Protein 7XJV (pdb70)

Solvent-accessible surface area: 87234 Å² total; per-residue (Å²): 82,66,87,64,16,76,69,33,57,121,24,12,60,7,48,11,58,63,114,132,76,120,31,112,82,30,4,96,64,0,21,64,13,0,36,29,1,40,46,5,30,90,24,44,147,166,121,90,119,98,35,28,69,16,2,81,50,3,1,11,8,3,13,5,113,62,10,81,87,98,74,83,40,0,7,6,34,2,34,46,62,71,44,104,80,39,120,21,11,13,4,14,5,12,62,168,72,22,72,23,22,49,35,117,98,20,124,29,65,88,72,61,3,1,1,52,0,1,24,112,25,8,3,29,81,31,5,58,0,0,0,0,22,5,28,65,130,53,40,67,47,0,4,38,0,0,12,0,0,0,62,35,119,9,75,11,0,0,0,0,3,15,21,58,59,12,47,117,111,4,23,124,35,0,41,108,35,0,59,34,134,93,67,84,118,50,31,19,1,13,0,0,2,0,43,0,84,21,0,3,31,99,100,2,12,146,73,9,79,100,103,10,33,21,0,5,0,0,2,3,0,10,1,16,10,0,0,0,2,30,8,15,0,0,0,2,29,41,3,99,102,0,5,94,19,48,11,11,93,62,20,2,0,0,0,2,22,15,34,33,19,67,108,61,76,7,114,88,70,38,2,128,36,5,65,63,2,4,130,40,14,45,48,17,65,2,134,65,108,62,96,0,66,110,84,15,86,18,14,11,7,0,72,2,0,33,18,0,6,61,106,89,32,31,29,10,0,14,6,2,0,0,0,2,29,0,40,117,1,6,54,0,1,1,0,1,4,13,0,14,22,0,14,2,30,125,20,12,98,19,5,28,0,0,1,0,5,0,0,14,2,4,85,23,159,22,1,0,6,36,30,72,4,0,0,0,3,95,24,38,131,46,148,73,258,93,42,25,65,2,57,7,8,1,7,0,4,1,37,132,117,12,51,10,7,0,0,21,2,2,0,26,36,6,71,68,117,7,63,114,100,1,28,126,103,69,140,117,0,58,104,85,28,158,83,6,72,76,0,82,104,61,4,65,37,60,10,122,8,59,0,0,0,22,8,52,60,100,108,18,16,14,97,49,35,5,14,1,103,99,82,7,30,12,0,33,19,49,101,90,112,29,25,114,32,38,89,13,134,122,114,76,58,98,96,2,47,86,0,8,76,25,9,30,112,125,119,87,25,74,63,9,130,68,39,65,119,19,13,61,6,55,11,59,66,83,39,72,87,35,108,81,29,3,100,64,0,23,63,14,0,32,25,1,35,49,0,27,84,3,36,144,112,165,64,181,74,86,109,60,29,34,48,14,3,64,50,3,1,11,8,3,9,4,110,67,10,87,97,97,73,78,44,0,7,7,34,2,26,45,62,71,45,104,80,40,118,23,11,13,4,18,6,34,108,177,70,22,78,31,82,133,34,104,105,20,126,28,62,87,49,67,4,1,1,54,0,1,23,118,26,9,3,28,80,34,6,59,0,0,0,0,23,5,27,64,131,52,40,81,48,0,4,38,0,0,16,0,0,0,60,32,101,9,75,11,0,0,1,0,2,20,21,59,60,14,46,110,110,4,18,125,31,0,39,115,32,0,58,46,155,96,79,94,116,49,30,20,1,13,0,0,3,0,43,0,85,23,0,2,28,95,157,12,4,181,92,9,78,99,103,8,33,21,0,5,0,0,1,3,0,11,1,16,10,0,0,0,2,30,8,10,0,0,0,2,30,48,3,88,95,0,5,91,11,85,27,11,92,166,23,2,0,0,0,2,21,14,33,33,20,67,109,61,74,7,110,82,72,38,5,118,35,5,67,59,2,4,131,38,13,45,49,15,66,5,135,69,85,71,103,0,101,125,83,17,164,42,86,35,7,0,81,2,0,16,18,0,13,57,88,81,23,32,29,9,0,14,7,2,0,0,0,1,32,0,40,113,1,6,50,0,1,1,0,1,4,13,0,16,21,0,12,1,30,126,23,11,99,18,5,28,0,0,1,0,5,0,0,15,2,4,85,23,160,21,11,1,1,54,28,70,4,0,0,0,3,91,25,38,128,44,147,36,195,162,18,143,38,63,32,28,65,2,55,6,9,1,7,0,4,1,31,153,122,17,48,2,7,0,0,20,3,1,0,26,32,6,73,69,111,4,60,59,8,0,28,68,0,24,38,116,0,35,91,82,28,140,76,14,69,70,0,102,101,62,5,67,36,66,9,123,10,68,0,0,0,12,7,52,51,95,109,15,16,14,95,46,30,7,12,1,38,64,82,6,30,11,0,33,15,36,100,75,93,29,23,120,37,32,104,13,150,130,118,48,56,95,75,0,43,72,0,8,76,34,10,30,114,133,125,158,68,65,16,94,68,38,70,125,25,15,65,7,46,12,62,64,115,124,71,106,32,114,74,33,1,90,56,0,32,76,14,1,34,24,2,39,46,3,20,79,42,50,145,121,206,138,106,111,111,49,31,60,15,3,59,52,2,1,11,9,2,7,1,89,80,11,86,95,98,76,80,39,0,7,7,35,2,30,46,61,77,44,100,74,36,115,24,15,24,4,35,6,34,92,175,72,22,79,30,84,112,31,98,90,17,117,37,67,88,72,66,4,1,0,48,0,2,16,107,27,8,3,27,79,31,5,60,0,0,0,0,22,5,27,64,130,52,41,84,47,0,6,38,0,0,16,0,0,0,61,35,110,9,74,11,0,0,1,0,3,21,19,59,61,14,46,125,101,5,23,126,22,0,41,109,32,0,59,51,153,96,64,88,117,46,30,20,1,12,0,1,3,0,44,0,67,25,0,2,29,92,115,3,1,136,79,7,72,105,105,10,32,20,1,6,0,0,1,3,0,9,1,16,10,0,0,0,2,31,8,17,0,0,0,2,29,41,3,95,97,0,5,96,18,125,24,12,103,174,25,2,0,0,0,2,28,13,31,33,30,73,139,61,66,3,115,88,72,38,9,97,23,5,57,63,2,4,132,39,14,46,49,13,50,7,130,68,109,74,53,0,96,141,78,16,160,42,80,34,5,0,76,6,0,38,28,0,15,67,107,82,30,32,22,10,0,13,7,2,0,0,0,1,30,1,41,118,2,6,50,0,1,1,1,1,4,12,0,16,22,0,13,1,30,125,20,12,97,18,5,26,0,0,1,0,6,0,0,13,1,5,85,23,158,20,11,1,3,33,26,75,3,0,0,0,4,92,26,37,124,43,148,47,173,160,60,95,42,65,29,17,65,2,56,7,8,1,7,0,4,1,37,165,122,11,48,3,7,0,0,20,4,2,0,26,36,6,68,71,115,8,64,117,95,0,29,128,102,57,140,116,0,62,104,85,28,145,80,12,78,57,0,84,98,61,5,64,37,64,8,127,11,65,0,0,0,21,6,51,62,100,107,16,16,22,99,58,36,8,12,1,102,97,85,6,29,13,0,34,19,42,94,91,110,25,28,98,38,27,114,15,152,129,116,47,61,105,79,0,46,73,0,8,77,34,9,30,114,132,121,90,67,75,63,15,50,68,33,56,116,25,15,68,8,68,10,53,66,76,132,121,137,22,131,70,27,3,96,45,0,24,65,14,0,34,30,1,37,50,3,51,120,50,99,114,99,110,52,30,30,60,18,3,76,49,3,1,13,8,3,14,5,110,60,11,89,88,91,74,80,36,0,7,7,35,2,32,46,61,71,45,102,81,39,120,23,11,13,4,18,6,34,100,188,71,21,78,31,81,134,34,104,92,17,117,34,67,88,71,66,4,1,1,58,0,2,18,112,25,9,2,25,88,28,5,60,0,0,0,2,20,5,26,63,131,53,39,71,50,2,4,38,2,2,8,0,1,0,58,33,103,10,73,9,0,2,0,0,2,14,20,59,61,12,46,145,104,5,22,142,30,0,43,112,34,0,58,37,145,99,64,87,112,49,29,20,1,14,0,0,2,0,42,0,66,21,0,2,35,94,147,3,1,151,76,9,79,99,104,9,32,20,1,7,0,0,1,3,0,11,1,16,9,0,0,0,1,28,8,9,0,0,0,2,29,47,2,106,100,0,5,94,20,117,39,11,96,176,23,0,0,0,0,1,23,19,35,34,18,70,106,62,76,7,116,78,67,36,10,97,35,5,54,56,2,3,130,38,14,41,48,22,66,7,122,72,97,72,92,1,99,122,68,19,166,43,87,37,6,0,72,2,0,16,18,0,20,61,105,76,35,34,33,9,0,14,7,1,0,0,0,1,30,0,41,109,2,6,52,0,1,1,0,1,4,13,0,15,20,0,16,1,24,114,31,11,100,18,4,20,0,0,2,0,5,0,0,15,2,6,86,25,158,21,11,1,6,66,29,71,3,0,0,0,3,92,28,38,132,42,144,34,186,103,95,145,30,48,36,33,67,2,58,6,11,1,7,0,3,1,32,182,117,14,56,5,8,0,0,20,4,2,0,27,34,6,85,67,118,6,64,123,95,0,35,128,98,58,140,116,0,57,100,84,25,147,71,12,78,72,0,80,104,60,4,64,35,59,11,116,10,54,0,0,0,19,7,52,62,100,106,15,16,16,94,47,39,9,19,1,102,95,85,8,27,11,0,37,18,24,92,93,102,30,28,107,30,31,116,22,145,140,103,51,77,95,74,0,49,74,0,6,91,26,9,30,108,132,116

InterPro domains:
  IPR022751 Alpha-mannosyltransferase [PF11051] (174-450)
  IPR029044 Nucleotide-diphospho-sugar transferases [SSF53448] (173-412)

Organism: Saccharomyces cerevisiae (strain ATCC 204508 / S288c) (NCBI:txid559292)

GO terms:
  GO:0005794 Golgi apparatus (C, IDA)
  GO:0000033 alpha-1,3-mannosyltransferase activity (F, IGI)
  GO:0006493 protein O-linked glycosylation (P, IGI)
  GO:0000033 alpha-1,3-mannosyltransferase activity (F, IMP)
  GO:0071944 cell periphery (C, HDA)
  GO:0000329 fungal-type vacuole membrane (C, HDA)
  GO:0006493 protein O-linked glycosylation (P, IMP)

Structure (mmCIF, N/CA/C/O backbone):
data_7XJV
#
_entry.id   7XJV
#
_cell.length_a   130.849
_cell.length_b   131.189
_cell.length_c   169.552
_cell.angle_alpha   90.000
_cell.angle_beta   90.000
_cell.angle_gamma   90.000
#
_symmetry.space_group_name_H-M   'P 21 21 21'
#
loop_
_entity.id
_entity.type
_entity.pdbx_description
1 polymer 'Alpha-1,3-mannosyltransferase MNT2'
2 non-polymer 'MANGANESE (II) ION'
3 non-polymer "GUANOSINE-5'-DIPHOSPHATE-ALPHA-D-MANNOSE"
4 non-polymer GLYCEROL
5 non-polymer 'SODIUM ION'
6 water water
#
loop_
_atom_site.group_PDB
_atom_site.id
_atom_site.type_symbol
_atom_site.label_atom_id
_atom_site.label_alt_id
_atom_site.label_comp_id
_atom_site.label_asym_id
_atom_site.label_entity_id
_atom_site.label_seq_id
_atom_site.pdbx_PDB_ins_code
_atom_site.Cartn_x
_atom_site.Cartn_y
_atom_site.Cartn_z
_atom_site.occupancy
_atom_site.B_iso_or_equiv
_atom_site.auth_seq_id
_atom_site.auth_comp_id
_atom_site.auth_asym_id
_atom_site.auth_atom_id
_atom_site.pdbx_PDB_model_num
ATOM 1 N N . CYS A 1 34 ? 24.028 -38.606 62.409 1.000 112.803 4 CYS A N 1
ATOM 2 C CA . CYS A 1 34 ? 24.484 -39.782 61.602 1.000 111.941 4 CYS A CA 1
ATOM 3 C C . CYS A 1 34 ? 25.276 -39.270 60.397 1.000 108.297 4 CYS A C 1
ATOM 4 O O . CYS A 1 34 ? 24.935 -39.643 59.250 1.000 106.344 4 CYS A O 1
ATOM 7 N N . TRP A 1 35 ? 26.289 -38.439 60.672 1.000 110.442 5 TRP A N 1
ATOM 8 C CA . TRP A 1 35 ? 27.210 -37.838 59.668 1.000 110.838 5 TRP A CA 1
ATOM 9 C C . TRP A 1 35 ? 27.794 -38.951 58.804 1.000 113.532 5 TRP A C 1
ATOM 10 O O . TRP A 1 35 ? 28.029 -38.691 57.624 1.000 122.570 5 TRP A O 1
ATOM 21 N N . SER A 1 36 ? 28.002 -40.130 59.401 1.000 110.732 6 SER A N 1
ATOM 22 C CA . SER A 1 36 ? 28.658 -41.315 58.784 1.000 107.817 6 SER A CA 1
ATOM 23 C C . SER A 1 36 ? 28.026 -41.644 57.425 1.000 103.074 6 SER A C 1
ATOM 24 O O . SER A 1 36 ? 28.802 -41.954 56.486 1.000 103.746 6 SER A O 1
ATOM 27 N N . TYR A 1 37 ? 26.694 -41.557 57.315 1.000 94.785 7 TYR A N 1
ATOM 28 C CA . TYR A 1 37 ? 25.948 -41.867 56.064 1.000 90.118 7 TYR A CA 1
ATOM 29 C C . TYR A 1 37 ? 26.497 -40.996 54.933 1.000 85.892 7 TYR A C 1
ATOM 30 O O . TYR A 1 37 ? 26.897 -41.542 53.880 1.000 83.521 7 TYR A O 1
ATOM 39 N N . TYR A 1 38 ? 26.535 -39.679 55.169 1.000 82.378 8 TYR A N 1
ATOM 40 C CA . TYR A 1 38 ? 26.897 -38.625 54.181 1.000 86.057 8 TYR A CA 1
ATOM 41 C C . TYR A 1 38 ? 28.404 -38.691 53.883 1.000 89.234 8 TYR A C 1
ATOM 42 O O . TYR A 1 38 ? 28.807 -38.312 52.775 1.000 91.312 8 TYR A O 1
ATOM 51 N N . GLU A 1 39 ? 29.211 -39.147 54.847 1.000 92.157 9 GLU A N 1
ATOM 52 C CA . GLU A 1 39 ? 30.668 -39.394 54.676 1.000 93.513 9 GLU A CA 1
ATOM 53 C C . GLU A 1 39 ? 30.883 -40.664 53.843 1.000 94.427 9 GLU A C 1
ATOM 54 O O . GLU A 1 39 ? 31.922 -40.753 53.174 1.000 92.630 9 GLU A O 1
ATOM 60 N N . GLY A 1 40 ? 29.929 -41.597 53.886 1.000 93.347 10 GLY A N 1
ATOM 61 C CA . GLY A 1 40 ? 29.920 -42.838 53.084 1.000 94.347 10 GLY A CA 1
ATOM 62 C C . GLY A 1 40 ? 29.570 -42.587 51.625 1.000 94.938 10 GLY A C 1
ATOM 63 O O . GLY A 1 40 ? 30.009 -43.383 50.773 1.000 95.548 10 GLY A O 1
ATOM 64 N N . LEU A 1 41 ? 28.810 -41.523 51.336 1.000 96.367 11 LEU A N 1
ATOM 65 C CA . LEU A 1 41 ? 28.405 -41.127 49.957 1.000 95.210 11 LEU A CA 1
ATOM 66 C C . LEU A 1 41 ? 29.647 -40.674 49.180 1.000 93.681 11 LEU A C 1
ATOM 67 O O . LEU A 1 41 ? 30.660 -40.347 49.821 1.000 94.047 11 LEU A O 1
ATOM 72 N N . THR A 1 42 ? 29.571 -40.669 47.845 1.000 93.892 12 THR A N 1
ATOM 73 C CA . THR A 1 42 ? 30.633 -40.174 46.926 1.000 95.582 12 THR A CA 1
ATOM 74 C C . THR A 1 42 ? 30.927 -38.709 47.244 1.000 94.175 12 THR A C 1
ATOM 75 O O . THR A 1 42 ? 30.001 -37.933 47.456 1.000 95.357 12 THR A O 1
ATOM 79 N N . PRO A 1 43 ? 32.209 -38.276 47.299 1.000 93.060 13 PRO A N 1
ATOM 80 C CA . PRO A 1 43 ? 32.546 -36.899 47.679 1.000 91.720 13 PRO A CA 1
ATOM 81 C C . PRO A 1 43 ? 31.774 -35.793 46.936 1.000 88.364 13 PRO A C 1
ATOM 82 O O . PRO A 1 43 ? 31.483 -34.779 47.554 1.000 87.990 13 PRO A O 1
ATOM 86 N N . GLY A 1 44 ? 31.459 -36.009 45.652 1.000 82.632 14 GLY A N 1
ATOM 87 C CA . GLY A 1 44 ? 30.778 -35.023 44.790 1.000 82.661 14 GLY A CA 1
ATOM 88 C C . GLY A 1 44 ? 29.259 -35.155 44.797 1.000 78.555 14 GLY A C 1
ATOM 89 O O . GLY A 1 44 ? 28.623 -34.499 43.948 1.000 76.425 14 GLY A O 1
ATOM 90 N N . TRP A 1 45 ? 28.686 -35.938 45.720 1.000 74.233 15 TRP A N 1
ATOM 91 C CA . TRP A 1 45 ? 27.229 -36.239 45.776 1.000 72.268 15 TRP A CA 1
ATOM 92 C C . TRP A 1 45 ? 26.436 -34.929 45.833 1.000 70.947 15 TRP A C 1
ATOM 93 O O . TRP A 1 45 ? 26.947 -33.939 46.397 1.000 71.002 15 TRP A O 1
ATOM 104 N N . LEU A 1 46 ? 25.236 -34.935 45.250 1.000 69.738 16 LEU A N 1
ATOM 105 C CA . LEU A 1 46 ? 24.387 -33.730 45.065 1.000 67.833 16 LEU A CA 1
ATOM 106 C C . LEU A 1 46 ? 22.945 -34.172 44.804 1.000 65.467 16 LEU A C 1
ATOM 107 O O . LEU A 1 46 ? 22.762 -35.140 44.041 1.000 68.437 16 LEU A O 1
ATOM 112 N N . ASN A 1 47 ? 21.970 -33.516 45.439 1.000 63.590 17 ASN A N 1
ATOM 113 C CA . ASN A 1 47 ? 20.535 -33.587 45.049 1.000 61.709 17 ASN A CA 1
ATOM 114 C C . ASN A 1 47 ? 20.318 -32.566 43.929 1.000 58.973 17 ASN A C 1
ATOM 115 O O . ASN A 1 47 ? 19.759 -31.486 44.199 1.000 59.891 17 ASN A O 1
ATOM 120 N N . ASP A 1 48 ? 20.789 -32.897 42.725 1.000 60.268 18 ASP A N 1
ATOM 121 C CA . ASP A 1 48 ? 20.817 -31.979 41.556 1.000 64.118 18 ASP A CA 1
ATOM 122 C C . ASP A 1 48 ? 19.477 -32.066 40.818 1.000 61.763 18 ASP A C 1
ATOM 123 O O . ASP A 1 48 ? 18.781 -33.084 40.964 1.000 57.715 18 ASP A O 1
ATOM 128 N N . PHE A 1 49 ? 19.143 -31.017 40.066 1.000 59.076 19 PHE A N 1
ATOM 129 C CA . PHE A 1 49 ? 17.981 -30.969 39.145 1.000 58.437 19 PHE A CA 1
ATOM 130 C C . PHE A 1 49 ? 18.348 -31.773 37.898 1.000 62.190 19 PHE A C 1
ATOM 131 O O . PHE A 1 49 ? 19.329 -31.409 37.226 1.000 64.023 19 PHE A O 1
ATOM 139 N N . TYR A 1 50 ? 17.606 -32.851 37.635 1.000 66.718 20 TYR A N 1
ATOM 140 C CA . TYR A 1 50 ? 17.827 -33.778 36.495 1.000 71.476 20 TYR A CA 1
ATOM 141 C C . TYR A 1 50 ? 17.739 -32.998 35.181 1.000 71.491 20 TYR A C 1
ATOM 142 O O . TYR A 1 50 ? 16.891 -32.106 35.058 1.000 67.910 20 TYR A O 1
ATOM 151 N N . ASP A 1 51 ? 18.616 -33.342 34.239 1.000 78.782 21 ASP A N 1
ATOM 152 C CA . ASP A 1 51 ? 18.662 -32.823 32.847 1.000 82.409 21 ASP A CA 1
ATOM 153 C C . ASP A 1 51 ? 18.672 -34.038 31.917 1.000 81.041 21 ASP A C 1
ATOM 154 O O . ASP A 1 51 ? 19.363 -35.014 32.242 1.000 78.279 21 ASP A O 1
ATOM 159 N N . VAL A 1 52 ? 17.917 -33.991 30.816 1.000 82.819 22 VAL A N 1
ATOM 160 C CA . VAL A 1 52 ? 17.723 -35.134 29.874 1.000 85.088 22 VAL A CA 1
ATOM 161 C C . VAL A 1 52 ? 19.078 -35.583 29.306 1.000 86.510 22 VAL A C 1
ATOM 162 O O . VAL A 1 52 ? 19.224 -36.793 29.052 1.000 82.659 22 VAL A O 1
ATOM 166 N N . ASN A 1 53 ? 20.025 -34.651 29.125 1.000 91.801 23 ASN A N 1
ATOM 167 C CA . ASN A 1 53 ? 21.386 -34.923 28.580 1.000 94.473 23 ASN A CA 1
ATOM 168 C C . ASN A 1 53 ? 22.182 -35.802 29.551 1.000 96.116 23 ASN A C 1
ATOM 169 O O . ASN A 1 53 ? 22.877 -36.715 29.068 1.000 94.004 23 ASN A O 1
ATOM 174 N N . GLN A 1 54 ? 22.090 -35.522 30.856 1.000 100.494 24 GLN A N 1
ATOM 175 C CA . GLN A 1 54 ? 22.749 -36.309 31.937 1.000 99.983 24 GLN A CA 1
ATOM 176 C C . GLN A 1 54 ? 22.526 -37.806 31.691 1.000 96.859 24 GLN A C 1
ATOM 177 O O . GLN A 1 54 ? 21.359 -38.213 31.549 1.000 98.635 24 GLN A O 1
ATOM 183 N N . ILE A 1 55 ? 23.603 -38.595 31.649 1.000 98.619 25 ILE A N 1
ATOM 184 C CA . ILE A 1 55 ? 23.539 -40.081 31.513 1.000 99.748 25 ILE A CA 1
ATOM 185 C C . ILE A 1 55 ? 23.021 -40.656 32.837 1.000 97.503 25 ILE A C 1
ATOM 186 O O . ILE A 1 55 ? 23.631 -40.375 33.889 1.000 94.021 25 ILE A O 1
ATOM 191 N N . THR A 1 56 ? 21.908 -41.395 32.776 1.000 94.559 26 THR A N 1
ATOM 192 C CA . THR A 1 56 ? 21.181 -41.977 33.937 1.000 90.947 26 THR A CA 1
ATOM 193 C C . THR A 1 56 ? 20.837 -43.429 33.618 1.000 86.824 26 THR A C 1
ATOM 194 O O . THR A 1 56 ? 19.737 -43.713 33.152 1.000 82.105 26 THR A O 1
ATOM 198 N N . PRO A 1 57 ? 21.777 -44.383 33.813 1.000 87.751 27 PRO A N 1
ATOM 199 C CA . PRO A 1 57 ? 21.485 -45.804 33.615 1.000 86.881 27 PRO A CA 1
ATOM 200 C C . PRO A 1 57 ? 20.515 -46.386 34.657 1.000 88.252 27 PRO A C 1
ATOM 201 O O . PRO A 1 57 ? 19.788 -47.304 34.318 1.000 85.773 27 PRO A O 1
ATOM 205 N N . ASN A 1 58 ? 20.536 -45.851 35.885 1.000 89.742 28 ASN A N 1
ATOM 206 C CA . ASN A 1 58 ? 19.732 -46.330 37.042 1.000 92.794 28 ASN A CA 1
ATOM 207 C C . ASN A 1 58 ? 18.865 -45.187 37.564 1.000 87.161 28 ASN A C 1
ATOM 208 O O . ASN A 1 58 ? 19.167 -44.599 38.600 1.000 86.688 28 ASN A O 1
ATOM 213 N N . PRO A 1 59 ? 17.748 -44.849 36.878 1.000 80.486 29 PRO A N 1
ATOM 214 C CA . PRO A 1 59 ? 16.856 -43.785 37.340 1.000 78.145 29 PRO A CA 1
ATOM 215 C C . PRO A 1 59 ? 16.175 -44.111 38.681 1.000 73.672 29 PRO A C 1
ATOM 216 O O . PRO A 1 59 ? 16.119 -43.230 39.519 1.000 71.094 29 PRO A O 1
ATOM 220 N N . ALA A 1 60 ? 15.681 -45.343 38.850 1.000 70.766 30 ALA A N 1
ATOM 221 C CA . ALA A 1 60 ? 14.986 -45.810 40.076 1.000 72.430 30 ALA A CA 1
ATOM 222 C C . ALA A 1 60 ? 15.879 -45.583 41.304 1.000 74.710 30 ALA A C 1
ATOM 223 O O . ALA A 1 60 ? 15.378 -45.030 42.303 1.000 76.701 30 ALA A O 1
ATOM 225 N N . LYS A 1 61 ? 17.156 -45.977 41.222 1.000 74.606 31 LYS A N 1
ATOM 226 C CA . LYS A 1 61 ? 18.134 -45.875 42.342 1.000 76.682 31 LYS A CA 1
ATOM 227 C C . LYS A 1 61 ? 18.445 -44.401 42.616 1.000 70.724 31 LYS A C 1
ATOM 228 O O . LYS A 1 61 ? 18.548 -44.043 43.797 1.000 72.178 31 LYS A O 1
ATOM 234 N N . ASP A 1 62 ? 18.578 -43.583 41.569 1.000 65.372 32 ASP A N 1
ATOM 235 C CA . ASP A 1 62 ? 18.860 -42.124 41.668 1.000 65.367 32 ASP A CA 1
ATOM 236 C C . ASP A 1 62 ? 17.739 -41.436 42.457 1.000 63.582 32 ASP A C 1
ATOM 237 O O . ASP A 1 62 ? 18.057 -40.615 43.336 1.000 63.112 32 ASP A O 1
ATOM 242 N N . VAL A 1 63 ? 16.477 -41.755 42.155 1.000 61.010 33 VAL A N 1
ATOM 243 C CA . VAL A 1 63 ? 15.284 -41.188 42.855 1.000 59.903 33 VAL A CA 1
ATOM 244 C C . VAL A 1 63 ? 15.301 -41.654 44.316 1.000 59.733 33 VAL A C 1
ATOM 245 O O . VAL A 1 63 ? 15.084 -40.808 45.198 1.000 62.405 33 VAL A O 1
ATOM 249 N N . ILE A 1 64 ? 15.555 -42.943 44.557 1.000 61.449 34 ILE A N 1
ATOM 250 C CA . ILE A 1 64 ? 15.603 -43.549 45.925 1.000 63.487 34 ILE A CA 1
ATOM 251 C C . ILE A 1 64 ? 16.658 -42.805 46.758 1.000 65.168 34 ILE A C 1
ATOM 252 O O . ILE A 1 64 ? 16.384 -42.533 47.937 1.000 67.717 34 ILE A O 1
ATOM 257 N N . GLU A 1 65 ? 17.806 -42.475 46.165 1.000 66.842 35 GLU A N 1
ATOM 258 C CA . GLU A 1 65 ? 18.898 -41.717 46.836 1.000 72.683 35 GLU A CA 1
ATOM 259 C C . GLU A 1 65 ? 18.381 -40.327 47.233 1.000 71.313 35 GLU A C 1
ATOM 260 O O . GLU A 1 65 ? 18.505 -39.981 48.420 1.000 75.804 35 GLU A O 1
ATOM 266 N N . LEU A 1 66 ? 17.798 -39.577 46.291 1.000 67.625 36 LEU A N 1
ATOM 267 C CA . LEU A 1 66 ? 17.255 -38.208 46.537 1.000 66.329 36 LEU A CA 1
ATOM 268 C C . LEU A 1 66 ? 16.321 -38.247 47.753 1.000 63.399 36 LEU A C 1
ATOM 269 O O . LEU A 1 66 ? 16.483 -37.398 48.647 1.000 62.432 36 LEU A O 1
ATOM 274 N N . VAL A 1 67 ? 15.391 -39.207 47.778 1.000 61.326 37 VAL A N 1
ATOM 275 C CA . VAL A 1 67 ? 14.345 -39.352 48.834 1.000 61.774 37 VAL A CA 1
ATOM 276 C C . VAL A 1 67 ? 15.021 -39.734 50.160 1.000 64.225 37 VAL A C 1
ATOM 277 O O . VAL A 1 67 ? 14.693 -39.112 51.192 1.000 64.926 37 VAL A O 1
ATOM 281 N N . THR A 1 68 ? 15.925 -40.718 50.129 1.000 64.084 38 THR A N 1
ATOM 282 C CA . THR A 1 68 ? 16.611 -41.292 51.320 1.000 63.370 38 THR A CA 1
ATOM 283 C C . THR A 1 68 ? 17.479 -40.217 51.983 1.000 61.385 38 THR A C 1
ATOM 284 O O . THR A 1 68 ? 17.368 -40.063 53.207 1.000 53.578 38 THR A O 1
ATOM 288 N N . ARG A 1 69 ? 18.303 -39.508 51.207 1.000 63.418 39 ARG A N 1
ATOM 289 C CA . ARG A 1 69 ? 19.225 -38.451 51.711 1.000 64.325 39 ARG A CA 1
ATOM 290 C C . ARG A 1 69 ? 18.432 -37.404 52.501 1.000 65.441 39 ARG A C 1
ATOM 291 O O . ARG A 1 69 ? 18.955 -36.937 53.531 1.000 71.647 39 ARG A O 1
ATOM 299 N N . ILE A 1 70 ? 17.226 -37.054 52.033 1.000 63.342 40 ILE A N 1
ATOM 300 C CA . ILE A 1 70 ? 16.322 -36.065 52.695 1.000 62.467 40 ILE A CA 1
ATOM 301 C C . ILE A 1 70 ? 15.699 -36.707 53.944 1.000 64.458 40 ILE A C 1
ATOM 302 O O . ILE A 1 70 ? 15.588 -36.005 54.958 1.000 67.202 40 ILE A O 1
ATOM 307 N N . LYS A 1 71 ? 15.308 -37.985 53.878 1.000 67.170 41 LYS A N 1
ATOM 308 C CA . LYS A 1 71 ? 14.726 -38.743 55.022 1.000 69.497 41 LYS A CA 1
ATOM 309 C C . LYS A 1 71 ? 15.751 -38.821 56.160 1.000 71.405 41 LYS A C 1
ATOM 310 O O . LYS A 1 71 ? 15.389 -38.468 57.303 1.000 68.367 41 LYS A O 1
ATOM 316 N N . ILE A 1 72 ? 16.978 -39.259 55.847 1.000 72.484 42 ILE A N 1
ATOM 317 C CA . ILE A 1 72 ? 18.104 -39.425 56.817 1.000 72.802 42 ILE A CA 1
ATOM 318 C C . ILE A 1 72 ? 18.346 -38.085 57.516 1.000 72.990 42 ILE A C 1
ATOM 319 O O . ILE A 1 72 ? 18.474 -38.098 58.756 1.000 74.258 42 ILE A O 1
ATOM 324 N N . PHE A 1 73 ? 18.376 -36.986 56.750 1.000 71.331 43 PHE A N 1
ATOM 325 C CA . PHE A 1 73 ? 18.673 -35.610 57.231 1.000 72.213 43 PHE A CA 1
ATOM 326 C C . PHE A 1 73 ? 17.707 -35.223 58.354 1.000 72.154 43 PHE A C 1
ATOM 327 O O . PHE A 1 73 ? 18.193 -34.872 59.440 1.000 74.532 43 PHE A O 1
ATOM 335 N N . PHE A 1 74 ? 16.396 -35.308 58.104 1.000 76.535 44 PHE A N 1
ATOM 336 C CA . PHE A 1 74 ? 15.326 -34.846 59.030 1.000 79.894 44 PHE A CA 1
ATOM 337 C C . PHE A 1 74 ? 15.139 -35.853 60.178 1.000 80.242 44 PHE A C 1
ATOM 338 O O . PHE A 1 74 ? 14.470 -35.495 61.175 1.000 79.345 44 PHE A O 1
ATOM 346 N N . ASN A 1 75 ? 15.704 -37.063 60.054 1.000 84.517 45 ASN A N 1
ATOM 347 C CA . ASN A 1 75 ? 15.715 -38.090 61.132 1.000 88.796 45 ASN A CA 1
ATOM 348 C C . ASN A 1 75 ? 16.921 -37.851 62.050 1.000 93.098 45 ASN A C 1
ATOM 349 O O . ASN A 1 75 ? 16.770 -37.998 63.276 1.000 91.302 45 ASN A O 1
ATOM 354 N N . CYS A 1 76 ? 18.076 -37.487 61.485 1.000 100.380 46 CYS A N 1
ATOM 355 C CA . CYS A 1 76 ? 19.336 -37.256 62.251 1.000 104.407 46 CYS A CA 1
ATOM 356 C C . CYS A 1 76 ? 19.284 -35.883 62.941 1.000 105.592 46 CYS A C 1
ATOM 357 O O . CYS A 1 76 ? 20.059 -35.694 63.890 1.000 104.398 46 CYS A O 1
ATOM 360 N N . LEU A 1 77 ? 18.401 -34.970 62.511 1.000 109.688 47 LEU A N 1
ATOM 361 C CA . LEU A 1 77 ? 18.135 -33.672 63.198 1.000 114.449 47 LEU A CA 1
ATOM 362 C C . LEU A 1 77 ? 17.409 -33.913 64.530 1.000 117.735 47 LEU A C 1
ATOM 363 O O . LEU A 1 77 ? 17.561 -33.056 65.423 1.000 110.778 47 LEU A O 1
ATOM 368 N N . GLN A 1 78 ? 16.674 -35.025 64.665 1.000 125.537 48 GLN A N 1
ATOM 369 C CA . GLN A 1 78 ? 16.017 -35.445 65.939 1.000 132.342 48 GLN A CA 1
ATOM 370 C C . GLN A 1 78 ? 17.087 -35.879 66.957 1.000 135.755 48 GLN A C 1
ATOM 371 O O . GLN A 1 78 ? 16.839 -35.718 68.171 1.000 136.039 48 GLN A O 1
ATOM 377 N N . GLN A 1 79 ? 18.219 -36.415 66.481 1.000 138.524 49 GLN A N 1
ATOM 378 C CA . GLN A 1 79 ? 19.373 -36.857 67.319 1.000 135.010 49 GLN A CA 1
ATOM 379 C C . GLN A 1 79 ? 20.244 -35.647 67.677 1.000 133.244 49 GLN A C 1
ATOM 380 O O . GLN A 1 79 ? 20.173 -34.649 66.938 1.000 134.355 49 GLN A O 1
ATOM 386 N N . ASN A 1 84 ? 30.360 -28.389 64.581 1.000 121.973 54 ASN A N 1
ATOM 387 C CA . ASN A 1 84 ? 29.892 -29.164 63.397 1.000 122.250 54 ASN A CA 1
ATOM 388 C C . ASN A 1 84 ? 28.712 -28.448 62.717 1.000 123.843 54 ASN A C 1
ATOM 389 O O . ASN A 1 84 ? 28.041 -29.087 61.884 1.000 123.075 54 ASN A O 1
ATOM 394 N N . ILE A 1 85 ? 28.504 -27.156 62.995 1.000 123.724 55 ILE A N 1
ATOM 395 C CA . ILE A 1 85 ? 27.567 -26.259 62.246 1.000 123.164 55 ILE A CA 1
ATOM 396 C C . ILE A 1 85 ? 27.942 -26.254 60.754 1.000 123.517 55 ILE A C 1
ATOM 397 O O . ILE A 1 85 ? 27.025 -26.341 59.909 1.000 124.239 55 ILE A O 1
ATOM 402 N N . GLN A 1 86 ? 29.237 -26.161 60.443 1.000 122.423 56 GLN A N 1
ATOM 403 C CA . GLN A 1 86 ? 29.761 -26.028 59.055 1.000 119.917 56 GLN A CA 1
ATOM 404 C C . GLN A 1 86 ? 29.562 -27.352 58.304 1.000 109.095 56 GLN A C 1
ATOM 405 O O . GLN A 1 86 ? 29.364 -27.307 57.091 1.000 111.235 56 GLN A O 1
ATOM 411 N N . ARG A 1 87 ? 29.604 -28.487 58.999 1.000 99.006 57 ARG A N 1
ATOM 412 C CA . ARG A 1 87 ? 29.337 -29.836 58.421 1.000 99.011 57 ARG A CA 1
ATOM 413 C C . ARG A 1 87 ? 27.870 -29.912 57.980 1.000 95.388 57 ARG A C 1
ATOM 414 O O . ARG A 1 87 ? 27.628 -30.360 56.851 1.000 99.481 57 ARG A O 1
ATOM 422 N N . LEU A 1 88 ? 26.939 -29.496 58.846 1.000 92.825 58 LEU A N 1
ATOM 423 C CA . LEU A 1 88 ? 25.474 -29.468 58.566 1.000 90.256 58 LEU A CA 1
ATOM 424 C C . LEU A 1 88 ? 25.218 -28.654 57.294 1.000 84.880 58 LEU A C 1
ATOM 425 O O . LEU A 1 88 ? 24.527 -29.157 56.390 1.000 90.647 58 LEU A O 1
ATOM 430 N N . ARG A 1 89 ? 25.773 -27.444 57.233 1.000 82.086 59 ARG A N 1
ATOM 431 C CA . ARG A 1 89 ? 25.610 -26.495 56.100 1.000 84.062 59 ARG A CA 1
ATOM 432 C C . ARG A 1 89 ? 26.141 -27.128 54.802 1.000 84.512 59 ARG A C 1
ATOM 433 O O . ARG A 1 89 ? 25.545 -26.872 53.744 1.000 85.133 59 ARG A O 1
ATOM 441 N N . ASP A 1 90 ? 27.216 -27.919 54.879 1.000 83.539 60 ASP A N 1
ATOM 442 C CA . ASP A 1 90 ? 27.829 -28.617 53.715 1.000 85.146 60 ASP A CA 1
ATOM 443 C C . ASP A 1 90 ? 26.866 -29.687 53.188 1.000 82.138 60 ASP A C 1
ATOM 444 O O . ASP A 1 90 ? 26.844 -29.882 51.963 1.000 84.791 60 ASP A O 1
ATOM 449 N N . ILE A 1 91 ? 26.110 -30.347 54.073 1.000 78.155 61 ILE A N 1
ATOM 450 C CA . ILE A 1 91 ? 25.063 -31.347 53.699 1.000 77.600 61 ILE A CA 1
ATOM 451 C C . ILE A 1 91 ? 23.885 -30.597 53.064 1.000 76.195 61 ILE A C 1
ATOM 452 O O . ILE A 1 91 ? 23.397 -31.052 52.005 1.000 73.554 61 ILE A O 1
ATOM 457 N N . GLU A 1 92 ? 23.460 -29.491 53.688 1.000 74.895 62 GLU A N 1
ATOM 458 C CA . GLU A 1 92 ? 22.348 -28.623 53.214 1.000 75.950 62 GLU A CA 1
ATOM 459 C C . GLU A 1 92 ? 22.644 -28.126 51.791 1.000 76.179 62 GLU A C 1
ATOM 460 O O . GLU A 1 92 ? 21.705 -28.102 50.971 1.000 78.144 62 GLU A O 1
ATOM 466 N N . LYS A 1 93 ? 23.898 -27.753 51.509 1.000 75.866 63 LYS A N 1
ATOM 467 C CA . LYS A 1 93 ? 24.347 -27.207 50.196 1.000 74.705 63 LYS A CA 1
ATOM 468 C C . LYS A 1 93 ? 24.279 -28.293 49.115 1.000 75.705 63 LYS A C 1
ATOM 469 O O . LYS A 1 93 ? 24.179 -27.928 47.928 1.000 77.053 63 LYS A O 1
ATOM 475 N N . LYS A 1 94 ? 24.364 -29.568 49.511 1.000 74.781 64 LYS A N 1
ATOM 476 C CA . LYS A 1 94 ? 24.334 -30.744 48.600 1.000 75.431 64 LYS A CA 1
ATOM 477 C C . LYS A 1 94 ? 22.914 -31.325 48.541 1.000 74.073 64 LYS A C 1
ATOM 478 O O . LYS A 1 94 ? 22.571 -31.926 47.500 1.000 78.646 64 LYS A O 1
ATOM 484 N N . LEU A 1 95 ? 22.116 -31.150 49.603 1.000 69.142 65 LEU A N 1
ATOM 485 C CA . LEU A 1 95 ? 20.699 -31.605 49.665 1.000 66.948 65 LEU A CA 1
ATOM 486 C C . LEU A 1 95 ? 19.792 -30.603 48.941 1.000 67.381 65 LEU A C 1
ATOM 487 O O . LEU A 1 95 ? 18.860 -31.055 48.246 1.000 66.773 65 LEU A O 1
ATOM 492 N N . PHE A 1 96 ? 20.039 -29.300 49.127 1.000 65.663 66 PHE A N 1
ATOM 493 C CA . PHE A 1 96 ? 19.148 -28.192 48.692 1.000 65.027 66 PHE A CA 1
ATOM 494 C C . PHE A 1 96 ? 19.960 -27.134 47.947 1.000 62.638 66 PHE A C 1
ATOM 495 O O . PHE A 1 96 ? 19.960 -25.963 48.323 1.000 60.092 66 PHE A O 1
ATOM 503 N N . PRO A 1 97 ? 20.635 -27.499 46.835 1.000 60.783 67 PRO A N 1
ATOM 504 C CA . PRO A 1 97 ? 21.530 -26.570 46.142 1.000 61.660 67 PRO A CA 1
ATOM 505 C C . PRO A 1 97 ? 20.805 -25.354 45.549 1.000 63.221 67 PRO A C 1
ATOM 506 O O . PRO A 1 97 ? 21.463 -24.376 45.241 1.000 68.452 67 PRO A O 1
ATOM 510 N N . TYR A 1 98 ? 19.480 -25.446 45.406 1.000 62.706 68 TYR A N 1
ATOM 511 C CA . TYR A 1 98 ? 18.608 -24.372 44.862 1.000 63.102 68 TYR A CA 1
ATOM 512 C C . TYR A 1 98 ? 18.530 -23.201 45.850 1.000 64.873 68 TYR A C 1
ATOM 513 O O . TYR A 1 98 ? 18.171 -22.091 45.411 1.000 64.293 68 TYR A O 1
ATOM 522 N N . ILE A 1 99 ? 18.855 -23.434 47.127 1.000 69.061 69 ILE A N 1
ATOM 523 C CA . ILE A 1 99 ? 18.960 -22.366 48.167 1.000 69.589 69 ILE A CA 1
ATOM 524 C C . ILE A 1 99 ? 20.320 -21.672 48.003 1.000 73.445 69 ILE A C 1
ATOM 525 O O . ILE A 1 99 ? 21.337 -22.383 47.842 1.000 69.431 69 ILE A O 1
ATOM 530 N N . ASN A 1 100 ? 20.326 -20.334 48.037 1.000 77.888 70 ASN A N 1
ATOM 531 C CA . ASN A 1 100 ? 21.537 -19.485 47.880 1.000 82.987 70 ASN A CA 1
ATOM 532 C C . ASN A 1 100 ? 22.223 -19.340 49.242 1.000 85.169 70 ASN A C 1
ATOM 533 O O . ASN A 1 100 ? 22.191 -18.228 49.808 1.000 87.224 70 ASN A O 1
ATOM 538 N N . PHE A 1 101 ? 22.823 -20.424 49.743 1.000 85.307 71 PHE A N 1
ATOM 539 C CA . PHE A 1 101 ? 23.509 -20.480 51.062 1.000 88.025 71 PHE A CA 1
ATOM 540 C C . PHE A 1 101 ? 24.710 -19.523 51.069 1.000 91.354 71 PHE A C 1
ATOM 541 O O . PHE A 1 101 ? 25.044 -18.993 52.146 1.000 87.370 71 PHE A O 1
ATOM 549 N N . GLU A 1 102 ? 25.336 -19.312 49.905 1.000 95.919 72 GLU A N 1
ATOM 550 C CA . GLU A 1 102 ? 26.496 -18.396 49.727 1.000 100.493 72 GLU A CA 1
ATOM 551 C C . GLU A 1 102 ? 26.094 -16.984 50.170 1.000 99.892 72 GLU A C 1
ATOM 552 O O . GLU A 1 102 ? 26.863 -16.372 50.931 1.000 103.143 72 GLU A O 1
ATOM 558 N N . LYS A 1 103 ? 24.929 -16.505 49.726 1.000 96.887 73 LYS A N 1
ATOM 559 C CA . LYS A 1 103 ? 24.397 -15.151 50.040 1.000 97.392 73 LYS A CA 1
ATOM 560 C C . LYS A 1 103 ? 23.940 -15.093 51.506 1.000 97.862 73 LYS A C 1
ATOM 561 O O . LYS A 1 103 ? 24.058 -14.009 52.110 1.000 103.070 73 LYS A O 1
ATOM 567 N N . LEU A 1 104 ? 23.415 -16.195 52.053 1.000 98.957 74 LEU A N 1
ATOM 568 C CA . LEU A 1 104 ? 22.999 -16.291 53.483 1.000 97.147 74 LEU A CA 1
ATOM 569 C C . LEU A 1 104 ? 24.229 -16.074 54.373 1.000 98.804 74 LEU A C 1
ATOM 570 O O . LEU A 1 104 ? 24.110 -15.359 55.387 1.000 100.616 74 LEU A O 1
ATOM 575 N N . GLU A 1 105 ? 25.364 -16.664 53.985 1.000 99.229 75 GLU A N 1
ATOM 576 C CA . GLU A 1 105 ? 26.655 -16.618 54.725 1.000 97.765 75 GLU A CA 1
ATOM 577 C C . GLU A 1 105 ? 27.318 -15.246 54.546 1.000 100.550 75 GLU A C 1
ATOM 578 O O . GLU A 1 105 ? 27.900 -14.751 55.526 1.000 102.634 75 GLU A O 1
ATOM 584 N N . THR A 1 106 ? 27.233 -14.665 53.344 1.000 102.502 76 THR A N 1
ATOM 585 C CA . THR A 1 106 ? 27.864 -13.372 52.958 1.000 100.938 76 THR A CA 1
ATOM 586 C C . THR A 1 106 ? 26.790 -12.392 52.474 1.000 103.707 76 THR A C 1
ATOM 587 O O . THR A 1 106 ? 26.273 -12.607 51.363 1.000 112.551 76 THR A O 1
ATOM 591 N N . ASP A 1 107 ? 26.495 -11.350 53.258 1.000 103.288 77 ASP A N 1
ATOM 592 C CA . ASP A 1 107 ? 25.479 -10.310 52.936 1.000 105.094 77 ASP A CA 1
ATOM 593 C C . ASP A 1 107 ? 24.086 -10.916 53.156 1.000 100.970 77 ASP A C 1
ATOM 594 O O . ASP A 1 107 ? 23.278 -10.931 52.209 1.000 95.267 77 ASP A O 1
ATOM 599 N N . GLU A 1 108 ? 23.831 -11.380 54.384 1.000 99.898 78 GLU A N 1
ATOM 600 C CA . GLU A 1 108 ? 22.582 -12.060 54.822 1.000 103.690 78 GLU A CA 1
ATOM 601 C C . GLU A 1 108 ? 21.354 -11.243 54.396 1.000 104.776 78 GLU A C 1
ATOM 602 O O . GLU A 1 108 ? 20.356 -11.861 53.983 1.000 112.108 78 GLU A O 1
ATOM 608 N N . SER A 1 109 ? 21.422 -9.912 54.502 1.000 104.108 79 SER A N 1
ATOM 609 C CA . SER A 1 109 ? 20.310 -8.971 54.189 1.000 106.215 79 SER A CA 1
ATOM 610 C C . SER A 1 109 ? 19.923 -9.050 52.705 1.000 107.743 79 SER A C 1
ATOM 611 O O . SER A 1 109 ? 18.741 -8.809 52.396 1.000 108.189 79 SER A O 1
ATOM 614 N N . ALA A 1 110 ? 20.881 -9.353 51.822 1.000 102.998 80 ALA A N 1
ATOM 615 C CA . ALA A 1 110 ? 20.665 -9.498 50.362 1.000 100.556 80 ALA A CA 1
ATOM 616 C C . ALA A 1 110 ? 20.003 -10.850 50.056 1.000 99.496 80 ALA A C 1
ATOM 617 O O . ALA A 1 110 ? 19.267 -10.921 49.060 1.000 96.713 80 ALA A O 1
ATOM 619 N N . PHE A 1 111 ? 20.275 -11.880 50.871 1.000 96.471 81 PHE A N 1
ATOM 620 C CA . PHE A 1 111 ? 19.738 -13.263 50.726 1.000 89.595 81 PHE A CA 1
ATOM 621 C C . PHE A 1 111 ? 18.236 -13.289 51.013 1.000 83.684 81 PHE A C 1
ATOM 622 O O . PHE A 1 111 ? 17.477 -13.801 50.169 1.000 80.535 81 PHE A O 1
ATOM 630 N N . TRP A 1 112 ? 17.827 -12.784 52.179 1.000 80.646 82 TRP A N 1
ATOM 631 C CA . TRP A 1 112 ? 16.427 -12.884 52.671 1.000 84.339 82 TRP A CA 1
ATOM 632 C C . TRP A 1 112 ? 15.462 -12.315 51.625 1.000 82.392 82 TRP A C 1
ATOM 633 O O . TRP A 1 112 ? 15.826 -11.359 50.915 1.000 80.862 82 TRP A O 1
ATOM 644 N N . HIS A 1 113 ? 14.284 -12.932 51.530 1.000 81.225 83 HIS A N 1
ATOM 645 C CA . HIS A 1 113 ? 13.143 -12.515 50.675 1.000 76.774 83 HIS A CA 1
ATOM 646 C C . HIS A 1 113 ? 12.591 -11.170 51.157 1.000 78.467 83 HIS A C 1
ATOM 647 O O . HIS A 1 113 ? 12.853 -10.798 52.320 1.000 79.322 83 HIS A O 1
ATOM 654 N N . THR A 1 114 ? 11.840 -10.484 50.291 1.000 79.103 84 THR A N 1
ATOM 655 C CA . THR A 1 114 ? 11.174 -9.186 50.573 1.000 79.570 84 THR A CA 1
ATOM 656 C C . THR A 1 114 ? 9.667 -9.334 50.360 1.000 76.839 84 THR A C 1
ATOM 657 O O . THR A 1 114 ? 9.266 -9.672 49.233 1.000 78.736 84 THR A O 1
ATOM 661 N N . THR A 1 115 ? 8.873 -9.092 51.405 1.000 78.554 85 THR A N 1
ATOM 662 C CA . THR A 1 115 ? 7.392 -9.002 51.334 1.000 80.742 85 THR A CA 1
ATOM 663 C C . THR A 1 115 ? 7.013 -7.525 51.163 1.000 80.651 85 THR A C 1
ATOM 664 O O . THR A 1 115 ? 7.716 -6.669 51.728 1.000 79.510 85 THR A O 1
ATOM 668 N N . THR A 1 116 ? 5.961 -7.250 50.386 1.000 79.964 86 THR A N 1
ATOM 669 C CA . THR A 1 116 ? 5.414 -5.894 50.124 1.000 78.438 86 THR A CA 1
ATOM 670 C C . THR A 1 116 ? 3.903 -5.913 50.365 1.000 79.802 86 THR A C 1
ATOM 671 O O . THR A 1 116 ? 3.210 -6.681 49.671 1.000 82.577 86 THR A O 1
ATOM 675 N N . ARG A 1 117 ? 3.425 -5.093 51.305 1.000 78.688 87 ARG A N 1
ATOM 676 C CA . ARG A 1 117 ? 1.989 -4.990 51.670 1.000 77.561 87 ARG A CA 1
ATOM 677 C C . ARG A 1 117 ? 1.273 -4.098 50.646 1.000 79.454 87 ARG A C 1
ATOM 678 O O . ARG A 1 117 ? 1.957 -3.296 49.976 1.000 78.304 87 ARG A O 1
ATOM 686 N N . TRP A 1 118 ? -0.049 -4.257 50.528 1.000 83.392 88 TRP A N 1
ATOM 687 C CA . TRP A 1 118 ? -0.941 -3.490 49.614 1.000 89.822 88 TRP A CA 1
ATOM 688 C C . TRP A 1 118 ? -0.759 -1.979 49.819 1.000 93.640 88 TRP A C 1
ATOM 689 O O . TRP A 1 118 ? -0.793 -1.241 48.812 1.000 94.783 88 TRP A O 1
ATOM 700 N N . ASN A 1 119 ? -0.573 -1.545 51.070 1.000 92.556 89 ASN A N 1
ATOM 701 C CA . ASN A 1 119 ? -0.440 -0.115 51.461 1.000 91.586 89 ASN A CA 1
ATOM 702 C C . ASN A 1 119 ? 0.848 0.477 50.867 1.000 91.067 89 ASN A C 1
ATOM 703 O O . ASN A 1 119 ? 0.929 1.718 50.787 1.000 95.206 89 ASN A O 1
ATOM 708 N N . GLY A 1 120 ? 1.815 -0.368 50.483 1.000 87.117 90 GLY A N 1
ATOM 709 C CA . GLY A 1 120 ? 3.069 0.039 49.816 1.000 83.732 90 GLY A CA 1
ATOM 710 C C . GLY A 1 120 ? 4.289 -0.161 50.702 1.000 80.146 90 GLY A C 1
ATOM 711 O O . GLY A 1 120 ? 5.415 -0.035 50.185 1.000 76.278 90 GLY A O 1
ATOM 712 N N . GLU A 1 121 ? 4.080 -0.454 51.991 1.000 82.370 91 GLU A N 1
ATOM 713 C CA . GLU A 1 121 ? 5.154 -0.739 52.983 1.000 91.193 91 GLU A CA 1
ATOM 714 C C . GLU A 1 121 ? 5.948 -1.970 52.531 1.000 92.073 91 GLU A C 1
ATOM 715 O O . GLU A 1 121 ? 5.331 -2.925 52.018 1.000 97.931 91 GLU A O 1
ATOM 721 N N . VAL A 1 122 ? 7.268 -1.939 52.725 1.000 89.782 92 VAL A N 1
ATOM 722 C CA . VAL A 1 122 ? 8.232 -2.998 52.298 1.000 87.889 92 VAL A CA 1
ATOM 723 C C . VAL A 1 122 ? 8.931 -3.540 53.550 1.000 91.427 92 VAL A C 1
ATOM 724 O O . VAL A 1 122 ? 9.317 -2.723 54.408 1.000 98.192 92 VAL A O 1
ATOM 728 N N . TYR A 1 123 ? 9.081 -4.866 53.649 1.000 91.812 93 TYR A N 1
ATOM 729 C CA . TYR A 1 123 ? 9.679 -5.577 54.811 1.000 89.301 93 TYR A CA 1
ATOM 730 C C . TYR A 1 123 ? 10.817 -6.485 54.328 1.000 90.846 93 TYR A C 1
ATOM 731 O O . TYR A 1 123 ? 10.547 -7.426 53.558 1.000 95.568 93 TYR A O 1
ATOM 740 N N . HIS A 1 124 ? 12.050 -6.195 54.759 1.000 94.215 94 HIS A N 1
ATOM 741 C CA . HIS A 1 124 ? 13.271 -7.004 54.494 1.000 94.007 94 HIS A CA 1
ATOM 742 C C . HIS A 1 124 ? 13.570 -7.875 55.719 1.000 90.169 94 HIS A C 1
ATOM 743 O O . HIS A 1 124 ? 13.324 -7.403 56.848 1.000 84.662 94 HIS A O 1
ATOM 750 N N . ALA A 1 125 ? 14.066 -9.096 55.492 1.000 86.133 95 ALA A N 1
ATOM 751 C CA . ALA A 1 125 ? 14.481 -10.072 56.528 1.000 86.078 95 ALA A CA 1
ATOM 752 C C . ALA A 1 125 ? 13.537 -9.999 57.737 1.000 84.807 95 ALA A C 1
ATOM 753 O O . ALA A 1 125 ? 14.034 -9.877 58.875 1.000 86.132 95 ALA A O 1
ATOM 755 N N . SER A 1 126 ? 12.225 -10.084 57.493 1.000 84.243 96 SER A N 1
ATOM 756 C CA . SER A 1 126 ? 11.151 -9.905 58.506 1.000 84.240 96 SER A CA 1
ATOM 757 C C . SER A 1 126 ? 10.179 -11.092 58.474 1.000 80.366 96 SER A C 1
ATOM 758 O O . SER A 1 126 ? 9.990 -11.679 57.393 1.000 79.683 96 SER A O 1
ATOM 761 N N . MET A 1 127 ? 9.595 -11.422 59.631 1.000 77.848 97 MET A N 1
ATOM 762 C CA . MET A 1 127 ? 8.569 -12.484 59.816 1.000 77.010 97 MET A CA 1
ATOM 763 C C . MET A 1 127 ? 7.206 -11.817 60.030 1.000 75.470 97 MET A C 1
ATOM 764 O O . MET A 1 127 ? 7.033 -11.156 61.073 1.000 80.472 97 MET A O 1
ATOM 769 N N . LEU A 1 128 ? 6.274 -12.008 59.095 1.000 70.968 98 LEU A N 1
ATOM 770 C CA . LEU A 1 128 ? 4.898 -11.449 59.165 1.000 70.887 98 LEU A CA 1
ATOM 771 C C . LEU A 1 128 ? 4.092 -12.254 60.192 1.000 72.432 98 LEU A C 1
ATOM 772 O O . LEU A 1 128 ? 4.117 -13.494 60.114 1.000 77.800 98 LEU A O 1
ATOM 777 N N . GLU A 1 129 ? 3.424 -11.569 61.126 1.000 72.469 99 GLU A N 1
ATOM 778 C CA . GLU A 1 129 ? 2.521 -12.169 62.144 1.000 73.211 99 GLU A CA 1
ATOM 779 C C . GLU A 1 129 ? 1.082 -11.728 61.848 1.000 70.488 99 GLU A C 1
ATOM 780 O O . GLU A 1 129 ? 0.891 -10.554 61.501 1.000 76.994 99 GLU A O 1
ATOM 786 N N . PHE A 1 130 ? 0.120 -12.645 61.978 1.000 67.366 100 PHE A N 1
ATOM 787 C CA . PHE A 1 130 ? -1.332 -12.419 61.755 1.000 67.613 100 PHE A CA 1
ATOM 788 C C . PHE A 1 130 ? -2.110 -12.954 62.960 1.000 72.431 100 PHE A C 1
ATOM 789 O O . PHE A 1 130 ? -1.617 -13.871 63.646 1.000 73.538 100 PHE A O 1
ATOM 797 N N . ASP A 1 131 ? -3.295 -12.392 63.196 1.000 75.515 101 ASP A N 1
ATOM 798 C CA . ASP A 1 131 ? -4.222 -12.806 64.280 1.000 79.873 101 ASP A CA 1
ATOM 799 C C . ASP A 1 131 ? -4.925 -14.084 63.827 1.000 78.765 101 ASP A C 1
ATOM 800 O O . ASP A 1 131 ? -5.658 -14.062 62.845 1.000 76.009 101 ASP A O 1
ATOM 805 N N . PRO A 1 132 ? -4.723 -15.234 64.512 1.000 80.332 102 PRO A N 1
ATOM 806 C CA . PRO A 1 132 ? -5.390 -16.484 64.141 1.000 82.809 102 PRO A CA 1
ATOM 807 C C . PRO A 1 132 ? -6.926 -16.434 64.064 1.000 85.812 102 PRO A C 1
ATOM 808 O O . PRO A 1 132 ? -7.482 -17.232 63.321 1.000 88.904 102 PRO A O 1
ATOM 812 N N . LYS A 1 133 ? -7.567 -15.518 64.801 1.000 87.365 103 LYS A N 1
ATOM 813 C CA . LYS A 1 133 ? -9.047 -15.466 64.968 1.000 88.874 103 LYS A CA 1
ATOM 814 C C . LYS A 1 133 ? -9.681 -14.593 63.874 1.000 85.011 103 LYS A C 1
ATOM 815 O O . LYS A 1 133 ? -10.653 -15.063 63.250 1.000 85.407 103 LYS A O 1
ATOM 821 N N . ASN A 1 134 ? -9.168 -13.377 63.656 1.000 82.178 104 ASN A N 1
ATOM 822 C CA . ASN A 1 134 ? -9.737 -12.388 62.697 1.000 85.898 104 ASN A CA 1
ATOM 823 C C . ASN A 1 134 ? -8.918 -12.376 61.396 1.000 85.846 104 ASN A C 1
ATOM 824 O O . ASN A 1 134 ? -9.390 -11.761 60.417 1.000 88.766 104 ASN A O 1
ATOM 829 N N . HIS A 1 135 ? -7.728 -12.993 61.400 1.000 82.835 105 HIS A N 1
ATOM 830 C CA . HIS A 1 135 ? -6.839 -13.207 60.221 1.000 81.227 105 HIS A CA 1
ATOM 831 C C . HIS A 1 135 ? -6.159 -11.900 59.792 1.000 81.025 105 HIS A C 1
ATOM 832 O O . HIS A 1 135 ? -5.443 -11.928 58.770 1.000 82.911 105 HIS A O 1
ATOM 839 N N . GLN A 1 136 ? -6.326 -10.812 60.551 1.000 82.409 106 GLN A N 1
ATOM 840 C CA . GLN A 1 136 ? -5.785 -9.469 60.201 1.000 85.164 106 GLN A CA 1
ATOM 841 C C . GLN A 1 136 ? -4.306 -9.395 60.599 1.000 81.497 106 GLN A C 1
ATOM 842 O O . GLN A 1 136 ? -3.912 -10.081 61.559 1.000 83.241 106 GLN A O 1
ATOM 848 N N . PHE A 1 137 ? -3.527 -8.592 59.870 1.000 79.037 107 PHE A N 1
ATOM 849 C CA . PHE A 1 137 ? -2.073 -8.379 60.083 1.000 79.701 107 PHE A CA 1
ATOM 850 C C . PHE A 1 137 ? -1.846 -7.698 61.438 1.000 84.490 107 PHE A C 1
ATOM 851 O O . PHE A 1 137 ? -2.595 -6.765 61.764 1.000 89.990 107 PHE A O 1
ATOM 859 N N . LEU A 1 138 ? -0.844 -8.155 62.191 1.000 86.370 108 LEU A N 1
ATOM 860 C CA . LEU A 1 138 ? -0.471 -7.602 63.521 1.000 86.237 108 LEU A CA 1
ATOM 861 C C . LEU A 1 138 ? 0.854 -6.841 63.403 1.000 86.953 108 LEU A C 1
ATOM 862 O O . LEU A 1 138 ? 0.826 -5.609 63.469 1.000 91.044 108 LEU A O 1
ATOM 867 N N . ARG A 1 139 ? 1.965 -7.551 63.209 1.000 85.290 109 ARG A N 1
ATOM 868 C CA . ARG A 1 139 ? 3.339 -6.998 63.340 1.000 87.805 109 ARG A CA 1
ATOM 869 C C . ARG A 1 139 ? 4.265 -7.687 62.332 1.000 86.195 109 ARG A C 1
ATOM 870 O O . ARG A 1 139 ? 3.829 -8.672 61.703 1.000 88.130 109 ARG A O 1
ATOM 878 N N . SER A 1 140 ? 5.509 -7.213 62.230 1.000 82.930 110 SER A N 1
ATOM 879 C CA . SER A 1 140 ? 6.590 -7.833 61.420 1.000 84.005 110 SER A CA 1
ATOM 880 C C . SER A 1 140 ? 7.903 -7.814 62.209 1.000 86.116 110 SER A C 1
ATOM 881 O O . SER A 1 140 ? 8.736 -6.927 61.954 1.000 90.471 110 SER A O 1
ATOM 884 N N . LYS A 1 141 ? 8.070 -8.762 63.137 1.000 89.622 111 LYS A N 1
ATOM 885 C CA . LYS A 1 141 ? 9.312 -8.964 63.933 1.000 94.805 111 LYS A CA 1
ATOM 886 C C . LYS A 1 141 ? 10.438 -9.351 62.976 1.000 93.848 111 LYS A C 1
ATOM 887 O O . LYS A 1 141 ? 10.213 -10.091 62.024 1.000 91.363 111 LYS A O 1
ATOM 893 N N . PRO A 1 142 ? 11.682 -8.865 63.190 1.000 96.441 112 PRO A N 1
ATOM 894 C CA . PRO A 1 142 ? 12.797 -9.186 62.295 1.000 97.640 112 PRO A CA 1
ATOM 895 C C . PRO A 1 142 ? 13.272 -10.639 62.464 1.000 98.835 112 PRO A C 1
ATOM 896 O O . PRO A 1 142 ? 13.093 -11.197 63.536 1.000 102.324 112 PRO A O 1
ATOM 900 N N . ILE A 1 143 ? 13.854 -11.210 61.406 1.000 96.558 113 ILE A N 1
ATOM 901 C CA . ILE A 1 143 ? 14.342 -12.621 61.363 1.000 94.698 113 ILE A CA 1
ATOM 902 C C . ILE A 1 143 ? 15.690 -12.687 62.087 1.000 96.193 113 ILE A C 1
ATOM 903 O O . ILE A 1 143 ? 16.648 -12.055 61.602 1.000 95.137 113 ILE A O 1
ATOM 908 N N . ASN A 1 144 ? 15.748 -13.421 63.204 1.000 98.742 114 ASN A N 1
ATOM 909 C CA . ASN A 1 144 ? 16.990 -13.706 63.971 1.000 100.098 114 ASN A CA 1
ATOM 910 C C . ASN A 1 144 ? 17.403 -15.157 63.701 1.000 95.346 114 ASN A C 1
ATOM 911 O O . ASN A 1 144 ? 16.965 -16.046 64.461 1.000 90.869 114 ASN A O 1
ATOM 916 N N . PHE A 1 145 ? 18.207 -15.380 62.655 1.000 92.716 115 PHE A N 1
ATOM 917 C CA . PHE A 1 145 ? 18.663 -16.723 62.204 1.000 94.289 115 PHE A CA 1
ATOM 918 C C . PHE A 1 145 ? 19.502 -17.364 63.315 1.000 95.923 115 PHE A C 1
ATOM 919 O O . PHE A 1 145 ? 20.643 -16.917 63.545 1.000 100.784 115 PHE A O 1
ATOM 927 N N . ASP A 1 146 ? 18.934 -18.367 63.994 1.000 95.101 116 ASP A N 1
ATOM 928 C CA . ASP A 1 146 ? 19.620 -19.195 65.021 1.000 95.418 116 ASP A CA 1
ATOM 929 C C . ASP A 1 146 ? 20.592 -20.143 64.305 1.000 97.189 116 ASP A C 1
ATOM 930 O O . ASP A 1 146 ? 20.117 -21.093 63.652 1.000 98.882 116 ASP A O 1
ATOM 935 N N . THR A 1 147 ? 21.899 -19.887 64.427 1.000 96.056 117 THR A N 1
ATOM 936 C CA . THR A 1 147 ? 22.999 -20.687 63.820 1.000 97.016 117 THR A CA 1
ATOM 937 C C . THR A 1 147 ? 22.999 -22.110 64.400 1.000 92.907 117 THR A C 1
ATOM 938 O O . THR A 1 147 ? 23.519 -23.020 63.722 1.000 90.252 117 THR A O 1
ATOM 942 N N . GLY A 1 148 ? 22.447 -22.288 65.606 1.000 89.592 118 GLY A N 1
ATOM 943 C CA . GLY A 1 148 ? 22.330 -23.590 66.296 1.000 89.629 118 GLY A CA 1
ATOM 944 C C . GLY A 1 148 ? 21.291 -24.500 65.660 1.000 88.535 118 GLY A C 1
ATOM 945 O O . GLY A 1 148 ? 21.382 -25.724 65.878 1.000 87.203 118 GLY A O 1
ATOM 946 N N . LEU A 1 149 ? 20.329 -23.929 64.924 1.000 87.881 119 LEU A N 1
ATOM 947 C CA . LEU A 1 149 ? 19.242 -24.661 64.211 1.000 85.377 119 LEU A CA 1
ATOM 948 C C . LEU A 1 149 ? 19.597 -24.788 62.723 1.000 85.406 119 LEU A C 1
ATOM 949 O O . LEU A 1 149 ? 20.399 -23.964 62.227 1.000 81.201 119 LEU A O 1
ATOM 954 N N . SER A 1 150 ? 19.013 -25.784 62.044 1.000 86.025 120 SER A N 1
ATOM 955 C CA . SER A 1 150 ? 19.105 -26.011 60.574 1.000 81.922 120 SER A CA 1
ATOM 956 C C . SER A 1 150 ? 18.360 -24.890 59.836 1.000 79.624 120 SER A C 1
ATOM 957 O O . SER A 1 150 ? 17.523 -24.215 60.473 1.000 80.114 120 SER A O 1
ATOM 960 N N . PHE A 1 151 ? 18.650 -24.702 58.544 1.000 73.939 121 PHE A N 1
ATOM 961 C CA . PHE A 1 151 ? 18.022 -23.663 57.684 1.000 70.239 121 PHE A CA 1
ATOM 962 C C . PHE A 1 151 ? 16.495 -23.831 57.685 1.000 68.653 121 PHE A C 1
ATOM 963 O O . PHE A 1 151 ? 15.784 -22.818 57.844 1.000 69.947 121 PHE A O 1
ATOM 971 N N . TRP A 1 152 ? 16.006 -25.064 57.510 1.000 66.895 122 TRP A N 1
ATOM 972 C CA . TRP A 1 152 ? 14.554 -25.372 57.390 1.000 65.569 122 TRP A CA 1
ATOM 973 C C . TRP A 1 152 ? 13.877 -25.298 58.762 1.000 68.397 122 TRP A C 1
ATOM 974 O O . TRP A 1 152 ? 12.681 -24.936 58.808 1.000 66.092 122 TRP A O 1
ATOM 985 N N . GLU A 1 153 ? 14.607 -25.624 59.830 1.000 72.799 123 GLU A N 1
ATOM 986 C CA . GLU A 1 153 ? 14.147 -25.422 61.232 1.000 76.981 123 GLU A CA 1
ATOM 987 C C . GLU A 1 153 ? 14.020 -23.915 61.480 1.000 72.415 123 GLU A C 1
ATOM 988 O O . GLU A 1 153 ? 12.993 -23.495 62.053 1.000 71.151 123 GLU A O 1
ATOM 994 N N . ASN A 1 154 ? 15.011 -23.135 61.035 1.000 69.300 124 ASN A N 1
ATOM 995 C CA . ASN A 1 154 ? 14.976 -21.647 61.067 1.000 70.734 124 ASN A CA 1
ATOM 996 C C . ASN A 1 154 ? 13.733 -21.161 60.316 1.000 68.436 124 ASN A C 1
ATOM 997 O O . ASN A 1 154 ? 13.029 -20.282 60.853 1.000 64.171 124 ASN A O 1
ATOM 1002 N N . TRP A 1 155 ? 13.463 -21.728 59.134 1.000 69.694 125 TRP A N 1
ATOM 1003 C CA . TRP A 1 155 ? 12.348 -21.295 58.252 1.000 68.943 125 TRP A CA 1
ATOM 1004 C C . TRP A 1 155 ? 11.002 -21.447 58.973 1.000 67.878 125 TRP A C 1
ATOM 1005 O O . TRP A 1 155 ? 10.124 -20.592 58.748 1.000 68.969 125 TRP A O 1
ATOM 1016 N N . LEU A 1 156 ? 10.840 -22.487 59.796 1.000 68.883 126 LEU A N 1
ATOM 1017 C CA . LEU A 1 156 ? 9.555 -22.808 60.477 1.000 73.572 126 LEU A CA 1
ATOM 1018 C C . LEU A 1 156 ? 9.410 -22.016 61.782 1.000 74.550 126 LEU A C 1
ATOM 1019 O O . LEU A 1 156 ? 8.255 -21.749 62.162 1.000 74.402 126 LEU A O 1
ATOM 1024 N N . HIS A 1 157 ? 10.520 -21.665 62.443 1.000 76.643 127 HIS A N 1
ATOM 1025 C CA . HIS A 1 157 ? 10.532 -21.124 63.831 1.000 77.732 127 HIS A CA 1
ATOM 1026 C C . HIS A 1 157 ? 10.872 -19.627 63.847 1.000 77.271 127 HIS A C 1
ATOM 1027 O O . HIS A 1 157 ? 10.165 -18.888 64.558 1.000 79.333 127 HIS A O 1
ATOM 1034 N N . THR A 1 158 ? 11.893 -19.192 63.099 1.000 75.439 128 THR A N 1
ATOM 1035 C CA . THR A 1 158 ? 12.413 -17.795 63.115 1.000 76.237 128 THR A CA 1
ATOM 1036 C C . THR A 1 158 ? 11.820 -16.968 61.963 1.000 74.835 128 THR A C 1
ATOM 1037 O O . THR A 1 158 ? 11.662 -15.746 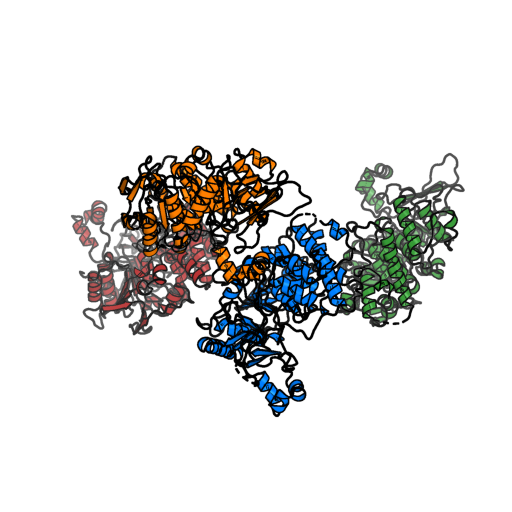62.158 1.000 78.006 128 THR A O 1
ATOM 1041 N N . VAL A 1 159 ? 11.515 -17.594 60.818 1.000 71.463 129 VAL A N 1
ATOM 1042 C CA . VAL A 1 159 ? 11.064 -16.907 59.567 1.000 65.313 129 VAL A CA 1
ATOM 1043 C C . VAL A 1 159 ? 9.532 -16.906 59.482 1.000 64.884 129 VAL A C 1
ATOM 1044 O O . VAL A 1 159 ? 8.983 -15.931 58.932 1.000 66.479 129 VAL A O 1
ATOM 1048 N N . THR A 1 160 ? 8.869 -17.954 59.981 1.000 63.540 130 THR A N 1
ATOM 1049 C CA . THR A 1 160 ? 7.413 -18.193 59.786 1.000 63.433 130 THR A CA 1
ATOM 1050 C C . THR A 1 160 ? 6.695 -18.196 61.140 1.000 61.381 130 THR A C 1
ATOM 1051 O O . THR A 1 160 ? 7.239 -18.766 62.098 1.000 63.578 130 THR A O 1
ATOM 1055 N N . GLN A 1 161 ? 5.509 -17.589 61.195 1.000 61.187 131 GLN A N 1
ATOM 1056 C CA . GLN A 1 161 ? 4.633 -17.563 62.394 1.000 64.095 131 GLN A CA 1
ATOM 1057 C C . GLN A 1 161 ? 3.877 -18.893 62.470 1.000 64.674 131 GLN A C 1
ATOM 1058 O O . GLN A 1 161 ? 3.198 -19.238 61.487 1.000 65.261 131 GLN A O 1
ATOM 1064 N N . SER A 1 162 ? 3.984 -19.602 63.595 1.000 65.032 132 SER A N 1
ATOM 1065 C CA . SER A 1 162 ? 3.229 -20.850 63.880 1.000 65.709 132 SER A CA 1
ATOM 1066 C C . SER A 1 162 ? 1.726 -20.586 63.739 1.000 64.615 132 SER A C 1
ATOM 1067 O O . SER A 1 162 ? 1.257 -19.569 64.277 1.000 67.490 132 SER A O 1
ATOM 1070 N N . GLY A 1 163 ? 1.017 -21.458 63.015 1.000 61.836 133 GLY A N 1
ATOM 1071 C CA . GLY A 1 163 ? -0.456 -21.467 62.918 1.000 58.549 133 GLY A CA 1
ATOM 1072 C C . GLY A 1 163 ? -1.004 -20.450 61.927 1.000 55.514 133 GLY A C 1
ATOM 1073 O O . GLY A 1 163 ? -2.239 -20.405 61.775 1.000 53.722 133 GLY A O 1
ATOM 1074 N N . SER A 1 164 ? -0.140 -19.662 61.275 1.000 54.043 134 SER A N 1
ATOM 1075 C CA . SER A 1 164 ? -0.537 -18.610 60.303 1.000 55.138 134 SER A CA 1
ATOM 1076 C C . SER A 1 164 ? -1.156 -19.259 59.060 1.000 56.291 134 SER A C 1
ATOM 1077 O O . SER A 1 164 ? -0.492 -20.110 58.440 1.000 56.572 134 SER A O 1
ATOM 1080 N N . LYS A 1 165 ? -2.390 -18.873 58.736 1.000 58.584 135 LYS A N 1
ATOM 1081 C CA . LYS A 1 165 ? -3.157 -19.335 57.550 1.000 59.455 135 LYS A CA 1
ATOM 1082 C C . LYS A 1 165 ? -3.297 -18.176 56.560 1.000 59.671 135 LYS A C 1
ATOM 1083 O O . LYS A 1 165 ? -3.460 -17.034 57.010 1.000 61.999 135 LYS A O 1
ATOM 1089 N N . GLY A 1 166 ? -3.237 -18.468 55.260 1.000 63.851 136 GLY A N 1
ATOM 1090 C CA . GLY A 1 166 ? -3.383 -17.461 54.193 1.000 64.486 136 GLY A CA 1
ATOM 1091 C C . GLY A 1 166 ? -3.464 -18.085 52.813 1.000 64.184 136 GLY A C 1
ATOM 1092 O O . GLY A 1 166 ? -2.914 -19.186 52.621 1.000 63.961 136 GLY A O 1
ATOM 1093 N N . ILE A 1 167 ? -4.128 -17.392 51.885 1.000 60.818 137 ILE A N 1
ATOM 1094 C CA . ILE A 1 167 ? -4.255 -17.788 50.454 1.000 57.297 137 ILE A CA 1
ATOM 1095 C C . ILE A 1 167 ? -2.931 -17.461 49.759 1.000 58.411 137 ILE A C 1
ATOM 1096 O O . ILE A 1 167 ? -2.422 -16.353 49.975 1.000 57.576 137 ILE A O 1
ATOM 1101 N N . VAL A 1 168 ? -2.392 -18.403 48.979 1.000 61.148 138 VAL A N 1
ATOM 1102 C CA . VAL A 1 168 ? -1.114 -18.241 48.224 1.000 60.973 138 VAL A CA 1
ATOM 1103 C C . VAL A 1 168 ? -1.394 -18.479 46.738 1.000 61.454 138 VAL A C 1
ATOM 1104 O O . VAL A 1 168 ? -2.105 -19.446 46.421 1.000 62.720 138 VAL A O 1
ATOM 1108 N N . ILE A 1 169 ? -0.866 -17.609 45.875 1.000 61.574 139 ILE A N 1
ATOM 1109 C CA . ILE A 1 169 ? -0.987 -17.700 44.391 1.000 61.980 139 ILE A CA 1
ATOM 1110 C C . ILE A 1 169 ? 0.407 -17.524 43.794 1.000 62.154 139 ILE A C 1
ATOM 1111 O O . ILE A 1 169 ? 1.069 -16.535 44.151 1.000 64.163 139 ILE A O 1
ATOM 1116 N N . SER A 1 170 ? 0.833 -18.458 42.940 1.000 63.708 140 SER A N 1
ATOM 1117 C CA . SER A 1 170 ? 2.036 -18.319 42.082 1.000 65.363 140 SER A CA 1
ATOM 1118 C C . SER A 1 170 ? 1.624 -17.567 40.814 1.000 67.572 140 SER A C 1
ATOM 1119 O O . SER A 1 170 ? 0.724 -18.058 40.108 1.000 67.998 140 SER A O 1
ATOM 1122 N N . ALA A 1 171 ? 2.237 -16.408 40.560 1.000 68.991 141 ALA A N 1
ATOM 1123 C CA . ALA A 1 171 ? 1.877 -15.491 39.455 1.000 69.080 141 ALA A CA 1
ATOM 1124 C C . ALA A 1 171 ? 3.132 -14.824 38.884 1.000 69.286 141 ALA A C 1
ATOM 1125 O O . ALA A 1 171 ? 3.958 -14.338 39.668 1.000 72.785 141 ALA A O 1
ATOM 1127 N N . SER A 1 172 ? 3.267 -14.852 37.558 1.000 71.022 142 SER A N 1
ATOM 1128 C CA . SER A 1 172 ? 4.107 -13.935 36.750 1.000 71.764 142 SER A CA 1
ATOM 1129 C C . SER A 1 172 ? 3.177 -12.883 36.136 1.000 74.726 142 SER A C 1
ATOM 1130 O O . SER A 1 172 ? 1.982 -12.891 36.489 1.000 74.137 142 SER A O 1
ATOM 1133 N N . ASP A 1 173 ? 3.692 -12.017 35.259 1.000 78.911 143 ASP A N 1
ATOM 1134 C CA . ASP A 1 173 ? 2.880 -11.010 34.522 1.000 79.532 143 ASP A CA 1
ATOM 1135 C C . ASP A 1 173 ? 1.820 -11.738 33.684 1.000 76.887 143 ASP A C 1
ATOM 1136 O O . ASP A 1 173 ? 0.712 -11.187 33.535 1.000 77.820 143 ASP A O 1
ATOM 1141 N N . VAL A 1 174 ? 2.138 -12.940 33.191 1.000 71.876 144 VAL A N 1
ATOM 1142 C CA . VAL A 1 174 ? 1.223 -13.788 32.368 1.000 69.681 144 VAL A CA 1
ATOM 1143 C C . VAL A 1 174 ? -0.081 -14.037 33.140 1.000 68.220 144 VAL A C 1
ATOM 1144 O O . VAL A 1 174 ? -1.145 -14.037 32.499 1.000 67.915 144 VAL A O 1
ATOM 1148 N N . GLN A 1 175 ? -0.004 -14.231 34.462 1.000 68.999 145 GLN A N 1
ATOM 1149 C CA . GLN A 1 175 ? -1.150 -14.659 35.314 1.000 70.511 145 GLN A CA 1
ATOM 1150 C C . GLN A 1 175 ? -1.916 -13.446 35.866 1.000 69.498 145 GLN A C 1
ATOM 1151 O O . GLN A 1 175 ? -2.849 -13.665 36.668 1.000 67.264 145 GLN A O 1
ATOM 1157 N N . LEU A 1 176 ? -1.564 -12.225 35.446 1.000 71.876 146 LEU A N 1
ATOM 1158 C CA . LEU A 1 176 ? -2.148 -10.952 35.957 1.000 75.367 146 LEU A CA 1
ATOM 1159 C C . LEU A 1 176 ? -3.679 -11.022 35.924 1.000 72.492 146 LEU A C 1
ATOM 1160 O O . LEU A 1 176 ? -4.294 -10.970 37.004 1.000 70.762 146 LEU A O 1
ATOM 1165 N N . ASN A 1 177 ? -4.264 -11.146 34.731 1.000 71.180 147 ASN A N 1
ATOM 1166 C CA . ASN A 1 177 ? -5.735 -11.091 34.505 1.000 75.345 147 ASN A CA 1
ATOM 1167 C C . ASN A 1 177 ? -6.442 -12.137 35.376 1.000 73.362 147 ASN A C 1
ATOM 1168 O O . ASN A 1 177 ? -7.374 -11.754 36.111 1.000 75.898 147 ASN A O 1
ATOM 1173 N N . GLU A 1 178 ? -6.017 -13.402 35.297 1.000 72.092 148 GLU A N 1
ATOM 1174 C CA . GLU A 1 178 ? -6.618 -14.537 36.052 1.000 70.332 148 GLU A CA 1
ATOM 1175 C C . GLU A 1 178 ? -6.590 -14.230 37.558 1.000 67.996 148 GLU A C 1
ATOM 1176 O O . GLU A 1 178 ? -7.608 -14.502 38.230 1.000 65.098 148 GLU A O 1
ATOM 1182 N N . THR A 1 179 ? -5.485 -13.667 38.062 1.000 66.679 149 THR A N 1
ATOM 1183 C CA . THR A 1 179 ? -5.298 -13.297 39.493 1.000 67.208 149 THR A CA 1
ATOM 1184 C C . THR A 1 179 ? -6.302 -12.205 39.889 1.000 67.792 149 THR A C 1
ATOM 1185 O O . THR A 1 179 ? -6.870 -12.313 40.993 1.000 67.421 149 THR A O 1
ATOM 1189 N N . ILE A 1 180 ? -6.508 -11.198 39.029 1.000 70.361 150 ILE A N 1
ATOM 1190 C CA . ILE A 1 180 ? -7.490 -10.089 39.245 1.000 72.199 150 ILE A CA 1
ATOM 1191 C C . ILE A 1 180 ? -8.874 -10.711 39.451 1.000 70.808 150 ILE A C 1
ATOM 1192 O O . ILE A 1 180 ? -9.568 -10.334 40.413 1.000 74.778 150 ILE A O 1
ATOM 1197 N N . ARG A 1 181 ? -9.249 -11.634 38.564 1.000 70.469 151 ARG A N 1
ATOM 1198 C CA . ARG A 1 181 ? -10.604 -12.242 38.510 1.000 72.622 151 ARG A CA 1
ATOM 1199 C C . ARG A 1 181 ? -10.832 -13.088 39.767 1.000 71.285 151 ARG A C 1
ATOM 1200 O O . ARG A 1 181 ? -11.975 -13.114 40.255 1.000 70.159 151 ARG A O 1
ATOM 1208 N N . LEU A 1 182 ? -9.784 -13.744 40.274 1.000 73.407 152 LEU A N 1
ATOM 1209 C CA . LEU A 1 182 ? -9.830 -14.524 41.540 1.000 72.636 152 LEU A CA 1
ATOM 1210 C C . LEU A 1 182 ? -10.076 -13.559 42.708 1.000 72.699 152 LEU A C 1
ATOM 1211 O O . LEU A 1 182 ? -10.979 -13.842 43.522 1.000 71.943 152 LEU A O 1
ATOM 1216 N N . LEU A 1 183 ? -9.319 -12.457 42.769 1.000 72.126 153 LEU A N 1
ATOM 1217 C CA . LEU A 1 183 ? -9.464 -11.407 43.816 1.000 74.102 153 LEU A CA 1
ATOM 1218 C C . LEU A 1 183 ? -10.921 -10.941 43.881 1.000 76.255 153 LEU A C 1
ATOM 1219 O O . LEU A 1 183 ? -11.486 -10.931 44.989 1.000 78.672 153 LEU A O 1
ATOM 1224 N N . LYS A 1 184 ? -11.500 -10.577 42.733 1.000 76.651 154 LYS A N 1
ATOM 1225 C CA . LYS A 1 184 ? -12.901 -10.093 42.623 1.000 78.452 154 LYS A CA 1
ATOM 1226 C C . LYS A 1 184 ? -13.847 -11.104 43.283 1.000 78.798 154 LYS A C 1
ATOM 1227 O O . LYS A 1 184 ? -14.719 -10.668 44.061 1.000 86.410 154 LYS A O 1
ATOM 1233 N N . VAL A 1 185 ? -13.674 -12.399 43.002 1.000 76.431 155 VAL A N 1
ATOM 1234 C CA . VAL A 1 185 ? -14.536 -13.491 43.551 1.000 73.328 155 VAL A CA 1
ATOM 1235 C C . VAL A 1 185 ? -14.315 -13.588 45.067 1.000 73.223 155 VAL A C 1
ATOM 1236 O O . VAL A 1 185 ? -15.315 -13.733 45.799 1.000 69.966 155 VAL A O 1
ATOM 1240 N N . LEU A 1 186 ? -13.060 -13.513 45.521 1.000 72.025 156 LEU A N 1
ATOM 1241 C CA . LEU A 1 186 ? -12.712 -13.558 46.967 1.000 73.164 156 LEU A CA 1
ATOM 1242 C C . LEU A 1 186 ? -13.418 -12.404 47.695 1.000 75.630 156 LEU A C 1
ATOM 1243 O O . LEU A 1 186 ? -13.965 -12.646 48.792 1.000 74.664 156 LEU A O 1
ATOM 1248 N N . ARG A 1 187 ? -13.424 -11.209 47.094 1.000 76.097 157 ARG A N 1
ATOM 1249 C CA . ARG A 1 187 ? -14.103 -9.998 47.632 1.000 73.247 157 ARG A CA 1
ATOM 1250 C C . ARG A 1 187 ? -15.620 -10.217 47.618 1.000 72.687 157 ARG A C 1
ATOM 1251 O O . ARG A 1 187 ? -16.261 -9.909 48.638 1.000 74.530 157 ARG A O 1
ATOM 1259 N N . PHE A 1 188 ? -16.167 -10.760 46.528 1.000 68.041 158 PHE A N 1
ATOM 1260 C CA . PHE A 1 188 ? -17.623 -11.014 46.372 1.000 72.319 158 PHE A CA 1
ATOM 1261 C C . PHE A 1 188 ? -18.124 -11.957 47.479 1.000 74.821 158 PHE A C 1
ATOM 1262 O O . PHE A 1 188 ? -19.260 -11.752 47.948 1.000 78.809 158 PHE A O 1
ATOM 1270 N N . ILE A 1 189 ? -17.324 -12.957 47.873 1.000 75.926 159 ILE A N 1
ATOM 1271 C CA . ILE A 1 189 ? -17.695 -13.963 48.919 1.000 72.438 159 ILE A CA 1
ATOM 1272 C C . ILE A 1 189 ? -17.205 -13.483 50.293 1.000 71.498 159 ILE A C 1
ATOM 1273 O O . ILE A 1 189 ? -17.351 -14.247 51.261 1.000 68.725 159 ILE A O 1
ATOM 1278 N N . LYS A 1 190 ? -16.640 -12.273 50.366 1.000 74.404 160 LYS A N 1
ATOM 1279 C CA . LYS A 1 190 ? -16.291 -11.561 51.627 1.000 79.708 160 LYS A CA 1
ATOM 1280 C C . LYS A 1 190 ? -15.181 -12.329 52.354 1.000 79.059 160 LYS A C 1
ATOM 1281 O O . LYS A 1 190 ? -15.351 -12.637 53.548 1.000 85.606 160 LYS A O 1
ATOM 1287 N N . ASN A 1 191 ? -14.087 -12.624 51.651 1.000 74.674 161 ASN A N 1
ATOM 1288 C CA . ASN A 1 191 ? -12.899 -13.309 52.219 1.000 69.703 161 ASN A CA 1
ATOM 1289 C C . ASN A 1 191 ? -12.238 -12.386 53.248 1.000 69.159 161 ASN A C 1
ATOM 1290 O O . ASN A 1 191 ? -12.067 -11.197 52.934 1.000 63.692 161 ASN A O 1
ATOM 1295 N N . ASP A 1 192 ? -11.878 -12.934 54.414 1.000 72.851 162 ASP A N 1
ATOM 1296 C CA . ASP A 1 192 ? -11.173 -12.228 55.521 1.000 72.389 162 ASP A CA 1
ATOM 1297 C C . ASP A 1 192 ? -9.720 -12.716 55.624 1.000 69.625 162 ASP A C 1
ATOM 1298 O O . ASP A 1 192 ? -8.919 -12.017 56.279 1.000 66.125 162 ASP A O 1
ATOM 1303 N N . TYR A 1 193 ? -9.387 -13.866 55.022 1.000 66.273 163 TYR A N 1
ATOM 1304 C CA . TYR A 1 193 ? -8.027 -14.471 55.058 1.000 62.496 163 TYR A CA 1
ATOM 1305 C C . TYR A 1 193 ? -7.077 -13.617 54.226 1.000 59.632 163 TYR A C 1
ATOM 1306 O O . TYR A 1 193 ? -7.456 -13.129 53.166 1.000 62.063 163 TYR A O 1
ATOM 1315 N N . PRO A 1 194 ? -5.812 -13.429 54.662 1.000 59.082 164 PRO A N 1
ATOM 1316 C CA . PRO A 1 194 ? -4.841 -12.676 53.873 1.000 58.716 164 PRO A CA 1
ATOM 1317 C C . PRO A 1 194 ? -4.500 -13.437 52.585 1.000 63.025 164 PRO A C 1
ATOM 1318 O O . PRO A 1 194 ? -4.638 -14.646 52.559 1.000 68.073 164 PRO A O 1
ATOM 1322 N N . ILE A 1 195 ? -4.084 -12.703 51.553 1.000 63.166 165 ILE A N 1
ATOM 1323 C CA . ILE A 1 195 ? -3.654 -13.249 50.235 1.000 60.463 165 ILE A CA 1
ATOM 1324 C C . ILE A 1 195 ? -2.207 -12.819 50.016 1.000 60.595 165 ILE A C 1
ATOM 1325 O O . ILE A 1 195 ? -1.905 -11.646 50.274 1.000 67.696 165 ILE A O 1
ATOM 1330 N N . GLN A 1 196 ? -1.350 -13.741 49.580 1.000 61.554 166 GLN A N 1
ATOM 1331 C CA . GLN A 1 196 ? 0.056 -13.451 49.206 1.000 60.462 166 GLN A CA 1
ATOM 1332 C C . GLN A 1 196 ? 0.280 -13.938 47.775 1.000 59.915 166 GLN A C 1
ATOM 1333 O O . GLN A 1 196 ? 0.031 -15.124 47.505 1.000 59.044 166 GLN A O 1
ATOM 1339 N N . ILE A 1 197 ? 0.693 -13.032 46.889 1.000 59.774 167 ILE A N 1
ATOM 1340 C CA . ILE A 1 197 ? 1.058 -13.342 45.478 1.000 60.486 167 ILE A CA 1
ATOM 1341 C C . ILE A 1 197 ? 2.581 -13.492 45.427 1.000 58.995 167 ILE A C 1
ATOM 1342 O O . ILE A 1 197 ? 3.275 -12.481 45.612 1.000 55.435 167 ILE A O 1
ATOM 1347 N N . VAL A 1 198 ? 3.065 -14.720 45.228 1.000 61.199 168 VAL A N 1
ATOM 1348 C CA . VAL A 1 198 ? 4.519 -15.056 45.197 1.000 61.497 168 VAL A CA 1
ATOM 1349 C C . VAL A 1 198 ? 4.980 -15.050 43.738 1.000 62.043 168 VAL A C 1
ATOM 1350 O O . VAL A 1 198 ? 4.281 -15.636 42.892 1.000 62.658 168 VAL A O 1
ATOM 1354 N N . HIS A 1 199 ? 6.112 -14.398 43.472 1.000 62.676 169 HIS A N 1
ATOM 1355 C CA . HIS A 1 199 ? 6.754 -14.295 42.137 1.000 65.293 169 HIS A CA 1
ATOM 1356 C C . HIS A 1 199 ? 8.268 -14.425 42.308 1.000 64.577 169 HIS A C 1
ATOM 1357 O O . HIS A 1 199 ? 8.741 -14.272 43.447 1.000 60.539 169 HIS A O 1
ATOM 1364 N N . ASN A 1 200 ? 8.981 -14.713 41.216 1.000 68.040 170 ASN A N 1
ATOM 1365 C CA . ASN A 1 200 ? 10.457 -14.889 41.178 1.000 69.601 170 ASN A CA 1
ATOM 1366 C C . ASN A 1 200 ? 11.060 -13.741 40.359 1.000 74.435 170 ASN A C 1
ATOM 1367 O O . ASN A 1 200 ? 11.722 -14.019 39.335 1.000 73.345 170 ASN A O 1
ATOM 1372 N N . ALA A 1 201 ? 10.826 -12.499 40.803 1.000 77.870 171 ALA A N 1
ATOM 1373 C CA . ALA A 1 201 ? 11.258 -11.246 40.139 1.000 78.589 171 ALA A CA 1
ATOM 1374 C C . ALA A 1 201 ? 10.766 -11.230 38.687 1.000 82.554 171 ALA A C 1
ATOM 1375 O O . ALA A 1 201 ? 11.547 -10.833 37.800 1.000 85.317 171 ALA A O 1
ATOM 1377 N N . ASP A 1 202 ? 9.523 -11.667 38.457 1.000 84.854 172 ASP A N 1
ATOM 1378 C CA . ASP A 1 202 ? 8.884 -11.724 37.114 1.000 86.362 172 ASP A CA 1
ATOM 1379 C C . ASP A 1 202 ? 7.448 -11.190 37.210 1.000 86.529 172 ASP A C 1
ATOM 1380 O O . ASP A 1 202 ? 6.616 -11.582 36.370 1.000 88.827 172 ASP A O 1
ATOM 1385 N N . LEU A 1 203 ? 7.180 -10.314 38.186 1.000 85.526 173 LEU A N 1
ATOM 1386 C CA . LEU A 1 203 ? 5.903 -9.562 38.324 1.000 86.902 173 LEU A CA 1
ATOM 1387 C C . LEU A 1 203 ? 6.226 -8.062 38.350 1.000 87.702 173 LEU A C 1
ATOM 1388 O O . LEU A 1 203 ? 6.925 -7.624 39.281 1.000 88.048 173 LEU A O 1
ATOM 1393 N N . SER A 1 204 ? 5.739 -7.316 37.354 1.000 91.884 174 SER A N 1
ATOM 1394 C CA . SER A 1 204 ? 6.044 -5.878 37.126 1.000 90.489 174 SER A CA 1
ATOM 1395 C C . SER A 1 204 ? 5.345 -5.019 38.185 1.000 94.209 174 SER A C 1
ATOM 1396 O O . SER A 1 204 ? 4.364 -5.497 38.795 1.000 93.696 174 SER A O 1
ATOM 1399 N N . GLN A 1 205 ? 5.837 -3.792 38.385 1.000 97.291 175 GLN A N 1
ATOM 1400 C CA . GLN A 1 205 ? 5.241 -2.791 39.309 1.000 99.978 175 GLN A CA 1
ATOM 1401 C C . GLN A 1 205 ? 3.827 -2.444 38.822 1.000 101.205 175 GLN A C 1
ATOM 1402 O O . GLN A 1 205 ? 2.928 -2.315 39.679 1.000 97.519 175 GLN A O 1
ATOM 1408 N N . ASP A 1 206 ? 3.642 -2.320 37.500 1.000 102.236 176 ASP A N 1
ATOM 1409 C CA . ASP A 1 206 ? 2.328 -2.069 36.847 1.000 103.748 176 ASP A CA 1
ATOM 1410 C C . ASP A 1 206 ? 1.321 -3.142 37.278 1.000 101.161 176 ASP A C 1
ATOM 1411 O O . ASP A 1 206 ? 0.193 -2.771 37.667 1.000 103.840 176 ASP A O 1
ATOM 1416 N N . SER A 1 207 ? 1.716 -4.417 37.199 1.000 98.459 177 SER A N 1
ATOM 1417 C CA . SER A 1 207 ? 0.879 -5.594 37.554 1.000 93.592 177 SER A CA 1
ATOM 1418 C C . SER A 1 207 ? 0.484 -5.521 39.034 1.000 88.525 177 SER A C 1
ATOM 1419 O O . SER A 1 207 ? -0.715 -5.687 39.334 1.000 84.494 177 SER A O 1
ATOM 1422 N N . MET A 1 208 ? 1.454 -5.268 39.919 1.000 85.639 178 MET A N 1
ATOM 1423 C CA . MET A 1 208 ? 1.237 -5.169 41.387 1.000 85.472 178 MET A CA 1
ATOM 1424 C C . MET A 1 208 ? 0.258 -4.026 41.683 1.000 84.408 178 MET A C 1
ATOM 1425 O O . MET A 1 208 ? -0.687 -4.255 42.463 1.000 81.316 178 MET A O 1
ATOM 1430 N N . LYS A 1 209 ? 0.462 -2.859 41.060 1.000 86.906 179 LYS A N 1
ATOM 1431 C CA . LYS A 1 209 ? -0.409 -1.657 41.200 1.000 87.613 179 LYS A CA 1
ATOM 1432 C C . LYS A 1 209 ? -1.851 -2.018 40.827 1.000 83.729 179 LYS A C 1
ATOM 1433 O O . LYS A 1 209 ? -2.770 -1.655 41.593 1.000 83.342 179 LYS A O 1
ATOM 1439 N N . SER A 1 210 ? -2.033 -2.695 39.689 1.000 82.011 180 SER A N 1
ATOM 1440 C CA . SER A 1 210 ? -3.351 -3.121 39.150 1.000 82.659 180 SER A CA 1
ATOM 1441 C C . SER A 1 210 ? -4.013 -4.116 40.111 1.000 83.441 180 SER A C 1
ATOM 1442 O O . SER A 1 210 ? -5.230 -3.993 40.335 1.000 81.839 180 SER A O 1
ATOM 1445 N N . ILE A 1 211 ? -3.237 -5.059 40.659 1.000 83.114 181 ILE A N 1
ATOM 1446 C CA . ILE A 1 211 ? -3.708 -6.077 41.647 1.000 81.580 181 ILE A CA 1
ATOM 1447 C C . ILE A 1 211 ? -4.184 -5.349 42.915 1.000 81.351 181 ILE A C 1
ATOM 1448 O O . ILE A 1 211 ? -5.310 -5.644 43.374 1.000 80.580 181 ILE A O 1
ATOM 1453 N N . ILE A 1 212 ? -3.375 -4.420 43.441 1.000 79.789 182 ILE A N 1
ATOM 1454 C CA . ILE A 1 212 ? -3.688 -3.627 44.672 1.000 80.915 182 ILE A CA 1
ATOM 1455 C C . ILE A 1 212 ? -4.990 -2.844 44.448 1.000 80.061 182 ILE A C 1
ATOM 1456 O O . ILE A 1 212 ? -5.809 -2.784 45.388 1.000 76.584 182 ILE A O 1
ATOM 1461 N N . LYS A 1 213 ? -5.161 -2.265 43.255 1.000 81.230 183 LYS A N 1
ATOM 1462 C CA . LYS A 1 213 ? -6.365 -1.486 42.859 1.000 83.891 183 LYS A CA 1
ATOM 1463 C C . LYS A 1 213 ? -7.614 -2.351 43.065 1.000 83.106 183 LYS A C 1
ATOM 1464 O O . LYS A 1 213 ? -8.481 -1.950 43.865 1.000 83.521 183 LYS A O 1
ATOM 1470 N N . TYR A 1 214 ? -7.686 -3.506 42.394 1.000 82.462 184 TYR A N 1
ATOM 1471 C CA . TYR A 1 214 ? -8.853 -4.433 42.409 1.000 79.650 184 TYR A CA 1
ATOM 1472 C C . TYR A 1 214 ? -8.994 -5.102 43.781 1.000 77.791 184 TYR A C 1
ATOM 1473 O O . TYR A 1 214 ? -10.105 -5.563 44.104 1.000 72.686 184 TYR A O 1
ATOM 1482 N N . ALA A 1 215 ? -7.906 -5.156 44.556 1.000 79.474 185 ALA A N 1
ATOM 1483 C CA . ALA A 1 215 ? -7.861 -5.743 45.915 1.000 82.585 185 ALA A CA 1
ATOM 1484 C C . ALA A 1 215 ? -8.469 -4.779 46.945 1.000 83.832 185 ALA A C 1
ATOM 1485 O O . ALA A 1 215 ? -9.132 -5.278 47.875 1.000 82.822 185 ALA A O 1
ATOM 1487 N N . ARG A 1 216 ? -8.260 -3.465 46.786 1.000 86.903 186 ARG A N 1
ATOM 1488 C CA . ARG A 1 216 ? -8.539 -2.439 47.833 1.000 87.901 186 ARG A CA 1
ATOM 1489 C C . ARG A 1 216 ? -9.725 -1.538 47.452 1.000 90.308 186 ARG A C 1
ATOM 1490 O O . ARG A 1 216 ? -10.558 -1.275 48.346 1.000 90.273 186 ARG A O 1
ATOM 1498 N N . SER A 1 217 ? -9.808 -1.075 46.197 1.000 89.550 187 SER A N 1
ATOM 1499 C CA . SER A 1 217 ? -10.798 -0.068 45.718 1.000 87.647 187 SER A CA 1
ATOM 1500 C C . SER A 1 217 ? -12.233 -0.479 46.089 1.000 87.928 187 SER A C 1
ATOM 1501 O O . SER A 1 217 ? -12.512 -1.691 46.122 1.000 93.301 187 SER A O 1
ATOM 1504 N N . LEU A 1 218 ? -13.100 0.508 46.345 1.000 87.329 188 LEU A N 1
ATOM 1505 C CA . LEU A 1 218 ? -14.554 0.357 46.641 1.000 86.438 188 LEU A CA 1
ATOM 1506 C C . LEU A 1 218 ? -14.754 -0.565 47.852 1.000 85.559 188 LEU A C 1
ATOM 1507 O O . LEU A 1 218 ? -15.608 -1.474 47.766 1.000 86.893 188 LEU A O 1
ATOM 1512 N N . ASP A 1 219 ? -14.016 -0.322 48.940 1.000 84.037 189 ASP A N 1
ATOM 1513 C CA . ASP A 1 219 ? -14.094 -1.100 50.207 1.000 87.017 189 ASP A CA 1
ATOM 1514 C C . ASP A 1 219 ? -15.494 -0.932 50.815 1.000 85.838 189 ASP A C 1
ATOM 1515 O O . ASP A 1 219 ? -15.923 0.222 50.980 1.000 92.171 189 ASP A O 1
ATOM 1520 N N . THR A 1 220 ? -16.175 -2.043 51.117 1.000 87.071 190 THR A N 1
ATOM 1521 C CA . THR A 1 220 ? -17.536 -2.091 51.722 1.000 87.181 190 THR A CA 1
ATOM 1522 C C . THR A 1 220 ? -17.703 -3.424 52.467 1.000 90.822 190 THR A C 1
ATOM 1523 O O . THR A 1 220 ? -16.855 -4.308 52.281 1.000 96.601 190 THR A O 1
ATOM 1527 N N . ALA A 1 221 ? -18.756 -3.554 53.281 1.000 95.009 191 ALA A N 1
ATOM 1528 C CA . ALA A 1 221 ? -19.089 -4.772 54.057 1.000 94.142 191 ALA A CA 1
ATOM 1529 C C . ALA A 1 221 ? -19.460 -5.921 53.110 1.000 95.069 191 ALA A C 1
ATOM 1530 O O . ALA A 1 221 ? -19.196 -7.084 53.480 1.000 100.702 191 ALA A O 1
ATOM 1532 N N . GLU A 1 222 ? -20.038 -5.609 51.943 1.000 95.798 192 GLU A N 1
ATOM 1533 C CA . GLU A 1 222 ? -20.508 -6.606 50.942 1.000 98.771 192 GLU A CA 1
ATOM 1534 C C . GLU A 1 222 ? -19.352 -7.004 50.009 1.000 94.442 192 GLU A C 1
ATOM 1535 O O . GLU A 1 222 ? -19.380 -8.142 49.496 1.000 98.272 192 GLU A O 1
ATOM 1541 N N . TYR A 1 223 ? -18.389 -6.098 49.801 1.000 84.553 193 TYR A N 1
ATOM 1542 C CA . TYR A 1 223 ? -17.227 -6.258 48.885 1.000 77.839 193 TYR A CA 1
ATOM 1543 C C . TYR A 1 223 ? -15.972 -5.761 49.601 1.000 76.004 193 TYR A C 1
ATOM 1544 O O . TYR A 1 223 ? -15.342 -4.797 49.170 1.000 75.145 193 TYR A O 1
ATOM 1553 N N . PRO A 1 224 ? -15.570 -6.403 50.725 1.000 74.046 194 PRO A N 1
ATOM 1554 C CA . PRO A 1 224 ? -14.454 -5.916 51.539 1.000 73.503 194 PRO A CA 1
ATOM 1555 C C . PRO A 1 224 ? -13.093 -5.996 50.836 1.000 75.105 194 PRO A C 1
ATOM 1556 O O . PRO A 1 224 ? -12.889 -6.896 50.055 1.000 78.734 194 PRO A O 1
ATOM 1560 N N . ALA A 1 225 ? -12.207 -5.045 51.136 1.000 77.265 195 ALA A N 1
ATOM 1561 C CA . ALA A 1 225 ? -10.811 -5.011 50.648 1.000 76.456 195 ALA A CA 1
ATOM 1562 C C . ALA A 1 225 ? -10.057 -6.213 51.226 1.000 78.493 195 ALA A C 1
ATOM 1563 O O . ALA A 1 225 ? -10.406 -6.654 52.340 1.000 77.065 195 ALA A O 1
ATOM 1565 N N . GLN A 1 226 ? -9.067 -6.716 50.487 1.000 78.370 196 GLN A N 1
ATOM 1566 C CA . GLN A 1 226 ? -8.302 -7.941 50.831 1.000 77.190 196 GLN A CA 1
ATOM 1567 C C . GLN A 1 226 ? -6.942 -7.543 51.407 1.000 74.706 196 GLN A C 1
ATOM 1568 O O . GLN A 1 226 ? -6.306 -6.639 50.835 1.000 68.828 196 GLN A O 1
ATOM 1574 N N . GLU A 1 227 ? -6.527 -8.198 52.495 1.000 72.057 197 GLU A N 1
ATOM 1575 C CA . GLU A 1 227 ? -5.171 -8.057 53.087 1.000 72.967 197 GLU A CA 1
ATOM 1576 C C . GLU A 1 227 ? -4.173 -8.738 52.141 1.000 71.913 197 GLU A C 1
ATOM 1577 O O . GLU A 1 227 ? -3.737 -9.865 52.443 1.000 74.921 197 GLU A O 1
ATOM 1583 N N . LEU A 1 228 ? -3.849 -8.084 51.022 1.000 70.600 198 LEU A N 1
ATOM 1584 C CA . LEU A 1 228 ? -2.992 -8.659 49.951 1.000 72.955 198 LEU A CA 1
ATOM 1585 C C . LEU A 1 228 ? -1.527 -8.335 50.247 1.000 69.330 198 LEU A C 1
ATOM 1586 O O . LEU A 1 228 ? -1.257 -7.224 50.722 1.000 72.254 198 LEU A O 1
ATOM 1591 N N . TRP A 1 229 ? -0.630 -9.283 49.970 1.000 68.684 199 TRP A N 1
ATOM 1592 C CA . TRP A 1 229 ? 0.844 -9.118 50.059 1.000 69.939 199 TRP A CA 1
ATOM 1593 C C . TRP A 1 229 ? 1.488 -9.608 48.761 1.000 69.017 199 TRP A C 1
ATOM 1594 O O . TRP A 1 229 ? 0.848 -10.396 48.045 1.000 70.847 199 TRP A O 1
ATOM 1605 N N . PHE A 1 230 ? 2.704 -9.144 48.479 1.000 69.025 200 PHE A N 1
ATOM 1606 C CA . PHE A 1 230 ? 3.586 -9.655 47.401 1.000 71.327 200 PHE A CA 1
ATOM 1607 C C . PHE A 1 230 ? 4.850 -10.213 48.055 1.000 72.259 200 PHE A C 1
ATOM 1608 O O . PHE A 1 230 ? 5.245 -9.694 49.111 1.000 74.326 200 PHE A O 1
ATOM 1616 N N . LEU A 1 231 ? 5.431 -11.256 47.460 1.000 74.197 201 LEU A N 1
ATOM 1617 C CA . LEU A 1 231 ? 6.653 -11.933 47.960 1.000 76.169 201 LEU A CA 1
ATOM 1618 C C . LEU A 1 231 ? 7.559 -12.246 46.768 1.000 76.795 201 LEU A C 1
ATOM 1619 O O . LEU A 1 231 ? 7.089 -12.915 45.827 1.000 79.402 201 LEU A O 1
ATOM 1624 N N . ASN A 1 232 ? 8.797 -11.747 46.805 1.000 77.784 202 ASN A N 1
ATOM 1625 C CA . ASN A 1 232 ? 9.859 -12.063 45.817 1.000 81.436 202 ASN A CA 1
ATOM 1626 C C . ASN A 1 232 ? 10.855 -13.017 46.478 1.000 81.477 202 ASN A C 1
ATOM 1627 O O . ASN A 1 232 ? 11.439 -12.633 47.507 1.000 88.475 202 ASN A O 1
ATOM 1632 N N . VAL A 1 233 ? 11.036 -14.203 45.893 1.000 80.265 203 VAL A N 1
ATOM 1633 C CA . VAL A 1 233 ? 11.883 -15.300 46.445 1.000 81.192 203 VAL A CA 1
ATOM 1634 C C . VAL A 1 233 ? 13.246 -15.305 45.740 1.000 80.128 203 VAL A C 1
ATOM 1635 O O . VAL A 1 233 ? 14.120 -16.072 46.183 1.000 82.967 203 VAL A O 1
ATOM 1639 N N . HIS A 1 234 ? 13.428 -14.466 44.710 1.000 78.123 204 HIS A N 1
ATOM 1640 C CA . HIS A 1 234 ? 14.602 -14.481 43.792 1.000 76.504 204 HIS A CA 1
ATOM 1641 C C . HIS A 1 234 ? 15.914 -14.456 44.583 1.000 73.661 204 HIS A C 1
ATOM 1642 O O . HIS A 1 234 ? 16.863 -15.158 44.174 1.000 71.696 204 HIS A O 1
ATOM 1649 N N . SER A 1 235 ? 15.961 -13.674 45.664 1.000 71.141 205 SER A N 1
ATOM 1650 C CA . SER A 1 235 ? 17.143 -13.520 46.547 1.000 70.996 205 SER A CA 1
ATOM 1651 C C . SER A 1 235 ? 17.503 -14.859 47.211 1.000 70.482 205 SER A C 1
ATOM 1652 O O . SER A 1 235 ? 18.711 -15.148 47.322 1.000 68.511 205 SER A O 1
ATOM 1655 N N . LEU A 1 236 ? 16.497 -15.648 47.614 1.000 68.493 206 LEU A N 1
ATOM 1656 C CA . LEU A 1 236 ? 16.669 -16.949 48.325 1.000 68.092 206 LEU A CA 1
ATOM 1657 C C . LEU A 1 236 ? 17.281 -17.990 47.379 1.000 70.109 206 LEU A C 1
ATOM 1658 O O . LEU A 1 236 ? 18.028 -18.859 47.864 1.000 69.933 206 LEU A O 1
ATOM 1663 N N . LEU A 1 237 ? 16.950 -17.919 46.087 1.000 71.886 207 LEU A N 1
ATOM 1664 C CA . LEU A 1 237 ? 17.327 -18.944 45.078 1.000 74.002 207 LEU A CA 1
ATOM 1665 C C . LEU A 1 237 ? 18.743 -18.671 44.563 1.000 74.527 207 LEU A C 1
ATOM 1666 O O . LEU A 1 237 ? 19.039 -17.510 44.230 1.000 74.973 207 LEU A O 1
ATOM 1671 N N . ASN A 1 238 ? 19.571 -19.714 44.499 1.000 78.344 208 ASN A N 1
ATOM 1672 C CA . ASN A 1 238 ? 20.951 -19.663 43.943 1.000 85.047 208 ASN A CA 1
ATOM 1673 C C . ASN A 1 238 ? 20.830 -19.490 42.429 1.000 86.903 208 ASN A C 1
ATOM 1674 O O . ASN A 1 238 ? 20.131 -20.266 41.779 1.000 83.659 208 ASN A O 1
ATOM 1679 N N . PRO A 1 239 ? 21.495 -18.475 41.827 1.000 90.640 209 PRO A N 1
ATOM 1680 C CA . PRO A 1 239 ? 21.327 -18.145 40.407 1.000 91.538 209 PRO A CA 1
ATOM 1681 C C . PRO A 1 239 ? 21.330 -19.304 39.394 1.000 90.399 209 PRO A C 1
ATOM 1682 O O . PRO A 1 239 ? 20.701 -19.142 38.357 1.000 87.563 209 PRO A O 1
ATOM 1686 N N . LYS A 1 240 ? 22.030 -20.409 39.691 1.000 90.970 210 LYS A N 1
ATOM 1687 C CA . LYS A 1 240 ? 22.084 -21.602 38.799 1.000 93.213 210 LYS A CA 1
ATOM 1688 C C . LYS A 1 240 ? 20.676 -22.209 38.680 1.000 87.708 210 LYS A C 1
ATOM 1689 O O . LYS A 1 240 ? 20.239 -22.473 37.537 1.000 88.424 210 LYS A O 1
ATOM 1695 N N . TYR A 1 241 ? 19.993 -22.396 39.816 1.000 78.499 211 TYR A N 1
ATOM 1696 C CA . TYR A 1 241 ? 18.688 -23.097 39.924 1.000 72.856 211 TYR A CA 1
ATOM 1697 C C . TYR A 1 241 ? 17.511 -22.115 39.824 1.000 74.032 211 TYR A C 1
ATOM 1698 O O . TYR A 1 241 ? 16.385 -22.585 39.587 1.000 71.745 211 TYR A O 1
ATOM 1707 N N . SER A 1 242 ? 17.754 -20.806 39.973 1.000 78.018 212 SER A N 1
ATOM 1708 C CA . SER A 1 242 ? 16.708 -19.747 40.042 1.000 81.276 212 SER A CA 1
ATOM 1709 C C . SER A 1 242 ? 15.833 -19.764 38.783 1.000 83.244 212 SER A C 1
ATOM 1710 O O . SER A 1 242 ? 14.642 -19.429 38.895 1.000 82.421 212 SER A O 1
ATOM 1713 N N . LYS A 1 243 ? 16.408 -20.136 37.635 1.000 84.712 213 LYS A N 1
ATOM 1714 C CA . LYS A 1 243 ? 15.741 -20.130 36.304 1.000 84.253 213 LYS A CA 1
ATOM 1715 C C . LYS A 1 243 ? 15.143 -21.510 35.991 1.000 78.656 213 LYS A C 1
ATOM 1716 O O . LYS A 1 243 ? 14.339 -21.585 35.044 1.000 73.736 213 LYS A O 1
ATOM 1722 N N . LYS A 1 244 ? 15.523 -22.553 36.740 1.000 75.998 214 LYS A N 1
ATOM 1723 C CA . LYS A 1 244 ? 15.091 -23.958 36.501 1.000 73.297 214 LYS A CA 1
ATOM 1724 C C . LYS A 1 244 ? 13.638 -24.150 36.963 1.000 69.093 214 LYS A C 1
ATOM 1725 O O . LYS A 1 244 ? 12.961 -25.024 36.386 1.000 66.008 214 LYS A O 1
ATOM 1731 N N . PHE A 1 245 ? 13.181 -23.394 37.972 1.000 67.842 215 PHE A N 1
ATOM 1732 C CA . PHE A 1 245 ? 11.761 -23.382 38.415 1.000 70.271 215 PHE A CA 1
ATOM 1733 C C . PHE A 1 245 ? 10.940 -22.649 37.353 1.000 70.169 215 PHE A C 1
ATOM 1734 O O . PHE A 1 245 ? 10.968 -21.406 37.319 1.000 75.537 215 PHE A O 1
ATOM 1742 N N . THR A 1 246 ? 10.247 -23.410 36.503 1.000 68.796 216 THR A N 1
ATOM 1743 C CA . THR A 1 246 ? 9.535 -22.905 35.301 1.000 66.675 216 THR A CA 1
ATOM 1744 C C . THR A 1 246 ? 8.097 -23.430 35.292 1.000 63.132 216 THR A C 1
ATOM 1745 O O . THR A 1 246 ? 7.880 -24.567 35.759 1.000 62.892 216 THR A O 1
ATOM 1749 N N . THR A 1 247 ? 7.173 -22.618 34.768 1.000 61.868 217 THR A N 1
ATOM 1750 C CA . THR A 1 247 ? 5.716 -22.897 34.656 1.000 61.917 217 THR A CA 1
ATOM 1751 C C . THR A 1 247 ? 5.184 -23.357 36.018 1.000 59.285 217 THR A C 1
ATOM 1752 O O . THR A 1 247 ? 5.201 -22.536 36.951 1.000 61.075 217 THR A O 1
ATOM 1756 N N . TYR A 1 248 ? 4.770 -24.623 36.126 1.000 56.766 218 TYR A N 1
ATOM 1757 C CA . TYR A 1 248 ? 4.045 -25.185 37.295 1.000 56.620 218 TYR A CA 1
ATOM 1758 C C . TYR A 1 248 ? 4.992 -25.309 38.489 1.000 56.106 218 TYR A C 1
ATOM 1759 O O . TYR A 1 248 ? 4.504 -25.251 39.629 1.000 56.769 218 TYR A O 1
ATOM 1768 N N . SER A 1 249 ? 6.294 -25.476 38.229 1.000 55.253 219 SER A N 1
ATOM 1769 C CA . SER A 1 249 ? 7.358 -25.593 39.259 1.000 58.129 219 SER A CA 1
ATOM 1770 C C . SER A 1 249 ? 7.349 -24.360 40.172 1.000 58.031 219 SER A C 1
ATOM 1771 O O . SER A 1 249 ? 7.725 -24.505 41.347 1.000 59.781 219 SER A O 1
ATOM 1774 N N . ASN A 1 250 ? 6.932 -23.200 39.653 1.000 57.240 220 ASN A N 1
ATOM 1775 C CA . ASN A 1 250 ? 6.853 -21.924 40.415 1.000 58.169 220 ASN A CA 1
ATOM 1776 C C . ASN A 1 250 ? 5.960 -22.122 41.646 1.000 57.280 220 ASN A C 1
ATOM 1777 O O . ASN A 1 250 ? 6.216 -21.465 42.667 1.000 59.123 220 ASN A O 1
ATOM 1782 N N . LYS A 1 251 ? 4.967 -23.012 41.564 1.000 54.592 221 LYS A N 1
ATOM 1783 C CA . LYS A 1 251 ? 4.017 -23.293 42.675 1.000 54.073 221 LYS A CA 1
ATOM 1784 C C . LYS A 1 251 ? 4.772 -23.831 43.898 1.000 53.780 221 LYS A C 1
ATOM 1785 O O . LYS A 1 251 ? 4.277 -23.618 45.024 1.000 54.081 221 LYS A O 1
ATOM 1791 N N . TRP A 1 252 ? 5.910 -24.506 43.700 1.000 52.833 222 TRP A N 1
ATOM 1792 C CA . TRP A 1 252 ? 6.766 -24.990 44.817 1.000 54.581 222 TRP A CA 1
ATOM 1793 C C . TRP A 1 252 ? 7.381 -23.789 45.543 1.000 54.054 222 TRP A C 1
ATOM 1794 O O . TRP A 1 252 ? 7.413 -23.813 46.787 1.000 55.770 222 TRP A O 1
ATOM 1805 N N . LEU A 1 253 ? 7.836 -22.780 44.794 1.000 53.197 223 LEU A N 1
ATOM 1806 C CA . LEU A 1 253 ? 8.396 -21.518 45.350 1.000 52.852 223 LEU A CA 1
ATOM 1807 C C . LEU A 1 253 ? 7.295 -20.797 46.133 1.000 53.867 223 LEU A C 1
ATOM 1808 O O . LEU A 1 253 ? 7.557 -20.380 47.280 1.000 55.894 223 LEU A O 1
ATOM 1813 N N . ALA A 1 254 ? 6.105 -20.677 45.539 1.000 55.014 224 ALA A N 1
ATOM 1814 C CA . ALA A 1 254 ? 4.919 -20.032 46.149 1.000 56.142 224 ALA A CA 1
ATOM 1815 C C . ALA A 1 254 ? 4.590 -20.721 47.474 1.000 56.582 224 ALA A C 1
ATOM 1816 O O . ALA A 1 254 ? 4.519 -20.027 48.498 1.000 58.313 224 ALA A O 1
ATOM 1818 N N . LEU A 1 255 ? 4.424 -22.043 47.448 1.000 61.434 225 LEU A N 1
ATOM 1819 C CA . LEU A 1 255 ? 3.996 -22.852 48.618 1.000 63.830 225 LEU A CA 1
ATOM 1820 C C . LEU A 1 255 ? 5.081 -22.820 49.699 1.000 64.607 225 LEU A C 1
ATOM 1821 O O . LEU A 1 255 ? 4.759 -22.441 50.835 1.000 68.634 225 LEU A O 1
ATOM 1826 N N . THR A 1 256 ? 6.311 -23.204 49.348 1.000 64.585 226 THR A N 1
ATOM 1827 C CA . THR A 1 256 ? 7.446 -23.391 50.292 1.000 65.450 226 THR A CA 1
ATOM 1828 C C . THR A 1 256 ? 7.740 -22.081 51.033 1.000 66.850 226 THR A C 1
ATOM 1829 O O . THR A 1 256 ? 7.812 -22.115 52.275 1.000 69.440 226 THR A O 1
ATOM 1833 N N . PHE A 1 257 ? 7.903 -20.976 50.302 1.000 67.005 227 PHE A N 1
ATOM 1834 C CA . PHE A 1 257 ? 8.473 -19.708 50.828 1.000 65.423 227 PHE A CA 1
ATOM 1835 C C . PHE A 1 257 ? 7.374 -18.740 51.289 1.000 64.460 227 PHE A C 1
ATOM 1836 O O . PHE A 1 257 ? 7.727 -17.701 51.875 1.000 67.302 227 PHE A O 1
ATOM 1844 N N . SER A 1 258 ? 6.095 -19.064 51.071 1.000 64.035 228 SER A N 1
ATOM 1845 C CA . SER A 1 258 ? 4.941 -18.242 51.528 1.000 64.933 228 SER A CA 1
ATOM 1846 C C . SER A 1 258 ? 5.096 -17.928 53.022 1.000 66.400 228 SER A C 1
ATOM 1847 O O . SER A 1 258 ? 5.669 -18.759 53.749 1.000 68.381 228 SER A O 1
ATOM 1850 N N . SER A 1 259 ? 4.582 -16.775 53.456 1.000 67.062 229 SER A N 1
ATOM 1851 C CA . SER A 1 259 ? 4.711 -16.228 54.833 1.000 66.235 229 SER A CA 1
ATOM 1852 C C . SER A 1 259 ? 3.783 -16.960 55.813 1.000 67.777 229 SER A C 1
ATOM 1853 O O . SER A 1 259 ? 3.831 -16.625 57.012 1.000 76.565 229 SER A O 1
ATOM 1856 N N . PHE A 1 260 ? 2.966 -17.903 55.336 1.000 65.645 230 PHE A N 1
ATOM 1857 C CA . PHE A 1 260 ? 2.018 -18.691 56.167 1.000 67.544 230 PHE A CA 1
ATOM 1858 C C . PHE A 1 260 ? 2.609 -20.083 56.420 1.000 65.043 230 PHE A C 1
ATOM 1859 O O . PHE A 1 260 ? 3.236 -20.648 55.501 1.000 65.943 230 PHE A O 1
ATOM 1867 N N . GLU A 1 261 ? 2.438 -20.608 57.638 1.000 61.646 231 GLU A N 1
ATOM 1868 C CA . GLU A 1 261 ? 2.829 -21.996 58.002 1.000 62.818 231 GLU A CA 1
ATOM 1869 C C . GLU A 1 261 ? 1.854 -22.969 57.335 1.000 59.042 231 GLU A C 1
ATOM 1870 O O . GLU A 1 261 ? 2.299 -24.046 56.910 1.000 60.359 231 GLU A O 1
ATOM 1876 N N . ILE A 1 262 ? 0.577 -22.586 57.249 1.000 54.018 232 ILE A N 1
ATOM 1877 C CA . ILE A 1 262 ? -0.540 -23.434 56.742 1.000 49.076 232 ILE A CA 1
ATOM 1878 C C . ILE A 1 262 ? -1.183 -22.736 55.545 1.000 48.777 232 ILE A C 1
ATOM 1879 O O . ILE A 1 262 ? -2.353 -22.353 55.594 1.000 46.406 232 ILE A O 1
ATOM 1884 N N . PRO A 1 263 ? -0.448 -22.566 54.421 1.000 45.903 233 PRO A N 1
ATOM 1885 C CA . PRO A 1 263 ? -0.994 -21.892 53.247 1.000 46.332 233 PRO A CA 1
ATOM 1886 C C . PRO A 1 263 ? -2.084 -22.727 52.568 1.000 46.530 233 PRO A C 1
ATOM 1887 O O . PRO A 1 263 ? -2.002 -23.938 52.628 1.000 47.163 233 PRO A O 1
ATOM 1891 N N . ILE A 1 264 ? -3.066 -22.056 51.961 1.000 48.084 234 ILE A N 1
ATOM 1892 C CA . ILE A 1 264 ? -4.025 -22.668 50.993 1.000 48.655 234 ILE A CA 1
ATOM 1893 C C . ILE A 1 264 ? -3.632 -22.159 49.603 1.000 50.327 234 ILE A C 1
ATOM 1894 O O . ILE A 1 264 ? -3.981 -21.014 49.262 1.000 49.446 234 ILE A O 1
ATOM 1899 N N . LEU A 1 265 ? -2.863 -22.968 48.864 1.000 52.789 235 LEU A N 1
ATOM 1900 C CA . LEU A 1 265 ? -2.365 -22.645 47.501 1.000 51.996 235 LEU A CA 1
ATOM 1901 C C . LEU A 1 265 ? -3.537 -22.735 46.519 1.000 52.967 235 LEU A C 1
ATOM 1902 O O . LEU A 1 265 ? -4.321 -23.697 46.617 1.000 50.542 235 LEU A O 1
ATOM 1907 N N . MET A 1 266 ? -3.653 -21.751 45.626 1.000 55.121 236 MET A N 1
ATOM 1908 C CA . MET A 1 266 ? -4.699 -21.690 44.574 1.000 57.183 236 MET A CA 1
ATOM 1909 C C . MET A 1 266 ? -4.042 -21.356 43.234 1.000 56.313 236 MET A C 1
ATOM 1910 O O . MET A 1 266 ? -3.106 -20.536 43.207 1.000 59.010 236 MET A O 1
ATOM 1915 N N . ASP A 1 267 ? -4.502 -22.002 42.166 1.000 56.527 237 ASP A N 1
ATOM 1916 C CA . ASP A 1 267 ? -4.261 -21.560 40.770 1.000 56.509 237 ASP A CA 1
ATOM 1917 C C . ASP A 1 267 ? -4.874 -20.170 40.600 1.000 57.903 237 ASP A C 1
ATOM 1918 O O . ASP A 1 267 ? -5.890 -19.885 41.269 1.000 59.451 237 ASP A O 1
ATOM 1923 N N . SER A 1 268 ? -4.317 -19.354 39.707 1.000 57.785 238 SER A N 1
ATOM 1924 C CA . SER A 1 268 ? -4.937 -18.075 39.275 1.000 56.174 238 SER A CA 1
ATOM 1925 C C . SER A 1 268 ? -6.271 -18.374 38.572 1.000 56.602 238 SER A C 1
ATOM 1926 O O . SER A 1 268 ? -7.197 -17.554 38.706 1.000 55.324 238 SER A O 1
ATOM 1929 N N . ASP A 1 269 ? -6.375 -19.528 37.894 1.000 58.906 239 ASP A N 1
ATOM 1930 C CA . ASP A 1 269 ? -7.595 -19.986 37.168 1.000 59.048 239 ASP A CA 1
ATOM 1931 C C . ASP A 1 269 ? -8.549 -20.721 38.125 1.000 58.936 239 ASP A C 1
ATOM 1932 O O . ASP A 1 269 ? -9.641 -21.100 37.664 1.000 57.576 239 ASP A O 1
ATOM 1937 N N . THR A 1 270 ? -8.188 -20.898 39.404 1.000 61.745 240 THR A N 1
ATOM 1938 C CA . THR A 1 270 ? -9.053 -21.546 40.434 1.000 62.270 240 THR A CA 1
ATOM 1939 C C . THR A 1 270 ? -10.148 -20.564 40.870 1.000 60.487 240 THR A C 1
ATOM 1940 O O . THR A 1 270 ? -9.880 -19.353 40.898 1.000 60.195 240 THR A O 1
ATOM 1944 N N . VAL A 1 271 ? -11.333 -21.087 41.194 1.000 61.314 241 VAL A N 1
ATOM 1945 C CA . VAL A 1 271 ? -12.510 -20.313 41.687 1.000 61.930 241 VAL A CA 1
ATOM 1946 C C . VAL A 1 271 ? -13.101 -21.049 42.885 1.000 58.482 241 VAL A C 1
ATOM 1947 O O . VAL A 1 271 ? -13.637 -22.141 42.728 1.000 57.727 241 VAL A O 1
ATOM 1951 N N . PRO A 1 272 ? -13.005 -20.486 44.112 1.000 58.480 242 PRO A N 1
ATOM 1952 C CA . PRO A 1 272 ? -13.684 -21.050 45.277 1.000 60.203 242 PRO A CA 1
ATOM 1953 C C . PRO A 1 272 ? -15.130 -20.544 45.381 1.000 61.855 242 PRO A C 1
ATOM 1954 O O . PRO A 1 272 ? -15.343 -19.366 45.175 1.000 66.427 242 PRO A O 1
ATOM 1958 N N . PHE A 1 273 ? -16.075 -21.437 45.688 1.000 62.357 243 PHE A N 1
ATOM 1959 C CA . PHE A 1 273 ? -17.527 -21.139 45.811 1.000 64.385 243 PHE A CA 1
ATOM 1960 C C . PHE A 1 273 ? -17.986 -21.264 47.271 1.000 65.975 243 PHE A C 1
ATOM 1961 O O . PHE A 1 273 ? -19.204 -21.181 47.523 1.000 62.923 243 PHE A O 1
ATOM 1969 N N . VAL A 1 274 ? -17.046 -21.452 48.202 1.000 65.766 244 VAL A N 1
ATOM 1970 C CA . VAL A 1 274 ? -17.302 -21.498 49.672 1.000 64.569 244 VAL A CA 1
ATOM 1971 C C . VAL A 1 274 ? -16.246 -20.625 50.355 1.000 64.733 244 VAL A C 1
ATOM 1972 O O . VAL A 1 274 ? -15.202 -20.356 49.725 1.000 63.317 244 VAL A O 1
ATOM 1976 N N . SER A 1 275 ? -16.514 -20.185 51.584 1.000 66.887 245 SER A N 1
ATOM 1977 C CA . SER A 1 275 ? -15.557 -19.408 52.413 1.000 73.157 245 SER A CA 1
ATOM 1978 C C . SER A 1 275 ? -14.314 -20.271 52.670 1.000 72.005 245 SER A C 1
ATOM 1979 O O . SER A 1 275 ? -14.467 -21.491 52.864 1.000 69.445 245 SER A O 1
ATOM 1982 N N . ILE A 1 276 ? -13.135 -19.648 52.663 1.000 68.962 246 ILE A N 1
ATOM 1983 C CA . ILE A 1 276 ? -11.811 -20.324 52.801 1.000 67.281 246 ILE A CA 1
ATOM 1984 C C . ILE A 1 276 ? -11.806 -21.196 54.062 1.000 68.260 246 ILE A C 1
ATOM 1985 O O . ILE A 1 276 ? -11.212 -22.287 54.005 1.000 70.463 246 ILE A O 1
ATOM 1990 N N . LYS A 1 277 ? -12.450 -20.751 55.148 1.000 71.390 247 LYS A N 1
ATOM 1991 C CA . LYS A 1 277 ? -12.465 -21.478 56.447 1.000 72.473 247 LYS A CA 1
ATOM 1992 C C . LYS A 1 277 ? -13.087 -22.870 56.265 1.000 69.866 247 LYS A C 1
ATOM 1993 O O . LYS A 1 277 ? -12.665 -23.793 56.989 1.000 71.010 247 LYS A O 1
ATOM 1999 N N . LYS A 1 278 ? -14.032 -23.023 55.332 1.000 68.206 248 LYS A N 1
ATOM 2000 C CA . LYS A 1 278 ? -14.721 -24.316 55.053 1.000 71.101 248 LYS A CA 1
ATOM 2001 C C . LYS A 1 278 ? -13.709 -25.357 54.552 1.000 66.829 248 LYS A C 1
ATOM 2002 O O . LYS A 1 278 ? -13.885 -26.545 54.887 1.000 68.224 248 LYS A O 1
ATOM 2008 N N . PHE A 1 279 ? -12.699 -24.936 53.782 1.000 62.139 249 PHE A N 1
ATOM 2009 C CA . PHE A 1 279 ? -11.621 -25.819 53.259 1.000 60.669 249 PHE A CA 1
ATOM 2010 C C . PHE A 1 279 ? -10.776 -26.333 54.429 1.000 58.152 249 PHE A C 1
ATOM 2011 O O . PHE A 1 279 ? -10.560 -27.553 54.521 1.000 57.488 249 PHE A O 1
ATOM 2019 N N . TYR A 1 280 ? -10.326 -25.422 55.296 1.000 58.186 250 TYR A N 1
ATOM 2020 C CA . TYR A 1 280 ? -9.545 -25.720 56.527 1.000 56.177 250 TYR A CA 1
ATOM 2021 C C . TYR A 1 280 ? -10.352 -26.632 57.461 1.000 57.637 250 TYR A C 1
ATOM 2022 O O . TYR A 1 280 ? -9.735 -27.457 58.158 1.000 55.265 250 TYR A O 1
ATOM 2031 N N . GLU A 1 281 ? -11.682 -26.493 57.469 1.000 60.638 251 GLU A N 1
ATOM 2032 C CA . GLU A 1 281 ? -12.599 -27.261 58.357 1.000 63.859 251 GLU A CA 1
ATOM 2033 C C . GLU A 1 281 ? -12.754 -28.704 57.860 1.000 63.129 251 GLU A C 1
ATOM 2034 O O . GLU A 1 281 ? -13.191 -29.543 58.671 1.000 63.480 251 GLU A O 1
ATOM 2040 N N . LEU A 1 282 ? -12.441 -28.987 56.588 1.000 64.157 252 LEU A N 1
ATOM 2041 C CA . LEU A 1 282 ? -12.566 -30.350 55.997 1.000 62.506 252 LEU A CA 1
ATOM 2042 C C . LEU A 1 282 ? -11.748 -31.337 56.838 1.000 62.011 252 LEU A C 1
ATOM 2043 O O . LEU A 1 282 ? -10.594 -31.015 57.194 1.000 62.025 252 LEU A O 1
ATOM 2048 N N . GLU A 1 283 ? -12.339 -32.497 57.134 1.000 61.046 253 GLU A N 1
ATOM 2049 C CA . GLU A 1 283 ? -11.817 -33.499 58.098 1.000 62.315 253 GLU A CA 1
ATOM 2050 C C . GLU A 1 283 ? -10.467 -34.034 57.603 1.000 59.650 253 GLU A C 1
ATOM 2051 O O . GLU A 1 283 ? -9.583 -34.272 58.454 1.000 60.180 253 GLU A O 1
ATOM 2057 N N . GLU A 1 284 ? -10.304 -34.190 56.285 1.000 55.229 254 GLU A N 1
ATOM 2058 C CA . GLU A 1 284 ? -9.057 -34.717 55.661 1.000 55.157 254 GLU A CA 1
ATOM 2059 C C . GLU A 1 284 ? -7.865 -33.855 56.100 1.000 53.199 254 GLU A C 1
ATOM 2060 O O . GLU A 1 284 ? -6.853 -34.432 56.535 1.000 48.266 254 GLU A O 1
ATOM 2066 N N . PHE A 1 285 ? -7.981 -32.528 56.015 1.000 55.016 255 PHE A N 1
ATOM 2067 C CA . PHE A 1 285 ? -6.911 -31.587 56.442 1.000 56.316 255 PHE A CA 1
ATOM 2068 C C . PHE A 1 285 ? -6.718 -31.661 57.964 1.000 57.105 255 PHE A C 1
ATOM 2069 O O . PHE A 1 285 ? -5.554 -31.679 58.419 1.000 57.081 255 PHE A O 1
ATOM 2077 N N . GLN A 1 286 ? -7.815 -31.672 58.726 1.000 58.352 256 GLN A N 1
ATOM 2078 C CA . GLN A 1 286 ? -7.785 -31.694 60.215 1.000 62.254 256 GLN A CA 1
ATOM 2079 C C . GLN A 1 286 ? -6.950 -32.889 60.696 1.000 60.353 256 GLN A C 1
ATOM 2080 O O . GLN A 1 286 ? -6.147 -32.705 61.628 1.000 57.541 256 GLN A O 1
ATOM 2086 N N . LYS A 1 287 ? -7.113 -34.055 60.060 1.000 60.949 257 LYS A N 1
ATOM 2087 C CA . LYS A 1 287 ? -6.561 -35.355 60.530 1.000 58.554 257 LYS A CA 1
ATOM 2088 C C . LYS A 1 287 ? -5.142 -35.594 60.008 1.000 55.296 257 LYS A C 1
ATOM 2089 O O . LYS A 1 287 ? -4.397 -36.305 60.705 1.000 57.326 257 LYS A O 1
ATOM 2095 N N . THR A 1 288 ? -4.794 -35.051 58.838 1.000 52.812 258 THR A N 1
ATOM 2096 C CA . THR A 1 288 ? -3.529 -35.363 58.109 1.000 53.685 258 THR A CA 1
ATOM 2097 C C . THR A 1 288 ? -2.639 -34.123 57.971 1.000 50.564 258 THR A C 1
ATOM 2098 O O . THR A 1 288 ? -1.413 -34.302 57.941 1.000 54.623 258 THR A O 1
ATOM 2102 N N . GLY A 1 289 ? -3.223 -32.929 57.854 1.000 47.741 259 GLY A N 1
ATOM 2103 C CA . GLY A 1 289 ? -2.479 -31.672 57.649 1.000 48.384 259 GLY A CA 1
ATOM 2104 C C . GLY A 1 289 ? -2.188 -31.404 56.178 1.000 49.729 259 GLY A C 1
ATOM 2105 O O . GLY A 1 289 ? -1.361 -30.514 55.894 1.000 48.586 259 GLY A O 1
ATOM 2106 N N . VAL A 1 290 ? -2.829 -32.146 55.269 1.000 50.089 260 VAL A N 1
ATOM 2107 C CA . VAL A 1 290 ? -2.851 -31.846 53.807 1.000 50.501 260 VAL A CA 1
ATOM 2108 C C . VAL A 1 290 ? -4.296 -31.960 53.314 1.000 49.683 260 VAL A C 1
ATOM 2109 O O . VAL A 1 290 ? -5.011 -32.858 53.778 1.000 49.878 260 VAL A O 1
ATOM 2113 N N . LEU A 1 291 ? -4.702 -31.058 52.421 1.000 50.426 261 LEU A N 1
ATOM 2114 C CA . LEU A 1 291 ? -5.955 -31.165 51.633 1.000 49.690 261 LEU A CA 1
ATOM 2115 C C . LEU A 1 291 ? -5.573 -31.366 50.165 1.000 49.262 261 LEU A C 1
ATOM 2116 O O . LEU A 1 291 ? -5.110 -30.399 49.538 1.000 50.482 261 LEU A O 1
ATOM 2121 N N . PHE A 1 292 ? -5.726 -32.596 49.671 1.000 48.945 262 PHE A N 1
ATOM 2122 C CA . PHE A 1 292 ? -5.461 -33.015 48.272 1.000 47.475 262 PHE A CA 1
ATOM 2123 C C . PHE A 1 292 ? -6.783 -33.433 47.622 1.000 48.849 262 PHE A C 1
ATOM 2124 O O . PHE A 1 292 ? -7.534 -34.196 48.257 1.000 49.224 262 PHE A O 1
ATOM 2132 N N . PHE A 1 293 ? -7.058 -32.954 46.405 1.000 49.010 263 PHE A N 1
ATOM 2133 C CA . PHE A 1 293 ? -8.268 -33.304 45.614 1.000 47.918 263 PHE A CA 1
ATOM 2134 C C . PHE A 1 293 ? -7.867 -34.217 44.452 1.000 49.277 263 PHE A C 1
ATOM 2135 O O . PHE A 1 293 ? -6.729 -34.124 43.971 1.000 50.132 263 PHE A O 1
ATOM 2143 N N . LYS A 1 294 ? -8.786 -35.090 44.034 1.000 54.370 264 LYS A N 1
ATOM 2144 C CA . LYS A 1 294 ? -8.584 -36.086 42.947 1.000 53.051 264 LYS A CA 1
ATOM 2145 C C . LYS A 1 294 ? -8.743 -35.380 41.600 1.000 51.630 264 LYS A C 1
ATOM 2146 O O . LYS A 1 294 ? -9.494 -34.398 41.540 1.000 50.401 264 LYS A O 1
ATOM 2152 N N . ASP A 1 295 ? -8.044 -35.867 40.574 1.000 53.214 265 ASP A N 1
ATOM 2153 C CA . ASP A 1 295 ? -8.029 -35.304 39.198 1.000 53.982 265 ASP A CA 1
ATOM 2154 C C . ASP A 1 295 ? -9.034 -36.073 38.334 1.000 55.136 265 ASP A C 1
ATOM 2155 O O . ASP A 1 295 ? -9.600 -37.060 38.835 1.000 60.554 265 ASP A O 1
ATOM 2160 N N . ARG A 1 296 ? -9.249 -35.635 37.088 1.000 56.225 266 ARG A N 1
ATOM 2161 C CA . ARG A 1 296 ? -9.932 -36.435 36.035 1.000 58.060 266 ARG A CA 1
ATOM 2162 C C . ARG A 1 296 ? -9.257 -37.806 35.949 1.000 56.921 266 ARG A C 1
ATOM 2163 O O . ARG A 1 296 ? -8.034 -37.871 36.135 1.000 58.956 266 ARG A O 1
ATOM 2171 N N . VAL A 1 297 ? -10.026 -38.856 35.665 1.000 56.991 267 VAL A N 1
ATOM 2172 C CA . VAL A 1 297 ? -9.486 -40.180 35.242 1.000 56.922 267 VAL A CA 1
ATOM 2173 C C . VAL A 1 297 ? -9.307 -40.137 33.720 1.000 60.440 267 VAL A C 1
ATOM 2174 O O . VAL A 1 297 ? -10.327 -40.063 33.011 1.000 64.481 267 VAL A O 1
ATOM 2178 N N . ILE A 1 298 ? -8.057 -40.157 33.249 1.000 62.146 268 ILE A N 1
ATOM 2179 C CA . ILE A 1 298 ? -7.691 -40.180 31.802 1.000 64.082 268 ILE A CA 1
ATOM 2180 C C . ILE A 1 298 ? -7.207 -41.592 31.449 1.000 68.822 268 ILE A C 1
ATOM 2181 O O . ILE A 1 298 ? -6.065 -41.941 31.814 1.000 70.077 268 ILE A O 1
ATOM 2186 N N . SER A 1 299 ? -8.054 -42.367 30.764 1.000 73.607 269 SER A N 1
ATOM 2187 C CA . SER A 1 299 ? -7.793 -43.770 30.344 1.000 76.723 269 SER A CA 1
ATOM 2188 C C . SER A 1 299 ? -7.107 -43.801 28.969 1.000 77.530 269 SER A C 1
ATOM 2189 O O . SER A 1 299 ? -6.759 -44.911 28.524 1.000 75.289 269 SER A O 1
ATOM 2192 N N . ASP A 1 300 ? -6.917 -42.635 28.338 1.000 79.106 270 ASP A N 1
ATOM 2193 C CA . ASP A 1 300 ? -6.208 -42.467 27.040 1.000 83.144 270 ASP A CA 1
ATOM 2194 C C . ASP A 1 300 ? -4.695 -42.613 27.251 1.000 82.316 270 ASP A C 1
ATOM 2195 O O . ASP A 1 300 ? -4.051 -43.339 26.470 1.000 82.834 270 ASP A O 1
ATOM 2200 N N . ASP A 1 301 ? -4.163 -41.929 28.272 1.000 80.991 271 ASP A N 1
ATOM 2201 C CA . ASP A 1 301 ? -2.713 -41.699 28.501 1.000 77.159 271 ASP A CA 1
ATOM 2202 C C . ASP A 1 301 ? -2.239 -42.625 29.625 1.000 70.940 271 ASP A C 1
ATOM 2203 O O . ASP A 1 301 ? -2.390 -42.243 30.802 1.000 73.374 271 ASP A O 1
ATOM 2208 N N . LEU A 1 302 ? -1.699 -43.795 29.268 1.000 66.853 272 LEU A N 1
ATOM 2209 C CA . LEU A 1 302 ? -1.330 -44.881 30.219 1.000 67.944 272 LEU A CA 1
ATOM 2210 C C . LEU A 1 302 ? 0.192 -45.021 30.291 1.000 68.405 272 LEU A C 1
ATOM 2211 O O . LEU A 1 302 ? 0.865 -44.739 29.281 1.000 72.598 272 LEU A O 1
ATOM 2216 N N . PHE A 1 303 ? 0.707 -45.436 31.453 1.000 67.479 273 PHE A N 1
ATOM 2217 C CA . PHE A 1 303 ? 2.144 -45.731 31.691 1.000 67.101 273 PHE A CA 1
ATOM 2218 C C . PHE A 1 303 ? 2.553 -46.970 30.887 1.000 67.742 273 PHE A C 1
ATOM 2219 O O . PHE A 1 303 ? 1.753 -47.915 30.787 1.000 68.949 273 PHE A O 1
ATOM 2227 N N . GLU A 1 304 ? 3.774 -46.959 30.348 1.000 70.594 274 GLU A N 1
ATOM 2228 C CA . GLU A 1 304 ? 4.445 -48.156 29.773 1.000 72.737 274 GLU A CA 1
ATOM 2229 C C . GLU A 1 304 ? 4.842 -49.079 30.931 1.000 72.649 274 GLU A C 1
ATOM 2230 O O . GLU A 1 304 ? 5.035 -48.569 32.050 1.000 73.146 274 GLU A O 1
ATOM 2236 N N . SER A 1 305 ? 4.967 -50.382 30.673 1.000 77.338 275 SER A N 1
ATOM 2237 C CA . SER A 1 305 ? 5.392 -51.404 31.668 1.000 79.393 275 SER A CA 1
ATOM 2238 C C . SER A 1 305 ? 6.777 -51.047 32.226 1.000 78.232 275 SER A C 1
ATOM 2239 O O . SER A 1 305 ? 6.991 -51.263 33.433 1.000 80.895 275 SER A O 1
ATOM 2242 N N . SER A 1 306 ? 7.667 -50.515 31.380 1.000 74.043 276 SER A N 1
ATOM 2243 C CA . SER A 1 306 ? 9.041 -50.072 31.744 1.000 73.305 276 SER A CA 1
ATOM 2244 C C . SER A 1 306 ? 8.974 -48.938 32.773 1.000 73.775 276 SER A C 1
ATOM 2245 O O . SER A 1 306 ? 9.812 -48.931 33.701 1.000 76.757 276 SER A O 1
ATOM 2248 N N . GLU A 1 307 ? 8.020 -48.016 32.603 1.000 72.350 277 GLU A N 1
ATOM 2249 C CA . GLU A 1 307 ? 7.803 -46.847 33.497 1.000 68.290 277 GLU A CA 1
ATOM 2250 C C . GLU A 1 307 ? 7.299 -47.346 34.857 1.000 63.989 277 GLU A C 1
ATOM 2251 O O . GLU A 1 307 ? 7.858 -46.915 35.881 1.000 64.389 277 GLU A O 1
ATOM 2257 N N . LEU A 1 308 ? 6.303 -48.235 34.864 1.000 62.761 278 LEU A N 1
ATOM 2258 C CA . LEU A 1 308 ? 5.702 -48.804 36.101 1.000 63.907 278 LEU A CA 1
ATOM 2259 C C . LEU A 1 308 ? 6.750 -49.616 36.871 1.000 65.506 278 LEU A C 1
ATOM 2260 O O . LEU A 1 308 ? 6.740 -49.549 38.113 1.000 67.084 278 LEU A O 1
ATOM 2265 N N . LYS A 1 309 ? 7.613 -50.352 36.165 1.000 68.397 279 LYS A N 1
ATOM 2266 C CA . LYS A 1 309 ? 8.708 -51.159 36.770 1.000 69.584 279 LYS A CA 1
ATOM 2267 C C . LYS A 1 309 ? 9.600 -50.231 37.601 1.000 66.641 279 LYS A C 1
ATOM 2268 O O . LYS A 1 309 ? 9.928 -50.588 38.750 1.000 64.513 279 LYS A O 1
ATOM 2274 N N . ILE A 1 310 ? 9.966 -49.081 37.030 1.000 64.103 280 ILE A N 1
ATOM 2275 C CA . ILE A 1 310 ? 10.839 -48.055 37.675 1.000 64.820 280 ILE A CA 1
ATOM 2276 C C . ILE A 1 310 ? 10.110 -47.455 38.887 1.000 63.748 280 ILE A C 1
ATOM 2277 O O . ILE A 1 310 ? 10.756 -47.307 39.937 1.000 61.498 280 ILE A O 1
ATOM 2282 N N . LEU A 1 311 ? 8.817 -47.141 38.757 1.000 64.135 281 LEU A N 1
ATOM 2283 C CA . LEU A 1 311 ? 7.989 -46.574 39.859 1.000 65.410 281 LEU A CA 1
ATOM 2284 C C . LEU A 1 311 ? 7.862 -47.598 40.995 1.000 68.741 281 LEU A C 1
ATOM 2285 O O . LEU A 1 311 ? 7.958 -47.178 42.166 1.000 70.601 281 LEU A O 1
ATOM 2290 N N . ARG A 1 312 ? 7.676 -48.882 40.666 1.000 72.850 282 ARG A N 1
ATOM 2291 C CA . ARG A 1 312 ? 7.544 -49.988 41.656 1.000 73.687 282 ARG A CA 1
ATOM 2292 C C . ARG A 1 312 ? 8.842 -50.119 42.460 1.000 72.836 282 ARG A C 1
ATOM 2293 O O . ARG A 1 312 ? 8.748 -50.331 43.683 1.000 74.374 282 ARG A O 1
ATOM 2301 N N . GLU A 1 313 ? 9.999 -50.006 41.798 1.000 72.555 283 GLU A N 1
ATOM 2302 C CA . GLU A 1 313 ? 11.342 -50.110 42.434 1.000 73.062 283 GLU A CA 1
ATOM 2303 C C . GLU A 1 313 ? 11.543 -48.927 43.385 1.000 69.343 283 GLU A C 1
ATOM 2304 O O . GLU A 1 313 ? 12.071 -49.156 44.490 1.000 72.086 283 GLU A O 1
ATOM 2310 N N . ILE A 1 314 ? 11.138 -47.722 42.965 1.000 61.387 284 ILE A N 1
ATOM 2311 C CA . ILE A 1 314 ? 11.268 -46.469 43.766 1.000 58.194 284 ILE A CA 1
ATOM 2312 C C . ILE A 1 314 ? 10.440 -46.614 45.049 1.000 58.463 284 ILE A C 1
ATOM 2313 O O . ILE A 1 314 ? 10.979 -46.316 46.136 1.000 57.091 284 ILE A O 1
ATOM 2318 N N . VAL A 1 315 ? 9.189 -47.062 44.919 1.000 56.873 285 VAL A N 1
ATOM 2319 C CA . VAL A 1 315 ? 8.230 -47.200 46.053 1.000 58.957 285 VAL A CA 1
ATOM 2320 C C . VAL A 1 315 ? 8.785 -48.229 47.044 1.000 61.209 285 VAL A C 1
ATOM 2321 O O . VAL A 1 315 ? 8.821 -47.922 48.251 1.000 61.124 285 VAL A O 1
ATOM 2325 N N . TYR A 1 316 ? 9.204 -49.398 46.554 1.000 65.576 286 TYR A N 1
ATOM 2326 C CA . TYR A 1 316 ? 9.773 -50.491 47.386 1.000 67.529 286 TYR A CA 1
ATOM 2327 C C . TYR A 1 316 ? 11.083 -50.013 48.025 1.000 64.691 286 TYR A C 1
ATOM 2328 O O . TYR A 1 316 ? 11.292 -50.262 49.224 1.000 64.037 286 TYR A O 1
ATOM 2337 N N . GLY A 1 317 ? 11.932 -49.343 47.242 1.000 65.318 287 GLY A N 1
ATOM 2338 C CA . GLY A 1 317 ? 13.233 -48.805 47.687 1.000 67.071 287 GLY A CA 1
ATOM 2339 C C . GLY A 1 317 ? 13.080 -47.771 48.791 1.000 68.269 287 GLY A C 1
ATOM 2340 O O . GLY A 1 317 ? 13.998 -47.663 49.624 1.000 69.750 287 GLY A O 1
ATOM 2341 N N . CYS A 1 318 ? 11.962 -47.038 48.807 1.000 68.082 288 CYS A N 1
ATOM 2342 C CA . CYS A 1 318 ? 11.724 -45.880 49.706 1.000 62.417 288 CYS A CA 1
ATOM 2343 C C . CYS A 1 318 ? 10.995 -46.325 50.978 1.000 58.420 288 CYS A C 1
ATOM 2344 O O . CYS A 1 318 ? 11.438 -45.907 52.059 1.000 58.839 288 CYS A O 1
ATOM 2347 N N . ILE A 1 319 ? 9.923 -47.114 50.859 1.000 57.613 289 ILE A N 1
ATOM 2348 C CA . ILE A 1 319 ? 9.020 -47.455 52.003 1.000 60.344 289 ILE A CA 1
ATOM 2349 C C . ILE A 1 319 ? 8.730 -48.966 52.070 1.000 61.963 289 ILE A C 1
ATOM 2350 O O . ILE A 1 319 ? 7.823 -49.348 52.836 1.000 61.168 289 ILE A O 1
ATOM 2355 N N . GLY A 1 320 ? 9.463 -49.795 51.322 1.000 64.515 290 GLY A N 1
ATOM 2356 C CA . GLY A 1 320 ? 9.357 -51.268 51.361 1.000 66.434 290 GLY A CA 1
ATOM 2357 C C . GLY A 1 320 ? 7.968 -51.783 51.007 1.000 67.785 290 GLY A C 1
ATOM 2358 O O . GLY A 1 320 ? 7.607 -52.871 51.496 1.000 65.281 290 GLY A O 1
ATOM 2359 N N . LEU A 1 321 ? 7.220 -51.054 50.176 1.000 74.241 291 LEU A N 1
ATOM 2360 C CA . LEU A 1 321 ? 5.848 -51.433 49.729 1.000 75.302 291 LEU A CA 1
ATOM 2361 C C . LEU A 1 321 ? 5.952 -52.166 48.384 1.000 74.783 291 LEU A C 1
ATOM 2362 O O . LEU A 1 321 ? 6.557 -51.597 47.449 1.000 71.874 291 LEU A O 1
ATOM 2367 N N . ASP A 1 322 ? 5.410 -53.384 48.304 1.000 80.525 292 ASP A N 1
ATOM 2368 C CA . ASP A 1 322 ? 5.440 -54.247 47.090 1.000 86.891 292 ASP A CA 1
ATOM 2369 C C . ASP A 1 322 ? 4.108 -54.111 46.343 1.000 88.380 292 ASP A C 1
ATOM 2370 O O . ASP A 1 322 ? 3.072 -54.446 46.942 1.000 89.450 292 ASP A O 1
ATOM 2375 N N . LEU A 1 323 ? 4.143 -53.654 45.087 1.000 92.684 293 LEU A N 1
ATOM 2376 C CA . LEU A 1 323 ? 2.945 -53.378 44.243 1.000 94.083 293 LEU A CA 1
ATOM 2377 C C . LEU A 1 323 ? 2.859 -54.387 43.089 1.000 97.099 293 LEU A C 1
ATOM 2378 O O . LEU A 1 323 ? 2.502 -53.976 41.965 1.000 96.865 293 LEU A O 1
ATOM 2383 N N . GLU A 1 324 ? 3.163 -55.659 43.367 1.000 105.111 294 GLU A N 1
ATOM 2384 C CA . GLU A 1 324 ? 3.289 -56.737 42.347 1.000 114.565 294 GLU A CA 1
ATOM 2385 C C . GLU A 1 324 ? 1.898 -57.121 41.821 1.000 115.894 294 GLU A C 1
ATOM 2386 O O . GLU A 1 324 ? 1.733 -57.150 40.586 1.000 120.185 294 GLU A O 1
ATOM 2392 N N . ASP A 1 325 ? 0.947 -57.406 42.717 1.000 114.371 295 ASP A N 1
ATOM 2393 C CA . ASP A 1 325 ? -0.439 -57.825 42.364 1.000 113.305 295 ASP A CA 1
ATOM 2394 C C . ASP A 1 325 ? -1.444 -56.934 43.099 1.000 109.380 295 ASP A C 1
ATOM 2395 O O . ASP A 1 325 ? -1.136 -56.481 44.211 1.000 106.338 295 ASP A O 1
ATOM 2400 N N . GLU A 1 326 ? -2.611 -56.720 42.485 1.000 110.591 296 GLU A N 1
ATOM 2401 C CA . GLU A 1 326 ? -3.699 -55.826 42.972 1.000 114.193 296 GLU A CA 1
ATOM 2402 C C . GLU A 1 326 ? -4.177 -56.255 44.361 1.000 112.877 296 GLU A C 1
ATOM 2403 O O . GLU A 1 326 ? -4.509 -55.359 45.164 1.000 110.837 296 GLU A O 1
ATOM 2409 N N . SER A 1 327 ? -4.214 -57.563 44.631 1.000 113.858 297 SER A N 1
ATOM 2410 C CA . SER A 1 327 ? -4.757 -58.163 45.880 1.000 115.486 297 SER A CA 1
ATOM 2411 C C . SER A 1 327 ? -4.007 -57.634 47.111 1.000 112.054 297 SER A C 1
ATOM 2412 O O . SER A 1 327 ? -4.676 -57.377 48.129 1.000 111.319 297 SER A O 1
ATOM 2415 N N . LYS A 1 328 ? -2.683 -57.467 47.018 1.000 108.552 298 LYS A N 1
ATOM 2416 C CA . LYS A 1 328 ? -1.799 -57.150 48.179 1.000 109.722 298 LYS A CA 1
ATOM 2417 C C . LYS A 1 328 ? -1.611 -55.631 48.330 1.000 105.974 298 LYS A C 1
ATOM 2418 O O . LYS A 1 328 ? -0.936 -55.224 49.300 1.000 103.142 298 LYS A O 1
ATOM 2424 N N . ILE A 1 329 ? -2.185 -54.821 47.430 1.000 102.274 299 ILE A N 1
ATOM 2425 C CA . ILE A 1 329 ? -2.164 -53.329 47.528 1.000 99.710 299 ILE A CA 1
ATOM 2426 C C . ILE A 1 329 ? -3.127 -52.917 48.645 1.000 101.266 299 ILE A C 1
ATOM 2427 O O . ILE A 1 329 ? -2.678 -52.214 49.566 1.000 99.159 299 ILE A O 1
ATOM 2432 N N . HIS A 1 330 ? -4.389 -53.356 48.565 1.000 103.829 300 HIS A N 1
ATOM 2433 C CA . HIS A 1 330 ? -5.452 -53.110 49.581 1.000 105.506 300 HIS A CA 1
ATOM 2434 C C . HIS A 1 330 ? -4.957 -53.515 50.975 1.000 101.916 300 HIS A C 1
ATOM 2435 O O . HIS A 1 330 ? -5.349 -52.843 51.952 1.000 104.120 300 HIS A O 1
ATOM 2442 N N . GLU A 1 331 ? -4.132 -54.566 51.060 1.000 100.784 301 GLU A N 1
ATOM 2443 C CA . GLU A 1 331 ? -3.605 -55.123 52.335 1.000 104.633 301 GLU A CA 1
ATOM 2444 C C . GLU A 1 331 ? -2.605 -54.151 52.977 1.000 99.648 301 GLU A C 1
ATOM 2445 O O . GLU A 1 331 ? -2.735 -53.906 54.190 1.000 104.181 301 GLU A O 1
ATOM 2451 N N . GLN A 1 332 ? -1.652 -53.628 52.198 1.000 93.512 302 GLN A N 1
ATOM 2452 C CA . GLN A 1 332 ? -0.469 -52.875 52.707 1.000 88.299 302 GLN A CA 1
ATOM 2453 C C . GLN A 1 332 ? -0.779 -51.385 52.900 1.000 80.293 302 GLN A C 1
ATOM 2454 O O . GLN A 1 332 ? 0.075 -50.699 53.494 1.000 78.243 302 GLN A O 1
ATOM 2460 N N . VAL A 1 333 ? -1.929 -50.900 52.413 1.000 73.368 303 VAL A N 1
ATOM 2461 C CA . VAL A 1 333 ? -2.328 -49.459 52.473 1.000 69.492 303 VAL A CA 1
ATOM 2462 C C . VAL A 1 333 ? -3.629 -49.357 53.275 1.000 65.632 303 VAL A C 1
ATOM 2463 O O . VAL A 1 333 ? -4.675 -49.803 52.761 1.000 63.984 303 VAL A O 1
ATOM 2467 N N . GLU A 1 334 ? -3.554 -48.776 54.478 1.000 62.704 304 GLU A N 1
ATOM 2468 C CA . GLU A 1 334 ? -4.643 -48.769 55.494 1.000 61.351 304 GLU A CA 1
ATOM 2469 C C . GLU A 1 334 ? -5.786 -47.854 55.040 1.000 62.161 304 GLU A C 1
ATOM 2470 O O . GLU A 1 334 ? -6.944 -48.161 55.387 1.000 66.301 304 GLU A O 1
ATOM 2476 N N . ASP A 1 335 ? -5.478 -46.775 54.311 1.000 59.597 305 ASP A N 1
ATOM 2477 C CA . ASP A 1 335 ? -6.470 -45.784 53.815 1.000 57.972 305 ASP A CA 1
ATOM 2478 C C . ASP A 1 335 ? -6.954 -46.213 52.431 1.000 56.112 305 ASP A C 1
ATOM 2479 O O . ASP A 1 335 ? -6.212 -46.113 51.455 1.000 54.940 305 ASP A O 1
ATOM 2484 N N . PRO A 1 336 ? -8.217 -46.687 52.304 1.000 56.890 306 PRO A N 1
ATOM 2485 C CA . PRO A 1 336 ? -8.740 -47.159 51.020 1.000 58.233 306 PRO A CA 1
ATOM 2486 C C . PRO A 1 336 ? -8.736 -46.089 49.916 1.000 59.115 306 PRO A C 1
ATOM 2487 O O . PRO A 1 336 ? -8.624 -46.459 48.766 1.000 59.858 306 PRO A O 1
ATOM 2491 N N . VAL A 1 337 ? -8.877 -44.812 50.288 1.000 59.224 307 VAL A N 1
ATOM 2492 C CA . VAL A 1 337 ? -8.837 -43.652 49.349 1.000 56.079 307 VAL A CA 1
ATOM 2493 C C . VAL A 1 337 ? -7.459 -43.623 48.684 1.000 54.548 307 VAL A C 1
ATOM 2494 O O . VAL A 1 337 ? -7.407 -43.437 47.452 1.000 59.999 307 VAL A O 1
ATOM 2498 N N . VAL A 1 338 ? -6.397 -43.814 49.470 1.000 54.832 308 VAL A N 1
ATOM 2499 C CA . VAL A 1 338 ? -4.986 -43.818 48.984 1.000 55.096 308 VAL A CA 1
ATOM 2500 C C . VAL A 1 338 ? -4.735 -45.122 48.216 1.000 56.695 308 VAL A C 1
ATOM 2501 O O . VAL A 1 338 ? -4.038 -45.069 47.181 1.000 56.626 308 VAL A O 1
ATOM 2505 N N . ALA A 1 339 ? -5.279 -46.240 48.709 1.000 57.088 309 ALA A N 1
ATOM 2506 C CA . ALA A 1 339 ? -5.186 -47.575 48.073 1.000 56.963 309 ALA A CA 1
ATOM 2507 C C . ALA A 1 339 ? -5.765 -47.505 46.656 1.000 55.882 309 ALA A C 1
ATOM 2508 O O . ALA A 1 339 ? -5.120 -48.020 45.727 1.000 55.520 309 ALA A O 1
ATOM 2510 N N . GLN A 1 340 ? -6.931 -46.874 46.502 1.000 57.640 310 GLN A N 1
ATOM 2511 C CA . GLN A 1 340 ? -7.633 -46.698 45.201 1.000 61.077 310 GLN A CA 1
ATOM 2512 C C . GLN A 1 340 ? -6.713 -45.957 44.222 1.000 59.544 310 GLN A C 1
ATOM 2513 O O . GLN A 1 340 ? -6.674 -46.349 43.040 1.000 57.402 310 GLN A O 1
ATOM 2519 N N . VAL A 1 341 ? -5.998 -44.932 44.697 1.000 60.096 311 VAL A N 1
ATOM 2520 C CA . VAL A 1 341 ? -5.073 -44.105 43.866 1.000 58.653 311 VAL A CA 1
ATOM 2521 C C . VAL A 1 341 ? -3.911 -44.989 43.397 1.000 56.767 311 VAL A C 1
ATOM 2522 O O . VAL A 1 341 ? -3.555 -44.898 42.209 1.000 60.646 311 VAL A O 1
ATOM 2526 N N . LEU A 1 342 ? -3.357 -45.818 44.285 1.000 56.949 312 LEU A N 1
ATOM 2527 C CA . LEU A 1 342 ? -2.224 -46.730 43.965 1.000 59.753 312 LEU A CA 1
ATOM 2528 C C . LEU A 1 342 ? -2.706 -47.850 43.031 1.000 60.856 312 LEU A C 1
ATOM 2529 O O . LEU A 1 342 ? -1.943 -48.205 42.106 1.000 58.998 312 LEU A O 1
ATOM 2534 N N . GLU A 1 343 ? -3.918 -48.376 43.248 1.000 63.038 313 GLU A N 1
ATOM 2535 C CA . GLU A 1 343 ? -4.559 -49.358 42.334 1.000 65.420 313 GLU A CA 1
ATOM 2536 C C . GLU A 1 343 ? -4.635 -48.740 40.933 1.000 63.286 313 GLU A C 1
ATOM 2537 O O . GLU A 1 343 ? -4.161 -49.381 39.978 1.000 63.455 313 GLU A O 1
ATOM 2543 N N . ASN A 1 344 ? -5.177 -47.523 40.830 1.000 62.410 314 ASN A N 1
ATOM 2544 C CA . ASN A 1 344 ? -5.359 -46.790 39.548 1.000 64.857 314 ASN A CA 1
ATOM 2545 C C . ASN A 1 344 ? -4.014 -46.634 38.831 1.000 64.083 314 ASN A C 1
ATOM 2546 O O . ASN A 1 344 ? -3.995 -46.717 37.592 1.000 69.855 314 ASN A O 1
ATOM 2551 N N . MET A 1 345 ? -2.932 -46.411 39.576 1.000 64.842 315 MET A N 1
ATOM 2552 C CA . MET A 1 345 ? -1.600 -46.093 39.002 1.000 65.629 315 MET A CA 1
ATOM 2553 C C . MET A 1 345 ? -0.911 -47.370 38.512 1.000 66.953 315 MET A C 1
ATOM 2554 O O . MET A 1 345 ? -0.399 -47.350 37.383 1.000 72.770 315 MET A O 1
ATOM 2559 N N . PHE A 1 346 ? -0.883 -48.425 39.334 1.000 67.190 316 PHE A N 1
ATOM 2560 C CA . PHE A 1 346 ? -0.004 -49.611 39.143 1.000 66.078 316 PHE A CA 1
ATOM 2561 C C . PHE A 1 346 ? -0.759 -50.778 38.486 1.000 68.217 316 PHE A C 1
ATOM 2562 O O . PHE A 1 346 ? -0.072 -51.668 37.942 1.000 65.652 316 PHE A O 1
ATOM 2570 N N . ILE A 1 347 ? -2.098 -50.781 38.521 1.000 68.669 317 ILE A N 1
ATOM 2571 C CA . ILE A 1 347 ? -2.950 -51.823 37.870 1.000 70.302 317 ILE A CA 1
ATOM 2572 C C . ILE A 1 347 ? -3.519 -51.253 36.565 1.000 71.916 317 ILE A C 1
ATOM 2573 O O . ILE A 1 347 ? -3.257 -51.848 35.503 1.000 74.913 317 ILE A O 1
ATOM 2578 N N . LYS A 1 348 ? -4.260 -50.143 36.656 1.000 69.537 318 LYS A N 1
ATOM 2579 C CA . LYS A 1 348 ? -4.977 -49.497 35.522 1.000 66.567 318 LYS A CA 1
ATOM 2580 C C . LYS A 1 348 ? -4.022 -48.590 34.736 1.000 62.980 318 LYS A C 1
ATOM 2581 O O . LYS A 1 348 ? -4.412 -48.145 33.642 1.000 65.522 318 LYS A O 1
ATOM 2587 N N . LYS A 1 349 ? -2.832 -48.319 35.284 1.000 65.657 319 LYS A N 1
ATOM 2588 C CA . LYS A 1 349 ? -1.687 -47.664 34.588 1.000 68.898 319 LYS A CA 1
ATOM 2589 C C . LYS A 1 349 ? -1.982 -46.178 34.333 1.000 63.105 319 LYS A C 1
ATOM 2590 O O . LYS A 1 349 ? -1.335 -45.609 33.432 1.000 61.693 319 LYS A O 1
ATOM 2596 N N . TYR A 1 350 ? -2.885 -45.565 35.109 1.000 60.005 320 TYR A N 1
ATOM 2597 C CA . TYR A 1 350 ? -3.278 -44.133 34.987 1.000 61.259 320 TYR A CA 1
ATOM 2598 C C . TYR A 1 350 ? -2.140 -43.239 35.493 1.000 61.178 320 TYR A C 1
ATOM 2599 O O . TYR A 1 350 ? -1.393 -43.672 36.398 1.000 63.549 320 TYR A O 1
ATOM 2608 N N . LYS A 1 351 ? -2.021 -42.031 34.930 1.000 59.738 321 LYS A N 1
ATOM 2609 C CA . LYS A 1 351 ? -0.890 -41.094 35.185 1.000 62.253 321 LYS A CA 1
ATOM 2610 C C . LYS A 1 351 ? -1.336 -39.887 36.024 1.000 58.552 321 LYS A C 1
ATOM 2611 O O . LYS A 1 351 ? -0.454 -39.254 36.629 1.000 61.500 321 LYS A O 1
ATOM 2617 N N . HIS A 1 352 ? -2.637 -39.581 36.063 1.000 55.281 322 HIS A N 1
ATOM 2618 C CA . HIS A 1 352 ? -3.202 -38.343 36.670 1.000 55.315 322 HIS A CA 1
ATOM 2619 C C . HIS A 1 352 ? -4.094 -38.703 37.863 1.000 53.481 322 HIS A C 1
ATOM 2620 O O . HIS A 1 352 ? -5.130 -39.352 37.646 1.000 56.599 322 HIS A O 1
ATOM 2627 N N . HIS A 1 353 ? -3.706 -38.275 39.070 1.000 49.656 323 HIS A N 1
ATOM 2628 C CA . HIS A 1 353 ? -4.314 -38.693 40.362 1.000 48.921 323 HIS A CA 1
ATOM 2629 C C . HIS A 1 353 ? -4.709 -37.482 41.214 1.000 49.060 323 HIS A C 1
ATOM 2630 O O . HIS A 1 353 ? -5.789 -37.536 41.818 1.000 53.662 323 HIS A O 1
ATOM 2637 N N . LEU A 1 354 ? -3.869 -36.445 41.279 1.000 48.730 324 LEU A N 1
ATOM 2638 C CA . LEU A 1 354 ? -4.093 -35.248 42.132 1.000 48.391 324 LEU A CA 1
ATOM 2639 C C . LEU A 1 354 ? -4.297 -34.022 41.238 1.000 48.599 324 LEU A C 1
ATOM 2640 O O . LEU A 1 354 ? -3.592 -33.917 40.221 1.000 47.569 324 LEU A O 1
ATOM 2645 N N . GLU A 1 355 ? -5.233 -33.142 41.605 1.000 49.852 325 GLU A N 1
ATOM 2646 C CA . GLU A 1 355 ? -5.385 -31.800 40.989 1.000 51.587 325 GLU A CA 1
ATOM 2647 C C . GLU A 1 355 ? -4.951 -30.749 42.010 1.000 50.622 325 GLU A C 1
ATOM 2648 O O . GLU A 1 355 ? -5.627 -30.625 43.050 1.000 53.923 325 GLU A O 1
ATOM 2654 N N . SER A 1 356 ? -3.868 -30.023 41.707 1.000 48.630 326 SER A N 1
ATOM 2655 C CA . SER A 1 356 ? -3.190 -29.079 42.631 1.000 48.082 326 SER A CA 1
ATOM 2656 C C . SER A 1 356 ? -3.752 -27.660 42.473 1.000 49.122 326 SER A C 1
ATOM 2657 O O . SER A 1 356 ? -3.056 -26.712 42.874 1.000 52.297 326 SER A O 1
ATOM 2660 N N . GLY A 1 357 ? -4.966 -27.514 41.927 1.000 49.589 327 GLY A N 1
ATOM 2661 C CA . GLY A 1 357 ? -5.640 -26.212 41.738 1.000 49.158 327 GLY A CA 1
ATOM 2662 C C . GLY A 1 357 ? -5.937 -25.550 43.071 1.000 49.525 327 GLY A C 1
ATOM 2663 O O . GLY A 1 357 ? -5.866 -24.315 43.153 1.000 51.604 327 GLY A O 1
ATOM 2664 N N . LEU A 1 358 ? -6.275 -26.357 44.077 1.000 52.187 328 LEU A N 1
ATOM 2665 C CA . LEU A 1 358 ? -6.461 -25.936 45.488 1.000 52.207 328 LEU A CA 1
ATOM 2666 C C . LEU A 1 358 ? -5.776 -26.978 46.374 1.000 51.046 328 LEU A C 1
ATOM 2667 O O . LEU A 1 358 ? -6.140 -28.165 46.281 1.000 53.521 328 LEU A O 1
ATOM 2672 N N . VAL A 1 359 ? -4.789 -26.551 47.159 1.000 51.317 329 VAL A N 1
ATOM 2673 C CA . VAL A 1 359 ? -3.992 -27.431 48.061 1.000 51.888 329 VAL A CA 1
ATOM 2674 C C . VAL A 1 359 ? -3.790 -26.698 49.388 1.000 52.388 329 VAL A C 1
ATOM 2675 O O . VAL A 1 359 ? -3.364 -25.531 49.355 1.000 50.556 329 VAL A O 1
ATOM 2679 N N . ILE A 1 360 ? -4.101 -27.364 50.501 1.000 53.552 330 ILE A N 1
ATOM 2680 C CA . ILE A 1 360 ? -3.702 -26.937 51.873 1.000 53.957 330 ILE A CA 1
ATOM 2681 C C . ILE A 1 360 ? -2.602 -27.892 52.337 1.000 54.101 330 ILE A C 1
ATOM 2682 O O . ILE A 1 360 ? -2.788 -29.110 52.190 1.000 54.916 330 ILE A O 1
ATOM 2687 N N . LEU A 1 361 ? -1.507 -27.346 52.865 1.000 55.820 331 LEU A N 1
ATOM 2688 C CA . LEU A 1 361 ? -0.342 -28.115 53.372 1.000 56.846 331 LEU A CA 1
ATOM 2689 C C . LEU A 1 361 ? 0.204 -27.428 54.630 1.000 58.506 331 LEU A C 1
ATOM 2690 O O . LEU A 1 361 ? 0.654 -26.273 54.526 1.000 57.414 331 LEU A O 1
ATOM 2695 N N . HIS A 1 362 ? 0.134 -28.112 55.776 1.000 60.136 332 HIS A N 1
ATOM 2696 C CA . HIS A 1 362 ? 0.669 -27.659 57.088 1.000 59.171 332 HIS A CA 1
ATOM 2697 C C . HIS A 1 362 ? 2.180 -27.917 57.130 1.000 59.716 332 HIS A C 1
ATOM 2698 O O . HIS A 1 362 ? 2.568 -29.067 57.386 1.000 64.333 332 HIS A O 1
ATOM 2705 N N . LYS A 1 363 ? 2.995 -26.882 56.899 1.000 58.363 333 LYS A N 1
ATOM 2706 C CA . LYS A 1 363 ? 4.478 -26.979 56.793 1.000 57.364 333 LYS A CA 1
ATOM 2707 C C . LYS A 1 363 ? 5.079 -27.499 58.103 1.000 58.030 333 LYS A C 1
ATOM 2708 O O . LYS A 1 363 ? 6.159 -28.111 58.045 1.000 58.576 333 LYS A O 1
ATOM 2714 N N . GLY A 1 364 ? 4.425 -27.237 59.239 1.000 57.932 334 GLY A N 1
ATOM 2715 C CA . GLY A 1 364 ? 4.820 -27.772 60.556 1.000 57.351 334 GLY A CA 1
ATOM 2716 C C . GLY A 1 364 ? 4.912 -29.288 60.542 1.000 56.177 334 GLY A C 1
ATOM 2717 O O . GLY A 1 364 ? 5.792 -29.829 61.233 1.000 54.595 334 GLY A O 1
ATOM 2718 N N . LYS A 1 365 ? 4.043 -29.945 59.767 1.000 57.743 335 LYS A N 1
ATOM 2719 C CA . LYS A 1 365 ? 3.892 -31.423 59.724 1.000 58.132 335 LYS A CA 1
ATOM 2720 C C . LYS A 1 365 ? 4.369 -32.000 58.386 1.000 54.301 335 LYS A C 1
ATOM 2721 O O . LYS A 1 365 ? 4.507 -33.228 58.325 1.000 54.028 335 LYS A O 1
ATOM 2727 N N . HIS A 1 366 ? 4.600 -31.174 57.359 1.000 55.590 336 HIS A N 1
ATOM 2728 C CA . HIS A 1 366 ? 4.753 -31.640 55.952 1.000 56.070 336 HIS A CA 1
ATOM 2729 C C . HIS A 1 366 ? 5.898 -30.956 55.194 1.000 56.370 336 HIS A C 1
ATOM 2730 O O . HIS A 1 366 ? 5.966 -31.170 53.971 1.000 57.546 336 HIS A O 1
ATOM 2737 N N . LEU A 1 367 ? 6.768 -30.184 55.850 1.000 59.025 337 LEU A N 1
ATOM 2738 C CA . LEU A 1 367 ? 7.861 -29.457 55.147 1.000 61.746 337 LEU A CA 1
ATOM 2739 C C . LEU A 1 367 ? 8.819 -30.465 54.497 1.000 62.440 337 LEU A C 1
ATOM 2740 O O . LEU A 1 367 ? 9.134 -30.285 53.309 1.000 65.549 337 LEU A O 1
ATOM 2745 N N . PHE A 1 368 ? 9.257 -31.482 55.243 1.000 64.661 338 PHE A N 1
ATOM 2746 C CA . PHE A 1 368 ? 10.243 -32.503 54.789 1.000 68.835 338 PHE A CA 1
ATOM 2747 C C . PHE A 1 368 ? 9.659 -33.274 53.591 1.000 67.018 338 PHE A C 1
ATOM 2748 O O . PHE A 1 368 ? 10.419 -33.580 52.650 1.000 64.547 338 PHE A O 1
ATOM 2756 N N . SER A 1 369 ? 8.352 -33.558 53.608 1.000 64.384 339 SER A N 1
ATOM 2757 C CA . SER A 1 369 ? 7.600 -34.189 52.489 1.000 63.056 339 SER A CA 1
ATOM 2758 C C . SER A 1 369 ? 7.621 -33.272 51.262 1.000 61.015 339 SER A C 1
ATOM 2759 O O . SER A 1 369 ? 7.873 -33.769 50.149 1.000 56.112 339 SER A O 1
ATOM 2762 N N . MET A 1 370 ? 7.345 -31.985 51.476 1.000 60.544 340 MET A N 1
ATOM 2763 C CA . MET A 1 370 ? 7.295 -30.932 50.430 1.000 60.373 340 MET A CA 1
ATOM 2764 C C . MET A 1 370 ? 8.659 -30.839 49.738 1.000 57.958 340 MET A C 1
ATOM 2765 O O . MET A 1 370 ? 8.687 -30.728 48.500 1.000 59.980 340 MET A O 1
ATOM 2770 N N . LEU A 1 371 ? 9.747 -30.878 50.513 1.000 55.845 341 LEU A N 1
ATOM 2771 C CA . LEU A 1 371 ? 11.138 -30.770 49.999 1.000 56.317 341 LEU A CA 1
ATOM 2772 C C . LEU A 1 371 ? 11.481 -32.022 49.184 1.000 53.395 341 LEU A C 1
ATOM 2773 O O . LEU A 1 371 ? 12.291 -31.906 48.251 1.000 55.195 341 LEU A O 1
ATOM 2778 N N . THR A 1 372 ? 10.891 -33.170 49.527 1.000 52.897 342 THR A N 1
ATOM 2779 C CA . THR A 1 372 ? 10.981 -34.429 48.743 1.000 50.849 342 THR A CA 1
ATOM 2780 C C . THR A 1 372 ? 10.223 -34.249 47.421 1.000 51.412 342 THR A C 1
ATOM 2781 O O . THR A 1 372 ? 10.765 -34.653 46.376 1.000 53.502 342 THR A O 1
ATOM 2785 N N . SER A 1 373 ? 9.022 -33.661 47.465 1.000 50.303 343 SER A N 1
ATOM 2786 C CA . SER A 1 373 ? 8.200 -33.341 46.268 1.000 51.046 343 SER A CA 1
ATOM 2787 C C . SER A 1 373 ? 9.049 -32.531 45.280 1.000 53.402 343 SER A C 1
ATOM 2788 O O . SER A 1 373 ? 9.034 -32.858 44.079 1.000 57.036 343 SER A O 1
ATOM 2791 N N . ILE A 1 374 ? 9.779 -31.530 45.779 1.000 54.390 344 ILE A N 1
ATOM 2792 C CA . ILE A 1 374 ? 10.649 -30.634 44.962 1.000 57.323 344 ILE A CA 1
ATOM 2793 C C . ILE A 1 374 ? 11.772 -31.469 44.332 1.000 58.776 344 ILE A C 1
ATOM 2794 O O . ILE A 1 374 ? 12.024 -31.296 43.122 1.000 59.759 344 ILE A O 1
ATOM 2799 N N . ALA A 1 375 ? 12.419 -32.337 45.117 1.000 55.744 345 ALA A N 1
ATOM 2800 C CA . ALA A 1 375 ? 13.485 -33.252 44.646 1.000 56.031 345 ALA A CA 1
ATOM 2801 C C . ALA A 1 375 ? 12.951 -34.095 43.480 1.000 56.171 345 ALA A C 1
ATOM 2802 O O . ALA A 1 375 ? 13.635 -34.163 42.443 1.000 55.948 345 ALA A O 1
ATOM 2804 N N . LEU A 1 376 ? 11.764 -34.690 43.656 1.000 55.791 346 LEU A N 1
ATOM 2805 C CA . LEU A 1 376 ? 11.084 -35.559 42.656 1.000 55.466 346 LEU A CA 1
ATOM 2806 C C . LEU A 1 376 ? 10.700 -34.740 41.416 1.000 53.418 346 LEU A C 1
ATOM 2807 O O . LEU A 1 376 ? 10.808 -35.282 40.304 1.000 49.533 346 LEU A O 1
ATOM 2812 N N . GLN A 1 377 ? 10.255 -33.495 41.611 1.000 52.917 347 GLN A N 1
ATOM 2813 C CA . GLN A 1 377 ? 9.836 -32.564 40.528 1.000 53.245 347 GLN A CA 1
ATOM 2814 C C . GLN A 1 377 ? 10.985 -32.392 39.529 1.000 52.126 347 GLN A C 1
ATOM 2815 O O . GLN A 1 377 ? 10.702 -32.255 38.325 1.000 55.380 347 GLN A O 1
ATOM 2821 N N . PHE A 1 378 ? 12.228 -32.387 40.015 1.000 50.852 348 PHE A N 1
ATOM 2822 C CA . PHE A 1 378 ? 13.457 -32.205 39.200 1.000 50.079 348 PHE A CA 1
ATOM 2823 C C . PHE A 1 378 ? 14.299 -33.487 39.241 1.000 52.857 348 PHE A C 1
ATOM 2824 O O . PHE A 1 378 ? 15.535 -33.394 39.322 1.000 55.342 348 PHE A O 1
ATOM 2832 N N . SER A 1 379 ? 13.639 -34.645 39.168 1.000 54.325 349 SER A N 1
ATOM 2833 C CA . SER A 1 379 ? 14.254 -35.998 39.190 1.000 54.311 349 SER A CA 1
ATOM 2834 C C . SER A 1 379 ? 14.112 -36.645 37.815 1.000 56.275 349 SER A C 1
ATOM 2835 O O . SER A 1 379 ? 13.446 -36.096 36.938 1.000 54.398 349 SER A O 1
ATOM 2838 N N . PRO A 1 380 ? 14.750 -37.814 37.575 1.000 56.956 350 PRO A N 1
ATOM 2839 C CA . PRO A 1 380 ? 14.537 -38.579 36.342 1.000 56.672 350 PRO A CA 1
ATOM 2840 C C . PRO A 1 380 ? 13.075 -38.917 36.000 1.000 55.805 350 PRO A C 1
ATOM 2841 O O . PRO A 1 380 ? 12.812 -39.119 34.832 1.000 62.114 350 PRO A O 1
ATOM 2845 N N . ILE A 1 381 ? 12.174 -38.969 36.991 1.000 54.361 351 ILE A N 1
ATOM 2846 C CA . ILE A 1 381 ? 10.733 -39.330 36.793 1.000 54.577 351 ILE A CA 1
ATOM 2847 C C . ILE A 1 381 ? 9.880 -38.060 36.636 1.000 56.080 351 ILE A C 1
ATOM 2848 O O . ILE A 1 381 ? 8.639 -38.184 36.653 1.000 54.966 351 ILE A O 1
ATOM 2853 N N . ALA A 1 382 ? 10.504 -36.888 36.480 1.000 59.804 352 ALA A N 1
ATOM 2854 C CA . ALA A 1 382 ? 9.824 -35.593 36.222 1.000 61.336 352 ALA A CA 1
ATOM 2855 C C . ALA A 1 382 ? 8.963 -35.702 34.960 1.000 61.715 352 ALA A C 1
ATOM 2856 O O . ALA A 1 382 ? 7.838 -35.179 34.965 1.000 63.220 352 ALA A O 1
ATOM 2858 N N . GLU A 1 383 ? 9.481 -36.378 33.933 1.000 63.543 353 GLU A N 1
ATOM 2859 C CA . GLU A 1 383 ? 8.868 -36.492 32.580 1.000 67.819 353 GLU A CA 1
ATOM 2860 C C . GLU A 1 383 ? 7.665 -37.447 32.601 1.000 63.588 353 GLU A C 1
ATOM 2861 O O . GLU A 1 383 ? 6.894 -37.424 31.632 1.000 65.434 353 GLU A O 1
ATOM 2867 N N . TYR A 1 384 ? 7.511 -38.260 33.648 1.000 62.564 354 TYR A N 1
ATOM 2868 C CA . TYR A 1 384 ? 6.430 -39.274 33.781 1.000 62.375 354 TYR A CA 1
ATOM 2869 C C . TYR A 1 384 ? 5.086 -38.588 34.060 1.000 61.210 354 TYR A C 1
ATOM 2870 O O . TYR A 1 384 ? 4.042 -39.140 33.660 1.000 61.369 354 TYR A O 1
ATOM 2879 N N . PHE A 1 385 ? 5.106 -37.440 34.744 1.000 56.692 355 PHE A N 1
ATOM 2880 C CA . PHE A 1 385 ? 3.899 -36.726 35.242 1.000 54.990 355 PHE A CA 1
ATOM 2881 C C . PHE A 1 385 ? 3.840 -35.312 34.656 1.000 55.607 355 PHE A C 1
ATOM 2882 O O . PHE A 1 385 ? 4.896 -34.745 34.322 1.000 59.892 355 PHE A O 1
ATOM 2890 N N . HIS A 1 386 ? 2.625 -34.772 34.537 1.000 55.748 356 HIS A N 1
ATOM 2891 C CA . HIS A 1 386 ? 2.338 -33.425 33.979 1.000 55.681 356 HIS A CA 1
ATOM 2892 C C . HIS A 1 386 ? 2.415 -32.390 35.106 1.000 55.203 356 HIS A C 1
ATOM 2893 O O . HIS A 1 386 ? 1.551 -32.421 36.010 1.000 54.414 356 HIS A O 1
ATOM 2900 N N . GLY A 1 387 ? 3.429 -31.522 35.051 1.000 56.452 357 GLY A N 1
ATOM 2901 C CA . GLY A 1 387 ? 3.653 -30.421 36.010 1.000 58.064 357 GLY A CA 1
ATOM 2902 C C . GLY A 1 387 ? 3.881 -30.930 37.423 1.000 55.064 357 GLY A C 1
ATOM 2903 O O . GLY A 1 387 ? 4.501 -32.001 37.572 1.000 53.577 357 GLY A O 1
ATOM 2904 N N . ASP A 1 388 ? 3.327 -30.214 38.406 1.000 55.151 358 ASP A N 1
ATOM 2905 C CA . ASP A 1 388 ? 3.607 -30.347 39.863 1.000 54.502 358 ASP A CA 1
ATOM 2906 C C . ASP A 1 388 ? 2.638 -31.328 40.540 1.000 53.001 358 ASP A C 1
ATOM 2907 O O . ASP A 1 388 ? 3.049 -31.992 41.510 1.000 51.194 358 ASP A O 1
ATOM 2912 N N . LYS A 1 389 ? 1.394 -31.390 40.060 1.000 53.180 359 LYS A N 1
ATOM 2913 C CA . LYS A 1 389 ? 0.218 -31.872 40.832 1.000 53.750 359 LYS A CA 1
ATOM 2914 C C . LYS A 1 389 ? 0.522 -33.210 41.517 1.000 51.438 359 LYS A C 1
ATOM 2915 O O . LYS A 1 389 ? 0.248 -33.319 42.721 1.000 47.855 359 LYS A O 1
ATOM 2921 N N . ASP A 1 390 ? 1.071 -34.185 40.791 1.000 52.924 360 ASP A N 1
ATOM 2922 C CA . ASP A 1 390 ? 1.153 -35.595 41.262 1.000 52.826 360 ASP A CA 1
ATOM 2923 C C . ASP A 1 390 ? 2.362 -35.782 42.185 1.000 51.110 360 ASP A C 1
ATOM 2924 O O . ASP A 1 390 ? 2.385 -36.803 42.900 1.000 52.314 360 ASP A O 1
ATOM 2929 N N . PHE A 1 391 ? 3.310 -34.838 42.199 1.000 47.802 361 PHE A N 1
ATOM 2930 C CA . PHE A 1 391 ? 4.513 -34.891 43.073 1.000 47.598 361 PHE A CA 1
ATOM 2931 C C . PHE A 1 391 ? 4.149 -34.483 44.504 1.000 47.913 361 PHE A C 1
ATOM 2932 O O . PHE A 1 391 ? 4.959 -34.735 45.412 1.000 52.059 361 PHE A O 1
ATOM 2940 N N . PHE A 1 392 ? 2.975 -33.878 44.702 1.000 48.044 362 PHE A N 1
ATOM 2941 C CA . PHE A 1 392 ? 2.431 -33.526 46.038 1.000 50.172 362 PHE A CA 1
ATOM 2942 C C . PHE A 1 392 ? 2.280 -34.798 46.877 1.000 51.754 362 PHE A C 1
ATOM 2943 O O . PHE A 1 392 ? 2.842 -34.845 47.985 1.000 54.618 362 PHE A O 1
ATOM 2951 N N . TRP A 1 393 ? 1.563 -35.794 46.352 1.000 53.466 363 TRP A N 1
ATOM 2952 C CA . TRP A 1 393 ? 1.237 -37.057 47.069 1.000 53.804 363 TRP A CA 1
ATOM 2953 C C . TRP A 1 393 ? 2.398 -38.057 46.971 1.000 53.861 363 TRP A C 1
ATOM 2954 O O . TRP A 1 393 ? 2.582 -38.817 47.936 1.000 55.888 363 TRP A O 1
ATOM 2965 N N . LEU A 1 394 ? 3.154 -38.061 45.870 1.000 52.989 364 LEU A N 1
ATOM 2966 C CA . LEU A 1 394 ? 4.345 -38.941 45.713 1.000 54.796 364 LEU A CA 1
ATOM 2967 C C . LEU A 1 394 ? 5.409 -38.559 46.752 1.000 55.029 364 LEU A C 1
ATOM 2968 O O . LEU A 1 394 ? 6.042 -39.475 47.313 1.000 56.474 364 LEU A O 1
ATOM 2973 N N . GLY A 1 395 ? 5.599 -37.258 46.994 1.000 52.535 365 GLY A N 1
ATOM 2974 C CA . GLY A 1 395 ? 6.490 -36.743 48.049 1.000 51.120 365 GLY A CA 1
ATOM 2975 C C . GLY A 1 395 ? 6.077 -37.261 49.414 1.000 52.472 365 GLY A C 1
ATOM 2976 O O . GLY A 1 395 ? 6.966 -37.682 50.178 1.000 49.844 365 GLY A O 1
ATOM 2977 N N . GLU A 1 396 ? 4.773 -37.249 49.709 1.000 54.124 366 GLU A N 1
ATOM 2978 C CA . GLU A 1 396 ? 4.202 -37.747 50.988 1.000 56.686 366 GLU A CA 1
ATOM 2979 C C . GLU A 1 396 ? 4.442 -39.255 51.088 1.000 54.817 366 GLU A C 1
ATOM 2980 O O . GLU A 1 396 ? 4.916 -39.703 52.151 1.000 54.701 366 GLU A O 1
ATOM 2986 N N . LEU A 1 397 ? 4.129 -39.997 50.021 1.000 53.661 367 LEU A N 1
ATOM 2987 C CA . LEU A 1 397 ? 4.210 -41.482 49.976 1.000 53.792 367 LEU A CA 1
ATOM 2988 C C . LEU A 1 397 ? 5.655 -41.936 50.205 1.000 56.206 367 LEU A C 1
ATOM 2989 O O . LEU A 1 397 ? 5.870 -42.772 51.103 1.000 58.053 367 LEU A O 1
ATOM 2994 N N . LEU A 1 398 ? 6.598 -41.392 49.432 1.000 55.268 368 LEU A N 1
ATOM 2995 C CA . LEU A 1 398 ? 8.017 -41.835 49.415 1.000 55.583 368 LEU A CA 1
ATOM 2996 C C . LEU A 1 398 ? 8.763 -41.349 50.665 1.000 56.390 368 LEU A C 1
ATOM 2997 O O . LEU A 1 398 ? 9.747 -42.012 51.038 1.000 61.037 368 LEU A O 1
ATOM 3002 N N . SER A 1 399 ? 8.314 -40.252 51.292 1.000 55.716 369 SER A N 1
ATOM 3003 C CA . SER A 1 399 ? 8.883 -39.707 52.558 1.000 54.396 369 SER A CA 1
ATOM 3004 C C . SER A 1 399 ? 8.316 -40.467 53.767 1.000 52.847 369 SER A C 1
ATOM 3005 O O . SER A 1 399 ? 8.836 -40.268 54.885 1.000 51.777 369 SER A O 1
ATOM 3008 N N . ASN A 1 400 ? 7.289 -41.295 53.546 1.000 50.857 370 ASN A N 1
ATOM 3009 C CA . ASN A 1 400 ? 6.614 -42.111 54.590 1.000 52.073 370 ASN A CA 1
ATOM 3010 C C . ASN A 1 400 ? 5.921 -41.176 55.592 1.000 51.242 370 ASN A C 1
ATOM 3011 O O . ASN A 1 400 ? 5.937 -41.476 56.796 1.000 52.593 370 ASN A O 1
ATOM 3016 N N . ASN A 1 401 ? 5.322 -40.087 55.105 1.000 55.239 371 ASN A N 1
ATOM 3017 C CA . ASN A 1 401 ? 4.531 -39.124 55.917 1.000 57.457 371 ASN A CA 1
ATOM 3018 C C . ASN A 1 401 ? 3.043 -39.432 55.726 1.000 55.858 371 ASN A C 1
ATOM 3019 O O . ASN A 1 401 ? 2.669 -39.804 54.604 1.000 58.605 371 ASN A O 1
ATOM 3024 N N . ARG A 1 402 ? 2.237 -39.289 56.783 1.000 58.230 372 ARG A N 1
ATOM 3025 C CA . ARG A 1 402 ? 0.768 -39.536 56.756 1.000 60.745 372 ARG A CA 1
ATOM 3026 C C . ARG A 1 402 ? 0.122 -38.518 55.809 1.000 56.326 372 ARG A C 1
ATOM 3027 O O . ARG A 1 402 ? 0.415 -37.316 55.948 1.000 56.872 372 ARG A O 1
ATOM 3035 N N . PHE A 1 403 ? -0.705 -38.987 54.875 1.000 52.550 373 PHE A N 1
ATOM 3036 C CA . PHE A 1 403 ? -1.500 -38.137 53.954 1.000 52.304 373 PHE A CA 1
ATOM 3037 C C . PHE A 1 403 ? -2.754 -38.901 53.520 1.000 49.197 373 PHE A C 1
ATOM 3038 O O . PHE A 1 403 ? -2.827 -40.120 53.728 1.000 49.575 373 PHE A O 1
ATOM 3046 N N . THR A 1 404 ? -3.706 -38.191 52.918 1.000 49.052 374 THR A N 1
ATOM 3047 C CA . THR A 1 404 ? -4.899 -38.774 52.254 1.000 49.229 374 THR A CA 1
ATOM 3048 C C . THR A 1 404 ? -5.414 -37.782 51.207 1.000 47.284 374 THR A C 1
ATOM 3049 O O . THR A 1 404 ? -4.841 -36.684 51.087 1.000 50.362 374 THR A O 1
ATOM 3053 N N . PHE A 1 405 ? -6.443 -38.180 50.460 1.000 47.278 375 PHE A N 1
ATOM 3054 C CA . PHE A 1 405 ? -7.172 -37.327 49.490 1.000 48.103 375 PHE A CA 1
ATOM 3055 C C . PHE A 1 405 ? -8.580 -37.084 50.026 1.000 50.146 375 PHE A C 1
ATOM 3056 O O . PHE A 1 405 ? -9.073 -37.911 50.819 1.000 50.547 375 PHE A O 1
ATOM 3064 N N . HIS A 1 406 ? -9.206 -35.990 49.599 1.000 52.017 376 HIS A N 1
ATOM 3065 C CA . HIS A 1 406 ? -10.678 -35.828 49.655 1.000 53.985 376 HIS A CA 1
ATOM 3066 C C . HIS A 1 406 ? -11.273 -36.923 48.772 1.000 57.694 376 HIS A C 1
ATOM 3067 O O . HIS A 1 406 ? -10.947 -37.010 47.589 1.000 59.456 376 HIS A O 1
ATOM 3074 N N . PRO A 1 407 ? -12.136 -37.803 49.324 1.000 60.456 377 PRO A N 1
ATOM 3075 C CA . PRO A 1 407 ? -12.559 -39.017 48.626 1.000 61.472 377 PRO A CA 1
ATOM 3076 C C . PRO A 1 407 ? -13.478 -38.814 47.409 1.000 60.124 377 PRO A C 1
ATOM 3077 O O . PRO A 1 407 ? -13.646 -39.764 46.666 1.000 57.208 377 PRO A O 1
ATOM 3081 N N . VAL A 1 408 ? -14.048 -37.618 47.229 1.000 58.976 378 VAL A N 1
ATOM 3082 C CA . VAL A 1 408 ? -15.041 -37.333 46.149 1.000 60.413 378 VAL A CA 1
ATOM 3083 C C . VAL A 1 408 ? -14.301 -37.186 44.813 1.000 61.894 378 VAL A C 1
ATOM 3084 O O . VAL A 1 408 ? -13.332 -36.404 44.748 1.000 65.553 378 VAL A O 1
ATOM 3088 N N . ASP A 1 409 ? -14.759 -37.912 43.791 1.000 62.810 379 ASP A N 1
ATOM 3089 C CA . ASP A 1 409 ? -14.193 -37.901 42.414 1.000 62.007 379 ASP A CA 1
ATOM 3090 C C . ASP A 1 409 ? -14.412 -36.516 41.804 1.000 59.620 379 ASP A C 1
ATOM 3091 O O . ASP A 1 409 ? -15.455 -35.906 42.093 1.000 60.085 379 ASP A O 1
ATOM 3096 N N . ALA A 1 410 ? -13.454 -36.047 40.999 1.000 60.782 380 ALA A N 1
ATOM 3097 C CA . ALA A 1 410 ? -13.547 -34.793 40.219 1.000 59.145 380 ALA A CA 1
ATOM 3098 C C . ALA A 1 410 ? -14.766 -34.879 39.301 1.000 57.953 380 ALA A C 1
ATOM 3099 O O . ALA A 1 410 ? -15.144 -36.006 38.919 1.000 57.295 380 ALA A O 1
ATOM 3101 N N . SER A 1 411 ? -15.348 -33.726 38.967 1.000 59.634 381 SER A N 1
ATOM 3102 C CA . SER A 1 411 ? -16.639 -33.611 38.245 1.000 59.404 381 SER A CA 1
ATOM 3103 C C . SER A 1 411 ? -16.552 -32.524 37.171 1.000 59.916 381 SER A C 1
ATOM 3104 O O . SER A 1 411 ? -15.661 -31.664 37.254 1.000 54.912 381 SER A O 1
ATOM 3107 N N . ASN A 1 412 ? -17.451 -32.595 36.187 1.000 65.126 382 ASN A N 1
ATOM 3108 C CA . ASN A 1 412 ? -17.621 -31.597 35.099 1.000 64.420 382 ASN A CA 1
ATOM 3109 C C . ASN A 1 412 ? -18.781 -30.674 35.487 1.000 64.336 382 ASN A C 1
ATOM 3110 O O . ASN A 1 412 ? -19.716 -31.159 36.153 1.000 63.397 382 ASN A O 1
ATOM 3115 N N . ILE A 1 413 ? -18.725 -29.401 35.092 1.000 66.070 383 ILE A N 1
ATOM 3116 C CA . ILE A 1 413 ? -19.727 -28.365 35.482 1.000 69.194 383 ILE A CA 1
ATOM 3117 C C . ILE A 1 413 ? -20.027 -27.461 34.278 1.000 72.850 383 ILE A C 1
ATOM 3118 O O . ILE A 1 413 ? -19.074 -27.007 33.608 1.000 76.605 383 ILE A O 1
ATOM 3123 N N . GLY A 1 414 ? -21.314 -27.213 34.024 1.000 75.423 384 GLY A N 1
ATOM 3124 C CA . GLY A 1 414 ? -21.795 -26.334 32.941 1.000 77.337 384 GLY A CA 1
ATOM 3125 C C . GLY A 1 414 ? -23.273 -26.539 32.665 1.000 75.024 384 GLY A C 1
ATOM 3126 O O . GLY A 1 414 ? -24.038 -26.715 33.635 1.000 73.235 384 GLY A O 1
ATOM 3127 N N . GLN A 1 415 ? -23.659 -26.518 31.386 1.000 79.343 385 GLN A N 1
ATOM 3128 C CA . GLN A 1 415 ? -25.061 -26.697 30.924 1.000 79.564 385 GLN A CA 1
ATOM 3129 C C . GLN A 1 415 ? -25.334 -28.191 30.733 1.000 77.235 385 GLN A C 1
ATOM 3130 O O . GLN A 1 415 ? -24.468 -28.880 30.157 1.000 74.604 385 GLN A O 1
ATOM 3136 N N . LEU A 1 416 ? -26.490 -28.660 31.214 1.000 80.790 386 LEU A N 1
ATOM 3137 C CA . LEU A 1 416 ? -26.939 -30.071 31.092 1.000 84.046 386 LEU A CA 1
ATOM 3138 C C . LEU A 1 416 ? -27.644 -30.249 29.742 1.000 83.756 386 LEU A C 1
ATOM 3139 O O . LEU A 1 416 ? -28.889 -30.226 29.710 1.000 84.301 386 LEU A O 1
ATOM 3144 N N . GLY A 1 417 ? -26.868 -30.398 28.666 1.000 86.384 387 GLY A N 1
ATOM 3145 C CA . GLY A 1 417 ? -27.380 -30.683 27.313 1.000 86.014 387 GLY A CA 1
ATOM 3146 C C . GLY A 1 417 ? -28.074 -32.033 27.269 1.000 89.428 387 GLY A C 1
ATOM 3147 O O . GLY A 1 417 ? -27.517 -32.996 27.827 1.000 85.531 387 GLY A O 1
ATOM 3148 N N . ASN A 1 418 ? -29.253 -32.099 26.642 1.000 94.699 388 ASN A N 1
ATOM 3149 C CA . ASN A 1 418 ? -30.057 -33.342 26.496 1.000 94.029 388 ASN A CA 1
ATOM 3150 C C . ASN A 1 418 ? -29.415 -34.230 25.428 1.000 90.607 388 ASN A C 1
ATOM 3151 O O . ASN A 1 418 ? -29.125 -33.718 24.339 1.000 89.445 388 ASN A O 1
ATOM 3156 N N . VAL A 1 419 ? -29.205 -35.508 25.746 1.000 94.680 389 VAL A N 1
ATOM 3157 C CA . VAL A 1 419 ? -28.700 -36.550 24.803 1.000 102.909 389 VAL A CA 1
ATOM 3158 C C . VAL A 1 419 ? -29.914 -37.33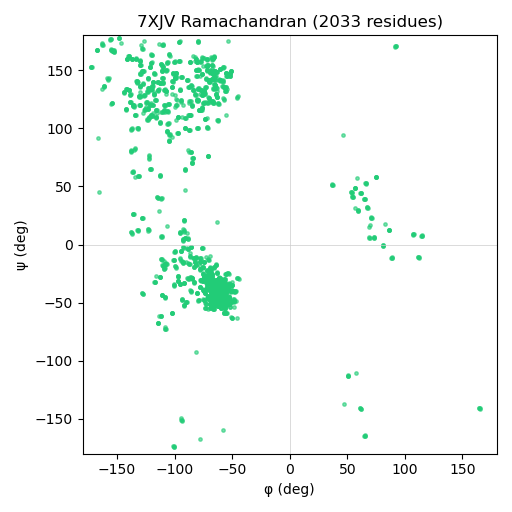9 24.302 1.000 107.639 389 VAL A C 1
ATOM 3159 O O . VAL A 1 419 ? -30.683 -37.830 25.150 1.000 108.590 389 VAL A O 1
ATOM 3163 N N . VAL A 1 420 ? -30.099 -37.435 22.978 1.000 114.163 390 VAL A N 1
ATOM 3164 C CA . VAL A 1 420 ? -31.195 -38.233 22.344 1.000 113.618 390 VAL A CA 1
ATOM 3165 C C . VAL A 1 420 ? -30.835 -39.718 22.458 1.000 113.279 390 VAL A C 1
ATOM 3166 O O . VAL A 1 420 ? -29.741 -40.095 22.002 1.000 109.123 390 VAL A O 1
ATOM 3170 N N . SER A 1 421 ? -31.708 -40.516 23.081 1.000 116.931 391 SER A N 1
ATOM 3171 C CA . SER A 1 421 ? -31.592 -41.994 23.209 1.000 120.920 391 SER A CA 1
ATOM 3172 C C . SER A 1 421 ? -32.883 -42.651 22.708 1.000 122.082 391 SER A C 1
ATOM 3173 O O . SER A 1 421 ? -33.837 -41.914 22.379 1.000 129.182 391 SER A O 1
ATOM 3176 N N . LYS A 1 422 ? -32.909 -43.989 22.653 1.000 119.969 392 LYS A N 1
ATOM 3177 C CA . LYS A 1 422 ? -34.139 -44.812 22.475 1.000 118.137 392 LYS A CA 1
ATOM 3178 C C . LYS A 1 422 ? -34.118 -45.968 23.484 1.000 112.995 392 LYS A C 1
ATOM 3179 O O . LYS A 1 422 ? -35.202 -46.275 24.020 1.000 107.964 392 LYS A O 1
ATOM 3185 N N . GLU A 1 427 ? -33.559 -39.678 32.052 1.000 102.500 397 GLU A N 1
ATOM 3186 C CA . GLU A 1 427 ? -32.764 -38.428 31.912 1.000 102.915 397 GLU A CA 1
ATOM 3187 C C . GLU A 1 427 ? -31.354 -38.799 31.437 1.000 102.715 397 GLU A C 1
ATOM 3188 O O . GLU A 1 427 ? -30.617 -39.407 32.232 1.000 104.125 397 GLU A O 1
ATOM 3194 N N . PHE A 1 428 ? -30.998 -38.440 30.196 1.000 100.030 398 PHE A N 1
ATOM 3195 C CA . PHE A 1 428 ? -29.629 -38.546 29.621 1.000 95.623 398 PHE A CA 1
ATOM 3196 C C . PHE A 1 428 ? -29.082 -37.126 29.416 1.000 93.903 398 PHE A C 1
ATOM 3197 O O . PHE A 1 428 ? -29.642 -36.388 28.580 1.000 94.438 398 PHE A O 1
ATOM 3205 N N . TYR A 1 429 ? -28.037 -36.751 30.164 1.000 91.951 399 TYR A N 1
ATOM 3206 C CA . TYR A 1 429 ? -27.401 -35.407 30.121 1.000 89.631 399 TYR A CA 1
ATOM 3207 C C . TYR A 1 429 ? -25.923 -35.530 29.734 1.000 82.656 399 TYR A C 1
ATOM 3208 O O . TYR A 1 429 ? -25.316 -36.600 29.944 1.000 77.897 399 TYR A O 1
ATOM 3217 N N . GLN A 1 430 ? -25.371 -34.439 29.194 1.000 76.376 400 GLN A N 1
ATOM 3218 C CA . GLN A 1 430 ? -23.945 -34.296 28.801 1.000 73.513 400 GLN A CA 1
ATOM 3219 C C . GLN A 1 430 ? -23.469 -32.879 29.144 1.000 71.658 400 GLN A C 1
ATOM 3220 O O . GLN A 1 430 ? -24.204 -31.920 28.840 1.000 68.711 400 GLN A O 1
ATOM 3226 N N . ILE A 1 431 ? -22.292 -32.766 29.765 1.000 70.915 401 ILE A N 1
ATOM 3227 C CA . ILE A 1 431 ? -21.556 -31.481 29.953 1.000 71.310 401 ILE A CA 1
ATOM 3228 C C . ILE A 1 431 ? -20.221 -31.611 29.215 1.000 70.791 401 ILE A C 1
ATOM 3229 O O . ILE A 1 431 ? -19.537 -32.626 29.430 1.000 72.366 401 ILE A O 1
ATOM 3234 N N . CYS A 1 432 ? -19.887 -30.635 28.366 1.000 69.664 402 CYS A N 1
ATOM 3235 C CA . CYS A 1 432 ? -18.562 -30.504 27.698 1.000 69.633 402 CYS A CA 1
ATOM 3236 C C . CYS A 1 432 ? -17.944 -29.163 28.105 1.000 66.574 402 CYS A C 1
ATOM 3237 O O . CYS A 1 432 ? -18.492 -28.117 27.714 1.000 69.583 402 CYS A O 1
ATOM 3240 N N . SER A 1 433 ? -16.867 -29.188 28.892 1.000 63.326 403 SER A N 1
ATOM 3241 C CA . SER A 1 433 ? -16.223 -27.963 29.432 1.000 62.375 403 SER A CA 1
ATOM 3242 C C . SER A 1 433 ? -14.731 -28.186 29.692 1.000 58.578 403 SER A C 1
ATOM 3243 O O . SER A 1 433 ? -14.281 -29.350 29.691 1.000 54.191 403 SER A O 1
ATOM 3246 N N . VAL A 1 434 ? -14.020 -27.074 29.890 1.000 58.783 404 VAL A N 1
ATOM 3247 C CA . VAL A 1 434 ? -12.608 -27.003 30.365 1.000 59.111 404 VAL A CA 1
ATOM 3248 C C . VAL A 1 434 ? -12.606 -26.981 31.898 1.000 58.991 404 VAL A C 1
ATOM 3249 O O . VAL A 1 434 ? -11.540 -27.231 32.488 1.000 59.949 404 VAL A O 1
ATOM 3253 N N . GLN A 1 435 ? -13.759 -26.687 32.510 1.000 57.421 405 GLN A N 1
ATOM 3254 C CA . GLN A 1 435 ? -13.900 -26.546 33.980 1.000 57.191 405 GLN A CA 1
ATOM 3255 C C . GLN A 1 435 ? -13.870 -27.939 34.619 1.000 57.654 405 GLN A C 1
ATOM 3256 O O . GLN A 1 435 ? -14.562 -28.849 34.114 1.000 59.386 405 GLN A O 1
ATOM 3262 N N . LEU A 1 436 ? -13.064 -28.088 35.674 1.000 55.548 406 LEU A N 1
ATOM 3263 C CA . LEU A 1 436 ? -12.972 -29.300 36.525 1.000 52.313 406 LEU A CA 1
ATOM 3264 C C . LEU A 1 436 ? -13.437 -28.916 37.931 1.000 52.093 406 LEU A C 1
ATOM 3265 O O . LEU A 1 436 ? -12.727 -28.144 38.594 1.000 54.897 406 LEU A O 1
ATOM 3270 N N . SER A 1 437 ? -14.609 -29.402 38.339 1.000 53.399 407 SER A N 1
ATOM 3271 C CA . SER A 1 437 ? -15.285 -29.041 39.611 1.000 54.069 407 SER A CA 1
ATOM 3272 C C . SER A 1 437 ? -14.961 -30.080 40.690 1.000 53.400 407 SER A C 1
ATOM 3273 O O . SER A 1 437 ? -14.578 -31.218 40.337 1.000 49.390 407 SER A O 1
ATOM 3276 N N . HIS A 1 438 ? -15.104 -29.679 41.957 1.000 54.726 408 HIS A N 1
ATOM 3277 C CA . HIS A 1 438 ? -14.901 -30.527 43.161 1.000 54.771 408 HIS A CA 1
ATOM 3278 C C . HIS A 1 438 ? -16.043 -30.270 44.146 1.000 56.189 408 HIS A C 1
ATOM 3279 O O . HIS A 1 438 ? -16.185 -29.114 44.601 1.000 55.949 408 HIS A O 1
ATOM 3286 N N . THR A 1 439 ? -16.815 -31.313 44.461 1.000 60.872 409 THR A N 1
ATOM 3287 C CA . THR A 1 439 ? -17.995 -31.253 45.363 1.000 64.429 409 THR A CA 1
ATOM 3288 C C . THR A 1 439 ? -17.648 -31.899 46.705 1.000 65.530 409 THR A C 1
ATOM 3289 O O . THR A 1 439 ? -16.716 -32.720 46.738 1.000 64.980 409 THR A O 1
ATOM 3293 N N . ASP A 1 440 ? -18.377 -31.522 47.758 1.000 72.982 410 ASP A N 1
ATOM 3294 C CA . ASP A 1 440 ? -18.333 -32.169 49.096 1.000 78.161 410 ASP A CA 1
ATOM 3295 C C . ASP A 1 440 ? -19.186 -33.438 49.034 1.000 79.556 410 ASP A C 1
ATOM 3296 O O . ASP A 1 440 ? -19.832 -33.676 47.988 1.000 77.780 410 ASP A O 1
ATOM 3301 N N . ARG A 1 441 ? -19.170 -34.228 50.110 1.000 83.894 411 ARG A N 1
ATOM 3302 C CA . ARG A 1 441 ? -19.981 -35.464 50.288 1.000 87.228 411 ARG A CA 1
ATOM 3303 C C . ARG A 1 441 ? -21.469 -35.137 50.114 1.000 86.724 411 ARG A C 1
ATOM 3304 O O . ARG A 1 441 ? -22.166 -35.943 49.482 1.000 84.490 411 ARG A O 1
ATOM 3312 N N . ASP A 1 442 ? -21.928 -34.004 50.657 1.000 87.889 412 ASP A N 1
ATOM 3313 C CA . ASP A 1 442 ? -23.356 -33.573 50.623 1.000 88.936 412 ASP A CA 1
ATOM 3314 C C . ASP A 1 442 ? -23.751 -33.171 49.191 1.000 85.008 412 ASP A C 1
ATOM 3315 O O . ASP A 1 442 ? -24.959 -33.208 48.889 1.000 83.230 412 ASP A O 1
ATOM 3320 N N . GLY A 1 443 ? -22.779 -32.793 48.351 1.000 82.018 413 GLY A N 1
ATOM 3321 C CA . GLY A 1 443 ? -22.981 -32.471 46.922 1.000 74.783 413 GLY A CA 1
ATOM 3322 C C . GLY A 1 443 ? -22.874 -30.980 46.623 1.000 70.457 413 GLY A C 1
ATOM 3323 O O . GLY A 1 443 ? -23.178 -30.597 45.479 1.000 66.672 413 GLY A O 1
ATOM 3324 N N . SER A 1 444 ? -22.464 -30.163 47.596 1.000 65.103 414 SER A N 1
ATOM 3325 C CA . SER A 1 444 ? -22.205 -28.709 47.420 1.000 64.748 414 SER A CA 1
ATOM 3326 C C . SER A 1 444 ? -20.911 -28.511 46.621 1.000 64.911 414 SER A C 1
ATOM 3327 O O . SER A 1 444 ? -19.958 -29.290 46.814 1.000 64.857 414 SER A O 1
ATOM 3330 N N . LEU A 1 445 ? -20.887 -27.501 45.753 1.000 64.370 415 LEU A N 1
ATOM 3331 C CA . LEU A 1 445 ? -19.694 -27.102 44.963 1.000 65.303 415 LEU A CA 1
ATOM 3332 C C . LEU A 1 445 ? -18.703 -26.387 45.886 1.000 62.709 415 LEU A C 1
ATOM 3333 O O . LEU A 1 445 ? -19.091 -25.367 46.486 1.000 63.677 415 LEU A O 1
ATOM 3338 N N . LEU A 1 446 ? -17.477 -26.905 45.985 1.000 60.529 416 LEU A N 1
ATOM 3339 C CA . LEU A 1 446 ? -16.386 -26.312 46.802 1.000 59.785 416 LEU A CA 1
ATOM 3340 C C . LEU A 1 446 ? -15.557 -25.357 45.937 1.000 58.128 416 LEU A C 1
ATOM 3341 O O . LEU A 1 446 ? -15.370 -24.204 46.363 1.000 58.434 416 LEU A O 1
ATOM 3346 N N . TRP A 1 447 ? -15.087 -25.819 44.773 1.000 56.289 417 TRP A N 1
ATOM 3347 C CA . TRP A 1 447 ? -14.211 -25.031 43.862 1.000 56.166 417 TRP A CA 1
ATOM 3348 C C . TRP A 1 447 ? -14.100 -25.713 42.493 1.000 55.405 417 TRP A C 1
ATOM 3349 O O . TRP A 1 447 ? -14.509 -26.890 42.377 1.000 55.182 417 TRP A O 1
ATOM 3360 N N . LEU A 1 448 ? -13.565 -24.988 41.503 1.000 52.387 418 LEU A N 1
ATOM 3361 C CA . LEU A 1 448 ? -13.173 -25.540 40.176 1.000 53.138 418 LEU A CA 1
ATOM 3362 C C . LEU A 1 448 ? -11.871 -24.882 39.704 1.000 52.292 418 LEU A C 1
ATOM 3363 O O . LEU A 1 448 ? -11.527 -23.804 40.230 1.000 49.445 418 LEU A O 1
ATOM 3368 N N . ASN A 1 449 ? -11.170 -25.533 38.767 1.000 53.579 419 ASN A N 1
ATOM 3369 C CA . ASN A 1 449 ? -10.047 -24.947 37.979 1.000 55.457 419 ASN A CA 1
ATOM 3370 C C . ASN A 1 449 ? -10.536 -24.789 36.534 1.000 54.301 419 ASN A C 1
ATOM 3371 O O . ASN A 1 449 ? -11.446 -25.539 36.139 1.000 52.416 419 ASN A O 1
ATOM 3376 N N . GLY A 1 450 ? -9.967 -23.832 35.796 1.000 55.453 420 GLY A N 1
ATOM 3377 C CA . GLY A 1 450 ? -10.246 -23.594 34.367 1.000 56.742 420 GLY A CA 1
ATOM 3378 C C . GLY A 1 450 ? -10.922 -22.259 34.111 1.000 56.759 420 GLY A C 1
ATOM 3379 O O . GLY A 1 450 ? -11.313 -22.024 32.953 1.000 61.104 420 GLY A O 1
ATOM 3380 N N . GLY A 1 451 ? -11.043 -21.404 35.134 1.000 59.187 421 GLY A N 1
ATOM 3381 C CA . GLY A 1 451 ? -11.732 -20.099 35.040 1.000 58.886 421 GLY A CA 1
ATOM 3382 C C . GLY A 1 451 ? -13.220 -20.275 34.769 1.000 59.226 421 GLY A C 1
ATOM 3383 O O . GLY A 1 451 ? -13.717 -21.405 34.943 1.000 56.189 421 GLY A O 1
ATOM 3384 N N . LEU A 1 452 ? -13.907 -19.208 34.349 1.000 60.536 422 LEU A N 1
ATOM 3385 C CA . LEU A 1 452 ? -15.378 -19.201 34.130 1.000 64.040 422 LEU A CA 1
ATOM 3386 C C . LEU A 1 452 ? -15.723 -18.661 32.733 1.000 63.835 422 LEU A C 1
ATOM 3387 O O . LEU A 1 452 ? -16.873 -18.220 32.535 1.000 63.998 422 LEU A O 1
ATOM 3392 N N . ASN A 1 453 ? -14.780 -18.735 31.790 1.000 63.486 423 ASN A N 1
ATOM 3393 C CA . ASN A 1 453 ? -15.027 -18.537 30.334 1.000 65.104 423 ASN A CA 1
ATOM 3394 C C . ASN A 1 453 ? -14.985 -19.912 29.657 1.000 62.567 423 ASN A C 1
ATOM 3395 O O . ASN A 1 453 ? -14.474 -20.861 30.281 1.000 63.000 423 ASN A O 1
ATOM 3400 N N . ILE A 1 454 ? -15.504 -20.008 28.432 1.000 63.255 424 ILE A N 1
ATOM 3401 C CA . ILE A 1 454 ? -15.635 -21.285 27.663 1.000 64.598 424 ILE A CA 1
ATOM 3402 C C . ILE A 1 454 ? -14.245 -21.904 27.461 1.000 62.819 424 ILE A C 1
ATOM 3403 O O . ILE A 1 454 ? -14.115 -23.126 27.664 1.000 60.005 424 ILE A O 1
ATOM 3408 N N . CYS A 1 455 ? -13.251 -21.091 27.089 1.000 62.293 425 CYS A N 1
ATOM 3409 C CA . CYS A 1 455 ? -11.877 -21.536 26.743 1.000 64.552 425 CYS A CA 1
ATOM 3410 C C . CYS A 1 455 ? -10.863 -20.411 26.971 1.000 68.083 425 CYS A C 1
ATOM 3411 O O . CYS A 1 455 ? -11.001 -19.359 26.322 1.000 73.090 425 CYS A O 1
ATOM 3414 N N . LYS A 1 456 ? -9.859 -20.660 27.820 1.000 72.881 426 LYS A N 1
ATOM 3415 C CA . LYS A 1 456 ? -8.789 -19.693 28.188 1.000 76.975 426 LYS A CA 1
ATOM 3416 C C . LYS A 1 456 ? -7.674 -19.701 27.130 1.000 74.190 426 LYS A C 1
ATOM 3417 O O . LYS A 1 456 ? -6.918 -18.717 27.083 1.000 75.388 426 LYS A O 1
ATOM 3423 N N . LYS A 1 457 ? -7.580 -20.755 26.309 1.000 71.492 427 LYS A N 1
ATOM 3424 C CA . LYS A 1 457 ? -6.485 -20.956 25.322 1.000 70.338 427 LYS A CA 1
ATOM 3425 C C . LYS A 1 457 ? -6.765 -20.124 24.067 1.000 66.496 427 LYS A C 1
ATOM 3426 O O . LYS A 1 457 ? -7.940 -19.996 23.685 1.000 67.954 427 LYS A O 1
ATOM 3432 N N . THR A 1 458 ? -5.709 -19.601 23.440 1.000 67.276 428 THR A N 1
ATOM 3433 C CA . THR A 1 458 ? -5.765 -18.796 22.188 1.000 70.059 428 THR A CA 1
ATOM 3434 C C . THR A 1 458 ? -5.629 -19.735 20.982 1.000 68.153 428 THR A C 1
ATOM 3435 O O . THR A 1 458 ? -4.641 -19.600 20.248 1.000 68.973 428 THR A O 1
ATOM 3439 N N . SER A 1 459 ? -6.605 -20.630 20.787 1.000 68.613 429 SER A N 1
ATOM 3440 C CA . SER A 1 459 ? -6.549 -21.783 19.848 1.000 65.780 429 SER A CA 1
ATOM 3441 C C . SER A 1 459 ? -7.700 -21.738 18.834 1.000 64.651 429 SER A C 1
ATOM 3442 O O . SER A 1 459 ? -7.908 -22.758 18.144 1.000 66.346 429 SER A O 1
ATOM 3445 N N . TRP A 1 460 ? -8.407 -20.610 18.727 1.000 62.423 430 TRP A N 1
ATOM 3446 C CA . TRP A 1 460 ? -9.626 -20.472 17.881 1.000 63.963 430 TRP A CA 1
ATOM 3447 C C . TRP A 1 460 ? -9.274 -20.673 16.402 1.000 64.565 430 TRP A C 1
ATOM 3448 O O . TRP A 1 460 ? -10.128 -21.193 15.661 1.000 63.358 430 TRP A O 1
ATOM 3459 N N . GLU A 1 461 ? -8.065 -20.282 15.994 1.000 65.543 431 GLU A N 1
ATOM 3460 C CA . GLU A 1 461 ? -7.593 -20.401 14.590 1.000 67.641 431 GLU A CA 1
ATOM 3461 C C . GLU A 1 461 ? -7.487 -21.887 14.221 1.000 66.198 431 GLU A C 1
ATOM 3462 O O . GLU A 1 461 ? -8.074 -22.284 13.189 1.000 65.294 431 GLU A O 1
ATOM 3468 N N . TYR A 1 462 ? -6.783 -22.677 15.039 1.000 65.704 432 TYR A N 1
ATOM 3469 C CA . TYR A 1 462 ? -6.602 -24.141 14.851 1.000 62.283 432 TYR A CA 1
ATOM 3470 C C . TYR A 1 462 ? -7.951 -24.852 15.011 1.000 64.027 432 TYR A C 1
ATOM 3471 O O . TYR A 1 462 ? -8.327 -25.646 14.118 1.000 61.115 432 TYR A O 1
ATOM 3480 N N . ASP A 1 463 ? -8.650 -24.565 16.116 1.000 64.254 433 ASP A N 1
ATOM 3481 C CA . ASP A 1 463 ? -9.875 -25.286 16.554 1.000 66.593 433 ASP A CA 1
ATOM 3482 C C . ASP A 1 463 ? -10.973 -25.127 15.499 1.000 68.210 433 ASP A C 1
ATOM 3483 O O . ASP A 1 463 ? -11.671 -26.125 15.239 1.000 70.965 433 ASP A O 1
ATOM 3488 N N . TYR A 1 464 ? -11.114 -23.935 14.908 1.000 66.693 434 TYR A N 1
ATOM 3489 C CA . TYR A 1 464 ? -12.153 -23.638 13.886 1.000 66.841 434 TYR A CA 1
ATOM 3490 C C . TYR A 1 464 ? -11.934 -24.504 12.640 1.000 68.597 434 TYR A C 1
ATOM 3491 O O . TYR A 1 464 ? -12.931 -24.975 12.066 1.000 69.205 434 TYR A O 1
ATOM 3500 N N . GLU A 1 465 ? -10.676 -24.695 12.232 1.000 71.688 435 GLU A N 1
ATOM 3501 C CA . GLU A 1 465 ? -10.302 -25.411 10.984 1.000 74.640 435 GLU A CA 1
ATOM 3502 C C . GLU A 1 465 ? -10.427 -26.928 11.188 1.000 74.023 435 GLU A C 1
ATOM 3503 O O . GLU A 1 465 ? -10.749 -27.627 10.202 1.000 75.189 435 GLU A O 1
ATOM 3509 N N . HIS A 1 466 ? -10.205 -27.415 12.414 1.000 69.738 436 HIS A N 1
ATOM 3510 C CA . HIS A 1 466 ? -9.948 -28.850 12.719 1.000 67.285 436 HIS A CA 1
ATOM 3511 C C . HIS A 1 466 ? -11.118 -29.506 13.469 1.000 65.308 436 HIS A C 1
ATOM 3512 O O . HIS A 1 466 ? -11.179 -30.742 13.423 1.000 61.181 436 HIS A O 1
ATOM 3519 N N . ARG A 1 467 ? -12.016 -28.728 14.091 1.000 66.616 437 ARG A N 1
ATOM 3520 C CA . ARG A 1 467 ? -13.167 -29.257 14.882 1.000 70.169 437 ARG A CA 1
ATOM 3521 C C . ARG A 1 467 ? -14.487 -29.003 14.142 1.000 73.063 437 ARG A C 1
ATOM 3522 O O . ARG A 1 467 ? -14.814 -27.820 13.901 1.000 77.963 437 ARG A O 1
ATOM 3530 N N . GLN A 1 468 ? -15.225 -30.072 13.823 1.000 73.277 438 GLN A N 1
ATOM 3531 C CA . GLN A 1 468 ? -16.493 -30.010 13.048 1.000 76.509 438 GLN A CA 1
ATOM 3532 C C . GLN A 1 468 ? -17.496 -29.088 13.754 1.000 75.406 438 GLN A C 1
ATOM 3533 O O . GLN A 1 468 ? -17.931 -28.102 13.122 1.000 78.616 438 GLN A O 1
ATOM 3539 N N . ARG A 1 469 ? -17.852 -29.403 15.005 1.000 72.623 439 ARG A N 1
ATOM 3540 C CA . ARG A 1 469 ? -18.909 -28.683 15.771 1.000 71.479 439 ARG A CA 1
ATOM 3541 C C . ARG A 1 469 ? -18.657 -27.175 15.674 1.000 71.858 439 ARG A C 1
ATOM 3542 O O . ARG A 1 469 ? -19.617 -26.443 15.380 1.000 74.154 439 ARG A O 1
ATOM 3550 N N . LEU A 1 470 ? -17.410 -26.745 15.882 1.000 70.304 440 LEU A N 1
ATOM 3551 C CA . LEU A 1 470 ? -17.014 -25.311 15.886 1.000 69.734 440 LEU A CA 1
ATOM 3552 C C . LEU A 1 470 ? -17.019 -24.777 14.447 1.000 71.394 440 LEU A C 1
ATOM 3553 O O . LEU A 1 470 ? -17.513 -23.649 14.238 1.000 73.755 440 LEU A O 1
ATOM 3558 N N . ASN A 1 471 ? -16.507 -25.565 13.495 1.000 72.105 441 ASN A N 1
ATOM 3559 C CA . ASN A 1 471 ? -16.414 -25.198 12.055 1.000 72.617 441 ASN A CA 1
ATOM 3560 C C . ASN A 1 471 ? -17.815 -24.936 11.483 1.000 76.734 441 ASN A C 1
ATOM 3561 O O . ASN A 1 471 ? -17.975 -23.937 10.751 1.000 76.232 441 ASN A O 1
ATOM 3566 N N . ASP A 1 472 ? -18.775 -25.822 11.774 1.000 78.731 442 ASP A N 1
ATOM 3567 C CA . ASP A 1 472 ? -20.188 -25.722 11.316 1.000 83.607 442 ASP A CA 1
ATOM 3568 C C . ASP A 1 472 ? -20.868 -24.546 12.029 1.000 89.220 442 ASP A C 1
ATOM 3569 O O . ASP A 1 472 ? -21.452 -23.691 11.335 1.000 98.766 442 ASP A O 1
ATOM 3574 N N . MET A 1 473 ? -20.765 -24.510 13.361 1.000 88.694 443 MET A N 1
ATOM 3575 C CA . MET A 1 473 ? -21.494 -23.584 14.270 1.000 87.199 443 MET A CA 1
ATOM 3576 C C . MET A 1 473 ? -21.155 -22.117 13.963 1.000 81.540 443 MET A C 1
ATOM 3577 O O . MET A 1 473 ? -22.051 -21.273 14.138 1.000 79.968 443 MET A O 1
ATOM 3582 N N . PHE A 1 474 ? -19.923 -21.816 13.536 1.000 79.594 444 PHE A N 1
ATOM 3583 C CA . PHE A 1 474 ? -19.428 -20.430 13.303 1.000 83.469 444 PHE A CA 1
ATOM 3584 C C . PHE A 1 474 ? -19.012 -20.252 11.837 1.000 85.246 444 PHE A C 1
ATOM 3585 O O . PHE A 1 474 ? -18.819 -21.257 11.123 1.000 83.582 444 PHE A O 1
ATOM 3593 N N . GLN A 1 475 ? -18.882 -18.993 11.409 1.000 89.543 445 GLN A N 1
ATOM 3594 C CA . GLN A 1 475 ? -18.600 -18.595 10.002 1.000 93.655 445 GLN A CA 1
ATOM 3595 C C . GLN A 1 475 ? -17.112 -18.257 9.841 1.000 90.987 445 GLN A C 1
ATOM 3596 O O . GLN A 1 475 ? -16.567 -18.522 8.759 1.000 94.340 445 GLN A O 1
ATOM 3602 N N . ASN A 1 476 ? -16.487 -17.679 10.872 1.000 94.227 446 ASN A N 1
ATOM 3603 C CA . ASN A 1 476 ? -15.037 -17.356 10.919 1.000 94.975 446 ASN A CA 1
ATOM 3604 C C . ASN A 1 476 ? -14.434 -17.947 12.201 1.000 92.362 446 ASN A C 1
ATOM 3605 O O . ASN A 1 476 ? -15.208 -18.353 13.089 1.000 85.275 446 ASN A O 1
ATOM 3610 N N . ALA A 1 477 ? -13.103 -17.962 12.294 1.000 90.740 447 ALA A N 1
ATOM 3611 C CA . ALA A 1 477 ? -12.340 -18.280 13.525 1.000 86.439 447 ALA A CA 1
ATOM 3612 C C . ALA A 1 477 ? -12.543 -17.166 14.559 1.000 87.854 447 ALA A C 1
ATOM 3613 O O . ALA A 1 477 ? -12.424 -17.447 15.765 1.000 89.484 447 ALA A O 1
ATOM 3615 N N . ASP A 1 478 ? -12.833 -15.947 14.097 1.000 88.475 448 ASP A N 1
ATOM 3616 C CA . ASP A 1 478 ? -13.048 -14.746 14.947 1.000 87.426 448 ASP A CA 1
ATOM 3617 C C . ASP A 1 478 ? -14.337 -14.916 15.761 1.000 84.635 448 ASP A C 1
ATOM 3618 O O . ASP A 1 478 ? -14.355 -14.481 16.926 1.000 85.154 448 ASP A O 1
ATOM 3623 N N . GLU A 1 479 ? -15.376 -15.517 15.176 1.000 84.090 449 GLU A N 1
ATOM 3624 C CA . GLU A 1 479 ? -16.652 -15.817 15.880 1.000 86.368 449 GLU A CA 1
ATOM 3625 C C . GLU A 1 479 ? -16.383 -16.842 16.992 1.000 84.672 449 GLU A C 1
ATOM 3626 O O . GLU A 1 479 ? -16.980 -16.695 18.080 1.000 88.357 449 GLU A O 1
ATOM 3632 N N . LEU A 1 480 ? -15.520 -17.832 16.732 1.000 79.517 450 LEU A N 1
ATOM 3633 C CA . LEU A 1 480 ? -15.120 -18.867 17.725 1.000 77.172 450 LEU A CA 1
ATOM 3634 C C . LEU A 1 480 ? -14.334 -18.202 18.862 1.000 75.608 450 LEU A C 1
ATOM 3635 O O . LEU A 1 480 ? -14.538 -18.607 20.021 1.000 77.115 450 LEU A O 1
ATOM 3640 N N . ARG A 1 481 ? -13.476 -17.223 18.545 1.000 75.386 451 ARG A N 1
ATOM 3641 C CA . ARG A 1 481 ? -12.699 -16.435 19.542 1.000 79.111 451 ARG A CA 1
ATOM 3642 C C . ARG A 1 481 ? -13.663 -15.810 20.552 1.000 80.994 451 ARG A C 1
ATOM 3643 O O . ARG A 1 481 ? -13.374 -15.888 21.765 1.000 84.702 451 ARG A O 1
ATOM 3651 N N . GLU A 1 482 ? -14.762 -15.222 20.067 1.000 84.085 452 GLU A N 1
ATOM 3652 C CA . GLU A 1 482 ? -15.778 -14.527 20.903 1.000 84.794 452 GLU A CA 1
ATOM 3653 C C . GLU A 1 482 ? -16.512 -15.556 21.771 1.000 78.714 452 GLU A C 1
ATOM 3654 O O . GLU A 1 482 ? -16.758 -15.242 22.952 1.000 77.860 452 GLU A O 1
ATOM 3660 N N . TYR A 1 483 ? -16.842 -16.727 21.212 1.000 72.010 453 TYR A N 1
ATOM 3661 C CA . TYR A 1 483 ? -17.496 -17.852 21.935 1.000 70.654 453 TYR A CA 1
ATOM 3662 C C . TYR A 1 483 ? -16.589 -18.319 23.082 1.000 68.952 453 TYR A C 1
ATOM 3663 O O . TYR A 1 483 ? -17.083 -18.498 24.215 1.000 68.616 453 TYR A O 1
ATOM 3672 N N . TYR A 1 484 ? -15.296 -18.494 22.790 1.000 65.017 454 TYR A N 1
ATOM 3673 C CA . TYR A 1 484 ? -14.254 -18.937 23.753 1.000 61.444 454 TYR A CA 1
ATOM 3674 C C . TYR A 1 484 ? -14.143 -17.925 24.903 1.000 61.526 454 TYR A C 1
ATOM 3675 O O . TYR A 1 484 ? -13.964 -18.354 26.056 1.000 61.625 454 TYR A O 1
ATOM 3684 N N . ALA A 1 485 ? -14.263 -16.628 24.603 1.000 62.267 455 ALA A N 1
ATOM 3685 C CA . ALA A 1 485 ? -14.136 -15.523 25.583 1.000 62.099 455 ALA A CA 1
ATOM 3686 C C . ALA A 1 485 ? -15.451 -15.329 26.350 1.000 60.497 455 ALA A C 1
ATOM 3687 O O . ALA A 1 485 ? -15.408 -14.691 27.421 1.000 58.161 455 ALA A O 1
ATOM 3689 N N . SER A 1 486 ? -16.568 -15.862 25.841 1.000 61.605 456 SER A N 1
ATOM 3690 C CA . SER A 1 486 ? -17.923 -15.702 26.433 1.000 63.947 456 SER A CA 1
ATOM 3691 C C . SER A 1 486 ? -17.979 -16.406 27.786 1.000 68.835 456 SER A C 1
ATOM 3692 O O . SER A 1 486 ? -17.286 -17.400 27.999 1.000 71.209 456 SER A O 1
ATOM 3695 N N . PRO A 1 487 ? -18.801 -15.911 28.743 1.000 74.319 457 PRO A N 1
ATOM 3696 C CA . PRO A 1 487 ? -18.914 -16.538 30.061 1.000 73.585 457 PRO A CA 1
ATOM 3697 C C . PRO A 1 487 ? -19.600 -17.912 30.000 1.000 71.088 457 PRO A C 1
ATOM 3698 O O . PRO A 1 487 ? -20.425 -18.129 29.132 1.000 76.824 457 PRO A O 1
ATOM 3702 N N . VAL A 1 488 ? -19.224 -18.802 30.918 1.000 72.082 458 VAL A N 1
ATOM 3703 C CA . VAL A 1 488 ? -19.819 -20.162 31.084 1.000 73.854 458 VAL A CA 1
ATOM 3704 C C . VAL A 1 488 ? -21.111 -20.007 31.898 1.000 73.307 458 VAL A C 1
ATOM 3705 O O . VAL A 1 488 ? -21.257 -18.963 32.573 1.000 73.704 458 VAL A O 1
ATOM 3709 N N . LYS A 1 489 ? -22.013 -20.991 31.819 1.000 72.348 459 LYS A N 1
ATOM 3710 C CA . LYS A 1 489 ? -23.311 -21.018 32.545 1.000 75.660 459 LYS A CA 1
ATOM 3711 C C . LYS A 1 489 ? -23.393 -22.290 33.395 1.000 73.405 459 LYS A C 1
ATOM 3712 O O . LYS A 1 489 ? -23.570 -23.381 32.821 1.000 74.004 459 LYS A O 1
ATOM 3718 N N . LEU A 1 490 ? -23.284 -22.131 34.717 1.000 70.554 460 LEU A N 1
ATOM 3719 C CA . LEU A 1 490 ? -23.213 -23.238 35.708 1.000 71.928 460 LEU A CA 1
ATOM 3720 C C . LEU A 1 490 ? -24.638 -23.635 36.112 1.000 72.627 460 LEU A C 1
ATOM 3721 O O . LEU A 1 490 ? -25.224 -22.943 36.969 1.000 69.710 460 LEU A O 1
ATOM 3726 N N . GLU A 1 491 ? -25.167 -24.700 35.503 1.000 73.934 461 GLU A N 1
ATOM 3727 C CA . GLU A 1 491 ? -26.567 -25.173 35.682 1.000 77.469 461 GLU A CA 1
ATOM 3728 C C . GLU A 1 491 ? -26.594 -26.525 36.403 1.000 79.485 461 GLU A C 1
ATOM 3729 O O . GLU A 1 491 ? -27.606 -26.801 37.083 1.000 81.162 461 GLU A O 1
ATOM 3735 N N . GLY A 1 492 ? -25.542 -27.337 36.260 1.000 80.245 462 GLY A N 1
ATOM 3736 C CA . GLY A 1 492 ? -25.457 -28.667 36.893 1.000 77.197 462 GLY A CA 1
ATOM 3737 C C . GLY A 1 492 ? -24.037 -29.208 36.934 1.000 72.688 462 GLY A C 1
ATOM 3738 O O . GLY A 1 492 ? -23.135 -28.588 36.333 1.000 68.174 462 GLY A O 1
ATOM 3739 N N . ILE A 1 493 ? -23.858 -30.331 37.634 1.000 70.390 463 ILE A N 1
ATOM 3740 C CA . ILE A 1 493 ? -22.567 -31.059 37.799 1.000 70.581 463 ILE A CA 1
ATOM 3741 C C . ILE A 1 493 ? -22.813 -32.535 37.470 1.000 70.584 463 ILE A C 1
ATOM 3742 O O . ILE A 1 493 ? -23.840 -33.071 37.924 1.000 73.685 463 ILE A O 1
ATOM 3747 N N . ILE A 1 494 ? -21.910 -33.154 36.708 1.000 69.087 464 ILE A N 1
ATOM 3748 C CA . ILE A 1 494 ? -21.894 -34.625 36.457 1.000 69.162 464 ILE A CA 1
ATOM 3749 C C . ILE A 1 494 ? -20.599 -35.189 37.045 1.000 67.510 464 ILE A C 1
ATOM 3750 O O . ILE A 1 494 ? -19.520 -34.686 36.689 1.000 68.467 464 ILE A O 1
ATOM 3755 N N . ILE A 1 495 ? -20.724 -36.178 37.932 1.000 65.752 465 ILE A N 1
ATOM 3756 C CA . ILE A 1 495 ? -19.594 -36.996 38.455 1.000 66.846 465 ILE A CA 1
ATOM 3757 C C . ILE A 1 495 ? -19.576 -38.280 37.636 1.000 66.936 465 ILE A C 1
ATOM 3758 O O . ILE A 1 495 ? -20.317 -39.210 37.937 1.000 73.202 465 ILE A O 1
ATOM 3763 N N . PRO A 1 496 ? -18.752 -38.374 36.569 1.000 67.757 466 PRO A N 1
ATOM 3764 C CA . PRO A 1 496 ? -18.823 -39.514 35.657 1.000 70.213 466 PRO A CA 1
ATOM 3765 C C . PRO A 1 496 ? -18.447 -40.826 36.359 1.000 73.195 466 PRO A C 1
ATOM 3766 O O . PRO A 1 496 ? -17.657 -40.783 37.286 1.000 74.599 466 PRO A O 1
ATOM 3770 N N . ASP A 1 497 ? -19.044 -41.936 35.918 1.000 76.622 467 ASP A N 1
ATOM 3771 C CA . ASP A 1 497 ? -18.651 -43.318 36.298 1.000 80.538 467 ASP A CA 1
ATOM 3772 C C . ASP A 1 497 ? -17.627 -43.795 35.263 1.000 83.768 467 ASP A C 1
ATOM 3773 O O . ASP A 1 497 ? -18.041 -44.194 34.157 1.000 89.000 467 ASP A O 1
ATOM 3778 N N . THR A 1 498 ? -16.340 -43.739 35.620 1.000 83.306 468 THR A N 1
ATOM 3779 C CA . THR A 1 498 ? -15.184 -43.907 34.699 1.000 83.826 468 THR A CA 1
ATOM 3780 C C . THR A 1 498 ? -15.099 -45.359 34.212 1.000 83.338 468 THR A C 1
ATOM 3781 O O . THR A 1 498 ? -14.477 -45.582 33.153 1.000 81.299 468 THR A O 1
ATOM 3785 N N . SER A 1 499 ? -15.702 -46.299 34.951 1.000 84.332 469 SER A N 1
ATOM 3786 C CA . SER A 1 499 ? -15.766 -47.747 34.616 1.000 88.152 469 SER A CA 1
ATOM 3787 C C . SER A 1 499 ? -16.709 -47.996 33.427 1.000 89.016 469 SER A C 1
ATOM 3788 O O . SER A 1 499 ? -16.504 -49.010 32.733 1.000 90.658 469 SER A O 1
ATOM 3791 N N . ILE A 1 500 ? -17.695 -47.116 33.203 1.000 88.189 470 ILE A N 1
ATOM 3792 C CA . ILE A 1 500 ? -18.757 -47.268 32.159 1.000 85.459 470 ILE A CA 1
ATOM 3793 C C . ILE A 1 500 ? -18.597 -46.161 31.104 1.000 84.497 470 ILE A C 1
ATOM 3794 O O . ILE A 1 500 ? -18.275 -46.499 29.953 1.000 82.554 470 ILE A O 1
ATOM 3799 N N . SER A 1 501 ? -18.835 -44.898 31.478 1.000 86.420 471 SER A N 1
ATOM 3800 C CA . SER A 1 501 ? -18.674 -43.697 30.613 1.000 86.594 471 SER A CA 1
ATOM 3801 C C . SER A 1 501 ? -17.883 -42.626 31.374 1.000 84.254 471 SER A C 1
ATOM 3802 O O . SER A 1 501 ? -18.485 -41.921 32.213 1.000 86.831 471 SER A O 1
ATOM 3805 N N . GLY A 1 502 ? -16.582 -42.521 31.084 1.000 79.555 472 GLY A N 1
ATOM 3806 C CA . GLY A 1 502 ? -15.643 -41.618 31.777 1.000 75.344 472 GLY A CA 1
ATOM 3807 C C . GLY A 1 502 ? -15.490 -40.290 31.058 1.000 71.083 472 GLY A C 1
ATOM 3808 O O . GLY A 1 502 ? -16.453 -39.852 30.395 1.000 76.419 472 GLY A O 1
ATOM 3809 N N . TRP A 1 503 ? -14.316 -39.673 31.198 1.000 65.701 473 TRP A N 1
ATOM 3810 C CA . TRP A 1 503 ? -13.957 -38.377 30.567 1.000 61.943 473 TRP A CA 1
ATOM 3811 C C . TRP A 1 503 ? -13.558 -38.624 29.111 1.000 61.212 473 TRP A C 1
ATOM 3812 O O . TRP A 1 503 ? -12.657 -39.449 28.881 1.000 61.540 473 TRP A O 1
ATOM 3823 N N . ILE A 1 504 ? -14.220 -37.943 28.175 1.000 61.414 474 ILE A N 1
ATOM 3824 C CA . ILE A 1 504 ? -13.950 -38.041 26.710 1.000 61.982 474 ILE A CA 1
ATOM 3825 C C . ILE A 1 504 ? -13.533 -36.654 26.215 1.000 61.900 474 ILE A C 1
ATOM 3826 O O . ILE A 1 504 ? -14.340 -35.711 26.359 1.000 63.013 474 ILE A O 1
ATOM 3831 N N . ASN A 1 505 ? -12.321 -36.544 25.666 1.000 59.786 475 ASN A N 1
ATOM 3832 C CA . ASN A 1 505 ? -11.770 -35.285 25.098 1.000 58.265 475 ASN A CA 1
ATOM 3833 C C . ASN A 1 505 ? -12.598 -34.931 23.857 1.000 58.660 475 ASN A C 1
ATOM 3834 O O . ASN A 1 505 ? -12.684 -35.771 22.947 1.000 59.955 475 ASN A O 1
ATOM 3839 N N . SER A 1 506 ? -13.208 -33.743 23.839 1.000 60.500 476 SER A N 1
ATOM 3840 C CA . SER A 1 506 ? -14.015 -33.219 22.707 1.000 60.927 476 SER A CA 1
ATOM 3841 C C . SER A 1 506 ? -13.085 -32.698 21.605 1.000 61.116 476 SER A C 1
ATOM 3842 O O . SER A 1 506 ? -13.550 -32.569 20.457 1.000 64.492 476 SER A O 1
ATOM 3845 N N . GLY A 1 507 ? -11.833 -32.382 21.953 1.000 59.056 477 GLY A N 1
ATOM 3846 C CA . GLY A 1 507 ? -10.840 -31.778 21.042 1.000 59.445 477 GLY A CA 1
ATOM 3847 C C . GLY A 1 507 ? -10.918 -30.261 21.055 1.000 60.086 477 GLY A C 1
ATOM 3848 O O . GLY A 1 507 ? -9.996 -29.619 20.508 1.000 64.259 477 GLY A O 1
ATOM 3849 N N . GLU A 1 508 ? -11.969 -29.699 21.658 1.000 60.249 478 GLU A N 1
ATOM 3850 C CA . GLU A 1 508 ? -12.202 -28.234 21.702 1.000 61.292 478 GLU A CA 1
ATOM 3851 C C . GLU A 1 508 ? -11.286 -27.619 22.762 1.000 58.735 478 GLU A C 1
ATOM 3852 O O . GLU A 1 508 ? -10.837 -28.349 23.662 1.000 54.783 478 GLU A O 1
ATOM 3858 N N . CYS A 1 509 ? -11.016 -26.321 22.630 1.000 59.474 479 CYS A N 1
ATOM 3859 C CA . CYS A 1 509 ? -10.060 -25.562 23.471 1.000 61.734 479 CYS A CA 1
ATOM 3860 C C . CYS A 1 509 ? -8.696 -26.265 23.459 1.000 61.045 479 CYS A C 1
ATOM 3861 O O . CYS A 1 509 ? -8.092 -26.416 24.537 1.000 58.542 479 CYS A O 1
ATOM 3864 N N . PHE A 1 510 ? -8.240 -26.687 22.274 1.000 61.127 480 PHE A N 1
ATOM 3865 C CA . PHE A 1 510 ? -6.892 -27.263 22.030 1.000 60.923 480 PHE A CA 1
ATOM 3866 C C . PHE A 1 510 ? -6.724 -28.548 22.858 1.000 62.484 480 PHE A C 1
ATOM 3867 O O . PHE A 1 510 ? -5.657 -28.752 23.465 1.000 68.230 480 PHE A O 1
ATOM 3875 N N . LEU A 1 511 ? -7.760 -29.394 22.852 1.000 61.845 481 LEU A N 1
ATOM 3876 C CA . LEU A 1 511 ? -7.832 -30.716 23.540 1.000 63.476 481 LEU A CA 1
ATOM 3877 C C . LEU A 1 511 ? -7.823 -30.533 25.062 1.000 62.583 481 LEU A C 1
ATOM 3878 O O . LEU A 1 511 ? -7.316 -31.435 25.746 1.000 60.842 481 LEU A O 1
ATOM 3883 N N . PHE A 1 512 ? -8.392 -29.433 25.568 1.000 64.363 482 PHE A N 1
ATOM 3884 C CA . PHE A 1 512 ? -8.570 -29.160 27.023 1.000 65.083 482 PHE A CA 1
ATOM 3885 C C . PHE A 1 512 ? -10.044 -29.323 27.426 1.000 64.245 482 PHE A C 1
ATOM 3886 O O . PHE A 1 512 ? -10.306 -29.439 28.636 1.000 63.110 482 PHE A O 1
ATOM 3894 N N . ASN A 1 513 ? -10.961 -29.334 26.450 1.000 61.891 483 ASN A N 1
ATOM 3895 C CA . ASN A 1 513 ? -12.418 -29.534 26.664 1.000 58.963 483 ASN A CA 1
ATOM 3896 C C . ASN A 1 513 ? -12.703 -31.038 26.774 1.000 59.041 483 ASN A C 1
ATOM 3897 O O . ASN A 1 513 ? -12.265 -31.784 25.888 1.000 57.409 483 ASN A O 1
ATOM 3902 N N . TYR A 1 514 ? -13.415 -31.452 27.825 1.000 59.543 484 TYR A N 1
ATOM 3903 C CA . TYR A 1 514 ? -13.802 -32.857 28.116 1.000 60.602 484 TYR A CA 1
ATOM 3904 C C . TYR A 1 514 ? -15.327 -32.951 28.247 1.000 61.178 484 TYR A C 1
ATOM 3905 O O . TYR A 1 514 ? -15.938 -32.012 28.794 1.000 57.164 484 TYR A O 1
ATOM 3914 N N . CYS A 1 515 ? -15.913 -34.059 27.777 1.000 63.132 485 CYS A N 1
ATOM 3915 C CA . CYS A 1 515 ? -17.367 -34.367 27.861 1.000 64.923 485 CYS A CA 1
ATOM 3916 C C . CYS A 1 515 ? -17.608 -35.493 28.872 1.000 64.427 485 CYS A C 1
ATOM 3917 O O . CYS A 1 515 ? -16.885 -36.502 28.818 1.000 66.132 485 CYS A O 1
ATOM 3920 N N . THR A 1 516 ? -18.595 -35.311 29.754 1.000 67.083 486 THR A N 1
ATOM 3921 C CA . THR A 1 516 ? -19.050 -36.300 30.769 1.000 68.879 486 THR A CA 1
ATOM 3922 C C . THR A 1 516 ? -20.536 -36.597 30.537 1.000 70.153 486 THR A C 1
ATOM 3923 O O . THR A 1 516 ? -21.305 -35.630 30.356 1.000 66.355 486 THR A O 1
ATOM 3927 N N . LEU A 1 517 ? -20.917 -37.879 30.543 1.000 76.212 487 LEU A N 1
ATOM 3928 C CA . LEU A 1 517 ? -22.311 -38.344 30.305 1.000 83.522 487 LEU A CA 1
ATOM 3929 C C . LEU A 1 517 ? -22.916 -38.887 31.607 1.000 86.287 487 LEU A C 1
ATOM 3930 O O . LEU A 1 517 ? -22.203 -39.591 32.353 1.000 84.231 487 LEU A O 1
ATOM 3935 N N . PHE A 1 518 ? -24.192 -38.568 31.847 1.000 92.373 488 PHE A N 1
ATOM 3936 C CA . PHE A 1 518 ? -25.031 -39.117 32.945 1.000 97.813 488 PHE A CA 1
ATOM 3937 C C . PHE A 1 518 ? -26.324 -39.693 32.356 1.000 99.826 488 PHE A C 1
ATOM 3938 O O . PHE A 1 518 ? -27.005 -38.969 31.602 1.000 100.221 488 PHE A O 1
ATOM 3946 N N . LYS A 1 519 ? -26.646 -40.943 32.705 1.000 102.584 489 LYS A N 1
ATOM 3947 C CA . LYS A 1 519 ? -27.915 -41.627 32.340 1.000 110.681 489 LYS A CA 1
ATOM 3948 C C . LYS A 1 519 ? -28.524 -42.234 33.610 1.000 112.909 489 LYS A C 1
ATOM 3949 O O . LYS A 1 519 ? -27.804 -42.966 34.316 1.000 116.287 489 LYS A O 1
ATOM 3955 N N . GLU A 1 520 ? -29.800 -41.926 33.879 1.000 114.420 490 GLU A N 1
ATOM 3956 C CA . GLU A 1 520 ? -30.527 -42.294 35.126 1.000 114.798 490 GLU A CA 1
ATOM 3957 C C . GLU A 1 520 ? -30.506 -43.821 35.286 1.000 109.862 490 GLU A C 1
ATOM 3958 O O . GLU A 1 520 ? -30.870 -44.534 34.324 1.000 105.582 490 GLU A O 1
ATOM 3964 N N . GLY A 1 521 ? -30.036 -44.300 36.440 1.000 104.960 491 GLY A N 1
ATOM 3965 C CA . GLY A 1 521 ? -30.034 -45.727 36.817 1.000 105.432 491 GLY A CA 1
ATOM 3966 C C . GLY A 1 521 ? -29.052 -46.559 36.006 1.000 105.805 491 GLY A C 1
ATOM 3967 O O . GLY A 1 521 ? -29.033 -47.787 36.221 1.000 102.537 491 GLY A O 1
ATOM 3968 N N . GLU A 1 522 ? -28.240 -45.931 35.145 1.000 107.559 492 GLU A N 1
ATOM 3969 C CA . GLU A 1 522 ? -27.283 -46.625 34.241 1.000 107.926 492 GLU A CA 1
ATOM 3970 C C . GLU A 1 522 ? -25.844 -46.319 34.679 1.000 105.041 492 GLU A C 1
ATOM 3971 O O . GLU A 1 522 ? -25.127 -47.277 35.036 1.000 101.865 492 GLU A O 1
ATOM 3977 N N . PHE A 1 523 ? -25.437 -45.043 34.651 1.000 99.051 493 PHE A N 1
ATOM 3978 C CA . PHE A 1 523 ? -24.059 -44.598 34.999 1.000 92.146 493 PHE A CA 1
ATOM 3979 C C . PHE A 1 523 ? -24.039 -43.115 35.392 1.000 88.447 493 PHE A C 1
ATOM 3980 O O . PHE A 1 523 ? -24.777 -42.306 34.792 1.000 84.698 493 PHE A O 1
ATOM 3988 N N . GLY A 1 524 ? -23.201 -42.787 36.382 1.000 88.751 494 GLY A N 1
ATOM 3989 C CA . GLY A 1 524 ? -22.861 -41.410 36.789 1.000 88.212 494 GLY A CA 1
ATOM 3990 C C . GLY A 1 524 ? -23.770 -40.892 37.888 1.000 86.961 494 GLY A C 1
ATOM 3991 O O . GLY A 1 524 ? -24.773 -41.560 38.196 1.000 89.681 494 GLY A O 1
ATOM 3992 N N . LYS A 1 525 ? -23.422 -39.733 38.452 1.000 82.668 495 LYS A N 1
ATOM 3993 C CA . LYS A 1 525 ? -24.228 -38.981 39.448 1.000 84.303 495 LYS A CA 1
ATOM 3994 C C . LYS A 1 525 ? -24.485 -37.571 38.906 1.000 83.334 495 LYS A C 1
ATOM 3995 O O . LYS A 1 525 ? -23.520 -36.937 38.449 1.000 85.933 495 LYS A O 1
ATOM 4001 N N . LEU A 1 526 ? -25.739 -37.115 38.950 1.000 82.795 496 LEU A N 1
ATOM 4002 C CA . LEU A 1 526 ? -26.147 -35.746 38.536 1.000 80.467 496 LEU A CA 1
ATOM 4003 C C . LEU A 1 526 ? -26.344 -34.886 39.788 1.000 75.491 496 LEU A C 1
ATOM 4004 O O . LEU A 1 526 ? -26.731 -35.439 40.830 1.000 69.965 496 LEU A O 1
ATOM 4009 N N . ILE A 1 527 ? -26.049 -33.590 39.680 1.000 75.993 497 ILE A N 1
ATOM 4010 C CA . ILE A 1 527 ? -26.306 -32.561 40.730 1.000 80.403 497 ILE A CA 1
ATOM 4011 C C . ILE A 1 527 ? -26.850 -31.318 40.021 1.000 88.733 497 ILE A C 1
ATOM 4012 O O . ILE A 1 527 ? -26.041 -30.572 39.433 1.000 92.157 497 ILE A O 1
ATOM 4017 N N . LYS A 1 528 ? -28.175 -31.139 40.036 1.000 94.167 498 LYS A N 1
ATOM 4018 C CA . LYS A 1 528 ? -28.875 -29.964 39.449 1.000 96.101 498 LYS A CA 1
ATOM 4019 C C . LYS A 1 528 ? -28.937 -28.861 40.510 1.000 93.151 498 LYS A C 1
ATOM 4020 O O . LYS A 1 528 ? -29.462 -29.136 41.603 1.000 90.785 498 LYS A O 1
ATOM 4026 N N . PHE A 1 529 ? -28.406 -27.676 40.202 1.000 95.650 499 PHE A N 1
ATOM 4027 C CA . PHE A 1 529 ? -28.395 -26.499 41.111 1.000 98.009 499 PHE A CA 1
ATOM 4028 C C . PHE A 1 529 ? -29.823 -25.965 41.263 1.000 101.097 499 PHE A C 1
ATOM 4029 O O . PHE A 1 529 ? -30.558 -25.930 40.257 1.000 103.633 499 PHE A O 1
ATOM 4037 N N . LYS A 1 530 ? -30.188 -25.560 42.482 1.000 104.752 500 LYS A N 1
ATOM 4038 C CA . LYS A 1 530 ? -31.477 -24.882 42.795 1.000 105.564 500 LYS A CA 1
ATOM 4039 C C . LYS A 1 530 ? -31.368 -23.425 42.322 1.000 107.535 500 LYS A C 1
ATOM 4040 O O . LYS A 1 530 ? -30.224 -22.952 42.143 1.000 106.711 500 LYS A O 1
ATOM 4046 N N . GLU A 1 531 ? -32.507 -22.747 42.129 1.000 108.974 501 GLU A N 1
ATOM 4047 C CA . GLU A 1 531 ? -32.583 -21.362 41.587 1.000 108.691 501 GLU A CA 1
ATOM 4048 C C . GLU A 1 531 ? -31.775 -20.408 42.475 1.000 109.191 501 GLU A C 1
ATOM 4049 O O . GLU A 1 531 ? -31.180 -19.461 41.926 1.000 107.464 501 GLU A O 1
ATOM 4055 N N . ASP A 1 532 ? -31.758 -20.655 43.792 1.000 108.850 502 ASP A N 1
ATOM 4056 C CA . ASP A 1 532 ? -30.971 -19.879 44.792 1.000 109.185 502 ASP A CA 1
ATOM 4057 C C . ASP A 1 532 ? -29.478 -20.010 44.468 1.000 106.901 502 ASP A C 1
ATOM 4058 O O . ASP A 1 532 ? -28.789 -18.972 44.428 1.000 103.649 502 ASP A O 1
ATOM 4063 N N . GLU A 1 533 ? -29.014 -21.247 44.255 1.000 105.960 503 GLU A N 1
ATOM 4064 C CA . GLU A 1 533 ? -27.596 -21.593 43.960 1.000 102.859 503 GLU A CA 1
ATOM 4065 C C . GLU A 1 533 ? -27.223 -21.037 42.579 1.000 96.476 503 GLU A C 1
ATOM 4066 O O . GLU A 1 533 ? -26.224 -20.295 42.498 1.000 91.847 503 GLU A O 1
ATOM 4072 N N . LYS A 1 534 ? -28.013 -21.368 41.550 1.000 93.050 504 LYS A N 1
ATOM 4073 C CA . LYS A 1 534 ? -27.845 -20.892 40.146 1.000 91.751 504 LYS A CA 1
ATOM 4074 C C . LYS A 1 534 ? -27.629 -19.373 40.135 1.000 87.552 504 LYS A C 1
ATOM 4075 O O . LYS A 1 534 ? -26.785 -18.905 39.346 1.000 82.963 504 LYS A O 1
ATOM 4081 N N . LEU A 1 535 ? -28.372 -18.646 40.976 1.000 87.959 505 LEU A N 1
ATOM 4082 C CA . LEU A 1 535 ? -28.322 -17.163 41.092 1.000 90.102 505 LEU A CA 1
ATOM 4083 C C . LEU A 1 535 ? -26.971 -16.737 41.685 1.000 86.565 505 LEU A C 1
ATOM 4084 O O . LEU A 1 535 ? -26.346 -15.818 41.115 1.000 84.329 505 LEU A O 1
ATOM 4089 N N . ARG A 1 536 ? -26.531 -17.378 42.776 1.000 85.677 506 ARG A N 1
ATOM 4090 C CA . ARG A 1 536 ? -25.232 -17.078 43.441 1.000 85.336 506 ARG A CA 1
ATOM 4091 C C . ARG A 1 536 ? -24.097 -17.331 42.442 1.000 82.277 506 ARG A C 1
ATOM 4092 O O . ARG A 1 536 ? -23.249 -16.432 42.274 1.000 73.499 506 ARG A O 1
ATOM 4100 N N . LEU A 1 537 ? -24.106 -18.501 41.794 1.000 80.463 507 LEU A N 1
ATOM 4101 C CA . LEU A 1 537 ? -23.077 -18.926 40.807 1.000 79.373 507 LEU A CA 1
ATOM 4102 C C . LEU A 1 537 ? -23.065 -17.941 39.635 1.000 80.077 507 LEU A C 1
ATOM 4103 O O . LEU A 1 537 ? -21.961 -17.478 39.275 1.000 85.453 507 LEU A O 1
ATOM 4108 N N . SER A 1 538 ? -24.238 -17.608 39.085 1.000 76.845 508 SER A N 1
ATOM 4109 C CA . SER A 1 538 ? -24.394 -16.645 37.961 1.000 76.709 508 SER A CA 1
ATOM 4110 C C . SER A 1 538 ? -23.796 -15.286 38.351 1.000 74.488 508 SER A C 1
ATOM 4111 O O . SER A 1 538 ? -23.228 -14.625 37.466 1.000 68.362 508 SER A O 1
ATOM 4114 N N . GLN A 1 539 ? -23.915 -14.890 39.623 1.000 78.089 509 GLN A N 1
ATOM 4115 C CA . GLN A 1 539 ? -23.347 -13.619 40.149 1.000 81.853 509 GLN A CA 1
ATOM 4116 C C . GLN A 1 539 ? -21.817 -13.722 40.187 1.000 80.203 509 GLN A C 1
ATOM 4117 O O . GLN A 1 539 ? -21.153 -12.707 39.883 1.000 78.038 509 GLN A O 1
ATOM 4123 N N . ILE A 1 540 ? -21.287 -14.900 40.541 1.000 77.962 510 ILE A N 1
ATOM 4124 C CA . ILE A 1 540 ? -19.819 -15.172 40.649 1.000 74.753 510 ILE A CA 1
ATOM 4125 C C . ILE A 1 540 ? -19.203 -15.196 39.242 1.000 70.451 510 ILE A C 1
ATOM 4126 O O . ILE A 1 540 ? -18.125 -14.596 39.073 1.000 66.279 510 ILE A O 1
ATOM 4131 N N . VAL A 1 541 ? -19.851 -15.851 38.272 1.000 67.750 511 VAL A N 1
ATOM 4132 C CA . VAL A 1 541 ? -19.366 -15.898 36.857 1.000 70.766 511 VAL A CA 1
ATOM 4133 C C . VAL A 1 541 ? -19.404 -14.477 36.280 1.000 71.719 511 VAL A C 1
ATOM 4134 O O . VAL A 1 541 ? -18.482 -14.136 35.515 1.000 72.762 511 VAL A O 1
ATOM 4138 N N . ASP A 1 542 ? -20.415 -13.680 36.652 1.000 73.921 512 ASP A N 1
ATOM 4139 C CA . ASP A 1 542 ? -20.600 -12.279 36.180 1.000 75.545 512 ASP A CA 1
ATOM 4140 C C . ASP A 1 542 ? -19.417 -11.422 36.649 1.000 74.753 512 ASP A C 1
ATOM 4141 O O . ASP A 1 542 ? -18.821 -10.743 35.794 1.000 71.826 512 ASP A O 1
ATOM 4146 N N . ILE A 1 543 ? -19.093 -11.461 37.946 1.000 74.907 513 ILE A N 1
ATOM 4147 C CA . ILE A 1 543 ? -17.997 -10.650 38.567 1.000 78.062 513 ILE A CA 1
ATOM 4148 C C . ILE A 1 543 ? -16.636 -11.138 38.042 1.000 76.822 513 ILE A C 1
ATOM 4149 O O . ILE A 1 543 ? -15.725 -10.300 37.902 1.000 76.187 513 ILE A O 1
ATOM 4154 N N . TRP A 1 544 ? -16.500 -12.437 37.755 1.000 77.593 514 TRP A N 1
ATOM 4155 C CA . TRP A 1 544 ? -15.252 -13.044 37.213 1.000 79.084 514 TRP A CA 1
ATOM 4156 C C . TRP A 1 544 ? -15.000 -12.533 35.786 1.000 80.357 514 TRP A C 1
ATOM 4157 O O . TRP A 1 544 ? -13.844 -12.169 35.492 1.000 77.762 514 TRP A O 1
ATOM 4168 N N . ASN A 1 545 ? -16.045 -12.480 34.949 1.000 83.011 515 ASN A N 1
ATOM 4169 C CA . ASN A 1 545 ? -15.942 -12.209 33.486 1.000 87.943 515 ASN A CA 1
ATOM 4170 C C . ASN A 1 545 ? -16.019 -10.698 33.188 1.000 93.149 515 ASN A C 1
ATOM 4171 O O . ASN A 1 545 ? -16.109 -10.343 32.001 1.000 100.347 515 ASN A O 1
ATOM 4176 N N . LYS A 1 546 ? -15.954 -9.832 34.203 1.000 102.081 516 LYS A N 1
ATOM 4177 C CA . LYS A 1 546 ? -16.285 -8.377 34.113 1.000 106.617 516 LYS A CA 1
ATOM 4178 C C . LYS A 1 546 ? -15.381 -7.556 33.186 1.000 108.966 516 LYS A C 1
ATOM 4179 O O . LYS A 1 546 ? -15.359 -6.321 33.416 1.000 107.576 516 LYS A O 1
ATOM 4185 N N . ASP A 1 547 ? -14.645 -8.139 32.238 1.000 114.685 517 ASP A N 1
ATOM 4186 C CA . ASP A 1 547 ? -13.972 -7.378 31.145 1.000 120.010 517 ASP A CA 1
ATOM 4187 C C . ASP A 1 547 ? -13.005 -6.337 31.737 1.000 120.484 517 ASP A C 1
ATOM 4188 O O . ASP A 1 547 ? -13.157 -5.129 31.423 1.000 118.300 517 ASP A O 1
ATOM 4193 N N . ILE A 1 548 ? -12.042 -6.798 32.544 1.000 122.867 518 ILE A N 1
ATOM 4194 C CA . ILE A 1 548 ? -11.032 -5.983 33.285 1.000 120.377 518 ILE A CA 1
ATOM 4195 C C . ILE A 1 548 ? -11.723 -4.757 33.897 1.000 120.670 518 ILE A C 1
ATOM 4196 O O . ILE A 1 548 ? -12.788 -4.798 34.498 1.000 119.819 518 ILE A O 1
ATOM 4201 N N . CYS B 1 34 ? 5.154 -8.854 104.698 1.000 100.694 4 CYS B N 1
ATOM 4202 C CA . CYS B 1 34 ? 4.700 -9.952 103.789 1.000 101.504 4 CYS B CA 1
ATOM 4203 C C . CYS B 1 34 ? 4.101 -9.337 102.518 1.000 99.546 4 CYS B C 1
ATOM 4204 O O . CYS B 1 34 ? 4.576 -9.650 101.413 1.000 99.805 4 CYS B O 1
ATOM 4207 N N . TRP B 1 35 ? 3.086 -8.491 102.691 1.000 98.900 5 TRP B N 1
ATOM 4208 C CA . TRP B 1 35 ? 2.327 -7.844 101.583 1.000 103.811 5 TRP B CA 1
ATOM 4209 C C . TRP B 1 35 ? 3.236 -6.826 100.868 1.000 104.161 5 TRP B C 1
ATOM 4210 O O . TRP B 1 35 ? 2.887 -6.382 99.728 1.000 109.105 5 TRP B O 1
ATOM 4221 N N . SER B 1 36 ? 4.414 -6.523 101.435 1.000 102.046 6 SER B N 1
ATOM 4222 C CA . SER B 1 36 ? 5.503 -5.723 100.803 1.000 101.845 6 SER B CA 1
ATOM 4223 C C . SER B 1 36 ? 5.839 -6.260 99.401 1.000 98.516 6 SER B C 1
ATOM 4224 O O . SER B 1 36 ? 6.162 -5.441 98.513 1.000 99.804 6 SER B O 1
ATOM 4227 N N . TYR B 1 37 ? 5.785 -7.586 99.213 1.000 94.544 7 TYR B N 1
ATOM 4228 C CA . TYR B 1 37 ? 5.988 -8.278 97.910 1.000 93.466 7 TYR B CA 1
ATOM 4229 C C . TYR B 1 37 ? 5.135 -7.611 96.825 1.000 94.075 7 TYR B C 1
ATOM 4230 O O . TYR B 1 37 ? 5.706 -7.220 95.802 1.000 96.063 7 TYR B O 1
ATOM 4239 N N . TYR B 1 38 ? 3.828 -7.472 97.064 1.000 93.537 8 TYR B N 1
ATOM 4240 C CA . TYR B 1 38 ? 2.814 -6.983 96.092 1.000 95.507 8 TYR B CA 1
ATOM 4241 C C . TYR B 1 38 ? 2.979 -5.483 95.841 1.000 97.774 8 TYR B C 1
ATOM 4242 O O . TYR B 1 38 ? 2.633 -5.031 94.722 1.000 96.783 8 TYR B O 1
ATOM 4251 N N . GLU B 1 39 ? 3.498 -4.748 96.828 1.000 104.807 9 GLU B N 1
ATOM 4252 C CA . GLU B 1 39 ? 3.846 -3.304 96.698 1.000 108.807 9 GLU B CA 1
ATOM 4253 C C . GLU B 1 39 ? 5.128 -3.179 95.858 1.000 105.834 9 GLU B C 1
ATOM 4254 O O . GLU B 1 39 ? 5.292 -2.132 95.185 1.000 98.466 9 GLU B O 1
ATOM 4260 N N . GLY B 1 40 ? 5.993 -4.204 95.898 1.000 106.073 10 GLY B N 1
ATOM 4261 C CA . GLY B 1 40 ? 7.224 -4.296 95.087 1.000 106.132 10 GLY B CA 1
ATOM 4262 C C . GLY B 1 40 ? 6.947 -4.584 93.613 1.000 105.519 10 GLY B C 1
ATOM 4263 O O . GLY B 1 40 ? 7.781 -4.196 92.775 1.000 105.272 10 GLY B O 1
ATOM 4264 N N . LEU B 1 41 ? 5.834 -5.259 93.305 1.000 105.008 11 LEU B N 1
ATOM 4265 C CA . LEU B 1 41 ? 5.422 -5.625 91.919 1.000 105.320 11 LEU B CA 1
ATOM 4266 C C . LEU B 1 41 ? 5.081 -4.345 91.138 1.000 101.141 11 LEU B C 1
ATOM 4267 O O . LEU B 1 41 ? 4.807 -3.313 91.782 1.000 100.557 11 LEU B O 1
ATOM 4272 N N . THR B 1 42 ? 5.098 -4.442 89.804 1.000 99.408 12 THR B N 1
ATOM 4273 C CA . THR B 1 42 ? 4.709 -3.370 88.850 1.000 101.826 12 THR B CA 1
ATOM 4274 C C . THR B 1 42 ? 3.271 -2.945 89.134 1.000 106.951 12 THR B C 1
ATOM 4275 O O . THR B 1 42 ? 2.410 -3.797 89.324 1.000 117.415 12 THR B O 1
ATOM 4279 N N . PRO B 1 43 ? 2.958 -1.627 89.162 1.000 111.575 13 PRO B N 1
ATOM 4280 C CA . PRO B 1 43 ? 1.615 -1.157 89.515 1.000 110.699 13 PRO B CA 1
ATOM 4281 C C . PRO B 1 43 ? 0.455 -1.829 88.760 1.000 108.503 13 PRO B C 1
ATOM 4282 O O . PRO B 1 43 ? -0.590 -2.014 89.367 1.000 110.487 13 PRO B O 1
ATOM 4286 N N . GLY B 1 44 ? 0.657 -2.176 87.483 1.000 97.522 14 GLY B N 1
ATOM 4287 C CA . GLY B 1 44 ? -0.381 -2.760 86.611 1.000 91.082 14 GLY B CA 1
ATOM 4288 C C . GLY B 1 44 ? -0.405 -4.283 86.632 1.000 88.785 14 GLY B C 1
ATOM 4289 O O . GLY B 1 44 ? -1.116 -4.858 85.779 1.000 85.793 14 GLY B O 1
ATOM 4290 N N . TRP B 1 45 ? 0.314 -4.926 87.563 1.000 86.488 15 TRP B N 1
ATOM 4291 C CA . TRP B 1 45 ? 0.457 -6.408 87.622 1.000 81.428 15 TRP B CA 1
ATOM 4292 C C . TRP B 1 45 ? -0.933 -7.062 87.684 1.000 78.701 15 TRP B C 1
ATOM 4293 O O . TRP B 1 45 ? -1.856 -6.449 88.246 1.000 75.589 15 TRP B O 1
ATOM 4304 N N . LEU B 1 46 ? -1.068 -8.256 87.104 1.000 76.343 16 LEU B N 1
ATOM 4305 C CA . LEU B 1 46 ? -2.358 -8.976 86.923 1.000 72.287 16 LEU B CA 1
ATOM 4306 C C . LEU B 1 46 ? -2.071 -10.460 86.651 1.000 70.030 16 LEU B C 1
ATOM 4307 O O . LEU B 1 46 ? -1.143 -10.742 85.878 1.000 74.778 16 LEU B O 1
ATOM 4312 N N . ASN B 1 47 ? -2.813 -11.365 87.296 1.000 68.947 17 ASN B N 1
ATOM 4313 C CA . ASN B 1 47 ? -2.889 -12.802 86.921 1.000 68.412 17 ASN B CA 1
ATOM 4314 C C . ASN B 1 47 ? -3.948 -12.930 85.821 1.000 66.803 17 ASN B C 1
ATOM 4315 O O . ASN B 1 47 ? -5.071 -13.394 86.113 1.000 62.945 17 ASN B O 1
ATOM 4320 N N . ASP B 1 48 ? -3.596 -12.505 84.606 1.000 64.903 18 ASP B N 1
ATOM 4321 C CA . ASP B 1 48 ? -4.528 -12.414 83.453 1.000 65.238 18 ASP B CA 1
ATOM 4322 C C . ASP B 1 48 ? -4.582 -13.768 82.738 1.000 64.518 18 ASP B C 1
ATOM 4323 O O . ASP B 1 48 ? -3.633 -14.559 82.881 1.000 64.010 18 ASP B O 1
ATOM 4328 N N . PHE B 1 49 ? -5.668 -14.016 82.005 1.000 64.218 19 PHE B N 1
ATOM 4329 C CA . PHE B 1 49 ? -5.836 -15.186 81.109 1.000 62.367 19 PHE B CA 1
ATOM 4330 C C . PHE B 1 49 ? -5.023 -14.915 79.846 1.000 63.719 19 PHE B C 1
ATOM 4331 O O . PHE B 1 49 ? -5.307 -13.914 79.162 1.000 63.996 19 PHE B O 1
ATOM 4339 N N . TYR B 1 50 ? -4.029 -15.764 79.577 1.000 69.393 20 TYR B N 1
ATOM 4340 C CA . TYR B 1 50 ? -3.131 -15.671 78.398 1.000 73.836 20 TYR B CA 1
ATOM 4341 C C . TYR B 1 50 ? -3.966 -15.706 77.114 1.000 75.207 20 TYR B C 1
ATOM 4342 O O . TYR B 1 50 ? -4.948 -16.462 77.043 1.000 73.141 20 TYR B O 1
ATOM 4351 N N . ASP B 1 51 ? -3.568 -14.887 76.139 1.000 77.449 21 ASP B N 1
ATOM 4352 C CA . ASP B 1 51 ? -4.131 -14.817 74.767 1.000 83.258 21 ASP B CA 1
ATOM 4353 C C . ASP B 1 51 ? -2.951 -14.944 73.799 1.000 83.291 21 ASP B C 1
ATOM 4354 O O . ASP B 1 51 ? -1.900 -14.346 74.078 1.000 75.996 21 ASP B O 1
ATOM 4359 N N . VAL B 1 52 ? -3.111 -15.705 72.714 1.000 88.822 22 VAL B N 1
ATOM 4360 C CA . VAL B 1 52 ? -2.025 -16.031 71.740 1.000 90.206 22 VAL B CA 1
ATOM 4361 C C . VAL B 1 52 ? -1.465 -14.737 71.129 1.000 88.168 22 VAL B C 1
ATOM 4362 O O . VAL B 1 52 ? -0.255 -14.713 70.838 1.000 84.858 22 VAL B O 1
ATOM 4366 N N . ASN B 1 53 ? -2.304 -13.708 70.954 1.000 90.199 23 ASN B N 1
ATOM 4367 C CA . ASN B 1 53 ? -1.921 -12.393 70.368 1.000 93.434 23 ASN B CA 1
ATOM 4368 C C . ASN B 1 53 ? -0.943 -11.665 71.298 1.000 99.979 23 ASN B C 1
ATOM 4369 O O . ASN B 1 53 ? 0.018 -11.068 70.775 1.000 102.115 23 ASN B O 1
ATOM 4374 N N . GLN B 1 54 ? -1.191 -11.705 72.614 1.000 106.967 24 GLN B N 1
ATOM 4375 C CA . GLN B 1 54 ? -0.313 -11.102 73.656 1.000 109.724 24 GLN B CA 1
ATOM 4376 C C . GLN B 1 54 ? 1.150 -11.464 73.368 1.000 108.723 24 GLN B C 1
ATOM 4377 O O . GLN B 1 54 ? 1.447 -12.669 73.237 1.000 114.233 24 GLN B O 1
ATOM 4383 N N . ILE B 1 55 ? 2.030 -10.461 73.297 1.000 102.806 25 ILE B N 1
ATOM 4384 C CA . ILE B 1 55 ? 3.503 -10.659 73.145 1.000 102.560 25 ILE B CA 1
ATOM 4385 C C . ILE B 1 55 ? 4.041 -11.213 74.471 1.000 100.634 25 ILE B C 1
ATOM 4386 O O . ILE B 1 55 ? 3.834 -10.560 75.514 1.000 96.237 25 ILE B O 1
ATOM 4391 N N . THR B 1 56 ? 4.682 -12.386 74.418 1.000 96.758 26 THR B N 1
ATOM 4392 C CA . THR B 1 56 ? 5.223 -13.135 75.585 1.000 90.770 26 THR B CA 1
ATOM 4393 C C . THR B 1 56 ? 6.632 -13.612 75.245 1.000 83.892 26 THR B C 1
ATOM 4394 O O . THR B 1 56 ? 6.811 -14.748 74.816 1.000 75.514 26 THR B O 1
ATOM 4398 N N . PRO B 1 57 ? 7.667 -12.752 75.396 1.000 85.711 27 PRO B N 1
ATOM 4399 C CA . PRO B 1 57 ? 9.055 -13.176 75.206 1.000 85.870 27 PRO B CA 1
ATOM 4400 C C . PRO B 1 57 ? 9.554 -14.157 76.281 1.000 88.140 27 PRO B C 1
ATOM 4401 O O . PRO B 1 57 ? 10.415 -14.958 75.970 1.000 86.443 27 PRO B O 1
ATOM 4405 N N . ASN B 1 58 ? 9.019 -14.060 77.507 1.000 89.897 28 ASN B N 1
ATOM 4406 C CA . ASN B 1 58 ? 9.460 -14.844 78.695 1.000 89.873 28 ASN B CA 1
ATOM 4407 C C . ASN B 1 58 ? 8.280 -15.632 79.263 1.000 85.378 28 ASN B C 1
ATOM 4408 O O . ASN B 1 58 ? 7.735 -15.273 80.303 1.000 83.450 28 ASN B O 1
ATOM 4413 N N . PRO B 1 59 ? 7.840 -16.731 78.605 1.000 80.057 29 PRO B N 1
ATOM 4414 C CA . PRO B 1 59 ? 6.709 -17.521 79.098 1.000 75.986 29 PRO B CA 1
ATOM 4415 C C . PRO B 1 59 ? 6.998 -18.208 80.445 1.000 71.620 29 PRO B C 1
ATOM 4416 O O . PRO B 1 59 ? 6.136 -18.177 81.299 1.000 71.904 29 PRO B O 1
ATOM 4420 N N . ALA B 1 60 ? 8.182 -18.809 80.599 1.000 70.974 30 ALA B N 1
ATOM 4421 C CA . ALA B 1 60 ? 8.612 -19.527 81.827 1.000 70.136 30 ALA B CA 1
ATOM 4422 C C . ALA B 1 60 ? 8.499 -18.598 83.044 1.000 72.017 30 ALA B C 1
ATOM 4423 O O . ALA B 1 60 ? 7.926 -19.034 84.061 1.000 73.548 30 ALA B O 1
ATOM 4425 N N . LYS B 1 61 ? 8.998 -17.361 82.928 1.000 75.205 31 LYS B N 1
ATOM 4426 C CA . LYS B 1 61 ? 9.006 -16.355 84.029 1.000 77.259 31 LYS B CA 1
ATOM 4427 C C . LYS B 1 61 ? 7.569 -15.919 84.334 1.000 72.428 31 LYS B C 1
ATOM 4428 O O . LYS B 1 61 ? 7.246 -15.776 85.523 1.000 72.968 31 LYS B O 1
ATOM 4434 N N . ASP B 1 62 ? 6.742 -15.730 83.302 1.000 70.864 32 ASP B N 1
ATOM 4435 C CA . ASP B 1 62 ? 5.313 -15.323 83.426 1.000 70.960 32 ASP B CA 1
ATOM 4436 C C . ASP B 1 62 ? 4.550 -16.371 84.247 1.000 70.468 32 ASP B C 1
ATOM 4437 O O . ASP B 1 62 ? 3.783 -15.968 85.138 1.000 72.429 32 ASP B O 1
ATOM 4442 N N . VAL B 1 63 ? 4.753 -17.660 83.958 1.000 66.979 33 VAL B N 1
ATOM 4443 C CA . VAL B 1 63 ? 4.096 -18.787 84.686 1.000 66.857 33 VAL B CA 1
ATOM 4444 C C . VAL B 1 63 ? 4.593 -18.793 86.137 1.000 68.198 33 VAL B C 1
ATOM 4445 O O . VAL B 1 63 ? 3.748 -18.926 87.040 1.000 73.028 33 VAL B O 1
ATOM 4449 N N . ILE B 1 64 ? 5.906 -18.650 86.351 1.000 66.618 34 ILE B N 1
ATOM 4450 C CA . ILE B 1 64 ? 6.541 -18.639 87.706 1.000 65.783 34 ILE B CA 1
ATOM 4451 C C . ILE B 1 64 ? 5.905 -17.518 88.540 1.000 64.250 34 ILE B C 1
ATOM 4452 O O . ILE B 1 64 ? 5.628 -17.761 89.733 1.000 61.407 34 ILE B O 1
ATOM 4457 N N . GLU B 1 65 ? 5.668 -16.349 87.936 1.000 64.413 35 GLU B N 1
ATOM 4458 C CA . GLU B 1 65 ? 5.025 -15.188 88.608 1.000 69.591 35 GLU B CA 1
ATOM 4459 C C . GLU B 1 65 ? 3.606 -15.581 89.041 1.000 68.658 35 GLU B C 1
ATOM 4460 O O . GLU B 1 65 ? 3.298 -15.419 90.237 1.000 70.024 35 GLU B O 1
ATOM 4466 N N . LEU B 1 66 ? 2.787 -16.100 88.118 1.000 67.794 36 LEU B N 1
ATOM 4467 C CA . LEU B 1 66 ? 1.382 -16.517 88.390 1.000 67.085 36 LEU B CA 1
ATOM 4468 C C . LEU B 1 66 ? 1.356 -17.434 89.619 1.000 64.408 36 LEU B C 1
ATOM 4469 O O . LEU B 1 66 ? 0.539 -17.187 90.523 1.000 60.930 36 LEU B O 1
ATOM 4474 N N . VAL B 1 67 ? 2.227 -18.447 89.640 1.000 62.196 37 VAL B N 1
ATOM 4475 C CA . VAL B 1 67 ? 2.288 -19.493 90.705 1.000 61.720 37 VAL B CA 1
ATOM 4476 C C . VAL B 1 67 ? 2.752 -18.846 92.015 1.000 65.946 37 VAL B C 1
ATOM 4477 O O . VAL B 1 67 ? 2.108 -19.112 93.059 1.000 69.835 37 VAL B O 1
ATOM 4481 N N . THR B 1 68 ? 3.816 -18.037 91.959 1.000 69.136 38 THR B N 1
ATOM 4482 C CA . THR B 1 68 ? 4.470 -17.407 93.139 1.000 70.217 38 THR B CA 1
ATOM 4483 C C . THR B 1 68 ? 3.487 -16.441 93.812 1.000 68.993 38 THR B C 1
ATOM 4484 O O . THR B 1 68 ? 3.333 -16.536 95.043 1.000 73.115 38 THR B O 1
ATOM 4488 N N . ARG B 1 69 ? 2.850 -15.556 93.037 1.000 67.271 39 ARG B N 1
ATOM 4489 C CA . ARG B 1 69 ? 1.892 -14.539 93.551 1.000 69.918 39 ARG B CA 1
ATOM 4490 C C . ARG B 1 69 ? 0.784 -15.233 94.354 1.000 72.693 39 ARG B C 1
ATOM 4491 O O . ARG B 1 69 ? 0.375 -14.676 95.387 1.000 73.763 39 ARG B O 1
ATOM 4499 N N . ILE B 1 70 ? 0.314 -16.399 93.902 1.000 72.533 40 ILE B N 1
ATOM 4500 C CA . ILE B 1 70 ? -0.753 -17.196 94.581 1.000 71.527 40 ILE B CA 1
ATOM 4501 C C . ILE B 1 70 ? -0.163 -17.876 95.827 1.000 74.347 40 ILE B C 1
ATOM 4502 O O . ILE B 1 70 ? -0.867 -17.914 96.856 1.000 79.710 40 ILE B O 1
ATOM 4507 N N . LYS B 1 71 ? 1.069 -18.387 95.747 1.000 73.142 41 LYS B N 1
ATOM 4508 C CA . LYS B 1 71 ? 1.778 -19.023 96.892 1.000 75.120 41 LYS B CA 1
ATOM 4509 C C . LYS B 1 71 ? 1.964 -18.008 98.023 1.000 74.268 41 LYS B C 1
ATOM 4510 O O . LYS B 1 71 ? 1.591 -18.328 99.171 1.000 70.704 41 LYS B O 1
ATOM 4516 N N . ILE B 1 72 ? 2.516 -16.834 97.700 1.000 77.334 42 ILE B N 1
ATOM 4517 C CA . ILE B 1 72 ? 2.797 -15.728 98.665 1.000 78.010 42 ILE B CA 1
ATOM 4518 C C . ILE B 1 72 ? 1.487 -15.353 99.374 1.000 78.491 42 ILE B C 1
ATOM 4519 O O . ILE B 1 72 ? 1.517 -15.202 100.608 1.000 83.971 42 ILE B O 1
ATOM 4524 N N . PHE B 1 73 ? 0.387 -15.229 98.622 1.000 77.895 43 PHE B N 1
ATOM 4525 C CA . PHE B 1 73 ? -0.950 -14.791 99.108 1.000 76.161 43 PHE B CA 1
ATOM 4526 C C . PHE B 1 73 ? -1.420 -15.707 100.244 1.000 79.293 43 PHE B C 1
ATOM 4527 O O . PHE B 1 73 ? -1.733 -15.194 101.335 1.000 77.155 43 PHE B O 1
ATOM 4535 N N . PHE B 1 74 ? -1.452 -17.021 100.001 1.000 82.701 44 PHE B N 1
ATOM 4536 C CA . PHE B 1 74 ? -1.997 -18.036 100.942 1.000 84.250 44 PHE B CA 1
ATOM 4537 C C . PHE B 1 74 ? -0.991 -18.323 102.065 1.000 83.816 44 PHE B C 1
ATOM 4538 O O . PHE B 1 74 ? -1.390 -18.971 103.049 1.000 83.848 44 PHE B O 1
ATOM 4546 N N . ASN B 1 75 ? 0.258 -17.861 101.931 1.000 83.164 45 ASN B N 1
ATOM 4547 C CA . ASN B 1 75 ? 1.294 -17.925 103.000 1.000 84.648 45 ASN B CA 1
ATOM 4548 C C . ASN B 1 75 ? 1.153 -16.705 103.918 1.000 87.692 45 ASN B C 1
ATOM 4549 O O . ASN B 1 75 ? 1.296 -16.890 105.143 1.000 85.937 45 ASN B O 1
ATOM 4554 N N . CYS B 1 76 ? 0.885 -15.522 103.349 1.000 90.158 46 CYS B N 1
ATOM 4555 C CA . CYS B 1 76 ? 0.681 -14.240 104.077 1.000 95.562 46 CYS B CA 1
ATOM 4556 C C . CYS B 1 76 ? -0.635 -14.255 104.866 1.000 103.075 46 CYS B C 1
ATOM 4557 O O . CYS B 1 76 ? -0.714 -13.516 105.870 1.000 114.962 46 CYS B O 1
ATOM 4560 N N . LEU B 1 77 ? -1.629 -15.036 104.422 1.000 105.103 47 LEU B N 1
ATOM 4561 C CA . LEU B 1 77 ? -2.931 -15.218 105.123 1.000 104.125 47 LEU B CA 1
ATOM 4562 C C . LEU B 1 77 ? -2.730 -15.998 106.434 1.000 103.120 47 LEU B C 1
ATOM 4563 O O . LEU B 1 77 ? -3.525 -15.785 107.371 1.000 103.333 47 LEU B O 1
ATOM 4568 N N . GLN B 1 78 ? -1.715 -16.868 106.487 1.000 104.125 48 GLN B N 1
ATOM 4569 C CA . GLN B 1 78 ? -1.344 -17.661 107.694 1.000 108.512 48 GLN B CA 1
ATOM 4570 C C . GLN B 1 78 ? -0.719 -16.726 108.737 1.000 112.399 48 GLN B C 1
ATOM 4571 O O . GLN B 1 78 ? -0.843 -17.020 109.940 1.000 114.971 48 GLN B O 1
ATOM 4577 N N . GLN B 1 79 ? -0.065 -15.649 108.282 1.000 114.633 49 GLN B N 1
ATOM 4578 C CA . GLN B 1 79 ? 0.620 -14.637 109.131 1.000 113.703 49 GLN B CA 1
ATOM 4579 C C . GLN B 1 79 ? -0.412 -13.607 109.606 1.000 117.045 49 GLN B C 1
ATOM 4580 O O . GLN B 1 79 ? -1.492 -13.514 108.977 1.000 114.195 49 GLN B O 1
ATOM 4586 N N . VAL B 1 80 ? -0.073 -12.845 110.651 1.000 121.271 50 VAL B N 1
ATOM 4587 C CA . VAL B 1 80 ? -0.806 -11.618 111.088 1.000 124.351 50 VAL B CA 1
ATOM 4588 C C . VAL B 1 80 ? 0.103 -10.811 112.023 1.000 125.039 50 VAL B C 1
ATOM 4589 O O . VAL B 1 80 ? 0.770 -9.888 111.512 1.000 124.227 50 VAL B O 1
ATOM 4593 N N . GLY B 1 82 ? -1.134 -7.605 109.680 1.000 93.763 52 GLY B N 1
ATOM 4594 C CA . GLY B 1 82 ? -1.868 -6.347 109.432 1.000 100.291 52 GLY B CA 1
ATOM 4595 C C . GLY B 1 82 ? -3.363 -6.495 109.677 1.000 106.684 52 GLY B C 1
ATOM 4596 O O . GLY B 1 82 ? -3.752 -7.435 110.404 1.000 110.638 52 GLY B O 1
ATOM 4597 N N . HIS B 1 83 ? -4.170 -5.589 109.107 1.000 109.911 53 HIS B N 1
ATOM 4598 C CA . HIS B 1 83 ? -5.660 -5.629 109.131 1.000 112.322 53 HIS B CA 1
ATOM 4599 C C . HIS B 1 83 ? -6.245 -4.655 108.095 1.000 111.126 53 HIS B C 1
ATOM 4600 O O . HIS B 1 83 ? -7.216 -3.949 108.436 1.000 111.457 53 HIS B O 1
ATOM 4607 N N . ASN B 1 84 ? -5.708 -4.644 106.867 1.000 109.256 54 ASN B N 1
ATOM 4608 C CA . ASN B 1 84 ? -6.164 -3.753 105.764 1.000 113.450 54 ASN B CA 1
ATOM 4609 C C . ASN B 1 84 ? -7.027 -4.559 104.780 1.000 113.598 54 ASN B C 1
ATOM 4610 O O . ASN B 1 84 ? -6.454 -5.186 103.869 1.000 112.527 54 ASN B O 1
ATOM 4615 N N . ILE B 1 85 ? -8.349 -4.557 104.991 1.000 113.900 55 ILE B N 1
ATOM 4616 C CA . ILE B 1 85 ? -9.347 -5.308 104.166 1.000 116.591 55 ILE B CA 1
ATOM 4617 C C . ILE B 1 85 ? -9.251 -4.829 102.711 1.000 114.646 55 ILE B C 1
ATOM 4618 O O . ILE B 1 85 ? -9.298 -5.690 101.821 1.000 120.411 55 ILE B O 1
ATOM 4623 N N . GLN B 1 86 ? -9.144 -3.518 102.486 1.000 110.788 56 GLN B N 1
ATOM 4624 C CA . GLN B 1 86 ? -9.177 -2.893 101.131 1.000 110.192 56 GLN B CA 1
ATOM 4625 C C . GLN B 1 86 ? -7.899 -3.257 100.367 1.000 107.562 56 GLN B C 1
ATOM 4626 O O . GLN B 1 86 ? -7.996 -3.420 99.117 1.000 108.850 56 GLN B O 1
ATOM 4632 N N . ARG B 1 87 ? -6.769 -3.411 101.073 1.000 102.443 57 ARG B N 1
ATOM 4633 C CA . ARG B 1 87 ? -5.472 -3.850 100.481 1.000 102.174 57 ARG B CA 1
ATOM 4634 C C . ARG B 1 87 ? -5.629 -5.279 99.951 1.000 100.338 57 ARG B C 1
ATOM 4635 O O . ARG B 1 87 ? -5.238 -5.510 98.781 1.000 101.580 57 ARG B O 1
ATOM 4643 N N . LEU B 1 88 ? -6.164 -6.184 100.785 1.000 99.866 58 LEU B N 1
ATOM 4644 C CA . LEU B 1 88 ? -6.397 -7.617 100.454 1.000 97.941 58 LEU B CA 1
ATOM 4645 C C . LEU B 1 88 ? -7.220 -7.699 99.168 1.000 92.128 58 LEU B C 1
ATOM 4646 O O . LEU B 1 88 ? -6.777 -8.403 98.248 1.000 93.950 58 LEU B O 1
ATOM 4651 N N . ARG B 1 89 ? -8.348 -6.981 99.120 1.000 85.571 59 ARG B N 1
ATOM 4652 C CA . ARG B 1 89 ? -9.312 -7.003 97.992 1.000 85.985 59 ARG B CA 1
ATOM 4653 C C . ARG B 1 89 ? -8.622 -6.539 96.705 1.000 88.834 59 ARG B C 1
ATOM 4654 O O . ARG B 1 89 ? -8.951 -7.100 95.631 1.000 87.044 59 ARG B O 1
ATOM 4662 N N . ASP B 1 90 ? -7.706 -5.566 96.806 1.000 91.742 60 ASP B N 1
ATOM 4663 C CA . ASP B 1 90 ? -6.952 -5.014 95.647 1.000 92.227 60 ASP B CA 1
ATOM 4664 C C . ASP B 1 90 ? -6.020 -6.093 95.078 1.000 86.773 60 ASP B C 1
ATOM 4665 O O . ASP B 1 90 ? -5.857 -6.134 93.838 1.000 80.875 60 ASP B O 1
ATOM 4670 N N . ILE B 1 91 ? -5.439 -6.929 95.947 1.000 84.538 61 ILE B N 1
ATOM 4671 C CA . ILE B 1 91 ? -4.559 -8.070 95.550 1.000 85.548 61 ILE B CA 1
ATOM 4672 C C . ILE B 1 91 ? -5.438 -9.157 94.922 1.000 85.925 61 ILE B C 1
ATOM 4673 O O . ILE B 1 91 ? -5.051 -9.685 93.869 1.000 86.681 61 ILE B O 1
ATOM 4678 N N . GLU B 1 92 ? -6.577 -9.467 95.552 1.000 86.800 62 GLU B N 1
ATOM 4679 C CA . GLU B 1 92 ? -7.564 -10.479 95.090 1.000 85.789 62 GLU B CA 1
ATOM 4680 C C . GLU B 1 92 ? -8.043 -10.132 93.677 1.000 83.713 62 GLU B C 1
ATOM 4681 O O . GLU B 1 92 ? -8.168 -11.069 92.867 1.000 84.217 62 GLU B O 1
ATOM 4687 N N . LYS B 1 93 ? -8.286 -8.844 93.399 1.000 80.580 63 LYS B N 1
ATOM 4688 C CA . LYS B 1 93 ? -8.794 -8.347 92.089 1.000 81.627 63 LYS B CA 1
ATOM 4689 C C . LYS B 1 93 ? -7.732 -8.533 90.999 1.000 79.154 63 LYS B C 1
ATOM 4690 O O . LYS B 1 93 ? -8.120 -8.607 89.815 1.000 78.110 63 LYS B O 1
ATOM 4696 N N . LYS B 1 94 ? -6.453 -8.576 91.384 1.000 77.959 64 LYS B N 1
ATOM 4697 C CA . LYS B 1 94 ? -5.293 -8.733 90.464 1.000 79.048 64 LYS B CA 1
ATOM 4698 C C . LYS B 1 94 ? -4.861 -10.207 90.410 1.000 72.028 64 LYS B C 1
ATOM 4699 O O . LYS B 1 94 ? -4.311 -10.611 89.374 1.000 68.587 64 LYS B O 1
ATOM 4705 N N . LEU B 1 95 ? -5.103 -10.978 91.475 1.000 67.391 65 LEU B N 1
ATOM 4706 C CA . LEU B 1 95 ? -4.790 -12.433 91.550 1.000 65.983 65 LEU B CA 1
ATOM 4707 C C . LEU B 1 95 ? -5.886 -13.243 90.849 1.000 64.661 65 LEU B C 1
ATOM 4708 O O . LEU B 1 95 ? -5.536 -14.218 90.164 1.000 65.604 65 LEU B O 1
ATOM 4713 N N . PHE B 1 96 ? -7.155 -12.870 91.045 1.000 64.018 66 PHE B N 1
ATOM 4714 C CA . PHE B 1 96 ? -8.351 -13.653 90.632 1.000 63.141 66 PHE B CA 1
ATOM 4715 C C . PHE B 1 96 ? -9.333 -12.747 89.893 1.000 62.771 66 PHE B C 1
ATOM 4716 O O . PHE B 1 96 ? -10.494 -12.633 90.280 1.000 63.450 66 PHE B O 1
ATOM 4724 N N . PRO B 1 97 ? -8.915 -12.110 88.775 1.000 61.834 67 PRO B N 1
ATOM 4725 C CA . PRO B 1 97 ? -9.764 -11.143 88.082 1.000 62.359 67 PRO B CA 1
ATOM 4726 C C . PRO B 1 97 ? -11.044 -11.764 87.506 1.000 64.118 67 PRO B C 1
ATOM 4727 O O . PRO B 1 97 ? -11.956 -11.018 87.199 1.000 68.175 67 PRO B O 1
ATOM 4731 N N . TYR B 1 98 ? -11.080 -13.095 87.375 1.000 67.092 68 TYR B N 1
ATOM 4732 C CA . TYR B 1 98 ? -12.243 -13.863 86.853 1.000 68.741 68 TYR B CA 1
ATOM 4733 C C . TYR B 1 98 ? -13.409 -13.812 87.849 1.000 70.216 68 TYR B C 1
ATOM 4734 O O . TYR B 1 98 ? -14.554 -14.068 87.425 1.000 71.096 68 TYR B O 1
ATOM 4743 N N . ILE B 1 99 ? -13.134 -13.496 89.119 1.000 70.948 69 ILE B N 1
ATOM 4744 C CA . ILE B 1 99 ? -14.178 -13.270 90.164 1.000 70.430 69 ILE B CA 1
ATOM 4745 C C . ILE B 1 99 ? -14.735 -11.851 89.985 1.000 72.123 69 ILE B C 1
ATOM 4746 O O . ILE B 1 99 ? -13.929 -10.913 89.802 1.000 69.993 69 ILE B O 1
ATOM 4751 N N . ASN B 1 100 ? -16.064 -11.710 90.023 1.000 74.101 70 ASN B N 1
ATOM 4752 C CA . ASN B 1 100 ? -16.787 -10.421 89.852 1.000 77.317 70 ASN B CA 1
ATOM 4753 C C . ASN B 1 100 ? -16.850 -9.705 91.205 1.000 80.965 70 ASN B C 1
ATOM 4754 O O . ASN B 1 100 ? -17.955 -9.619 91.780 1.000 88.009 70 ASN B O 1
ATOM 4759 N N . PHE B 1 101 ? -15.706 -9.203 91.685 1.000 80.555 71 PHE B N 1
ATOM 4760 C CA . PHE B 1 101 ? -15.568 -8.507 92.993 1.000 82.985 71 PHE B CA 1
ATOM 4761 C C . PHE B 1 101 ? -16.406 -7.220 92.994 1.000 87.015 71 PHE B C 1
ATOM 4762 O O . PHE B 1 101 ? -16.888 -6.826 94.073 1.000 91.253 71 PHE B O 1
ATOM 4770 N N . GLU B 1 102 ? -16.574 -6.595 91.826 1.000 89.926 72 GLU B N 1
ATOM 4771 C CA . GLU B 1 102 ? -17.366 -5.347 91.647 1.000 94.046 72 GLU B CA 1
ATOM 4772 C C . GLU B 1 102 ? -18.808 -5.601 92.107 1.000 95.583 72 GLU B C 1
ATOM 4773 O O . GLU B 1 102 ? -19.334 -4.769 92.877 1.000 103.959 72 GLU B O 1
ATOM 4779 N N . LYS B 1 103 ? -19.402 -6.722 91.680 1.000 94.062 73 LYS B N 1
ATOM 4780 C CA . LYS B 1 103 ? -20.799 -7.115 92.012 1.000 93.994 73 LYS B CA 1
ATOM 4781 C C . LYS B 1 103 ? -20.884 -7.551 93.483 1.000 90.209 73 LYS B C 1
ATOM 4782 O O . LYS B 1 103 ? -21.942 -7.320 94.096 1.000 95.989 73 LYS B O 1
ATOM 4788 N N . LEU B 1 104 ? -19.832 -8.180 94.023 1.000 85.970 74 LEU B N 1
ATOM 4789 C CA . LEU B 1 104 ? -19.759 -8.591 95.455 1.000 86.959 74 LEU B CA 1
ATOM 4790 C C . LEU B 1 104 ? -19.845 -7.339 96.336 1.000 87.753 74 LEU B C 1
ATOM 4791 O O . LEU B 1 104 ? -20.554 -7.382 97.359 1.000 89.315 74 LEU B O 1
ATOM 4796 N N . GLU B 1 105 ? -19.153 -6.269 95.934 1.000 91.634 75 GLU B N 1
ATOM 4797 C CA . GLU B 1 105 ? -19.063 -4.978 96.670 1.000 96.495 75 GLU B CA 1
ATOM 4798 C C . GLU B 1 105 ? -20.368 -4.188 96.506 1.000 99.482 75 GLU B C 1
ATOM 4799 O O . GLU B 1 105 ? -20.797 -3.561 97.496 1.000 98.550 75 GLU B O 1
ATOM 4805 N N . THR B 1 106 ? -20.965 -4.216 95.307 1.000 103.077 76 THR B N 1
ATOM 4806 C CA . THR B 1 106 ? -22.196 -3.464 94.938 1.000 102.796 76 THR B CA 1
ATOM 4807 C C . THR B 1 106 ? -23.278 -4.436 94.457 1.000 108.150 76 THR B C 1
ATOM 4808 O O . THR B 1 106 ? -23.122 -4.976 93.346 1.000 119.137 76 THR B O 1
ATOM 4812 N N . ASP B 1 107 ? -24.339 -4.624 95.248 1.000 105.924 77 ASP B N 1
ATOM 4813 C CA . ASP B 1 107 ? -25.474 -5.537 94.938 1.000 105.765 77 ASP B CA 1
ATOM 4814 C C . ASP B 1 107 ? -25.003 -6.980 95.166 1.000 102.529 77 ASP B C 1
ATOM 4815 O O . ASP B 1 107 ? -25.075 -7.796 94.223 1.000 98.691 77 ASP B O 1
ATOM 4820 N N . GLU B 1 108 ? -24.554 -7.268 96.392 1.000 100.663 78 GLU B N 1
ATOM 4821 C CA . GLU B 1 108 ? -23.996 -8.574 96.837 1.000 102.966 78 GLU B CA 1
ATOM 4822 C C . GLU B 1 108 ? -24.936 -9.718 96.433 1.000 106.825 78 GLU B C 1
ATOM 4823 O O . GLU B 1 108 ? -24.427 -10.778 96.026 1.000 118.772 78 GLU B O 1
ATOM 4829 N N . SER B 1 109 ? -26.252 -9.514 96.550 1.000 107.132 79 SER B N 1
ATOM 4830 C CA . SER B 1 109 ? -27.308 -10.523 96.259 1.000 107.003 79 SER B CA 1
ATOM 4831 C C . SER B 1 109 ? -27.281 -10.938 94.781 1.000 104.033 79 SER B C 1
ATOM 4832 O O . SER B 1 109 ? -27.641 -12.098 94.494 1.000 108.522 79 SER B O 1
ATOM 4835 N N . ALA B 1 110 ? -26.891 -10.027 93.882 1.000 99.242 80 ALA B N 1
ATOM 4836 C CA . ALA B 1 110 ? -26.787 -10.273 92.424 1.000 98.876 80 ALA B CA 1
ATOM 4837 C C . ALA B 1 110 ? -25.515 -11.074 92.113 1.000 97.728 80 ALA B C 1
ATOM 4838 O O . ALA B 1 110 ? -25.540 -11.845 91.132 1.000 102.353 80 ALA B O 1
ATOM 4840 N N . PHE B 1 111 ? -24.454 -10.896 92.912 1.00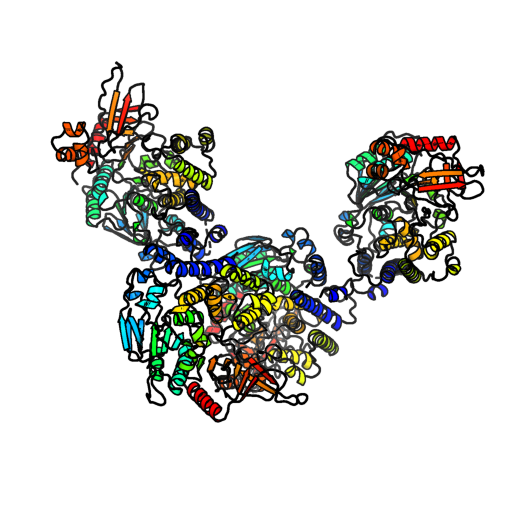0 90.375 81 PHE B N 1
ATOM 4841 C CA . PHE B 1 111 ? -23.134 -11.568 92.758 1.000 87.037 81 PHE B CA 1
ATOM 4842 C C . PHE B 1 111 ? -23.254 -13.064 93.067 1.000 83.737 81 PHE B C 1
ATOM 4843 O O . PHE B 1 111 ? -22.826 -13.881 92.231 1.000 86.281 81 PHE B O 1
ATOM 4851 N N . TRP B 1 112 ? -23.781 -13.409 94.245 1.000 81.282 82 TRP B N 1
ATOM 4852 C CA . TRP B 1 112 ? -23.807 -14.805 94.758 1.000 83.416 82 TRP B CA 1
ATOM 4853 C C . TRP B 1 112 ? -24.479 -15.727 93.732 1.000 84.091 82 TRP B C 1
ATOM 4854 O O . TRP B 1 112 ? -25.406 -15.285 93.025 1.000 83.238 82 TRP B O 1
ATOM 4865 N N . HIS B 1 113 ? -23.978 -16.959 93.649 1.000 81.738 83 HIS B N 1
ATOM 4866 C CA . HIS B 1 113 ? -24.504 -18.070 92.816 1.000 78.267 83 HIS B CA 1
ATOM 4867 C C . HIS B 1 113 ? -25.891 -18.486 93.318 1.000 81.933 83 HIS B C 1
ATOM 4868 O O . HIS B 1 113 ? -26.226 -18.169 94.480 1.000 87.487 83 HIS B O 1
ATOM 4875 N N . THR B 1 114 ? -26.649 -19.192 92.476 1.000 84.312 84 THR B N 1
ATOM 4876 C CA . THR B 1 114 ? -27.994 -19.742 92.790 1.000 84.787 84 THR B CA 1
ATOM 4877 C C . THR B 1 114 ? -27.976 -21.262 92.611 1.000 82.400 84 THR B C 1
ATOM 4878 O O . THR B 1 114 ? -27.693 -21.715 91.484 1.000 81.273 84 THR B O 1
ATOM 4882 N N . THR B 1 115 ? -28.274 -22.009 93.677 1.000 79.757 85 THR B N 1
ATOM 4883 C CA . THR B 1 115 ? -28.501 -23.477 93.635 1.000 79.788 85 THR B CA 1
ATOM 4884 C C . THR B 1 115 ? -30.008 -23.726 93.483 1.000 82.758 85 THR B C 1
ATOM 4885 O O . THR B 1 115 ? -30.795 -22.934 94.035 1.000 86.208 85 THR B O 1
ATOM 4889 N N . THR B 1 116 ? -30.383 -24.765 92.731 1.000 80.665 86 THR B N 1
ATOM 4890 C CA . THR B 1 116 ? -31.786 -25.189 92.483 1.000 75.234 86 THR B CA 1
ATOM 4891 C C . THR B 1 116 ? -31.906 -26.690 92.753 1.000 74.183 86 THR B C 1
ATOM 4892 O O . THR B 1 116 ? -31.211 -27.464 92.069 1.000 74.018 86 THR B O 1
ATOM 4896 N N . ARG B 1 117 ? -32.760 -27.076 93.704 1.000 73.314 87 ARG B N 1
ATOM 4897 C CA . ARG B 1 117 ? -32.990 -28.490 94.098 1.000 73.766 87 ARG B CA 1
ATOM 4898 C C . ARG B 1 117 ? -33.951 -29.140 93.093 1.000 75.154 87 ARG B C 1
ATOM 4899 O O . ARG B 1 117 ? -34.690 -28.397 92.413 1.000 72.596 87 ARG B O 1
ATOM 4907 N N . TRP B 1 118 ? -33.916 -30.474 92.999 1.000 76.730 88 TRP B N 1
ATOM 4908 C CA . TRP B 1 118 ? -34.769 -31.308 92.106 1.000 80.241 88 TRP B CA 1
ATOM 4909 C C . TRP B 1 118 ? -36.255 -30.982 92.315 1.000 83.169 88 TRP B C 1
ATOM 4910 O O . TRP B 1 118 ? -36.999 -30.967 91.313 1.000 84.061 88 TRP B O 1
ATOM 4921 N N . ASN B 1 119 ? -36.661 -30.733 93.564 1.000 84.246 89 ASN B N 1
ATOM 4922 C CA . ASN B 1 119 ? -38.069 -30.460 93.961 1.000 82.889 89 ASN B CA 1
ATOM 4923 C C . ASN B 1 119 ? -38.542 -29.134 93.347 1.000 82.405 89 ASN B C 1
ATOM 4924 O O . ASN B 1 119 ? -39.771 -28.939 93.275 1.000 94.392 89 ASN B O 1
ATOM 4929 N N . GLY B 1 120 ? -37.615 -28.258 92.936 1.000 76.510 90 GLY B N 1
ATOM 4930 C CA . GLY B 1 120 ? -37.911 -26.985 92.246 1.000 74.294 90 GLY B CA 1
ATOM 4931 C C . GLY B 1 120 ? -37.584 -25.771 93.102 1.000 73.210 90 GLY B C 1
ATOM 4932 O O . GLY B 1 120 ? -37.591 -24.651 92.554 1.000 69.369 90 GLY B O 1
ATOM 4933 N N . GLU B 1 121 ? -37.306 -25.980 94.395 1.000 75.712 91 GLU B N 1
ATOM 4934 C CA . GLU B 1 121 ? -36.922 -24.917 95.365 1.000 81.924 91 GLU B CA 1
ATOM 4935 C C . GLU B 1 121 ? -35.624 -24.248 94.893 1.000 82.094 91 GLU B C 1
ATOM 4936 O O . GLU B 1 121 ? -34.732 -24.959 94.395 1.000 83.685 91 GLU B O 1
ATOM 4942 N N . VAL B 1 122 ? -35.534 -22.927 95.060 1.000 83.626 92 VAL B N 1
ATOM 4943 C CA . VAL B 1 122 ? -34.397 -22.071 94.611 1.000 83.704 92 VAL B CA 1
ATOM 4944 C C . VAL B 1 122 ? -33.786 -21.400 95.847 1.000 88.172 92 VAL B C 1
ATOM 4945 O O . VAL B 1 122 ? -34.560 -20.925 96.702 1.000 91.458 92 VAL B O 1
ATOM 4949 N N . TYR B 1 123 ? -32.451 -21.368 95.934 1.000 90.534 93 TYR B N 1
ATOM 4950 C CA . TYR B 1 123 ? -31.681 -20.815 97.081 1.000 89.753 93 TYR B CA 1
ATOM 4951 C C . TYR B 1 123 ? -30.675 -19.775 96.574 1.000 91.741 93 TYR B C 1
ATOM 4952 O O . TYR B 1 123 ? -29.764 -20.147 95.806 1.000 98.208 93 TYR B O 1
ATOM 4961 N N . HIS B 1 124 ? -30.849 -18.513 96.984 1.000 91.475 94 HIS B N 1
ATOM 4962 C CA . HIS B 1 124 ? -29.934 -17.377 96.690 1.000 91.196 94 HIS B CA 1
ATOM 4963 C C . HIS B 1 124 ? -29.026 -17.136 97.901 1.000 86.925 94 HIS B C 1
ATOM 4964 O O . HIS B 1 124 ? -29.509 -17.313 99.035 1.000 88.950 94 HIS B O 1
ATOM 4971 N N . ALA B 1 125 ? -27.764 -16.766 97.655 1.000 81.753 95 ALA B N 1
ATOM 4972 C CA . ALA B 1 125 ? -26.747 -16.418 98.677 1.000 80.473 95 ALA B CA 1
ATOM 4973 C C . ALA B 1 125 ? -26.895 -17.322 99.908 1.000 78.592 95 ALA B C 1
ATOM 4974 O O . ALA B 1 125 ? -26.961 -16.789 101.031 1.000 77.770 95 ALA B O 1
ATOM 4976 N N . SER B 1 126 ? -26.931 -18.641 99.695 1.000 79.747 96 SER B N 1
ATOM 4977 C CA . SER B 1 126 ? -27.208 -19.670 100.732 1.000 81.497 96 SER B CA 1
ATOM 4978 C C . SER B 1 126 ? -26.116 -20.750 100.725 1.000 78.344 96 SER B C 1
ATOM 4979 O O . SER B 1 126 ? -25.549 -21.018 99.646 1.000 78.628 96 SER B O 1
ATOM 4982 N N . MET B 1 127 ? -25.844 -21.337 101.896 1.000 73.354 97 MET B N 1
ATOM 4983 C CA . MET B 1 127 ? -24.893 -22.461 102.103 1.000 70.973 97 MET B CA 1
ATOM 4984 C C . MET B 1 127 ? -25.689 -23.747 102.346 1.000 71.344 97 MET B C 1
ATOM 4985 O O . MET B 1 127 ? -26.351 -23.834 103.389 1.000 74.549 97 MET B O 1
ATOM 4990 N N . LEU B 1 128 ? -25.595 -24.712 101.429 1.000 69.877 98 LEU B N 1
ATOM 4991 C CA . LEU B 1 128 ? -26.281 -26.027 101.527 1.000 66.595 98 LEU B CA 1
ATOM 4992 C C . LEU B 1 128 ? -25.551 -26.888 102.565 1.000 66.547 98 LEU B C 1
ATOM 4993 O O . LEU B 1 128 ? -24.313 -26.982 102.483 1.000 69.161 98 LEU B O 1
ATOM 4998 N N . GLU B 1 129 ? -26.288 -27.469 103.516 1.000 68.560 99 GLU B N 1
ATOM 4999 C CA . GLU B 1 129 ? -25.763 -28.410 104.546 1.000 70.538 99 GLU B CA 1
ATOM 5000 C C . GLU B 1 129 ? -26.338 -29.805 104.279 1.000 65.853 99 GLU B C 1
ATOM 5001 O O . GLU B 1 129 ? -27.531 -29.892 103.946 1.000 68.101 99 GLU B O 1
ATOM 5007 N N . PHE B 1 130 ? -25.511 -30.844 104.414 1.000 63.190 100 PHE B N 1
ATOM 5008 C CA . PHE B 1 130 ? -25.872 -32.272 104.217 1.000 62.946 100 PHE B CA 1
ATOM 5009 C C . PHE B 1 130 ? -25.400 -33.075 105.432 1.000 66.247 100 PHE B C 1
ATOM 5010 O O . PHE B 1 130 ? -24.440 -32.655 106.105 1.000 67.291 100 PHE B O 1
ATOM 5018 N N . ASP B 1 131 ? -26.064 -34.200 105.694 1.000 70.234 101 ASP B N 1
ATOM 5019 C CA . ASP B 1 131 ? -25.719 -35.139 106.792 1.000 73.507 101 ASP B CA 1
ATOM 5020 C C . ASP B 1 131 ? -24.513 -35.963 106.340 1.000 72.462 101 ASP B C 1
ATOM 5021 O O . ASP B 1 131 ? -24.608 -36.708 105.370 1.000 66.703 101 ASP B O 1
ATOM 5026 N N . PRO B 1 132 ? -23.341 -35.850 107.006 1.000 74.310 102 PRO B N 1
ATOM 5027 C CA . PRO B 1 132 ? -22.160 -36.626 106.621 1.000 77.677 102 PRO B CA 1
ATOM 5028 C C . PRO B 1 132 ? -22.342 -38.155 106.580 1.000 80.307 102 PRO B C 1
ATOM 5029 O O . PRO B 1 132 ? -21.599 -38.796 105.858 1.000 81.673 102 PRO B O 1
ATOM 5033 N N . LYS B 1 133 ? -23.295 -38.698 107.346 1.000 83.097 103 LYS B N 1
ATOM 5034 C CA . LYS B 1 133 ? -23.478 -40.164 107.538 1.000 85.523 103 LYS B CA 1
ATOM 5035 C C . LYS B 1 133 ? -24.420 -40.742 106.470 1.000 82.087 103 LYS B C 1
ATOM 5036 O O . LYS B 1 133 ? -24.047 -41.763 105.868 1.000 83.164 103 LYS B O 1
ATOM 5042 N N . ASN B 1 134 ? -25.591 -40.130 106.257 1.000 81.389 104 ASN B N 1
ATOM 5043 C CA . ASN B 1 134 ? -26.635 -40.622 105.314 1.000 80.797 104 ASN B CA 1
ATOM 5044 C C . ASN B 1 134 ? -26.583 -39.831 103.995 1.000 80.187 104 ASN B C 1
ATOM 5045 O O . ASN B 1 134 ? -27.244 -40.264 103.030 1.000 81.766 104 ASN B O 1
ATOM 5050 N N . HIS B 1 135 ? -25.863 -38.702 103.972 1.000 78.964 105 HIS B N 1
ATOM 5051 C CA . HIS B 1 135 ? -25.576 -37.858 102.775 1.000 77.951 105 HIS B CA 1
ATOM 5052 C C . HIS B 1 135 ? -26.821 -37.073 102.337 1.000 73.734 105 HIS B C 1
ATOM 5053 O O . HIS B 1 135 ? -26.730 -36.382 101.308 1.000 70.620 105 HIS B O 1
ATOM 5060 N N . GLN B 1 136 ? -27.916 -37.128 103.102 1.000 75.954 106 GLN B N 1
ATOM 5061 C CA . GLN B 1 136 ? -29.206 -36.473 102.750 1.000 79.296 106 GLN B CA 1
ATOM 5062 C C . GLN B 1 136 ? -29.142 -34.986 103.117 1.000 75.484 106 GLN B C 1
ATOM 5063 O O . GLN B 1 136 ? -28.423 -34.640 104.071 1.000 71.605 106 GLN B O 1
ATOM 5069 N N . PHE B 1 137 ? -29.871 -34.150 102.372 1.000 76.977 107 PHE B N 1
ATOM 5070 C CA . PHE B 1 137 ? -29.954 -32.678 102.562 1.000 79.806 107 PHE B CA 1
ATOM 5071 C C . PHE B 1 137 ? -30.613 -32.373 103.910 1.000 84.263 107 PHE B C 1
ATOM 5072 O O . PHE B 1 137 ? -31.611 -33.039 104.247 1.000 87.457 107 PHE B O 1
ATOM 5080 N N . LEU B 1 138 ? -30.071 -31.398 104.650 1.000 83.969 108 LEU B N 1
ATOM 5081 C CA . LEU B 1 138 ? -30.603 -30.948 105.963 1.000 83.267 108 LEU B CA 1
ATOM 5082 C C . LEU B 1 138 ? -31.250 -29.566 105.802 1.000 85.987 108 LEU B C 1
ATOM 5083 O O . LEU B 1 138 ? -32.496 -29.505 105.830 1.000 93.541 108 LEU B O 1
ATOM 5088 N N . ARG B 1 139 ? -30.450 -28.507 105.629 1.000 84.572 109 ARG B N 1
ATOM 5089 C CA . ARG B 1 139 ? -30.931 -27.096 105.643 1.000 86.391 109 ARG B CA 1
ATOM 5090 C C . ARG B 1 139 ? -30.074 -26.243 104.701 1.000 86.827 109 ARG B C 1
ATOM 5091 O O . ARG B 1 139 ? -29.129 -26.787 104.109 1.000 88.785 109 ARG B O 1
ATOM 5099 N N . SER B 1 140 ? -30.414 -24.958 104.569 1.000 87.120 110 SER B N 1
ATOM 5100 C CA . SER B 1 140 ? -29.690 -23.958 103.743 1.000 87.859 110 SER B CA 1
ATOM 5101 C C . SER B 1 140 ? -29.588 -22.630 104.503 1.000 89.458 110 SER B C 1
ATOM 5102 O O . SER B 1 140 ? -30.400 -21.721 104.222 1.000 88.438 110 SER B O 1
ATOM 5105 N N . LYS B 1 141 ? -28.627 -22.523 105.428 1.000 91.304 111 LYS B N 1
ATOM 5106 C CA . LYS B 1 141 ? -28.343 -21.274 106.188 1.000 92.975 111 LYS B CA 1
ATOM 5107 C C . LYS B 1 141 ? -27.832 -20.216 105.213 1.000 89.980 111 LYS B C 1
ATOM 5108 O O . LYS B 1 141 ? -27.108 -20.541 104.276 1.000 90.639 111 LYS B O 1
ATOM 5114 N N . PRO B 1 142 ? -28.200 -18.924 105.381 1.000 92.690 112 PRO B N 1
ATOM 5115 C CA . PRO B 1 142 ? -27.755 -17.870 104.468 1.000 93.305 112 PRO B CA 1
ATOM 5116 C C . PRO B 1 142 ? -26.265 -17.536 104.636 1.000 94.497 112 PRO B C 1
ATOM 5117 O O . PRO B 1 142 ? -25.734 -17.738 105.712 1.000 92.171 112 PRO B O 1
ATOM 5121 N N . ILE B 1 143 ? -25.637 -17.039 103.566 1.000 98.920 113 ILE B N 1
ATOM 5122 C CA . ILE B 1 143 ? -24.186 -16.691 103.512 1.000 101.161 113 ILE B CA 1
ATOM 5123 C C . ILE B 1 143 ? -23.984 -15.339 104.208 1.000 99.813 113 ILE B C 1
ATOM 5124 O O . ILE B 1 143 ? -24.524 -14.333 103.703 1.000 95.663 113 ILE B O 1
ATOM 5129 N N . ASN B 1 144 ? -23.239 -15.327 105.318 1.000 100.161 114 ASN B N 1
ATOM 5130 C CA . ASN B 1 144 ? -22.814 -14.095 106.037 1.000 103.495 114 ASN B CA 1
ATOM 5131 C C . ASN B 1 144 ? -21.330 -13.840 105.742 1.000 102.777 114 ASN B C 1
ATOM 5132 O O . ASN B 1 144 ? -20.478 -14.338 106.509 1.000 100.540 114 ASN B O 1
ATOM 5137 N N . PHE B 1 145 ? -21.042 -13.092 104.672 1.000 98.167 115 PHE B N 1
ATOM 5138 C CA . PHE B 1 145 ? -19.668 -12.764 104.208 1.000 93.423 115 PHE B CA 1
ATOM 5139 C C . PHE B 1 145 ? -18.944 -11.957 105.293 1.000 92.622 115 PHE B C 1
ATOM 5140 O O . PHE B 1 145 ? -19.282 -10.776 105.494 1.000 93.020 115 PHE B O 1
ATOM 5148 N N . ASP B 1 146 ? -17.993 -12.592 105.982 1.000 93.642 116 ASP B N 1
ATOM 5149 C CA . ASP B 1 146 ? -17.092 -11.949 106.975 1.000 96.274 116 ASP B CA 1
ATOM 5150 C C . ASP B 1 146 ? -16.059 -11.104 106.217 1.000 99.097 116 ASP B C 1
ATOM 5151 O O . ASP B 1 146 ? -15.166 -11.700 105.582 1.000 105.108 116 ASP B O 1
ATOM 5156 N N . THR B 1 147 ? -16.183 -9.772 106.280 1.000 97.256 117 THR B N 1
ATOM 5157 C CA . THR B 1 147 ? -15.273 -8.788 105.628 1.000 97.328 117 THR B CA 1
ATOM 5158 C C . THR B 1 147 ? -13.855 -8.912 106.207 1.000 96.813 117 THR B C 1
ATOM 5159 O O . THR B 1 147 ? -12.899 -8.500 105.517 1.000 91.281 117 THR B O 1
ATOM 5163 N N . GLY B 1 148 ? -13.724 -9.428 107.433 1.000 98.026 118 GLY B N 1
ATOM 5164 C CA . GLY B 1 148 ? -12.437 -9.654 108.121 1.000 100.463 118 GLY B CA 1
ATOM 5165 C C . GLY B 1 148 ? -11.643 -10.809 107.525 1.000 102.478 118 GLY B C 1
ATOM 5166 O O . GLY B 1 148 ? -10.408 -10.822 107.724 1.000 101.611 118 GLY B O 1
ATOM 5167 N N . LEU B 1 149 ? -12.314 -11.734 106.825 1.000 103.487 119 LEU B N 1
ATOM 5168 C CA . LEU B 1 149 ? -11.693 -12.894 106.129 1.000 97.452 119 LEU B CA 1
ATOM 5169 C C . LEU B 1 149 ? -11.547 -12.595 104.630 1.000 94.290 119 LEU B C 1
ATOM 5170 O O . LEU B 1 149 ? -12.294 -11.742 104.119 1.000 88.640 119 LEU B O 1
ATOM 5175 N N . SER B 1 150 ? -10.621 -13.306 103.975 1.000 91.987 120 SER B N 1
ATOM 5176 C CA . SER B 1 150 ? -10.399 -13.310 102.504 1.000 87.060 120 SER B CA 1
ATOM 5177 C C . SER B 1 150 ? -11.609 -13.941 101.800 1.000 85.247 120 SER B C 1
ATOM 5178 O O . SER B 1 150 ? -12.361 -14.680 102.461 1.000 83.264 120 SER B O 1
ATOM 5181 N N . PHE B 1 151 ? -11.780 -13.672 100.504 1.000 80.499 121 PHE B N 1
ATOM 5182 C CA . PHE B 1 151 ? -12.890 -14.200 99.667 1.000 76.354 121 PHE B CA 1
ATOM 5183 C C . PHE B 1 151 ? -12.875 -15.731 99.696 1.000 73.852 121 PHE B C 1
ATOM 5184 O O . PHE B 1 151 ? -13.947 -16.332 99.881 1.000 76.715 121 PHE B O 1
ATOM 5192 N N . TRP B 1 152 ? -11.700 -16.342 99.522 1.000 69.562 122 TRP B N 1
ATOM 5193 C CA . TRP B 1 152 ? -11.529 -17.818 99.431 1.000 68.304 122 TRP B CA 1
ATOM 5194 C C . TRP B 1 152 ? -11.651 -18.450 100.820 1.000 70.121 122 TRP B C 1
ATOM 5195 O O . TRP B 1 152 ? -12.125 -19.601 100.892 1.000 69.166 122 TRP B O 1
ATOM 5206 N N . GLU B 1 153 ? -11.241 -17.734 101.871 1.000 76.186 123 GLU B N 1
ATOM 5207 C CA . GLU B 1 153 ? -11.475 -18.140 103.285 1.000 79.888 123 GLU B CA 1
ATOM 5208 C C . GLU B 1 153 ? -12.987 -18.119 103.542 1.000 78.864 123 GLU B C 1
ATOM 5209 O O . GLU B 1 153 ? -13.499 -19.086 104.139 1.000 78.763 123 GLU B O 1
ATOM 5215 N N . ASN B 1 154 ? -13.674 -17.065 103.085 1.000 78.129 124 ASN B N 1
ATOM 5216 C CA . ASN B 1 154 ? -15.156 -16.952 103.131 1.000 77.881 124 ASN B CA 1
ATOM 5217 C C . ASN B 1 154 ? -15.767 -18.156 102.407 1.000 76.219 124 ASN B C 1
ATOM 5218 O O . ASN B 1 154 ? -16.701 -18.761 102.964 1.000 80.236 124 ASN B O 1
ATOM 5223 N N . TRP B 1 155 ? -15.243 -18.505 101.229 1.000 75.707 125 TRP B N 1
ATOM 5224 C CA . TRP B 1 155 ? -15.789 -19.590 100.371 1.000 73.524 125 TRP B CA 1
ATOM 5225 C C . TRP B 1 155 ? -15.758 -20.931 101.114 1.000 74.540 125 TRP B C 1
ATOM 5226 O O . TRP B 1 155 ? -16.697 -21.724 100.912 1.000 72.505 125 TRP B O 1
ATOM 5237 N N . LEU B 1 156 ? -14.728 -21.177 101.931 1.000 76.811 126 LEU B N 1
ATOM 5238 C CA . LEU B 1 156 ? -14.525 -22.474 102.635 1.000 80.343 126 LEU B CA 1
ATOM 5239 C C . LEU B 1 156 ? -15.316 -22.515 103.948 1.000 80.632 126 LEU B C 1
ATOM 5240 O O . LEU B 1 156 ? -15.689 -23.631 104.354 1.000 80.953 126 LEU B O 1
ATOM 5245 N N . HIS B 1 157 ? -15.550 -21.365 104.590 1.000 82.425 127 HIS B N 1
ATOM 5246 C CA . HIS B 1 157 ? -16.070 -21.273 105.984 1.000 84.257 127 HIS B CA 1
ATOM 5247 C C . HIS B 1 157 ? -17.525 -20.784 106.007 1.000 81.685 127 HIS B C 1
ATOM 5248 O O . HIS B 1 157 ? -18.322 -21.400 106.739 1.000 78.676 127 HIS B O 1
ATOM 5255 N N . THR B 1 158 ? -17.865 -19.738 105.244 1.000 79.180 128 THR B N 1
ATOM 5256 C CA . THR B 1 158 ? -19.205 -19.085 105.260 1.000 81.119 128 THR B CA 1
ATOM 5257 C C . THR B 1 158 ? -20.098 -19.619 104.128 1.000 79.791 128 THR B C 1
ATOM 5258 O O . THR B 1 158 ? -21.328 -19.653 104.341 1.000 84.885 128 THR B O 1
ATOM 5262 N N . VAL B 1 159 ? -19.518 -20.004 102.982 1.000 72.747 129 VAL B N 1
ATOM 5263 C CA . VAL B 1 159 ? -20.262 -20.412 101.748 1.000 68.529 129 VAL B CA 1
ATOM 5264 C C . VAL B 1 159 ? -20.416 -21.939 101.696 1.000 66.323 129 VAL B C 1
ATOM 5265 O O . VAL B 1 159 ? -21.441 -22.401 101.174 1.000 70.884 129 VAL B O 1
ATOM 5269 N N . THR B 1 160 ? -19.434 -22.693 102.195 1.000 64.303 130 THR B N 1
ATOM 5270 C CA . THR B 1 160 ? -19.333 -24.168 102.025 1.000 63.514 130 THR B CA 1
ATOM 5271 C C . THR B 1 160 ? -19.384 -24.854 103.394 1.000 61.696 130 THR B C 1
ATOM 5272 O O . THR B 1 160 ? -18.760 -24.346 104.342 1.000 61.277 130 THR B O 1
ATOM 5276 N N . GLN B 1 161 ? -20.092 -25.980 103.476 1.000 61.377 131 GLN B N 1
ATOM 5277 C CA . GLN B 1 161 ? -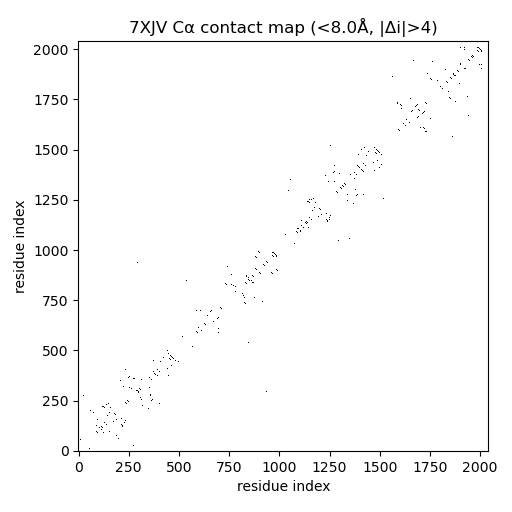20.174 -26.830 104.689 1.000 63.548 131 GLN B CA 1
ATOM 5278 C C . GLN B 1 161 ? -18.914 -27.696 104.771 1.000 61.755 131 GLN B C 1
ATOM 5279 O O . GLN B 1 161 ? -18.641 -28.421 103.805 1.000 64.457 131 GLN B O 1
ATOM 5285 N N . SER B 1 162 ? -18.188 -27.629 105.888 1.000 60.967 132 SER B N 1
ATOM 5286 C CA . SER B 1 162 ? -17.008 -28.485 106.181 1.000 61.032 132 SER B CA 1
ATOM 5287 C C . SER B 1 162 ? -17.409 -29.959 106.082 1.000 58.078 132 SER B C 1
ATOM 5288 O O . SER B 1 162 ? -18.464 -30.321 106.638 1.000 60.050 132 SER B O 1
ATOM 5291 N N . GLY B 1 163 ? -16.613 -30.764 105.372 1.000 56.402 133 GLY B N 1
ATOM 5292 C CA . GLY B 1 163 ? -16.741 -32.234 105.311 1.000 53.360 133 GLY B CA 1
ATOM 5293 C C . GLY B 1 163 ? -17.811 -32.706 104.338 1.000 52.288 133 GLY B C 1
ATOM 5294 O O . GLY B 1 163 ? -17.973 -33.936 104.215 1.000 50.618 133 GLY B O 1
ATOM 5295 N N . SER B 1 164 ? -18.515 -31.786 103.664 1.000 52.491 134 SER B N 1
ATOM 5296 C CA . SER B 1 164 ? -19.609 -32.106 102.709 1.000 54.206 134 SER B CA 1
ATOM 5297 C C . SER B 1 164 ? -19.024 -32.809 101.479 1.000 57.622 134 SER B C 1
ATOM 5298 O O . SER B 1 164 ? -18.119 -32.238 100.838 1.000 58.760 134 SER B O 1
ATOM 5301 N N . LYS B 1 165 ? -19.521 -34.012 101.183 1.000 58.881 135 LYS B N 1
ATOM 5302 C CA . LYS B 1 165 ? -19.137 -34.836 100.006 1.000 58.673 135 LYS B CA 1
ATOM 5303 C C . LYS B 1 165 ? -20.314 -34.891 99.027 1.000 60.756 135 LYS B C 1
ATOM 5304 O O . LYS B 1 165 ? -21.469 -34.934 99.490 1.000 65.535 135 LYS B O 1
ATOM 5310 N N . GLY B 1 166 ? -20.029 -34.887 97.724 1.000 61.973 136 GLY B N 1
ATOM 5311 C CA . GLY B 1 166 ? -21.056 -34.959 96.669 1.000 60.614 136 GLY B CA 1
ATOM 5312 C C . GLY B 1 166 ? -20.453 -35.122 95.286 1.000 60.404 136 GLY B C 1
ATOM 5313 O O . GLY B 1 166 ? -19.309 -34.682 95.074 1.000 57.230 136 GLY B O 1
ATOM 5314 N N . ILE B 1 167 ? -21.213 -35.731 94.375 1.000 59.988 137 ILE B N 1
ATOM 5315 C CA . ILE B 1 167 ? -20.845 -35.926 92.944 1.000 57.142 137 ILE B CA 1
ATOM 5316 C C . ILE B 1 167 ? -21.054 -34.590 92.226 1.000 58.708 137 ILE B C 1
ATOM 5317 O O . ILE B 1 167 ? -22.108 -33.970 92.441 1.000 56.247 137 ILE B O 1
ATOM 5322 N N . VAL B 1 168 ? -20.076 -34.162 91.424 1.000 58.949 138 VAL B N 1
ATOM 5323 C CA . VAL B 1 168 ? -20.129 -32.894 90.638 1.000 57.235 138 VAL B CA 1
ATOM 5324 C C . VAL B 1 168 ? -19.938 -33.233 89.158 1.000 57.128 138 VAL B C 1
ATOM 5325 O O . VAL B 1 168 ? -19.040 -34.037 88.846 1.000 60.028 138 VAL B O 1
ATOM 5329 N N . ILE B 1 169 ? -20.768 -32.648 88.289 1.000 55.433 139 ILE B N 1
ATOM 5330 C CA . ILE B 1 169 ? -20.691 -32.797 86.807 1.000 55.393 139 ILE B CA 1
ATOM 5331 C C . ILE B 1 169 ? -20.744 -31.398 86.188 1.000 55.371 139 ILE B C 1
ATOM 5332 O O . ILE B 1 169 ? -21.660 -30.638 86.538 1.000 53.073 139 ILE B O 1
ATOM 5337 N N . SER B 1 170 ? -19.785 -31.073 85.319 1.000 58.878 140 SER B N 1
ATOM 5338 C CA . SER B 1 170 ? -19.827 -29.880 84.436 1.000 61.488 140 SER B CA 1
ATOM 5339 C C . SER B 1 170 ? -20.622 -30.246 83.181 1.000 60.796 140 SER B C 1
ATOM 5340 O O . SER B 1 170 ? -20.215 -31.192 82.487 1.000 62.459 140 SER B O 1
ATOM 5343 N N . ALA B 1 171 ? -21.730 -29.547 82.928 1.000 61.220 141 ALA B N 1
ATOM 5344 C CA . ALA B 1 171 ? -22.684 -29.859 81.839 1.000 63.079 141 ALA B CA 1
ATOM 5345 C C . ALA B 1 171 ? -23.247 -28.567 81.245 1.000 62.935 141 ALA B C 1
ATOM 5346 O O . ALA B 1 171 ? -23.666 -27.682 82.018 1.000 63.133 141 ALA B O 1
ATOM 5348 N N . SER B 1 172 ? -23.200 -28.468 79.915 1.000 63.107 142 SER B N 1
ATOM 5349 C CA . SER B 1 172 ? -24.032 -27.561 79.088 1.000 63.612 142 SER B CA 1
ATOM 5350 C C . SER B 1 172 ? -25.166 -28.404 78.494 1.000 65.625 142 SER B C 1
ATOM 5351 O O . SER B 1 172 ? -25.269 -29.594 78.875 1.000 65.893 142 SER B O 1
ATOM 5354 N N . ASP B 1 173 ? -25.982 -27.828 77.608 1.000 66.182 143 ASP B N 1
ATOM 5355 C CA . ASP B 1 173 ? -27.064 -28.561 76.894 1.000 67.252 143 ASP B CA 1
ATOM 5356 C C . ASP B 1 173 ? -26.442 -29.705 76.082 1.000 67.010 143 ASP B C 1
ATOM 5357 O O . ASP B 1 173 ? -27.092 -30.763 75.962 1.000 67.066 143 ASP B O 1
ATOM 5362 N N . VAL B 1 174 ? -25.218 -29.509 75.577 1.000 62.670 144 VAL B N 1
ATOM 5363 C CA . VAL B 1 174 ? -24.461 -30.514 74.772 1.000 61.189 144 VAL B CA 1
ATOM 5364 C C . VAL B 1 174 ? -24.327 -31.818 75.571 1.000 59.229 144 VAL B C 1
ATOM 5365 O O . VAL B 1 174 ? -24.430 -32.889 74.949 1.000 58.957 144 VAL B O 1
ATOM 5369 N N . GLN B 1 175 ? -24.121 -31.733 76.890 1.000 59.953 145 GLN B N 1
ATOM 5370 C CA . GLN B 1 175 ? -23.790 -32.897 77.764 1.000 61.313 145 GLN B CA 1
ATOM 5371 C C . GLN B 1 175 ? -25.062 -33.548 78.330 1.000 59.894 145 GLN B C 1
ATOM 5372 O O . GLN B 1 175 ? -24.916 -34.489 79.145 1.000 56.588 145 GLN B O 1
ATOM 5378 N N . LEU B 1 176 ? -26.251 -33.094 77.910 1.000 62.504 146 LEU B N 1
ATOM 5379 C CA . LEU B 1 176 ? -27.566 -33.553 78.441 1.000 62.598 146 LEU B CA 1
ATOM 5380 C C . LEU B 1 176 ? -27.633 -35.086 78.436 1.000 61.191 146 LEU B C 1
ATOM 5381 O O . LEU B 1 176 ? -27.732 -35.666 79.530 1.000 61.388 146 LEU B O 1
ATOM 5386 N N . ASN B 1 177 ? -27.564 -35.707 77.257 1.000 62.405 147 ASN B N 1
ATOM 5387 C CA . ASN B 1 177 ? -27.762 -37.172 77.068 1.000 68.286 147 ASN B CA 1
ATOM 5388 C C . ASN B 1 177 ? -26.782 -37.953 77.952 1.000 68.111 147 ASN B C 1
ATOM 5389 O O . ASN B 1 177 ? -27.244 -38.829 78.706 1.000 70.182 147 ASN B O 1
ATOM 5394 N N . GLU B 1 178 ? -25.482 -37.650 77.859 1.000 67.228 148 GLU B N 1
ATOM 5395 C CA . GLU B 1 178 ? -24.408 -38.340 78.621 1.000 64.200 148 GLU B CA 1
ATOM 5396 C C . GLU B 1 178 ? -24.696 -38.244 80.126 1.000 62.273 148 GLU B C 1
ATOM 5397 O O . GLU B 1 178 ? -24.512 -39.262 80.819 1.000 63.308 148 GLU B O 1
ATOM 5403 N N . THR B 1 179 ? -25.149 -37.080 80.605 1.000 58.932 149 THR B N 1
ATOM 5404 C CA . THR B 1 179 ? -25.488 -36.826 82.032 1.000 59.975 149 THR B CA 1
ATOM 5405 C C . THR B 1 179 ? -26.666 -37.716 82.457 1.000 59.651 149 THR B C 1
ATOM 5406 O O . THR B 1 179 ? -26.606 -38.265 83.574 1.000 59.894 149 THR B O 1
ATOM 5410 N N . ILE B 1 180 ? -27.693 -37.847 81.609 1.000 61.935 150 ILE B N 1
ATOM 5411 C CA . ILE B 1 180 ? -28.886 -38.717 81.853 1.000 62.517 150 ILE B CA 1
ATOM 5412 C C . ILE B 1 180 ? -28.392 -40.150 82.080 1.000 60.971 150 ILE B C 1
ATOM 5413 O O . ILE B 1 180 ? -28.825 -40.786 83.056 1.000 61.437 150 ILE B O 1
ATOM 5418 N N . ARG B 1 181 ? -27.513 -40.627 81.197 1.000 61.435 151 ARG B N 1
ATOM 5419 C CA . ARG B 1 181 ? -27.027 -42.032 81.168 1.000 63.204 151 ARG B CA 1
ATOM 5420 C C . ARG B 1 181 ? -26.199 -42.309 82.428 1.000 62.327 151 ARG B C 1
ATOM 5421 O O . ARG B 1 181 ? -26.279 -43.441 82.942 1.000 62.169 151 ARG B O 1
ATOM 5429 N N . LEU B 1 182 ? -25.448 -41.314 82.911 1.000 60.378 152 LEU B N 1
ATOM 5430 C CA . LEU B 1 182 ? -24.670 -41.404 84.176 1.000 59.596 152 LEU B CA 1
ATOM 5431 C C . LEU B 1 182 ? -25.648 -41.531 85.349 1.000 60.323 152 LEU B C 1
ATOM 5432 O O . LEU B 1 182 ? -25.445 -42.438 86.179 1.000 62.960 152 LEU B O 1
ATOM 5437 N N . LEU B 1 183 ? -26.676 -40.674 85.399 1.000 61.778 153 LEU B N 1
ATOM 5438 C CA . LEU B 1 183 ? -27.733 -40.701 86.449 1.000 65.277 153 LEU B CA 1
ATOM 5439 C C . LEU B 1 183 ? -28.327 -42.110 86.546 1.000 65.493 153 LEU B C 1
ATOM 5440 O O . LEU B 1 183 ? -28.379 -42.644 87.667 1.000 65.385 153 LEU B O 1
ATOM 5445 N N . LYS B 1 184 ? -28.746 -42.680 85.414 1.000 62.582 154 LYS B N 1
ATOM 5446 C CA . LYS B 1 184 ? -29.354 -44.034 85.341 1.000 63.732 154 LYS B CA 1
ATOM 5447 C C . LYS B 1 184 ? -28.431 -45.052 86.020 1.000 64.426 154 LYS B C 1
ATOM 5448 O O . LYS B 1 184 ? -28.944 -45.857 86.823 1.000 68.931 154 LYS B O 1
ATOM 5454 N N . VAL B 1 185 ? -27.126 -45.005 85.728 1.000 62.690 155 VAL B N 1
ATOM 5455 C CA . VAL B 1 185 ? -26.113 -45.946 86.296 1.000 61.936 155 VAL B CA 1
ATOM 5456 C C . VAL B 1 185 ? -25.989 -45.697 87.805 1.000 62.054 155 VAL B C 1
ATOM 5457 O O . VAL B 1 185 ? -25.932 -46.687 88.562 1.000 59.331 155 VAL B O 1
ATOM 5461 N N . LEU B 1 186 ? -25.947 -44.431 88.228 1.000 60.180 156 LEU B N 1
ATOM 5462 C CA . LEU B 1 186 ? -25.858 -44.053 89.664 1.000 61.970 156 LEU B CA 1
ATOM 5463 C C . LEU B 1 186 ? -27.065 -44.630 90.415 1.000 64.079 156 LEU B C 1
ATOM 5464 O O . LEU B 1 186 ? -26.866 -45.166 91.524 1.000 62.744 156 LEU B O 1
ATOM 5469 N N . ARG B 1 187 ? -28.260 -44.541 89.821 1.000 67.278 157 ARG B N 1
ATOM 5470 C CA . ARG B 1 187 ? -29.524 -45.088 90.384 1.000 68.285 157 ARG B CA 1
ATOM 5471 C C . ARG B 1 187 ? -29.449 -46.620 90.405 1.000 67.468 157 ARG B C 1
ATOM 5472 O O . ARG B 1 187 ? -29.806 -47.205 91.442 1.000 69.476 157 ARG B O 1
ATOM 5480 N N . PHE B 1 188 ? -28.968 -47.243 89.326 1.000 65.647 158 PHE B N 1
ATOM 5481 C CA . PHE B 1 188 ? -28.849 -48.720 89.203 1.000 67.620 158 PHE B CA 1
ATOM 5482 C C . PHE B 1 188 ? -27.950 -49.279 90.317 1.000 67.545 158 PHE B C 1
ATOM 5483 O O . PHE B 1 188 ? -28.258 -50.378 90.816 1.000 69.763 158 PHE B O 1
ATOM 5491 N N . ILE B 1 189 ? -26.878 -48.564 90.686 1.000 66.749 159 ILE B N 1
ATOM 5492 C CA . ILE B 1 189 ? -25.904 -49.004 91.734 1.000 66.410 159 ILE B CA 1
ATOM 5493 C C . ILE B 1 189 ? -26.323 -48.437 93.097 1.000 68.620 159 ILE B C 1
ATOM 5494 O O . ILE B 1 189 ? -25.566 -48.635 94.067 1.000 67.701 159 ILE B O 1
ATOM 5499 N N . LYS B 1 190 ? -27.474 -47.759 93.165 1.000 71.446 160 LYS B N 1
ATOM 5500 C CA . LYS B 1 190 ? -28.133 -47.309 94.422 1.000 74.448 160 LYS B CA 1
ATOM 5501 C C . LYS B 1 190 ? -27.254 -46.261 95.113 1.000 72.266 160 LYS B C 1
ATOM 5502 O O . LYS B 1 190 ? -26.956 -46.429 96.308 1.000 75.644 160 LYS B O 1
ATOM 5508 N N . ASN B 1 191 ? -26.860 -45.218 94.380 1.000 70.157 161 ASN B N 1
ATOM 5509 C CA . ASN B 1 191 ? -26.064 -44.083 94.913 1.000 68.003 161 ASN B CA 1
ATOM 5510 C C . ASN B 1 191 ? -26.915 -43.316 95.929 1.000 66.231 161 ASN B C 1
ATOM 5511 O O . ASN B 1 191 ? -28.087 -43.043 95.616 1.000 62.415 161 ASN B O 1
ATOM 5516 N N . ASP B 1 192 ? -26.330 -42.983 97.085 1.000 67.846 162 ASP B N 1
ATOM 5517 C CA . ASP B 1 192 ? -26.963 -42.194 98.178 1.000 67.272 162 ASP B CA 1
ATOM 5518 C C . ASP B 1 192 ? -26.345 -40.789 98.247 1.000 67.510 162 ASP B C 1
ATOM 5519 O O . ASP B 1 192 ? -26.969 -39.914 98.883 1.000 68.404 162 ASP B O 1
ATOM 5524 N N . TYR B 1 193 ? -25.173 -40.575 97.632 1.000 64.723 163 TYR B N 1
ATOM 5525 C CA . TYR B 1 193 ? -24.447 -39.277 97.639 1.000 62.021 163 TYR B CA 1
ATOM 5526 C C . TYR B 1 193 ? -25.215 -38.269 96.792 1.000 59.387 163 TYR B C 1
ATOM 5527 O O . TYR B 1 193 ? -25.743 -38.623 95.741 1.000 61.014 163 TYR B O 1
ATOM 5536 N N . PRO B 1 194 ? -25.285 -36.983 97.205 1.000 56.645 164 PRO B N 1
ATOM 5537 C CA . PRO B 1 194 ? -25.956 -35.963 96.403 1.000 56.628 164 PRO B CA 1
ATOM 5538 C C . PRO B 1 194 ? -25.179 -35.715 95.104 1.000 60.380 164 PRO B C 1
ATOM 5539 O O . PRO B 1 194 ? -23.991 -35.964 95.076 1.000 61.640 164 PRO B O 1
ATOM 5543 N N . ILE B 1 195 ? -25.879 -35.254 94.069 1.000 62.563 165 ILE B N 1
ATOM 5544 C CA . ILE B 1 195 ? -25.308 -34.908 92.737 1.000 62.601 165 ILE B CA 1
ATOM 5545 C C . ILE B 1 195 ? -25.604 -33.431 92.485 1.000 61.856 165 ILE B C 1
ATOM 5546 O O . ILE B 1 195 ? -26.739 -33.014 92.748 1.000 63.860 165 ILE B O 1
ATOM 5551 N N . GLN B 1 196 ? -24.609 -32.672 92.024 1.000 61.080 166 GLN B N 1
ATOM 5552 C CA . GLN B 1 196 ? -24.773 -31.253 91.624 1.000 59.514 166 GLN B CA 1
ATOM 5553 C C . GLN B 1 196 ? -24.279 -31.101 90.187 1.000 59.352 166 GLN B C 1
ATOM 5554 O O . GLN B 1 196 ? -23.120 -31.456 89.919 1.000 61.513 166 GLN B O 1
ATOM 5560 N N . ILE B 1 197 ? -25.153 -30.633 89.297 1.000 58.329 167 ILE B N 1
ATOM 5561 C CA . ILE B 1 197 ? -24.826 -30.326 87.877 1.000 58.132 167 ILE B CA 1
ATOM 5562 C C . ILE B 1 197 ? -24.545 -28.823 87.790 1.000 58.705 167 ILE B C 1
ATOM 5563 O O . ILE B 1 197 ? -25.483 -28.030 87.973 1.000 57.728 167 ILE B O 1
ATOM 5568 N N . VAL B 1 198 ? -23.280 -28.456 87.569 1.000 57.556 168 VAL B N 1
ATOM 5569 C CA . VAL B 1 198 ? -22.819 -27.038 87.509 1.000 55.260 168 VAL B CA 1
ATOM 5570 C C . VAL B 1 198 ? -22.795 -26.606 86.043 1.000 55.258 168 VAL B C 1
ATOM 5571 O O . VAL B 1 198 ? -22.288 -27.378 85.209 1.000 58.410 168 VAL B O 1
ATOM 5575 N N . HIS B 1 199 ? -23.341 -25.422 85.756 1.000 54.553 169 HIS B N 1
ATOM 5576 C CA . HIS B 1 199 ? -23.390 -24.805 84.405 1.000 56.922 169 HIS B CA 1
ATOM 5577 C C . HIS B 1 199 ? -23.113 -23.305 84.540 1.000 58.389 169 HIS B C 1
ATOM 5578 O O . HIS B 1 199 ? -23.215 -22.791 85.672 1.000 57.436 169 HIS B O 1
ATOM 5585 N N . ASN B 1 200 ? -22.764 -22.648 83.429 1.000 64.177 170 ASN B N 1
ATOM 5586 C CA . ASN B 1 200 ? -22.455 -21.194 83.358 1.000 65.489 170 ASN B CA 1
ATOM 5587 C C . ASN B 1 200 ? -23.547 -20.509 82.527 1.000 69.134 170 ASN B C 1
ATOM 5588 O O . ASN B 1 200 ? -23.214 -19.894 81.486 1.000 68.968 170 ASN B O 1
ATOM 5593 N N . ALA B 1 201 ? -24.802 -20.616 82.981 1.000 69.874 171 ALA B N 1
ATOM 5594 C CA . ALA B 1 201 ? -26.010 -20.080 82.311 1.000 69.861 171 ALA B CA 1
ATOM 5595 C C . ALA B 1 201 ? -26.084 -20.609 80.871 1.000 70.879 171 ALA B C 1
ATOM 5596 O O . ALA B 1 201 ? -26.415 -19.819 79.971 1.000 69.184 171 ALA B O 1
ATOM 5598 N N . ASP B 1 202 ? -25.763 -21.892 80.669 1.000 75.972 172 ASP B N 1
ATOM 5599 C CA . ASP B 1 202 ? -25.775 -22.566 79.342 1.000 79.387 172 ASP B CA 1
ATOM 5600 C C . ASP B 1 202 ? -26.433 -23.948 79.475 1.000 77.634 172 ASP B C 1
ATOM 5601 O O . ASP B 1 202 ? -26.123 -24.839 78.655 1.000 79.364 172 ASP B O 1
ATOM 5606 N N . LEU B 1 203 ? -27.321 -24.112 80.461 1.000 79.626 173 LEU B N 1
ATOM 5607 C CA . LEU B 1 203 ? -28.188 -25.310 80.633 1.000 81.504 173 LEU B CA 1
ATOM 5608 C C . LEU B 1 203 ? -29.650 -24.848 80.655 1.000 83.978 173 LEU B C 1
ATOM 5609 O O . LEU B 1 203 ? -30.016 -24.083 81.573 1.000 88.435 173 LEU B O 1
ATOM 5614 N N . SER B 1 204 ? -30.444 -25.291 79.676 1.000 84.132 174 SER B N 1
ATOM 5615 C CA . SER B 1 204 ? -31.850 -24.864 79.448 1.000 81.536 174 SER B CA 1
ATOM 5616 C C . SER B 1 204 ? -32.759 -25.452 80.532 1.000 82.574 174 SER B C 1
ATOM 5617 O O . SER B 1 204 ? -32.365 -26.458 81.164 1.000 83.106 174 SER B O 1
ATOM 5620 N N . GLN B 1 205 ? -33.934 -24.846 80.728 1.000 86.646 175 GLN B N 1
ATOM 5621 C CA . GLN B 1 205 ? -34.973 -25.327 81.677 1.000 87.170 175 GLN B CA 1
ATOM 5622 C C . GLN B 1 205 ? -35.454 -26.712 81.223 1.000 85.047 175 GLN B C 1
ATOM 5623 O O . GLN B 1 205 ? -35.656 -27.577 82.099 1.000 82.590 175 GLN B O 1
ATOM 5629 N N . ASP B 1 206 ? -35.608 -26.915 79.908 1.000 85.148 176 ASP B N 1
ATOM 5630 C CA . ASP B 1 206 ? -35.981 -28.216 79.286 1.000 87.780 176 ASP B CA 1
ATOM 5631 C C . ASP B 1 206 ? -35.000 -29.306 79.733 1.000 85.423 176 ASP B C 1
ATOM 5632 O O . ASP B 1 206 ? -35.465 -30.386 80.148 1.000 83.308 176 ASP B O 1
ATOM 5637 N N . SER B 1 207 ? -33.696 -29.031 79.637 1.000 84.455 177 SER B N 1
ATOM 5638 C CA . SER B 1 207 ? -32.598 -29.965 80.006 1.000 81.850 177 SER B CA 1
ATOM 5639 C C . SER B 1 207 ? -32.690 -30.314 81.496 1.000 78.358 177 SER B C 1
ATOM 5640 O O . SER B 1 207 ? -32.632 -31.516 81.823 1.000 78.801 177 SER B O 1
ATOM 5643 N N . MET B 1 208 ? -32.846 -29.304 82.357 1.000 74.562 178 MET B N 1
ATOM 5644 C CA . MET B 1 208 ? -32.955 -29.474 83.832 1.000 78.266 178 MET B CA 1
ATOM 5645 C C . MET B 1 208 ? -34.178 -30.344 84.153 1.000 76.999 178 MET B C 1
ATOM 5646 O O . MET B 1 208 ? -34.030 -31.289 84.953 1.000 73.372 178 MET B O 1
ATOM 5651 N N . LYS B 1 209 ? -35.328 -30.047 83.534 1.000 79.141 179 LYS B N 1
ATOM 5652 C CA . LYS B 1 209 ? -36.602 -30.804 83.699 1.000 78.596 179 LYS B CA 1
ATOM 5653 C C . LYS B 1 209 ? -36.376 -32.280 83.355 1.000 71.477 179 LYS B C 1
ATOM 5654 O O . LYS B 1 209 ? -36.815 -33.143 84.139 1.000 72.383 179 LYS B O 1
ATOM 5660 N N . SER B 1 210 ? -35.725 -32.548 82.220 1.000 69.757 180 SER B N 1
ATOM 5661 C CA . SER B 1 210 ? -35.426 -33.911 81.706 1.000 72.781 180 SER B CA 1
ATOM 5662 C C . SER B 1 210 ? -34.491 -34.643 82.676 1.000 72.119 180 SER B C 1
ATOM 5663 O O . SER B 1 210 ? -34.728 -35.841 82.927 1.000 69.992 180 SER B O 1
ATOM 5666 N N . ILE B 1 211 ? -33.478 -33.945 83.202 1.000 72.331 181 ILE B N 1
ATOM 5667 C CA . ILE B 1 211 ? -32.503 -34.485 84.198 1.000 70.155 181 ILE B CA 1
ATOM 5668 C C . ILE B 1 211 ? -33.263 -34.861 85.479 1.000 69.310 181 ILE B C 1
ATOM 5669 O O . ILE B 1 211 ? -33.070 -35.997 85.964 1.000 70.867 181 ILE B O 1
ATOM 5674 N N . ILE B 1 212 ? -34.110 -33.958 85.989 1.000 68.334 182 ILE B N 1
ATOM 5675 C CA . ILE B 1 212 ? -34.922 -34.168 87.230 1.000 69.424 182 ILE B CA 1
ATOM 5676 C C . ILE B 1 212 ? -35.822 -35.399 87.040 1.000 69.378 182 ILE B C 1
ATOM 5677 O O . ILE B 1 212 ? -35.949 -36.189 88.000 1.000 64.844 182 ILE B O 1
ATOM 5682 N N . LYS B 1 213 ? -36.423 -35.544 85.853 1.000 68.751 183 LYS B N 1
ATOM 5683 C CA . LYS B 1 213 ? -37.312 -36.681 85.491 1.000 71.888 183 LYS B CA 1
ATOM 5684 C C . LYS B 1 213 ? -36.559 -37.998 85.723 1.000 71.618 183 LYS B C 1
ATOM 5685 O O . LYS B 1 213 ? -37.032 -38.805 86.541 1.000 73.008 183 LYS B O 1
ATOM 5691 N N . TYR B 1 214 ? -35.418 -38.190 85.052 1.000 71.524 184 TYR B N 1
ATOM 5692 C CA . TYR B 1 214 ? -34.606 -39.437 85.089 1.000 69.036 184 TYR B CA 1
ATOM 5693 C C . TYR B 1 214 ? -33.940 -39.605 86.460 1.000 70.325 184 TYR B C 1
ATOM 5694 O O . TYR B 1 214 ? -33.578 -40.748 86.805 1.000 68.959 184 TYR B O 1
ATOM 5703 N N . ALA B 1 215 ? -33.783 -38.509 87.208 1.000 72.164 185 ALA B N 1
ATOM 5704 C CA . ALA B 1 215 ? -33.186 -38.487 88.564 1.000 74.633 185 ALA B CA 1
ATOM 5705 C C . ALA B 1 215 ? -34.193 -38.986 89.610 1.000 74.776 185 ALA B C 1
ATOM 5706 O O . ALA B 1 215 ? -33.754 -39.672 90.554 1.000 76.514 185 ALA B O 1
ATOM 5708 N N . ARG B 1 216 ? -35.484 -38.660 89.451 1.000 76.418 186 ARG B N 1
ATOM 5709 C CA . ARG B 1 216 ? -36.522 -38.818 90.510 1.000 78.010 186 ARG B CA 1
ATOM 5710 C C . ARG B 1 216 ? -37.532 -39.923 90.161 1.000 76.264 186 ARG B C 1
ATOM 5711 O O . ARG B 1 216 ? -37.860 -40.706 91.077 1.000 79.219 186 ARG B O 1
ATOM 5719 N N . SER B 1 217 ? -38.008 -39.989 88.911 1.000 75.750 187 SER B N 1
ATOM 5720 C CA . SER B 1 217 ? -39.107 -40.889 88.460 1.000 75.975 187 SER B CA 1
ATOM 5721 C C . SER B 1 217 ? -38.827 -42.345 88.863 1.000 76.779 187 SER B C 1
ATOM 5722 O O . SER B 1 217 ? -37.646 -42.740 88.892 1.000 79.087 187 SER B O 1
ATOM 5725 N N . LEU B 1 218 ? -39.893 -43.106 89.150 1.000 77.014 188 LEU B N 1
ATOM 5726 C CA . LEU B 1 218 ? -39.878 -44.560 89.480 1.000 77.084 188 LEU B CA 1
ATOM 5727 C C . LEU B 1 218 ? -38.959 -44.824 90.680 1.000 75.616 188 LEU B C 1
ATOM 5728 O O . LEU B 1 218 ? -38.139 -45.757 90.602 1.000 73.354 188 LEU B O 1
ATOM 5733 N N . ASP B 1 219 ? -39.118 -44.045 91.756 1.000 78.565 189 ASP B N 1
ATOM 5734 C CA . ASP B 1 219 ? -38.343 -44.168 93.022 1.000 78.880 189 ASP B CA 1
ATOM 5735 C C . ASP B 1 219 ? -38.637 -45.535 93.657 1.000 82.412 189 ASP B C 1
ATOM 5736 O O . ASP B 1 219 ? -39.820 -45.860 93.835 1.000 87.003 189 ASP B O 1
ATOM 5741 N N . THR B 1 220 ? -37.590 -46.304 93.974 1.000 86.702 190 THR B N 1
ATOM 5742 C CA . THR B 1 220 ? -37.656 -47.664 94.587 1.000 89.933 190 THR B CA 1
ATOM 5743 C C . THR B 1 220 ? -36.352 -47.920 95.356 1.000 91.851 190 THR B C 1
ATOM 5744 O O . THR B 1 220 ? -35.393 -47.162 95.149 1.000 92.118 190 THR B O 1
ATOM 5748 N N . ALA B 1 221 ? -36.321 -48.958 96.195 1.000 96.555 191 ALA B N 1
ATOM 5749 C CA . ALA B 1 221 ? -35.134 -49.381 96.978 1.000 96.685 191 ALA B CA 1
ATOM 5750 C C . ALA B 1 221 ? -34.026 -49.879 96.038 1.000 96.537 191 ALA B C 1
ATOM 5751 O O . ALA B 1 221 ? -32.842 -49.721 96.390 1.000 99.820 191 ALA B O 1
ATOM 5753 N N . GLU B 1 222 ? -34.403 -50.461 94.893 1.000 94.637 192 GLU B N 1
ATOM 5754 C CA . GLU B 1 222 ? -33.477 -51.054 93.888 1.000 93.934 192 GLU B CA 1
ATOM 5755 C C . GLU B 1 222 ? -32.979 -49.965 92.924 1.000 83.834 192 GLU B C 1
ATOM 5756 O O . GLU B 1 222 ? -31.853 -50.117 92.406 1.000 81.081 192 GLU B O 1
ATOM 5762 N N . TYR B 1 223 ? -33.788 -48.922 92.695 1.000 73.445 193 TYR B N 1
ATOM 5763 C CA . TYR B 1 223 ? -33.524 -47.805 91.747 1.000 69.021 193 TYR B CA 1
ATOM 5764 C C . TYR B 1 223 ? -33.889 -46.488 92.434 1.000 63.932 193 TYR B C 1
ATOM 5765 O O . TYR B 1 223 ? -34.792 -45.779 91.994 1.000 61.233 193 TYR B O 1
ATOM 5774 N N . PRO B 1 224 ? -33.204 -46.122 93.542 1.000 61.371 194 PRO B N 1
ATOM 5775 C CA . PRO B 1 224 ? -33.576 -44.949 94.336 1.000 61.543 194 PRO B CA 1
ATOM 5776 C C . PRO B 1 224 ? -33.379 -43.617 93.603 1.000 63.480 194 PRO B C 1
ATOM 5777 O O . PRO B 1 224 ? -32.467 -43.514 92.808 1.000 70.055 194 PRO B O 1
ATOM 5781 N N . ALA B 1 225 ? -34.242 -42.642 93.890 1.000 63.397 195 ALA B N 1
ATOM 5782 C CA . ALA B 1 225 ? -34.150 -41.260 93.369 1.000 66.011 195 ALA B CA 1
ATOM 5783 C C . ALA B 1 225 ? -32.880 -40.608 93.921 1.000 65.928 195 ALA B C 1
ATOM 5784 O O . ALA B 1 225 ? -32.464 -40.970 95.041 1.000 62.449 195 ALA B O 1
ATOM 5786 N N . GLN B 1 226 ? -32.295 -39.686 93.155 1.000 65.775 196 GLN B N 1
ATOM 5787 C CA . GLN B 1 226 ? -31.000 -39.031 93.470 1.000 66.070 196 GLN B CA 1
ATOM 5788 C C . GLN B 1 226 ? -31.267 -37.628 94.016 1.000 62.612 196 GLN B C 1
ATOM 5789 O O . GLN B 1 226 ? -32.114 -36.926 93.444 1.000 59.544 196 GLN B O 1
ATOM 5795 N N . GLU B 1 227 ? -30.569 -37.249 95.089 1.000 62.757 197 GLU B N 1
ATOM 5796 C CA . GLU B 1 227 ? -30.585 -35.873 95.652 1.000 63.387 197 GLU B CA 1
ATOM 5797 C C . GLU B 1 227 ? -29.826 -34.961 94.679 1.000 62.733 197 GLU B C 1
ATOM 5798 O O . GLU B 1 227 ? -28.663 -34.623 94.967 1.000 65.719 197 GLU B O 1
ATOM 5804 N N . LEU B 1 228 ? -30.456 -34.606 93.557 1.000 61.347 198 LEU B N 1
ATOM 5805 C CA . LEU B 1 228 ? -29.818 -33.828 92.462 1.000 63.251 198 LEU B CA 1
ATOM 5806 C C . LEU B 1 228 ? -30.002 -32.331 92.727 1.000 61.459 198 LEU B C 1
ATOM 5807 O O . LEU B 1 228 ? -31.076 -31.950 93.198 1.000 62.606 198 LEU B O 1
ATOM 5812 N N . TRP B 1 229 ? -28.976 -31.531 92.428 1.000 62.267 199 TRP B N 1
ATOM 5813 C CA . TRP B 1 229 ? -29.003 -30.046 92.488 1.000 61.338 199 TRP B CA 1
ATOM 5814 C C . TRP B 1 229 ? -28.466 -29.474 91.175 1.000 60.113 199 TRP B C 1
ATOM 5815 O O . TRP B 1 229 ? -27.751 -30.200 90.470 1.000 60.682 199 TRP B O 1
ATOM 5826 N N . PHE B 1 230 ? -28.821 -28.227 90.870 1.000 61.283 200 PHE B N 1
ATOM 5827 C CA . PHE B 1 230 ? -28.247 -27.417 89.767 1.000 65.363 200 PHE B CA 1
ATOM 5828 C C . PHE B 1 230 ? -27.571 -26.194 90.388 1.000 69.386 200 PHE B C 1
ATOM 5829 O O . PHE B 1 230 ? -28.036 -25.732 91.447 1.000 72.525 200 PHE B O 1
ATOM 5837 N N . LEU B 1 231 ? -26.485 -25.724 89.769 1.000 69.044 201 LEU B N 1
ATOM 5838 C CA . LEU B 1 231 ? -25.697 -24.558 90.243 1.000 71.545 201 LEU B CA 1
ATOM 5839 C C . LEU B 1 231 ? -25.312 -23.706 89.032 1.000 72.760 201 LEU B C 1
ATOM 5840 O O . LEU B 1 231 ? -24.702 -24.256 88.096 1.000 70.445 201 LEU B O 1
ATOM 5845 N N . ASN B 1 232 ? -25.697 -22.427 89.045 1.000 76.873 202 ASN B N 1
ATOM 5846 C CA . ASN B 1 232 ? -25.294 -21.420 88.028 1.000 80.335 202 ASN B CA 1
ATOM 5847 C C . ASN B 1 232 ? -24.253 -20.499 88.663 1.000 80.802 202 ASN B C 1
ATOM 5848 O O . ASN B 1 232 ? -24.580 -19.858 89.685 1.000 86.023 202 ASN B O 1
ATOM 5853 N N . VAL B 1 233 ? -23.058 -20.435 88.070 1.000 76.372 203 VAL B N 1
ATOM 5854 C CA . VAL B 1 233 ? -21.889 -19.676 88.607 1.000 73.995 203 VAL B CA 1
ATOM 5855 C C . VAL B 1 233 ? -21.767 -18.328 87.881 1.000 73.531 203 VAL B C 1
ATOM 5856 O O . VAL B 1 233 ? -20.921 -17.518 88.303 1.000 80.173 203 VAL B O 1
ATOM 5860 N N . HIS B 1 234 ? -22.590 -18.088 86.853 1.000 72.911 204 HIS B N 1
ATOM 5861 C CA . HIS B 1 234 ? -22.473 -16.940 85.910 1.000 74.150 204 HIS B CA 1
ATOM 5862 C C . HIS B 1 234 ? -22.368 -15.613 86.675 1.000 71.267 204 HIS B C 1
ATOM 5863 O O . HIS B 1 234 ? -21.582 -14.742 86.243 1.000 72.714 204 HIS B O 1
ATOM 5870 N N . SER B 1 235 ? -23.133 -15.469 87.758 1.000 69.331 205 SER B N 1
ATOM 5871 C CA . SER B 1 235 ? -23.172 -14.255 88.615 1.000 68.131 205 SER B CA 1
ATOM 5872 C C . SER B 1 235 ? -21.801 -14.008 89.264 1.000 69.178 205 SER B C 1
ATOM 5873 O O . SER B 1 235 ? -21.401 -12.826 89.351 1.000 71.697 205 SER B O 1
ATOM 5876 N N . LEU B 1 236 ? -21.106 -15.076 89.682 1.000 69.555 206 LEU B N 1
ATOM 5877 C CA . LEU B 1 236 ? -19.789 -15.015 90.380 1.000 65.486 206 LEU B CA 1
ATOM 5878 C C . LEU B 1 236 ? -18.705 -14.520 89.415 1.000 64.733 206 LEU B C 1
ATOM 5879 O O . LEU B 1 236 ? -17.764 -13.852 89.884 1.000 68.201 206 LEU B O 1
ATOM 5884 N N . LEU B 1 237 ? -18.816 -14.864 88.130 1.000 63.456 207 LEU B N 1
ATOM 5885 C CA . LEU B 1 237 ? -17.766 -14.603 87.108 1.000 65.877 207 LEU B CA 1
ATOM 5886 C C . LEU B 1 237 ? -17.905 -13.172 86.576 1.000 67.146 207 LEU B C 1
ATOM 5887 O O . LEU B 1 237 ? -19.035 -12.766 86.245 1.000 69.724 207 LEU B O 1
ATOM 5892 N N . ASN B 1 238 ? -16.784 -12.448 86.498 1.000 69.970 208 ASN B N 1
ATOM 5893 C CA . ASN B 1 238 ? -16.701 -11.077 85.926 1.000 73.081 208 ASN B CA 1
ATOM 5894 C C . ASN B 1 238 ? -16.897 -11.184 84.415 1.000 74.758 208 ASN B C 1
ATOM 5895 O O . ASN B 1 238 ? -16.205 -11.959 83.765 1.000 77.881 208 ASN B O 1
ATOM 5900 N N . PRO B 1 239 ? -17.852 -10.429 83.818 1.000 77.818 209 PRO B N 1
ATOM 5901 C CA . PRO B 1 239 ? -18.212 -10.568 82.401 1.000 78.625 209 PRO B CA 1
ATOM 5902 C C . PRO B 1 239 ? -17.075 -10.695 81.372 1.000 80.861 209 PRO B C 1
ATOM 5903 O O . PRO B 1 239 ? -17.302 -11.308 80.345 1.000 84.324 209 PRO B O 1
ATOM 5907 N N . LYS B 1 240 ? -15.908 -10.104 81.645 1.000 83.663 210 LYS B N 1
ATOM 5908 C CA . LYS B 1 240 ? -14.708 -10.180 80.768 1.000 88.249 210 LYS B CA 1
ATOM 5909 C C . LYS B 1 240 ? -14.246 -11.639 80.654 1.000 89.120 210 LYS B C 1
ATOM 5910 O O . LYS B 1 240 ? -14.028 -12.099 79.520 1.000 91.057 210 LYS B O 1
ATOM 5916 N N . TYR B 1 241 ? -14.128 -12.337 81.789 1.000 86.286 211 TYR B N 1
ATOM 5917 C CA . TYR B 1 241 ? -13.561 -13.709 81.905 1.000 85.947 211 TYR B CA 1
ATOM 5918 C C . TYR B 1 241 ? -14.662 -14.779 81.819 1.000 85.648 211 TYR B C 1
ATOM 5919 O O . TYR B 1 241 ? -14.310 -15.962 81.611 1.000 84.392 211 TYR B O 1
ATOM 5928 N N . SER B 1 242 ? -15.937 -14.399 81.966 1.000 89.409 212 SER B N 1
ATOM 5929 C CA . SER B 1 242 ? -17.097 -15.329 82.078 1.000 91.630 212 SER B CA 1
ATOM 5930 C C . SER B 1 242 ? -17.182 -16.244 80.851 1.000 89.103 212 SER B C 1
ATOM 5931 O O . SER B 1 242 ? -17.634 -17.387 81.006 1.000 92.727 212 SER B O 1
ATOM 5934 N N . LYS B 1 243 ? -16.772 -15.748 79.677 1.000 87.566 213 LYS B N 1
ATOM 5935 C CA . LYS B 1 243 ? -16.862 -16.471 78.379 1.000 86.758 213 LYS B CA 1
ATOM 5936 C C . LYS B 1 243 ? -15.546 -17.195 78.062 1.000 82.433 213 LYS B C 1
ATOM 5937 O O . LYS B 1 243 ? -15.554 -18.021 77.130 1.000 81.064 213 LYS B O 1
ATOM 5943 N N . LYS B 1 244 ? -14.465 -16.895 78.792 1.000 78.132 214 LYS B N 1
ATOM 5944 C CA . LYS B 1 244 ? -13.108 -17.463 78.552 1.000 73.228 214 LYS B CA 1
ATOM 5945 C C . LYS B 1 244 ? -13.046 -18.919 79.036 1.000 66.339 214 LYS B C 1
ATOM 5946 O O . LYS B 1 244 ? -12.246 -19.681 78.466 1.000 58.705 214 LYS B O 1
ATOM 5952 N N . PHE B 1 245 ? -13.826 -19.289 80.059 1.000 65.604 215 PHE B N 1
ATOM 5953 C CA . PHE B 1 245 ? -13.967 -20.697 80.530 1.000 65.046 215 PHE B CA 1
ATOM 5954 C C . PHE B 1 245 ? -14.773 -21.474 79.486 1.000 67.149 215 PHE B C 1
ATOM 5955 O O . PHE B 1 245 ? -16.010 -21.337 79.455 1.000 76.226 215 PHE B O 1
ATOM 5963 N N . THR B 1 246 ? -14.082 -22.243 78.645 1.000 67.922 216 THR B N 1
ATOM 5964 C CA . THR B 1 246 ? -14.652 -22.936 77.460 1.000 66.106 216 THR B CA 1
ATOM 5965 C C . THR B 1 246 ? -14.256 -24.416 77.475 1.000 66.173 216 THR B C 1
ATOM 5966 O O . THR B 1 246 ? -13.142 -24.728 77.940 1.000 65.519 216 THR B O 1
ATOM 5970 N N . THR B 1 247 ? -15.148 -25.274 76.969 1.000 64.070 217 THR B N 1
ATOM 5971 C CA . THR B 1 247 ? -15.001 -26.751 76.883 1.000 60.900 217 THR B CA 1
ATOM 5972 C C . THR B 1 247 ? -14.588 -27.300 78.254 1.000 57.849 217 THR B C 1
ATOM 5973 O O . THR B 1 247 ? -15.399 -27.191 79.191 1.000 63.893 217 THR B O 1
ATOM 5977 N N . TYR B 1 248 ? -13.369 -27.831 78.367 1.000 52.866 218 TYR B N 1
ATOM 5978 C CA . TYR B 1 248 ? -12.877 -28.585 79.547 1.000 50.976 218 TYR B CA 1
ATOM 5979 C C . TYR B 1 248 ? -12.644 -27.631 80.719 1.000 52.218 218 TYR B C 1
ATOM 5980 O O . TYR B 1 248 ? -12.735 -28.098 81.871 1.000 55.181 218 TYR B O 1
ATOM 5989 N N . SER B 1 249 ? -12.361 -26.355 80.433 1.000 51.348 219 SER B N 1
ATOM 5990 C CA . SER B 1 249 ? -12.143 -25.286 81.444 1.000 52.851 219 SER B CA 1
ATOM 5991 C C . SER B 1 249 ? -13.361 -25.177 82.369 1.000 53.364 219 SER B C 1
ATOM 5992 O O . SER B 1 249 ? -13.171 -24.795 83.539 1.000 55.789 219 SER B O 1
ATOM 5995 N N . ASN B 1 250 ? -14.559 -25.498 81.865 1.000 52.224 220 ASN B N 1
ATOM 5996 C CA . ASN B 1 250 ? -15.829 -25.447 82.639 1.000 53.263 220 ASN B CA 1
ATOM 5997 C C . ASN B 1 250 ? -15.696 -26.331 83.886 1.000 52.198 220 ASN B C 1
ATOM 5998 O O . ASN B 1 250 ? -16.318 -25.994 84.909 1.000 55.199 220 ASN B O 1
ATOM 6003 N N . LYS B 1 251 ? -14.903 -27.403 83.815 1.000 50.194 221 LYS B N 1
ATOM 6004 C CA . LYS B 1 251 ? -14.692 -28.354 84.943 1.000 49.663 221 LYS B CA 1
ATOM 6005 C C . LYS B 1 251 ? -14.084 -27.626 86.151 1.000 49.913 221 LYS B C 1
ATOM 6006 O O . LYS B 1 251 ? -14.328 -28.075 87.288 1.000 50.415 221 LYS B O 1
ATOM 6012 N N . TRP B 1 252 ? -13.318 -26.555 85.929 1.000 50.728 222 TRP B N 1
ATOM 6013 C CA . TRP B 1 252 ? -12.748 -25.727 87.026 1.000 52.213 222 TRP B CA 1
ATOM 6014 C C . TRP B 1 252 ? -13.882 -24.988 87.744 1.000 52.059 222 TRP B C 1
ATOM 6015 O O . TRP B 1 252 ? -13.848 -24.935 88.985 1.000 49.737 222 TRP B O 1
ATOM 6026 N N . LEU B 1 253 ? -14.851 -24.457 86.991 1.000 52.836 223 LEU B N 1
ATOM 6027 C CA . LEU B 1 253 ? -16.053 -23.775 87.545 1.000 52.436 223 LEU B CA 1
ATOM 6028 C C . LEU B 1 253 ? -16.866 -24.792 88.354 1.000 52.200 223 LEU B C 1
ATOM 6029 O O . LEU B 1 253 ? -17.246 -24.474 89.501 1.000 52.874 223 LEU B O 1
ATOM 6034 N N . ALA B 1 254 ? -17.094 -25.978 87.784 1.000 50.990 224 ALA B N 1
ATOM 6035 C CA . ALA B 1 254 ? -17.833 -27.090 88.424 1.000 52.968 224 ALA B CA 1
ATOM 6036 C C . ALA B 1 254 ? -17.166 -27.454 89.752 1.000 55.798 224 ALA B C 1
ATOM 6037 O O . ALA B 1 254 ? -17.854 -27.444 90.786 1.000 56.573 224 ALA B O 1
ATOM 6039 N N . LEU B 1 255 ? -15.864 -27.738 89.719 1.000 60.943 225 LEU B N 1
ATOM 6040 C CA . LEU B 1 255 ? -15.088 -28.218 90.891 1.000 64.278 225 LEU B CA 1
ATOM 6041 C C . LEU B 1 255 ? -15.012 -27.116 91.951 1.000 63.231 225 LEU B C 1
ATOM 6042 O O . LEU B 1 255 ? -15.404 -27.383 93.098 1.000 63.858 225 LEU B O 1
ATOM 6047 N N . THR B 1 256 ? -14.525 -25.932 91.571 1.000 61.028 226 THR B N 1
ATOM 6048 C CA . THR B 1 256 ? -14.225 -24.802 92.490 1.000 62.692 226 THR B CA 1
ATOM 6049 C C . THR B 1 256 ? -15.494 -24.378 93.237 1.000 64.322 226 THR B C 1
ATOM 6050 O O . THR B 1 256 ? -15.440 -24.287 94.480 1.000 65.730 226 THR B O 1
ATOM 6054 N N . PHE B 1 257 ? -16.585 -24.126 92.511 1.000 65.194 227 PHE B N 1
ATOM 6055 C CA . PHE B 1 257 ? -17.789 -23.429 93.035 1.000 66.024 227 PHE B CA 1
ATOM 6056 C C . PHE B 1 257 ? -18.845 -24.429 93.531 1.000 66.242 227 PHE B C 1
ATOM 6057 O O . PHE B 1 257 ? -19.839 -23.971 94.120 1.000 67.903 227 PHE B O 1
ATOM 6065 N N . SER B 1 258 ? -18.641 -25.736 93.336 1.000 67.131 228 SER B N 1
ATOM 6066 C CA . SER B 1 258 ? -19.557 -26.801 93.823 1.000 67.420 228 SER B CA 1
ATOM 6067 C C . SER B 1 258 ? -19.838 -26.590 95.315 1.000 66.018 228 SER B C 1
ATOM 6068 O O . SER B 1 258 ? -18.949 -26.083 96.019 1.000 70.980 228 SER B O 1
ATOM 6071 N N . SER B 1 259 ? -21.028 -26.990 95.770 1.000 66.705 229 SER B N 1
ATOM 6072 C CA . SER B 1 259 ? -21.548 -26.783 97.147 1.000 65.527 229 SER B CA 1
ATOM 6073 C C . SER B 1 259 ? -20.892 -27.748 98.143 1.000 67.721 229 SER B C 1
ATOM 6074 O O . SER B 1 259 ? -21.205 -27.640 99.343 1.000 74.235 229 SER B O 1
ATOM 6077 N N . PHE B 1 260 ? -20.031 -28.657 97.677 1.000 68.231 230 PHE B N 1
ATOM 6078 C CA . PHE B 1 260 ? -19.324 -29.656 98.523 1.000 68.094 230 PHE B CA 1
ATOM 6079 C C . PHE B 1 260 ? -17.882 -29.188 98.753 1.000 66.457 230 PHE B C 1
ATOM 6080 O O . PHE B 1 260 ? -17.269 -28.632 97.817 1.000 63.961 230 PHE B O 1
ATOM 6088 N N . GLU B 1 261 ? -17.365 -29.383 99.972 1.000 65.141 231 GLU B N 1
ATOM 6089 C CA . GLU B 1 261 ? -15.944 -29.115 100.318 1.000 65.719 231 GLU B CA 1
ATOM 6090 C C . GLU B 1 261 ? -15.070 -30.188 99.662 1.000 61.630 231 GLU B C 1
ATOM 6091 O O . GLU B 1 261 ? -13.960 -29.854 99.220 1.000 61.169 231 GLU B O 1
ATOM 6097 N N . ILE B 1 262 ? -15.570 -31.426 99.604 1.000 59.127 232 ILE B N 1
ATOM 6098 C CA . ILE B 1 262 ? -14.829 -32.626 99.116 1.000 55.852 232 ILE B CA 1
ATOM 6099 C C . ILE B 1 262 ? -15.589 -33.227 97.936 1.000 52.503 232 ILE B C 1
ATOM 6100 O O . ILE B 1 262 ? -16.071 -34.356 98.015 1.000 50.808 232 ILE B O 1
ATOM 6105 N N . PRO B 1 263 ? -15.703 -32.504 96.798 1.000 49.701 233 PRO B N 1
ATOM 6106 C CA . PRO B 1 263 ? -16.433 -33.009 95.639 1.000 50.236 233 PRO B CA 1
ATOM 6107 C C . PRO B 1 263 ? -15.709 -34.185 94.977 1.000 50.801 233 PRO B C 1
ATOM 6108 O O . PRO B 1 263 ? -14.497 -34.214 95.024 1.000 53.125 233 PRO B O 1
ATOM 6112 N N . ILE B 1 264 ? -16.472 -35.116 94.400 1.000 51.671 234 ILE B N 1
ATOM 6113 C CA . ILE B 1 264 ? -15.966 -36.146 93.446 1.000 53.845 234 ILE B CA 1
ATOM 6114 C C . ILE B 1 264 ? -16.452 -35.738 92.050 1.000 54.400 234 ILE B C 1
ATOM 6115 O O . ILE B 1 264 ? -17.623 -35.981 91.728 1.000 53.124 234 ILE B O 1
ATOM 6120 N N . LEU B 1 265 ? -15.583 -35.069 91.286 1.000 57.577 235 LEU B N 1
ATOM 6121 C CA . LEU B 1 265 ? -15.866 -34.576 89.913 1.000 56.085 235 LEU B CA 1
ATOM 6122 C C . LEU B 1 265 ? -15.897 -35.772 88.959 1.000 56.188 235 LEU B C 1
ATOM 6123 O O . LEU B 1 265 ? -15.014 -36.643 89.071 1.000 54.169 235 LEU B O 1
ATOM 6128 N N . MET B 1 266 ? -16.895 -35.815 88.074 1.000 58.562 236 MET B N 1
ATOM 6129 C CA . MET B 1 266 ? -17.061 -36.877 87.050 1.000 58.161 236 MET B CA 1
ATOM 6130 C C . MET B 1 266 ? -17.337 -36.228 85.691 1.000 56.822 236 MET B C 1
ATOM 6131 O O . MET B 1 266 ? -18.071 -35.220 85.642 1.000 59.433 236 MET B O 1
ATOM 6136 N N . ASP B 1 267 ? -16.742 -36.780 84.635 1.000 55.466 237 ASP B N 1
ATOM 6137 C CA . ASP B 1 267 ? -17.165 -36.541 83.234 1.000 55.741 237 ASP B CA 1
ATOM 6138 C C . ASP B 1 267 ? -18.606 -37.027 83.084 1.000 56.276 237 ASP B C 1
ATOM 6139 O O . ASP B 1 267 ? -18.981 -37.994 83.782 1.000 53.349 237 ASP B O 1
ATOM 6144 N N . SER B 1 268 ? -19.370 -36.419 82.176 1.000 56.763 238 SER B N 1
ATOM 6145 C CA . SER B 1 268 ? -20.702 -36.925 81.764 1.000 56.009 238 SER B CA 1
ATOM 6146 C C . SER B 1 268 ? -20.532 -38.299 81.097 1.000 55.872 238 SER B C 1
ATOM 6147 O O . SER B 1 268 ? -21.435 -39.141 81.261 1.000 58.700 238 SER B O 1
ATOM 6150 N N . ASP B 1 269 ? -19.397 -38.530 80.419 1.000 54.087 239 ASP B N 1
ATOM 6151 C CA . ASP B 1 269 ? -19.063 -39.808 79.726 1.000 55.092 239 ASP B CA 1
ATOM 6152 C C . ASP B 1 269 ? -18.416 -40.806 80.705 1.000 54.642 239 ASP B C 1
ATOM 6153 O O . ASP B 1 269 ? -18.139 -41.942 80.269 1.000 56.735 239 ASP B O 1
ATOM 6158 N N . THR B 1 270 ? -18.199 -40.430 81.973 1.000 53.436 240 THR B N 1
ATOM 6159 C CA . THR B 1 270 ? -17.625 -41.323 83.021 1.000 52.392 240 THR B CA 1
ATOM 6160 C C . THR B 1 270 ? -18.698 -42.314 83.490 1.000 54.274 240 THR B C 1
ATOM 6161 O O . THR B 1 270 ? -19.883 -41.934 83.518 1.000 57.681 240 THR B O 1
ATOM 6165 N N . VAL B 1 271 ? -18.282 -43.535 83.842 1.000 55.365 241 VAL B N 1
ATOM 6166 C CA . VAL B 1 271 ? -19.154 -44.622 84.377 1.000 55.799 241 VAL B CA 1
ATOM 6167 C C . VAL B 1 271 ? -18.458 -45.246 85.584 1.000 58.183 241 VAL B C 1
ATOM 6168 O O . VAL B 1 271 ? -17.419 -45.889 85.433 1.000 55.107 241 VAL B O 1
ATOM 6172 N N . PRO B 1 272 ? -18.993 -45.067 86.814 1.000 57.643 242 PRO B N 1
ATOM 6173 C CA . PRO B 1 272 ? -18.483 -45.768 87.992 1.000 60.240 242 PRO B CA 1
ATOM 6174 C C . PRO B 1 272 ? -19.117 -47.158 88.134 1.000 62.081 242 PRO B C 1
ATOM 6175 O O . PRO B 1 272 ? -20.317 -47.264 87.940 1.000 64.085 242 PRO B O 1
ATOM 6179 N N . PHE B 1 273 ? -18.308 -48.174 88.459 1.000 62.197 243 PHE B N 1
ATOM 6180 C CA . PHE B 1 273 ? -18.740 -49.589 88.621 1.000 63.577 243 PHE B CA 1
ATOM 6181 C C . PHE B 1 273 ? -18.655 -50.022 90.092 1.000 63.401 243 PHE B C 1
ATOM 6182 O O . PHE B 1 273 ? -18.858 -51.218 90.375 1.000 63.504 243 PHE B O 1
ATOM 6190 N N . VAL B 1 274 ? -18.370 -49.081 90.996 1.000 62.307 244 VAL B N 1
ATOM 6191 C CA . VAL B 1 274 ? -18.334 -49.302 92.472 1.000 62.558 244 VAL B CA 1
ATOM 6192 C C . VAL B 1 274 ? -19.097 -48.152 93.136 1.000 65.339 244 VAL B C 1
ATOM 6193 O O . VAL B 1 274 ? -19.278 -47.106 92.477 1.000 64.764 244 VAL B O 1
ATOM 6197 N N . SER B 1 275 ? -19.539 -48.344 94.383 1.000 69.170 245 SER B N 1
ATOM 6198 C CA . SER B 1 275 ? -20.204 -47.301 95.208 1.000 71.748 245 SER B CA 1
ATOM 6199 C C . SER B 1 275 ? -19.244 -46.120 95.382 1.000 68.301 245 SER B C 1
ATOM 6200 O O . SER B 1 275 ? -18.039 -46.370 95.561 1.000 66.649 245 SER B O 1
ATOM 6203 N N . ILE B 1 276 ? -19.764 -44.892 95.345 1.000 65.960 246 ILE B N 1
ATOM 6204 C CA . ILE B 1 276 ? -18.972 -43.630 95.446 1.000 66.934 246 ILE B CA 1
ATOM 6205 C C . ILE B 1 276 ? -18.090 -43.671 96.701 1.000 72.202 246 ILE B C 1
ATOM 6206 O O . ILE B 1 276 ? -16.948 -43.184 96.625 1.000 77.065 246 ILE B O 1
ATOM 6211 N N . LYS B 1 277 ? -18.586 -44.247 97.802 1.000 74.414 247 LYS B N 1
ATOM 6212 C CA . LYS B 1 277 ? -17.862 -44.313 99.103 1.000 74.627 247 LYS B CA 1
ATOM 6213 C C . LYS B 1 277 ? -16.527 -45.055 98.922 1.000 68.559 247 LYS B C 1
ATOM 6214 O O . LYS B 1 277 ? -15.568 -44.708 99.634 1.000 64.881 247 LYS B O 1
ATOM 6220 N N . LYS B 1 278 ? -16.462 -46.026 98.006 1.000 65.952 248 LYS B N 1
ATOM 6221 C CA . LYS B 1 278 ? -15.247 -46.848 97.745 1.000 68.401 248 LYS B CA 1
ATOM 6222 C C . LYS B 1 278 ? -14.121 -45.954 97.214 1.000 65.586 248 LYS B C 1
ATOM 6223 O O . LYS B 1 278 ? -12.955 -46.233 97.547 1.000 65.887 248 LYS B O 1
ATOM 6229 N N . PHE B 1 279 ? -14.448 -44.923 96.425 1.000 64.273 249 PHE B N 1
ATOM 6230 C CA . PHE B 1 279 ? -13.474 -43.943 95.874 1.000 61.568 249 PHE B CA 1
ATOM 6231 C C . PHE B 1 279 ? -12.875 -43.129 97.024 1.000 60.197 249 PHE B C 1
ATOM 6232 O O . PHE B 1 279 ? -11.638 -43.030 97.105 1.000 63.720 249 PHE B O 1
ATOM 6240 N N . TYR B 1 280 ? -13.734 -42.576 97.885 1.000 60.035 250 TYR B N 1
ATOM 6241 C CA . TYR B 1 280 ? -13.356 -41.803 99.099 1.000 59.062 250 TYR B CA 1
ATOM 6242 C C . TYR B 1 280 ? -12.515 -42.676 100.044 1.000 59.821 250 TYR B C 1
ATOM 6243 O O . TYR B 1 280 ? -11.633 -42.131 100.726 1.000 60.440 250 TYR B O 1
ATOM 6252 N N . GLU B 1 281 ? -12.778 -43.987 100.080 1.000 62.215 251 GLU B N 1
ATOM 6253 C CA . GLU B 1 281 ? -12.096 -44.956 100.981 1.000 64.352 251 GLU B CA 1
ATOM 6254 C C . GLU B 1 281 ? -10.675 -45.255 100.482 1.000 61.914 251 GLU B C 1
ATOM 6255 O O . GLU B 1 281 ? -9.874 -45.751 101.295 1.000 61.764 251 GLU B O 1
ATOM 6261 N N . LEU B 1 282 ? -10.373 -44.995 99.203 1.000 63.368 252 LEU B N 1
ATOM 6262 C CA . LEU B 1 282 ? -9.033 -45.264 98.604 1.000 62.216 252 LEU B CA 1
ATOM 6263 C C . LEU B 1 282 ? -7.963 -44.529 99.419 1.000 62.960 252 LEU B C 1
ATOM 6264 O O . LEU B 1 282 ? -8.177 -43.336 99.744 1.000 62.520 252 LEU B O 1
ATOM 6269 N N . GLU B 1 283 ? -6.858 -45.220 99.718 1.000 62.366 253 GLU B N 1
ATOM 6270 C CA . GLU B 1 283 ? -5.796 -44.757 100.650 1.000 65.208 253 GLU B CA 1
ATOM 6271 C C . GLU B 1 283 ? -5.153 -43.471 100.113 1.000 61.020 253 GLU B C 1
ATOM 6272 O O . GLU B 1 283 ? -4.827 -42.592 100.938 1.000 59.043 253 GLU B O 1
ATOM 6278 N N . GLU B 1 284 ? -5.006 -43.350 98.788 1.000 58.514 254 GLU B N 1
ATOM 6279 C CA . GLU B 1 284 ? -4.370 -42.174 98.130 1.000 57.811 254 GLU B CA 1
ATOM 6280 C C . GLU B 1 284 ? -5.115 -40.901 98.550 1.000 55.859 254 GLU B C 1
ATOM 6281 O O . GLU B 1 284 ? -4.443 -39.936 98.957 1.000 54.218 254 GLU B O 1
ATOM 6287 N N . PHE B 1 285 ? -6.450 -40.899 98.482 1.000 56.815 255 PHE B N 1
ATOM 6288 C CA . PHE B 1 285 ? -7.281 -39.738 98.894 1.000 59.233 255 PHE B CA 1
ATOM 6289 C C . PHE B 1 285 ? -7.171 -39.518 100.410 1.000 62.251 255 PHE B C 1
ATOM 6290 O O . PHE B 1 285 ? -7.042 -38.353 100.838 1.000 60.864 255 PHE B O 1
ATOM 6298 N N . GLN B 1 286 ? -7.251 -40.593 101.199 1.000 65.685 256 GLN B N 1
ATOM 6299 C CA . GLN B 1 286 ? -7.208 -40.533 102.686 1.000 67.933 256 GLN B CA 1
ATOM 6300 C C . GLN B 1 286 ? -5.936 -39.803 103.137 1.000 69.504 256 GLN B C 1
ATOM 6301 O O . GLN B 1 286 ? -6.037 -38.964 104.053 1.000 72.884 256 GLN B O 1
ATOM 6307 N N . LYS B 1 287 ? -4.797 -40.087 102.496 1.000 70.079 257 LYS B N 1
ATOM 6308 C CA . LYS B 1 287 ? -3.446 -39.646 102.939 1.000 68.501 257 LYS B CA 1
ATOM 6309 C C . LYS B 1 287 ? -3.088 -38.265 102.384 1.000 64.386 257 LYS B C 1
ATOM 6310 O O . LYS B 1 287 ? -2.300 -37.574 103.056 1.000 64.743 257 LYS B O 1
ATOM 6316 N N . THR B 1 288 ? -3.613 -37.893 101.210 1.000 62.499 258 THR B N 1
ATOM 6317 C CA . THR B 1 288 ? -3.198 -36.679 100.450 1.000 60.764 258 THR B CA 1
ATOM 6318 C C . THR B 1 288 ? -4.353 -35.683 100.306 1.000 57.988 258 THR B C 1
ATOM 6319 O O . THR B 1 288 ? -4.069 -34.481 100.252 1.000 56.892 258 THR B O 1
ATOM 6323 N N . GLY B 1 289 ? -5.596 -36.159 100.212 1.000 57.705 259 GLY B N 1
ATOM 6324 C CA . GLY B 1 289 ? -6.786 -35.310 100.003 1.000 58.341 259 GLY B CA 1
ATOM 6325 C C . GLY B 1 289 ? -7.046 -35.027 98.531 1.000 58.127 259 GLY B C 1
ATOM 6326 O O . GLY B 1 289 ? -7.864 -34.132 98.240 1.000 61.883 259 GLY B O 1
ATOM 6327 N N . VAL B 1 290 ? -6.376 -35.749 97.626 1.000 55.686 260 VAL B N 1
ATOM 6328 C CA . VAL B 1 290 ? -6.696 -35.770 96.168 1.000 54.280 260 VAL B CA 1
ATOM 6329 C C . VAL B 1 290 ? -6.714 -37.230 95.704 1.000 53.353 260 VAL B C 1
ATOM 6330 O O . VAL B 1 290 ? -5.872 -38.015 96.177 1.000 54.456 260 VAL B O 1
ATOM 6334 N N . LEU B 1 291 ? -7.660 -37.570 94.829 1.000 51.894 261 LEU B N 1
ATOM 6335 C CA . LEU B 1 291 ? -7.674 -38.846 94.072 1.000 50.393 261 LEU B CA 1
ATOM 6336 C C . LEU B 1 291 ? -7.457 -38.519 92.594 1.000 51.096 261 LEU B C 1
ATOM 6337 O O . LEU B 1 291 ? -8.388 -37.986 91.963 1.000 50.772 261 LEU B O 1
ATOM 6342 N N . PHE B 1 292 ? -6.247 -38.789 92.096 1.000 51.622 262 PHE B N 1
ATOM 6343 C CA . PHE B 1 292 ? -5.822 -38.597 90.687 1.000 49.590 262 PHE B CA 1
ATOM 6344 C C . PHE B 1 292 ? -5.528 -39.967 90.069 1.000 51.107 262 PHE B C 1
ATOM 6345 O O . PHE B 1 292 ? -4.831 -40.773 90.717 1.000 50.066 262 PHE B O 1
ATOM 6353 N N . PHE B 1 293 ? -6.046 -40.222 88.863 1.000 51.541 263 PHE B N 1
ATOM 6354 C CA . PHE B 1 293 ? -5.808 -41.472 88.094 1.000 51.205 263 PHE B CA 1
ATOM 6355 C C . PHE B 1 293 ? -4.869 -41.174 86.919 1.000 51.911 263 PHE B C 1
ATOM 6356 O O . PHE B 1 293 ? -4.871 -40.040 86.406 1.000 52.809 263 PHE B O 1
ATOM 6364 N N . LYS B 1 294 ? -4.079 -42.174 86.523 1.000 55.509 264 LYS B N 1
ATOM 6365 C CA . LYS B 1 294 ? -3.085 -42.091 85.421 1.000 53.321 264 LYS B CA 1
ATOM 6366 C C . LYS B 1 294 ? -3.818 -42.217 84.085 1.000 51.183 264 LYS B C 1
ATOM 6367 O O . LYS B 1 294 ? -4.870 -42.880 84.049 1.000 49.856 264 LYS B O 1
ATOM 6373 N N . ASP B 1 295 ? -3.278 -41.589 83.039 1.000 52.343 265 ASP B N 1
ATOM 6374 C CA . ASP B 1 295 ? -3.854 -41.559 81.668 1.000 53.074 265 ASP B CA 1
ATOM 6375 C C . ASP B 1 295 ? -3.185 -42.649 80.828 1.000 54.475 265 ASP B C 1
ATOM 6376 O O . ASP B 1 295 ? -2.245 -43.287 81.336 1.000 56.935 265 ASP B O 1
ATOM 6381 N N . ARG B 1 296 ? -3.654 -42.854 79.592 1.000 55.742 266 ARG B N 1
ATOM 6382 C CA . ARG B 1 296 ? -2.923 -43.624 78.550 1.000 56.412 266 ARG B CA 1
ATOM 6383 C C . ARG B 1 296 ? -1.502 -43.072 78.431 1.000 56.261 266 ARG B C 1
ATOM 6384 O O . ARG B 1 296 ? -1.334 -41.857 78.580 1.000 56.548 266 ARG B O 1
ATOM 6392 N N . VAL B 1 297 ? -0.525 -43.935 78.160 1.000 59.976 267 VAL B N 1
ATOM 6393 C CA . VAL B 1 297 ? 0.839 -43.533 77.707 1.000 62.243 267 VAL B CA 1
ATOM 6394 C C . VAL B 1 297 ? 0.794 -43.382 76.183 1.000 63.027 267 VAL B C 1
ATOM 6395 O O . VAL B 1 297 ? 0.612 -44.404 75.503 1.000 63.701 267 VAL B O 1
ATOM 6399 N N . ILE B 1 298 ? 0.927 -42.150 75.683 1.000 68.028 268 ILE B N 1
ATOM 6400 C CA . ILE B 1 298 ? 0.957 -41.822 74.225 1.000 71.776 268 ILE B CA 1
ATOM 6401 C C . ILE B 1 298 ? 2.399 -41.487 73.832 1.000 74.947 268 ILE B C 1
ATOM 6402 O O . ILE B 1 298 ? 2.855 -40.374 74.154 1.000 76.238 268 ILE B O 1
ATOM 6407 N N . SER B 1 299 ? 3.076 -42.423 73.157 1.000 80.061 269 SER B N 1
ATOM 6408 C CA . SER B 1 299 ? 4.489 -42.314 72.710 1.000 82.811 269 SER B CA 1
ATOM 6409 C C . SER B 1 299 ? 4.568 -41.668 71.319 1.000 81.107 269 SER B C 1
ATOM 6410 O O . SER B 1 299 ? 5.694 -41.451 70.844 1.000 82.105 269 SER B O 1
ATOM 6413 N N . ASP B 1 300 ? 3.419 -41.378 70.699 1.000 82.461 270 ASP B N 1
ATOM 6414 C CA . ASP B 1 300 ? 3.303 -40.680 69.388 1.000 84.905 270 ASP B CA 1
ATOM 6415 C C . ASP B 1 300 ? 3.591 -39.186 69.567 1.000 82.050 270 ASP B C 1
ATOM 6416 O O . ASP B 1 300 ? 4.363 -38.631 68.766 1.000 87.057 270 ASP B O 1
ATOM 6421 N N . ASP B 1 301 ? 2.969 -38.570 70.578 1.000 79.433 271 ASP B N 1
ATOM 6422 C CA . ASP B 1 301 ? 2.857 -37.097 70.763 1.000 76.132 271 ASP B CA 1
ATOM 6423 C C . ASP B 1 301 ? 3.827 -36.672 71.869 1.000 71.620 271 ASP B C 1
ATOM 6424 O O . ASP B 1 301 ? 3.440 -36.751 73.055 1.000 74.486 271 ASP B O 1
ATOM 6429 N N . LEU B 1 302 ? 5.035 -36.246 71.486 1.000 67.464 272 LEU B N 1
ATOM 6430 C CA . LEU B 1 302 ? 6.159 -35.939 72.411 1.000 68.455 272 LEU B CA 1
ATOM 6431 C C . LEU B 1 302 ? 6.425 -34.431 72.431 1.000 67.413 272 LEU B C 1
ATOM 6432 O O . LEU B 1 302 ? 6.197 -33.778 71.402 1.000 69.048 272 LEU B O 1
ATOM 6437 N N . PHE B 1 303 ? 6.897 -33.921 73.572 1.000 68.013 273 PHE B N 1
ATOM 6438 C CA . PHE B 1 303 ? 7.311 -32.508 73.766 1.000 69.531 273 PHE B CA 1
ATOM 6439 C C . PHE B 1 303 ? 8.570 -32.228 72.939 1.000 71.483 273 PHE B C 1
ATOM 6440 O O . PHE B 1 303 ? 9.446 -33.109 72.856 1.000 75.470 273 PHE B O 1
ATOM 6448 N N . GLU B 1 304 ? 8.653 -31.029 72.359 1.000 73.535 274 GLU B N 1
ATOM 6449 C CA . GLU B 1 304 ? 9.891 -30.478 71.746 1.000 76.460 274 GLU B CA 1
ATOM 6450 C C . GLU B 1 304 ? 10.863 -30.125 72.876 1.000 75.181 274 GLU B C 1
ATOM 6451 O O . GLU B 1 304 ? 10.389 -29.859 73.992 1.000 75.405 274 GLU B O 1
ATOM 6457 N N . SER B 1 305 ? 12.168 -30.115 72.591 1.000 75.993 275 SER B N 1
ATOM 6458 C CA . SER B 1 305 ? 13.243 -29.745 73.550 1.000 76.894 275 SER B CA 1
ATOM 6459 C C . SER B 1 305 ? 13.004 -28.328 74.084 1.000 73.234 275 SER B C 1
ATOM 6460 O O . SER B 1 305 ? 13.254 -28.101 75.281 1.000 75.552 275 SER B O 1
ATOM 6463 N N . SER B 1 306 ? 12.532 -27.417 73.225 1.000 69.680 276 SER B N 1
ATOM 6464 C CA . SER B 1 306 ? 12.215 -26.003 73.558 1.000 71.692 276 SER B CA 1
ATOM 6465 C C . SER B 1 306 ? 11.093 -25.949 74.603 1.000 73.924 276 SER B C 1
ATOM 6466 O O . SER B 1 306 ? 11.167 -25.091 75.511 1.000 75.726 276 SER B O 1
ATOM 6469 N N . GLU B 1 307 ? 10.091 -26.825 74.467 1.000 71.658 277 GLU B N 1
ATOM 6470 C CA . GLU B 1 307 ? 8.925 -26.920 75.385 1.000 68.764 277 GLU B CA 1
ATOM 6471 C C . GLU B 1 307 ? 9.399 -27.436 76.750 1.000 67.028 277 GLU B C 1
ATOM 6472 O O . GLU B 1 307 ? 9.031 -26.819 77.768 1.000 66.783 277 GLU B O 1
ATOM 6478 N N . LEU B 1 308 ? 10.201 -28.506 76.768 1.000 63.692 278 LEU B N 1
ATOM 6479 C CA . LEU B 1 308 ? 10.737 -29.125 78.012 1.000 64.983 278 LEU B CA 1
ATOM 6480 C C . LEU B 1 308 ? 11.644 -28.131 78.745 1.000 66.140 278 LEU B C 1
ATOM 6481 O O . LEU B 1 308 ? 11.590 -28.108 79.988 1.000 66.645 278 LEU B O 1
ATOM 6486 N N . LYS B 1 309 ? 12.448 -27.355 78.009 1.000 69.571 279 LYS B N 1
ATOM 6487 C CA . LYS B 1 309 ? 13.345 -26.312 78.577 1.000 72.295 279 LYS B CA 1
ATOM 6488 C C . LYS B 1 309 ? 12.506 -25.328 79.397 1.000 67.209 279 LYS B C 1
ATOM 6489 O O . LYS B 1 309 ? 12.906 -25.010 80.531 1.000 67.567 279 LYS B O 1
ATOM 6495 N N . ILE B 1 310 ? 11.382 -24.879 78.836 1.000 63.416 280 ILE B N 1
ATOM 6496 C CA . ILE B 1 310 ? 10.447 -23.904 79.473 1.000 63.849 280 ILE B CA 1
ATOM 6497 C C . ILE B 1 310 ? 9.806 -24.550 80.711 1.000 62.764 280 ILE B C 1
ATOM 6498 O O . ILE B 1 310 ? 9.731 -23.870 81.749 1.000 59.103 280 ILE B O 1
ATOM 6503 N N . LEU B 1 311 ? 9.381 -25.813 80.616 1.000 64.944 281 LEU B N 1
ATOM 6504 C CA . LEU B 1 311 ? 8.764 -26.560 81.746 1.000 65.620 281 LEU B CA 1
ATOM 6505 C C . LEU B 1 311 ? 9.792 -26.755 82.867 1.000 68.833 281 LEU B C 1
ATOM 6506 O O . LEU B 1 311 ? 9.404 -26.603 84.037 1.000 72.306 281 LEU B O 1
ATOM 6511 N N . ARG B 1 312 ? 11.048 -27.061 82.523 1.000 71.000 282 ARG B N 1
ATOM 6512 C CA . ARG B 1 312 ? 12.157 -27.265 83.498 1.000 70.318 282 ARG B CA 1
ATOM 6513 C C . ARG B 1 312 ? 12.418 -25.967 84.268 1.000 67.077 282 ARG B C 1
ATOM 6514 O O . ARG B 1 312 ? 12.649 -26.054 85.486 1.000 67.225 282 ARG B O 1
ATOM 6522 N N . GLU B 1 313 ? 12.389 -24.819 83.583 1.000 67.252 283 GLU B N 1
ATOM 6523 C CA . GLU B 1 313 ? 12.617 -23.478 84.188 1.000 70.827 283 GLU B CA 1
ATOM 6524 C C . GLU B 1 313 ? 11.475 -23.161 85.157 1.000 69.007 283 GLU B C 1
ATOM 6525 O O . GLU B 1 313 ? 11.766 -22.638 86.250 1.000 72.158 283 GLU B O 1
ATOM 6531 N N . ILE B 1 314 ? 10.232 -23.468 84.768 1.000 66.182 284 ILE B N 1
ATOM 6532 C CA . ILE B 1 314 ? 9.007 -23.222 85.586 1.000 62.933 284 ILE B CA 1
ATOM 6533 C C . ILE B 1 314 ? 9.106 -24.039 86.879 1.000 60.666 284 ILE B C 1
ATOM 6534 O O . ILE B 1 314 ? 8.867 -23.465 87.957 1.000 59.149 284 ILE B O 1
ATOM 6539 N N . VAL B 1 315 ? 9.451 -25.324 86.766 1.000 57.281 285 VAL B N 1
ATOM 6540 C CA . VAL B 1 315 ? 9.523 -26.273 87.914 1.000 59.806 285 VAL B CA 1
ATOM 6541 C C . VAL B 1 315 ? 10.613 -25.790 88.877 1.000 63.523 285 VAL B C 1
ATOM 6542 O O . VAL B 1 315 ? 10.330 -25.707 90.088 1.000 66.373 285 VAL B O 1
ATOM 6546 N N . TYR B 1 316 ? 11.806 -25.476 88.363 1.000 65.807 286 TYR B N 1
ATOM 6547 C CA . TYR B 1 316 ? 12.954 -24.985 89.169 1.000 66.606 286 TYR B CA 1
ATOM 6548 C C . TYR B 1 316 ? 12.593 -23.630 89.790 1.000 64.559 286 TYR B C 1
ATOM 6549 O O . TYR B 1 316 ? 12.877 -23.421 90.983 1.000 67.808 286 TYR B O 1
ATOM 6558 N N . GLY B 1 317 ? 11.983 -22.742 89.001 1.000 61.687 287 GLY B N 1
ATOM 6559 C CA . GLY B 1 317 ? 11.560 -21.398 89.438 1.000 63.803 287 GLY B CA 1
ATOM 6560 C C . GLY B 1 317 ? 10.531 -21.449 90.557 1.000 63.932 287 GLY B C 1
ATOM 6561 O O . GLY B 1 317 ? 10.515 -20.517 91.380 1.000 65.257 287 GLY B O 1
ATOM 6562 N N . CYS B 1 318 ? 9.706 -22.500 90.597 1.000 61.882 288 CYS B N 1
ATOM 6563 C CA . CYS B 1 318 ? 8.546 -22.627 91.517 1.000 62.040 288 CYS B CA 1
ATOM 6564 C C . CYS B 1 318 ? 8.947 -23.370 92.796 1.000 61.027 288 CYS B C 1
ATOM 6565 O O . CYS B 1 318 ? 8.593 -22.879 93.876 1.000 59.503 288 CYS B O 1
ATOM 6568 N N . ILE B 1 319 ? 9.645 -24.504 92.683 1.000 62.549 289 ILE B N 1
ATOM 6569 C CA . ILE B 1 319 ? 9.929 -25.414 93.838 1.000 64.618 289 ILE B CA 1
ATOM 6570 C C . ILE B 1 319 ? 11.413 -25.815 93.896 1.000 64.736 289 ILE B C 1
ATOM 6571 O O . ILE B 1 319 ? 11.728 -26.731 94.676 1.000 62.998 289 ILE B O 1
ATOM 6576 N N . GLY B 1 320 ? 12.288 -25.156 93.127 1.000 68.385 290 GLY B N 1
ATOM 6577 C CA . GLY B 1 320 ? 13.751 -25.373 93.149 1.000 68.011 290 GLY B CA 1
ATOM 6578 C C . GLY B 1 320 ? 14.148 -26.805 92.819 1.000 69.424 290 GLY B C 1
ATOM 6579 O O . GLY B 1 320 ? 15.207 -27.245 93.306 1.000 68.217 290 GLY B O 1
ATOM 6580 N N . LEU B 1 321 ? 13.348 -27.504 92.010 1.000 73.790 291 LEU B N 1
ATOM 6581 C CA . LEU B 1 321 ? 13.599 -28.909 91.589 1.000 79.178 291 LEU B CA 1
ATOM 6582 C C . LEU B 1 321 ? 14.328 -28.895 90.238 1.000 80.577 291 LEU B C 1
ATOM 6583 O O . LEU B 1 321 ? 13.800 -28.271 89.291 1.000 75.488 291 LEU B O 1
ATOM 6588 N N . ASP B 1 322 ? 15.501 -29.535 90.168 1.000 82.968 292 ASP B N 1
ATOM 6589 C CA . ASP B 1 322 ? 16.362 -29.595 88.954 1.000 88.096 292 ASP B CA 1
ATOM 6590 C C . ASP B 1 322 ? 16.117 -30.931 88.247 1.000 88.881 292 ASP B C 1
ATOM 6591 O O . ASP B 1 322 ? 16.366 -31.977 88.871 1.000 92.578 292 ASP B O 1
ATOM 6596 N N . LEU B 1 323 ? 15.654 -30.885 86.992 1.000 90.233 293 LEU B N 1
ATOM 6597 C CA . LEU B 1 323 ? 15.239 -32.068 86.186 1.000 92.766 293 LEU B CA 1
ATOM 6598 C C . LEU B 1 323 ? 16.218 -32.273 85.022 1.000 98.538 293 LEU B C 1
ATOM 6599 O O . LEU B 1 323 ? 15.761 -32.635 83.918 1.000 99.819 293 LEU B O 1
ATOM 6604 N N . GLU B 1 324 ? 17.516 -32.075 85.275 1.000 104.852 294 GLU B N 1
ATOM 6605 C CA . GLU B 1 324 ? 18.592 -32.085 84.248 1.000 106.684 294 GLU B CA 1
ATOM 6606 C C . GLU B 1 324 ? 18.836 -33.525 83.771 1.000 107.159 294 GLU B C 1
ATOM 6607 O O . GLU B 1 324 ? 18.840 -33.733 82.541 1.000 108.037 294 GLU B O 1
ATOM 6613 N N . ASP B 1 325 ? 19.035 -34.471 84.698 1.000 106.834 295 ASP B N 1
ATOM 6614 C CA . ASP B 1 325 ? 19.319 -35.900 84.387 1.000 112.837 295 ASP B CA 1
ATOM 6615 C C . ASP B 1 325 ? 18.339 -36.798 85.148 1.000 113.872 295 ASP B C 1
ATOM 6616 O O . ASP B 1 325 ? 17.918 -36.418 86.250 1.000 113.184 295 ASP B O 1
ATOM 6621 N N . GLU B 1 326 ? 18.014 -37.956 84.563 1.000 117.970 296 GLU B N 1
ATOM 6622 C CA . GLU B 1 326 ? 17.032 -38.952 85.078 1.000 126.414 296 GLU B CA 1
ATOM 6623 C C . GLU B 1 326 ? 17.420 -39.417 86.487 1.000 126.927 296 GLU B C 1
ATOM 6624 O O . GLU B 1 326 ? 16.500 -39.647 87.298 1.000 127.195 296 GLU B O 1
ATOM 6630 N N . SER B 1 327 ? 18.720 -39.574 86.752 1.000 126.599 297 SER B N 1
ATOM 6631 C CA . SER B 1 327 ? 19.274 -40.139 88.012 1.000 125.105 297 SER B CA 1
ATOM 6632 C C . SER B 1 327 ? 18.825 -39.313 89.225 1.000 123.327 297 SER B C 1
ATOM 6633 O O . SER B 1 327 ? 18.512 -39.929 90.261 1.000 123.545 297 SER B O 1
ATOM 6636 N N . LYS B 1 328 ? 18.781 -37.981 89.097 1.000 121.514 298 LYS B N 1
ATOM 6637 C CA . LYS B 1 328 ? 18.549 -37.040 90.231 1.000 119.145 298 LYS B CA 1
ATOM 6638 C C . LYS B 1 328 ? 17.056 -36.712 90.386 1.000 111.625 298 LYS B C 1
ATOM 6639 O O . LYS B 1 328 ? 16.721 -35.978 91.337 1.000 110.126 298 LYS B O 1
ATOM 6645 N N . ILE B 1 329 ? 16.190 -37.232 89.506 1.000 107.136 299 ILE B N 1
ATOM 6646 C CA . ILE B 1 329 ? 14.707 -37.075 89.613 1.000 104.237 299 ILE B CA 1
ATOM 6647 C C . ILE B 1 329 ? 14.218 -37.967 90.757 1.000 103.037 299 ILE B C 1
ATOM 6648 O O . ILE B 1 329 ? 13.567 -37.430 91.670 1.000 99.064 299 ILE B O 1
ATOM 6653 N N . HIS B 1 330 ? 14.540 -39.265 90.709 1.000 103.965 300 HIS B N 1
ATOM 6654 C CA . HIS B 1 330 ? 14.212 -40.274 91.757 1.000 104.618 300 HIS B CA 1
ATOM 6655 C C . HIS B 1 330 ? 14.669 -39.778 93.135 1.000 105.797 300 HIS B C 1
ATOM 6656 O O . HIS B 1 330 ? 13.971 -40.081 94.124 1.000 111.677 300 HIS B O 1
ATOM 6663 N N . GLU B 1 331 ? 15.789 -39.047 93.193 1.000 105.814 301 GLU B N 1
ATOM 6664 C CA . GLU B 1 331 ? 16.399 -38.538 94.451 1.000 105.499 301 GLU B CA 1
ATOM 6665 C C . GLU B 1 331 ? 15.524 -37.439 95.067 1.000 98.270 301 GLU B C 1
ATOM 6666 O O . GLU B 1 331 ? 15.272 -37.511 96.282 1.000 98.144 301 GLU B O 1
ATOM 6672 N N . GLN B 1 332 ? 15.088 -36.462 94.263 1.000 93.531 302 GLN B N 1
ATOM 6673 C CA . GLN B 1 332 ? 14.455 -35.199 94.740 1.000 92.644 302 GLN B CA 1
ATOM 6674 C C . GLN B 1 332 ? 12.940 -35.358 94.939 1.000 84.679 302 GLN B C 1
ATOM 6675 O O . GLN B 1 332 ? 12.332 -34.416 95.489 1.000 80.908 302 GLN B O 1
ATOM 6681 N N . VAL B 1 333 ? 12.350 -36.476 94.498 1.000 77.097 303 VAL B N 1
ATOM 6682 C CA . VAL B 1 333 ? 10.881 -36.749 94.586 1.000 70.482 303 VAL B CA 1
ATOM 6683 C C . VAL B 1 333 ? 10.681 -38.006 95.437 1.000 62.607 303 VAL B C 1
ATOM 6684 O O . VAL B 1 333 ? 11.030 -39.101 94.959 1.000 56.853 303 VAL B O 1
ATOM 6688 N N . GLU B 1 334 ? 10.121 -37.844 96.641 1.000 60.694 304 GLU B N 1
ATOM 6689 C CA . GLU B 1 334 ? 10.030 -38.895 97.694 1.000 61.413 304 GLU B CA 1
ATOM 6690 C C . GLU B 1 334 ? 9.021 -39.976 97.281 1.000 62.865 304 GLU B C 1
ATOM 6691 O O . GLU B 1 334 ? 9.239 -41.141 97.668 1.000 61.943 304 GLU B O 1
ATOM 6697 N N . ASP B 1 335 ? 7.962 -39.606 96.547 1.000 61.097 305 ASP B N 1
ATOM 6698 C CA . ASP B 1 335 ? 6.891 -40.533 96.095 1.000 59.548 305 ASP B CA 1
ATOM 6699 C C . ASP B 1 335 ? 7.262 -41.093 94.724 1.000 59.931 305 ASP B C 1
ATOM 6700 O O . ASP B 1 335 ? 7.207 -40.378 93.725 1.000 56.312 305 ASP B O 1
ATOM 6705 N N . PRO B 1 336 ? 7.635 -42.392 94.630 1.000 62.926 306 PRO B N 1
ATOM 6706 C CA . PRO B 1 336 ? 8.033 -42.997 93.357 1.000 64.036 306 PRO B CA 1
ATOM 6707 C C . PRO B 1 336 ? 6.953 -42.938 92.266 1.000 66.214 306 PRO B C 1
ATOM 6708 O O . PRO B 1 336 ? 7.313 -42.893 91.107 1.000 73.972 306 PRO B O 1
ATOM 6712 N N . VAL B 1 337 ? 5.676 -42.963 92.656 1.000 66.942 307 VAL B N 1
ATOM 6713 C CA . VAL B 1 337 ? 4.511 -42.856 91.726 1.000 64.658 307 VAL B CA 1
ATOM 6714 C C . VAL B 1 337 ? 4.584 -41.497 91.020 1.000 63.976 307 VAL B C 1
ATOM 6715 O O . VAL B 1 337 ? 4.386 -41.459 89.788 1.000 62.564 307 VAL B O 1
ATOM 6719 N N . VAL B 1 338 ? 4.872 -40.434 91.775 1.000 61.148 308 VAL B N 1
ATOM 6720 C CA . VAL B 1 338 ? 4.989 -39.043 91.248 1.000 63.027 308 VAL B CA 1
ATOM 6721 C C . VAL B 1 338 ? 6.301 -38.923 90.460 1.000 63.183 308 VAL B C 1
ATOM 6722 O O . VAL B 1 338 ? 6.301 -38.250 89.411 1.000 65.533 308 VAL B O 1
ATOM 6726 N N . ALA B 1 339 ? 7.374 -39.546 90.954 1.000 60.684 309 ALA B N 1
ATOM 6727 C CA . ALA B 1 339 ? 8.705 -39.583 90.302 1.000 60.158 309 ALA B CA 1
ATOM 6728 C C . ALA B 1 339 ? 8.570 -40.192 88.903 1.000 58.212 309 ALA B C 1
ATOM 6729 O O . ALA B 1 339 ? 9.132 -39.616 87.954 1.000 56.009 309 ALA B O 1
ATOM 6731 N N . GLN B 1 340 ? 7.838 -41.305 88.786 1.000 58.582 310 GLN B N 1
ATOM 6732 C CA . GLN B 1 340 ? 7.586 -42.024 87.507 1.000 59.997 310 GLN B CA 1
ATOM 6733 C C . GLN B 1 340 ? 6.918 -41.064 86.510 1.000 59.509 310 GLN B C 1
ATOM 6734 O O . GLN B 1 340 ? 7.302 -41.089 85.322 1.000 59.577 310 GLN B O 1
ATOM 6740 N N . VAL B 1 341 ? 5.966 -40.249 86.978 1.000 58.921 311 VAL B N 1
ATOM 6741 C CA . VAL B 1 341 ? 5.213 -39.277 86.131 1.000 59.546 311 VAL B CA 1
ATOM 6742 C C . VAL B 1 341 ? 6.188 -38.208 85.625 1.000 59.089 311 VAL B C 1
ATOM 6743 O O . VAL B 1 341 ? 6.116 -37.871 84.429 1.000 59.620 311 VAL B O 1
ATOM 6747 N N . LEU B 1 342 ? 7.073 -37.706 86.490 1.000 60.158 312 LEU B N 1
ATOM 6748 C CA . LEU B 1 342 ? 8.076 -36.664 86.135 1.000 62.143 312 LEU B CA 1
ATOM 6749 C C . LEU B 1 342 ? 9.139 -37.260 85.202 1.000 63.136 312 LEU B C 1
ATOM 6750 O O . LEU B 1 342 ? 9.551 -36.549 84.256 1.000 61.475 312 LEU B O 1
ATOM 6755 N N . GLU B 1 343 ? 9.558 -38.508 85.442 1.000 65.656 313 GLU B N 1
ATOM 6756 C CA . GLU B 1 343 ? 10.475 -39.250 84.537 1.000 68.654 313 GLU B CA 1
ATOM 6757 C C . GLU B 1 343 ? 9.837 -39.307 83.146 1.000 68.005 313 GLU B C 1
ATOM 6758 O O . GLU B 1 343 ? 10.506 -38.914 82.172 1.000 71.184 313 GLU B O 1
ATOM 6764 N N . ASN B 1 344 ? 8.576 -39.747 83.067 1.000 66.964 314 ASN B N 1
ATOM 6765 C CA . ASN B 1 344 ? 7.818 -39.895 81.796 1.000 66.674 314 ASN B CA 1
ATOM 6766 C C . ASN B 1 344 ? 7.770 -38.556 81.049 1.000 67.309 314 ASN B C 1
ATOM 6767 O O . ASN B 1 344 ? 7.843 -38.573 79.808 1.000 70.113 314 ASN B O 1
ATOM 6772 N N . MET B 1 345 ? 7.647 -37.440 81.770 1.000 67.782 315 MET B N 1
ATOM 6773 C CA . MET B 1 345 ? 7.443 -36.099 81.166 1.000 69.817 315 MET B CA 1
ATOM 6774 C C . MET B 1 345 ? 8.771 -35.536 80.645 1.000 73.793 315 MET B C 1
ATOM 6775 O O . MET B 1 345 ? 8.786 -35.049 79.505 1.000 79.986 315 MET B O 1
ATOM 6780 N N . PHE B 1 346 ? 9.835 -35.586 81.451 1.000 74.811 316 PHE B N 1
ATOM 6781 C CA . PHE B 1 346 ? 11.092 -34.819 81.228 1.000 73.511 316 PHE B CA 1
ATOM 6782 C C . PHE B 1 346 ? 12.185 -35.689 80.589 1.000 73.200 316 PHE B C 1
ATOM 6783 O O . PHE B 1 346 ? 13.127 -35.100 80.025 1.000 75.938 316 PHE B O 1
ATOM 6791 N N . ILE B 1 347 ? 12.069 -37.021 80.653 1.000 70.954 317 ILE B N 1
ATOM 6792 C CA . ILE B 1 347 ? 13.022 -37.978 80.011 1.000 70.894 317 ILE B CA 1
ATOM 6793 C C . ILE B 1 347 ? 12.389 -38.516 78.723 1.000 69.769 317 ILE B C 1
ATOM 6794 O O . ILE B 1 347 ? 12.990 -38.333 77.651 1.000 69.340 317 ILE B O 1
ATOM 6799 N N . LYS B 1 348 ? 11.219 -39.151 78.840 1.000 70.640 318 LYS B N 1
ATOM 6800 C CA . LYS B 1 348 ? 10.500 -39.847 77.736 1.000 69.683 318 LYS B CA 1
ATOM 6801 C C . LYS B 1 348 ? 9.668 -38.832 76.936 1.000 67.452 318 LYS B C 1
ATOM 6802 O O . LYS B 1 348 ? 9.174 -39.203 75.848 1.000 66.179 318 LYS B O 1
ATOM 6808 N N . LYS B 1 349 ? 9.509 -37.609 77.458 1.000 67.478 319 LYS B N 1
ATOM 6809 C CA . LYS B 1 349 ? 8.948 -36.427 76.742 1.000 69.076 319 LYS B CA 1
ATOM 6810 C C . LYS B 1 349 ? 7.439 -36.594 76.510 1.000 64.918 319 LYS B C 1
ATOM 6811 O O . LYS B 1 349 ? 6.917 -35.914 75.609 1.000 59.390 319 LYS B O 1
ATOM 6817 N N . TYR B 1 350 ? 6.759 -37.423 77.314 1.000 62.745 320 TYR B N 1
ATOM 6818 C CA . TYR B 1 350 ? 5.296 -37.687 77.220 1.000 58.734 320 TYR B CA 1
ATOM 6819 C C . TYR B 1 350 ? 4.515 -36.461 77.712 1.000 56.957 320 TYR B C 1
ATOM 6820 O O . TYR B 1 350 ? 5.019 -35.740 78.587 1.000 53.356 320 TYR B O 1
ATOM 6829 N N . LYS B 1 351 ? 3.314 -36.245 77.164 1.000 58.369 321 LYS B N 1
ATOM 6830 C CA . LYS B 1 351 ? 2.480 -35.033 77.400 1.000 59.364 321 LYS B CA 1
ATOM 6831 C C . LYS B 1 351 ? 1.249 -35.358 78.261 1.000 57.427 321 LYS B C 1
ATOM 6832 O O . LYS B 1 351 ? 0.699 -34.408 78.854 1.000 59.692 321 LYS B O 1
ATOM 6838 N N . HIS B 1 352 ? 0.832 -36.627 78.332 1.000 54.790 322 HIS B N 1
ATOM 6839 C CA . HIS B 1 352 ? -0.443 -37.068 78.963 1.000 55.585 322 HIS B CA 1
ATOM 6840 C C . HIS B 1 352 ? -0.154 -37.961 80.176 1.000 53.664 322 HIS B C 1
ATOM 6841 O O . HIS B 1 352 ? 0.400 -39.055 79.975 1.000 51.865 322 HIS B O 1
ATOM 6848 N N . HIS B 1 353 ? -0.532 -37.507 81.378 1.000 50.899 323 HIS B N 1
ATOM 6849 C CA . HIS B 1 353 ? -0.151 -38.123 82.680 1.000 51.078 323 HIS B CA 1
ATOM 6850 C C . HIS B 1 353 ? -1.377 -38.388 83.562 1.000 51.361 323 HIS B C 1
ATOM 6851 O O . HIS B 1 353 ? -1.408 -39.459 84.200 1.000 49.613 323 HIS B O 1
ATOM 6858 N N . LEU B 1 354 ? -2.333 -37.453 83.621 1.000 50.552 324 LEU B N 1
ATOM 6859 C CA . LEU B 1 354 ? -3.536 -37.554 84.491 1.000 50.710 324 LEU B CA 1
ATOM 6860 C C . LEU B 1 354 ? -4.786 -37.668 83.615 1.000 51.085 324 LEU B C 1
ATOM 6861 O O . LEU B 1 354 ? -4.841 -36.976 82.580 1.000 49.932 324 LEU B O 1
ATOM 6866 N N . GLU B 1 355 ? -5.740 -38.517 84.013 1.000 51.560 325 GLU B N 1
ATOM 6867 C CA . GLU B 1 355 ? -7.097 -38.555 83.414 1.000 53.121 325 GLU B CA 1
ATOM 6868 C C . GLU B 1 355 ? -8.095 -38.005 84.434 1.000 52.174 325 GLU B C 1
ATOM 6869 O O . GLU B 1 355 ? -8.265 -38.640 85.495 1.000 56.432 325 GLU B O 1
ATOM 6875 N N . SER B 1 356 ? -8.730 -36.873 84.109 1.000 49.333 326 SER B N 1
ATOM 6876 C CA . SER B 1 356 ? -9.603 -36.092 85.022 1.000 48.661 326 SER B CA 1
ATOM 6877 C C . SER B 1 356 ? -11.067 -36.533 84.889 1.000 50.068 326 SER B C 1
ATOM 6878 O O . SER B 1 356 ? -11.948 -35.749 85.280 1.000 51.729 326 SER B O 1
ATOM 6881 N N . GLY B 1 357 ? -11.316 -37.747 84.385 1.000 53.030 327 GLY B N 1
ATOM 6882 C CA . GLY B 1 357 ? -12.669 -38.315 84.219 1.000 54.421 327 GLY B CA 1
ATOM 6883 C C . GLY B 1 357 ? -13.344 -38.520 85.561 1.000 54.702 327 GLY B C 1
ATOM 6884 O O . GLY B 1 357 ? -14.571 -38.337 85.650 1.000 58.605 327 GLY B O 1
ATOM 6885 N N . LEU B 1 358 ? -12.561 -38.903 86.568 1.000 56.212 328 LEU B N 1
ATOM 6886 C CA . LEU B 1 358 ? -12.988 -39.017 87.987 1.000 55.629 328 LEU B CA 1
ATOM 6887 C C . LEU B 1 358 ? -11.879 -38.408 88.847 1.000 53.565 328 LEU B C 1
ATOM 6888 O O . LEU B 1 358 ? -10.728 -38.877 88.751 1.000 57.493 328 LEU B O 1
ATOM 6893 N N . VAL B 1 359 ? -12.210 -37.368 89.610 1.000 52.835 329 VAL B N 1
ATOM 6894 C CA . VAL B 1 359 ? -11.254 -36.631 90.484 1.000 52.456 329 VAL B CA 1
ATOM 6895 C C . VAL B 1 359 ? -11.953 -36.335 91.810 1.000 53.975 329 VAL B C 1
ATOM 6896 O O . VAL B 1 359 ? -13.074 -35.802 91.776 1.000 55.698 329 VAL B O 1
ATOM 6900 N N . ILE B 1 360 ? -11.305 -36.677 92.925 1.000 53.117 330 ILE B N 1
ATOM 6901 C CA . ILE B 1 360 ? -11.679 -36.206 94.288 1.000 51.253 330 ILE B CA 1
ATOM 6902 C C . ILE B 1 360 ? -10.621 -35.192 94.718 1.000 50.686 330 ILE B C 1
ATOM 6903 O O . ILE B 1 360 ? -9.429 -35.497 94.570 1.000 49.339 330 ILE B O 1
ATOM 6908 N N . LEU B 1 361 ? -11.056 -34.038 95.224 1.000 53.334 331 LEU B N 1
ATOM 6909 C CA . LEU B 1 361 ? -10.177 -32.942 95.704 1.000 55.443 331 LEU B CA 1
ATOM 6910 C C . LEU B 1 361 ? -10.800 -32.311 96.956 1.000 57.543 331 LEU B C 1
ATOM 6911 O O . LEU B 1 361 ? -11.911 -31.757 96.852 1.000 59.316 331 LEU B O 1
ATOM 6916 N N . HIS B 1 362 ? -10.113 -32.418 98.096 1.000 57.652 332 HIS B N 1
ATOM 6917 C CA . HIS B 1 362 ? -10.505 -31.818 99.400 1.000 57.380 332 HIS B CA 1
ATOM 6918 C C . HIS B 1 362 ? -10.113 -30.335 99.407 1.000 58.171 332 HIS B C 1
ATOM 6919 O O . HIS B 1 362 ? -8.926 -30.049 99.645 1.000 57.451 332 HIS B O 1
ATOM 6926 N N . LYS B 1 363 ? -11.073 -29.435 99.168 1.000 59.942 333 LYS B N 1
ATOM 6927 C CA . LYS B 1 363 ? -10.843 -27.968 99.035 1.000 62.759 333 LYS B CA 1
ATOM 6928 C C . LYS B 1 363 ? -10.256 -27.391 100.329 1.000 63.017 333 LYS B C 1
ATOM 6929 O O . LYS B 1 363 ? -9.543 -26.373 100.242 1.000 65.257 333 LYS B O 1
ATOM 6935 N N . GLY B 1 364 ? -10.564 -27.996 101.478 1.000 61.297 334 GLY B N 1
ATOM 6936 C CA . GLY B 1 364 ? -9.976 -27.631 102.780 1.000 63.489 334 GLY B CA 1
ATOM 6937 C C . GLY B 1 364 ? -8.456 -27.681 102.749 1.000 64.639 334 GLY B C 1
ATOM 6938 O O . GLY B 1 364 ? -7.830 -26.848 103.425 1.000 67.402 334 GLY B O 1
ATOM 6939 N N . LYS B 1 365 ? -7.887 -28.617 101.982 1.000 66.350 335 LYS B N 1
ATOM 6940 C CA . LYS B 1 365 ? -6.429 -28.897 101.927 1.000 66.901 335 LYS B CA 1
ATOM 6941 C C . LYS B 1 365 ? -5.827 -28.503 100.571 1.000 66.279 335 LYS B C 1
ATOM 6942 O O . LYS B 1 365 ? -4.587 -28.480 100.488 1.000 68.772 335 LYS B O 1
ATOM 6948 N N . HIS B 1 366 ? -6.645 -28.226 99.546 1.000 65.040 336 HIS B N 1
ATOM 6949 C CA . HIS B 1 366 ? -6.183 -28.152 98.131 1.000 61.671 336 HIS B CA 1
ATOM 6950 C C . HIS B 1 366 ? -6.783 -26.979 97.348 1.000 59.692 336 HIS B C 1
ATOM 6951 O O . HIS B 1 366 ? -6.568 -26.959 96.118 1.000 61.938 336 HIS B O 1
ATOM 6958 N N . LEU B 1 367 ? -7.465 -26.026 97.990 1.000 59.225 337 LEU B N 1
ATOM 6959 C CA . LEU B 1 367 ? -8.097 -24.889 97.267 1.000 62.055 337 LEU B CA 1
ATOM 6960 C C . LEU B 1 367 ? -7.005 -24.048 96.591 1.000 63.469 337 LEU B C 1
ATOM 6961 O O . LEU B 1 367 ? -7.163 -23.745 95.398 1.000 58.377 337 LEU B O 1
ATOM 6966 N N . PHE B 1 368 ? -5.940 -23.698 97.322 1.000 67.335 338 PHE B N 1
ATOM 6967 C CA . PHE B 1 368 ? -4.835 -22.827 96.835 1.000 68.299 338 PHE B CA 1
ATOM 6968 C C . PHE B 1 368 ? -4.138 -23.496 95.642 1.000 64.353 338 PHE B C 1
ATOM 6969 O O . PHE B 1 368 ? -3.780 -22.783 94.685 1.000 64.071 338 PHE B O 1
ATOM 6977 N N . SER B 1 369 ? -3.975 -24.822 95.681 1.000 62.894 339 SER B N 1
ATOM 6978 C CA . SER B 1 369 ? -3.428 -25.647 94.570 1.000 65.726 339 SER B CA 1
ATOM 6979 C C . SER B 1 369 ? -4.354 -25.561 93.352 1.000 66.664 339 SER B C 1
ATOM 6980 O O . SER B 1 369 ? -3.850 -25.368 92.230 1.000 63.037 339 SER B O 1
ATOM 6983 N N . MET B 1 370 ? -5.659 -25.716 93.585 1.000 72.258 340 MET B N 1
ATOM 6984 C CA . MET B 1 370 ? -6.727 -25.680 92.551 1.000 72.218 340 MET B CA 1
ATOM 6985 C C . MET B 1 370 ? -6.702 -24.324 91.834 1.000 67.367 340 MET B C 1
ATOM 6986 O O . MET B 1 370 ? -6.828 -24.303 90.599 1.000 67.273 340 MET B O 1
ATOM 6991 N N . LEU B 1 371 ? -6.556 -23.233 92.589 1.000 64.281 341 LEU B N 1
ATOM 6992 C CA . LEU B 1 371 ? -6.546 -21.847 92.051 1.000 63.648 341 LEU B CA 1
ATOM 6993 C C . LEU B 1 371 ? -5.274 -21.630 91.223 1.000 61.841 341 LEU B C 1
ATOM 6994 O O . LEU B 1 371 ? -5.330 -20.825 90.273 1.000 63.395 341 LEU B O 1
ATOM 6999 N N . THR B 1 372 ? -4.180 -22.318 91.567 1.000 58.603 342 THR B N 1
ATOM 7000 C CA . THR B 1 372 ? -2.929 -22.356 90.764 1.000 58.054 342 THR B CA 1
ATOM 7001 C C . THR B 1 372 ? -3.199 -23.109 89.455 1.000 56.320 342 THR B C 1
ATOM 7002 O O . THR B 1 372 ? -2.759 -22.618 88.398 1.000 57.143 342 THR B O 1
ATOM 7006 N N . SER B 1 373 ? -3.890 -24.254 89.526 1.000 54.101 343 SER B N 1
ATOM 7007 C CA . SER B 1 373 ? -4.302 -25.060 88.345 1.000 52.861 343 SER B CA 1
ATOM 7008 C C . SER B 1 373 ? -5.045 -24.157 87.353 1.000 50.966 343 SER B C 1
ATOM 7009 O O . SER B 1 373 ? -4.742 -24.222 86.151 1.000 52.146 343 SER B O 1
ATOM 7012 N N . ILE B 1 374 ? -5.964 -23.329 87.851 1.000 51.494 344 ILE B N 1
ATOM 7013 C CA . ILE B 1 374 ? -6.787 -22.391 87.029 1.000 53.799 344 ILE B CA 1
ATOM 7014 C C . ILE B 1 374 ? -5.863 -21.360 86.369 1.000 54.818 344 ILE B C 1
ATOM 7015 O O . ILE B 1 374 ? -6.027 -21.111 85.161 1.000 55.464 344 ILE B O 1
ATOM 7020 N N . ALA B 1 375 ? -4.928 -20.783 87.129 1.000 55.977 345 ALA B N 1
ATOM 7021 C CA . ALA B 1 375 ? -3.924 -19.813 86.628 1.000 53.373 345 ALA B CA 1
ATOM 7022 C C . ALA B 1 375 ? -3.145 -20.446 85.469 1.000 52.318 345 ALA B C 1
ATOM 7023 O O . ALA B 1 375 ? -3.026 -19.789 84.417 1.000 52.992 345 ALA B O 1
ATOM 7025 N N . LEU B 1 376 ? -2.664 -21.679 85.658 1.000 51.747 346 LEU B N 1
ATOM 7026 C CA . LEU B 1 376 ? -1.878 -22.457 84.660 1.000 54.311 346 LEU B CA 1
ATOM 7027 C C . LEU B 1 376 ? -2.748 -22.782 83.437 1.000 54.651 346 LEU B C 1
ATOM 7028 O O . LEU B 1 376 ? -2.219 -22.743 82.315 1.000 56.715 346 LEU B O 1
ATOM 7033 N N . GLN B 1 377 ? -4.026 -23.108 83.653 1.000 55.479 347 GLN B N 1
ATOM 7034 C CA . GLN B 1 377 ? -5.006 -23.453 82.588 1.000 55.257 347 GLN B CA 1
ATOM 7035 C C . GLN B 1 377 ? -5.090 -22.301 81.577 1.000 54.818 347 GLN B C 1
ATOM 7036 O O . GLN B 1 377 ? -5.275 -22.586 80.377 1.000 55.462 347 GLN B O 1
ATOM 7042 N N . PHE B 1 378 ? -4.969 -21.055 82.045 1.000 53.883 348 PHE B N 1
ATOM 7043 C CA . PHE B 1 378 ? -5.048 -19.827 81.212 1.000 55.333 348 PHE B CA 1
ATOM 7044 C C . PHE B 1 378 ? -3.696 -19.107 81.219 1.000 56.955 348 PHE B C 1
ATOM 7045 O O . PHE B 1 378 ? -3.667 -17.862 81.280 1.000 59.645 348 PHE B O 1
ATOM 7053 N N . SER B 1 379 ? -2.611 -19.882 81.132 1.000 58.855 349 SER B N 1
ATOM 7054 C CA . SER B 1 379 ? -1.207 -19.400 81.112 1.000 58.820 349 SER B CA 1
ATOM 7055 C C . SER B 1 379 ? -0.616 -19.634 79.724 1.000 60.331 349 SER B C 1
ATOM 7056 O O . SER B 1 379 ? -1.245 -20.263 78.876 1.000 60.647 349 SER B O 1
ATOM 7059 N N . PRO B 1 380 ? 0.599 -19.112 79.440 1.000 61.229 350 PRO B N 1
ATOM 7060 C CA . PRO B 1 380 ? 1.304 -19.419 78.190 1.000 61.014 350 PRO B CA 1
ATOM 7061 C C . PRO B 1 380 ? 1.502 -20.916 77.883 1.000 60.130 350 PRO B C 1
ATOM 7062 O O . PRO B 1 380 ? 1.657 -21.230 76.719 1.000 60.576 350 PRO B O 1
ATOM 7066 N N . ILE B 1 381 ? 1.499 -21.791 78.900 1.000 58.769 351 ILE B N 1
ATOM 7067 C CA . ILE B 1 381 ? 1.728 -23.260 78.739 1.000 60.087 351 ILE B CA 1
ATOM 7068 C C . ILE B 1 381 ? 0.386 -24.004 78.627 1.000 59.448 351 ILE B C 1
ATOM 7069 O O . ILE B 1 381 ? 0.402 -25.249 78.670 1.000 57.660 351 ILE B O 1
ATOM 7074 N N . ALA B 1 382 ? -0.730 -23.283 78.474 1.000 61.310 352 ALA B N 1
ATOM 7075 C CA . ALA B 1 382 ? -2.082 -23.850 78.247 1.000 61.601 352 ALA B CA 1
ATOM 7076 C C . ALA B 1 382 ? -2.069 -24.752 77.005 1.000 60.347 352 ALA B C 1
ATOM 7077 O O . ALA B 1 382 ? -2.682 -25.828 77.043 1.000 56.221 352 ALA B O 1
ATOM 7079 N N . GLU B 1 383 ? -1.371 -24.318 75.955 1.000 66.192 353 GLU B N 1
ATOM 7080 C CA . GLU B 1 383 ? -1.333 -24.972 74.617 1.000 72.417 353 GLU B CA 1
ATOM 7081 C C . GLU B 1 383 ? -0.472 -26.245 74.650 1.000 69.418 353 GLU B C 1
ATOM 7082 O O . GLU B 1 383 ? -0.570 -27.033 73.695 1.000 69.613 353 GLU B O 1
ATOM 7088 N N . TYR B 1 384 ? 0.342 -26.441 75.691 1.000 65.990 354 TYR B N 1
ATOM 7089 C CA . TYR B 1 384 ? 1.265 -27.599 75.836 1.000 65.010 354 TYR B CA 1
ATOM 7090 C C . TYR B 1 384 ? 0.478 -28.879 76.152 1.000 64.016 354 TYR B C 1
ATOM 7091 O O . TYR B 1 384 ? 0.937 -29.971 75.772 1.000 64.234 354 TYR B O 1
ATOM 7100 N N . PHE B 1 385 ? -0.658 -28.749 76.844 1.000 64.065 355 PHE B N 1
ATOM 7101 C CA . PHE B 1 385 ? -1.466 -29.878 77.377 1.000 60.624 355 PHE B CA 1
ATOM 7102 C C . PHE B 1 385 ? -2.882 -29.832 76.799 1.000 58.988 355 PHE B C 1
ATOM 7103 O O . PHE B 1 385 ? -3.359 -28.738 76.440 1.000 61.292 355 PHE B O 1
ATOM 7111 N N . HIS B 1 386 ? -3.525 -31.000 76.718 1.000 57.902 356 HIS B N 1
ATOM 7112 C CA . HIS B 1 386 ? -4.904 -31.182 76.192 1.000 57.716 356 HIS B CA 1
ATOM 7113 C C . HIS B 1 386 ? -5.908 -30.979 77.333 1.000 58.470 356 HIS B C 1
ATOM 7114 O O . HIS B 1 386 ? -5.939 -31.816 78.259 1.000 57.431 356 HIS B O 1
ATOM 7121 N N . GLY B 1 387 ? -6.682 -29.893 77.262 1.000 61.322 357 GLY B N 1
ATOM 7122 C CA . GLY B 1 387 ? -7.741 -29.542 78.226 1.000 61.369 357 GLY B CA 1
ATOM 7123 C C . GLY B 1 387 ? -7.199 -29.336 79.627 1.000 60.453 357 GLY B C 1
ATOM 7124 O O . GLY B 1 387 ? -6.091 -28.792 79.749 1.000 66.473 357 GLY B O 1
ATOM 7125 N N . ASP B 1 388 ? -7.946 -29.802 80.633 1.000 59.157 358 ASP B N 1
ATOM 7126 C CA . ASP B 1 388 ? -7.767 -29.503 82.082 1.000 56.948 358 ASP B CA 1
ATOM 7127 C C . ASP B 1 388 ? -6.870 -30.540 82.769 1.000 53.860 358 ASP B C 1
ATOM 7128 O O . ASP B 1 388 ? -6.162 -30.172 83.728 1.000 54.360 358 ASP B O 1
ATOM 7133 N N . LYS B 1 389 ? -6.927 -31.792 82.319 1.000 53.266 359 LYS B N 1
ATOM 7134 C CA . LYS B 1 389 ? -6.542 -32.990 83.115 1.000 54.987 359 LYS B CA 1
ATOM 7135 C C . LYS B 1 389 ? -5.173 -32.793 83.780 1.000 53.405 359 LYS B C 1
ATOM 7136 O O . LYS B 1 389 ? -5.073 -33.051 84.989 1.000 51.483 359 LYS B O 1
ATOM 7142 N N . ASP B 1 390 ? -4.163 -32.347 83.033 1.000 54.558 360 ASP B N 1
ATOM 7143 C CA . ASP B 1 390 ? -2.745 -32.379 83.481 1.000 51.871 360 ASP B CA 1
ATOM 7144 C C . ASP B 1 390 ? -2.440 -31.175 84.376 1.000 49.790 360 ASP B C 1
ATOM 7145 O O . ASP B 1 390 ? -1.414 -31.231 85.080 1.000 52.250 360 ASP B O 1
ATOM 7150 N N . PHE B 1 391 ? -3.296 -30.148 84.382 1.000 47.432 361 PHE B N 1
ATOM 7151 C CA . PHE B 1 391 ? -3.126 -28.938 85.231 1.000 47.922 361 PHE B CA 1
ATOM 7152 C C . PHE B 1 391 ? -3.544 -29.241 86.673 1.000 49.078 361 PHE B C 1
ATOM 7153 O O . PHE B 1 391 ? -3.206 -28.439 87.562 1.000 53.500 361 PHE B O 1
ATOM 7161 N N . PHE B 1 392 ? -4.250 -30.351 86.902 1.000 49.600 362 PHE B N 1
ATOM 7162 C CA . PHE B 1 392 ? -4.633 -30.833 88.253 1.000 51.452 362 PHE B CA 1
ATOM 7163 C C . PHE B 1 392 ? -3.371 -31.085 89.082 1.000 53.254 362 PHE B C 1
ATOM 7164 O O . PHE B 1 392 ? -3.259 -30.504 90.180 1.000 56.205 362 PHE B O 1
ATOM 7172 N N . TRP B 1 393 ? -2.450 -31.901 88.560 1.000 53.313 363 TRP B N 1
ATOM 7173 C CA . TRP B 1 393 ? -1.214 -32.329 89.271 1.000 54.500 363 TRP B CA 1
ATOM 7174 C C . TRP B 1 393 ? -0.114 -31.267 89.139 1.000 55.353 363 TRP B C 1
ATOM 7175 O O . TRP B 1 393 ? 0.669 -31.137 90.093 1.000 56.746 363 TRP B O 1
ATOM 7186 N N . LEU B 1 394 ? -0.053 -30.534 88.022 1.000 56.867 364 LEU B N 1
ATOM 7187 C CA . LEU B 1 394 ? 0.924 -29.426 87.831 1.000 57.055 364 LEU B CA 1
ATOM 7188 C C . LEU B 1 394 ? 0.653 -28.319 88.855 1.000 54.814 364 LEU B C 1
ATOM 7189 O O . LEU B 1 394 ? 1.626 -27.768 89.390 1.000 54.333 364 LEU B O 1
ATOM 7194 N N . GLY B 1 395 ? -0.620 -28.008 89.110 1.000 56.252 365 GLY B N 1
ATOM 7195 C CA . GLY B 1 395 ? -1.039 -27.056 90.156 1.000 57.839 365 GLY B CA 1
ATOM 7196 C C . GLY B 1 395 ? -0.537 -27.486 91.526 1.000 57.322 365 GLY B C 1
ATOM 7197 O O . GLY B 1 395 ? -0.028 -26.633 92.257 1.000 57.680 365 GLY B O 1
ATOM 7198 N N . GLU B 1 396 ? -0.662 -28.777 91.845 1.000 58.980 366 GLU B N 1
ATOM 7199 C CA . GLU B 1 396 ? -0.199 -29.370 93.127 1.000 61.570 366 GLU B CA 1
ATOM 7200 C C . GLU B 1 396 ? 1.328 -29.272 93.200 1.000 61.843 366 GLU B C 1
ATOM 7201 O O . GLU B 1 396 ? 1.838 -28.834 94.244 1.000 65.578 366 GLU B O 1
ATOM 7207 N N . LEU B 1 397 ? 2.020 -29.667 92.127 1.000 61.545 367 LEU B N 1
ATOM 7208 C CA . LEU B 1 397 ? 3.506 -29.729 92.054 1.000 58.813 367 LEU B CA 1
ATOM 7209 C C . LEU B 1 397 ? 4.093 -28.329 92.245 1.000 57.228 367 LEU B C 1
ATOM 7210 O O . LEU B 1 397 ? 4.964 -28.176 93.121 1.000 58.872 367 LEU B O 1
ATOM 7215 N N . LEU B 1 398 ? 3.625 -27.354 91.463 1.000 56.424 368 LEU B N 1
ATOM 7216 C CA . LEU B 1 398 ? 4.199 -25.983 91.403 1.000 59.153 368 LEU B CA 1
ATOM 7217 C C . LEU B 1 398 ? 3.804 -25.176 92.647 1.000 61.450 368 LEU B C 1
ATOM 7218 O O . LEU B 1 398 ? 4.560 -24.247 92.987 1.000 66.141 368 LEU B O 1
ATOM 7223 N N . SER B 1 399 ? 2.685 -25.512 93.301 1.000 63.890 369 SER B N 1
ATOM 7224 C CA . SER B 1 399 ? 2.204 -24.876 94.559 1.000 66.540 369 SER B CA 1
ATOM 7225 C C . SER B 1 399 ? 2.934 -25.478 95.769 1.000 66.988 369 SER B C 1
ATOM 7226 O O . SER B 1 399 ? 2.791 -24.927 96.888 1.000 61.392 369 SER B O 1
ATOM 7229 N N . ASN B 1 400 ? 3.657 -26.582 95.557 1.000 66.144 370 ASN B N 1
ATOM 7230 C CA . ASN B 1 400 ? 4.421 -27.315 96.601 1.000 68.320 370 ASN B CA 1
ATOM 7231 C C . ASN B 1 400 ? 3.442 -27.885 97.640 1.000 67.068 370 ASN B C 1
ATOM 7232 O O . ASN B 1 400 ? 3.776 -27.875 98.838 1.000 70.051 370 ASN B O 1
ATOM 7237 N N . ASN B 1 401 ? 2.287 -28.382 97.186 1.000 65.250 371 ASN B N 1
ATOM 7238 C CA . ASN B 1 401 ? 1.268 -29.058 98.030 1.000 67.783 371 ASN B CA 1
ATOM 7239 C C . ASN B 1 401 ? 1.437 -30.575 97.878 1.000 66.440 371 ASN B C 1
ATOM 7240 O O . ASN B 1 401 ? 1.761 -31.013 96.762 1.000 67.684 371 ASN B O 1
ATOM 7245 N N . ARG B 1 402 ? 1.239 -31.336 98.961 1.000 67.398 372 ARG B N 1
ATOM 7246 C CA . ARG B 1 402 ? 1.337 -32.822 98.963 1.000 71.435 372 ARG B CA 1
ATOM 7247 C C . ARG B 1 402 ? 0.247 -33.390 98.049 1.000 68.329 372 ARG B C 1
ATOM 7248 O O . ARG B 1 402 ? -0.917 -32.987 98.202 1.000 67.327 372 ARG B O 1
ATOM 7256 N N . PHE B 1 403 ? 0.620 -34.280 97.128 1.000 63.042 373 PHE B N 1
ATOM 7257 C CA . PHE B 1 403 ? -0.311 -35.009 96.233 1.000 61.342 373 PHE B CA 1
ATOM 7258 C C . PHE B 1 403 ? 0.332 -36.333 95.816 1.000 60.250 373 PHE B C 1
ATOM 7259 O O . PHE B 1 403 ? 1.545 -36.514 96.012 1.000 63.488 373 PHE B O 1
ATOM 7267 N N . THR B 1 404 ? -0.467 -37.229 95.237 1.000 56.799 374 THR B N 1
ATOM 7268 C CA . THR B 1 404 ? 0.005 -38.480 94.594 1.000 55.974 374 THR B CA 1
ATOM 7269 C C . THR B 1 404 ? -1.037 -38.925 93.562 1.000 54.850 374 THR B C 1
ATOM 7270 O O . THR B 1 404 ? -2.081 -38.258 93.439 1.000 56.016 374 THR B O 1
ATOM 7274 N N . PHE B 1 405 ? -0.739 -39.999 92.835 1.000 53.987 375 PHE B N 1
ATOM 7275 C CA . PHE B 1 405 ? -1.663 -40.672 91.891 1.000 54.870 375 PHE B CA 1
ATOM 7276 C C . PHE B 1 405 ? -2.021 -42.041 92.461 1.000 54.156 375 PHE B C 1
ATOM 7277 O O . PHE B 1 405 ? -1.232 -42.588 93.256 1.000 54.424 375 PHE B O 1
ATOM 7285 N N . HIS B 1 406 ? -3.171 -42.576 92.057 1.000 54.808 376 HIS B N 1
ATOM 7286 C CA . HIS B 1 406 ? -3.466 -44.025 92.157 1.000 56.602 376 HIS B CA 1
ATOM 7287 C C . HIS B 1 406 ? -2.440 -44.738 91.282 1.000 60.143 376 HIS B C 1
ATOM 7288 O O . HIS B 1 406 ? -2.333 -44.449 90.093 1.000 62.742 376 HIS B O 1
ATOM 7295 N N . PRO B 1 407 ? -1.633 -45.661 91.851 1.000 64.936 377 PRO B N 1
ATOM 7296 C CA . PRO B 1 407 ? -0.456 -46.190 91.159 1.000 65.431 377 PRO B CA 1
ATOM 7297 C C . PRO B 1 407 ? -0.741 -47.124 89.972 1.000 64.132 377 PRO B C 1
ATOM 7298 O O . PRO B 1 407 ? 0.181 -47.387 89.226 1.000 65.529 377 PRO B O 1
ATOM 7302 N N . VAL B 1 408 ? -1.982 -47.602 89.820 1.000 62.774 378 VAL B N 1
ATOM 7303 C CA . VAL B 1 408 ? -2.365 -48.591 88.768 1.000 63.726 378 VAL B CA 1
ATOM 7304 C C . VAL B 1 408 ? -2.464 -47.869 87.420 1.000 63.487 378 VAL B C 1
ATOM 7305 O O . VAL B 1 408 ? -3.170 -46.837 87.344 1.000 66.630 378 VAL B O 1
ATOM 7309 N N . ASP B 1 409 ? -1.784 -48.405 86.400 1.000 62.386 379 ASP B N 1
ATOM 7310 C CA . ASP B 1 409 ? -1.772 -47.868 85.015 1.000 62.528 379 ASP B CA 1
ATOM 7311 C C . ASP B 1 409 ? -3.182 -47.978 84.431 1.000 60.786 379 ASP B C 1
ATOM 7312 O O . ASP B 1 409 ? -3.882 -48.961 84.755 1.000 61.797 379 ASP B O 1
ATOM 7317 N N . ALA B 1 410 ? -3.575 -47.001 83.607 1.000 60.200 380 ALA B N 1
ATOM 7318 C CA . ALA B 1 410 ? -4.842 -47.001 82.840 1.000 57.514 380 ALA B CA 1
ATOM 7319 C C . ALA B 1 410 ? -4.881 -48.257 81.967 1.000 56.437 380 ALA B C 1
ATOM 7320 O O . ALA B 1 410 ? -3.799 -48.750 81.588 1.000 53.380 380 ALA B O 1
ATOM 7322 N N . SER B 1 411 ? -6.084 -48.738 81.657 1.000 56.390 381 SER B N 1
ATOM 7323 C CA . SER B 1 411 ? -6.322 -50.031 80.968 1.000 56.936 381 SER B CA 1
ATOM 7324 C C . SER B 1 411 ? -7.404 -49.872 79.897 1.000 57.234 381 SER B C 1
ATOM 7325 O O . SER B 1 411 ? -8.177 -48.903 79.961 1.000 58.231 381 SER B O 1
ATOM 7328 N N . ASN B 1 412 ? -7.422 -50.796 78.938 1.000 62.062 382 ASN B N 1
ATOM 7329 C CA . ASN B 1 412 ? -8.440 -50.901 77.862 1.000 63.485 382 ASN B CA 1
ATOM 7330 C C . ASN B 1 412 ? -9.460 -51.966 78.281 1.000 65.700 382 ASN B C 1
ATOM 7331 O O . ASN B 1 412 ? -9.054 -52.926 78.965 1.000 65.382 382 ASN B O 1
ATOM 7336 N N . ILE B 1 413 ? -10.727 -51.805 77.889 1.000 65.741 383 ILE B N 1
ATOM 7337 C CA . ILE B 1 413 ? -11.845 -52.703 78.305 1.000 65.447 383 ILE B CA 1
ATOM 7338 C C . ILE B 1 413 ? -12.777 -52.949 77.112 1.000 67.201 383 ILE B C 1
ATOM 7339 O O . ILE B 1 413 ? -13.149 -51.972 76.420 1.000 70.095 383 ILE B O 1
ATOM 7344 N N . GLY B 1 414 ? -13.137 -54.216 76.890 1.000 69.009 384 GLY B N 1
ATOM 7345 C CA . GLY B 1 414 ? -14.049 -54.650 75.819 1.000 70.952 384 GLY B CA 1
ATOM 7346 C C . GLY B 1 414 ? -13.976 -56.152 75.591 1.000 71.629 384 GLY B C 1
ATOM 7347 O O . GLY B 1 414 ? -13.871 -56.902 76.579 1.000 66.045 384 GLY B O 1
ATOM 7348 N N . GLN B 1 415 ? -14.041 -56.574 74.325 1.000 74.749 385 GLN B N 1
ATOM 7349 C CA . GLN B 1 415 ? -13.988 -57.997 73.904 1.000 73.599 385 GLN B CA 1
ATOM 7350 C C . GLN B 1 415 ? -12.525 -58.404 73.711 1.000 73.557 385 GLN B C 1
ATOM 7351 O O . GLN B 1 415 ? -11.764 -57.613 73.112 1.000 69.657 385 GLN B O 1
ATOM 7357 N N . LEU B 1 416 ? -12.152 -59.584 74.216 1.000 75.494 386 LEU B N 1
ATOM 7358 C CA . LEU B 1 416 ? -10.782 -60.152 74.098 1.000 78.230 386 LEU B CA 1
ATOM 7359 C C . LEU B 1 416 ? -10.668 -60.901 72.766 1.000 80.874 386 LEU B C 1
ATOM 7360 O O . LEU B 1 416 ? -10.793 -62.140 72.767 1.000 85.471 386 LEU B O 1
ATOM 7365 N N . GLY B 1 417 ? -10.463 -60.165 71.670 1.000 80.550 387 GLY B N 1
ATOM 7366 C CA . GLY B 1 417 ? -10.231 -60.733 70.329 1.000 79.697 387 GLY B CA 1
ATOM 7367 C C . GLY B 1 417 ? -8.944 -61.538 70.296 1.000 81.476 387 GLY B C 1
ATOM 7368 O O . GLY B 1 417 ? -7.935 -61.053 70.839 1.000 77.523 387 GLY B O 1
ATOM 7369 N N . ASN B 1 418 ? -8.976 -62.728 69.688 1.000 88.049 388 ASN B N 1
ATOM 7370 C CA . ASN B 1 418 ? -7.798 -63.621 69.520 1.000 91.612 388 ASN B CA 1
ATOM 7371 C C . ASN B 1 418 ? -6.871 -63.040 68.448 1.000 91.363 388 ASN B C 1
ATOM 7372 O O . ASN B 1 418 ? -7.373 -62.705 67.356 1.000 86.666 388 ASN B O 1
ATOM 7377 N N . VAL B 1 419 ? -5.575 -62.933 68.759 1.000 94.477 389 VAL B N 1
ATOM 7378 C CA . VAL B 1 419 ? -4.494 -62.511 67.818 1.000 98.711 389 VAL B CA 1
ATOM 7379 C C . VAL B 1 419 ? -3.826 -63.787 67.291 1.000 108.007 389 VAL B C 1
ATOM 7380 O O . VAL B 1 419 ? -3.398 -64.626 68.131 1.000 106.403 389 VAL B O 1
ATOM 7384 N N . VAL B 1 420 ? -3.794 -63.940 65.963 1.000 116.420 390 VAL B N 1
ATOM 7385 C CA . VAL B 1 420 ? -3.348 -65.189 65.277 1.000 119.257 390 VAL B CA 1
ATOM 7386 C C . VAL B 1 420 ? -1.819 -65.181 65.290 1.000 123.916 390 VAL B C 1
ATOM 7387 O O . VAL B 1 420 ? -1.236 -64.192 64.809 1.000 126.017 390 VAL B O 1
ATOM 7391 N N . SER B 1 421 ? -1.206 -66.227 65.840 1.000 130.184 391 SER B N 1
ATOM 7392 C CA . SER B 1 421 ? 0.265 -66.392 65.936 1.000 137.995 391 SER B CA 1
ATOM 7393 C C . SER B 1 421 ? 0.548 -67.847 66.305 1.000 146.535 391 SER B C 1
ATOM 7394 O O . SER B 1 421 ? 0.532 -68.175 67.507 1.000 147.568 391 SER B O 1
ATOM 7397 N N . LYS B 1 422 ? 0.736 -68.694 65.288 1.000 152.774 392 LYS B N 1
ATOM 7398 C CA . LYS B 1 422 ? 1.171 -70.111 65.419 1.000 151.145 392 LYS B CA 1
ATOM 7399 C C . LYS B 1 422 ? 2.532 -70.172 66.126 1.000 151.843 392 LYS B C 1
ATOM 7400 O O . LYS B 1 422 ? 2.731 -71.105 66.918 1.000 145.832 392 LYS B O 1
ATOM 7406 N N . GLU B 1 423 ? 3.412 -69.196 65.860 1.000 153.908 393 GLU B N 1
ATOM 7407 C CA . GLU B 1 423 ? 4.800 -69.110 66.400 1.000 153.891 393 GLU B CA 1
ATOM 7408 C C . GLU B 1 423 ? 4.745 -69.010 67.932 1.000 155.437 393 GLU B C 1
ATOM 7409 O O . GLU B 1 423 ? 5.545 -69.699 68.599 1.000 153.124 393 GLU B O 1
ATOM 7415 N N . SER B 1 424 ? 3.814 -68.204 68.453 1.000 157.652 394 SER B N 1
ATOM 7416 C CA . SER B 1 424 ? 3.536 -68.084 69.909 1.000 157.750 394 SER B CA 1
ATOM 7417 C C . SER B 1 424 ? 2.758 -69.329 70.347 1.000 155.939 394 SER B C 1
ATOM 7418 O O . SER B 1 424 ? 2.051 -69.916 69.493 1.000 152.686 394 SER B O 1
ATOM 7421 N N . THR B 1 425 ? 2.868 -69.699 71.627 1.000 151.624 395 THR B N 1
ATOM 7422 C CA . THR B 1 425 ? 2.242 -70.912 72.223 1.000 144.682 395 THR B CA 1
ATOM 7423 C C . THR B 1 425 ? 1.207 -70.511 73.284 1.000 139.323 395 THR B C 1
ATOM 7424 O O . THR B 1 425 ? 0.271 -71.304 73.504 1.000 137.421 395 THR B O 1
ATOM 7428 N N . GLY B 1 426 ? 1.372 -69.343 73.917 1.000 132.828 396 GLY B N 1
ATOM 7429 C CA . GLY B 1 426 ? 0.453 -68.824 74.946 1.000 126.234 396 GLY B CA 1
ATOM 7430 C C . GLY B 1 426 ? -0.811 -68.218 74.352 1.000 122.029 396 GLY B C 1
ATOM 7431 O O . GLY B 1 426 ? -1.077 -68.412 73.141 1.000 122.196 396 GLY B O 1
ATOM 7432 N N . GLU B 1 427 ? -1.565 -67.500 75.187 1.000 114.408 397 GLU B N 1
ATOM 7433 C CA . GLU B 1 427 ? -2.808 -66.773 74.818 1.000 110.012 397 GLU B CA 1
ATOM 7434 C C . GLU B 1 427 ? -2.446 -65.321 74.453 1.000 106.199 397 GLU B C 1
ATOM 7435 O O . GLU B 1 427 ? -1.839 -64.598 75.280 1.000 108.562 397 GLU B O 1
ATOM 7441 N N . PHE B 1 428 ? -2.759 -64.944 73.210 1.000 100.223 398 PHE B N 1
ATOM 7442 C CA . PHE B 1 428 ? -2.561 -63.590 72.625 1.000 95.561 398 PHE B CA 1
ATOM 7443 C C . PHE B 1 428 ? -3.935 -62.935 72.414 1.000 90.558 398 PHE B C 1
ATOM 7444 O O . PHE B 1 428 ? -4.720 -63.444 71.592 1.000 88.609 398 PHE B O 1
ATOM 7452 N N . TYR B 1 429 ? -4.219 -61.852 73.146 1.000 88.922 399 TYR B N 1
ATOM 7453 C CA . TYR B 1 429 ? -5.507 -61.108 73.109 1.000 87.337 399 TYR B CA 1
ATOM 7454 C C . TYR B 1 429 ? -5.268 -59.649 72.699 1.000 79.506 399 TYR B C 1
ATOM 7455 O O . TYR B 1 429 ? -4.151 -59.130 72.891 1.000 73.384 399 TYR B O 1
ATOM 7464 N N . GLN B 1 430 ? -6.312 -59.012 72.159 1.000 76.431 400 GLN B N 1
ATOM 7465 C CA . GLN B 1 430 ? -6.331 -57.587 71.730 1.000 72.664 400 GLN B CA 1
ATOM 7466 C C . GLN B 1 430 ? -7.699 -56.982 72.063 1.000 71.209 400 GLN B C 1
ATOM 7467 O O . GLN B 1 430 ? -8.720 -57.639 71.779 1.000 70.407 400 GLN B O 1
ATOM 7473 N N . ILE B 1 431 ? -7.711 -55.784 72.651 1.000 69.650 401 ILE B N 1
ATOM 7474 C CA . ILE B 1 431 ? -8.926 -54.933 72.817 1.000 68.853 401 ILE B CA 1
ATOM 7475 C C . ILE B 1 431 ? -8.677 -53.633 72.047 1.000 66.916 401 ILE B C 1
ATOM 7476 O O . ILE B 1 431 ? -7.605 -53.034 72.246 1.000 71.299 401 ILE B O 1
ATOM 7481 N N . CYS B 1 432 ? -9.621 -53.231 71.193 1.000 64.788 402 CYS B N 1
ATOM 7482 C CA . CYS B 1 432 ? -9.637 -51.913 70.501 1.000 65.730 402 CYS B CA 1
ATOM 7483 C C . CYS B 1 432 ? -10.917 -51.169 70.895 1.000 62.898 402 CYS B C 1
ATOM 7484 O O . CYS B 1 432 ? -12.010 -51.633 70.518 1.000 61.954 402 CYS B O 1
ATOM 7487 N N . SER B 1 433 ? -10.794 -50.076 71.651 1.000 59.263 403 SER B N 1
ATOM 7488 C CA . SER B 1 433 ? -11.955 -49.307 72.168 1.000 59.918 403 SER B CA 1
ATOM 7489 C C . SER B 1 433 ? -11.597 -47.833 72.389 1.000 58.691 403 SER B C 1
ATOM 7490 O O . SER B 1 433 ? -10.397 -47.489 72.376 1.000 57.351 403 SER B O 1
ATOM 7493 N N . VAL B 1 434 ? -12.635 -47.017 72.581 1.000 56.083 404 VAL B N 1
ATOM 7494 C CA . VAL B 1 434 ? -12.570 -45.594 73.020 1.000 55.619 404 VAL B CA 1
ATOM 7495 C C . VAL B 1 434 ? -12.596 -45.556 74.552 1.000 54.776 404 VAL B C 1
ATOM 7496 O O . VAL B 1 434 ? -12.264 -44.502 75.121 1.000 58.506 404 VAL B O 1
ATOM 7500 N N . GLN B 1 435 ? -12.982 -46.661 75.191 1.000 53.096 405 GLN B N 1
ATOM 7501 C CA . GLN B 1 435 ? -13.123 -46.758 76.667 1.000 53.441 405 GLN B CA 1
ATOM 7502 C C . GLN B 1 435 ? -11.729 -46.836 77.297 1.000 53.620 405 GLN B C 1
ATOM 7503 O O . GLN B 1 435 ? -10.890 -47.610 76.802 1.000 56.719 405 GLN B O 1
ATOM 7509 N N . LEU B 1 436 ? -11.507 -46.027 78.334 1.000 55.197 406 LEU B N 1
ATOM 7510 C CA . LEU B 1 436 ? -10.289 -46.024 79.182 1.000 55.972 406 LEU B CA 1
ATOM 7511 C C . LEU B 1 436 ? -10.706 -46.423 80.599 1.000 54.302 406 LEU B C 1
ATOM 7512 O O . LEU B 1 436 ? -11.404 -45.631 81.250 1.000 57.545 406 LEU B O 1
ATOM 7517 N N . SER B 1 437 ? -10.327 -47.625 81.030 1.000 54.692 407 SER B N 1
ATOM 7518 C CA . SER B 1 437 ? -10.737 -48.235 82.320 1.000 57.827 407 SER B CA 1
ATOM 7519 C C . SER B 1 437 ? -9.661 -47.980 83.383 1.000 57.718 407 SER B C 1
ATOM 7520 O O . SER B 1 437 ? -8.494 -47.709 83.014 1.000 53.733 407 SER B O 1
ATOM 7523 N N . HIS B 1 438 ? -10.060 -48.052 84.655 1.000 57.457 408 HIS B N 1
ATOM 7524 C CA . HIS B 1 438 ? -9.185 -47.893 85.847 1.000 59.337 408 HIS B CA 1
ATOM 7525 C C . HIS B 1 438 ? -9.528 -48.982 86.866 1.000 62.050 408 HIS B C 1
ATOM 7526 O O . HIS B 1 438 ? -10.687 -49.022 87.321 1.000 63.720 408 HIS B O 1
ATOM 7533 N N . THR B 1 439 ? -8.557 -49.839 87.186 1.000 65.670 409 THR B N 1
ATOM 7534 C CA . THR B 1 439 ? -8.710 -50.994 88.109 1.000 68.194 409 THR B CA 1
ATOM 7535 C C . THR B 1 439 ? -8.006 -50.687 89.432 1.000 69.501 409 THR B C 1
ATOM 7536 O O . THR B 1 439 ? -7.100 -49.837 89.429 1.000 66.001 409 THR B O 1
ATOM 7540 N N . ASP B 1 440 ? -8.428 -51.358 90.507 1.000 75.581 410 ASP B N 1
ATOM 7541 C CA . ASP B 1 440 ? -7.748 -51.352 91.829 1.000 80.043 410 ASP B CA 1
ATOM 7542 C C . ASP B 1 440 ? -6.563 -52.324 91.762 1.000 79.893 410 ASP B C 1
ATOM 7543 O O . ASP B 1 440 ? -6.407 -52.997 90.722 1.000 79.476 410 ASP B O 1
ATOM 7548 N N . ARG B 1 441 ? -5.763 -52.384 92.828 1.000 83.697 411 ARG B N 1
ATOM 7549 C CA . ARG B 1 441 ? -4.593 -53.292 92.973 1.000 88.431 411 ARG B CA 1
ATOM 7550 C C . ARG B 1 441 ? -5.048 -54.751 92.820 1.000 87.599 411 ARG B C 1
ATOM 7551 O O . ARG B 1 441 ? -4.329 -55.527 92.165 1.000 86.055 411 ARG B O 1
ATOM 7559 N N . ASP B 1 442 ? -6.201 -55.104 93.398 1.000 89.495 412 ASP B N 1
ATOM 7560 C CA . ASP B 1 442 ? -6.769 -56.482 93.386 1.000 90.038 412 ASP B CA 1
ATOM 7561 C C . ASP B 1 442 ? -7.242 -56.846 91.969 1.000 88.470 412 ASP B C 1
ATOM 7562 O O . ASP B 1 442 ? -7.326 -58.055 91.677 1.000 89.408 412 ASP B O 1
ATOM 7567 N N . GLY B 1 443 ? -7.547 -55.849 91.128 1.000 87.397 413 GLY B N 1
ATOM 7568 C CA . GLY B 1 443 ? -7.917 -56.027 89.709 1.000 83.405 413 GLY B CA 1
ATOM 7569 C C . GLY B 1 443 ? -9.400 -55.795 89.444 1.000 82.196 413 GLY B C 1
ATOM 7570 O O . GLY B 1 443 ? -9.846 -56.096 88.319 1.000 75.630 413 GLY B O 1
ATOM 7571 N N . SER B 1 444 ? -10.149 -55.294 90.430 1.000 80.622 414 SER B N 1
ATOM 7572 C CA . SER B 1 444 ? -11.579 -54.912 90.287 1.000 79.028 414 SER B CA 1
ATOM 7573 C C . SER B 1 444 ? -11.684 -53.619 89.469 1.000 75.358 414 SER B C 1
ATOM 7574 O O . SER B 1 444 ? -10.821 -52.737 89.632 1.000 75.954 414 SER B O 1
ATOM 7577 N N . LEU B 1 445 ? -12.704 -53.524 88.616 1.000 70.708 415 LEU B N 1
ATOM 7578 C CA . LEU B 1 445 ? -13.001 -52.323 87.793 1.000 66.570 415 LEU B CA 1
ATOM 7579 C C . LEU B 1 445 ? -13.613 -51.248 88.695 1.000 66.116 415 LEU B C 1
ATOM 7580 O O . LEU B 1 445 ? -14.658 -51.524 89.310 1.000 67.086 415 LEU B O 1
ATOM 7585 N N . LEU B 1 446 ? -12.987 -50.071 88.757 1.000 65.583 416 LEU B N 1
ATOM 7586 C CA . LEU B 1 446 ? -13.465 -48.908 89.554 1.000 63.535 416 LEU B CA 1
ATOM 7587 C C . LEU B 1 446 ? -14.354 -48.019 88.676 1.000 60.748 416 LEU B C 1
ATOM 7588 O O . LEU B 1 446 ? -15.485 -47.719 89.102 1.000 60.299 416 LEU B O 1
ATOM 7593 N N . TRP B 1 447 ? -13.867 -47.624 87.494 1.000 58.306 417 TRP B N 1
ATOM 7594 C CA . TRP B 1 447 ? -14.584 -46.706 86.565 1.000 57.594 417 TRP B CA 1
ATOM 7595 C C . TRP B 1 447 ? -13.912 -46.689 85.187 1.000 58.233 417 TRP B C 1
ATOM 7596 O O . TRP B 1 447 ? -12.781 -47.205 85.074 1.000 59.414 417 TRP B O 1
ATOM 7607 N N . LEU B 1 448 ? -14.595 -46.118 84.188 1.000 57.346 418 LEU B N 1
ATOM 7608 C CA . LEU B 1 448 ? -14.028 -45.807 82.849 1.000 54.908 418 LEU B CA 1
ATOM 7609 C C . LEU B 1 448 ? -14.569 -44.462 82.347 1.000 52.618 418 LEU B C 1
ATOM 7610 O O . LEU B 1 448 ? -15.604 -44.005 82.870 1.000 49.183 418 LEU B O 1
ATOM 7615 N N . ASN B 1 449 ? -13.862 -43.845 81.390 1.000 52.860 419 ASN B N 1
ATOM 7616 C CA . ASN B 1 449 ? -14.343 -42.692 80.579 1.000 54.532 419 ASN B CA 1
ATOM 7617 C C . ASN B 1 449 ? -14.551 -43.196 79.148 1.000 53.081 419 ASN B C 1
ATOM 7618 O O . ASN B 1 449 ? -13.895 -44.180 78.776 1.000 54.144 419 ASN B O 1
ATOM 7623 N N . GLY B 1 450 ? -15.453 -42.560 78.398 1.000 51.564 420 GLY B N 1
ATOM 7624 C CA . GLY B 1 450 ? -15.717 -42.851 76.975 1.000 52.888 420 GLY B CA 1
ATOM 7625 C C . GLY B 1 450 ? -17.112 -43.401 76.737 1.000 53.597 420 GLY B C 1
ATOM 7626 O O . GLY B 1 450 ? -17.388 -43.797 75.587 1.000 54.326 420 GLY B O 1
ATOM 7627 N N . GLY B 1 451 ? -17.969 -43.418 77.766 1.000 54.905 421 GLY B N 1
ATOM 7628 C CA . GLY B 1 451 ? -19.328 -43.988 77.695 1.000 56.088 421 GLY B CA 1
ATOM 7629 C C . GLY B 1 451 ? -19.291 -45.489 77.457 1.000 56.211 421 GLY B C 1
ATOM 7630 O O . GLY B 1 451 ? -18.214 -46.082 77.641 1.000 54.758 421 GLY B O 1
ATOM 7631 N N . LEU B 1 452 ? -20.419 -46.085 77.059 1.000 55.935 422 LEU B N 1
ATOM 7632 C CA . LEU B 1 452 ? -20.562 -47.555 76.886 1.000 57.167 422 LEU B CA 1
ATOM 7633 C C . LEU B 1 452 ? -21.134 -47.892 75.500 1.000 56.571 422 LEU B C 1
ATOM 7634 O O . LEU B 1 452 ? -21.674 -49.001 75.341 1.000 56.640 422 LEU B O 1
ATOM 7639 N N . ASN B 1 453 ? -20.981 -46.991 74.526 1.000 56.979 423 ASN B N 1
ATOM 7640 C CA . ASN B 1 453 ? -21.200 -47.270 73.078 1.000 58.624 423 ASN B CA 1
ATOM 7641 C C . ASN B 1 453 ? -19.830 -47.375 72.400 1.000 58.411 423 ASN B C 1
ATOM 7642 O O . ASN B 1 453 ? -18.843 -46.932 73.005 1.000 59.484 423 ASN B O 1
ATOM 7647 N N . ILE B 1 454 ? -19.777 -47.945 71.194 1.000 59.375 424 ILE B N 1
ATOM 7648 C CA . ILE B 1 454 ? -18.515 -48.215 70.437 1.000 58.433 424 ILE B CA 1
ATOM 7649 C C . ILE B 1 454 ? -17.777 -46.892 70.186 1.000 56.292 424 ILE B C 1
ATOM 7650 O O . ILE B 1 454 ? -16.550 -46.862 70.396 1.000 52.075 424 ILE B O 1
ATOM 7655 N N . CYS B 1 455 ? -18.500 -45.848 69.767 1.000 56.383 425 CYS B N 1
ATOM 7656 C CA . CYS B 1 455 ? -17.937 -44.532 69.369 1.000 57.925 425 CYS B CA 1
ATOM 7657 C C . CYS B 1 455 ? -18.972 -43.417 69.556 1.000 58.690 425 CYS B C 1
ATOM 7658 O O . CYS B 1 455 ? -20.035 -43.493 68.911 1.000 59.480 425 CYS B O 1
ATOM 7661 N N . LYS B 1 456 ? -18.637 -42.406 70.362 1.000 63.175 426 LYS B N 1
ATOM 7662 C CA . LYS B 1 456 ? -19.508 -41.243 70.684 1.000 70.816 426 LYS B CA 1
ATOM 7663 C C . LYS B 1 456 ? -19.413 -40.175 69.584 1.000 69.669 426 LYS B C 1
ATOM 7664 O O . LYS B 1 456 ? -20.326 -39.339 69.509 1.000 70.759 426 LYS B O 1
ATOM 7670 N N . LYS B 1 457 ? -18.360 -40.203 68.759 1.000 70.152 427 LYS B N 1
ATOM 7671 C CA . LYS B 1 457 ? -18.066 -39.157 67.737 1.000 67.294 427 LYS B CA 1
ATOM 7672 C C . LYS B 1 457 ? -18.919 -39.415 66.489 1.000 66.608 427 LYS B C 1
ATOM 7673 O O . LYS B 1 457 ? -19.149 -40.597 66.155 1.000 71.423 427 LYS B O 1
ATOM 7679 N N . THR B 1 458 ? -19.359 -38.349 65.816 1.000 65.134 428 THR B N 1
ATOM 7680 C CA . THR B 1 458 ? -20.172 -38.401 64.568 1.000 67.766 428 THR B CA 1
ATOM 7681 C C . THR B 1 458 ? -19.232 -38.394 63.354 1.000 67.902 428 THR B C 1
ATOM 7682 O O . THR B 1 458 ? -19.294 -37.429 62.572 1.000 68.488 428 THR B O 1
ATOM 7686 N N . SER B 1 459 ? -18.425 -39.450 63.199 1.000 67.396 429 SER B N 1
ATOM 7687 C CA . SER B 1 459 ? -17.273 -39.526 62.260 1.000 67.309 429 SER B CA 1
ATOM 7688 C C . SER B 1 459 ? -17.412 -40.707 61.289 1.000 67.619 429 SER B C 1
ATOM 7689 O O . SER B 1 459 ? -16.416 -41.025 60.614 1.000 71.321 429 SER B O 1
ATOM 7692 N N . TRP B 1 460 ? -18.591 -41.327 61.206 1.000 65.570 430 TRP B N 1
ATOM 7693 C CA . TRP B 1 460 ? -18.825 -42.564 60.407 1.000 64.858 430 TRP B CA 1
ATOM 7694 C C . TRP B 1 460 ? -18.603 -42.287 58.916 1.000 66.315 430 TRP B C 1
ATOM 7695 O O . TRP B 1 460 ? -18.154 -43.211 58.209 1.000 66.904 430 TRP B O 1
ATOM 7706 N N . GLU B 1 461 ? -18.892 -41.065 58.461 1.000 65.920 431 GLU B N 1
ATOM 7707 C CA . GLU B 1 461 ? -18.743 -40.665 57.034 1.000 68.697 431 GLU B CA 1
ATOM 7708 C C . GLU B 1 461 ? -17.250 -40.691 56.670 1.000 66.615 431 GLU B C 1
ATOM 7709 O O . GLU B 1 461 ? -16.897 -41.356 55.667 1.000 66.659 431 GLU B O 1
ATOM 7715 N N . TYR B 1 462 ? -16.406 -40.022 57.464 1.000 61.521 432 TYR B N 1
ATOM 7716 C CA . TYR B 1 462 ? -14.931 -39.976 57.281 1.000 59.919 432 TYR B CA 1
ATOM 7717 C C . TYR B 1 462 ? -14.333 -41.372 57.497 1.000 60.688 432 TYR B C 1
ATOM 7718 O O . TYR B 1 462 ? -13.571 -41.846 56.632 1.000 57.074 432 TYR B O 1
ATOM 7727 N N . ASP B 1 463 ? -14.676 -42.002 58.624 1.000 61.588 433 ASP B N 1
ATOM 7728 C CA . ASP B 1 463 ? -14.056 -43.263 59.114 1.000 59.505 433 ASP B CA 1
ATOM 7729 C C . ASP B 1 463 ? -14.303 -44.388 58.106 1.000 62.269 433 ASP B C 1
ATOM 7730 O O . ASP B 1 463 ? -13.364 -45.172 57.876 1.000 63.716 433 ASP B O 1
ATOM 7735 N N . TYR B 1 464 ? -15.502 -44.456 57.517 1.000 64.227 434 TYR B N 1
ATOM 7736 C CA . TYR B 1 464 ? -15.879 -45.506 56.532 1.000 66.816 434 TYR B CA 1
ATOM 7737 C C . TYR B 1 464 ? -14.994 -45.404 55.281 1.000 67.198 434 TYR B C 1
ATOM 7738 O O . TYR B 1 464 ? -14.606 -46.458 54.743 1.000 68.072 434 TYR B O 1
ATOM 7747 N N . GLU B 1 465 ? -14.704 -44.181 54.829 1.000 66.451 435 GLU B N 1
ATOM 7748 C CA . GLU B 1 465 ? -13.955 -43.910 53.574 1.000 67.330 435 GLU B CA 1
ATOM 7749 C C . GLU B 1 465 ? -12.453 -44.140 53.791 1.000 65.901 435 GLU B C 1
ATOM 7750 O O . GLU B 1 465 ? -11.780 -44.547 52.822 1.000 68.734 435 GLU B O 1
ATOM 7756 N N . HIS B 1 466 ? -11.952 -43.916 55.011 1.000 62.603 436 HIS B N 1
ATOM 7757 C CA . HIS B 1 466 ? -10.502 -43.758 55.315 1.000 60.960 436 HIS B CA 1
ATOM 7758 C C . HIS B 1 466 ? -9.945 -44.946 56.113 1.000 59.802 436 HIS B C 1
ATOM 7759 O O . HIS B 1 466 ? -8.708 -45.091 56.118 1.000 60.325 436 HIS B O 1
ATOM 7766 N N . ARG B 1 467 ? -10.796 -45.763 56.751 1.000 60.391 437 ARG B N 1
ATOM 7767 C CA . ARG B 1 467 ? -10.371 -46.937 57.569 1.000 61.016 437 ARG B CA 1
ATOM 7768 C C . ARG B 1 467 ? -10.728 -48.245 56.860 1.000 61.360 437 ARG B C 1
ATOM 7769 O O . ARG B 1 467 ? -11.928 -48.487 56.640 1.000 60.879 437 ARG B O 1
ATOM 7777 N N . GLN B 1 468 ? -9.722 -49.073 56.564 1.000 65.360 438 GLN B N 1
ATOM 7778 C CA . GLN B 1 468 ? -9.889 -50.367 55.846 1.000 69.154 438 GLN B CA 1
ATOM 7779 C C . GLN B 1 468 ? -10.878 -51.265 56.599 1.000 66.358 438 GLN B C 1
ATOM 7780 O O . GLN B 1 468 ? -11.898 -51.648 55.986 1.000 66.391 438 GLN B O 1
ATOM 7786 N N . ARG B 1 469 ? -10.583 -51.592 57.863 1.000 62.405 439 ARG B N 1
ATOM 7787 C CA . ARG B 1 469 ? -11.384 -52.550 58.676 1.000 62.672 439 ARG B CA 1
ATOM 7788 C C . ARG B 1 469 ? -12.869 -52.187 58.565 1.000 60.522 439 ARG B C 1
ATOM 7789 O O . ARG B 1 469 ? -13.677 -53.097 58.315 1.000 61.042 439 ARG B O 1
ATOM 7797 N N . LEU B 1 470 ? -13.200 -50.904 58.720 1.000 59.762 440 LEU B N 1
ATOM 7798 C CA . LEU B 1 470 ? -14.600 -50.398 58.708 1.000 63.443 440 LEU B CA 1
ATOM 7799 C C . LEU B 1 470 ? -15.135 -50.420 57.272 1.000 63.832 440 LEU B C 1
ATOM 7800 O O . LEU B 1 470 ? -16.299 -50.827 57.085 1.000 62.254 440 LEU B O 1
ATOM 7805 N N . ASN B 1 471 ? -14.311 -50.013 56.299 1.000 63.521 441 ASN B N 1
ATOM 7806 C CA . ASN B 1 471 ? -14.671 -49.951 54.858 1.000 64.381 441 ASN B CA 1
ATOM 7807 C C . ASN B 1 471 ? -15.048 -51.348 54.345 1.000 66.805 441 ASN B C 1
ATOM 7808 O O . ASN B 1 471 ? -16.058 -51.458 53.621 1.000 67.721 441 ASN B O 1
ATOM 7813 N N . ASP B 1 472 ? -14.243 -52.364 54.677 1.000 69.602 442 ASP B N 1
ATOM 7814 C CA . ASP B 1 472 ? -14.458 -53.783 54.280 1.000 72.982 442 ASP B CA 1
ATOM 7815 C C . ASP B 1 472 ? -15.683 -54.334 55.021 1.000 74.754 442 ASP B C 1
ATOM 7816 O O . ASP B 1 472 ? -16.584 -54.874 54.354 1.000 78.349 442 ASP B O 1
ATOM 7821 N N . MET B 1 473 ? -15.706 -54.174 56.347 1.000 75.757 443 MET B N 1
ATOM 7822 C CA . MET B 1 473 ? -16.684 -54.786 57.287 1.000 76.184 443 MET B CA 1
ATOM 7823 C C . MET B 1 473 ? -18.119 -54.341 56.968 1.000 73.802 443 MET B C 1
ATOM 7824 O O . MET B 1 473 ? -19.033 -55.158 57.180 1.000 73.686 443 MET B O 1
ATOM 7829 N N . PHE B 1 474 ? -18.320 -53.107 56.490 1.000 73.107 444 PHE B N 1
ATOM 7830 C CA . PHE B 1 474 ? -19.661 -52.511 56.236 1.000 75.505 444 PHE B CA 1
ATOM 7831 C C . PHE B 1 474 ? -19.807 -52.147 54.753 1.000 77.074 444 PHE B C 1
ATOM 7832 O O . PHE B 1 474 ? -18.794 -52.063 54.032 1.000 77.500 444 PHE B O 1
ATOM 7840 N N . GLN B 1 475 ? -21.052 -51.937 54.318 1.000 80.453 445 GLN B N 1
ATOM 7841 C CA . GLN B 1 475 ? -21.429 -51.685 52.900 1.000 86.102 445 GLN B CA 1
ATOM 7842 C C . GLN B 1 475 ? -21.651 -50.181 52.684 1.000 85.811 445 GLN B C 1
ATOM 7843 O O . GLN B 1 475 ? -21.346 -49.702 51.578 1.000 86.902 445 GLN B O 1
ATOM 7849 N N . ASN B 1 476 ? -22.167 -49.471 53.693 1.000 87.918 446 ASN B N 1
ATOM 7850 C CA . ASN B 1 476 ? -22.370 -47.997 53.668 1.000 86.714 446 ASN B CA 1
ATOM 7851 C C . ASN B 1 476 ? -21.732 -47.384 54.924 1.000 79.488 446 ASN B C 1
ATOM 7852 O O . ASN B 1 476 ? -21.389 -48.149 55.843 1.000 73.126 446 ASN B O 1
ATOM 7857 N N . ALA B 1 477 ? -21.611 -46.056 54.959 1.000 75.835 447 ALA B N 1
ATOM 7858 C CA . ALA B 1 477 ? -21.231 -45.267 56.154 1.000 78.963 447 ALA B CA 1
ATOM 7859 C C . ALA B 1 477 ? -22.353 -45.341 57.197 1.000 81.704 447 ALA B C 1
ATOM 7860 O O . ALA B 1 477 ? -22.057 -45.195 58.400 1.000 82.506 447 ALA B O 1
ATOM 7862 N N . ASP B 1 478 ? -23.595 -45.546 56.747 1.000 85.872 448 ASP B N 1
ATOM 7863 C CA . ASP B 1 478 ? -24.806 -45.627 57.606 1.000 88.092 448 ASP B CA 1
ATOM 7864 C C . ASP B 1 478 ? -24.739 -46.892 58.472 1.000 84.020 448 ASP B C 1
ATOM 7865 O O . ASP B 1 478 ? -25.173 -46.826 59.632 1.000 84.712 448 ASP B O 1
ATOM 7870 N N . GLU B 1 479 ? -24.219 -47.997 57.933 1.000 82.583 449 GLU B N 1
ATOM 7871 C CA . GLU B 1 479 ? -24.029 -49.265 58.687 1.000 85.188 449 GLU B CA 1
ATOM 7872 C C . GLU B 1 479 ? -22.988 -49.037 59.790 1.000 81.598 449 GLU B C 1
ATOM 7873 O O . GLU B 1 479 ? -23.186 -49.575 60.903 1.000 82.716 449 GLU B O 1
ATOM 7879 N N . LEU B 1 480 ? -21.931 -48.268 59.499 1.000 76.697 450 LEU B N 1
ATOM 7880 C CA . LEU B 1 480 ? -20.868 -47.914 60.479 1.000 75.036 450 LEU B CA 1
ATOM 7881 C C . LEU B 1 480 ? -21.467 -47.029 61.580 1.000 72.570 450 LEU B C 1
ATOM 7882 O O . LEU B 1 480 ? -21.081 -47.216 62.749 1.000 73.291 450 LEU B O 1
ATOM 7887 N N . ARG B 1 481 ? -22.370 -46.109 61.223 1.000 72.825 451 ARG B N 1
ATOM 7888 C CA . ARG B 1 481 ? -23.090 -45.229 62.183 1.000 76.400 451 ARG B CA 1
ATOM 7889 C C . ARG B 1 481 ? -23.794 -46.095 63.230 1.000 76.983 451 ARG B C 1
ATOM 7890 O O . ARG B 1 481 ? -23.696 -45.761 64.430 1.000 82.041 451 ARG B O 1
ATOM 7898 N N . GLU B 1 482 ? -24.470 -47.162 62.789 1.000 75.610 452 GLU B N 1
ATOM 7899 C CA . GLU B 1 482 ? -25.248 -48.077 63.665 1.000 75.854 452 GLU B CA 1
ATOM 7900 C C . GLU B 1 482 ? -24.286 -48.859 64.566 1.000 71.789 452 GLU B C 1
ATOM 7901 O O . GLU B 1 482 ? -24.620 -49.028 65.754 1.000 72.554 452 GLU B O 1
ATOM 7907 N N . TYR B 1 483 ? -23.144 -49.305 64.029 1.000 68.666 453 TYR B N 1
ATOM 7908 C CA . TYR B 1 483 ? -22.075 -50.016 64.782 1.000 63.816 453 TYR B CA 1
ATOM 7909 C C . TYR B 1 483 ? -21.539 -49.102 65.892 1.000 63.320 453 TYR B C 1
ATOM 7910 O O . TYR B 1 483 ? -21.404 -49.559 67.044 1.000 63.300 453 TYR B O 1
ATOM 7919 N N . TYR B 1 484 ? -21.261 -47.842 65.549 1.000 61.801 454 TYR B N 1
ATOM 7920 C CA . TYR B 1 484 ? -20.736 -46.799 66.469 1.000 61.883 454 TYR B CA 1
ATOM 7921 C C . TYR B 1 484 ? -21.735 -46.554 67.608 1.000 60.863 454 TYR B C 1
ATOM 7922 O O . TYR B 1 484 ? -21.292 -46.361 68.758 1.000 60.391 454 TYR B O 1
ATOM 7931 N N . ALA B 1 485 ? -23.036 -46.583 67.305 1.000 63.019 455 ALA B N 1
ATOM 7932 C CA . ALA B 1 485 ? -24.133 -46.323 68.270 1.000 62.374 455 ALA B CA 1
ATOM 7933 C C . ALA B 1 485 ? -24.431 -47.580 69.095 1.000 61.438 455 ALA B C 1
ATOM 7934 O O . ALA B 1 485 ? -25.056 -47.435 70.167 1.000 61.991 455 ALA B O 1
ATOM 7936 N N . SER B 1 486 ? -23.989 -48.759 68.637 1.000 62.783 456 SER B N 1
ATOM 7937 C CA . SER B 1 486 ? -24.267 -50.069 69.279 1.000 64.638 456 SER B CA 1
ATOM 7938 C C . SER B 1 486 ? -23.578 -50.126 70.637 1.000 68.682 456 SER B C 1
ATOM 7939 O O . SER B 1 486 ? -22.525 -49.514 70.827 1.000 66.958 456 SER B O 1
ATOM 7942 N N . PRO B 1 487 ? -24.150 -50.859 71.624 1.000 73.626 457 PRO B N 1
ATOM 7943 C CA . PRO B 1 487 ? -23.541 -50.969 72.950 1.000 71.499 457 PRO B CA 1
ATOM 7944 C C . PRO B 1 487 ? -22.239 -51.785 72.914 1.000 70.853 457 PRO B C 1
ATOM 7945 O O . PRO B 1 487 ? -22.105 -52.671 72.072 1.000 73.643 457 PRO B O 1
ATOM 7949 N N . VAL B 1 488 ? -21.313 -51.457 73.817 1.000 70.127 458 VAL B N 1
ATOM 7950 C CA . VAL B 1 488 ? -20.008 -52.157 73.986 1.000 71.554 458 VAL B CA 1
ATOM 7951 C C . VAL B 1 488 ? -20.267 -53.408 74.835 1.000 71.167 458 VAL B C 1
ATOM 7952 O O . VAL B 1 488 ? -21.313 -53.451 75.512 1.000 72.197 458 VAL B O 1
ATOM 7956 N N . LYS B 1 489 ? -19.370 -54.395 74.772 1.000 71.588 459 LYS B N 1
ATOM 7957 C CA . LYS B 1 489 ? -19.471 -55.678 75.521 1.000 72.180 459 LYS B CA 1
ATOM 7958 C C . LYS B 1 489 ? -18.207 -55.861 76.366 1.000 71.687 459 LYS B C 1
ATOM 7959 O O . LYS B 1 489 ? -17.140 -56.148 75.784 1.000 69.591 459 LYS B O 1
ATOM 7965 N N . LEU B 1 490 ? -18.342 -55.701 77.688 1.000 70.980 460 LEU B N 1
ATOM 7966 C CA . LEU B 1 490 ? -17.232 -55.715 78.673 1.000 71.068 460 LEU B CA 1
ATOM 7967 C C . LEU B 1 490 ? -16.970 -57.166 79.096 1.000 71.992 460 LEU B C 1
ATOM 7968 O O . LEU B 1 490 ? -17.706 -57.673 79.972 1.000 75.623 460 LEU B O 1
ATOM 7973 N N . GLU B 1 491 ? -15.962 -57.800 78.490 1.000 72.144 461 GLU B N 1
ATOM 7974 C CA . GLU B 1 491 ? -15.618 -59.233 78.697 1.000 74.531 461 GLU B CA 1
ATOM 7975 C C . GLU B 1 491 ? -14.269 -59.362 79.413 1.000 74.963 461 GLU B C 1
ATOM 7976 O O . GLU B 1 491 ? -14.079 -60.374 80.108 1.000 74.923 461 GLU B O 1
ATOM 7982 N N . GLY B 1 492 ? -13.371 -58.389 79.239 1.000 74.122 462 GLY B N 1
ATOM 7983 C CA . GLY B 1 492 ? -12.034 -58.406 79.853 1.000 71.772 462 GLY B CA 1
ATOM 7984 C C . GLY B 1 492 ? -11.373 -57.038 79.856 1.000 69.435 462 GLY B C 1
ATOM 7985 O O . GLY B 1 492 ? -11.918 -56.099 79.238 1.000 67.500 462 GLY B O 1
ATOM 7986 N N . ILE B 1 493 ? -10.235 -56.945 80.546 1.000 67.458 463 ILE B N 1
ATOM 7987 C CA . ILE B 1 493 ? -9.395 -55.720 80.679 1.000 67.999 463 ILE B CA 1
ATOM 7988 C C . ILE B 1 493 ? -7.950 -56.103 80.351 1.000 68.786 463 ILE B C 1
ATOM 7989 O O . ILE B 1 493 ? -7.506 -57.166 80.823 1.000 70.366 463 ILE B O 1
ATOM 7994 N N . ILE B 1 494 ? -7.258 -55.274 79.565 1.000 68.989 464 ILE B N 1
ATOM 7995 C CA . ILE B 1 494 ? -5.791 -55.394 79.314 1.000 65.212 464 ILE B CA 1
ATOM 7996 C C . ILE B 1 494 ? -5.111 -54.140 79.867 1.000 62.555 464 ILE B C 1
ATOM 7997 O O . ILE B 1 494 ? -5.517 -53.031 79.481 1.000 62.658 464 ILE B O 1
ATOM 8002 N N . ILE B 1 495 ? -4.134 -54.328 80.756 1.000 61.106 465 ILE B N 1
ATOM 8003 C CA . ILE B 1 495 ? -3.209 -53.264 81.236 1.000 63.322 465 ILE B CA 1
ATOM 8004 C C . ILE B 1 495 ? -1.935 -53.382 80.408 1.000 65.344 465 ILE B C 1
ATOM 8005 O O . ILE B 1 495 ? -1.074 -54.203 80.714 1.000 68.084 465 ILE B O 1
ATOM 8010 N N . PRO B 1 496 ? -1.777 -52.592 79.322 1.000 66.760 466 PRO B N 1
ATOM 8011 C CA . PRO B 1 496 ? -0.648 -52.770 78.410 1.000 69.587 466 PRO B CA 1
ATOM 8012 C C . PRO B 1 496 ? 0.694 -52.505 79.105 1.000 74.275 466 PRO B C 1
ATOM 8013 O O . PRO B 1 496 ? 0.726 -51.702 80.022 1.000 74.710 466 PRO B O 1
ATOM 8017 N N . ASP B 1 497 ? 1.742 -53.213 78.674 1.000 81.470 467 ASP B N 1
ATOM 8018 C CA . ASP B 1 497 ? 3.157 -52.939 79.041 1.000 87.441 467 ASP B CA 1
ATOM 8019 C C . ASP B 1 497 ? 3.724 -51.978 77.993 1.000 88.486 467 ASP B C 1
ATOM 8020 O O . ASP B 1 497 ? 4.080 -52.445 76.891 1.000 91.927 467 ASP B O 1
ATOM 8025 N N . THR B 1 498 ? 3.793 -50.687 78.331 1.000 84.703 468 THR B N 1
ATOM 8026 C CA . THR B 1 498 ? 4.071 -49.564 77.393 1.000 83.809 468 THR B CA 1
ATOM 8027 C C . THR B 1 498 ? 5.525 -49.630 76.902 1.000 85.886 468 THR B C 1
ATOM 8028 O O . THR B 1 498 ? 5.805 -49.045 75.838 1.000 87.751 468 THR B O 1
ATOM 8032 N N . SER B 1 499 ? 6.404 -50.315 77.642 1.000 90.632 469 SER B N 1
ATOM 8033 C CA . SER B 1 499 ? 7.838 -50.530 77.303 1.000 94.009 469 SER B CA 1
ATOM 8034 C C . SER B 1 499 ? 7.983 -51.499 76.118 1.000 97.458 469 SER B C 1
ATOM 8035 O O . SER B 1 499 ? 9.006 -51.403 75.411 1.000 96.973 469 SER B O 1
ATOM 8038 N N . ILE B 1 500 ? 7.011 -52.401 75.917 1.000 98.804 470 ILE B N 1
ATOM 8039 C CA . ILE B 1 500 ? 7.060 -53.499 74.902 1.000 96.876 470 ILE B CA 1
ATOM 8040 C C . ILE B 1 500 ? 5.968 -53.262 73.846 1.000 97.832 470 ILE B C 1
ATOM 8041 O O . ILE B 1 500 ? 6.329 -52.998 72.684 1.000 100.155 470 ILE B O 1
ATOM 8046 N N . SER B 1 501 ? 4.691 -53.371 74.231 1.000 95.382 471 SER B N 1
ATOM 8047 C CA . SER B 1 501 ? 3.506 -53.114 73.367 1.000 90.615 471 SER B CA 1
ATOM 8048 C C . SER B 1 501 ? 2.520 -52.208 74.113 1.000 86.709 471 SER B C 1
ATOM 8049 O O . SER B 1 501 ? 1.769 -52.728 74.969 1.000 89.254 471 SER B O 1
ATOM 8052 N N . GLY B 1 502 ? 2.535 -50.908 73.798 1.000 79.038 472 GLY B N 1
ATOM 8053 C CA . GLY B 1 502 ? 1.729 -49.876 74.477 1.000 76.392 472 GLY B CA 1
ATOM 8054 C C . GLY B 1 502 ? 0.409 -49.624 73.769 1.000 71.842 472 GLY B C 1
ATOM 8055 O O . GLY B 1 502 ? -0.128 -50.562 73.142 1.000 67.795 472 GLY B O 1
ATOM 8056 N N . TRP B 1 503 ? -0.102 -48.395 73.880 1.000 67.959 473 TRP B N 1
ATOM 8057 C CA . TRP B 1 503 ? -1.367 -47.949 73.241 1.000 63.471 473 TRP B CA 1
ATOM 8058 C C . TRP B 1 503 ? -1.089 -47.606 71.779 1.000 60.766 473 TRP B C 1
ATOM 8059 O O . TRP B 1 503 ? -0.188 -46.788 71.526 1.000 62.150 473 TRP B O 1
ATOM 8070 N N . ILE B 1 504 ? -1.832 -48.228 70.863 1.000 60.251 474 ILE B N 1
ATOM 8071 C CA . ILE B 1 504 ? -1.714 -48.006 69.394 1.000 60.862 474 ILE B CA 1
ATOM 8072 C C . ILE B 1 504 ? -3.058 -47.481 68.894 1.000 60.530 474 ILE B C 1
ATOM 8073 O O . ILE B 1 504 ? -4.068 -48.199 69.057 1.000 59.669 474 ILE B O 1
ATOM 8078 N N . ASN B 1 505 ? -3.058 -46.274 68.319 1.000 61.529 475 ASN B N 1
ATOM 8079 C CA . ASN B 1 505 ? -4.261 -45.631 67.727 1.000 60.620 475 ASN B CA 1
ATOM 8080 C C . ASN B 1 505 ? -4.679 -46.462 66.510 1.000 60.986 475 ASN B C 1
ATOM 8081 O O . ASN B 1 505 ? -3.840 -46.643 65.605 1.000 67.443 475 ASN B O 1
ATOM 8086 N N . SER B 1 506 ? -5.914 -46.972 66.507 1.000 59.270 476 SER B N 1
ATOM 8087 C CA . SER B 1 506 ? -6.496 -47.770 65.399 1.000 58.859 476 SER B CA 1
ATOM 8088 C C . SER B 1 506 ? -6.929 -46.838 64.263 1.000 57.223 476 SER B C 1
ATOM 8089 O O . SER B 1 506 ? -7.092 -47.326 63.130 1.000 57.668 476 SER B O 1
ATOM 8092 N N . GLY B 1 507 ? -7.141 -45.555 64.569 1.000 56.485 477 GLY B N 1
ATOM 8093 C CA . GLY B 1 507 ? -7.663 -44.547 63.629 1.000 57.158 477 GLY B CA 1
ATOM 8094 C C . GLY B 1 507 ? -9.179 -44.500 63.633 1.000 55.214 477 GLY B C 1
ATOM 8095 O O . GLY B 1 507 ? -9.740 -43.552 63.051 1.000 61.374 477 GLY B O 1
ATOM 8096 N N . GLU B 1 508 ? -9.827 -45.482 64.257 1.000 54.896 478 GLU B N 1
ATOM 8097 C CA . GLU B 1 508 ? -11.304 -45.595 64.310 1.000 57.876 478 GLU B CA 1
ATOM 8098 C C . GLU B 1 508 ? -11.836 -44.599 65.343 1.000 58.752 478 GLU B C 1
ATOM 8099 O O . GLU B 1 508 ? -11.069 -44.180 66.228 1.000 58.238 478 GLU B O 1
ATOM 8105 N N . CYS B 1 509 ? -13.108 -44.232 65.212 1.000 60.520 479 CYS B N 1
ATOM 8106 C CA . CYS B 1 509 ? -13.784 -43.186 66.017 1.000 61.110 479 CYS B CA 1
ATOM 8107 C C . CYS B 1 509 ? -12.973 -41.886 65.952 1.000 59.351 479 CYS B C 1
ATOM 8108 O O . CYS B 1 509 ? -12.777 -41.262 67.001 1.000 54.708 479 CYS B O 1
ATOM 8111 N N . PHE B 1 510 ? -12.519 -41.507 64.754 1.000 59.299 480 PHE B N 1
ATOM 8112 C CA . PHE B 1 510 ? -11.840 -40.216 64.462 1.000 57.745 480 PHE B CA 1
ATOM 8113 C C . PHE B 1 510 ? -10.543 -40.119 65.283 1.000 59.732 480 PHE B C 1
ATOM 8114 O O . PHE B 1 510 ? -10.262 -39.052 65.868 1.000 59.383 480 PHE B O 1
ATOM 8122 N N . LEU B 1 511 ? -9.783 -41.221 65.314 1.000 60.096 481 LEU B N 1
ATOM 8123 C CA . LEU B 1 511 ? -8.467 -41.368 66.003 1.000 61.045 481 LEU B CA 1
ATOM 8124 C C . LEU B 1 511 ? -8.657 -41.303 67.525 1.000 60.090 481 LEU B C 1
ATOM 8125 O O . LEU B 1 511 ? -7.720 -40.846 68.207 1.000 60.469 481 LEU B O 1
ATOM 8130 N N . PHE B 1 512 ? -9.799 -41.767 68.051 1.000 58.788 482 PHE B N 1
ATOM 8131 C CA . PHE B 1 512 ? -10.084 -41.863 69.511 1.000 60.696 482 PHE B CA 1
ATOM 8132 C C . PHE B 1 512 ? -10.052 -43.330 69.967 1.000 61.040 482 PHE B C 1
ATOM 8133 O O . PHE B 1 512 ? -9.959 -43.563 71.189 1.000 63.352 482 PHE B O 1
ATOM 8141 N N . ASN B 1 513 ? -10.125 -44.280 69.027 1.000 59.265 483 ASN B N 1
ATOM 8142 C CA . ASN B 1 513 ? -10.053 -45.741 69.294 1.000 58.495 483 ASN B CA 1
ATOM 8143 C C . ASN B 1 513 ? -8.580 -46.152 69.416 1.000 59.486 483 ASN B C 1
ATOM 8144 O O . ASN B 1 513 ? -7.794 -45.806 68.515 1.000 62.130 483 ASN B O 1
ATOM 8149 N N . TYR B 1 514 ? -8.232 -46.865 70.491 1.000 57.394 484 TYR B N 1
ATOM 8150 C CA . TYR B 1 514 ? -6.866 -47.365 70.793 1.000 57.466 484 TYR B CA 1
ATOM 8151 C C . TYR B 1 514 ? -6.908 -48.889 70.967 1.000 59.605 484 TYR B C 1
ATOM 8152 O O . TYR B 1 514 ? -7.898 -49.403 71.528 1.000 59.807 484 TYR B O 1
ATOM 8161 N N . CYS B 1 515 ? -5.858 -49.581 70.510 1.000 61.976 485 CYS B N 1
ATOM 8162 C CA . CYS B 1 515 ? -5.684 -51.055 70.630 1.000 62.511 485 CYS B CA 1
ATOM 8163 C C . CYS B 1 515 ? -4.581 -51.370 71.648 1.000 62.277 485 CYS B C 1
ATOM 8164 O O . CYS B 1 515 ? -3.509 -50.735 71.578 1.000 62.320 485 CYS B O 1
ATOM 8167 N N . THR B 1 516 ? -4.848 -52.318 72.551 1.000 62.845 486 THR B N 1
ATOM 8168 C CA . THR B 1 516 ? -3.902 -52.835 73.576 1.000 64.850 486 THR B CA 1
ATOM 8169 C C . THR B 1 516 ? -3.740 -54.346 73.377 1.000 66.940 486 THR B C 1
ATOM 8170 O O . THR B 1 516 ? -4.770 -55.033 73.216 1.000 68.513 486 THR B O 1
ATOM 8174 N N . LEU B 1 517 ? -2.498 -54.839 73.392 1.000 70.022 487 LEU B N 1
ATOM 8175 C CA . LEU B 1 517 ? -2.159 -56.273 73.176 1.000 75.663 487 LEU B CA 1
ATOM 8176 C C . LEU B 1 517 ? -1.665 -56.899 74.487 1.000 79.383 487 LEU B C 1
ATOM 8177 O O . LEU B 1 517 ? -0.900 -56.233 75.221 1.000 77.273 487 LEU B O 1
ATOM 8182 N N . PHE B 1 518 ? -2.085 -58.140 74.755 1.000 85.048 488 PHE B N 1
ATOM 8183 C CA . PHE B 1 518 ? -1.604 -59.001 75.868 1.000 91.243 488 PHE B CA 1
ATOM 8184 C C . PHE B 1 518 ? -1.146 -60.353 75.307 1.000 94.398 488 PHE B C 1
ATOM 8185 O O . PHE B 1 518 ? -1.922 -60.981 74.568 1.000 93.213 488 PHE B O 1
ATOM 8193 N N . LYS B 1 519 ? 0.068 -60.785 75.663 1.000 97.135 489 LYS B N 1
ATOM 8194 C CA . LYS B 1 519 ? 0.654 -62.105 75.295 1.000 100.953 489 LYS B CA 1
ATOM 8195 C C . LYS B 1 519 ? 1.205 -62.764 76.566 1.000 101.858 489 LYS B C 1
ATOM 8196 O O . LYS B 1 519 ? 1.987 -62.091 77.272 1.000 101.428 489 LYS B O 1
ATOM 8202 N N . GLU B 1 520 ? 0.869 -64.042 76.787 1.000 103.020 490 GLU B N 1
ATOM 8203 C CA . GLU B 1 520 ? 0.871 -64.753 78.106 1.000 106.754 490 GLU B CA 1
ATOM 8204 C C . GLU B 1 520 ? 2.129 -64.514 78.950 1.000 103.861 490 GLU B C 1
ATOM 8205 O O . GLU B 1 520 ? 1.952 -64.031 80.091 1.000 110.900 490 GLU B O 1
ATOM 8211 N N . GLY B 1 521 ? 3.313 -64.922 78.481 1.000 97.622 491 GLY B N 1
ATOM 8212 C CA . GLY B 1 521 ? 4.577 -64.817 79.240 1.000 95.580 491 GLY B CA 1
ATOM 8213 C C . GLY B 1 521 ? 5.490 -63.715 78.716 1.000 96.637 491 GLY B C 1
ATOM 8214 O O . GLY B 1 521 ? 6.693 -63.744 79.038 1.000 95.476 491 GLY B O 1
ATOM 8215 N N . GLU B 1 522 ? 4.951 -62.798 77.905 1.000 100.689 492 GLU B N 1
ATOM 8216 C CA . GLU B 1 522 ? 5.731 -61.843 77.077 1.000 105.141 492 GLU B CA 1
ATOM 8217 C C . GLU B 1 522 ? 5.506 -60.410 77.567 1.000 101.426 492 GLU B C 1
ATOM 8218 O O . GLU B 1 522 ? 6.503 -59.782 77.975 1.000 98.933 492 GLU B O 1
ATOM 8224 N N . PHE B 1 523 ? 4.267 -59.909 77.525 1.000 98.316 493 PHE B N 1
ATOM 8225 C CA . PHE B 1 523 ? 3.942 -58.494 77.867 1.000 93.008 493 PHE B CA 1
ATOM 8226 C C . PHE B 1 523 ? 2.472 -58.333 78.275 1.000 89.282 493 PHE B C 1
ATOM 8227 O O . PHE B 1 523 ? 1.602 -59.007 77.695 1.000 82.598 493 PHE B O 1
ATOM 8235 N N . GLY B 1 524 ? 2.227 -57.447 79.247 1.000 88.464 494 GLY B N 1
ATOM 8236 C CA . GLY B 1 524 ? 0.888 -56.964 79.643 1.000 91.185 494 GLY B CA 1
ATOM 8237 C C . GLY B 1 524 ? 0.286 -57.795 80.762 1.000 92.295 494 GLY B C 1
ATOM 8238 O O . GLY B 1 524 ? 0.863 -58.851 81.094 1.000 94.675 494 GLY B O 1
ATOM 8239 N N . LYS B 1 525 ? -0.838 -57.330 81.319 1.000 91.209 495 LYS B N 1
ATOM 8240 C CA . LYS B 1 525 ? -1.650 -58.048 82.339 1.000 92.234 495 LYS B CA 1
ATOM 8241 C C . LYS B 1 525 ? -3.081 -58.184 81.816 1.000 86.106 495 LYS B C 1
ATOM 8242 O O . LYS B 1 525 ? -3.629 -57.173 81.346 1.000 86.241 495 LYS B O 1
ATOM 8248 N N . LEU B 1 526 ? -3.650 -59.391 81.883 1.000 84.209 496 LEU B N 1
ATOM 8249 C CA . LEU B 1 526 ? -5.048 -59.688 81.476 1.000 83.161 496 LEU B CA 1
ATOM 8250 C C . LEU B 1 526 ? -5.917 -59.784 82.733 1.000 81.576 496 LEU B C 1
ATOM 8251 O O . LEU B 1 526 ? -5.399 -60.206 83.783 1.000 85.674 496 LEU B O 1
ATOM 8256 N N . ILE B 1 527 ? -7.182 -59.377 82.621 1.000 78.305 497 ILE B N 1
ATOM 8257 C CA . ILE B 1 527 ? -8.228 -59.525 83.673 1.000 81.017 497 ILE B CA 1
ATOM 8258 C C . ILE B 1 527 ? -9.510 -59.980 82.969 1.000 85.728 497 ILE B C 1
ATOM 8259 O O . ILE B 1 527 ? -10.175 -59.125 82.361 1.000 84.903 497 ILE B O 1
ATOM 8264 N N . LYS B 1 528 ? -9.804 -61.283 83.019 1.000 92.971 498 LYS B N 1
ATOM 8265 C CA . LYS B 1 528 ? -11.042 -61.887 82.460 1.000 96.397 498 LYS B CA 1
ATOM 8266 C C . LYS B 1 528 ? -12.134 -61.827 83.532 1.000 95.080 498 LYS B C 1
ATOM 8267 O O . LYS B 1 528 ? -11.904 -62.364 84.626 1.000 96.721 498 LYS B O 1
ATOM 8273 N N . PHE B 1 529 ? -13.263 -61.182 83.231 1.000 93.805 499 PHE B N 1
ATOM 8274 C CA . PHE B 1 529 ? -14.426 -61.050 84.146 1.000 91.808 499 PHE B CA 1
ATOM 8275 C C . PHE B 1 529 ? -15.099 -62.419 84.289 1.000 95.875 499 PHE B C 1
ATOM 8276 O O . PHE B 1 529 ? -15.204 -63.150 83.275 1.000 94.226 499 PHE B O 1
ATOM 8284 N N . LYS B 1 530 ? -15.542 -62.747 85.506 1.000 101.433 500 LYS B N 1
ATOM 8285 C CA . LYS B 1 530 ? -16.356 -63.956 85.805 1.000 103.565 500 LYS B CA 1
ATOM 8286 C C . LYS B 1 530 ? -17.788 -63.705 85.320 1.000 103.541 500 LYS B C 1
ATOM 8287 O O . LYS B 1 530 ? -18.149 -62.524 85.132 1.000 107.006 500 LYS B O 1
ATOM 8293 N N . GLU B 1 531 ? -18.569 -64.775 85.134 1.000 103.329 501 GLU B N 1
ATOM 8294 C CA . GLU B 1 531 ? -19.954 -64.732 84.584 1.000 103.587 501 GLU B CA 1
ATOM 8295 C C . GLU B 1 531 ? -20.827 -63.828 85.466 1.000 100.237 501 GLU B C 1
ATOM 8296 O O . GLU B 1 531 ? -21.708 -63.146 84.909 1.000 98.527 501 GLU B O 1
ATOM 8302 N N . ASP B 1 532 ? -20.584 -63.828 86.784 1.000 100.426 502 ASP B N 1
ATOM 8303 C CA . ASP B 1 532 ? -21.278 -62.967 87.780 1.000 102.228 502 ASP B CA 1
ATOM 8304 C C . ASP B 1 532 ? -21.008 -61.493 87.448 1.000 97.624 502 ASP B C 1
ATOM 8305 O O . ASP B 1 532 ? -21.975 -60.704 87.406 1.000 91.165 502 ASP B O 1
ATOM 8310 N N . GLU B 1 533 ? -19.734 -61.147 87.231 1.000 94.168 503 GLU B N 1
ATOM 8311 C CA . GLU B 1 533 ? -19.258 -59.769 86.936 1.000 93.413 503 GLU B CA 1
ATOM 8312 C C . GLU B 1 533 ? -19.771 -59.348 85.552 1.000 86.486 503 GLU B C 1
ATOM 8313 O O . GLU B 1 533 ? -20.415 -58.284 85.462 1.000 86.704 503 GLU B O 1
ATOM 8319 N N . LYS B 1 534 ? -19.514 -60.172 84.528 1.000 83.052 504 LYS B N 1
ATOM 8320 C CA . LYS B 1 534 ? -19.975 -59.962 83.127 1.000 84.161 504 LYS B CA 1
ATOM 8321 C C . LYS B 1 534 ? -21.468 -59.614 83.111 1.000 83.457 504 LYS B C 1
ATOM 8322 O O . LYS B 1 534 ? -21.859 -58.742 82.315 1.000 82.689 504 LYS B O 1
ATOM 8328 N N . LEU B 1 535 ? -22.260 -60.280 83.956 1.000 84.775 505 LEU B N 1
ATOM 8329 C CA . LEU B 1 535 ? -23.732 -60.089 84.073 1.000 83.828 505 LEU B CA 1
ATOM 8330 C C . LEU B 1 535 ? -24.027 -58.700 84.660 1.000 84.636 505 LEU B C 1
ATOM 8331 O O . LEU B 1 535 ? -24.892 -58.000 84.093 1.000 83.682 505 LEU B O 1
ATOM 8336 N N . ARG B 1 536 ? -23.346 -58.312 85.747 1.000 83.165 506 ARG B N 1
ATOM 8337 C CA . ARG B 1 536 ? -23.516 -56.979 86.397 1.000 81.195 506 ARG B CA 1
ATOM 8338 C C . ARG B 1 536 ? -23.167 -55.884 85.380 1.000 78.739 506 ARG B C 1
ATOM 8339 O O . ARG B 1 536 ? -23.984 -54.953 85.203 1.000 73.254 506 ARG B O 1
ATOM 8347 N N . LEU B 1 537 ? -22.005 -56.011 84.729 1.000 75.624 507 LEU B N 1
ATOM 8348 C CA . LEU B 1 537 ? -21.491 -55.037 83.729 1.000 75.687 507 LEU B CA 1
ATOM 8349 C C . LEU B 1 537 ? -22.478 -54.947 82.559 1.000 75.978 507 LEU B C 1
ATOM 8350 O O . LEU B 1 537 ? -22.843 -53.813 82.185 1.000 77.822 507 LEU B O 1
ATOM 8355 N N . SER B 1 538 ? -22.920 -56.093 82.027 1.000 75.784 508 SER B N 1
ATOM 8356 C CA . SER B 1 538 ? -23.900 -56.178 80.911 1.000 78.849 508 SER B CA 1
ATOM 8357 C C . SER B 1 538 ? -25.198 -55.456 81.297 1.000 76.994 508 SER B C 1
ATOM 8358 O O . SER B 1 538 ? -25.813 -54.848 80.405 1.000 76.203 508 SER B O 1
ATOM 8361 N N . GLN B 1 539 ? -25.596 -55.516 82.571 1.000 77.038 509 GLN B N 1
ATOM 8362 C CA . GLN B 1 539 ? -26.809 -54.826 83.092 1.000 80.603 509 GLN B CA 1
ATOM 8363 C C . GLN B 1 539 ? -26.570 -53.311 83.100 1.000 78.269 509 GLN B C 1
ATOM 8364 O O . GLN B 1 539 ? -27.528 -52.563 82.782 1.000 76.648 509 GLN B O 1
ATOM 8370 N N . ILE B 1 540 ? -25.346 -52.884 83.441 1.000 75.365 510 ILE B N 1
ATOM 8371 C CA . ILE B 1 540 ? -24.947 -51.446 83.521 1.000 72.019 510 ILE B CA 1
ATOM 8372 C C . ILE B 1 540 ? -24.875 -50.859 82.103 1.000 67.956 510 ILE B C 1
ATOM 8373 O O . ILE B 1 540 ? -25.374 -49.732 81.910 1.000 64.045 510 ILE B O 1
ATOM 8378 N N . VAL B 1 541 ? -24.284 -51.582 81.145 1.000 69.218 511 VAL B N 1
ATOM 8379 C CA . VAL B 1 541 ? -24.197 -51.132 79.721 1.000 70.009 511 VAL B CA 1
ATOM 8380 C C . VAL B 1 541 ? -25.618 -51.053 79.148 1.000 71.926 511 VAL B C 1
ATOM 8381 O O . VAL B 1 541 ? -25.875 -50.121 78.365 1.000 72.010 511 VAL B O 1
ATOM 8385 N N . ASP B 1 542 ? -26.503 -51.979 79.538 1.000 76.199 512 ASP B N 1
ATOM 8386 C CA . ASP B 1 542 ? -27.916 -52.045 79.070 1.000 78.363 512 ASP B CA 1
ATOM 8387 C C . ASP B 1 542 ? -28.659 -50.780 79.513 1.000 77.337 512 ASP B C 1
ATOM 8388 O O . ASP B 1 542 ? -29.284 -50.141 78.641 1.000 79.634 512 ASP B O 1
ATOM 8393 N N . ILE B 1 543 ? -28.586 -50.434 80.805 1.000 75.881 513 ILE B N 1
ATOM 8394 C CA . ILE B 1 543 ? -29.292 -49.256 81.401 1.000 78.187 513 ILE B CA 1
ATOM 8395 C C . ILE B 1 543 ? -28.685 -47.956 80.843 1.000 78.236 513 ILE B C 1
ATOM 8396 O O . ILE B 1 543 ? -29.452 -46.978 80.672 1.000 75.101 513 ILE B O 1
ATOM 8401 N N . TRP B 1 544 ? -27.377 -47.942 80.554 1.000 74.488 514 TRP B N 1
ATOM 8402 C CA . TRP B 1 544 ? -26.664 -46.766 79.982 1.000 70.882 514 TRP B CA 1
ATOM 8403 C C . TRP B 1 544 ? -27.151 -46.506 78.548 1.000 70.255 514 TRP B C 1
ATOM 8404 O O . TRP B 1 544 ? -27.410 -45.328 78.226 1.000 68.504 514 TRP B O 1
ATOM 8415 N N . ASN B 1 545 ? -27.297 -47.561 77.736 1.000 70.329 515 ASN B N 1
ATOM 8416 C CA . ASN B 1 545 ? -27.555 -47.471 76.271 1.000 71.971 515 ASN B CA 1
ATOM 8417 C C . ASN B 1 545 ? -29.060 -47.389 75.968 1.000 75.869 515 ASN B C 1
ATOM 8418 O O . ASN B 1 545 ? -29.395 -47.351 74.773 1.000 77.176 515 ASN B O 1
ATOM 8423 N N . LYS B 1 546 ? -29.923 -47.313 76.990 1.000 84.979 516 LYS B N 1
ATOM 8424 C CA . LYS B 1 546 ? -31.403 -47.218 76.839 1.000 92.435 516 LYS B CA 1
ATOM 8425 C C . LYS B 1 546 ? -31.759 -45.886 76.165 1.000 92.644 516 LYS B C 1
ATOM 8426 O O . LYS B 1 546 ? -31.150 -44.871 76.525 1.000 94.815 516 LYS B O 1
ATOM 8432 N N . ASP B 1 547 ? -32.704 -45.902 75.222 1.000 94.663 517 ASP B N 1
ATOM 8433 C CA . ASP B 1 547 ? -33.078 -44.728 74.384 1.000 98.918 517 ASP B CA 1
ATOM 8434 C C . ASP B 1 547 ? -33.434 -43.544 75.291 1.000 101.652 517 ASP B C 1
ATOM 8435 O O . ASP B 1 547 ? -34.170 -43.759 76.263 1.000 91.937 517 ASP B O 1
ATOM 8440 N N . ILE B 1 548 ? -32.910 -42.354 74.967 1.000 114.533 518 ILE B N 1
ATOM 8441 C CA . ILE B 1 548 ? -33.054 -41.077 75.736 1.000 120.838 518 ILE B CA 1
ATOM 8442 C C . ILE B 1 548 ? -32.899 -41.364 77.236 1.000 124.577 518 ILE B C 1
ATOM 8443 O O . ILE B 1 548 ? -31.972 -42.051 77.673 1.000 124.978 518 ILE B O 1
ATOM 8448 N N . TRP C 1 35 ? 33.737 -36.890 26.306 1.000 111.398 5 TRP C N 1
ATOM 8449 C CA . TRP C 1 35 ? 34.180 -38.255 25.884 1.000 107.376 5 TRP C CA 1
ATOM 8450 C C . TRP C 1 35 ? 33.734 -39.305 26.918 1.000 103.198 5 TRP C C 1
ATOM 8451 O O . TRP C 1 35 ? 33.442 -38.916 28.069 1.000 103.633 5 TRP C O 1
ATOM 8462 N N . SER C 1 36 ? 33.610 -40.560 26.473 1.000 98.961 6 SER C N 1
ATOM 8463 C CA . SER C 1 36 ? 33.052 -41.722 27.215 1.000 98.553 6 SER C CA 1
ATOM 8464 C C . SER C 1 36 ? 33.667 -41.827 28.615 1.000 97.497 6 SER C C 1
ATOM 8465 O O . SER C 1 36 ? 32.918 -42.148 29.558 1.000 96.335 6 SER C O 1
ATOM 8468 N N . TYR C 1 37 ? 34.980 -41.594 28.735 1.000 95.211 7 TYR C N 1
ATOM 8469 C CA . TYR C 1 37 ? 35.735 -41.648 30.014 1.000 91.867 7 TYR C CA 1
ATOM 8470 C C . TYR C 1 37 ? 35.033 -40.771 31.057 1.000 83.180 7 TYR C C 1
ATOM 8471 O O . TYR C 1 37 ? 34.710 -41.297 32.146 1.000 77.999 7 TYR C O 1
ATOM 8480 N N . TYR C 1 38 ? 34.789 -39.498 30.715 1.000 78.675 8 TYR C N 1
ATOM 8481 C CA . TYR C 1 38 ? 34.251 -38.451 31.628 1.000 79.686 8 TYR C CA 1
ATOM 8482 C C . TYR C 1 38 ? 32.777 -38.724 31.946 1.000 82.730 8 TYR C C 1
ATOM 8483 O O . TYR C 1 38 ? 32.318 -38.333 33.040 1.000 84.814 8 TYR C O 1
ATOM 8492 N N . GLU C 1 39 ? 32.061 -39.367 31.018 1.000 88.621 9 GLU C N 1
ATOM 8493 C CA . GLU C 1 39 ? 30.652 -39.812 31.199 1.000 90.346 9 GLU C CA 1
ATOM 8494 C C . GLU C 1 39 ? 30.630 -41.035 32.126 1.000 90.876 9 GLU C C 1
ATOM 8495 O O . GLU C 1 39 ? 29.608 -41.232 32.812 1.000 92.344 9 GLU C O 1
ATOM 8501 N N . GLY C 1 40 ? 31.718 -41.817 32.143 1.000 92.910 10 GLY C N 1
ATOM 8502 C CA . GLY C 1 40 ? 31.906 -42.984 33.028 1.000 91.488 10 GLY C CA 1
ATOM 8503 C C . GLY C 1 40 ? 32.195 -42.585 34.466 1.000 92.919 10 GLY C C 1
ATOM 8504 O O . GLY C 1 40 ? 31.871 -43.384 35.368 1.000 93.519 10 GLY C O 1
ATOM 8505 N N . LEU C 1 41 ? 32.784 -41.401 34.684 1.000 94.545 11 LEU C N 1
ATOM 8506 C CA . LEU C 1 41 ? 33.118 -40.864 36.034 1.000 95.029 11 LEU C CA 1
ATOM 8507 C C . LEU C 1 41 ? 31.821 -40.560 36.791 1.000 94.091 11 LEU C C 1
ATOM 8508 O O . LEU C 1 41 ? 30.769 -40.419 36.135 1.000 92.704 11 LEU C O 1
ATOM 8513 N N . THR C 1 42 ? 31.899 -40.472 38.122 1.000 95.045 12 THR C N 1
ATOM 8514 C CA . THR C 1 42 ? 30.775 -40.101 39.029 1.000 96.001 12 THR C CA 1
ATOM 8515 C C . THR C 1 42 ? 30.272 -38.711 38.644 1.000 96.442 12 THR C C 1
ATOM 8516 O O . THR C 1 42 ? 31.078 -37.820 38.391 1.000 103.315 12 THR C O 1
ATOM 8520 N N . PRO C 1 43 ? 28.941 -38.474 38.572 1.000 97.569 13 PRO C N 1
ATOM 8521 C CA . PRO C 1 43 ? 28.409 -37.191 38.100 1.000 99.158 13 PRO C CA 1
ATOM 8522 C C . PRO C 1 43 ? 29.002 -35.938 38.768 1.000 99.790 13 PRO C C 1
ATOM 8523 O O . PRO C 1 43 ? 29.139 -34.936 38.084 1.000 102.282 13 PRO C O 1
ATOM 8527 N N . GLY C 1 44 ? 29.338 -36.017 40.061 1.000 92.774 14 GLY C N 1
ATOM 8528 C CA . GLY C 1 44 ? 29.858 -34.883 40.852 1.000 89.612 14 GLY C CA 1
ATOM 8529 C C . GLY C 1 44 ? 31.379 -34.791 40.856 1.000 84.657 14 GLY C C 1
ATOM 8530 O O . GLY C 1 44 ? 31.909 -34.004 41.666 1.000 84.026 14 GLY C O 1
ATOM 8531 N N . TRP C 1 45 ? 32.067 -35.534 39.980 1.000 82.574 15 TRP C N 1
ATOM 8532 C CA . TRP C 1 45 ? 33.554 -35.605 39.929 1.000 80.592 15 TRP C CA 1
ATOM 8533 C C . TRP C 1 45 ? 34.133 -34.192 39.785 1.000 78.504 15 TRP C C 1
ATOM 8534 O O . TRP C 1 45 ? 33.474 -33.329 39.170 1.000 79.523 15 TRP C O 1
ATOM 8545 N N . LEU C 1 46 ? 35.318 -33.972 40.355 1.000 80.167 16 LEU C N 1
ATOM 8546 C CA . LEU C 1 46 ? 35.975 -32.643 40.462 1.000 76.206 16 LEU C CA 1
ATOM 8547 C C . LEU C 1 46 ? 37.470 -32.847 40.737 1.000 75.229 16 LEU C C 1
ATOM 8548 O O . LEU C 1 46 ? 37.800 -33.729 41.556 1.000 78.084 16 LEU C O 1
ATOM 8553 N N . ASN C 1 47 ? 38.332 -32.091 40.050 1.000 72.049 17 ASN C N 1
ATOM 8554 C CA . ASN C 1 47 ? 39.764 -31.928 40.415 1.000 70.462 17 ASN C CA 1
ATOM 8555 C C . ASN C 1 47 ? 39.848 -30.825 41.472 1.000 69.252 17 ASN C C 1
ATOM 8556 O O . ASN C 1 47 ? 40.256 -29.697 41.130 1.000 69.716 17 ASN C O 1
ATOM 8561 N N . ASP C 1 48 ? 39.443 -31.149 42.703 1.000 67.065 18 ASP C N 1
ATOM 8562 C CA . ASP C 1 48 ? 39.301 -30.177 43.817 1.000 69.437 18 ASP C CA 1
ATOM 8563 C C . ASP C 1 48 ? 40.649 -30.025 44.530 1.000 68.918 18 ASP C C 1
ATOM 8564 O O . ASP C 1 48 ? 41.492 -30.937 44.427 1.000 66.580 18 ASP C O 1
ATOM 8569 N N . PHE C 1 49 ? 40.837 -28.899 45.218 1.000 66.442 19 PHE C N 1
ATOM 8570 C CA . PHE C 1 49 ? 41.993 -28.631 46.108 1.000 64.319 19 PHE C CA 1
ATOM 8571 C C . PHE C 1 49 ? 41.764 -29.405 47.407 1.000 66.760 19 PHE C C 1
ATOM 8572 O O . PHE C 1 49 ? 40.751 -29.145 48.074 1.000 70.192 19 PHE C O 1
ATOM 8580 N N . TYR C 1 50 ? 42.657 -30.348 47.714 1.000 71.606 20 TYR C N 1
ATOM 8581 C CA . TYR C 1 50 ? 42.591 -31.230 48.908 1.000 75.514 20 TYR C CA 1
ATOM 8582 C C . TYR C 1 50 ? 42.563 -30.373 50.176 1.000 80.468 20 TYR C C 1
ATOM 8583 O O . TYR C 1 50 ? 43.267 -29.354 50.242 1.000 79.357 20 TYR C O 1
ATOM 8592 N N . ASP C 1 51 ? 41.747 -30.794 51.144 1.000 88.571 21 ASP C N 1
ATOM 8593 C CA . ASP C 1 51 ? 41.623 -30.213 52.505 1.000 90.528 21 ASP C CA 1
ATOM 8594 C C . ASP C 1 51 ? 41.793 -31.365 53.499 1.000 87.755 21 ASP C C 1
ATOM 8595 O O . ASP C 1 51 ? 41.257 -32.453 53.233 1.000 79.500 21 ASP C O 1
ATOM 8600 N N . VAL C 1 52 ? 42.527 -31.144 54.591 1.000 89.003 22 VAL C N 1
ATOM 8601 C CA . VAL C 1 52 ? 42.893 -32.194 55.592 1.000 86.214 22 VAL C CA 1
ATOM 8602 C C . VAL C 1 52 ? 41.620 -32.806 56.198 1.000 83.209 22 VAL C C 1
ATOM 8603 O O . VAL C 1 52 ? 41.651 -34.005 56.518 1.000 75.776 22 VAL C O 1
ATOM 8607 N N . ASN C 1 53 ? 40.549 -32.018 56.337 1.000 89.145 23 ASN C N 1
ATOM 8608 C CA . ASN C 1 53 ? 39.244 -32.449 56.912 1.000 93.187 23 ASN C CA 1
ATOM 8609 C C . ASN C 1 53 ? 38.578 -33.478 55.993 1.000 95.903 23 ASN C C 1
ATOM 8610 O O . ASN C 1 53 ? 38.017 -34.454 56.529 1.000 98.192 23 ASN C O 1
ATOM 8615 N N . GLN C 1 54 ? 38.629 -33.259 54.672 1.000 97.951 24 GLN C N 1
ATOM 8616 C CA . GLN C 1 54 ? 38.091 -34.191 53.641 1.000 100.864 24 GLN C CA 1
ATOM 8617 C C . GLN C 1 54 ? 38.515 -35.626 53.975 1.000 98.578 24 GLN C C 1
ATOM 8618 O O . GLN C 1 54 ? 39.728 -35.856 54.143 1.000 97.912 24 GLN C O 1
ATOM 8624 N N . ILE C 1 55 ? 37.557 -36.552 54.035 1.000 100.986 25 ILE C N 1
ATOM 8625 C CA . ILE C 1 55 ? 37.812 -38.007 54.262 1.000 101.543 25 ILE C CA 1
ATOM 8626 C C . ILE C 1 55 ? 38.455 -38.571 52.989 1.000 101.253 25 ILE C C 1
ATOM 8627 O O . ILE C 1 55 ? 37.836 -38.448 51.908 1.000 98.965 25 ILE C O 1
ATOM 8632 N N . THR C 1 56 ? 39.660 -39.142 53.121 1.000 99.158 26 THR C N 1
ATOM 8633 C CA . THR C 1 56 ? 40.494 -39.671 52.008 1.000 96.861 26 THR C CA 1
ATOM 8634 C C . THR C 1 56 ? 41.045 -41.035 52.414 1.000 94.297 26 THR C C 1
ATOM 8635 O O . THR C 1 56 ? 42.176 -41.130 52.881 1.000 93.678 26 THR C O 1
ATOM 8639 N N . PRO C 1 57 ? 40.255 -42.125 52.283 1.000 94.406 27 PRO C N 1
ATOM 8640 C CA . PRO C 1 57 ? 40.752 -43.475 52.552 1.000 93.315 27 PRO C CA 1
ATOM 8641 C C . PRO C 1 57 ? 41.787 -43.959 51.520 1.000 94.056 27 PRO C C 1
ATOM 8642 O O . PRO C 1 57 ? 42.645 -44.747 51.876 1.000 92.633 27 PRO C O 1
ATOM 8646 N N . ASN C 1 58 ? 41.673 -43.488 50.272 1.000 93.756 28 ASN C N 1
ATOM 8647 C CA . ASN C 1 58 ? 42.508 -43.896 49.111 1.000 92.899 28 ASN C CA 1
ATOM 8648 C C . ASN C 1 58 ? 43.201 -42.665 48.529 1.000 85.308 28 ASN C C 1
ATOM 8649 O O . ASN C 1 58 ? 42.802 -42.161 47.480 1.000 84.610 28 ASN C O 1
ATOM 8654 N N . PRO C 1 59 ? 44.273 -42.146 49.174 1.000 79.260 29 PRO C N 1
ATOM 8655 C CA . PRO C 1 59 ? 44.998 -40.985 48.653 1.000 76.242 29 PRO C CA 1
ATOM 8656 C C . PRO C 1 59 ? 45.694 -41.265 47.311 1.000 73.265 29 PRO C C 1
ATOM 8657 O O . PRO C 1 59 ? 45.614 -40.434 46.423 1.000 71.392 29 PRO C O 1
ATOM 8661 N N . ALA C 1 60 ? 46.351 -42.423 47.189 1.000 71.705 30 ALA C N 1
ATOM 8662 C CA . ALA C 1 60 ? 47.083 -42.862 45.980 1.000 72.452 30 ALA C CA 1
ATOM 8663 C C . ALA C 1 60 ? 46.150 -42.830 44.764 1.000 74.310 30 ALA C C 1
ATOM 8664 O O . ALA C 1 60 ? 46.556 -42.276 43.730 1.000 70.965 30 ALA C O 1
ATOM 8666 N N . LYS C 1 61 ? 44.943 -43.390 44.892 1.000 78.828 31 LYS C N 1
ATOM 8667 C CA . LYS C 1 61 ? 43.939 -43.497 43.795 1.000 80.547 31 LYS C CA 1
ATOM 8668 C C . LYS C 1 61 ? 43.428 -42.093 43.445 1.000 74.027 31 LYS C C 1
ATOM 8669 O O . LYS C 1 61 ? 43.264 -41.825 42.246 1.000 71.344 31 LYS C O 1
ATOM 8675 N N . ASP C 1 62 ? 43.197 -41.243 44.451 1.000 69.895 32 ASP C N 1
ATOM 8676 C CA . ASP C 1 62 ? 42.718 -39.843 44.275 1.000 69.566 32 ASP C CA 1
ATOM 8677 C C . ASP C 1 62 ? 43.720 -39.058 43.418 1.000 67.733 32 ASP C C 1
ATOM 8678 O O . ASP C 1 62 ? 43.274 -38.351 42.494 1.000 67.603 32 ASP C O 1
ATOM 8683 N N . VAL C 1 63 ? 45.019 -39.179 43.710 1.000 67.227 33 VAL C N 1
ATOM 8684 C CA . VAL C 1 63 ? 46.113 -38.494 42.957 1.000 64.204 33 VAL C CA 1
ATOM 8685 C C . VAL C 1 63 ? 46.143 -39.044 41.527 1.000 64.210 33 VAL C C 1
ATOM 8686 O O . VAL C 1 63 ? 46.230 -38.228 40.593 1.000 69.071 33 VAL C O 1
ATOM 8690 N N . ILE C 1 64 ? 46.070 -40.370 41.365 1.000 65.048 34 ILE C N 1
ATOM 8691 C CA . ILE C 1 64 ? 46.091 -41.060 40.038 1.000 65.693 34 ILE C CA 1
ATOM 8692 C C . ILE C 1 64 ? 44.943 -40.517 39.179 1.000 66.595 34 ILE C C 1
ATOM 8693 O O . ILE C 1 64 ? 45.170 -40.279 37.981 1.000 66.652 34 ILE C O 1
ATOM 8698 N N . GLU C 1 65 ? 43.763 -40.316 39.773 1.000 67.914 35 GLU C N 1
ATOM 8699 C CA . GLU C 1 65 ? 42.568 -39.773 39.073 1.000 70.158 35 GLU C CA 1
ATOM 8700 C C . GLU C 1 65 ? 42.881 -38.354 38.590 1.000 68.569 35 GLU C C 1
ATOM 8701 O O . GLU C 1 65 ? 42.699 -38.109 37.383 1.000 70.994 35 GLU C O 1
ATOM 8707 N N . LEU C 1 66 ? 43.349 -37.471 39.480 1.000 65.522 36 LEU C N 1
ATOM 8708 C CA . LEU C 1 66 ? 43.692 -36.059 39.144 1.000 65.872 36 LEU C CA 1
ATOM 8709 C C . LEU C 1 66 ? 44.606 -36.034 37.913 1.000 63.163 36 LEU C C 1
ATOM 8710 O O . LEU C 1 66 ? 44.313 -35.275 36.975 1.000 60.260 36 LEU C O 1
ATOM 8715 N N . VAL C 1 67 ? 45.666 -36.845 37.928 1.000 62.748 37 VAL C N 1
ATOM 8716 C CA . VAL C 1 67 ? 46.714 -36.896 36.865 1.000 65.696 37 VAL C CA 1
ATOM 8717 C C . VAL C 1 67 ? 46.092 -37.450 35.576 1.000 67.777 37 VAL C C 1
ATOM 8718 O O . VAL C 1 67 ? 46.319 -36.849 34.506 1.000 71.634 37 VAL C O 1
ATOM 8722 N N . THR C 1 68 ? 45.344 -38.554 35.680 1.000 67.661 38 THR C N 1
ATOM 8723 C CA . THR C 1 68 ? 44.749 -39.294 34.533 1.000 67.824 38 THR C CA 1
ATOM 8724 C C . THR C 1 68 ? 43.723 -38.404 33.822 1.000 66.317 38 THR C C 1
ATOM 8725 O O . THR C 1 68 ? 43.808 -38.299 32.586 1.000 67.478 38 THR C O 1
ATOM 8729 N N . ARG C 1 69 ? 42.807 -37.784 34.571 1.000 64.697 39 ARG C N 1
ATOM 8730 C CA . ARG C 1 69 ? 41.740 -36.901 34.021 1.000 66.058 39 ARG C CA 1
ATOM 8731 C C . ARG C 1 69 ? 42.367 -35.797 33.161 1.000 68.370 39 ARG C C 1
ATOM 8732 O O . ARG C 1 69 ? 41.780 -35.474 32.113 1.000 71.524 39 ARG C O 1
ATOM 8740 N N . ILE C 1 70 ? 43.508 -35.243 33.590 1.000 69.426 40 ILE C N 1
ATOM 8741 C CA . ILE C 1 70 ? 44.248 -34.168 32.861 1.000 68.743 40 ILE C CA 1
ATOM 8742 C C . ILE C 1 70 ? 44.956 -34.776 31.641 1.000 68.179 40 ILE C C 1
ATOM 8743 O O . ILE C 1 70 ? 44.957 -34.121 30.591 1.000 67.749 40 ILE C O 1
ATOM 8748 N N . LYS C 1 71 ? 45.533 -35.976 31.771 1.000 71.429 41 LYS C N 1
ATOM 8749 C CA . LYS C 1 71 ? 46.219 -36.700 30.661 1.000 75.101 41 LYS C CA 1
ATOM 8750 C C . LYS C 1 71 ? 45.205 -36.992 29.543 1.000 76.459 41 LYS C C 1
ATOM 8751 O O . LYS C 1 71 ? 45.502 -36.660 28.378 1.000 76.211 41 LYS C O 1
ATOM 8757 N N . ILE C 1 72 ? 44.060 -37.588 29.895 1.000 74.998 42 ILE C N 1
ATOM 8758 C CA . ILE C 1 72 ? 42.972 -37.974 28.946 1.000 74.855 42 ILE C CA 1
ATOM 8759 C C . ILE C 1 72 ? 42.522 -36.720 28.183 1.000 75.080 42 ILE C C 1
ATOM 8760 O O . ILE C 1 72 ? 42.371 -36.808 26.954 1.000 73.855 42 ILE C O 1
ATOM 8765 N N . PHE C 1 73 ? 42.335 -35.600 28.891 1.000 75.834 43 PHE C N 1
ATOM 8766 C CA . PHE C 1 73 ? 41.832 -34.307 28.349 1.000 73.425 43 PHE C CA 1
ATOM 8767 C C . PHE C 1 73 ? 42.727 -33.835 27.200 1.000 75.242 43 PHE C C 1
ATOM 8768 O O . PHE C 1 73 ? 42.198 -33.588 26.110 1.000 78.267 43 PHE C O 1
ATOM 8776 N N . PHE C 1 74 ? 44.036 -33.722 27.438 1.000 78.914 44 PHE C N 1
ATOM 8777 C CA . PHE C 1 74 ? 45.024 -33.167 26.472 1.000 82.836 44 PHE C CA 1
ATOM 8778 C C . PHE C 1 74 ? 45.357 -34.201 25.389 1.000 83.789 44 PHE C C 1
ATOM 8779 O O . PHE C 1 74 ? 45.978 -33.808 24.398 1.000 84.702 44 PHE C O 1
ATOM 8787 N N . ASN C 1 75 ? 44.956 -35.464 25.569 1.000 87.987 45 ASN C N 1
ATOM 8788 C CA . ASN C 1 75 ? 45.061 -36.534 24.538 1.000 92.259 45 ASN C CA 1
ATOM 8789 C C . ASN C 1 75 ? 43.831 -36.483 23.621 1.000 94.277 45 ASN C C 1
ATOM 8790 O O . ASN C 1 75 ? 44.008 -36.661 22.408 1.000 92.371 45 ASN C O 1
ATOM 8795 N N . CYS C 1 76 ? 42.640 -36.251 24.186 1.000 98.960 46 CYS C N 1
ATOM 8796 C CA . CYS C 1 76 ? 41.341 -36.128 23.466 1.000 103.670 46 CYS C CA 1
ATOM 8797 C C . CYS C 1 76 ? 41.286 -34.839 22.635 1.000 106.781 46 CYS C C 1
ATOM 8798 O O . CYS C 1 76 ? 40.537 -34.818 21.641 1.000 106.108 46 CYS C O 1
ATOM 8801 N N . LEU C 1 77 ? 42.027 -33.803 23.037 1.000 112.926 47 LEU C N 1
ATOM 8802 C CA . LEU C 1 77 ? 42.136 -32.506 22.302 1.000 117.844 47 LEU C CA 1
ATOM 8803 C C . LEU C 1 77 ? 42.924 -32.712 20.998 1.000 124.959 47 LEU C C 1
ATOM 8804 O O . LEU C 1 77 ? 42.679 -31.961 20.032 1.000 126.634 47 LEU C O 1
ATOM 8809 N N . GLN C 1 78 ? 43.840 -33.689 20.976 1.000 133.666 48 GLN C N 1
ATOM 8810 C CA . GLN C 1 78 ? 44.652 -34.062 19.784 1.000 137.049 48 GLN C CA 1
ATOM 8811 C C . GLN C 1 78 ? 43.749 -34.773 18.769 1.000 141.379 48 GLN C C 1
ATOM 8812 O O . GLN C 1 78 ? 44.043 -34.674 17.562 1.000 141.355 48 GLN C O 1
ATOM 8818 N N . GLN C 1 79 ? 42.700 -35.460 19.245 1.000 148.093 49 GLN C N 1
ATOM 8819 C CA . GLN C 1 79 ? 41.708 -36.198 18.414 1.000 148.467 49 GLN C CA 1
ATOM 8820 C C . GLN C 1 79 ? 40.663 -35.204 17.890 1.000 148.516 49 GLN C C 1
ATOM 8821 O O . GLN C 1 79 ? 40.507 -34.127 18.504 1.000 145.492 49 GLN C O 1
ATOM 8827 N N . VAL C 1 80 ? 39.978 -35.564 16.800 1.000 149.621 50 VAL C N 1
ATOM 8828 C CA . VAL C 1 80 ? 38.928 -34.732 16.135 1.000 149.757 50 VAL C CA 1
ATOM 8829 C C . VAL C 1 80 ? 37.873 -34.336 17.176 1.000 150.012 50 VAL C C 1
ATOM 8830 O O . VAL C 1 80 ? 37.995 -33.220 17.718 1.000 149.369 50 VAL C O 1
ATOM 8834 N N . ASN C 1 84 ? 31.023 -30.603 20.548 1.000 133.683 54 ASN C N 1
ATOM 8835 C CA . ASN C 1 84 ? 30.186 -30.023 21.633 1.000 134.246 54 ASN C CA 1
ATOM 8836 C C . ASN C 1 84 ? 31.040 -29.090 22.499 1.000 130.627 54 ASN C C 1
ATOM 8837 O O . ASN C 1 84 ? 31.713 -29.590 23.418 1.000 128.895 54 ASN C O 1
ATOM 8842 N N . ILE C 1 85 ? 31.026 -27.791 22.181 1.000 128.604 55 ILE C N 1
ATOM 8843 C CA . ILE C 1 85 ? 31.752 -26.709 22.914 1.000 129.400 55 ILE C CA 1
ATOM 8844 C C . ILE C 1 85 ? 31.344 -26.725 24.394 1.000 127.199 55 ILE C C 1
ATOM 8845 O O . ILE C 1 85 ? 32.250 -26.622 25.249 1.000 130.453 55 ILE C O 1
ATOM 8850 N N . GLN C 1 86 ? 30.041 -26.846 24.681 1.000 123.649 56 GLN C N 1
ATOM 8851 C CA . GLN C 1 86 ? 29.471 -26.722 26.048 1.000 118.105 56 GLN C CA 1
ATOM 8852 C C . GLN C 1 86 ? 29.885 -27.942 26.883 1.000 114.098 56 GLN C C 1
ATOM 8853 O O . GLN C 1 86 ? 30.072 -27.776 28.103 1.000 114.068 56 GLN C O 1
ATOM 8859 N N . ARG C 1 87 ? 30.036 -29.112 26.249 1.000 111.168 57 ARG C N 1
ATOM 8860 C CA . ARG C 1 87 ? 30.503 -30.356 26.916 1.000 111.170 57 ARG C CA 1
ATOM 8861 C C . ARG C 1 87 ? 31.956 -30.173 27.367 1.000 104.756 57 ARG C C 1
ATOM 8862 O O . ARG C 1 87 ? 32.248 -30.502 28.527 1.000 110.860 57 ARG C O 1
ATOM 8870 N N . LEU C 1 88 ? 32.820 -29.669 26.478 1.000 94.690 58 LEU C N 1
ATOM 8871 C CA . LEU C 1 88 ? 34.259 -29.403 26.754 1.000 90.418 58 LEU C CA 1
ATOM 8872 C C . LEU C 1 88 ? 34.379 -28.487 27.976 1.000 87.989 58 LEU C C 1
ATOM 8873 O O . LEU C 1 88 ? 35.135 -28.834 28.905 1.000 86.232 58 LEU C O 1
ATOM 8878 N N . ARG C 1 89 ? 33.643 -27.373 27.969 1.000 83.647 59 ARG C N 1
ATOM 8879 C CA . ARG C 1 89 ? 33.658 -26.344 29.044 1.000 81.206 59 ARG C CA 1
ATOM 8880 C C . ARG C 1 89 ? 33.227 -26.973 30.378 1.000 80.574 59 ARG C C 1
ATOM 8881 O O . ARG C 1 89 ? 33.772 -26.569 31.420 1.000 77.209 59 ARG C O 1
ATOM 8889 N N . ASP C 1 90 ? 32.284 -27.920 30.349 1.000 80.996 60 ASP C N 1
ATOM 8890 C CA . ASP C 1 90 ? 31.774 -28.628 31.558 1.000 80.778 60 ASP C CA 1
ATOM 8891 C C . ASP C 1 90 ? 32.885 -29.505 32.148 1.000 78.536 60 ASP C C 1
ATOM 8892 O O . ASP C 1 90 ? 32.937 -29.623 33.384 1.000 78.513 60 ASP C O 1
ATOM 8897 N N . ILE C 1 91 ? 33.733 -30.098 31.298 1.000 76.697 61 ILE C N 1
ATOM 8898 C CA . ILE C 1 91 ? 34.915 -30.910 31.724 1.000 75.439 61 ILE C CA 1
ATOM 8899 C C . ILE C 1 91 ? 35.970 -29.954 32.298 1.000 74.343 61 ILE C C 1
ATOM 8900 O O . ILE C 1 91 ? 36.517 -30.264 33.373 1.000 77.228 61 ILE C O 1
ATOM 8905 N N . GLU C 1 92 ? 36.229 -28.839 31.608 1.000 73.466 62 GLU C N 1
ATOM 8906 C CA . GLU C 1 92 ? 37.196 -27.783 32.019 1.000 73.144 62 GLU C CA 1
ATOM 8907 C C . GLU C 1 92 ? 36.831 -27.253 33.415 1.000 73.495 62 GLU C C 1
ATOM 8908 O O . GLU C 1 92 ? 37.760 -27.038 34.221 1.000 74.000 62 GLU C O 1
ATOM 8914 N N . LYS C 1 93 ? 35.537 -27.057 33.687 1.000 73.836 63 LYS C N 1
ATOM 8915 C CA . LYS C 1 93 ? 35.012 -26.508 34.971 1.000 76.194 63 LYS C CA 1
ATOM 8916 C C . LYS C 1 93 ? 35.247 -27.504 36.114 1.000 76.678 63 LYS C C 1
ATOM 8917 O O . LYS C 1 93 ? 35.316 -27.050 37.281 1.000 75.807 63 LYS C O 1
ATOM 8923 N N . LYS C 1 94 ? 35.352 -28.799 35.792 1.000 75.485 64 LYS C N 1
ATOM 8924 C CA . LYS C 1 94 ? 35.566 -29.905 36.768 1.000 74.383 64 LYS C CA 1
ATOM 8925 C C . LYS C 1 94 ? 37.061 -30.256 36.841 1.000 71.307 64 LYS C C 1
ATOM 8926 O O . LYS C 1 94 ? 37.494 -30.732 37.905 1.000 70.251 64 LYS C O 1
ATOM 8932 N N . LEU C 1 95 ? 37.816 -30.027 35.761 1.000 70.575 65 LEU C N 1
ATOM 8933 C CA . LEU C 1 95 ? 39.285 -30.266 35.697 1.000 70.855 65 LEU C CA 1
ATOM 8934 C C . LEU C 1 95 ? 40.044 -29.104 36.345 1.000 70.228 65 LEU C C 1
ATOM 8935 O O . LEU C 1 95 ? 41.035 -29.372 37.043 1.000 70.034 65 LEU C O 1
ATOM 8940 N N . PHE C 1 96 ? 39.609 -27.865 36.092 1.000 69.963 66 PHE C N 1
ATOM 8941 C CA . PHE C 1 96 ? 40.333 -26.617 36.451 1.000 67.652 66 PHE C CA 1
ATOM 8942 C C . PHE C 1 96 ? 39.384 -25.650 37.153 1.000 66.965 66 PHE C C 1
ATOM 8943 O O . PHE C 1 96 ? 39.214 -24.516 36.715 1.000 66.190 66 PHE C O 1
ATOM 8951 N N . PRO C 1 97 ? 38.775 -26.048 38.293 1.000 65.732 67 PRO C N 1
ATOM 8952 C CA . PRO C 1 97 ? 37.761 -25.221 38.949 1.000 66.519 67 PRO C CA 1
ATOM 8953 C C . PRO C 1 97 ? 38.313 -23.885 39.467 1.000 67.220 67 PRO C C 1
ATOM 8954 O O . PRO C 1 97 ? 37.523 -22.998 39.734 1.000 67.154 67 PRO C O 1
ATOM 8958 N N . TYR C 1 98 ? 39.639 -23.775 39.594 1.000 66.858 68 TYR C N 1
ATOM 8959 C CA . TYR C 1 98 ? 40.349 -22.553 40.060 1.000 65.718 68 TYR C CA 1
ATOM 8960 C C . TYR C 1 98 ? 40.241 -21.441 39.008 1.000 67.179 68 TYR C C 1
ATOM 8961 O O . TYR C 1 98 ? 40.439 -20.268 39.374 1.000 65.326 68 TYR C O 1
ATOM 8970 N N . ILE C 1 99 ? 39.938 -21.790 37.754 1.000 68.735 69 ILE C N 1
ATOM 8971 C CA . ILE C 1 99 ? 39.659 -20.810 36.660 1.000 71.532 69 ILE C CA 1
ATOM 8972 C C . ILE C 1 99 ? 38.214 -20.320 36.814 1.000 75.365 69 ILE C C 1
ATOM 8973 O O . ILE C 1 99 ? 37.318 -21.164 37.031 1.000 75.773 69 ILE C O 1
ATOM 8978 N N . ASN C 1 100 ? 38.006 -19.003 36.711 1.000 80.433 70 ASN C N 1
ATOM 8979 C CA . ASN C 1 100 ? 36.681 -18.342 36.847 1.000 83.403 70 ASN C CA 1
ATOM 8980 C C . ASN C 1 100 ? 35.968 -18.376 35.488 1.000 86.663 70 ASN C C 1
ATOM 8981 O O . ASN C 1 100 ? 35.821 -17.305 34.866 1.000 81.268 70 ASN C O 1
ATOM 8986 N N . PHE C 1 101 ? 35.538 -19.565 35.053 1.000 89.583 71 PHE C N 1
ATOM 8987 C 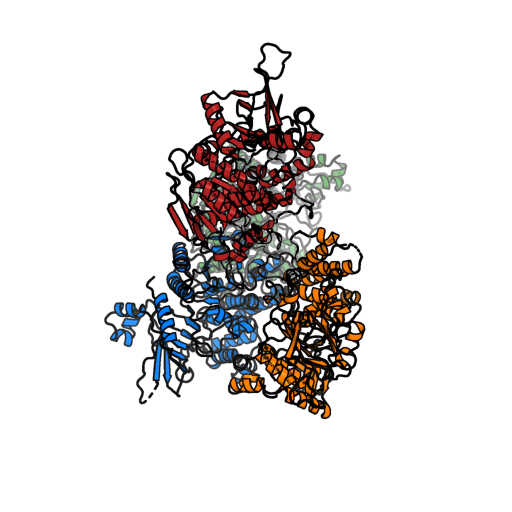CA . PHE C 1 101 ? 34.853 -19.796 33.752 1.000 91.249 71 PHE C CA 1
ATOM 8988 C C . PHE C 1 101 ? 33.518 -19.038 33.721 1.000 93.437 71 PHE C C 1
ATOM 8989 O O . PHE C 1 101 ? 33.095 -18.628 32.623 1.000 91.723 71 PHE C O 1
ATOM 8997 N N . GLU C 1 102 ? 32.882 -18.860 34.884 1.000 97.400 72 GLU C N 1
ATOM 8998 C CA . GLU C 1 102 ? 31.590 -18.136 35.033 1.000 101.222 72 GLU C CA 1
ATOM 8999 C C . GLU C 1 102 ? 31.760 -16.703 34.509 1.000 99.592 72 GLU C C 1
ATOM 9000 O O . GLU C 1 102 ? 30.899 -16.259 33.721 1.000 102.452 72 GLU C O 1
ATOM 9006 N N . LYS C 1 103 ? 32.842 -16.027 34.910 1.000 97.760 73 LYS C N 1
ATOM 9007 C CA . LYS C 1 103 ? 33.155 -14.624 34.520 1.000 97.951 73 LYS C CA 1
ATOM 9008 C C . LYS C 1 103 ? 33.586 -14.576 33.044 1.000 93.392 73 LYS C C 1
ATOM 9009 O O . LYS C 1 103 ? 33.295 -13.561 32.389 1.000 88.850 73 LYS C O 1
ATOM 9015 N N . LEU C 1 104 ? 34.275 -15.610 32.545 1.000 92.862 74 LEU C N 1
ATOM 9016 C CA . LEU C 1 104 ? 34.690 -15.717 31.117 1.000 93.791 74 LEU C CA 1
ATOM 9017 C C . LEU C 1 104 ? 33.433 -15.741 30.236 1.000 95.227 74 LEU C C 1
ATOM 9018 O O . LEU C 1 104 ? 33.434 -15.065 29.186 1.000 94.333 74 LEU C O 1
ATOM 9023 N N . GLU C 1 105 ? 32.407 -16.481 30.669 1.000 97.785 75 GLU C N 1
ATOM 9024 C CA . GLU C 1 105 ? 31.123 -16.681 29.943 1.000 102.087 75 GLU C CA 1
ATOM 9025 C C . GLU C 1 105 ? 30.256 -15.419 30.054 1.000 104.993 75 GLU C C 1
ATOM 9026 O O . GLU C 1 105 ? 29.605 -15.070 29.048 1.000 102.619 75 GLU C O 1
ATOM 9032 N N . THR C 1 106 ? 30.250 -14.769 31.226 1.000 110.292 76 THR C N 1
ATOM 9033 C CA . THR C 1 106 ? 29.429 -13.568 31.544 1.000 108.868 76 THR C CA 1
ATOM 9034 C C . THR C 1 106 ? 30.338 -12.414 31.979 1.000 111.868 76 THR C C 1
ATOM 9035 O O . THR C 1 106 ? 30.883 -12.494 33.094 1.000 119.708 76 THR C O 1
ATOM 9039 N N . ASP C 1 107 ? 30.466 -11.372 31.150 1.000 110.619 77 ASP C N 1
ATOM 9040 C CA . ASP C 1 107 ? 31.311 -10.175 31.418 1.000 112.187 77 ASP C CA 1
ATOM 9041 C C . ASP C 1 107 ? 32.781 -10.568 31.207 1.000 109.775 77 ASP C C 1
ATOM 9042 O O . ASP C 1 107 ? 33.591 -10.420 32.147 1.000 110.491 77 ASP C O 1
ATOM 9047 N N . GLU C 1 108 ? 33.095 -11.043 29.997 1.000 106.826 78 GLU C N 1
ATOM 9048 C CA . GLU C 1 108 ? 34.433 -11.541 29.574 1.000 108.702 78 GLU C CA 1
ATOM 9049 C C . GLU C 1 108 ? 35.521 -10.521 29.938 1.000 109.770 78 GLU C C 1
ATOM 9050 O O . GLU C 1 108 ? 36.612 -10.952 30.359 1.000 115.832 78 GLU C O 1
ATOM 9056 N N . SER C 1 109 ? 35.238 -9.224 29.778 1.000 108.653 79 SER C N 1
ATOM 9057 C CA . SER C 1 109 ? 36.180 -8.099 30.032 1.000 108.401 79 SER C CA 1
ATOM 9058 C C . SER C 1 109 ? 36.598 -8.052 31.507 1.000 104.518 79 SER C C 1
ATOM 9059 O O . SER C 1 109 ? 37.735 -7.614 31.777 1.000 104.170 79 SER C O 1
ATOM 9062 N N . ALA C 1 110 ? 35.714 -8.467 32.422 1.000 100.503 80 ALA C N 1
ATOM 9063 C CA . ALA C 1 110 ? 35.967 -8.507 33.882 1.000 99.806 80 ALA C CA 1
ATOM 9064 C C . ALA C 1 110 ? 36.846 -9.716 34.231 1.000 98.665 80 ALA C C 1
ATOM 9065 O O . ALA C 1 110 ? 37.617 -9.607 35.206 1.000 99.101 80 ALA C O 1
ATOM 9067 N N . PHE C 1 111 ? 36.730 -10.812 33.468 1.000 95.468 81 PHE C N 1
ATOM 9068 C CA . PHE C 1 111 ? 37.477 -12.085 33.667 1.000 93.312 81 PHE C CA 1
ATOM 9069 C C . PHE C 1 111 ? 38.963 -11.890 33.351 1.000 89.931 81 PHE C C 1
ATOM 9070 O O . PHE C 1 111 ? 39.803 -12.238 34.201 1.000 83.968 81 PHE C O 1
ATOM 9078 N N . TRP C 1 112 ? 39.275 -11.386 32.154 1.000 89.531 82 TRP C N 1
ATOM 9079 C CA . TRP C 1 112 ? 40.668 -11.301 31.639 1.000 91.474 82 TRP C CA 1
ATOM 9080 C C . TRP C 1 112 ? 41.552 -10.543 32.634 1.000 89.809 82 TRP C C 1
ATOM 9081 O O . TRP C 1 112 ? 41.053 -9.613 33.302 1.000 91.614 82 TRP C O 1
ATOM 9092 N N . HIS C 1 113 ? 42.811 -10.970 32.733 1.000 87.711 83 HIS C N 1
ATOM 9093 C CA . HIS C 1 113 ? 43.886 -10.346 33.548 1.000 85.570 83 HIS C CA 1
ATOM 9094 C C . HIS C 1 113 ? 44.222 -8.957 32.997 1.000 84.911 83 HIS C C 1
ATOM 9095 O O . HIS C 1 113 ? 43.891 -8.685 31.826 1.000 84.730 83 HIS C O 1
ATOM 9102 N N . THR C 1 114 ? 44.876 -8.129 33.815 1.000 86.236 84 THR C N 1
ATOM 9103 C CA . THR C 1 114 ? 45.346 -6.765 33.457 1.000 88.788 84 THR C CA 1
ATOM 9104 C C . THR C 1 114 ? 46.863 -6.684 33.643 1.000 88.090 84 THR C C 1
ATOM 9105 O O . THR C 1 114 ? 47.327 -6.901 34.780 1.000 87.981 84 THR C O 1
ATOM 9109 N N . THR C 1 115 ? 47.598 -6.380 32.570 1.000 86.142 85 THR C N 1
ATOM 9110 C CA . THR C 1 115 ? 49.049 -6.064 32.611 1.000 88.427 85 THR C CA 1
ATOM 9111 C C . THR C 1 115 ? 49.207 -4.542 32.711 1.000 88.578 85 THR C C 1
ATOM 9112 O O . THR C 1 115 ? 48.374 -3.824 32.125 1.000 93.065 85 THR C O 1
ATOM 9116 N N . THR C 1 116 ? 50.218 -4.081 33.454 1.000 85.815 86 THR C N 1
ATOM 9117 C CA . THR C 1 116 ? 50.562 -2.648 33.650 1.000 81.804 86 THR C CA 1
ATOM 9118 C C . THR C 1 116 ? 52.054 -2.452 33.377 1.000 79.447 86 THR C C 1
ATOM 9119 O O . THR C 1 116 ? 52.864 -3.077 34.082 1.000 81.768 86 THR C O 1
ATOM 9123 N N . ARG C 1 117 ? 52.391 -1.613 32.395 1.000 77.975 87 ARG C N 1
ATOM 9124 C CA . ARG C 1 117 ? 53.790 -1.316 31.990 1.000 78.577 87 ARG C CA 1
ATOM 9125 C C . ARG C 1 117 ? 54.381 -0.283 32.955 1.000 79.263 87 ARG C C 1
ATOM 9126 O O . ARG C 1 117 ? 53.597 0.437 33.603 1.000 79.956 87 ARG C O 1
ATOM 9134 N N . TRP C 1 118 ? 55.713 -0.240 33.054 1.000 81.779 88 TRP C N 1
ATOM 9135 C CA . TRP C 1 118 ? 56.493 0.696 33.911 1.000 85.484 88 TRP C CA 1
ATOM 9136 C C . TRP C 1 118 ? 56.086 2.151 33.638 1.000 86.358 88 TRP C C 1
ATOM 9137 O O . TRP C 1 118 ? 56.027 2.937 34.604 1.000 84.892 88 TRP C O 1
ATOM 9148 N N . ASN C 1 119 ? 55.818 2.490 32.372 1.000 85.942 89 ASN C N 1
ATOM 9149 C CA . ASN C 1 119 ? 55.466 3.863 31.918 1.000 84.596 89 ASN C CA 1
ATOM 9150 C C . ASN C 1 119 ? 54.112 4.285 32.514 1.000 88.191 89 ASN C C 1
ATOM 9151 O O . ASN C 1 119 ? 53.846 5.501 32.539 1.000 94.645 89 ASN C O 1
ATOM 9156 N N . GLY C 1 120 ? 53.291 3.327 32.961 1.000 88.472 90 GLY C N 1
ATOM 9157 C CA . GLY C 1 120 ? 52.002 3.575 33.641 1.000 86.036 90 GLY C CA 1
ATOM 9158 C C . GLY C 1 120 ? 50.812 3.138 32.800 1.000 85.517 90 GLY C C 1
ATOM 9159 O O . GLY C 1 120 ? 49.693 3.094 33.355 1.000 79.619 90 GLY C O 1
ATOM 9160 N N . GLU C 1 121 ? 51.039 2.823 31.518 1.000 88.145 91 GLU C N 1
ATOM 9161 C CA . GLU C 1 121 ? 50.001 2.342 30.565 1.000 94.536 91 GLU C CA 1
ATOM 9162 C C . GLU C 1 121 ? 49.405 1.028 31.085 1.000 93.605 91 GLU C C 1
ATOM 9163 O O . GLU C 1 121 ? 50.166 0.198 31.618 1.000 97.789 91 GLU C O 1
ATOM 9169 N N . VAL C 1 122 ? 48.091 0.859 30.921 1.000 93.579 92 VAL C N 1
ATOM 9170 C CA . VAL C 1 122 ? 47.301 -0.311 31.407 1.000 92.927 92 VAL C CA 1
ATOM 9171 C C . VAL C 1 122 ? 46.671 -1.004 30.192 1.000 95.230 92 VAL C C 1
ATOM 9172 O O . VAL C 1 122 ? 46.155 -0.290 29.308 1.000 97.376 92 VAL C O 1
ATOM 9176 N N . TYR C 1 123 ? 46.721 -2.340 30.153 1.000 95.275 93 TYR C N 1
ATOM 9177 C CA . TYR C 1 123 ? 46.219 -3.185 29.037 1.000 93.607 93 TYR C CA 1
ATOM 9178 C C . TYR C 1 123 ? 45.238 -4.229 29.584 1.000 94.219 93 TYR C C 1
ATOM 9179 O O . TYR C 1 123 ? 45.661 -5.084 30.385 1.000 96.304 93 TYR C O 1
ATOM 9188 N N . HIS C 1 124 ? 43.970 -4.153 29.161 1.000 93.672 94 HIS C N 1
ATOM 9189 C CA . HIS C 1 124 ? 42.894 -5.131 29.481 1.000 94.904 94 HIS C CA 1
ATOM 9190 C C . HIS C 1 124 ? 42.723 -6.095 28.302 1.000 92.653 94 HIS C C 1
ATOM 9191 O O . HIS C 1 124 ? 42.884 -5.648 27.152 1.000 95.284 94 HIS C O 1
ATOM 9198 N N . ALA C 1 125 ? 42.417 -7.364 28.592 1.000 87.903 95 ALA C N 1
ATOM 9199 C CA . ALA C 1 125 ? 42.143 -8.441 27.608 1.000 87.023 95 ALA C CA 1
ATOM 9200 C C . ALA C 1 125 ? 43.054 -8.287 26.383 1.000 85.428 95 ALA C C 1
ATOM 9201 O O . ALA C 1 125 ? 42.533 -8.296 25.250 1.000 84.116 95 ALA C O 1
ATOM 9203 N N . SER C 1 126 ? 44.367 -8.164 26.607 1.000 88.606 96 SER C N 1
ATOM 9204 C CA . SER C 1 126 ? 45.390 -7.876 25.567 1.000 93.911 96 SER C CA 1
ATOM 9205 C C . SER C 1 126 ? 46.532 -8.900 25.636 1.000 90.891 96 SER C C 1
ATOM 9206 O O . SER C 1 126 ? 46.820 -9.396 26.740 1.000 92.779 96 SER C O 1
ATOM 9209 N N . MET C 1 127 ? 47.144 -9.198 24.484 1.000 89.041 97 MET C N 1
ATOM 9210 C CA . MET C 1 127 ? 48.315 -10.103 24.330 1.000 88.464 97 MET C CA 1
ATOM 9211 C C . MET C 1 127 ? 49.558 -9.250 24.050 1.000 86.609 97 MET C C 1
ATOM 9212 O O . MET C 1 127 ? 49.616 -8.629 22.972 1.000 88.020 97 MET C O 1
ATOM 9217 N N . LEU C 1 128 ? 50.523 -9.249 24.973 1.000 83.716 98 LEU C N 1
ATOM 9218 C CA . LEU C 1 128 ? 51.792 -8.488 24.844 1.000 82.277 98 LEU C CA 1
ATOM 9219 C C . LEU C 1 128 ? 52.703 -9.216 23.848 1.000 79.614 98 LEU C C 1
ATOM 9220 O O . LEU C 1 128 ? 52.869 -10.441 23.993 1.000 79.987 98 LEU C O 1
ATOM 9225 N N . GLU C 1 129 ? 53.245 -8.487 22.868 1.000 78.736 99 GLU C N 1
ATOM 9226 C CA . GLU C 1 129 ? 54.222 -9.003 21.874 1.000 80.115 99 GLU C CA 1
ATOM 9227 C C . GLU C 1 129 ? 55.579 -8.334 22.120 1.000 75.929 99 GLU C C 1
ATOM 9228 O O . GLU C 1 129 ? 55.595 -7.120 22.402 1.000 73.055 99 GLU C O 1
ATOM 9234 N N . PHE C 1 130 ? 56.665 -9.107 22.028 1.000 71.398 100 PHE C N 1
ATOM 9235 C CA . PHE C 1 130 ? 58.068 -8.653 22.213 1.000 72.442 100 PHE C CA 1
ATOM 9236 C C . PHE C 1 130 ? 58.903 -9.127 21.022 1.000 76.490 100 PHE C C 1
ATOM 9237 O O . PHE C 1 130 ? 58.544 -10.141 20.393 1.000 80.190 100 PHE C O 1
ATOM 9245 N N . ASP C 1 131 ? 59.991 -8.410 20.734 1.000 79.800 101 ASP C N 1
ATOM 9246 C CA . ASP C 1 131 ? 60.959 -8.747 19.658 1.000 83.253 101 ASP C CA 1
ATOM 9247 C C . ASP C 1 131 ? 61.842 -9.883 20.169 1.000 83.703 101 ASP C C 1
ATOM 9248 O O . ASP C 1 131 ? 62.570 -9.705 21.142 1.000 80.065 101 ASP C O 1
ATOM 9253 N N . PRO C 1 132 ? 61.800 -11.089 19.554 1.000 85.708 102 PRO C N 1
ATOM 9254 C CA . PRO C 1 132 ? 62.629 -12.212 19.999 1.000 87.710 102 PRO C CA 1
ATOM 9255 C C . PRO C 1 132 ? 64.144 -11.946 20.056 1.000 89.322 102 PRO C C 1
ATOM 9256 O O . PRO C 1 132 ? 64.811 -12.621 20.817 1.000 93.408 102 PRO C O 1
ATOM 9260 N N . LYS C 1 133 ? 64.651 -10.997 19.259 1.000 90.852 103 LYS C N 1
ATOM 9261 C CA . LYS C 1 133 ? 66.108 -10.750 19.088 1.000 91.370 103 LYS C CA 1
ATOM 9262 C C . LYS C 1 133 ? 66.620 -9.728 20.106 1.000 84.707 103 LYS C C 1
ATOM 9263 O O . LYS C 1 133 ? 67.653 -10.014 20.728 1.000 87.515 103 LYS C O 1
ATOM 9269 N N . ASN C 1 134 ? 65.945 -8.582 20.246 1.000 77.921 104 ASN C N 1
ATOM 9270 C CA . ASN C 1 134 ? 66.366 -7.467 21.141 1.000 77.178 104 ASN C CA 1
ATOM 9271 C C . ASN C 1 134 ? 65.563 -7.502 22.452 1.000 77.063 104 ASN C C 1
ATOM 9272 O O . ASN C 1 134 ? 65.950 -6.778 23.387 1.000 76.137 104 ASN C O 1
ATOM 9277 N N . HIS C 1 135 ? 64.474 -8.281 22.498 1.000 76.681 105 HIS C N 1
ATOM 9278 C CA . HIS C 1 135 ? 63.634 -8.561 23.697 1.000 79.464 105 HIS C CA 1
ATOM 9279 C C . HIS C 1 135 ? 62.782 -7.340 24.075 1.000 80.769 105 HIS C C 1
ATOM 9280 O O . HIS C 1 135 ? 62.094 -7.414 25.111 1.000 85.594 105 HIS C O 1
ATOM 9287 N N . GLN C 1 136 ? 62.782 -6.281 23.258 1.000 85.420 106 GLN C N 1
ATOM 9288 C CA . GLN C 1 136 ? 62.056 -5.013 23.547 1.000 89.526 106 GLN C CA 1
ATOM 9289 C C . GLN C 1 136 ? 60.578 -5.174 23.177 1.000 87.664 106 GLN C C 1
ATOM 9290 O O . GLN C 1 136 ? 60.281 -5.958 22.254 1.000 88.749 106 GLN C O 1
ATOM 9296 N N . PHE C 1 137 ? 59.695 -4.460 23.885 1.000 86.369 107 PHE C N 1
ATOM 9297 C CA . PHE C 1 137 ? 58.221 -4.476 23.687 1.000 86.817 107 PHE C CA 1
ATOM 9298 C C . PHE C 1 137 ? 57.887 -3.898 22.310 1.000 91.667 107 PHE C C 1
ATOM 9299 O O . PHE C 1 137 ? 58.497 -2.879 21.933 1.000 98.521 107 PHE C O 1
ATOM 9307 N N . LEU C 1 138 ? 56.953 -4.529 21.590 1.000 94.256 108 LEU C N 1
ATOM 9308 C CA . LEU C 1 138 ? 56.488 -4.086 20.249 1.000 94.002 108 LEU C CA 1
ATOM 9309 C C . LEU C 1 138 ? 55.071 -3.511 20.370 1.000 96.736 108 LEU C C 1
ATOM 9310 O O . LEU C 1 138 ? 54.939 -2.274 20.276 1.000 100.236 108 LEU C O 1
ATOM 9315 N N . ARG C 1 139 ? 54.060 -4.364 20.577 1.000 97.676 109 ARG C N 1
ATOM 9316 C CA . ARG C 1 139 ? 52.624 -3.975 20.525 1.000 98.185 109 ARG C CA 1
ATOM 9317 C C . ARG C 1 139 ? 51.815 -4.829 21.505 1.000 98.811 109 ARG C C 1
ATOM 9318 O O . ARG C 1 139 ? 52.406 -5.715 22.145 1.000 99.665 109 ARG C O 1
ATOM 9326 N N . SER C 1 140 ? 50.512 -4.556 21.610 1.000 101.321 110 SER C N 1
ATOM 9327 C CA . SER C 1 140 ? 49.547 -5.298 22.463 1.000 104.707 110 SER C CA 1
ATOM 9328 C C . SER C 1 140 ? 48.238 -5.514 21.694 1.000 107.844 110 SER C C 1
ATOM 9329 O O . SER C 1 140 ? 47.284 -4.743 21.915 1.000 108.029 110 SER C O 1
ATOM 9332 N N . LYS C 1 141 ? 48.202 -6.531 20.831 1.000 112.011 111 LYS C N 1
ATOM 9333 C CA . LYS C 1 141 ? 46.997 -6.951 20.061 1.000 114.103 111 LYS C CA 1
ATOM 9334 C C . LYS C 1 141 ? 45.948 -7.449 21.059 1.000 113.421 111 LYS C C 1
ATOM 9335 O O . LYS C 1 141 ? 46.295 -8.098 22.045 1.000 111.287 111 LYS C O 1
ATOM 9341 N N . PRO C 1 142 ? 44.639 -7.161 20.855 1.000 113.217 112 PRO C N 1
ATOM 9342 C CA . PRO C 1 142 ? 43.600 -7.609 21.783 1.000 111.455 112 PRO C CA 1
ATOM 9343 C C . PRO C 1 142 ? 43.346 -9.122 21.691 1.000 107.792 112 PRO C C 1
ATOM 9344 O O . PRO C 1 142 ? 43.589 -9.697 20.644 1.000 104.537 112 PRO C O 1
ATOM 9348 N N . ILE C 1 143 ? 42.872 -9.721 22.788 1.000 106.969 113 ILE C N 1
ATOM 9349 C CA . ILE C 1 143 ? 42.606 -11.187 22.909 1.000 109.206 113 ILE C CA 1
ATOM 9350 C C . ILE C 1 143 ? 41.270 -11.493 22.222 1.000 108.790 113 ILE C C 1
ATOM 9351 O O . ILE C 1 143 ? 40.236 -10.992 22.698 1.000 108.237 113 ILE C O 1
ATOM 9356 N N . ASN C 1 144 ? 41.304 -12.281 21.142 1.000 107.685 114 ASN C N 1
ATOM 9357 C CA . ASN C 1 144 ? 40.107 -12.798 20.426 1.000 106.864 114 ASN C CA 1
ATOM 9358 C C . ASN C 1 144 ? 39.936 -14.279 20.778 1.000 101.117 114 ASN C C 1
ATOM 9359 O O . ASN C 1 144 ? 40.504 -15.130 20.059 1.000 99.519 114 ASN C O 1
ATOM 9364 N N . PHE C 1 145 ? 39.191 -14.569 21.851 1.000 97.491 115 PHE C N 1
ATOM 9365 C CA . PHE C 1 145 ? 38.945 -15.941 22.371 1.000 100.527 115 PHE C CA 1
ATOM 9366 C C . PHE C 1 145 ? 38.206 -16.759 21.306 1.000 100.359 115 PHE C C 1
ATOM 9367 O O . PHE C 1 145 ? 37.009 -16.505 21.072 1.000 101.812 115 PHE C O 1
ATOM 9375 N N . ASP C 1 146 ? 38.914 -17.698 20.670 1.000 103.305 116 ASP C N 1
ATOM 9376 C CA . ASP C 1 146 ? 38.355 -18.674 19.695 1.000 106.898 116 ASP C CA 1
ATOM 9377 C C . ASP C 1 146 ? 37.546 -19.719 20.475 1.000 108.220 116 ASP C C 1
ATOM 9378 O O . ASP C 1 146 ? 38.165 -20.551 21.169 1.000 111.107 116 ASP C O 1
ATOM 9383 N N . THR C 1 147 ? 36.214 -19.670 20.355 1.000 111.525 117 THR C N 1
ATOM 9384 C CA . THR C 1 147 ? 35.249 -20.591 21.017 1.000 113.511 117 THR C CA 1
ATOM 9385 C C . THR C 1 147 ? 35.466 -22.029 20.521 1.000 111.245 117 THR C C 1
ATOM 9386 O O . THR C 1 147 ? 35.098 -22.964 21.257 1.000 111.394 117 THR C O 1
ATOM 9390 N N . GLY C 1 148 ? 36.032 -22.192 19.318 1.000 109.228 118 GLY C N 1
ATOM 9391 C CA . GLY C 1 148 ? 36.334 -23.498 18.699 1.000 112.637 118 GLY C CA 1
ATOM 9392 C C . GLY C 1 148 ? 37.502 -24.206 19.369 1.000 114.159 118 GLY C C 1
ATOM 9393 O O . GLY C 1 148 ? 37.591 -25.445 19.227 1.000 116.650 118 GLY C O 1
ATOM 9394 N N . LEU C 1 149 ? 38.375 -23.455 20.055 1.000 114.093 119 LEU C N 1
ATOM 9395 C CA . LEU C 1 149 ? 39.564 -23.975 20.787 1.000 109.472 119 LEU C CA 1
ATOM 9396 C C . LEU C 1 149 ? 39.248 -24.074 22.286 1.000 102.561 119 LEU C C 1
ATOM 9397 O O . LEU C 1 149 ? 38.334 -23.357 22.754 1.000 95.833 119 LEU C O 1
ATOM 9402 N N . SER C 1 150 ? 39.984 -24.935 23.001 1.000 101.217 120 SER C N 1
ATOM 9403 C CA . SER C 1 150 ? 39.967 -25.096 24.481 1.000 96.600 120 SER C CA 1
ATOM 9404 C C . SER C 1 150 ? 40.518 -23.828 25.146 1.000 92.177 120 SER C C 1
ATOM 9405 O O . SER C 1 150 ? 41.230 -23.065 24.462 1.000 96.629 120 SER C O 1
ATOM 9408 N N . PHE C 1 151 ? 40.217 -23.621 26.432 1.000 86.026 121 PHE C N 1
ATOM 9409 C CA . PHE C 1 151 ? 40.685 -22.453 27.225 1.000 81.656 121 PHE C CA 1
ATOM 9410 C C . PHE C 1 151 ? 42.221 -22.385 27.205 1.000 77.247 121 PHE C C 1
ATOM 9411 O O . PHE C 1 151 ? 42.769 -21.288 26.979 1.000 72.699 121 PHE C O 1
ATOM 9419 N N . TRP C 1 152 ? 42.891 -23.518 27.435 1.000 73.770 122 TRP C N 1
ATOM 9420 C CA . TRP C 1 152 ? 44.374 -23.598 27.546 1.000 74.019 122 TRP C CA 1
ATOM 9421 C C . TRP C 1 152 ? 45.017 -23.503 26.159 1.000 76.024 122 TRP C C 1
ATOM 9422 O O . TRP C 1 152 ? 46.143 -22.968 26.073 1.000 76.496 122 TRP C O 1
ATOM 9433 N N . GLU C 1 153 ? 44.333 -23.996 25.120 1.000 78.153 123 GLU C N 1
ATOM 9434 C CA . GLU C 1 153 ? 44.744 -23.799 23.704 1.000 80.695 123 GLU C CA 1
ATOM 9435 C C . GLU C 1 153 ? 44.641 -22.305 23.378 1.000 78.620 123 GLU C C 1
ATOM 9436 O O . GLU C 1 153 ? 45.586 -21.770 22.766 1.000 79.773 123 GLU C O 1
ATOM 9442 N N . ASN C 1 154 ? 43.548 -21.656 23.798 1.000 78.952 124 ASN C N 1
ATOM 9443 C CA . ASN C 1 154 ? 43.357 -20.185 23.684 1.000 80.789 124 ASN C CA 1
ATOM 9444 C C . ASN C 1 154 ? 44.520 -19.480 24.387 1.000 80.853 124 ASN C C 1
ATOM 9445 O O . ASN C 1 154 ? 45.078 -18.536 23.789 1.000 82.066 124 ASN C O 1
ATOM 9450 N N . TRP C 1 155 ? 44.885 -19.934 25.592 1.000 79.749 125 TRP C N 1
ATOM 9451 C CA . TRP C 1 155 ? 45.933 -19.292 26.429 1.000 76.077 125 TRP C CA 1
ATOM 9452 C C . TRP C 1 155 ? 47.279 -19.279 25.692 1.000 76.972 125 TRP C C 1
ATOM 9453 O O . TRP C 1 155 ? 48.020 -18.290 25.854 1.000 75.445 125 TRP C O 1
ATOM 9464 N N . LEU C 1 156 ? 47.587 -20.328 24.924 1.000 78.767 126 LEU C N 1
ATOM 9465 C CA . LEU C 1 156 ? 48.899 -20.491 24.239 1.000 85.405 126 LEU C CA 1
ATOM 9466 C C . LEU C 1 156 ? 48.910 -19.760 22.891 1.000 88.735 126 LEU C C 1
ATOM 9467 O O . LEU C 1 156 ? 50.009 -19.344 22.475 1.000 94.541 126 LEU C O 1
ATOM 9472 N N . HIS C 1 157 ? 47.753 -19.617 22.233 1.000 91.978 127 HIS C N 1
ATOM 9473 C CA . HIS C 1 157 ? 47.644 -19.168 20.817 1.000 90.611 127 HIS C CA 1
ATOM 9474 C C . HIS C 1 157 ? 47.078 -17.743 20.724 1.000 89.677 127 HIS C C 1
ATOM 9475 O O . HIS C 1 157 ? 47.654 -16.952 19.959 1.000 93.645 127 HIS C O 1
ATOM 9482 N N . THR C 1 158 ? 46.013 -17.420 21.468 1.000 88.961 128 THR C N 1
ATOM 9483 C CA . THR C 1 158 ? 45.291 -16.117 21.386 1.000 89.304 128 THR C CA 1
ATOM 9484 C C . THR C 1 158 ? 45.767 -15.148 22.481 1.000 88.086 128 THR C C 1
ATOM 9485 O O . THR C 1 158 ? 45.729 -13.923 22.224 1.000 85.385 128 THR C O 1
ATOM 9489 N N . VAL C 1 159 ? 46.173 -15.658 23.652 1.000 84.876 129 VAL C N 1
ATOM 9490 C CA . VAL C 1 159 ? 46.524 -14.841 24.857 1.000 80.333 129 VAL C CA 1
ATOM 9491 C C . VAL C 1 159 ? 48.039 -14.600 24.919 1.000 76.475 129 VAL C C 1
ATOM 9492 O O . VAL C 1 159 ? 48.438 -13.525 25.405 1.000 76.110 129 VAL C O 1
ATOM 9496 N N . THR C 1 160 ? 48.849 -15.561 24.467 1.000 74.464 130 THR C N 1
ATOM 9497 C CA . THR C 1 160 ? 50.327 -15.569 24.646 1.000 75.393 130 THR C CA 1
ATOM 9498 C C . THR C 1 160 ? 51.018 -15.540 23.280 1.000 71.867 130 THR C C 1
ATOM 9499 O O . THR C 1 160 ? 50.550 -16.238 22.359 1.000 70.726 130 THR C O 1
ATOM 9503 N N . GLN C 1 161 ? 52.102 -14.769 23.173 1.000 70.955 131 GLN C N 1
ATOM 9504 C CA . GLN C 1 161 ? 52.952 -14.679 21.959 1.000 72.650 131 GLN C CA 1
ATOM 9505 C C . GLN C 1 161 ? 53.888 -15.892 21.928 1.000 72.124 131 GLN C C 1
ATOM 9506 O O . GLN C 1 161 ? 54.620 -16.090 22.912 1.000 73.694 131 GLN C O 1
ATOM 9512 N N . SER C 1 162 ? 53.869 -16.664 20.839 1.000 71.072 132 SER C N 1
ATOM 9513 C CA . SER C 1 162 ? 54.784 -17.813 20.607 1.000 69.633 132 SER C CA 1
ATOM 9514 C C . SER C 1 162 ? 56.236 -17.331 20.697 1.000 65.299 132 SER C C 1
ATOM 9515 O O . SER C 1 162 ? 56.546 -16.283 20.098 1.000 65.259 132 SER C O 1
ATOM 9518 N N . GLY C 1 163 ? 57.075 -18.054 21.444 1.000 63.400 133 GLY C N 1
ATOM 9519 C CA . G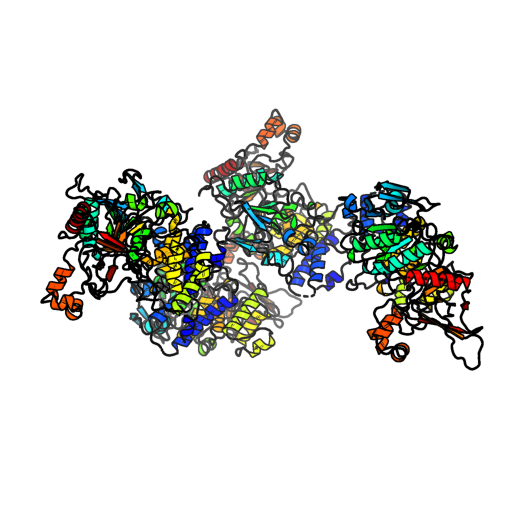LY C 1 163 ? 58.535 -17.844 21.505 1.000 63.426 133 GLY C CA 1
ATOM 9520 C C . GLY C 1 163 ? 58.945 -16.709 22.433 1.000 61.502 133 GLY C C 1
ATOM 9521 O O . GLY C 1 163 ? 60.166 -16.478 22.556 1.000 64.469 133 GLY C O 1
ATOM 9522 N N . SER C 1 164 ? 57.987 -16.023 23.067 1.000 57.625 134 SER C N 1
ATOM 9523 C CA . SER C 1 164 ? 58.242 -14.873 23.974 1.000 59.931 134 SER C CA 1
ATOM 9524 C C . SER C 1 164 ? 58.969 -15.364 25.233 1.000 61.617 134 SER C C 1
ATOM 9525 O O . SER C 1 164 ? 58.445 -16.272 25.911 1.000 60.435 134 SER C O 1
ATOM 9528 N N . LYS C 1 165 ? 60.142 -14.790 25.509 1.000 62.318 135 LYS C N 1
ATOM 9529 C CA . LYS C 1 165 ? 60.977 -15.074 26.706 1.000 61.439 135 LYS C CA 1
ATOM 9530 C C . LYS C 1 165 ? 60.958 -13.853 27.630 1.000 65.108 135 LYS C C 1
ATOM 9531 O O . LYS C 1 165 ? 60.937 -12.714 27.115 1.000 68.617 135 LYS C O 1
ATOM 9537 N N . GLY C 1 166 ? 60.959 -14.080 28.945 1.000 67.875 136 GLY C N 1
ATOM 9538 C CA . GLY C 1 166 ? 60.964 -13.002 29.952 1.000 66.535 136 GLY C CA 1
ATOM 9539 C C . GLY C 1 166 ? 61.152 -13.534 31.362 1.000 64.982 136 GLY C C 1
ATOM 9540 O O . GLY C 1 166 ? 60.777 -14.696 31.623 1.000 64.994 136 GLY C O 1
ATOM 9541 N N . ILE C 1 167 ? 61.711 -12.700 32.239 1.000 63.341 137 ILE C N 1
ATOM 9542 C CA . ILE C 1 167 ? 61.918 -12.999 33.685 1.000 61.243 137 ILE C CA 1
ATOM 9543 C C . ILE C 1 167 ? 60.569 -12.834 34.391 1.000 61.047 137 ILE C C 1
ATOM 9544 O O . ILE C 1 167 ? 59.895 -11.823 34.134 1.000 62.968 137 ILE C O 1
ATOM 9549 N N . VAL C 1 168 ? 60.190 -13.802 35.229 1.000 62.749 138 VAL C N 1
ATOM 9550 C CA . VAL C 1 168 ? 58.913 -13.788 36.003 1.000 62.768 138 VAL C CA 1
ATOM 9551 C C . VAL C 1 168 ? 59.250 -13.904 37.493 1.000 64.565 138 VAL C C 1
ATOM 9552 O O . VAL C 1 168 ? 60.097 -14.747 37.845 1.000 65.963 138 VAL C O 1
ATOM 9556 N N . ILE C 1 169 ? 58.615 -13.073 38.323 1.000 63.615 139 ILE C N 1
ATOM 9557 C CA . ILE C 1 169 ? 58.758 -13.078 39.808 1.000 62.537 139 ILE C CA 1
ATOM 9558 C C . ILE C 1 169 ? 57.355 -13.071 40.417 1.000 63.367 139 ILE C C 1
ATOM 9559 O O . ILE C 1 169 ? 56.547 -12.209 40.022 1.000 63.735 139 ILE C O 1
ATOM 9564 N N . SER C 1 170 ? 57.076 -14.010 41.325 1.000 66.101 140 SER C N 1
ATOM 9565 C CA . SER C 1 170 ? 55.874 -13.997 42.196 1.000 67.288 140 SER C CA 1
ATOM 9566 C C . SER C 1 170 ? 56.186 -13.130 43.417 1.000 71.555 140 SER C C 1
ATOM 9567 O O . SER C 1 170 ? 57.156 -13.458 44.134 1.000 72.338 140 SER C O 1
ATOM 9570 N N . ALA C 1 171 ? 55.421 -12.052 43.619 1.000 72.751 141 ALA C N 1
ATOM 9571 C CA . ALA C 1 171 ? 55.664 -11.046 44.678 1.000 73.653 141 ALA C CA 1
ATOM 9572 C C . ALA C 1 171 ? 54.335 -10.529 45.234 1.000 75.355 141 ALA C C 1
ATOM 9573 O O . ALA C 1 171 ? 53.441 -10.192 44.433 1.000 73.811 141 ALA C O 1
ATOM 9575 N N . SER C 1 172 ? 54.222 -10.515 46.565 1.000 76.762 142 SER C N 1
ATOM 9576 C CA . SER C 1 172 ? 53.267 -9.688 47.342 1.000 75.000 142 SER C CA 1
ATOM 9577 C C . SER C 1 172 ? 54.041 -8.482 47.885 1.000 75.822 142 SER C C 1
ATOM 9578 O O . SER C 1 172 ? 55.219 -8.334 47.512 1.000 76.918 142 SER C O 1
ATOM 9581 N N . ASP C 1 173 ? 53.415 -7.656 48.725 1.000 79.745 143 ASP C N 1
ATOM 9582 C CA . ASP C 1 173 ? 54.076 -6.503 49.396 1.000 78.841 143 ASP C CA 1
ATOM 9583 C C . ASP C 1 173 ? 55.238 -7.023 50.252 1.000 75.729 143 ASP C C 1
ATOM 9584 O O . ASP C 1 173 ? 56.255 -6.313 50.353 1.000 77.235 143 ASP C O 1
ATOM 9589 N N . VAL C 1 174 ? 55.104 -8.230 50.813 1.000 72.237 144 VAL C N 1
ATOM 9590 C CA . VAL C 1 174 ? 56.143 -8.891 51.660 1.000 71.969 144 VAL C CA 1
ATOM 9591 C C . VAL C 1 174 ? 57.461 -8.989 50.877 1.000 72.216 144 VAL C C 1
ATOM 9592 O O . VAL C 1 174 ? 58.521 -8.797 51.498 1.000 73.036 144 VAL C O 1
ATOM 9596 N N . GLN C 1 175 ? 57.401 -9.264 49.569 1.000 75.708 145 GLN C N 1
ATOM 9597 C CA . GLN C 1 175 ? 58.589 -9.567 48.719 1.000 78.080 145 GLN C CA 1
ATOM 9598 C C . GLN C 1 175 ? 59.163 -8.286 48.090 1.000 78.757 145 GLN C C 1
ATOM 9599 O O . GLN C 1 175 ? 60.114 -8.414 47.285 1.000 81.419 145 GLN C O 1
ATOM 9605 N N . LEU C 1 176 ? 58.637 -7.107 48.451 1.000 77.734 146 LEU C N 1
ATOM 9606 C CA . LEU C 1 176 ? 59.020 -5.793 47.859 1.000 76.205 146 LEU C CA 1
ATOM 9607 C C . LEU C 1 176 ? 60.546 -5.638 47.871 1.000 75.341 146 LEU C C 1
ATOM 9608 O O . LEU C 1 176 ? 61.129 -5.554 46.777 1.000 76.991 146 LEU C O 1
ATOM 9613 N N . ASN C 1 177 ? 61.159 -5.617 49.058 1.000 75.900 147 ASN C N 1
ATOM 9614 C CA . ASN C 1 177 ? 62.608 -5.328 49.246 1.000 78.814 147 ASN C CA 1
ATOM 9615 C C . ASN C 1 177 ? 63.452 -6.302 48.416 1.000 77.308 147 ASN C C 1
ATOM 9616 O O . ASN C 1 177 ? 64.305 -5.821 47.646 1.000 74.496 147 ASN C O 1
ATOM 9621 N N . GLU C 1 178 ? 63.222 -7.610 48.568 1.000 77.210 148 GLU C N 1
ATOM 9622 C CA . GLU C 1 178 ? 63.979 -8.681 47.860 1.000 73.957 148 GLU C CA 1
ATOM 9623 C C . GLU C 1 178 ? 63.886 -8.462 46.342 1.000 72.930 148 GLU C C 1
ATOM 9624 O O . GLU C 1 178 ? 64.919 -8.618 45.666 1.000 74.885 148 GLU C O 1
ATOM 9630 N N . THR C 1 179 ? 62.704 -8.096 45.835 1.000 71.499 149 THR C N 1
ATOM 9631 C CA . THR C 1 179 ? 62.444 -7.836 44.392 1.000 71.009 149 THR C CA 1
ATOM 9632 C C . THR C 1 179 ? 63.266 -6.626 43.920 1.000 73.823 149 THR C C 1
ATOM 9633 O O . THR C 1 179 ? 63.827 -6.704 42.810 1.000 76.266 149 THR C O 1
ATOM 9637 N N . ILE C 1 180 ? 63.328 -5.555 44.721 1.000 74.105 150 ILE C N 1
ATOM 9638 C CA . ILE C 1 180 ? 64.129 -4.325 44.429 1.000 71.750 150 ILE C CA 1
ATOM 9639 C C . ILE C 1 180 ? 65.592 -4.744 44.235 1.000 70.967 150 ILE C C 1
ATOM 9640 O O . ILE C 1 180 ? 66.214 -4.317 43.245 1.000 69.912 150 ILE C O 1
ATOM 9645 N N . ARG C 1 181 ? 66.110 -5.554 45.160 1.000 70.881 151 ARG C N 1
ATOM 9646 C CA . ARG C 1 181 ? 67.540 -5.954 45.221 1.000 73.098 151 ARG C CA 1
ATOM 9647 C C . ARG C 1 181 ? 67.878 -6.819 44.002 1.000 70.992 151 ARG C C 1
ATOM 9648 O O . ARG C 1 181 ? 69.010 -6.698 43.491 1.000 71.875 151 ARG C O 1
ATOM 9656 N N . LEU C 1 182 ? 66.932 -7.647 43.549 1.000 69.864 152 LEU C N 1
ATOM 9657 C CA . LEU C 1 182 ? 67.080 -8.476 42.323 1.000 71.049 152 LEU C CA 1
ATOM 9658 C C . LEU C 1 182 ? 67.163 -7.548 41.105 1.000 70.436 152 LEU C C 1
ATOM 9659 O O . LEU C 1 182 ? 68.087 -7.738 40.289 1.000 69.864 152 LEU C O 1
ATOM 9664 N N . LEU C 1 183 ? 66.248 -6.575 41.003 1.000 71.058 153 LEU C N 1
ATOM 9665 C CA . LEU C 1 183 ? 66.221 -5.568 39.904 1.000 73.529 153 LEU C CA 1
ATOM 9666 C C . LEU C 1 183 ? 67.594 -4.900 39.785 1.000 71.197 153 LEU C C 1
ATOM 9667 O O . LEU C 1 183 ? 68.134 -4.867 38.666 1.000 69.095 153 LEU C O 1
ATOM 9672 N N . LYS C 1 184 ? 68.130 -4.396 40.899 1.000 70.417 154 LYS C N 1
ATOM 9673 C CA . LYS C 1 184 ? 69.446 -3.707 40.953 1.000 71.964 154 LYS C CA 1
ATOM 9674 C C . LYS C 1 184 ? 70.521 -4.600 40.322 1.000 71.578 154 LYS C C 1
ATOM 9675 O O . LYS C 1 184 ? 71.305 -4.080 39.500 1.000 75.689 154 LYS C O 1
ATOM 9681 N N . VAL C 1 185 ? 70.547 -5.891 40.673 1.000 68.117 155 VAL C N 1
ATOM 9682 C CA . VAL C 1 185 ? 71.550 -6.871 40.157 1.000 66.462 155 VAL C CA 1
ATOM 9683 C C . VAL C 1 185 ? 71.321 -7.079 38.653 1.000 64.023 155 VAL C C 1
ATOM 9684 O O . VAL C 1 185 ? 72.315 -7.113 37.905 1.000 63.541 155 VAL C O 1
ATOM 9688 N N . LEU C 1 186 ? 70.063 -7.212 38.226 1.000 62.751 156 LEU C N 1
ATOM 9689 C CA . LEU C 1 186 ? 69.700 -7.388 36.793 1.000 65.793 156 LEU C CA 1
ATOM 9690 C C . LEU C 1 186 ? 70.212 -6.185 35.990 1.000 68.182 156 LEU C C 1
ATOM 9691 O O . LEU C 1 186 ? 70.770 -6.401 34.894 1.000 68.369 156 LEU C O 1
ATOM 9696 N N . ARG C 1 187 ? 70.050 -4.972 36.528 1.000 71.495 157 ARG C N 1
ATOM 9697 C CA . ARG C 1 187 ? 70.529 -3.707 35.908 1.000 71.885 157 ARG C CA 1
ATOM 9698 C C . ARG C 1 187 ? 72.063 -3.696 35.897 1.000 69.566 157 ARG C C 1
ATOM 9699 O O . ARG C 1 187 ? 72.635 -3.355 34.847 1.000 64.399 157 ARG C O 1
ATOM 9707 N N . PHE C 1 188 ? 72.705 -4.090 37.000 1.000 69.607 158 PHE C N 1
ATOM 9708 C CA . PHE C 1 188 ? 74.186 -4.119 37.135 1.000 70.744 158 PHE C CA 1
ATOM 9709 C C . PHE C 1 188 ? 74.801 -5.036 36.067 1.000 70.868 158 PHE C C 1
ATOM 9710 O O . PHE C 1 188 ? 75.886 -4.685 35.557 1.000 72.035 158 PHE C O 1
ATOM 9718 N N . ILE C 1 189 ? 74.151 -6.163 35.745 1.000 72.389 159 ILE C N 1
ATOM 9719 C CA . ILE C 1 189 ? 74.653 -7.158 34.746 1.000 72.470 159 ILE C CA 1
ATOM 9720 C C . ILE C 1 189 ? 74.079 -6.833 33.360 1.000 71.555 159 ILE C C 1
ATOM 9721 O O . ILE C 1 189 ? 74.326 -7.618 32.428 1.000 73.333 159 ILE C O 1
ATOM 9726 N N . LYS C 1 190 ? 73.338 -5.726 33.237 1.000 72.918 160 LYS C N 1
ATOM 9727 C CA . LYS C 1 190 ? 72.867 -5.147 31.949 1.000 74.287 160 LYS C CA 1
ATOM 9728 C C . LYS C 1 190 ? 71.873 -6.108 31.294 1.000 72.103 160 LYS C C 1
ATOM 9729 O O . LYS C 1 190 ? 72.067 -6.447 30.112 1.000 76.658 160 LYS C O 1
ATOM 9735 N N . ASN C 1 191 ? 70.847 -6.522 32.040 1.000 70.296 161 ASN C N 1
ATOM 9736 C CA . ASN C 1 191 ? 69.765 -7.407 31.538 1.000 67.409 161 ASN C CA 1
ATOM 9737 C C . ASN C 1 191 ? 68.959 -6.646 30.481 1.000 66.250 161 ASN C C 1
ATOM 9738 O O . ASN C 1 191 ? 68.617 -5.476 30.739 1.000 62.976 161 ASN C O 1
ATOM 9743 N N . ASP C 1 192 ? 68.671 -7.301 29.350 1.000 66.850 162 ASP C N 1
ATOM 9744 C CA . ASP C 1 192 ? 67.852 -6.761 28.230 1.000 68.279 162 ASP C CA 1
ATOM 9745 C C . ASP C 1 192 ? 66.486 -7.460 28.185 1.000 66.128 162 ASP C C 1
ATOM 9746 O O . ASP C 1 192 ? 65.583 -6.911 27.528 1.000 65.743 162 ASP C O 1
ATOM 9751 N N . TYR C 1 193 ? 66.337 -8.618 28.843 1.000 65.579 163 TYR C N 1
ATOM 9752 C CA . TYR C 1 193 ? 65.084 -9.420 28.866 1.000 63.924 163 TYR C CA 1
ATOM 9753 C C . TYR C 1 193 ? 64.027 -8.675 29.673 1.000 63.192 163 TYR C C 1
ATOM 9754 O O . TYR C 1 193 ? 64.344 -8.085 30.702 1.000 64.679 163 TYR C O 1
ATOM 9763 N N . PRO C 1 194 ? 62.741 -8.691 29.250 1.000 61.137 164 PRO C N 1
ATOM 9764 C CA . PRO C 1 194 ? 61.683 -8.035 30.013 1.000 60.630 164 PRO C CA 1
ATOM 9765 C C . PRO C 1 194 ? 61.465 -8.767 31.343 1.000 63.481 164 PRO C C 1
ATOM 9766 O O . PRO C 1 194 ? 61.779 -9.945 31.427 1.000 63.850 164 PRO C O 1
ATOM 9770 N N . ILE C 1 195 ? 60.961 -8.044 32.343 1.000 66.963 165 ILE C N 1
ATOM 9771 C CA . ILE C 1 195 ? 60.635 -8.578 33.695 1.000 66.605 165 ILE C CA 1
ATOM 9772 C C . ILE C 1 195 ? 59.141 -8.361 33.919 1.000 67.214 165 ILE C C 1
ATOM 9773 O O . ILE C 1 195 ? 58.656 -7.260 33.609 1.000 68.789 165 ILE C O 1
ATOM 9778 N N . GLN C 1 196 ? 58.444 -9.382 34.416 1.000 68.455 166 GLN C N 1
ATOM 9779 C CA . GLN C 1 196 ? 57.018 -9.285 34.814 1.000 67.891 166 GLN C CA 1
ATOM 9780 C C . GLN C 1 196 ? 56.897 -9.713 36.276 1.000 69.074 166 GLN C C 1
ATOM 9781 O O . GLN C 1 196 ? 57.330 -10.830 36.605 1.000 72.987 166 GLN C O 1
ATOM 9787 N N . ILE C 1 197 ? 56.357 -8.834 37.115 1.000 70.080 167 ILE C N 1
ATOM 9788 C CA . ILE C 1 197 ? 56.060 -9.116 38.548 1.000 70.038 167 ILE C CA 1
ATOM 9789 C C . ILE C 1 197 ? 54.579 -9.493 38.631 1.000 69.802 167 ILE C C 1
ATOM 9790 O O . ILE C 1 197 ? 53.729 -8.603 38.410 1.000 68.737 167 ILE C O 1
ATOM 9795 N N . VAL C 1 198 ? 54.287 -10.770 38.897 1.000 68.469 168 VAL C N 1
ATOM 9796 C CA . VAL C 1 198 ? 52.900 -11.312 38.969 1.000 67.490 168 VAL C CA 1
ATOM 9797 C C . VAL C 1 198 ? 52.456 -11.300 40.433 1.000 66.536 168 VAL C C 1
ATOM 9798 O O . VAL C 1 198 ? 53.245 -11.724 41.295 1.000 68.770 168 VAL C O 1
ATOM 9802 N N . HIS C 1 199 ? 51.243 -10.808 40.687 1.000 68.117 169 HIS C N 1
ATOM 9803 C CA . HIS C 1 199 ? 50.616 -10.724 42.031 1.000 70.599 169 HIS C CA 1
ATOM 9804 C C . HIS C 1 199 ? 49.133 -11.085 41.899 1.000 69.122 169 HIS C C 1
ATOM 9805 O O . HIS C 1 199 ? 48.622 -11.063 40.761 1.000 64.329 169 HIS C O 1
ATOM 9812 N N . ASN C 1 200 ? 48.489 -11.416 43.021 1.000 70.378 170 ASN C N 1
ATOM 9813 C CA . ASN C 1 200 ? 47.055 -11.802 43.098 1.000 70.559 170 ASN C CA 1
ATOM 9814 C C . ASN C 1 200 ? 46.302 -10.714 43.872 1.000 73.186 170 ASN C C 1
ATOM 9815 O O . ASN C 1 200 ? 45.702 -11.032 44.922 1.000 75.868 170 ASN C O 1
ATOM 9820 N N . ALA C 1 201 ? 46.344 -9.477 43.362 1.000 76.228 171 ALA C N 1
ATOM 9821 C CA . ALA C 1 201 ? 45.737 -8.268 43.971 1.000 77.434 171 ALA C CA 1
ATOM 9822 C C . ALA C 1 201 ? 46.247 -8.100 45.407 1.000 77.809 171 ALA C C 1
ATOM 9823 O O . ALA C 1 201 ? 45.430 -7.772 46.288 1.000 80.488 171 ALA C O 1
ATOM 9825 N N . ASP C 1 202 ? 47.543 -8.339 45.630 1.000 80.100 172 ASP C N 1
ATOM 9826 C CA . ASP C 1 202 ? 48.204 -8.229 46.958 1.000 82.856 172 ASP C CA 1
ATOM 9827 C C . ASP C 1 202 ? 49.545 -7.500 46.801 1.000 85.171 172 ASP C C 1
ATOM 9828 O O . ASP C 1 202 ? 50.439 -7.723 47.641 1.000 89.245 172 ASP C O 1
ATOM 9833 N N . LEU C 1 203 ? 49.668 -6.648 45.776 1.000 87.802 173 LEU C N 1
ATOM 9834 C CA . LEU C 1 203 ? 50.818 -5.725 45.576 1.000 90.130 173 LEU C CA 1
ATOM 9835 C C . LEU C 1 203 ? 50.279 -4.292 45.480 1.000 90.430 173 LEU C C 1
ATOM 9836 O O . LEU C 1 203 ? 49.515 -4.010 44.536 1.000 86.760 173 LEU C O 1
ATOM 9841 N N . SER C 1 204 ? 50.655 -3.435 46.436 1.000 94.342 174 SER C N 1
ATOM 9842 C CA . SER C 1 204 ? 50.133 -2.052 46.608 1.000 95.760 174 SER C CA 1
ATOM 9843 C C . SER C 1 204 ? 50.676 -1.142 45.501 1.000 94.269 174 SER C C 1
ATOM 9844 O O . SER C 1 204 ? 51.706 -1.493 44.898 1.000 88.622 174 SER C O 1
ATOM 9847 N N . GLN C 1 205 ? 50.001 -0.015 45.260 1.000 96.940 175 GLN C N 1
ATOM 9848 C CA . GLN C 1 205 ? 50.421 1.039 44.296 1.000 100.329 175 GLN C CA 1
ATOM 9849 C C . GLN C 1 205 ? 51.787 1.597 44.728 1.000 99.281 175 GLN C C 1
ATOM 9850 O O . GLN C 1 205 ? 52.644 1.815 43.845 1.000 93.954 175 GLN C O 1
ATOM 9856 N N . ASP C 1 206 ? 51.977 1.802 46.037 1.000 100.825 176 ASP C N 1
ATOM 9857 C CA . ASP C 1 206 ? 53.243 2.284 46.654 1.000 102.461 176 ASP C CA 1
ATOM 9858 C C . ASP C 1 206 ? 54.390 1.351 46.247 1.000 101.237 176 ASP C C 1
ATOM 9859 O O . ASP C 1 206 ? 55.446 1.863 45.813 1.000 100.383 176 ASP C O 1
ATOM 9864 N N . SER C 1 207 ? 54.189 0.036 46.392 1.000 98.310 177 SER C N 1
ATOM 9865 C CA . SER C 1 207 ? 55.184 -1.020 46.073 1.000 97.179 177 SER C CA 1
ATOM 9866 C C . SER C 1 207 ? 55.541 -0.967 44.583 1.000 94.519 177 SER C C 1
ATOM 9867 O O . SER C 1 207 ? 56.745 -0.971 44.265 1.000 93.246 177 SER C O 1
ATOM 9870 N N . MET C 1 208 ? 54.530 -0.903 43.710 1.000 94.136 178 MET C N 1
ATOM 9871 C CA . MET C 1 208 ? 54.707 -0.847 42.234 1.000 97.979 178 MET C CA 1
ATOM 9872 C C . MET C 1 208 ? 55.506 0.410 41.866 1.000 99.452 178 MET C C 1
ATOM 9873 O O . MET C 1 208 ? 56.464 0.281 41.078 1.000 102.054 178 MET C O 1
ATOM 9878 N N . LYS C 1 209 ? 55.142 1.565 42.436 1.000 99.783 179 LYS C N 1
ATOM 9879 C CA . LYS C 1 209 ? 55.828 2.871 42.219 1.000 99.609 179 LYS C CA 1
ATOM 9880 C C . LYS C 1 209 ? 57.313 2.745 42.579 1.000 90.865 179 LYS C C 1
ATOM 9881 O O . LYS C 1 209 ? 58.158 3.200 41.781 1.000 87.602 179 LYS C O 1
ATOM 9887 N N . SER C 1 210 ? 57.606 2.159 43.744 1.000 86.320 180 SER C N 1
ATOM 9888 C CA . SER C 1 210 ? 58.980 1.956 44.276 1.000 86.723 180 SER C CA 1
ATOM 9889 C C . SER C 1 210 ? 59.769 1.022 43.349 1.000 84.939 180 SER C C 1
ATOM 9890 O O . SER C 1 210 ? 60.953 1.312 43.093 1.000 86.356 180 SER C O 1
ATOM 9893 N N . ILE C 1 211 ? 59.131 -0.049 42.863 1.000 82.312 181 ILE C N 1
ATOM 9894 C CA . ILE C 1 211 ? 59.730 -1.036 41.913 1.000 81.479 181 ILE C CA 1
ATOM 9895 C C . ILE C 1 211 ? 60.077 -0.311 40.604 1.000 80.625 181 ILE C C 1
ATOM 9896 O O . ILE C 1 211 ? 61.227 -0.464 40.136 1.000 80.714 181 ILE C O 1
ATOM 9901 N N . ILE C 1 212 ? 59.135 0.464 40.054 1.000 79.243 182 ILE C N 1
ATOM 9902 C CA . ILE C 1 212 ? 59.310 1.232 38.782 1.000 82.096 182 ILE C CA 1
ATOM 9903 C C . ILE C 1 212 ? 60.487 2.204 38.937 1.000 80.477 182 ILE C C 1
ATOM 9904 O O . ILE C 1 212 ? 61.276 2.332 37.976 1.000 77.557 182 ILE C O 1
ATOM 9909 N N . LYS C 1 213 ? 60.592 2.862 40.097 1.000 81.743 183 LYS C N 1
ATOM 9910 C CA . LYS C 1 213 ? 61.678 3.825 40.425 1.000 84.341 183 LYS C CA 1
ATOM 9911 C C . LYS C 1 213 ? 63.036 3.137 40.230 1.000 81.733 183 LYS C C 1
ATOM 9912 O O . LYS C 1 213 ? 63.822 3.618 39.392 1.000 82.806 183 LYS C O 1
ATOM 9918 N N . TYR C 1 214 ? 63.283 2.038 40.952 1.000 80.645 184 TYR C N 1
ATOM 9919 C CA . TYR C 1 214 ? 64.572 1.292 40.957 1.000 78.597 184 TYR C CA 1
ATOM 9920 C C . TYR C 1 214 ? 64.786 0.579 39.616 1.000 77.804 184 TYR C C 1
ATOM 9921 O O . TYR C 1 214 ? 65.947 0.264 39.290 1.000 77.065 184 TYR C O 1
ATOM 9930 N N . ALA C 1 215 ? 63.705 0.331 38.871 1.000 81.498 185 ALA C N 1
ATOM 9931 C CA . ALA C 1 215 ? 63.721 -0.328 37.543 1.000 84.623 185 ALA C CA 1
ATOM 9932 C C . ALA C 1 215 ? 64.169 0.656 36.454 1.000 87.051 185 ALA C C 1
ATOM 9933 O O . ALA C 1 215 ? 64.882 0.209 35.531 1.000 87.859 185 ALA C O 1
ATOM 9935 N N . ARG C 1 216 ? 63.775 1.934 36.553 1.000 90.461 186 ARG C N 1
ATOM 9936 C CA . ARG C 1 216 ? 63.886 2.932 35.450 1.000 89.477 186 ARG C CA 1
ATOM 9937 C C . ARG C 1 216 ? 64.937 4.012 35.757 1.000 92.305 186 ARG C C 1
ATOM 9938 O O . ARG C 1 216 ? 65.706 4.343 34.829 1.000 96.477 186 ARG C O 1
ATOM 9946 N N . SER C 1 217 ? 64.977 4.544 36.986 1.000 92.222 187 SER C N 1
ATOM 9947 C CA . SER C 1 217 ? 65.825 5.702 37.392 1.000 89.718 187 SER C CA 1
ATOM 9948 C C . SER C 1 217 ? 67.295 5.481 37.001 1.000 87.698 187 SER C C 1
ATOM 9949 O O . SER C 1 217 ? 67.744 4.323 37.016 1.000 88.864 187 SER C O 1
ATOM 9952 N N . LEU C 1 218 ? 68.006 6.567 36.678 1.000 90.325 188 LEU C N 1
ATOM 9953 C CA . LEU C 1 218 ? 69.460 6.607 36.342 1.000 89.787 188 LEU C CA 1
ATOM 9954 C C . LEU C 1 218 ? 69.764 5.665 35.170 1.000 82.704 188 LEU C C 1
ATOM 9955 O O . LEU C 1 218 ? 70.742 4.904 35.273 1.000 77.658 188 LEU C O 1
ATOM 9960 N N . ASP C 1 219 ? 68.975 5.741 34.093 1.000 84.679 189 ASP C N 1
ATOM 9961 C CA . ASP C 1 219 ? 69.138 4.920 32.861 1.000 88.465 189 ASP C CA 1
ATOM 9962 C C . ASP C 1 219 ? 70.484 5.262 32.208 1.000 90.761 189 ASP C C 1
ATOM 9963 O O . ASP C 1 219 ? 70.733 6.458 31.972 1.000 95.739 189 ASP C O 1
ATOM 9968 N N . THR C 1 220 ? 71.313 4.247 31.939 1.000 94.031 190 THR C N 1
ATOM 9969 C CA . THR C 1 220 ? 72.654 4.367 31.298 1.000 97.136 190 THR C CA 1
ATOM 9970 C C . THR C 1 220 ? 73.001 3.032 30.628 1.000 99.893 190 THR C C 1
ATOM 9971 O O . THR C 1 220 ? 72.297 2.047 30.887 1.000 101.834 190 THR C O 1
ATOM 9975 N N . ALA C 1 221 ? 74.035 3.008 29.783 1.000 104.007 191 ALA C N 1
ATOM 9976 C CA . ALA C 1 221 ? 74.518 1.803 29.065 1.000 104.939 191 ALA C CA 1
ATOM 9977 C C . ALA C 1 221 ? 75.086 0.783 30.062 1.000 104.744 191 ALA C C 1
ATOM 9978 O O . ALA C 1 221 ? 75.000 -0.423 29.771 1.000 103.652 191 ALA C O 1
ATOM 9980 N N . GLU C 1 222 ? 75.641 1.255 31.185 1.000 103.668 192 GLU C N 1
ATOM 9981 C CA . GLU C 1 222 ? 76.281 0.425 32.243 1.000 101.620 192 GLU C CA 1
ATOM 9982 C C . GLU C 1 222 ? 75.219 -0.102 33.222 1.000 94.799 192 GLU C C 1
ATOM 9983 O O . GLU C 1 222 ? 75.434 -1.190 33.797 1.000 99.951 192 GLU C O 1
ATOM 9989 N N . TYR C 1 223 ? 74.124 0.643 33.407 1.000 84.655 193 TYR C N 1
ATOM 9990 C CA . TYR C 1 223 ? 73.023 0.367 34.369 1.000 80.337 193 TYR C CA 1
ATOM 9991 C C . TYR C 1 223 ? 71.694 0.630 33.661 1.000 77.725 193 TYR C C 1
ATOM 9992 O O . TYR C 1 223 ? 70.935 1.512 34.056 1.000 77.866 193 TYR C O 1
ATOM 10001 N N . PRO C 1 224 ? 71.372 -0.127 32.585 1.000 75.919 194 PRO C N 1
ATOM 10002 C CA . PRO C 1 224 ? 70.185 0.144 31.772 1.000 75.794 194 PRO C CA 1
ATOM 10003 C C . PRO C 1 224 ? 68.863 -0.092 32.511 1.000 75.962 194 PRO C C 1
ATOM 10004 O O . PRO C 1 224 ? 68.807 -0.970 33.346 1.000 82.160 194 PRO C O 1
ATOM 10008 N N . ALA C 1 225 ? 67.844 0.706 32.183 1.000 76.605 195 ALA C N 1
ATOM 10009 C CA . ALA C 1 225 ? 66.466 0.565 32.705 1.000 79.982 195 ALA C CA 1
ATOM 10010 C C . ALA C 1 225 ? 65.887 -0.762 32.210 1.000 78.950 195 ALA C C 1
ATOM 10011 O O . ALA C 1 225 ? 66.275 -1.204 31.108 1.000 75.305 195 ALA C O 1
ATOM 10013 N N . GLN C 1 226 ? 64.996 -1.363 33.002 1.000 77.277 196 GLN C N 1
ATOM 10014 C CA . GLN C 1 226 ? 64.415 -2.704 32.740 1.000 75.298 196 GLN C CA 1
ATOM 10015 C C . GLN C 1 226 ? 63.001 -2.534 32.181 1.000 72.875 196 GLN C C 1
ATOM 10016 O O . GLN C 1 226 ? 62.251 -1.700 32.717 1.000 71.054 196 GLN C O 1
ATOM 10022 N N . GLU C 1 227 ? 62.669 -3.292 31.132 1.000 72.604 197 GLU C N 1
ATOM 10023 C CA . GLU C 1 227 ? 61.301 -3.376 30.561 1.000 71.465 197 GLU C CA 1
ATOM 10024 C C . GLU C 1 227 ? 60.429 -4.147 31.559 1.000 69.948 197 GLU C C 1
ATOM 10025 O O . GLU C 1 227 ? 60.161 -5.344 31.318 1.000 72.404 197 GLU C O 1
ATOM 10031 N N . LEU C 1 228 ? 60.030 -3.493 32.654 1.000 67.520 198 LEU C N 1
ATOM 10032 C CA . LEU C 1 228 ? 59.288 -4.131 33.772 1.000 68.924 198 LEU C CA 1
ATOM 10033 C C . LEU C 1 228 ? 57.788 -4.042 33.494 1.000 70.243 198 LEU C C 1
ATOM 10034 O O . LEU C 1 228 ? 57.347 -3.003 32.977 1.000 72.350 198 LEU C O 1
ATOM 10039 N N . TRP C 1 229 ? 57.046 -5.101 33.832 1.000 72.793 199 TRP C N 1
ATOM 10040 C CA . TRP C 1 229 ? 55.563 -5.159 33.764 1.000 70.417 199 TRP C CA 1
ATOM 10041 C C . TRP C 1 229 ? 55.019 -5.675 35.095 1.000 71.105 199 TRP C C 1
ATOM 10042 O O . TRP C 1 229 ? 55.776 -6.318 35.830 1.000 72.739 199 TRP C O 1
ATOM 10053 N N . PHE C 1 230 ? 53.754 -5.374 35.381 1.000 74.460 200 PHE C N 1
ATOM 10054 C CA . PHE C 1 230 ? 52.970 -5.951 36.501 1.000 74.449 200 PHE C CA 1
ATOM 10055 C C . PHE C 1 230 ? 51.794 -6.721 35.898 1.000 75.343 200 PHE C C 1
ATOM 10056 O O . PHE C 1 230 ? 51.312 -6.323 34.820 1.000 75.609 200 PHE C O 1
ATOM 10064 N N . LEU C 1 231 ? 51.389 -7.812 36.550 1.000 74.557 201 LEU C N 1
ATOM 10065 C CA . LEU C 1 231 ? 50.276 -8.687 36.098 1.000 72.741 201 LEU C CA 1
ATOM 10066 C C . LEU C 1 231 ? 49.441 -9.075 37.318 1.000 73.440 201 LEU C C 1
ATOM 10067 O O . LEU C 1 231 ? 50.020 -9.618 38.282 1.000 71.943 201 LEU C O 1
ATOM 10072 N N . ASN C 1 232 ? 48.144 -8.759 37.283 1.000 77.223 202 ASN C N 1
ATOM 10073 C CA . ASN C 1 232 ? 47.154 -9.173 38.309 1.000 79.489 202 ASN C CA 1
ATOM 10074 C C . ASN C 1 232 ? 46.296 -10.292 37.715 1.000 79.650 202 ASN C C 1
ATOM 10075 O O . ASN C 1 232 ? 45.642 -10.049 36.683 1.000 82.208 202 ASN C O 1
ATOM 10080 N N . VAL C 1 233 ? 46.301 -11.460 38.359 1.000 78.797 203 VAL C N 1
ATOM 10081 C CA . VAL C 1 233 ? 45.621 -12.697 37.875 1.000 79.441 203 VAL C CA 1
ATOM 10082 C C . VAL C 1 233 ? 44.284 -12.868 38.610 1.000 78.984 203 VAL C C 1
ATOM 10083 O O . VAL C 1 233 ? 43.526 -13.771 38.219 1.000 81.861 203 VAL C O 1
ATOM 10087 N N . HIS C 1 234 ? 43.995 -12.019 39.604 1.000 79.881 204 HIS C N 1
ATOM 10088 C CA . HIS C 1 234 ? 42.847 -12.157 40.543 1.000 82.393 204 HIS C CA 1
ATOM 10089 C C . HIS C 1 234 ? 41.536 -12.363 39.776 1.000 81.396 204 HIS C C 1
ATOM 10090 O O . HIS C 1 234 ? 40.707 -13.170 40.238 1.000 84.284 204 HIS C O 1
ATOM 10097 N N . SER C 1 235 ? 41.358 -11.654 38.659 1.000 79.214 205 SER C N 1
ATOM 10098 C CA . SER C 1 235 ? 40.148 -11.719 37.799 1.000 78.595 205 SER C CA 1
ATOM 10099 C C . SER C 1 235 ? 39.981 -13.128 37.208 1.000 77.926 205 SER C C 1
ATOM 10100 O O . SER C 1 235 ? 38.823 -13.596 37.138 1.000 76.490 205 SER C O 1
ATOM 10103 N N . LEU C 1 236 ? 41.089 -13.778 36.819 1.000 74.495 206 LEU C N 1
ATOM 10104 C CA . LEU C 1 236 ? 41.104 -15.124 36.176 1.000 73.778 206 LEU C CA 1
ATOM 10105 C C . LEU C 1 236 ? 40.668 -16.193 37.184 1.000 74.041 206 LEU C C 1
ATOM 10106 O O . LEU C 1 236 ? 40.052 -17.189 36.759 1.000 73.181 206 LEU C O 1
ATOM 10111 N N . LEU C 1 237 ? 41.006 -16.009 38.463 1.000 75.343 207 LEU C N 1
ATOM 10112 C CA . LEU C 1 237 ? 40.803 -17.023 39.531 1.000 75.171 207 LEU C CA 1
ATOM 10113 C C . LEU C 1 237 ? 39.369 -16.934 40.062 1.000 75.446 207 LEU C C 1
ATOM 10114 O O . LEU C 1 237 ? 38.905 -15.814 40.340 1.000 76.047 207 LEU C O 1
ATOM 10119 N N . ASN C 1 238 ? 38.704 -18.083 40.195 1.000 76.614 208 ASN C N 1
ATOM 10120 C CA . ASN C 1 238 ? 37.342 -18.207 40.777 1.000 78.151 208 ASN C CA 1
ATOM 10121 C C . ASN C 1 238 ? 37.450 -17.938 42.278 1.000 80.577 208 ASN C C 1
ATOM 10122 O O . ASN C 1 238 ? 38.261 -18.563 42.955 1.000 76.246 208 ASN C O 1
ATOM 10127 N N . PRO C 1 239 ? 36.653 -16.990 42.834 1.000 84.809 209 PRO C N 1
ATOM 10128 C CA . PRO C 1 239 ? 36.799 -16.550 44.227 1.000 83.760 209 PRO C CA 1
ATOM 10129 C C . PRO C 1 239 ? 36.970 -17.628 45.310 1.000 84.686 209 PRO C C 1
ATOM 10130 O O . PRO C 1 239 ? 37.578 -17.326 46.320 1.000 86.076 209 PRO C O 1
ATOM 10134 N N . LYS C 1 240 ? 36.423 -18.829 45.099 1.000 85.135 210 LYS C N 1
ATOM 10135 C CA . LYS C 1 240 ? 36.548 -19.982 46.031 1.000 87.351 210 LYS C CA 1
ATOM 10136 C C . LYS C 1 240 ? 38.027 -20.375 46.160 1.000 86.890 210 LYS C C 1
ATOM 10137 O O . LYS C 1 240 ? 38.498 -20.516 47.306 1.000 91.645 210 LYS C O 1
ATOM 10143 N N . TYR C 1 241 ? 38.727 -20.523 45.030 1.000 81.121 211 TYR C N 1
ATOM 10144 C CA . TYR C 1 241 ? 40.121 -21.037 44.941 1.000 76.664 211 TYR C CA 1
ATOM 10145 C C . TYR C 1 241 ? 41.143 -19.891 44.977 1.000 76.090 211 TYR C C 1
ATOM 10146 O O . TYR C 1 241 ? 42.327 -20.182 45.217 1.000 68.532 211 TYR C O 1
ATOM 10155 N N . SER C 1 242 ? 40.714 -18.642 44.753 1.000 79.619 212 SER C N 1
ATOM 10156 C CA . SER C 1 242 ? 41.596 -17.453 44.589 1.000 81.536 212 SER C CA 1
ATOM 10157 C C . SER C 1 242 ? 42.487 -17.269 45.823 1.000 81.769 212 SER C C 1
ATOM 10158 O O . SER C 1 242 ? 43.611 -16.775 45.657 1.000 82.780 212 SER C O 1
ATOM 10161 N N . LYS C 1 243 ? 41.995 -17.634 47.014 1.000 84.127 213 LYS C N 1
ATOM 10162 C CA . LYS C 1 243 ? 42.706 -17.444 48.309 1.000 86.345 213 LYS C CA 1
ATOM 10163 C C . LYS C 1 243 ? 43.471 -18.711 48.707 1.000 82.568 213 LYS C C 1
ATOM 10164 O O . LYS C 1 243 ? 44.284 -18.624 49.647 1.000 78.277 213 LYS C O 1
ATOM 10170 N N . LYS C 1 244 ? 43.228 -19.839 48.032 1.000 83.135 214 LYS C N 1
ATOM 10171 C CA . LYS C 1 244 ? 43.865 -21.154 48.335 1.000 79.754 214 LYS C CA 1
ATOM 10172 C C . LYS C 1 244 ? 45.324 -21.159 47.852 1.000 76.169 214 LYS C C 1
ATOM 10173 O O . LYS C 1 244 ? 46.133 -21.886 48.464 1.000 70.300 214 LYS C O 1
ATOM 10179 N N . PHE C 1 245 ? 45.651 -20.406 46.792 1.000 76.348 215 PHE C N 1
ATOM 10180 C CA . PHE C 1 245 ? 47.046 -20.201 46.315 1.000 76.924 215 PHE C CA 1
ATOM 10181 C C . PHE C 1 245 ? 47.768 -19.304 47.324 1.000 77.594 215 PHE C C 1
ATOM 10182 O O . PHE C 1 245 ? 47.557 -18.077 47.295 1.000 80.623 215 PHE C O 1
ATOM 10190 N N . THR C 1 246 ? 48.574 -19.909 48.200 1.000 77.462 216 THR C N 1
ATOM 10191 C CA . THR C 1 246 ? 49.230 -19.234 49.350 1.000 76.381 216 THR C CA 1
ATOM 10192 C C . THR C 1 246 ? 50.728 -19.550 49.361 1.000 74.971 216 THR C C 1
ATOM 10193 O O . THR C 1 246 ? 51.101 -20.666 48.950 1.000 71.414 216 THR C O 1
ATOM 10197 N N . THR C 1 247 ? 51.533 -18.587 49.824 1.000 75.980 217 THR C N 1
ATOM 10198 C CA . THR C 1 247 ? 53.016 -18.650 49.924 1.000 76.118 217 THR C CA 1
ATOM 10199 C C . THR C 1 247 ? 53.590 -19.098 48.575 1.000 73.784 217 THR C C 1
ATOM 10200 O O . THR C 1 247 ? 53.440 -18.338 47.599 1.000 80.751 217 THR C O 1
ATOM 10204 N N . TYR C 1 248 ? 54.186 -20.293 48.523 1.000 67.727 218 TYR C N 1
ATOM 10205 C CA . TYR C 1 248 ? 54.973 -20.800 47.370 1.000 68.888 218 TYR C CA 1
ATOM 10206 C C . TYR C 1 248 ? 54.039 -21.130 46.203 1.000 66.641 218 TYR C C 1
ATOM 10207 O O . TYR C 1 248 ? 54.503 -21.059 45.052 1.000 69.738 218 TYR C O 1
ATOM 10216 N N . SER C 1 249 ? 52.780 -21.475 46.498 1.000 65.069 219 SER C N 1
ATOM 10217 C CA . SER C 1 249 ? 51.728 -21.798 45.497 1.000 62.994 219 SER C CA 1
ATOM 10218 C C . SER C 1 249 ? 51.550 -20.632 44.518 1.000 60.508 219 SER C C 1
ATOM 10219 O O . SER C 1 249 ? 51.189 -20.896 43.357 1.000 58.320 219 SER C O 1
ATOM 10222 N N . ASN C 1 250 ? 51.798 -19.397 44.968 1.000 60.044 220 ASN C N 1
ATOM 10223 C CA . ASN C 1 250 ? 51.675 -18.168 44.137 1.000 61.396 220 ASN C CA 1
ATOM 10224 C C . ASN C 1 250 ? 52.572 -18.303 42.899 1.000 58.992 220 ASN C C 1
ATOM 10225 O O . ASN C 1 250 ? 52.207 -17.748 41.849 1.000 59.374 220 ASN C O 1
ATOM 10230 N N . LYS C 1 251 ? 53.690 -19.027 43.009 1.000 56.927 221 LYS C N 1
ATOM 10231 C CA . LYS C 1 251 ? 54.658 -19.226 41.896 1.000 56.409 221 LYS C CA 1
ATOM 10232 C C . LYS C 1 251 ? 53.978 -19.935 40.716 1.000 58.067 221 LYS C C 1
ATOM 10233 O O . LYS C 1 251 ? 54.420 -19.711 39.570 1.000 57.297 221 LYS C O 1
ATOM 10239 N N . TRP C 1 252 ? 52.956 -20.759 40.968 1.000 59.140 222 TRP C N 1
ATOM 10240 C CA . TRP C 1 252 ? 52.166 -21.422 39.894 1.000 58.103 222 TRP C CA 1
ATOM 10241 C C . TRP C 1 252 ? 51.373 -20.366 39.120 1.000 58.286 222 TRP C C 1
ATOM 10242 O O . TRP C 1 252 ? 51.330 -20.463 37.883 1.000 59.147 222 TRP C O 1
ATOM 10253 N N . LEU C 1 253 ? 50.780 -19.397 39.826 1.000 57.570 223 LEU C N 1
ATOM 10254 C CA . LEU C 1 253 ? 50.032 -18.265 39.215 1.000 57.319 223 LEU C CA 1
ATOM 10255 C C . LEU C 1 253 ? 51.005 -17.433 38.376 1.000 57.599 223 LEU C C 1
ATOM 10256 O O . LEU C 1 253 ? 50.673 -17.120 37.217 1.000 60.307 223 LEU C O 1
ATOM 10261 N N . ALA C 1 254 ? 52.170 -17.107 38.941 1.000 59.398 224 ALA C N 1
ATOM 10262 C CA . ALA C 1 254 ? 53.240 -16.328 38.275 1.000 60.410 224 ALA C CA 1
ATOM 10263 C C . ALA C 1 254 ? 53.654 -17.033 36.980 1.000 59.308 224 ALA C C 1
ATOM 10264 O O . ALA C 1 254 ? 53.610 -16.392 35.922 1.000 58.689 224 ALA C O 1
ATOM 10266 N N . LEU C 1 255 ? 54.015 -18.313 37.071 1.000 61.236 225 LEU C N 1
ATOM 10267 C CA . LEU C 1 255 ? 54.539 -19.114 35.934 1.000 63.326 225 LEU C CA 1
ATOM 10268 C C . LEU C 1 255 ? 53.448 -19.298 34.875 1.000 63.240 225 LEU C C 1
ATOM 10269 O O . LEU C 1 255 ? 53.698 -18.939 33.715 1.000 62.833 225 LEU C O 1
ATOM 10274 N N . THR C 1 256 ? 52.292 -19.837 35.270 1.000 62.482 226 THR C N 1
ATOM 10275 C CA . THR C 1 256 ? 51.182 -20.234 34.363 1.000 64.073 226 THR C CA 1
ATOM 10276 C C . THR C 1 256 ? 50.691 -19.022 33.564 1.000 65.022 226 THR C C 1
ATOM 10277 O O . THR C 1 256 ? 50.610 -19.131 32.329 1.000 65.876 226 THR C O 1
ATOM 10281 N N . PHE C 1 257 ? 50.376 -17.916 34.241 1.000 66.827 227 PHE C N 1
ATOM 10282 C CA . PHE C 1 257 ? 49.619 -16.774 33.663 1.000 68.086 227 PHE C CA 1
ATOM 10283 C C . PHE C 1 257 ? 50.561 -15.684 33.131 1.000 67.342 227 PHE C C 1
ATOM 10284 O O . PHE C 1 257 ? 50.052 -14.742 32.500 1.000 67.377 227 PHE C O 1
ATOM 10292 N N . SER C 1 258 ? 51.876 -15.808 33.340 1.000 69.891 228 SER C N 1
ATOM 10293 C CA . SER C 1 258 ? 52.892 -14.853 32.819 1.000 72.881 228 SER C CA 1
ATOM 10294 C C . SER C 1 258 ? 52.672 -14.643 31.315 1.000 71.786 228 SER C C 1
ATOM 10295 O O . SER C 1 258 ? 52.221 -15.591 30.643 1.000 69.957 228 SER C O 1
ATOM 10298 N N . SER C 1 259 ? 53.005 -13.449 30.816 1.000 70.107 229 SER C N 1
ATOM 10299 C CA . SER C 1 259 ? 52.777 -13.003 29.416 1.000 68.218 229 SER C CA 1
ATOM 10300 C C . SER C 1 259 ? 53.789 -13.641 28.456 1.000 65.535 229 SER C C 1
ATOM 10301 O O . SER C 1 259 ? 53.676 -13.381 27.247 1.000 70.869 229 SER C O 1
ATOM 10304 N N . PHE C 1 260 ? 54.741 -14.429 28.964 1.000 62.699 230 PHE C N 1
ATOM 10305 C CA . PHE C 1 260 ? 55.786 -15.118 28.160 1.000 63.559 230 PHE C CA 1
ATOM 10306 C C . PHE C 1 260 ? 55.403 -16.593 27.989 1.000 63.499 230 PHE C C 1
ATOM 10307 O O . PHE C 1 260 ? 54.879 -17.194 28.942 1.000 67.312 230 PHE C O 1
ATOM 10315 N N . GLU C 1 261 ? 55.631 -17.148 26.796 1.000 64.572 231 GLU C N 1
ATOM 10316 C CA . GLU C 1 261 ? 55.443 -18.596 26.507 1.000 67.463 231 GLU C CA 1
ATOM 10317 C C . GLU C 1 261 ? 56.562 -19.383 27.199 1.000 63.843 231 GLU C C 1
ATOM 10318 O O . GLU C 1 261 ? 56.287 -20.492 27.686 1.000 65.117 231 GLU C O 1
ATOM 10324 N N . ILE C 1 262 ? 57.771 -18.815 27.237 1.000 58.247 232 ILE C N 1
ATOM 10325 C CA . ILE C 1 262 ? 59.006 -19.465 27.762 1.000 56.690 232 ILE C CA 1
ATOM 10326 C C . ILE C 1 262 ? 59.559 -18.624 28.913 1.000 55.512 232 ILE C C 1
ATOM 10327 O O . ILE C 1 262 ? 60.659 -18.079 28.822 1.000 51.453 232 ILE C O 1
ATOM 10332 N N . PRO C 1 263 ? 58.822 -18.501 30.041 1.000 53.352 233 PRO C N 1
ATOM 10333 C CA . PRO C 1 263 ? 59.276 -17.689 31.168 1.000 54.793 233 PRO C CA 1
ATOM 10334 C C . PRO C 1 263 ? 60.486 -18.316 31.870 1.000 57.783 233 PRO C C 1
ATOM 10335 O O . PRO C 1 263 ? 60.586 -19.532 31.875 1.000 63.042 233 PRO C O 1
ATOM 10339 N N . ILE C 1 264 ? 61.368 -17.477 32.417 1.000 58.282 234 ILE C N 1
ATOM 10340 C CA . ILE C 1 264 ? 62.418 -17.887 33.396 1.000 57.242 234 ILE C CA 1
ATOM 10341 C C . ILE C 1 264 ? 61.974 -17.367 34.769 1.000 57.556 234 ILE C C 1
ATOM 10342 O O . ILE C 1 264 ? 62.150 -16.165 35.044 1.000 58.497 234 ILE C O 1
ATOM 10347 N N . LEU C 1 265 ? 61.351 -18.243 35.562 1.000 56.818 235 LEU C N 1
ATOM 10348 C CA . LEU C 1 265 ? 60.824 -17.928 36.915 1.000 56.790 235 LEU C CA 1
ATOM 10349 C C . LEU C 1 265 ? 62.004 -17.792 37.881 1.000 55.757 235 LEU C C 1
ATOM 10350 O O . LEU C 1 265 ? 62.917 -18.631 37.817 1.000 52.277 235 LEU C O 1
ATOM 10355 N N . MET C 1 266 ? 61.982 -16.757 38.723 1.000 57.591 236 MET C N 1
ATOM 10356 C CA . MET C 1 266 ? 63.022 -16.488 39.749 1.000 59.051 236 MET C CA 1
ATOM 10357 C C . MET C 1 266 ? 62.344 -16.182 41.086 1.000 61.025 236 MET C C 1
ATOM 10358 O O . MET C 1 266 ? 61.300 -15.503 41.091 1.000 63.166 236 MET C O 1
ATOM 10363 N N . ASP C 1 267 ? 62.911 -16.700 42.176 1.000 60.453 237 ASP C N 1
ATOM 10364 C CA . ASP C 1 267 ? 62.630 -16.228 43.555 1.000 58.079 237 ASP C CA 1
ATOM 10365 C C . ASP C 1 267 ? 63.036 -14.755 43.647 1.000 57.529 237 ASP C C 1
ATOM 10366 O O . ASP C 1 267 ? 63.986 -14.356 42.941 1.000 56.679 237 ASP C O 1
ATOM 10371 N N . SER C 1 268 ? 62.379 -13.984 44.510 1.000 57.019 238 SER C N 1
ATOM 10372 C CA . SER C 1 268 ? 62.809 -12.609 44.866 1.000 56.938 238 SER C CA 1
ATOM 10373 C C . SER C 1 268 ? 64.181 -12.673 45.557 1.000 58.322 238 SER C C 1
ATOM 10374 O O . SER C 1 268 ? 64.974 -11.729 45.368 1.000 59.917 238 SER C O 1
ATOM 10377 N N . ASP C 1 269 ? 64.464 -13.768 46.283 1.000 59.207 239 ASP C N 1
ATOM 10378 C CA . ASP C 1 269 ? 65.748 -14.005 47.002 1.000 59.244 239 ASP C CA 1
ATOM 10379 C C . ASP C 1 269 ? 66.788 -14.638 46.059 1.000 59.961 239 ASP C C 1
ATOM 10380 O O . ASP C 1 269 ? 67.934 -14.831 46.515 1.000 62.108 239 ASP C O 1
ATOM 10385 N N . THR C 1 270 ? 66.439 -14.927 44.798 1.000 57.853 240 THR C N 1
ATOM 10386 C CA . THR C 1 270 ? 67.374 -15.493 43.783 1.000 56.730 240 THR C CA 1
ATOM 10387 C C . THR C 1 270 ? 68.305 -14.385 43.278 1.000 55.660 240 THR C C 1
ATOM 10388 O O . THR C 1 270 ? 67.859 -13.226 43.201 1.000 57.034 240 THR C O 1
ATOM 10392 N N . VAL C 1 271 ? 69.550 -14.745 42.952 1.000 55.798 241 VAL C N 1
ATOM 10393 C CA . VAL C 1 271 ? 70.591 -13.834 42.394 1.000 57.484 241 VAL C CA 1
ATOM 10394 C C . VAL C 1 271 ? 71.267 -14.540 41.223 1.000 57.354 241 VAL C C 1
ATOM 10395 O O . VAL C 1 271 ? 71.966 -15.532 41.426 1.000 55.106 241 VAL C O 1
ATOM 10399 N N . PRO C 1 272 ? 71.072 -14.062 39.971 1.000 56.984 242 PRO C N 1
ATOM 10400 C CA . PRO C 1 272 ? 71.809 -14.583 38.821 1.000 59.781 242 PRO C CA 1
ATOM 10401 C C . PRO C 1 272 ? 73.165 -13.881 38.660 1.000 61.426 242 PRO C C 1
ATOM 10402 O O . PRO C 1 272 ? 73.207 -12.669 38.806 1.000 64.734 242 PRO C O 1
ATOM 10406 N N . PHE C 1 273 ? 74.223 -14.646 38.371 1.000 64.482 243 PHE C N 1
ATOM 10407 C CA . PHE C 1 273 ? 75.614 -14.144 38.196 1.000 69.017 243 PHE C CA 1
ATOM 10408 C C . PHE C 1 273 ? 76.059 -14.264 36.733 1.000 70.444 243 PHE C C 1
ATOM 10409 O O . PHE C 1 273 ? 77.238 -13.997 36.448 1.000 75.649 243 PHE C O 1
ATOM 10417 N N . VAL C 1 274 ? 75.144 -14.642 35.836 1.000 69.931 244 VAL C N 1
ATOM 10418 C CA . VAL C 1 274 ? 75.385 -14.728 34.364 1.000 68.331 244 VAL C CA 1
ATOM 10419 C C . VAL C 1 274 ? 74.206 -14.060 33.654 1.000 66.323 244 VAL C C 1
ATOM 10420 O O . VAL C 1 274 ? 73.143 -13.909 34.290 1.000 68.225 244 VAL C O 1
ATOM 10424 N N . SER C 1 275 ? 74.395 -13.656 32.398 1.000 66.884 245 SER C N 1
ATOM 10425 C CA . SER C 1 275 ? 73.330 -13.075 31.541 1.000 70.653 245 SER C CA 1
ATOM 10426 C C . SER C 1 275 ? 72.220 -14.115 31.363 1.000 67.889 245 SER C C 1
ATOM 10427 O O . SER C 1 275 ? 72.545 -15.310 31.235 1.000 64.909 245 SER C O 1
ATOM 10430 N N . ILE C 1 276 ? 70.961 -13.666 31.367 1.000 66.823 246 ILE C N 1
ATOM 10431 C CA . ILE C 1 276 ? 69.750 -14.537 31.309 1.000 66.723 246 ILE C CA 1
ATOM 10432 C C . ILE C 1 276 ? 69.851 -15.473 30.095 1.000 67.816 246 ILE C C 1
ATOM 10433 O O . ILE C 1 276 ? 69.427 -16.636 30.222 1.000 69.769 246 ILE C O 1
ATOM 10438 N N . LYS C 1 277 ? 70.398 -15.000 28.972 1.000 69.004 247 LYS C N 1
ATOM 10439 C CA . LYS C 1 277 ? 70.498 -15.787 27.712 1.000 73.274 247 LYS C CA 1
ATOM 10440 C C . LYS C 1 277 ? 71.328 -17.062 27.953 1.000 70.271 247 LYS C C 1
ATOM 10441 O O . LYS C 1 277 ? 71.042 -18.075 27.287 1.000 67.970 247 LYS C O 1
ATOM 10447 N N . LYS C 1 278 ? 72.308 -17.023 28.865 1.000 69.402 248 LYS C N 1
ATOM 10448 C CA . LYS C 1 278 ? 73.179 -18.185 29.201 1.000 70.202 248 LYS C CA 1
ATOM 10449 C C . LYS C 1 278 ? 72.340 -19.334 29.779 1.000 67.672 248 LYS C C 1
ATOM 10450 O O . LYS C 1 278 ? 72.687 -20.497 29.507 1.000 67.738 248 LYS C O 1
ATOM 10456 N N . PHE C 1 279 ? 71.289 -19.024 30.546 1.000 64.200 249 PHE C N 1
ATOM 10457 C CA . PHE C 1 279 ? 70.362 -20.027 31.138 1.000 63.481 249 PHE C CA 1
ATOM 10458 C C . PHE C 1 279 ? 69.590 -20.723 30.015 1.000 63.254 249 PHE C C 1
ATOM 10459 O O . PHE C 1 279 ? 69.557 -21.968 29.993 1.000 65.982 249 PHE C O 1
ATOM 10467 N N . TYR C 1 280 ? 68.997 -19.936 29.111 1.000 60.667 250 TYR C N 1
ATOM 10468 C CA . TYR C 1 280 ? 68.254 -20.414 27.915 1.000 58.705 250 TYR C CA 1
ATOM 10469 C C . TYR C 1 280 ? 69.177 -21.249 27.016 1.000 59.598 250 TYR C C 1
ATOM 10470 O O . TYR C 1 280 ? 68.689 -22.189 26.376 1.000 60.119 250 TYR C O 1
ATOM 10479 N N . GLU C 1 281 ? 70.471 -20.919 26.974 1.000 63.174 251 GLU C N 1
ATOM 10480 C CA . GLU C 1 281 ? 71.484 -21.591 26.113 1.000 64.785 251 GLU C CA 1
ATOM 10481 C C . GLU C 1 281 ? 71.864 -22.964 26.685 1.000 65.197 251 GLU C C 1
ATOM 10482 O O . GLU C 1 281 ? 72.417 -23.770 25.921 1.000 67.711 251 GLU C O 1
ATOM 10488 N N . LEU C 1 282 ? 71.610 -23.218 27.974 1.000 65.882 252 LEU C N 1
ATOM 10489 C CA . LEU C 1 282 ? 71.939 -24.514 28.637 1.000 63.154 252 LEU C CA 1
ATOM 10490 C C . LEU C 1 282 ? 71.272 -25.660 27.869 1.000 64.744 252 LEU C C 1
ATOM 10491 O O . LEU C 1 282 ? 70.079 -25.528 27.518 1.000 65.304 252 LEU C O 1
ATOM 10496 N N . GLU C 1 283 ? 72.024 -26.737 27.628 1.000 64.600 253 GLU C N 1
ATOM 10497 C CA . GLU C 1 283 ? 71.644 -27.847 26.710 1.000 65.745 253 GLU C CA 1
ATOM 10498 C C . GLU C 1 283 ? 70.392 -28.553 27.250 1.000 63.559 253 GLU C C 1
ATOM 10499 O O . GLU C 1 283 ? 69.543 -28.949 26.431 1.000 61.626 253 GLU C O 1
ATOM 10505 N N . GLU C 1 284 ? 70.269 -28.675 28.576 1.000 62.033 254 GLU C N 1
ATOM 10506 C CA . GLU C 1 284 ? 69.120 -29.346 29.244 1.000 59.365 254 GLU C CA 1
ATOM 10507 C C . GLU C 1 284 ? 67.812 -28.682 28.793 1.000 57.871 254 GLU C C 1
ATOM 10508 O O . GLU C 1 284 ? 66.889 -29.424 28.401 1.000 58.107 254 GLU C O 1
ATOM 10514 N N . PHE C 1 285 ? 67.735 -27.347 28.815 1.000 56.780 255 PHE C N 1
ATOM 10515 C CA . PHE C 1 285 ? 66.533 -26.594 28.365 1.000 57.541 255 PHE C CA 1
ATOM 10516 C C . PHE C 1 285 ? 66.332 -26.771 26.853 1.000 58.093 255 PHE C C 1
ATOM 10517 O O . PHE C 1 285 ? 65.180 -26.984 26.423 1.000 59.099 255 PHE C O 1
ATOM 10525 N N . GLN C 1 286 ? 67.410 -26.654 26.070 1.000 59.448 256 GLN C N 1
ATOM 10526 C CA . GLN C 1 286 ? 67.367 -26.751 24.585 1.000 59.647 256 GLN C CA 1
ATOM 10527 C C . GLN C 1 286 ? 66.711 -28.076 24.173 1.000 61.329 256 GLN C C 1
ATOM 10528 O O . GLN C 1 286 ? 65.871 -28.051 23.250 1.000 61.310 256 GLN C O 1
ATOM 10534 N N . LYS C 1 287 ? 67.048 -29.174 24.860 1.000 62.489 257 LYS C N 1
ATOM 10535 C CA . LYS C 1 287 ? 66.701 -30.561 24.445 1.000 61.145 257 LYS C CA 1
ATOM 10536 C C . LYS C 1 287 ? 65.338 -30.983 25.008 1.000 60.313 257 LYS C C 1
ATOM 10537 O O . LYS C 1 287 ? 64.693 -31.826 24.355 1.000 62.327 257 LYS C O 1
ATOM 10543 N N . THR C 1 288 ? 64.919 -30.442 26.161 1.000 59.667 258 THR C N 1
ATOM 10544 C CA . THR C 1 288 ? 63.721 -30.897 26.922 1.000 57.773 258 THR C CA 1
ATOM 10545 C C . THR C 1 288 ? 62.656 -29.798 27.022 1.000 55.322 258 THR C C 1
ATOM 10546 O O . THR C 1 288 ? 61.466 -30.158 27.102 1.000 58.562 258 THR C O 1
ATOM 10550 N N . GLY C 1 289 ? 63.060 -28.525 27.072 1.000 53.154 259 GLY C N 1
ATOM 10551 C CA . GLY C 1 289 ? 62.138 -27.383 27.232 1.000 54.381 259 GLY C CA 1
ATOM 10552 C C . GLY C 1 289 ? 61.827 -27.084 28.692 1.000 57.461 259 GLY C C 1
ATOM 10553 O O . GLY C 1 289 ? 60.880 -26.308 28.943 1.000 58.508 259 GLY C O 1
ATOM 10554 N N . VAL C 1 290 ? 62.579 -27.677 29.627 1.000 58.467 260 VAL C N 1
ATOM 10555 C CA . VAL C 1 290 ? 62.573 -27.294 31.071 1.000 57.408 260 VAL C CA 1
ATOM 10556 C C . VAL C 1 290 ? 64.025 -27.174 31.546 1.000 56.062 260 VAL C C 1
ATOM 10557 O O . VAL C 1 290 ? 64.862 -27.990 31.113 1.000 55.857 260 VAL C O 1
ATOM 10561 N N . LEU C 1 291 ? 64.307 -26.169 32.378 1.000 53.116 261 LEU C N 1
ATOM 10562 C CA . LEU C 1 291 ? 65.573 -26.054 33.144 1.000 51.155 261 LEU C CA 1
ATOM 10563 C C . LEU C 1 291 ? 65.245 -26.229 34.630 1.000 50.610 261 LEU C C 1
ATOM 10564 O O . LEU C 1 291 ? 64.651 -25.299 35.219 1.000 46.731 261 LEU C O 1
ATOM 10569 N N . PHE C 1 292 ? 65.577 -27.399 35.180 1.000 50.325 262 PHE C N 1
ATOM 10570 C CA . PHE C 1 292 ? 65.385 -27.775 36.604 1.000 49.541 262 PHE C CA 1
ATOM 10571 C C . PHE C 1 292 ? 66.760 -27.968 37.249 1.000 49.377 262 PHE C C 1
ATOM 10572 O O . PHE C 1 292 ? 67.590 -28.679 36.656 1.000 46.470 262 PHE C O 1
ATOM 10580 N N . PHE C 1 293 ? 66.978 -27.382 38.430 1.000 50.799 263 PHE C N 1
ATOM 10581 C CA . PHE C 1 293 ? 68.235 -27.508 39.214 1.000 51.830 263 PHE C CA 1
ATOM 10582 C C . PHE C 1 293 ? 67.994 -28.410 40.428 1.000 54.335 263 PHE C C 1
ATOM 10583 O O . PHE C 1 293 ? 66.852 -28.463 40.927 1.000 56.114 263 PHE C O 1
ATOM 10591 N N . LYS C 1 294 ? 69.042 -29.119 40.862 1.000 54.429 264 LYS C N 1
ATOM 10592 C CA . LYS C 1 294 ? 68.997 -30.073 42.001 1.000 54.626 264 LYS C CA 1
ATOM 10593 C C . LYS C 1 294 ? 69.064 -29.283 43.307 1.000 52.869 264 LYS C C 1
ATOM 10594 O O . LYS C 1 294 ? 69.661 -28.192 43.302 1.000 52.973 264 LYS C O 1
ATOM 10600 N N . ASP C 1 295 ? 68.459 -29.822 44.367 1.000 53.591 265 ASP C N 1
ATOM 10601 C CA . ASP C 1 295 ? 68.384 -29.194 45.713 1.000 54.756 265 ASP C CA 1
ATOM 10602 C C . ASP C 1 295 ? 69.510 -29.758 46.587 1.000 52.922 265 ASP C C 1
ATOM 10603 O O . ASP C 1 295 ? 70.211 -30.672 46.122 1.000 54.352 265 ASP C O 1
ATOM 10608 N N . ARG C 1 296 ? 69.675 -29.229 47.804 1.000 53.141 266 ARG C N 1
ATOM 10609 C CA . ARG C 1 296 ? 70.478 -29.868 48.881 1.000 54.342 266 ARG C CA 1
ATOM 10610 C C . ARG C 1 296 ? 70.012 -31.317 49.051 1.000 56.449 266 ARG C C 1
ATOM 10611 O O . ARG C 1 296 ? 68.806 -31.572 48.893 1.000 58.016 266 ARG C O 1
ATOM 10619 N N . VAL C 1 297 ? 70.928 -32.233 49.361 1.000 59.573 267 VAL C N 1
ATOM 10620 C CA . VAL C 1 297 ? 70.587 -33.599 49.853 1.000 62.315 267 VAL C CA 1
ATOM 10621 C C . VAL C 1 297 ? 70.446 -33.512 51.375 1.000 65.998 267 VAL C C 1
ATOM 10622 O O . VAL C 1 297 ? 71.466 -33.267 52.045 1.000 68.677 267 VAL C O 1
ATOM 10626 N N . ILE C 1 298 ? 69.221 -33.681 51.886 1.000 69.874 268 ILE C N 1
ATOM 10627 C CA . ILE C 1 298 ? 68.897 -33.692 53.344 1.000 69.737 268 ILE C CA 1
ATOM 10628 C C . ILE C 1 298 ? 68.629 -35.141 53.771 1.000 69.692 268 ILE C C 1
ATOM 10629 O O . ILE C 1 298 ? 67.543 -35.661 53.456 1.000 67.778 268 ILE C O 1
ATOM 10634 N N . SER C 1 299 ? 69.591 -35.761 54.460 1.000 73.731 269 SER C N 1
ATOM 10635 C CA . SER C 1 299 ? 69.537 -37.168 54.946 1.000 76.378 269 SER C CA 1
ATOM 10636 C C . SER C 1 299 ? 68.894 -37.237 56.339 1.000 73.468 269 SER C C 1
ATOM 10637 O O . SER C 1 299 ? 68.713 -38.355 56.846 1.000 66.802 269 SER C O 1
ATOM 10640 N N . ASP C 1 300 ? 68.564 -36.081 56.927 1.000 76.832 270 ASP C N 1
ATOM 10641 C CA . ASP C 1 300 ? 67.868 -35.947 58.236 1.000 81.222 270 ASP C CA 1
ATOM 10642 C C . ASP C 1 300 ? 66.381 -36.288 58.071 1.000 82.484 270 ASP C C 1
ATOM 10643 O O . ASP C 1 300 ? 65.857 -37.046 58.900 1.000 89.962 270 ASP C O 1
ATOM 10648 N N . ASP C 1 301 ? 65.741 -35.731 57.040 1.000 78.969 271 ASP C N 1
ATOM 10649 C CA . ASP C 1 301 ? 64.268 -35.708 56.835 1.000 78.019 271 ASP C CA 1
ATOM 10650 C C . ASP C 1 301 ? 63.899 -36.738 55.760 1.000 75.950 271 ASP C C 1
ATOM 10651 O O . ASP C 1 301 ? 63.961 -36.397 54.561 1.000 79.386 271 ASP C O 1
ATOM 10656 N N . LEU C 1 302 ? 63.533 -37.952 56.185 1.000 72.573 272 LEU C N 1
ATOM 10657 C CA . LEU C 1 302 ? 63.284 -39.123 55.302 1.000 68.334 272 LEU C CA 1
ATOM 10658 C C . LEU C 1 302 ? 61.793 -39.468 55.296 1.000 68.254 272 LEU C C 1
ATOM 10659 O O . LEU C 1 302 ? 61.115 -39.217 56.314 1.000 66.720 272 LEU C O 1
ATOM 10664 N N . PHE C 1 303 ? 61.304 -40.020 54.181 1.000 67.640 273 PHE C N 1
ATOM 10665 C CA . PHE C 1 303 ? 59.912 -40.515 54.016 1.000 66.373 273 PHE C CA 1
ATOM 10666 C C . PHE C 1 303 ? 59.696 -41.746 54.902 1.000 67.966 273 PHE C C 1
ATOM 10667 O O . PHE C 1 303 ? 60.623 -42.571 55.020 1.000 65.526 273 PHE C O 1
ATOM 10675 N N . GLU C 1 304 ? 58.501 -41.861 55.491 1.000 71.933 274 GLU C N 1
ATOM 10676 C CA . GLU C 1 304 ? 58.010 -43.095 56.159 1.000 73.659 274 GLU C CA 1
ATOM 10677 C C . GLU C 1 304 ? 57.709 -44.137 55.078 1.000 69.906 274 GLU C C 1
ATOM 10678 O O . GLU C 1 304 ? 57.422 -43.733 53.940 1.000 71.078 274 GLU C O 1
ATOM 10684 N N . SER C 1 305 ? 57.761 -45.424 55.430 1.000 69.481 275 SER C N 1
ATOM 10685 C CA . SER C 1 305 ? 57.448 -46.567 54.532 1.000 70.851 275 SER C CA 1
ATOM 10686 C C . SER C 1 305 ? 56.023 -46.427 53.978 1.000 71.828 275 SER C C 1
ATOM 10687 O O . SER C 1 305 ? 55.819 -46.748 52.788 1.000 66.936 275 SER C O 1
ATOM 10690 N N . SER C 1 306 ? 55.084 -45.959 54.810 1.000 72.697 276 SER C N 1
ATOM 10691 C CA . SER C 1 306 ? 53.657 -45.730 54.456 1.000 72.612 276 SER C CA 1
ATOM 10692 C C . SER C 1 306 ? 53.554 -44.670 53.354 1.000 72.717 276 SER C C 1
ATOM 10693 O O . SER C 1 306 ? 52.710 -44.838 52.450 1.000 73.480 276 SER C O 1
ATOM 10696 N N . GLU C 1 307 ? 54.377 -43.618 53.442 1.000 74.066 277 GLU C N 1
ATOM 10697 C CA . GLU C 1 307 ? 54.417 -42.492 52.472 1.000 74.645 277 GLU C CA 1
ATOM 10698 C C . GLU C 1 307 ? 54.957 -43.007 51.131 1.000 74.768 277 GLU C C 1
ATOM 10699 O O . GLU C 1 307 ? 54.322 -42.721 50.097 1.000 79.648 277 GLU C O 1
ATOM 10705 N N . LEU C 1 308 ? 56.065 -43.755 51.153 1.000 69.787 278 LEU C N 1
ATOM 10706 C CA . LEU C 1 308 ? 56.712 -44.315 49.936 1.000 71.915 278 LEU C CA 1
ATOM 10707 C C . LEU C 1 308 ? 55.768 -45.308 49.246 1.000 72.457 278 LEU C C 1
ATOM 10708 O O . LEU C 1 308 ? 55.743 -45.318 48.003 1.000 73.357 278 LEU C O 1
ATOM 10713 N N . LYS C 1 309 ? 55.034 -46.115 50.019 1.000 76.331 279 LYS C N 1
ATOM 10714 C CA . LYS C 1 309 ? 54.044 -47.093 49.492 1.000 77.186 279 LYS C CA 1
ATOM 10715 C C . LYS C 1 309 ? 53.015 -46.348 48.633 1.000 70.961 279 LYS C C 1
ATOM 10716 O O . LYS C 1 309 ? 52.717 -46.821 47.510 1.000 68.816 279 LYS C O 1
ATOM 10722 N N . ILE C 1 310 ? 52.508 -45.223 49.141 1.000 66.595 280 ILE C N 1
ATOM 10723 C CA . ILE C 1 310 ? 51.491 -44.368 48.459 1.000 66.088 280 ILE C CA 1
ATOM 10724 C C . ILE C 1 310 ? 52.107 -43.756 47.191 1.000 66.459 280 ILE C C 1
ATOM 10725 O O . ILE C 1 310 ? 51.432 -43.762 46.147 1.000 70.668 280 ILE C O 1
ATOM 10730 N N . LEU C 1 311 ? 53.345 -43.262 47.267 1.000 65.660 281 LEU C N 1
ATOM 10731 C CA . LEU C 1 311 ? 54.060 -42.658 46.110 1.000 64.977 281 LEU C CA 1
ATOM 10732 C C . LEU C 1 311 ? 54.314 -43.729 45.037 1.000 66.752 281 LEU C C 1
ATOM 10733 O O . LEU C 1 311 ? 54.161 -43.402 43.845 1.000 68.253 281 LEU C O 1
ATOM 10738 N N . ARG C 1 312 ? 54.677 -44.953 45.439 1.000 66.716 282 ARG C N 1
ATOM 10739 C CA . ARG C 1 312 ? 54.946 -46.092 44.514 1.000 67.486 282 ARG C CA 1
ATOM 10740 C C . ARG C 1 312 ? 53.669 -46.446 43.743 1.000 66.718 282 ARG C C 1
ATOM 10741 O O . ARG C 1 312 ? 53.772 -46.723 42.527 1.000 67.897 282 ARG C O 1
ATOM 10749 N N . GLU C 1 313 ? 52.518 -46.443 44.424 1.000 69.413 283 GLU C N 1
ATOM 10750 C CA . GLU C 1 313 ? 51.192 -46.760 43.824 1.000 69.722 283 GLU C CA 1
ATOM 10751 C C . GLU C 1 313 ? 50.824 -45.673 42.808 1.000 67.031 283 GLU C C 1
ATOM 10752 O O . GLU C 1 313 ? 50.315 -46.033 41.729 1.000 70.512 283 GLU C O 1
ATOM 10758 N N . ILE C 1 314 ? 51.069 -44.403 43.148 1.000 63.964 284 ILE C N 1
ATOM 10759 C CA . ILE C 1 314 ? 50.770 -43.223 42.280 1.000 64.625 284 ILE C CA 1
ATOM 10760 C C . ILE C 1 314 ? 51.590 -43.336 40.990 1.000 67.333 284 ILE C C 1
ATOM 10761 O O . ILE C 1 314 ? 51.005 -43.161 39.898 1.000 67.857 284 ILE C O 1
ATOM 10766 N N . VAL C 1 315 ? 52.891 -43.620 41.117 1.000 65.618 285 VAL C N 1
ATOM 10767 C CA . VAL C 1 315 ? 53.840 -43.693 39.969 1.000 67.021 285 VAL C CA 1
ATOM 10768 C C . VAL C 1 315 ? 53.402 -44.840 39.050 1.000 64.727 285 VAL C C 1
ATOM 10769 O O . VAL C 1 315 ? 53.307 -44.604 37.827 1.000 66.542 285 VAL C O 1
ATOM 10773 N N . TYR C 1 316 ? 53.140 -46.025 39.612 1.000 64.807 286 TYR C N 1
ATOM 10774 C CA . TYR C 1 316 ? 52.696 -47.224 38.850 1.000 66.603 286 TYR C CA 1
ATOM 10775 C C . TYR C 1 316 ? 51.330 -46.946 38.217 1.000 66.150 286 TYR C C 1
ATOM 10776 O O . TYR C 1 316 ? 51.136 -47.283 37.036 1.000 68.262 286 TYR C O 1
ATOM 10785 N N . GLY C 1 317 ? 50.416 -46.342 38.981 1.000 64.553 287 GLY C N 1
ATOM 10786 C CA . GLY C 1 317 ? 49.059 -46.005 38.517 1.000 63.349 287 GLY C CA 1
ATOM 10787 C C . GLY C 1 317 ? 49.071 -45.018 37.358 1.000 64.491 287 GLY C C 1
ATOM 10788 O O . GLY C 1 317 ? 48.140 -45.079 36.528 1.000 70.263 287 GLY C O 1
ATOM 10789 N N . CYS C 1 318 ? 50.080 -44.144 37.290 1.000 61.079 288 CYS C N 1
ATOM 10790 C CA . CYS C 1 318 ? 50.148 -43.011 36.330 1.000 61.440 288 CYS C CA 1
ATOM 10791 C C . CYS C 1 318 ? 50.911 -43.416 35.065 1.000 61.468 288 CYS C C 1
ATOM 10792 O O . CYS C 1 318 ? 50.403 -43.130 33.968 1.000 61.159 288 CYS C O 1
ATOM 10795 N N . ILE C 1 319 ? 52.076 -44.059 35.206 1.000 61.571 289 ILE C N 1
ATOM 10796 C CA . ILE C 1 319 ? 52.999 -44.339 34.063 1.000 63.756 289 ILE C CA 1
ATOM 10797 C C . ILE C 1 319 ? 53.458 -45.805 34.058 1.000 68.365 289 ILE C C 1
ATOM 10798 O O . ILE C 1 319 ? 54.393 -46.111 33.287 1.000 68.278 289 ILE C O 1
ATOM 10803 N N . GLY C 1 320 ? 52.828 -46.678 34.859 1.000 72.337 290 GLY C N 1
ATOM 10804 C CA . GLY C 1 320 ? 53.090 -48.133 34.879 1.000 76.817 290 GLY C CA 1
ATOM 10805 C C . GLY C 1 320 ? 54.534 -48.470 35.211 1.000 79.653 290 GLY C C 1
ATOM 10806 O O . GLY C 1 320 ? 55.009 -49.532 34.764 1.000 80.723 290 GLY C O 1
ATOM 10807 N N . LEU C 1 321 ? 55.199 -47.611 35.993 1.000 83.598 291 LEU C N 1
ATOM 10808 C CA . LEU C 1 321 ? 56.609 -47.773 36.421 1.000 88.352 291 LEU C CA 1
ATOM 10809 C C . LEU C 1 321 ? 56.613 -48.451 37.795 1.000 89.290 291 LEU C C 1
ATOM 10810 O O . LEU C 1 321 ? 55.983 -47.923 38.720 1.000 82.843 291 LEU C O 1
ATOM 10815 N N . ASP C 1 322 ? 57.290 -49.598 37.900 1.000 93.379 292 ASP C N 1
ATOM 10816 C CA . ASP C 1 322 ? 57.346 -50.448 39.114 1.000 95.724 292 ASP C CA 1
ATOM 10817 C C . ASP C 1 322 ? 58.664 -50.159 39.834 1.000 92.718 292 ASP C C 1
ATOM 10818 O O . ASP C 1 322 ? 59.723 -50.404 39.233 1.000 93.673 292 ASP C O 1
ATOM 10823 N N . LEU C 1 323 ? 58.578 -49.669 41.076 1.000 93.480 293 LEU C N 1
ATOM 10824 C CA . LEU C 1 323 ? 59.726 -49.203 41.897 1.000 99.505 293 LEU C CA 1
ATOM 10825 C C . LEU C 1 323 ? 59.880 -50.150 43.097 1.000 105.672 293 LEU C C 1
ATOM 10826 O O . LEU C 1 323 ? 60.358 -49.690 44.148 1.000 108.690 293 LEU C O 1
ATOM 10831 N N . GLU C 1 324 ? 59.498 -51.425 42.958 1.000 112.426 294 GLU C N 1
ATOM 10832 C CA . GLU C 1 324 ? 59.552 -52.445 44.041 1.000 118.592 294 GLU C CA 1
ATOM 10833 C C . GLU C 1 324 ? 61.011 -52.850 44.275 1.000 118.961 294 GLU C C 1
ATOM 10834 O O . GLU C 1 324 ? 61.441 -52.843 45.444 1.000 119.669 294 GLU C O 1
ATOM 10840 N N . ASP C 1 325 ? 61.751 -53.162 43.206 1.000 117.687 295 ASP C N 1
ATOM 10841 C CA . ASP C 1 325 ? 63.189 -53.539 43.265 1.000 119.503 295 ASP C CA 1
ATOM 10842 C C . ASP C 1 325 ? 64.040 -52.378 42.712 1.000 120.778 295 ASP C C 1
ATOM 10843 O O . ASP C 1 325 ? 63.732 -51.877 41.608 1.000 120.328 295 ASP C O 1
ATOM 10848 N N . GLU C 1 326 ? 65.068 -51.975 43.470 1.000 121.021 296 GLU C N 1
ATOM 10849 C CA . GLU C 1 326 ? 65.986 -50.847 43.155 1.000 124.042 296 GLU C CA 1
ATOM 10850 C C . GLU C 1 326 ? 66.683 -51.087 41.808 1.000 123.645 296 GLU C C 1
ATOM 10851 O O . GLU C 1 326 ? 66.910 -50.099 41.079 1.000 129.976 296 GLU C O 1
ATOM 10857 N N . SER C 1 327 ? 67.015 -52.344 41.496 1.000 120.159 297 SER C N 1
ATOM 10858 C CA . SER C 1 327 ? 67.815 -52.744 40.307 1.000 121.193 297 SER C CA 1
ATOM 10859 C C . SER C 1 327 ? 67.102 -52.321 39.016 1.000 118.365 297 SER C C 1
ATOM 10860 O O . SER C 1 327 ? 67.798 -51.871 38.077 1.000 118.018 297 SER C O 1
ATOM 10863 N N . LYS C 1 328 ? 65.769 -52.444 38.977 1.000 115.965 298 LYS C N 1
ATOM 10864 C CA . LYS C 1 328 ? 64.949 -52.257 37.753 1.000 118.575 298 LYS C CA 1
ATOM 10865 C C . LYS C 1 328 ? 64.447 -50.809 37.638 1.000 114.310 298 LYS C C 1
ATOM 10866 O O . LYS C 1 328 ? 63.708 -50.542 36.676 1.000 115.065 298 LYS C O 1
ATOM 10872 N N . ILE C 1 329 ? 64.816 -49.908 38.551 1.000 105.685 299 ILE C N 1
ATOM 10873 C CA . ILE C 1 329 ? 64.498 -48.448 38.449 1.000 101.080 299 ILE C CA 1
ATOM 10874 C C . ILE C 1 329 ? 65.352 -47.837 37.328 1.000 101.672 299 ILE C C 1
ATOM 10875 O O . ILE C 1 329 ? 64.776 -47.234 36.390 1.000 100.965 299 ILE C O 1
ATOM 10880 N N . HIS C 1 330 ? 66.678 -48.006 37.412 1.000 104.692 300 HIS C N 1
ATOM 10881 C CA . HIS C 1 330 ? 67.665 -47.539 36.400 1.000 105.916 300 HIS C CA 1
ATOM 10882 C C . HIS C 1 330 ? 67.276 -48.051 35.002 1.000 101.103 300 HIS C C 1
ATOM 10883 O O . HIS C 1 330 ? 67.544 -47.344 34.025 1.000 102.081 300 HIS C O 1
ATOM 10890 N N . GLU C 1 331 ? 66.690 -49.246 34.923 1.000 98.781 301 GLU C N 1
ATOM 10891 C CA . GLU C 1 331 ? 66.302 -49.922 33.652 1.000 96.616 301 GLU C CA 1
ATOM 10892 C C . GLU C 1 331 ? 65.120 -49.193 32.997 1.000 90.037 301 GLU C C 1
ATOM 10893 O O . GLU C 1 331 ? 65.202 -48.941 31.781 1.000 86.955 301 GLU C O 1
ATOM 10899 N N . GLN C 1 332 ? 64.077 -48.858 33.767 1.000 88.801 302 GLN C N 1
ATOM 10900 C CA . GLN C 1 332 ? 62.769 -48.360 33.253 1.000 86.097 302 GLN C CA 1
ATOM 10901 C C . GLN C 1 332 ? 62.775 -46.834 33.050 1.000 85.104 302 GLN C C 1
ATOM 10902 O O . GLN C 1 332 ? 61.775 -46.318 32.508 1.000 79.157 302 GLN C O 1
ATOM 10908 N N . VAL C 1 333 ? 63.833 -46.133 33.477 1.000 85.056 303 VAL C N 1
ATOM 10909 C CA . VAL C 1 333 ? 63.996 -44.656 33.333 1.000 79.723 303 VAL C CA 1
ATOM 10910 C C . VAL C 1 333 ? 65.190 -44.371 32.411 1.000 76.204 303 VAL C C 1
ATOM 10911 O O . VAL C 1 333 ? 66.327 -44.656 32.821 1.000 77.277 303 VAL C O 1
ATOM 10915 N N . GLU C 1 334 ? 64.911 -43.811 31.228 1.000 75.100 304 GLU C N 1
ATOM 10916 C CA . GLU C 1 334 ? 65.869 -43.649 30.100 1.000 74.978 304 GLU C CA 1
ATOM 10917 C C . GLU C 1 334 ? 66.951 -42.615 30.447 1.000 70.191 304 GLU C C 1
ATOM 10918 O O . GLU C 1 334 ? 68.084 -42.775 29.965 1.000 71.621 304 GLU C O 1
ATOM 10924 N N . ASP C 1 335 ? 66.616 -41.581 31.224 1.000 63.908 305 ASP C N 1
ATOM 10925 C CA . ASP C 1 335 ? 67.579 -40.521 31.632 1.000 60.719 305 ASP C CA 1
ATOM 10926 C C . ASP C 1 335 ? 68.190 -40.886 32.982 1.000 58.495 305 ASP C C 1
ATOM 10927 O O . ASP C 1 335 ? 67.512 -40.822 34.000 1.000 56.996 305 ASP C O 1
ATOM 10932 N N . PRO C 1 336 ? 69.485 -41.262 33.041 1.000 56.660 306 PRO C N 1
ATOM 10933 C CA . PRO C 1 336 ? 70.147 -41.599 34.306 1.000 57.713 306 PRO C CA 1
ATOM 10934 C C . PRO C 1 336 ? 70.109 -40.498 35.381 1.000 57.443 306 PRO C C 1
ATOM 10935 O O . PRO C 1 336 ? 70.105 -40.834 36.556 1.000 62.027 306 PRO C O 1
ATOM 10939 N N . VAL C 1 337 ? 70.104 -39.226 34.966 1.000 55.358 307 VAL C N 1
ATOM 10940 C CA . VAL C 1 337 ? 70.005 -38.047 35.882 1.000 53.006 307 VAL C CA 1
ATOM 10941 C C . VAL C 1 337 ? 68.669 -38.129 36.623 1.000 53.746 307 VAL C C 1
ATOM 10942 O O . VAL C 1 337 ? 68.651 -37.896 37.840 1.000 56.988 307 VAL C O 1
ATOM 10946 N N . VAL C 1 338 ? 67.593 -38.453 35.905 1.000 53.959 308 VAL C N 1
ATOM 10947 C CA . VAL C 1 338 ? 66.215 -38.584 36.466 1.000 56.941 308 VAL C CA 1
ATOM 10948 C C . VAL C 1 338 ? 66.135 -39.883 37.279 1.000 59.516 308 VAL C C 1
ATOM 10949 O O . VAL C 1 338 ? 65.476 -39.879 38.329 1.000 63.402 308 VAL C O 1
ATOM 10953 N N . ALA C 1 339 ? 66.772 -40.956 36.803 1.000 59.719 309 ALA C N 1
ATOM 10954 C CA . ALA C 1 339 ? 66.854 -42.267 37.489 1.000 59.997 309 ALA C CA 1
ATOM 10955 C C . ALA C 1 339 ? 67.488 -42.080 38.873 1.000 61.426 309 ALA C C 1
ATOM 10956 O O . ALA C 1 339 ? 66.942 -42.617 39.852 1.000 61.243 309 ALA C O 1
ATOM 10958 N N . GLN C 1 340 ? 68.583 -41.316 38.943 1.000 61.837 310 GLN C N 1
ATOM 10959 C CA . GLN C 1 340 ? 69.310 -41.005 40.201 1.000 61.776 310 GLN C CA 1
ATOM 10960 C C . GLN C 1 340 ? 68.354 -40.319 41.189 1.000 62.111 310 GLN C C 1
ATOM 10961 O O . GLN C 1 340 ? 68.407 -40.643 42.392 1.000 65.535 310 GLN C O 1
ATOM 10967 N N . VAL C 1 341 ? 67.509 -39.408 40.705 1.000 59.499 311 VAL C N 1
ATOM 10968 C CA . VAL C 1 341 ? 66.529 -38.650 41.539 1.000 61.679 311 VAL C CA 1
ATOM 10969 C C . VAL C 1 341 ? 65.492 -39.634 42.100 1.000 63.546 311 VAL C C 1
ATOM 10970 O O . VAL C 1 341 ? 65.170 -39.524 43.293 1.000 65.436 311 VAL C O 1
ATOM 10974 N N . LEU C 1 342 ? 65.003 -40.567 41.279 1.000 64.546 312 LEU C N 1
ATOM 10975 C CA . LEU C 1 342 ? 64.008 -41.595 41.698 1.000 67.851 312 LEU C CA 1
ATOM 10976 C C . LEU C 1 342 ? 64.662 -42.602 42.657 1.000 67.378 312 LEU C C 1
ATOM 10977 O O . LEU C 1 342 ? 64.000 -43.010 43.621 1.000 67.158 312 LEU C O 1
ATOM 10982 N N . GLU C 1 343 ? 65.917 -42.985 42.412 1.000 67.660 313 GLU C N 1
ATOM 10983 C CA . GLU C 1 343 ? 66.717 -43.834 43.340 1.000 67.101 313 GLU C CA 1
ATOM 10984 C C . GLU C 1 343 ? 66.776 -43.133 44.704 1.000 65.245 313 GLU C C 1
ATOM 10985 O O . GLU C 1 343 ? 66.437 -43.770 45.711 1.000 62.315 313 GLU C O 1
ATOM 10991 N N . ASN C 1 344 ? 67.156 -41.856 44.724 1.000 65.964 314 ASN C N 1
ATOM 10992 C CA . ASN C 1 344 ? 67.288 -41.034 45.961 1.000 66.555 314 ASN C CA 1
ATOM 10993 C C . ASN C 1 344 ? 65.957 -41.002 46.726 1.000 66.271 314 ASN C C 1
ATOM 10994 O O . ASN C 1 344 ? 65.985 -41.008 47.967 1.000 64.560 314 ASN C O 1
ATOM 10999 N N . MET C 1 345 ? 64.831 -40.965 46.016 1.000 68.717 315 MET C N 1
ATOM 11000 C CA . MET C 1 345 ? 63.485 -40.797 46.621 1.000 67.482 315 MET C CA 1
ATOM 11001 C C . MET C 1 345 ? 62.993 -42.127 47.207 1.000 69.027 315 MET C C 1
ATOM 11002 O O . MET C 1 345 ? 62.513 -42.110 48.346 1.000 75.908 315 MET C O 1
ATOM 11007 N N . PHE C 1 346 ? 63.095 -43.227 46.457 1.000 67.620 316 PHE C N 1
ATOM 11008 C CA . PHE C 1 346 ? 62.408 -44.513 46.751 1.000 67.388 316 PHE C CA 1
ATOM 11009 C C . PHE C 1 346 ? 63.339 -45.515 47.450 1.000 71.301 316 PHE C C 1
ATOM 11010 O O . PHE C 1 346 ? 62.807 -46.452 48.080 1.000 70.706 316 PHE C O 1
ATOM 11018 N N . ILE C 1 347 ? 64.662 -45.336 47.353 1.000 72.503 317 ILE C N 1
ATOM 11019 C CA . ILE C 1 347 ? 65.677 -46.208 48.021 1.000 69.098 317 ILE C CA 1
ATOM 11020 C C . ILE C 1 347 ? 66.208 -45.485 49.266 1.000 69.230 317 ILE C C 1
ATOM 11021 O O . ILE C 1 347 ? 66.066 -46.043 50.373 1.000 75.129 317 ILE C O 1
ATOM 11026 N N . LYS C 1 348 ? 66.781 -44.291 49.086 1.000 68.352 318 LYS C N 1
ATOM 11027 C CA . LYS C 1 348 ? 67.413 -43.482 50.166 1.000 68.753 318 LYS C CA 1
ATOM 11028 C C . LYS C 1 348 ? 66.354 -42.673 50.929 1.000 65.422 318 LYS C C 1
ATOM 11029 O O . LYS C 1 348 ? 66.703 -42.110 51.981 1.000 62.800 318 LYS C O 1
ATOM 11035 N N . LYS C 1 349 ? 65.125 -42.609 50.405 1.000 63.212 319 LYS C N 1
ATOM 11036 C CA . LYS C 1 349 ? 63.917 -42.081 51.097 1.000 63.245 319 LYS C CA 1
ATOM 11037 C C . LYS C 1 349 ? 64.001 -40.555 51.259 1.000 60.243 319 LYS C C 1
ATOM 11038 O O . LYS C 1 349 ? 63.293 -40.031 52.140 1.000 59.943 319 LYS C O 1
ATOM 11044 N N . TYR C 1 350 ? 64.788 -39.869 50.419 1.000 60.316 320 TYR C N 1
ATOM 11045 C CA . TYR C 1 350 ? 64.977 -38.391 50.445 1.000 58.601 320 TYR C CA 1
ATOM 11046 C C . TYR C 1 350 ? 63.710 -37.697 49.934 1.000 57.891 320 TYR C C 1
ATOM 11047 O O . TYR C 1 350 ? 63.008 -38.274 49.084 1.000 57.312 320 TYR C O 1
ATOM 11056 N N . LYS C 1 351 ? 63.440 -36.487 50.437 1.000 59.521 321 LYS C N 1
ATOM 11057 C CA . LYS C 1 351 ? 62.189 -35.723 50.171 1.000 61.159 321 LYS C CA 1
ATOM 11058 C C . LYS C 1 351 ? 62.458 -34.513 49.265 1.000 61.991 321 LYS C C 1
ATOM 11059 O O . LYS C 1 351 ? 61.485 -34.037 48.648 1.000 64.419 321 LYS C O 1
ATOM 11065 N N . HIS C 1 352 ? 63.706 -34.035 49.180 1.000 60.003 322 HIS C N 1
ATOM 11066 C CA . HIS C 1 352 ? 64.082 -32.765 48.499 1.000 58.204 322 HIS C CA 1
ATOM 11067 C C . HIS C 1 352 ? 64.994 -33.060 47.303 1.000 57.685 322 HIS C C 1
ATOM 11068 O O . HIS C 1 352 ? 66.116 -33.551 47.526 1.000 60.359 322 HIS C O 1
ATOM 11075 N N . HIS C 1 353 ? 64.527 -32.751 46.088 1.000 56.283 323 HIS C N 1
ATOM 11076 C CA . HIS C 1 353 ? 65.161 -33.148 44.802 1.000 54.543 323 HIS C CA 1
ATOM 11077 C C . HIS C 1 353 ? 65.375 -31.932 43.888 1.000 53.101 323 HIS C C 1
ATOM 11078 O O . HIS C 1 353 ? 66.452 -31.860 43.268 1.000 53.434 323 HIS C O 1
ATOM 11085 N N . LEU C 1 354 ? 64.396 -31.028 43.791 1.000 50.576 324 LEU C N 1
ATOM 11086 C CA . LEU C 1 354 ? 64.436 -29.854 42.878 1.000 52.792 324 LEU C CA 1
ATOM 11087 C C . LEU C 1 354 ? 64.478 -28.564 43.704 1.000 54.184 324 LEU C C 1
ATOM 11088 O O . LEU C 1 354 ? 63.785 -28.507 44.728 1.000 53.268 324 LEU C O 1
ATOM 11093 N N . GLU C 1 355 ? 65.269 -27.576 43.275 1.000 55.534 325 GLU C N 1
ATOM 11094 C CA . GLU C 1 355 ? 65.229 -26.196 43.818 1.000 56.822 325 GLU C CA 1
ATOM 11095 C C . GLU C 1 355 ? 64.637 -25.272 42.752 1.000 54.089 325 GLU C C 1
ATOM 11096 O O . GLU C 1 355 ? 65.272 -25.108 41.696 1.000 55.925 325 GLU C O 1
ATOM 11102 N N . SER C 1 356 ? 63.469 -24.689 43.038 1.000 53.153 326 SER C N 1
ATOM 11103 C CA . SER C 1 356 ? 62.649 -23.898 42.084 1.000 52.477 326 SER C CA 1
ATOM 11104 C C . SER C 1 356 ? 63.004 -22.407 42.160 1.000 51.042 326 SER C C 1
ATOM 11105 O O . SER C 1 356 ? 62.174 -21.590 41.730 1.000 49.700 326 SER C O 1
ATOM 11108 N N . GLY C 1 357 ? 64.192 -22.063 42.669 1.000 52.541 327 GLY C N 1
ATOM 11109 C CA . GLY C 1 357 ? 64.669 -20.668 42.781 1.000 53.638 327 GLY C CA 1
ATOM 11110 C C . GLY C 1 357 ? 64.848 -20.036 41.411 1.000 53.755 327 GLY C C 1
ATOM 11111 O O . GLY C 1 357 ? 64.594 -18.828 41.272 1.000 54.725 327 GLY C O 1
ATOM 11112 N N . LEU C 1 358 ? 65.287 -20.836 40.438 1.000 52.036 328 LEU C N 1
ATOM 11113 C CA . LEU C 1 358 ? 65.387 -20.465 39.006 1.000 52.145 328 LEU C CA 1
ATOM 11114 C C . LEU C 1 358 ? 64.857 -21.644 38.187 1.000 54.994 328 LEU C C 1
ATOM 11115 O O . LEU C 1 358 ? 65.388 -22.765 38.336 1.000 54.679 328 LEU C O 1
ATOM 11120 N N . VAL C 1 359 ? 63.809 -21.408 37.396 1.000 55.987 329 VAL C N 1
ATOM 11121 C CA . VAL C 1 359 ? 63.138 -22.443 36.561 1.000 57.212 329 VAL C CA 1
ATOM 11122 C C . VAL C 1 359 ? 62.815 -21.819 35.205 1.000 57.739 329 VAL C C 1
ATOM 11123 O O . VAL C 1 359 ? 62.225 -20.724 35.187 1.000 59.599 329 VAL C O 1
ATOM 11127 N N . ILE C 1 360 ? 63.196 -22.496 34.122 1.000 57.101 330 ILE C N 1
ATOM 11128 C CA . ILE C 1 360 ? 62.719 -22.205 32.740 1.000 56.852 330 ILE C CA 1
ATOM 11129 C C . ILE C 1 360 ? 61.768 -23.335 32.349 1.000 58.531 330 ILE C C 1
ATOM 11130 O O . ILE C 1 360 ? 62.135 -24.508 32.555 1.000 58.224 330 ILE C O 1
ATOM 11135 N N . LEU C 1 361 ? 60.598 -22.982 31.812 1.000 61.261 331 LEU C N 1
ATOM 11136 C CA . LEU C 1 361 ? 59.558 -23.942 31.364 1.000 63.127 331 LEU C CA 1
ATOM 11137 C C . LEU C 1 361 ? 58.903 -23.411 30.082 1.000 61.816 331 LEU C C 1
ATOM 11138 O O . LEU C 1 361 ? 58.290 -22.332 30.136 1.000 64.546 331 LEU C O 1
ATOM 11143 N N . HIS C 1 362 ? 59.054 -24.139 28.973 1.000 59.692 332 HIS C N 1
ATOM 11144 C CA . HIS C 1 362 ? 58.438 -23.841 27.652 1.000 59.468 332 HIS C CA 1
ATOM 11145 C C . HIS C 1 362 ? 56.979 -24.314 27.659 1.000 58.409 332 HIS C C 1
ATOM 11146 O O . HIS C 1 362 ? 56.757 -25.525 27.474 1.000 59.124 332 HIS C O 1
ATOM 11153 N N . LYS C 1 363 ? 56.027 -23.396 27.854 1.000 60.519 333 LYS C N 1
ATOM 11154 C CA . LYS C 1 363 ? 54.575 -23.702 28.000 1.000 62.445 333 LYS C CA 1
ATOM 11155 C C . LYS C 1 363 ? 54.034 -24.371 26.732 1.000 63.328 333 LYS C C 1
ATOM 11156 O O . LYS C 1 363 ? 53.055 -25.131 26.850 1.000 68.634 333 LYS C O 1
ATOM 11162 N N . GLY C 1 364 ? 54.625 -24.079 25.569 1.000 62.132 334 GLY C N 1
ATOM 11163 C CA . GLY C 1 364 ? 54.295 -24.740 24.293 1.000 62.352 334 GLY C CA 1
ATOM 11164 C C . GLY C 1 364 ? 54.424 -26.251 24.391 1.000 64.839 334 GLY C C 1
ATOM 11165 O O . GLY C 1 364 ? 53.619 -26.955 23.750 1.000 68.251 334 GLY C O 1
ATOM 11166 N N . LYS C 1 365 ? 55.392 -26.734 25.179 1.000 66.627 335 LYS C N 1
ATOM 11167 C CA . LYS C 1 365 ? 55.751 -28.172 25.297 1.000 66.945 335 LYS C CA 1
ATOM 11168 C C . LYS C 1 365 ? 55.381 -28.738 26.676 1.000 63.755 335 LYS C C 1
ATOM 11169 O O . LYS C 1 365 ? 55.419 -29.975 26.808 1.000 63.712 335 LYS C O 1
ATOM 11175 N N . HIS C 1 366 ? 55.055 -27.894 27.665 1.000 60.315 336 HIS C N 1
ATOM 11176 C CA . HIS C 1 366 ? 54.995 -28.301 29.097 1.000 61.885 336 HIS C CA 1
ATOM 11177 C C . HIS C 1 366 ? 53.778 -27.747 29.851 1.000 62.204 336 HIS C C 1
ATOM 11178 O O . HIS C 1 366 ? 53.759 -27.915 31.087 1.000 62.601 336 HIS C O 1
ATOM 11185 N N . LEU C 1 367 ? 52.798 -27.135 29.179 1.000 63.659 337 LEU C N 1
ATOM 11186 C CA . LEU C 1 367 ? 51.624 -26.535 29.871 1.000 66.134 337 LEU C CA 1
ATOM 11187 C C . LEU C 1 367 ? 50.828 -27.637 30.582 1.000 66.178 337 LEU C C 1
ATOM 11188 O O . LEU C 1 367 ? 50.501 -27.445 31.767 1.000 61.039 337 LEU C O 1
ATOM 11193 N N . PHE C 1 368 ? 50.534 -28.744 29.893 1.000 70.477 338 PHE C N 1
ATOM 11194 C CA . PHE C 1 368 ? 49.708 -29.867 30.418 1.000 74.921 338 PHE C CA 1
ATOM 11195 C C . PHE C 1 368 ? 50.400 -30.485 31.646 1.000 70.848 338 PHE C C 1
ATOM 11196 O O . PHE C 1 368 ? 49.693 -30.839 32.616 1.000 73.906 338 PHE C O 1
ATOM 11204 N N . SER C 1 369 ? 51.735 -30.585 31.620 1.000 67.865 339 SER C N 1
ATOM 11205 C CA . SER C 1 369 ? 52.576 -31.047 32.758 1.000 67.052 339 SER C CA 1
ATOM 11206 C C . SER C 1 369 ? 52.438 -30.072 33.934 1.000 67.568 339 SER C C 1
ATOM 11207 O O . SER C 1 369 ? 52.265 -30.533 35.074 1.000 64.383 339 SER C O 1
ATOM 11210 N N . MET C 1 370 ? 52.531 -28.773 33.646 1.000 67.667 340 MET C N 1
ATOM 11211 C CA . MET C 1 370 ? 52.439 -27.665 34.634 1.000 69.501 340 MET C CA 1
ATOM 11212 C C . MET C 1 370 ? 51.082 -27.725 35.349 1.000 67.410 340 MET C C 1
ATOM 11213 O O . MET C 1 370 ? 51.049 -27.548 36.579 1.000 66.991 340 MET C O 1
ATOM 11218 N N . LEU C 1 371 ? 50.003 -27.961 34.599 1.000 65.674 341 LEU C N 1
ATOM 11219 C CA . LEU C 1 371 ? 48.618 -28.019 35.137 1.000 62.880 341 LEU C CA 1
ATOM 11220 C C . LEU C 1 371 ? 48.463 -29.264 36.021 1.000 62.424 341 LEU C C 1
ATOM 11221 O O . LEU C 1 371 ? 47.653 -29.218 36.967 1.000 63.423 341 LEU C O 1
ATOM 11226 N N . THR C 1 372 ? 49.208 -30.333 35.723 1.000 59.302 342 THR C N 1
ATOM 11227 C CA . THR C 1 372 ? 49.305 -31.548 36.575 1.000 59.407 342 THR C CA 1
ATOM 11228 C C . THR C 1 372 ? 50.044 -31.189 37.872 1.000 58.566 342 THR C C 1
ATOM 11229 O O . THR C 1 372 ? 49.579 -31.613 38.949 1.000 57.929 342 THR C O 1
ATOM 11233 N N . SER C 1 373 ? 51.148 -30.440 37.773 1.000 57.053 343 SER C N 1
ATOM 11234 C CA . SER C 1 373 ? 51.932 -29.942 38.934 1.000 56.099 343 SER C CA 1
ATOM 11235 C C . SER C 1 373 ? 50.988 -29.210 39.895 1.000 56.608 343 SER C C 1
ATOM 11236 O O . SER C 1 373 ? 51.068 -29.463 41.111 1.000 57.842 343 SER C O 1
ATOM 11239 N N . ILE C 1 374 ? 50.115 -28.353 39.360 1.000 56.417 344 ILE C N 1
ATOM 11240 C CA . ILE C 1 374 ? 49.133 -27.549 40.147 1.000 57.657 344 ILE C CA 1
ATOM 11241 C C . ILE C 1 374 ? 48.154 -28.502 40.845 1.000 57.195 344 ILE C C 1
ATOM 11242 O O . ILE C 1 374 ? 47.900 -28.301 42.045 1.000 55.780 344 ILE C O 1
ATOM 11247 N N . ALA C 1 375 ? 47.628 -29.497 40.123 1.000 58.908 345 ALA C N 1
ATOM 11248 C CA . ALA C 1 375 ? 46.713 -30.531 40.666 1.000 58.017 345 ALA C CA 1
ATOM 11249 C C . ALA C 1 375 ? 47.382 -31.222 41.861 1.000 58.727 345 ALA C C 1
ATOM 11250 O O . ALA C 1 375 ? 46.729 -31.328 42.918 1.000 59.991 345 ALA C O 1
ATOM 11252 N N . LEU C 1 376 ? 48.640 -31.648 41.691 1.000 56.769 346 LEU C N 1
ATOM 11253 C CA . LEU C 1 376 ? 49.454 -32.348 42.724 1.000 57.159 346 LEU C CA 1
ATOM 11254 C C . LEU C 1 376 ? 49.731 -31.412 43.908 1.000 58.662 346 LEU C C 1
ATOM 11255 O O . LEU C 1 376 ? 49.718 -31.896 45.052 1.000 57.832 346 LEU C O 1
ATOM 11260 N N . GLN C 1 377 ? 49.992 -30.129 43.636 1.000 60.614 347 GLN C N 1
ATOM 11261 C CA . GLN C 1 377 ? 50.284 -29.087 44.659 1.000 60.975 347 GLN C CA 1
ATOM 11262 C C . GLN C 1 377 ? 49.131 -29.023 45.668 1.000 60.343 347 GLN C C 1
ATOM 11263 O O . GLN C 1 377 ? 49.404 -28.773 46.856 1.000 61.202 347 GLN C O 1
ATOM 11269 N N . PHE C 1 378 ? 47.894 -29.229 45.208 1.000 58.394 348 PHE C N 1
ATOM 11270 C CA . PHE C 1 378 ? 46.661 -29.181 46.036 1.000 58.129 348 PHE C CA 1
ATOM 11271 C C . PHE C 1 378 ? 46.016 -30.572 46.093 1.000 57.616 348 PHE C C 1
ATOM 11272 O O . PHE C 1 378 ? 44.778 -30.665 46.035 1.000 56.540 348 PHE C O 1
ATOM 11280 N N . SER C 1 379 ? 46.843 -31.613 46.217 1.000 59.021 349 SER C N 1
ATOM 11281 C CA . SER C 1 379 ? 46.435 -33.041 46.288 1.000 59.898 349 SER C CA 1
ATOM 11282 C C . SER C 1 379 ? 46.689 -33.572 47.698 1.000 61.837 349 SER C C 1
ATOM 11283 O O . SER C 1 379 ? 47.273 -32.878 48.530 1.000 59.213 349 SER C O 1
ATOM 11286 N N . PRO C 1 380 ? 46.238 -34.806 48.020 1.000 64.238 350 PRO C N 1
ATOM 11287 C CA . PRO C 1 380 ? 46.577 -35.452 49.291 1.000 66.256 350 PRO C CA 1
ATOM 11288 C C . PRO C 1 380 ? 48.079 -35.541 49.620 1.000 66.522 350 PRO C C 1
ATOM 11289 O O . PRO C 1 380 ? 48.390 -35.632 50.794 1.000 70.787 350 PRO C O 1
ATOM 11293 N N . ILE C 1 381 ? 48.962 -35.519 48.611 1.000 64.057 351 ILE C N 1
ATOM 11294 C CA . ILE C 1 381 ? 50.441 -35.651 48.793 1.000 63.912 351 ILE C CA 1
ATOM 11295 C C . ILE C 1 381 ? 51.100 -34.264 48.861 1.000 64.098 351 ILE C C 1
ATOM 11296 O O . ILE C 1 381 ? 52.342 -34.208 48.825 1.000 65.338 351 ILE C O 1
ATOM 11301 N N . ALA C 1 382 ? 50.314 -33.188 48.965 1.000 65.654 352 ALA C N 1
ATOM 11302 C CA . ALA C 1 382 ? 50.804 -31.796 49.129 1.000 66.916 352 ALA C CA 1
ATOM 11303 C C . ALA C 1 382 ? 51.699 -31.699 50.372 1.000 67.706 352 ALA C C 1
ATOM 11304 O O . ALA C 1 382 ? 52.742 -31.029 50.311 1.000 68.491 352 ALA C O 1
ATOM 11306 N N . GLU C 1 383 ? 51.297 -32.372 51.451 1.000 71.186 353 GLU C N 1
ATOM 11307 C CA . GLU C 1 383 ? 51.941 -32.322 52.793 1.000 71.989 353 GLU C CA 1
ATOM 11308 C C . GLU C 1 383 ? 53.264 -33.107 52.799 1.000 65.175 353 GLU C C 1
ATOM 11309 O O . GLU C 1 383 ? 54.035 -32.924 53.748 1.000 61.979 353 GLU C O 1
ATOM 11315 N N . TYR C 1 384 ? 53.513 -33.953 51.797 1.000 61.174 354 TYR C N 1
ATOM 11316 C CA . TYR C 1 384 ? 54.720 -34.817 51.697 1.000 61.611 354 TYR C CA 1
ATOM 11317 C C . TYR C 1 384 ? 55.957 -33.975 51.353 1.000 60.937 354 TYR C C 1
ATOM 11318 O O . TYR C 1 384 ? 57.070 -34.358 51.754 1.000 58.295 354 TYR C O 1
ATOM 11327 N N . PHE C 1 385 ? 55.772 -32.881 50.609 1.000 60.174 355 PHE C N 1
ATOM 11328 C CA . PHE C 1 385 ? 56.860 -32.043 50.041 1.000 58.224 355 PHE C CA 1
ATOM 11329 C C . PHE C 1 385 ? 56.738 -30.605 50.554 1.000 57.674 355 PHE C C 1
ATOM 11330 O O . PHE C 1 385 ? 55.613 -30.167 50.876 1.000 64.198 355 PHE C O 1
ATOM 11338 N N . HIS C 1 386 ? 57.872 -29.901 50.608 1.000 56.156 356 HIS C N 1
ATOM 11339 C CA . HIS C 1 386 ? 57.982 -28.491 51.068 1.000 57.320 356 HIS C CA 1
ATOM 11340 C C . HIS C 1 386 ? 57.723 -27.549 49.885 1.000 56.980 356 HIS C C 1
ATOM 11341 O O . HIS C 1 386 ? 58.557 -27.515 48.960 1.000 54.610 356 HIS C O 1
ATOM 11348 N N . GLY C 1 387 ? 56.597 -26.831 49.923 1.000 56.763 357 GLY C N 1
ATOM 11349 C CA . GLY C 1 387 ? 56.199 -25.832 48.913 1.000 57.948 357 GLY C CA 1
ATOM 11350 C C . GLY C 1 387 ? 56.017 -26.447 47.537 1.000 56.890 357 GLY C C 1
ATOM 11351 O O . GLY C 1 387 ? 55.538 -27.595 47.458 1.000 61.073 357 GLY C O 1
ATOM 11352 N N . ASP C 1 388 ? 56.441 -25.716 46.503 1.000 55.061 358 ASP C N 1
ATOM 11353 C CA . ASP C 1 388 ? 56.155 -25.969 45.063 1.000 56.433 358 ASP C CA 1
ATOM 11354 C C . ASP C 1 388 ? 57.241 -26.833 44.413 1.000 53.935 358 ASP C C 1
ATOM 11355 O O . ASP C 1 388 ? 56.911 -27.603 43.491 1.000 50.457 358 ASP C O 1
ATOM 11360 N N . LYS C 1 389 ? 58.489 -26.690 44.866 1.000 55.262 359 LYS C N 1
ATOM 11361 C CA . LYS C 1 389 ? 59.710 -27.045 44.096 1.000 55.351 359 LYS C CA 1
ATOM 11362 C C . LYS C 1 389 ? 59.584 -28.450 43.492 1.000 54.956 359 LYS C C 1
ATOM 11363 O O . LYS C 1 389 ? 59.852 -28.590 42.290 1.000 55.130 359 LYS C O 1
ATOM 11369 N N . ASP C 1 390 ? 59.191 -29.450 44.283 1.000 57.427 360 ASP C N 1
ATOM 11370 C CA . ASP C 1 390 ? 59.300 -30.883 43.892 1.000 57.306 360 ASP C CA 1
ATOM 11371 C C . ASP C 1 390 ? 58.114 -31.291 43.009 1.000 57.325 360 ASP C C 1
ATOM 11372 O O . ASP C 1 390 ? 58.220 -32.345 42.353 1.000 57.064 360 ASP C O 1
ATOM 11377 N N . PHE C 1 391 ? 57.045 -30.490 42.961 1.000 56.471 361 PHE C N 1
ATOM 11378 C CA . PHE C 1 391 ? 55.849 -30.759 42.117 1.000 56.021 361 PHE C CA 1
ATOM 11379 C C . PHE C 1 391 ? 56.132 -30.385 40.658 1.000 55.335 361 PHE C C 1
ATOM 11380 O O . PHE C 1 391 ? 55.356 -30.801 39.783 1.000 55.549 361 PHE C O 1
ATOM 11388 N N . PHE C 1 392 ? 57.205 -29.633 40.403 1.000 55.591 362 PHE C N 1
ATOM 11389 C CA . PHE C 1 392 ? 57.675 -29.280 39.038 1.000 57.431 362 PHE C CA 1
ATOM 11390 C C . PHE C 1 392 ? 57.997 -30.563 38.266 1.000 60.168 362 PHE C C 1
ATOM 11391 O O . PHE C 1 392 ? 57.428 -30.751 37.173 1.000 63.650 362 PHE C O 1
ATOM 11399 N N . TRP C 1 393 ? 58.855 -31.418 38.832 1.000 59.214 363 TRP C N 1
ATOM 11400 C CA . TRP C 1 393 ? 59.347 -32.661 38.178 1.000 58.921 363 TRP C CA 1
ATOM 11401 C C . TRP C 1 393 ? 58.338 -33.806 38.353 1.000 58.179 363 TRP C C 1
ATOM 11402 O O . TRP C 1 393 ? 58.247 -34.633 37.437 1.000 62.761 363 TRP C O 1
ATOM 11413 N N . LEU C 1 394 ? 57.604 -33.859 39.468 1.000 59.465 364 LEU C N 1
ATOM 11414 C CA . LEU C 1 394 ? 56.550 -34.886 39.697 1.000 59.624 364 LEU C CA 1
ATOM 11415 C C . LEU C 1 394 ? 55.433 -34.717 38.660 1.000 58.412 364 LEU C C 1
ATOM 11416 O O . LEU C 1 394 ? 54.933 -35.742 38.162 1.000 57.714 364 LEU C O 1
ATOM 11421 N N . GLY C 1 395 ? 55.057 -33.474 38.353 1.000 59.024 365 GLY C N 1
ATOM 11422 C CA . GLY C 1 395 ? 54.089 -33.151 37.289 1.000 59.128 365 GLY C CA 1
ATOM 11423 C C . GLY C 1 395 ? 54.552 -33.684 35.944 1.000 58.800 365 GLY C C 1
ATOM 11424 O O . GLY C 1 395 ? 53.724 -34.269 35.225 1.000 55.115 365 GLY C O 1
ATOM 11425 N N . GLU C 1 396 ? 55.835 -33.502 35.619 1.000 60.336 366 GLU C N 1
ATOM 11426 C CA . GLU C 1 396 ? 56.454 -33.987 34.358 1.000 63.667 366 GLU C CA 1
ATOM 11427 C C . GLU C 1 396 ? 56.436 -35.519 34.348 1.000 63.399 366 GLU C C 1
ATOM 11428 O O . GLU C 1 396 ? 56.021 -36.093 33.323 1.000 66.879 366 GLU C O 1
ATOM 11434 N N . LEU C 1 397 ? 56.865 -36.145 35.450 1.000 61.908 367 LEU C N 1
ATOM 11435 C CA . LEU C 1 397 ? 57.006 -37.621 35.583 1.000 60.901 367 LEU C CA 1
ATOM 11436 C C . LEU C 1 397 ? 55.636 -38.286 35.409 1.000 60.337 367 LEU C C 1
ATOM 11437 O O . LEU C 1 397 ? 55.533 -39.206 34.571 1.000 61.328 367 LEU C O 1
ATOM 11442 N N . LEU C 1 398 ? 54.634 -37.842 36.174 1.000 59.378 368 LEU C N 1
ATOM 11443 C CA . LEU C 1 398 ? 53.300 -38.496 36.260 1.000 61.363 368 LEU C CA 1
ATOM 11444 C C . LEU C 1 398 ? 52.473 -38.187 35.002 1.000 62.211 368 LEU C C 1
ATOM 11445 O O . LEU C 1 398 ? 51.587 -39.001 34.697 1.000 63.323 368 LEU C O 1
ATOM 11450 N N . SER C 1 399 ? 52.746 -37.076 34.302 1.000 64.849 369 SER C N 1
ATOM 11451 C CA . SER C 1 399 ? 52.086 -36.693 33.022 1.000 66.448 369 SER C CA 1
ATOM 11452 C C . SER C 1 399 ? 52.737 -37.430 31.842 1.000 67.344 369 SER C C 1
ATOM 11453 O O . SER C 1 399 ? 52.189 -37.362 30.719 1.000 65.468 369 SER C O 1
ATOM 11456 N N . ASN C 1 400 ? 53.877 -38.082 32.085 1.000 69.295 370 ASN C N 1
ATOM 11457 C CA . ASN C 1 400 ? 54.648 -38.857 31.078 1.000 70.486 370 ASN C CA 1
ATOM 11458 C C . ASN C 1 400 ? 55.180 -37.902 30.000 1.000 70.040 370 ASN C C 1
ATOM 11459 O O . ASN C 1 400 ? 55.193 -38.289 28.820 1.000 72.143 370 ASN C O 1
ATOM 11464 N N . ASN C 1 401 ? 55.621 -36.707 30.405 1.000 68.603 371 ASN C N 1
ATOM 11465 C CA . ASN C 1 401 ? 56.247 -35.691 29.518 1.000 68.060 371 ASN C CA 1
ATOM 11466 C C . ASN C 1 401 ? 57.769 -35.783 29.679 1.000 68.312 371 ASN C C 1
ATOM 11467 O O . ASN C 1 401 ? 58.218 -36.030 30.811 1.000 69.237 371 ASN C O 1
ATOM 11472 N N . ARG C 1 402 ? 58.521 -35.601 28.588 1.000 69.201 372 ARG C N 1
ATOM 11473 C CA . ARG C 1 402 ? 60.010 -35.625 28.584 1.000 69.093 372 ARG C CA 1
ATOM 11474 C C . ARG C 1 402 ? 60.516 -34.457 29.438 1.000 63.822 372 ARG C C 1
ATOM 11475 O O . ARG C 1 402 ? 60.060 -33.324 29.219 1.000 65.331 372 ARG C O 1
ATOM 11483 N N . PHE C 1 403 ? 61.416 -34.726 30.384 1.000 56.967 373 PHE C N 1
ATOM 11484 C CA . PHE C 1 403 ? 62.079 -33.703 31.232 1.000 54.182 373 PHE C CA 1
ATOM 11485 C C . PHE C 1 403 ? 63.438 -34.232 31.692 1.000 53.880 373 PHE C C 1
ATOM 11486 O O . PHE C 1 403 ? 63.690 -35.443 31.546 1.000 56.959 373 PHE C O 1
ATOM 11494 N N . THR C 1 404 ? 64.279 -33.355 32.240 1.000 52.582 374 THR C N 1
ATOM 11495 C CA . THR C 1 404 ? 65.547 -33.741 32.911 1.000 54.060 374 THR C CA 1
ATOM 11496 C C . THR C 1 404 ? 65.935 -32.664 33.927 1.000 53.392 374 THR C C 1
ATOM 11497 O O . THR C 1 404 ? 65.227 -31.647 34.012 1.000 57.696 374 THR C O 1
ATOM 11501 N N . PHE C 1 405 ? 67.018 -32.894 34.665 1.000 51.926 375 PHE C N 1
ATOM 11502 C CA . PHE C 1 405 ? 67.649 -31.905 35.576 1.000 53.395 375 PHE C CA 1
ATOM 11503 C C . PHE C 1 405 ? 69.000 -31.499 34.998 1.000 51.737 375 PHE C C 1
ATOM 11504 O O . PHE C 1 405 ? 69.596 -32.297 34.247 1.000 48.712 375 PHE C O 1
ATOM 11512 N N . HIS C 1 406 ? 69.456 -30.295 35.345 1.000 52.160 376 HIS C N 1
ATOM 11513 C CA . HIS C 1 406 ? 70.887 -29.915 35.256 1.000 54.536 376 HIS C CA 1
ATOM 11514 C C . HIS C 1 406 ? 71.645 -30.855 36.186 1.000 57.013 376 HIS C C 1
ATOM 11515 O O . HIS C 1 406 ? 71.348 -30.921 37.380 1.000 57.716 376 HIS C O 1
ATOM 11522 N N . PRO C 1 407 ? 72.616 -31.638 35.667 1.000 59.382 377 PRO C N 1
ATOM 11523 C CA . PRO C 1 407 ? 73.182 -32.752 36.431 1.000 60.350 377 PRO C CA 1
ATOM 11524 C C . PRO C 1 407 ? 74.112 -32.356 37.590 1.000 58.158 377 PRO C C 1
ATOM 11525 O O . PRO C 1 407 ? 74.423 -33.227 38.378 1.000 59.761 377 PRO C O 1
ATOM 11529 N N . VAL C 1 408 ? 74.517 -31.084 37.681 1.000 54.382 378 VAL C N 1
ATOM 11530 C CA . VAL C 1 408 ? 75.466 -30.589 38.724 1.000 56.629 378 VAL C CA 1
ATOM 11531 C C . VAL C 1 408 ? 74.735 -30.479 40.069 1.000 55.344 378 VAL C C 1
ATOM 11532 O O . VAL C 1 408 ? 73.665 -29.852 40.121 1.000 55.760 378 VAL C O 1
ATOM 11536 N N . ASP C 1 409 ? 75.315 -31.073 41.115 1.000 57.909 379 ASP C N 1
ATOM 11537 C CA . ASP C 1 409 ? 74.789 -31.048 42.506 1.000 60.017 379 ASP C CA 1
ATOM 11538 C C . ASP C 1 409 ? 74.819 -29.610 43.025 1.000 58.253 379 ASP C C 1
ATOM 11539 O O . ASP C 1 409 ? 75.754 -28.878 42.671 1.000 60.020 379 ASP C O 1
ATOM 11544 N N . ALA C 1 410 ? 73.823 -29.233 43.830 1.000 58.506 380 ALA C N 1
ATOM 11545 C CA . ALA C 1 410 ? 73.749 -27.930 44.531 1.000 55.801 380 ALA C CA 1
ATOM 11546 C C . ALA C 1 410 ? 74.988 -27.786 45.412 1.000 56.438 380 ALA C C 1
ATOM 11547 O O . ALA C 1 410 ? 75.539 -28.822 45.840 1.000 59.509 380 ALA C O 1
ATOM 11549 N N . SER C 1 411 ? 75.397 -26.545 45.673 1.000 57.396 381 SER C N 1
ATOM 11550 C CA . SER C 1 411 ? 76.666 -26.204 46.360 1.000 56.759 381 SER C CA 1
ATOM 11551 C C . SER C 1 411 ? 76.440 -25.090 47.385 1.000 57.253 381 SER C C 1
ATOM 11552 O O . SER C 1 411 ? 75.429 -24.373 47.282 1.000 55.634 381 SER C O 1
ATOM 11555 N N . ASN C 1 412 ? 77.355 -24.983 48.349 1.000 59.391 382 ASN C N 1
ATOM 11556 C CA . ASN C 1 412 ? 77.394 -23.917 49.383 1.000 59.914 382 ASN C CA 1
ATOM 11557 C C . ASN C 1 412 ? 78.402 -22.855 48.927 1.000 61.588 382 ASN C C 1
ATOM 11558 O O . ASN C 1 412 ? 79.386 -23.231 48.264 1.000 59.262 382 ASN C O 1
ATOM 11563 N N . ILE C 1 413 ? 78.167 -21.586 49.265 1.000 64.030 383 ILE C N 1
ATOM 11564 C CA . ILE C 1 413 ? 78.999 -20.434 48.810 1.000 65.729 383 ILE C CA 1
ATOM 11565 C C . ILE C 1 413 ? 79.183 -19.441 49.966 1.000 66.522 383 ILE C C 1
ATOM 11566 O O . ILE C 1 413 ? 78.188 -19.097 50.634 1.000 70.126 383 ILE C O 1
ATOM 11571 N N . GLY C 1 414 ? 80.424 -18.999 50.180 1.000 68.364 384 GLY C N 1
ATOM 11572 C CA . GLY C 1 414 ? 80.794 -18.014 51.216 1.000 71.522 384 GLY C CA 1
ATOM 11573 C C . GLY C 1 414 ? 82.294 -17.988 51.457 1.000 73.321 384 GLY C C 1
ATOM 11574 O O . GLY C 1 414 ? 83.058 -18.094 50.477 1.000 74.812 384 GLY C O 1
ATOM 11575 N N . GLN C 1 415 ? 82.700 -17.847 52.722 1.000 75.852 385 GLN C N 1
ATOM 11576 C CA . GLN C 1 415 ? 84.124 -17.806 53.151 1.000 75.749 385 GLN C CA 1
ATOM 11577 C C . GLN C 1 415 ? 84.607 -19.236 53.409 1.000 76.420 385 GLN C C 1
ATOM 11578 O O . GLN C 1 415 ? 83.859 -20.010 54.034 1.000 75.341 385 GLN C O 1
ATOM 11584 N N . LEU C 1 416 ? 85.808 -19.564 52.927 1.000 79.549 386 LEU C N 1
ATOM 11585 C CA . LEU C 1 416 ? 86.460 -20.887 53.107 1.000 83.701 386 LEU C CA 1
ATOM 11586 C C . LEU C 1 416 ? 87.205 -20.897 54.450 1.000 84.712 386 LEU C C 1
ATOM 11587 O O . LEU C 1 416 ? 88.431 -20.698 54.450 1.000 89.085 386 LEU C O 1
ATOM 11592 N N . GLY C 1 417 ? 86.478 -21.097 55.551 1.000 82.317 387 GLY C N 1
ATOM 11593 C CA . GLY C 1 417 ? 87.054 -21.257 56.901 1.000 81.458 387 GLY C CA 1
ATOM 11594 C C . GLY C 1 417 ? 87.931 -22.496 56.987 1.000 82.959 387 GLY C C 1
ATOM 11595 O O . GLY C 1 417 ? 87.511 -23.548 56.472 1.000 80.022 387 GLY C O 1
ATOM 11596 N N . ASN C 1 418 ? 89.112 -22.373 57.598 1.000 87.434 388 ASN C N 1
ATOM 11597 C CA . ASN C 1 418 ? 90.081 -23.486 57.800 1.000 91.142 388 ASN C CA 1
ATOM 11598 C C . ASN C 1 418 ? 89.570 -24.422 58.900 1.000 88.797 388 ASN C C 1
ATOM 11599 O O . ASN C 1 418 ? 89.209 -23.930 59.972 1.000 81.240 388 ASN C O 1
ATOM 11604 N N . VAL C 1 419 ? 89.541 -25.726 58.625 1.000 96.648 389 VAL C N 1
ATOM 11605 C CA . VAL C 1 419 ? 89.186 -26.804 59.596 1.000 103.266 389 VAL C CA 1
ATOM 11606 C C . VAL C 1 419 ? 90.498 -27.412 60.108 1.000 111.770 389 VAL C C 1
ATOM 11607 O O . VAL C 1 419 ? 91.349 -27.776 59.271 1.000 115.318 389 VAL C O 1
ATOM 11611 N N . VAL C 1 420 ? 90.649 -27.506 61.431 1.000 119.339 390 VAL C N 1
ATOM 11612 C CA . VAL C 1 420 ? 91.799 -28.159 62.128 1.000 122.207 390 VAL C CA 1
ATOM 11613 C C . VAL C 1 420 ? 91.740 -29.676 61.895 1.000 124.559 390 VAL C C 1
ATOM 11614 O O . VAL C 1 420 ? 90.707 -30.296 62.232 1.000 120.355 390 VAL C O 1
ATOM 11618 N N . SER C 1 421 ? 92.828 -30.245 61.367 1.000 130.932 391 SER C N 1
ATOM 11619 C CA . SER C 1 421 ? 92.984 -31.693 61.060 1.000 136.331 391 SER C CA 1
ATOM 11620 C C . SER C 1 421 ? 94.051 -32.360 61.950 1.000 142.247 391 SER C C 1
ATOM 11621 O O . SER C 1 421 ? 94.739 -31.651 62.710 1.000 139.650 391 SER C O 1
ATOM 11624 N N . LYS C 1 422 ? 94.151 -33.690 61.858 1.000 152.644 392 LYS C N 1
ATOM 11625 C CA . LYS C 1 422 ? 94.937 -34.567 62.776 1.000 156.364 392 LYS C CA 1
ATOM 11626 C C . LYS C 1 422 ? 96.360 -34.735 62.226 1.000 155.782 392 LYS C C 1
ATOM 11627 O O . LYS C 1 422 ? 96.870 -35.881 62.207 1.000 150.464 392 LYS C O 1
ATOM 11633 N N . GLU C 1 423 ? 96.987 -33.622 61.827 1.000 156.685 393 GLU C N 1
ATOM 11634 C CA . GLU C 1 423 ? 98.297 -33.571 61.119 1.000 157.203 393 GLU C CA 1
ATOM 11635 C C . GLU C 1 423 ? 98.137 -34.136 59.703 1.000 156.598 393 GLU C C 1
ATOM 11636 O O . GLU C 1 423 ? 99.164 -34.386 59.047 1.000 157.853 393 GLU C O 1
ATOM 11642 N N . SER C 1 424 ? 96.895 -34.281 59.225 1.000 152.487 394 SER C N 1
ATOM 11643 C CA . SER C 1 424 ? 96.545 -34.666 57.833 1.000 147.797 394 SER C CA 1
ATOM 11644 C C . SER C 1 424 ? 96.986 -33.547 56.883 1.000 146.683 394 SER C C 1
ATOM 11645 O O . SER C 1 424 ? 97.460 -33.855 55.775 1.000 142.303 394 SER C O 1
ATOM 11648 N N . THR C 1 425 ? 96.892 -32.300 57.358 1.000 148.351 395 THR C N 1
ATOM 11649 C CA . THR C 1 425 ? 97.221 -31.052 56.616 1.000 150.496 395 THR C CA 1
ATOM 11650 C C . THR C 1 425 ? 96.358 -31.024 55.348 1.000 153.284 395 THR C C 1
ATOM 11651 O O . THR C 1 425 ? 95.128 -30.889 55.499 1.000 155.061 395 THR C O 1
ATOM 11655 N N . GLY C 1 426 ? 96.957 -31.184 54.161 1.000 151.155 396 GLY C N 1
ATOM 11656 C CA . GLY C 1 426 ? 96.288 -30.927 52.871 1.000 147.880 396 GLY C CA 1
ATOM 11657 C C . GLY C 1 426 ? 95.572 -29.588 52.912 1.000 145.949 396 GLY C C 1
ATOM 11658 O O . GLY C 1 426 ? 96.163 -28.626 53.442 1.000 152.260 396 GLY C O 1
ATOM 11659 N N . GLU C 1 427 ? 94.349 -29.527 52.381 1.000 136.652 397 GLU C N 1
ATOM 11660 C CA . GLU C 1 427 ? 93.414 -28.379 52.522 1.000 130.292 397 GLU C CA 1
ATOM 11661 C C . GLU C 1 427 ? 92.072 -28.917 53.026 1.000 117.579 397 GLU C C 1
ATOM 11662 O O . GLU C 1 427 ? 91.418 -29.639 52.259 1.000 117.397 397 GLU C O 1
ATOM 11668 N N . PHE C 1 428 ? 91.683 -28.563 54.259 1.000 106.115 398 PHE C N 1
ATOM 11669 C CA . PHE C 1 428 ? 90.350 -28.828 54.865 1.000 98.703 398 PHE C CA 1
ATOM 11670 C C . PHE C 1 428 ? 89.616 -27.487 55.022 1.000 93.976 398 PHE C C 1
ATOM 11671 O O . PHE C 1 428 ? 90.079 -26.640 55.814 1.000 96.349 398 PHE C O 1
ATOM 11679 N N . TYR C 1 429 ? 88.519 -27.292 54.280 1.000 88.508 399 TYR C N 1
ATOM 11680 C CA . TYR C 1 429 ? 87.703 -26.048 54.276 1.000 87.533 399 TYR C CA 1
ATOM 11681 C C . TYR C 1 429 ? 86.260 -26.355 54.697 1.000 78.999 399 TYR C C 1
ATOM 11682 O O . TYR C 1 429 ? 85.807 -27.511 54.548 1.000 78.433 399 TYR C O 1
ATOM 11691 N N . GLN C 1 430 ? 85.568 -25.326 55.198 1.000 69.440 400 GLN C N 1
ATOM 11692 C CA . GLN C 1 430 ? 84.145 -25.372 55.623 1.000 68.120 400 GLN C CA 1
ATOM 11693 C C . GLN C 1 430 ? 83.464 -24.057 55.237 1.000 65.302 400 GLN C C 1
ATOM 11694 O O . GLN C 1 430 ? 84.055 -22.988 55.493 1.000 62.063 400 GLN C O 1
ATOM 11700 N N . ILE C 1 431 ? 82.272 -24.142 54.641 1.000 64.857 401 ILE C N 1
ATOM 11701 C CA . ILE C 1 431 ? 81.354 -22.987 54.414 1.000 63.392 401 ILE C CA 1
ATOM 11702 C C . ILE C 1 431 ? 80.065 -23.271 55.188 1.000 65.146 401 ILE C C 1
ATOM 11703 O O . ILE C 1 431 ? 79.533 -24.382 55.039 1.000 70.377 401 ILE C O 1
ATOM 11708 N N . CYS C 1 432 ? 79.606 -22.313 55.994 1.000 67.309 402 CYS C N 1
ATOM 11709 C CA . CYS C 1 432 ? 78.291 -22.334 56.689 1.000 67.699 402 CYS C CA 1
ATOM 11710 C C . CYS C 1 432 ? 77.480 -21.117 56.231 1.000 64.182 402 CYS C C 1
ATOM 11711 O O . CYS C 1 432 ? 77.878 -19.983 56.553 1.000 62.147 402 CYS C O 1
ATOM 11714 N N . SER C 1 433 ? 76.402 -21.337 55.478 1.000 64.922 403 SER C N 1
ATOM 11715 C CA . SER C 1 433 ? 75.573 -20.246 54.902 1.000 65.958 403 SER C CA 1
ATOM 11716 C C . SER C 1 433 ? 74.125 -20.698 54.693 1.000 63.667 403 SER C C 1
ATOM 11717 O O . SER C 1 433 ? 73.849 -21.919 54.755 1.000 65.132 403 SER C O 1
ATOM 11720 N N . VAL C 1 434 ? 73.254 -19.714 54.468 1.000 62.327 404 VAL C N 1
ATOM 11721 C CA . VAL C 1 434 ? 71.838 -19.873 54.028 1.000 61.918 404 VAL C CA 1
ATOM 11722 C C . VAL C 1 434 ? 71.805 -19.920 52.494 1.000 60.368 404 VAL C C 1
ATOM 11723 O O . VAL C 1 434 ? 70.783 -20.349 51.939 1.000 62.731 404 VAL C O 1
ATOM 11727 N N . GLN C 1 435 ? 72.888 -19.488 51.843 1.000 58.308 405 GLN C N 1
ATOM 11728 C CA . GLN C 1 435 ? 72.990 -19.399 50.365 1.000 57.201 405 GLN C CA 1
ATOM 11729 C C . GLN C 1 435 ? 73.159 -20.811 49.789 1.000 57.473 405 GLN C C 1
ATOM 11730 O O . GLN C 1 435 ? 73.982 -21.581 50.318 1.000 57.170 405 GLN C O 1
ATOM 11736 N N . LEU C 1 436 ? 72.373 -21.126 48.758 1.000 55.091 406 LEU C N 1
ATOM 11737 C CA . LEU C 1 436 ? 72.443 -22.382 47.970 1.000 53.869 406 LEU C CA 1
ATOM 11738 C C . LEU C 1 436 ? 72.822 -22.007 46.534 1.000 53.438 406 LEU C C 1
ATOM 11739 O O . LEU C 1 436 ? 71.998 -21.382 45.852 1.000 50.781 406 LEU C O 1
ATOM 11744 N N . SER C 1 437 ? 74.045 -22.339 46.122 1.000 55.837 407 SER C N 1
ATOM 11745 C CA . SER C 1 437 ? 74.642 -21.950 44.819 1.000 55.602 407 SER C CA 1
ATOM 11746 C C . SER C 1 437 ? 74.455 -23.082 43.800 1.000 56.166 407 SER C C 1
ATOM 11747 O O . SER C 1 437 ? 74.247 -24.246 44.215 1.000 53.479 407 SER C O 1
ATOM 11750 N N . HIS C 1 438 ? 74.516 -22.733 42.512 1.000 57.871 408 HIS C N 1
ATOM 11751 C CA . HIS C 1 438 ? 74.411 -23.663 41.358 1.000 56.975 408 HIS C CA 1
ATOM 11752 C C . HIS C 1 438 ? 75.480 -23.303 40.328 1.000 56.305 408 HIS C C 1
ATOM 11753 O O . HIS C 1 438 ? 75.461 -22.162 39.829 1.000 54.661 408 HIS C O 1
ATOM 11760 N N . THR C 1 439 ? 76.379 -24.248 40.047 1.000 59.604 409 THR C N 1
ATOM 11761 C CA . THR C 1 439 ? 77.525 -24.080 39.122 1.000 63.856 409 THR C CA 1
ATOM 11762 C C . THR C 1 439 ? 77.250 -24.849 37.829 1.000 67.289 409 THR C C 1
ATOM 11763 O O . THR C 1 439 ? 76.441 -25.802 37.866 1.000 65.646 409 THR C O 1
ATOM 11767 N N . ASP C 1 440 ? 77.904 -24.438 36.736 1.000 75.200 410 ASP C N 1
ATOM 11768 C CA . ASP C 1 440 ? 77.935 -25.176 35.446 1.000 77.814 410 ASP C CA 1
ATOM 11769 C C . ASP C 1 440 ? 78.968 -26.304 35.571 1.000 75.172 410 ASP C C 1
ATOM 11770 O O . ASP C 1 440 ? 79.648 -26.370 36.614 1.000 73.654 410 ASP C O 1
ATOM 11775 N N . ARG C 1 441 ? 79.075 -27.154 34.551 1.000 79.630 411 ARG C N 1
ATOM 11776 C CA . ARG C 1 441 ? 80.044 -28.281 34.496 1.000 86.799 411 ARG C CA 1
ATOM 11777 C C . ARG C 1 441 ? 81.476 -27.734 34.586 1.000 85.821 411 ARG C C 1
ATOM 11778 O O . ARG C 1 441 ? 82.298 -28.370 35.274 1.000 84.447 411 ARG C O 1
ATOM 11786 N N . ASP C 1 442 ? 81.752 -26.593 33.939 1.000 86.772 412 ASP C N 1
ATOM 11787 C CA . ASP C 1 442 ? 83.092 -25.942 33.913 1.000 89.238 412 ASP C CA 1
ATOM 11788 C C . ASP C 1 442 ? 83.442 -25.383 35.304 1.000 86.679 412 ASP C C 1
ATOM 11789 O O . ASP C 1 442 ? 84.649 -25.215 35.579 1.000 89.507 412 ASP C O 1
ATOM 11794 N N . GLY C 1 443 ? 82.433 -25.097 36.139 1.000 81.855 413 GLY C N 1
ATOM 11795 C CA . GLY C 1 443 ? 82.598 -24.661 37.541 1.000 76.180 413 GLY C CA 1
ATOM 11796 C C . GLY C 1 443 ? 82.283 -23.185 37.746 1.000 72.182 413 GLY C C 1
ATOM 11797 O O . GLY C 1 443 ? 82.561 -22.678 38.849 1.000 67.866 413 GLY C O 1
ATOM 11798 N N . SER C 1 444 ? 81.736 -22.507 36.735 1.000 70.405 414 SER C N 1
ATOM 11799 C CA . SER C 1 444 ? 81.278 -21.094 36.823 1.000 71.055 414 SER C CA 1
ATOM 11800 C C . SER C 1 444 ? 79.990 -21.026 37.651 1.000 67.979 414 SER C C 1
ATOM 11801 O O . SER C 1 444 ? 79.152 -21.941 37.524 1.000 65.489 414 SER C O 1
ATOM 11804 N N . LEU C 1 445 ? 79.848 -19.978 38.465 1.000 65.273 415 LEU C N 1
ATOM 11805 C CA . LEU C 1 445 ? 78.636 -19.702 39.277 1.000 64.834 415 LEU C CA 1
ATOM 11806 C C . LEU C 1 445 ? 77.535 -19.182 38.348 1.000 67.052 415 LEU C C 1
ATOM 11807 O O . LEU C 1 445 ? 77.762 -18.149 37.688 1.000 71.535 415 LEU C O 1
ATOM 11812 N N . LEU C 1 446 ? 76.391 -19.870 38.308 1.000 66.110 416 LEU C N 1
ATOM 11813 C CA . LEU C 1 446 ? 75.215 -19.486 37.483 1.000 65.328 416 LEU C CA 1
ATOM 11814 C C . LEU C 1 446 ? 74.277 -18.610 38.321 1.000 62.848 416 LEU C C 1
ATOM 11815 O O . LEU C 1 446 ? 73.924 -17.512 37.847 1.000 61.875 416 LEU C O 1
ATOM 11820 N N . TRP C 1 447 ? 73.891 -19.073 39.515 1.000 58.547 417 TRP C N 1
ATOM 11821 C CA . TRP C 1 447 ? 72.930 -18.368 40.407 1.000 57.105 417 TRP C CA 1
ATOM 11822 C C . TRP C 1 447 ? 72.942 -18.985 41.810 1.000 57.159 417 TRP C C 1
ATOM 11823 O O . TRP C 1 447 ? 73.519 -20.082 41.973 1.000 57.972 417 TRP C O 1
ATOM 11834 N N . LEU C 1 448 ? 72.326 -18.294 42.776 1.000 54.954 418 LEU C N 1
ATOM 11835 C CA . LEU C 1 448 ? 72.044 -18.822 44.139 1.000 52.927 418 LEU C CA 1
ATOM 11836 C C . LEU C 1 448 ? 70.669 -18.335 44.613 1.000 51.873 418 LEU C C 1
ATOM 11837 O O . LEU C 1 448 ? 70.157 -17.352 44.043 1.000 47.855 418 LEU C O 1
ATOM 11842 N N . ASN C 1 449 ? 70.090 -19.033 45.597 1.000 54.136 419 ASN C N 1
ATOM 11843 C CA . ASN C 1 449 ? 68.906 -18.587 46.383 1.000 57.921 419 ASN C CA 1
ATOM 11844 C C . ASN C 1 449 ? 69.385 -18.282 47.805 1.000 56.162 419 ASN C C 1
ATOM 11845 O O . ASN C 1 449 ? 70.396 -18.865 48.213 1.000 55.832 419 ASN C O 1
ATOM 11850 N N . GLY C 1 450 ? 68.689 -17.385 48.507 1.000 60.169 420 GLY C N 1
ATOM 11851 C CA . GLY C 1 450 ? 68.946 -17.039 49.919 1.000 62.773 420 GLY C CA 1
ATOM 11852 C C . GLY C 1 450 ? 69.403 -15.602 50.100 1.000 61.102 420 GLY C C 1
ATOM 11853 O O . GLY C 1 450 ? 69.764 -15.249 51.237 1.000 62.803 420 GLY C O 1
ATOM 11854 N N . GLY C 1 451 ? 69.384 -14.793 49.035 1.000 63.677 421 GLY C N 1
ATOM 11855 C CA . GLY C 1 451 ? 69.866 -13.396 49.053 1.000 65.110 421 GLY C CA 1
ATOM 11856 C C . GLY C 1 451 ? 71.368 -13.337 49.297 1.000 65.665 421 GLY C C 1
ATOM 11857 O O . GLY C 1 451 ? 72.029 -14.393 49.162 1.000 62.945 421 GLY C O 1
ATOM 11858 N N . LEU C 1 452 ? 71.892 -12.159 49.651 1.000 65.946 422 LEU C N 1
ATOM 11859 C CA . LEU C 1 452 ? 73.349 -11.925 49.835 1.000 67.944 422 LEU C CA 1
ATOM 11860 C C . LEU C 1 452 ? 73.634 -11.276 51.198 1.000 66.642 422 LEU C C 1
ATOM 11861 O O . LEU C 1 452 ? 74.711 -10.669 51.345 1.000 65.842 422 LEU C O 1
ATOM 11866 N N . ASN C 1 453 ? 72.729 -11.436 52.169 1.000 68.266 423 ASN C N 1
ATOM 11867 C CA . ASN C 1 453 ? 72.976 -11.132 53.608 1.000 68.084 423 ASN C CA 1
ATOM 11868 C C . ASN C 1 453 ? 73.146 -12.460 54.353 1.000 64.374 423 ASN C C 1
ATOM 11869 O O . ASN C 1 453 ? 72.768 -13.505 53.785 1.000 64.598 423 ASN C O 1
ATOM 11874 N N . ILE C 1 454 ? 73.698 -12.418 55.569 1.000 63.652 424 ILE C N 1
ATOM 11875 C CA . ILE C 1 454 ? 74.037 -13.622 56.386 1.000 63.624 424 ILE C CA 1
ATOM 11876 C C . ILE C 1 454 ? 72.758 -14.423 56.658 1.000 63.296 424 ILE C C 1
ATOM 11877 O O . ILE C 1 454 ? 72.798 -15.667 56.507 1.000 63.019 424 ILE C O 1
ATOM 11882 N N . CYS C 1 455 ? 71.670 -13.741 57.031 1.000 62.414 425 CYS C N 1
ATOM 11883 C CA . CYS C 1 455 ? 70.386 -14.365 57.448 1.000 64.329 425 CYS C CA 1
ATOM 11884 C C . CYS C 1 455 ? 69.213 -13.409 57.210 1.000 68.750 425 CYS C C 1
ATOM 11885 O O . CYS C 1 455 ? 69.216 -12.318 57.810 1.000 72.021 425 CYS C O 1
ATOM 11888 N N . LYS C 1 45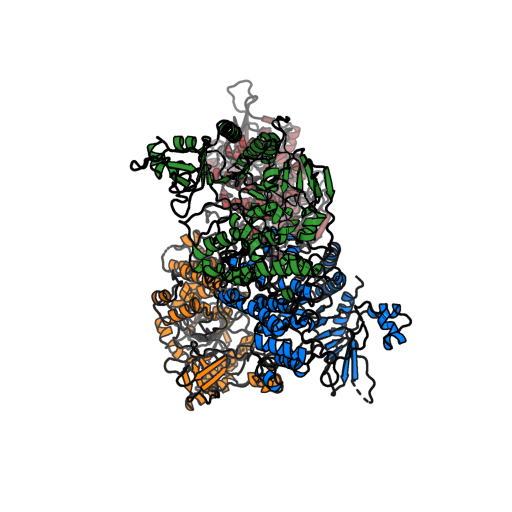6 ? 68.236 -13.840 56.407 1.000 72.402 426 LYS C N 1
ATOM 11889 C CA . LYS C 1 456 ? 67.019 -13.062 56.043 1.000 77.472 426 LYS C CA 1
ATOM 11890 C C . LYS C 1 456 ? 65.951 -13.190 57.140 1.000 75.128 426 LYS C C 1
ATOM 11891 O O . LYS C 1 456 ? 65.057 -12.329 57.174 1.000 78.656 426 LYS C O 1
ATOM 11897 N N . LYS C 1 457 ? 66.039 -14.207 58.006 1.000 73.354 427 LYS C N 1
ATOM 11898 C CA . LYS C 1 457 ? 65.013 -14.521 59.040 1.000 73.154 427 LYS C CA 1
ATOM 11899 C C . LYS C 1 457 ? 65.203 -13.599 60.250 1.000 69.274 427 LYS C C 1
ATOM 11900 O O . LYS C 1 457 ? 66.360 -13.283 60.579 1.000 66.820 427 LYS C O 1
ATOM 11906 N N . THR C 1 458 ? 64.102 -13.206 60.895 1.000 69.591 428 THR C N 1
ATOM 11907 C CA . THR C 1 458 ? 64.080 -12.345 62.110 1.000 71.870 428 THR C CA 1
ATOM 11908 C C . THR C 1 458 ? 64.123 -13.236 63.359 1.000 71.106 428 THR C C 1
ATOM 11909 O O . THR C 1 458 ? 63.144 -13.217 64.126 1.000 76.502 428 THR C O 1
ATOM 11913 N N . SER C 1 459 ? 65.226 -13.967 63.553 1.000 68.526 429 SER C N 1
ATOM 11914 C CA . SER C 1 459 ? 65.369 -15.072 64.537 1.000 67.343 429 SER C CA 1
ATOM 11915 C C . SER C 1 459 ? 66.525 -14.816 65.513 1.000 69.409 429 SER C C 1
ATOM 11916 O O . SER C 1 459 ? 66.897 -15.763 66.233 1.000 70.929 429 SER C O 1
ATOM 11919 N N . TRP C 1 460 ? 67.063 -13.593 65.551 1.000 70.294 430 TRP C N 1
ATOM 11920 C CA . TRP C 1 460 ? 68.273 -13.242 66.347 1.000 70.033 430 TRP C CA 1
ATOM 11921 C C . TRP C 1 460 ? 67.994 -13.422 67.844 1.000 69.684 430 TRP C C 1
ATOM 11922 O O . TRP C 1 460 ? 68.936 -13.780 68.574 1.000 71.150 430 TRP C O 1
ATOM 11933 N N . GLU C 1 461 ? 66.752 -13.193 68.278 1.000 68.842 431 GLU C N 1
ATOM 11934 C CA . GLU C 1 461 ? 66.341 -13.323 69.700 1.000 69.727 431 GLU C CA 1
ATOM 11935 C C . GLU C 1 461 ? 66.466 -14.791 70.132 1.000 65.274 431 GLU C C 1
ATOM 11936 O O . GLU C 1 461 ? 67.137 -15.051 71.154 1.000 65.393 431 GLU C O 1
ATOM 11942 N N . TYR C 1 462 ? 65.869 -15.712 69.369 1.000 60.768 432 TYR C N 1
ATOM 11943 C CA . TYR C 1 462 ? 65.914 -17.177 69.620 1.000 59.128 432 TYR C CA 1
ATOM 11944 C C . TYR C 1 462 ? 67.349 -17.687 69.438 1.000 61.060 432 TYR C C 1
ATOM 11945 O O . TYR C 1 462 ? 67.863 -18.381 70.341 1.000 62.889 432 TYR C O 1
ATOM 11954 N N . ASP C 1 463 ? 67.967 -17.347 68.301 1.000 60.261 433 ASP C N 1
ATOM 11955 C CA . ASP C 1 463 ? 69.271 -17.900 67.848 1.000 59.968 433 ASP C CA 1
ATOM 11956 C C . ASP C 1 463 ? 70.366 -17.535 68.855 1.000 61.902 433 ASP C C 1
ATOM 11957 O O . ASP C 1 463 ? 71.215 -18.406 69.130 1.000 59.877 433 ASP C O 1
ATOM 11962 N N . TYR C 1 464 ? 70.344 -16.311 69.394 1.000 63.996 434 TYR C N 1
ATOM 11963 C CA . TYR C 1 464 ? 71.358 -15.821 70.368 1.000 65.765 434 TYR C CA 1
ATOM 11964 C C . TYR C 1 464 ? 71.303 -16.654 71.654 1.000 66.659 434 TYR C C 1
ATOM 11965 O O . TYR C 1 464 ? 72.373 -16.944 72.212 1.000 67.228 434 TYR C O 1
ATOM 11974 N N . GLU C 1 465 ? 70.096 -17.008 72.110 1.000 70.167 435 GLU C N 1
ATOM 11975 C CA . GLU C 1 465 ? 69.865 -17.722 73.394 1.000 69.666 435 GLU C CA 1
ATOM 11976 C C . GLU C 1 465 ? 70.210 -19.209 73.246 1.000 66.426 435 GLU C C 1
ATOM 11977 O O . GLU C 1 465 ? 70.654 -19.806 74.249 1.000 65.938 435 GLU C O 1
ATOM 11983 N N . HIS C 1 466 ? 70.035 -19.776 72.046 1.000 62.500 436 HIS C N 1
ATOM 11984 C CA . HIS C 1 466 ? 69.990 -21.245 71.804 1.000 60.615 436 HIS C CA 1
ATOM 11985 C C . HIS C 1 466 ? 71.227 -21.748 71.046 1.000 57.684 436 HIS C C 1
ATOM 11986 O O . HIS C 1 466 ? 71.452 -22.968 71.094 1.000 55.420 436 HIS C O 1
ATOM 11993 N N . ARG C 1 467 ? 71.981 -20.874 70.365 1.000 59.040 437 ARG C N 1
ATOM 11994 C CA . ARG C 1 467 ? 73.188 -21.254 69.572 1.000 61.857 437 ARG C CA 1
ATOM 11995 C C . ARG C 1 467 ? 74.463 -20.770 70.272 1.000 63.866 437 ARG C C 1
ATOM 11996 O O . ARG C 1 467 ? 74.615 -19.545 70.444 1.000 67.384 437 ARG C O 1
ATOM 12004 N N . GLN C 1 468 ? 75.356 -21.699 70.628 1.000 66.426 438 GLN C N 1
ATOM 12005 C CA . GLN C 1 468 ? 76.619 -21.409 71.362 1.000 70.304 438 GLN C CA 1
ATOM 12006 C C . GLN C 1 468 ? 77.460 -20.396 70.578 1.000 68.132 438 GLN C C 1
ATOM 12007 O O . GLN C 1 468 ? 77.759 -19.329 71.146 1.000 69.061 438 GLN C O 1
ATOM 12013 N N . ARG C 1 469 ? 77.826 -20.719 69.331 1.000 65.877 439 ARG C N 1
ATOM 12014 C CA . ARG C 1 469 ? 78.735 -19.890 68.493 1.000 65.830 439 ARG C CA 1
ATOM 12015 C C . ARG C 1 469 ? 78.270 -18.430 68.539 1.000 65.813 439 ARG C C 1
ATOM 12016 O O . ARG C 1 469 ? 79.119 -17.554 68.766 1.000 69.361 439 ARG C O 1
ATOM 12024 N N . LEU C 1 470 ? 76.971 -18.191 68.350 1.000 65.356 440 LEU C N 1
ATOM 12025 C CA . LEU C 1 470 ? 76.374 -16.831 68.300 1.000 68.721 440 LEU C CA 1
ATOM 12026 C C . LEU C 1 470 ? 76.333 -16.240 69.715 1.000 72.452 440 LEU C C 1
ATOM 12027 O O . LEU C 1 470 ? 76.649 -15.047 69.858 1.000 77.441 440 LEU C O 1
ATOM 12032 N N . ASN C 1 471 ? 75.967 -17.051 70.713 1.000 71.861 441 ASN C N 1
ATOM 12033 C CA . ASN C 1 471 ? 75.856 -16.638 72.137 1.000 71.649 441 ASN C CA 1
ATOM 12034 C C . ASN C 1 471 ? 77.214 -16.142 72.654 1.000 73.546 441 ASN C C 1
ATOM 12035 O O . ASN C 1 471 ? 77.246 -15.097 73.335 1.000 70.403 441 ASN C O 1
ATOM 12040 N N . ASP C 1 472 ? 78.287 -16.890 72.370 1.000 76.264 442 ASP C N 1
ATOM 12041 C CA . ASP C 1 472 ? 79.682 -16.558 72.773 1.000 81.040 442 ASP C CA 1
ATOM 12042 C C . ASP C 1 472 ? 80.160 -15.331 71.985 1.000 81.670 442 ASP C C 1
ATOM 12043 O O . ASP C 1 472 ? 80.626 -14.369 72.618 1.000 88.325 442 ASP C O 1
ATOM 12048 N N . MET C 1 473 ? 80.019 -15.376 70.658 1.000 81.054 443 MET C N 1
ATOM 12049 C CA . MET C 1 473 ? 80.573 -14.398 69.681 1.000 82.367 443 MET C CA 1
ATOM 12050 C C . MET C 1 473 ? 80.028 -12.984 69.936 1.000 80.108 443 MET C C 1
ATOM 12051 O O . MET C 1 473 ? 80.784 -12.026 69.695 1.000 85.857 443 MET C O 1
ATOM 12056 N N . PHE C 1 474 ? 78.777 -12.848 70.390 1.000 77.809 444 PHE C N 1
ATOM 12057 C CA . PHE C 1 474 ? 78.087 -11.541 70.577 1.000 80.581 444 PHE C CA 1
ATOM 12058 C C . PHE C 1 474 ? 77.682 -11.360 72.046 1.000 83.202 444 PHE C C 1
ATOM 12059 O O . PHE C 1 474 ? 77.663 -12.345 72.811 1.000 86.916 444 PHE C O 1
ATOM 12067 N N . GLN C 1 475 ? 77.377 -10.116 72.424 1.000 86.661 445 GLN C N 1
ATOM 12068 C CA . GLN C 1 475 ? 77.083 -9.698 73.823 1.000 92.393 445 GLN C CA 1
ATOM 12069 C C . GLN C 1 475 ? 75.566 -9.576 74.020 1.000 93.498 445 GLN C C 1
ATOM 12070 O O . GLN C 1 475 ? 75.103 -9.877 75.133 1.000 98.367 445 GLN C O 1
ATOM 12076 N N . ASN C 1 476 ? 74.831 -9.145 72.989 1.000 97.406 446 ASN C N 1
ATOM 12077 C CA . ASN C 1 476 ? 73.345 -9.065 72.987 1.000 95.794 446 ASN C CA 1
ATOM 12078 C C . ASN C 1 476 ? 72.806 -9.786 71.745 1.000 90.736 446 ASN C C 1
ATOM 12079 O O . ASN C 1 476 ? 73.611 -10.112 70.847 1.000 87.999 446 ASN C O 1
ATOM 12084 N N . ALA C 1 477 ? 71.489 -10.006 71.693 1.000 85.997 447 ALA C N 1
ATOM 12085 C CA . ALA C 1 477 ? 70.752 -10.487 70.502 1.000 83.135 447 ALA C CA 1
ATOM 12086 C C . ALA C 1 477 ? 70.765 -9.404 69.415 1.000 82.778 447 ALA C C 1
ATOM 12087 O O . ALA C 1 477 ? 70.658 -9.755 68.227 1.000 85.241 447 ALA C O 1
ATOM 12089 N N . ASP C 1 478 ? 70.881 -8.135 69.814 1.000 87.264 448 ASP C N 1
ATOM 12090 C CA . ASP C 1 478 ? 70.899 -6.956 68.909 1.000 87.589 448 ASP C CA 1
ATOM 12091 C C . ASP C 1 478 ? 72.175 -6.979 68.060 1.000 86.525 448 ASP C C 1
ATOM 12092 O O . ASP C 1 478 ? 72.095 -6.598 66.879 1.000 90.798 448 ASP C O 1
ATOM 12097 N N . GLU C 1 479 ? 73.306 -7.394 68.633 1.000 82.861 449 GLU C N 1
ATOM 12098 C CA . GLU C 1 479 ? 74.590 -7.534 67.896 1.000 82.814 449 GLU C CA 1
ATOM 12099 C C . GLU C 1 479 ? 74.446 -8.635 66.838 1.000 81.409 449 GLU C C 1
ATOM 12100 O O . GLU C 1 479 ? 74.985 -8.453 65.725 1.000 82.263 449 GLU C O 1
ATOM 12106 N N . LEU C 1 480 ? 73.744 -9.726 67.167 1.000 79.653 450 LEU C N 1
ATOM 12107 C CA . LEU C 1 480 ? 73.471 -10.851 66.229 1.000 76.419 450 LEU C CA 1
ATOM 12108 C C . LEU C 1 480 ? 72.565 -10.360 65.092 1.000 73.957 450 LEU C C 1
ATOM 12109 O O . LEU C 1 480 ? 72.794 -10.779 63.944 1.000 74.527 450 LEU C O 1
ATOM 12114 N N . ARG C 1 481 ? 71.583 -9.505 65.399 1.000 71.199 451 ARG C N 1
ATOM 12115 C CA . ARG C 1 481 ? 70.673 -8.883 64.398 1.000 75.637 451 ARG C CA 1
ATOM 12116 C C . ARG C 1 481 ? 71.508 -8.167 63.331 1.000 77.643 451 ARG C C 1
ATOM 12117 O O . ARG C 1 481 ? 71.200 -8.333 62.133 1.000 79.388 451 ARG C O 1
ATOM 12125 N N . GLU C 1 482 ? 72.523 -7.406 63.755 1.000 81.524 452 GLU C N 1
ATOM 12126 C CA . GLU C 1 482 ? 73.407 -6.610 62.860 1.000 82.898 452 GLU C CA 1
ATOM 12127 C C . GLU C 1 482 ? 74.258 -7.560 62.007 1.000 77.013 452 GLU C C 1
ATOM 12128 O O . GLU C 1 482 ? 74.429 -7.268 60.805 1.000 77.571 452 GLU C O 1
ATOM 12134 N N . TYR C 1 483 ? 74.765 -8.646 62.600 1.000 70.560 453 TYR C N 1
ATOM 12135 C CA . TYR C 1 483 ? 75.554 -9.696 61.901 1.000 69.925 453 TYR C CA 1
ATOM 12136 C C . TYR C 1 483 ? 74.692 -10.339 60.804 1.000 69.399 453 TYR C C 1
ATOM 12137 O O . TYR C 1 483 ? 75.173 -10.501 59.664 1.000 63.059 453 TYR C O 1
ATOM 12146 N N . TYR C 1 484 ? 73.445 -10.681 61.147 1.000 66.585 454 TYR C N 1
ATOM 12147 C CA . TYR C 1 484 ? 72.450 -11.311 60.239 1.000 63.418 454 TYR C CA 1
ATOM 12148 C C . TYR C 1 484 ? 72.161 -10.379 59.053 1.000 64.876 454 TYR C C 1
ATOM 12149 O O . TYR C 1 484 ? 72.010 -10.884 57.919 1.000 65.552 454 TYR C O 1
ATOM 12158 N N . ALA C 1 485 ? 72.107 -9.065 59.297 1.000 65.771 455 ALA C N 1
ATOM 12159 C CA . ALA C 1 485 ? 71.798 -8.031 58.281 1.000 63.720 455 ALA C CA 1
ATOM 12160 C C . ALA C 1 485 ? 73.048 -7.694 57.457 1.000 64.489 455 ALA C C 1
ATOM 12161 O O . ALA C 1 485 ? 72.880 -7.129 56.355 1.000 66.062 455 ALA C O 1
ATOM 12163 N N . SER C 1 486 ? 74.244 -8.042 57.947 1.000 67.404 456 SER C N 1
ATOM 12164 C CA . SER C 1 486 ? 75.543 -7.723 57.299 1.000 68.522 456 SER C CA 1
ATOM 12165 C C . SER C 1 486 ? 75.660 -8.477 55.976 1.000 72.752 456 SER C C 1
ATOM 12166 O O . SER C 1 486 ? 75.107 -9.569 55.829 1.000 71.780 456 SER C O 1
ATOM 12169 N N . PRO C 1 487 ? 76.374 -7.917 54.970 1.000 77.191 457 PRO C N 1
ATOM 12170 C CA . PRO C 1 487 ? 76.540 -8.586 53.677 1.000 76.866 457 PRO C CA 1
ATOM 12171 C C . PRO C 1 487 ? 77.423 -9.841 53.779 1.000 75.459 457 PRO C C 1
ATOM 12172 O O . PRO C 1 487 ? 78.297 -9.887 54.631 1.000 77.239 457 PRO C O 1
ATOM 12176 N N . VAL C 1 488 ? 77.159 -10.824 52.918 1.000 75.962 458 VAL C N 1
ATOM 12177 C CA . VAL C 1 488 ? 77.938 -12.092 52.803 1.000 78.078 458 VAL C CA 1
ATOM 12178 C C . VAL C 1 488 ? 79.182 -11.803 51.951 1.000 78.942 458 VAL C C 1
ATOM 12179 O O . VAL C 1 488 ? 79.171 -10.784 51.224 1.000 79.408 458 VAL C O 1
ATOM 12183 N N . LYS C 1 489 ? 80.218 -12.644 52.062 1.000 78.963 459 LYS C N 1
ATOM 12184 C CA . LYS C 1 489 ? 81.508 -12.508 51.328 1.000 78.744 459 LYS C CA 1
ATOM 12185 C C . LYS C 1 489 ? 81.773 -13.793 50.530 1.000 76.882 459 LYS C C 1
ATOM 12186 O O . LYS C 1 489 ? 82.117 -14.827 51.149 1.000 72.200 459 LYS C O 1
ATOM 12192 N N . LEU C 1 490 ? 81.619 -13.718 49.203 1.000 74.117 460 LEU C N 1
ATOM 12193 C CA . LEU C 1 490 ? 81.687 -14.874 48.269 1.000 76.100 460 LEU C CA 1
ATOM 12194 C C . LEU C 1 490 ? 83.146 -15.083 47.846 1.000 77.632 460 LEU C C 1
ATOM 12195 O O . LEU C 1 490 ? 83.609 -14.356 46.943 1.000 82.500 460 LEU C O 1
ATOM 12200 N N . GLU C 1 491 ? 83.838 -16.028 48.490 1.000 77.873 461 GLU C N 1
ATOM 12201 C CA . GLU C 1 491 ? 85.288 -16.302 48.288 1.000 77.004 461 GLU C CA 1
ATOM 12202 C C . GLU C 1 491 ? 85.497 -17.670 47.631 1.000 74.409 461 GLU C C 1
ATOM 12203 O O . GLU C 1 491 ? 86.517 -17.835 46.934 1.000 76.735 461 GLU C O 1
ATOM 12209 N N . GLY C 1 492 ? 84.579 -18.615 47.842 1.000 73.801 462 GLY C N 1
ATOM 12210 C CA . GLY C 1 492 ? 84.682 -19.976 47.284 1.000 73.027 462 GLY C CA 1
ATOM 12211 C C . GLY C 1 492 ? 83.355 -20.716 47.294 1.000 70.388 462 GLY C C 1
ATOM 12212 O O . GLY C 1 492 ? 82.383 -20.204 47.889 1.000 64.879 462 GLY C O 1
ATOM 12213 N N . ILE C 1 493 ? 83.333 -21.884 46.649 1.000 69.053 463 ILE C N 1
ATOM 12214 C CA . ILE C 1 493 ? 82.160 -22.798 46.544 1.000 70.122 463 ILE C CA 1
ATOM 12215 C C . ILE C 1 493 ? 82.624 -24.206 46.929 1.000 68.265 463 ILE C C 1
ATOM 12216 O O . ILE C 1 493 ? 83.708 -24.608 46.476 1.000 68.843 463 ILE C O 1
ATOM 12221 N N . ILE C 1 494 ? 81.834 -24.915 47.737 1.000 69.315 464 ILE C N 1
ATOM 12222 C CA . ILE C 1 494 ? 82.036 -26.360 48.049 1.000 69.635 464 ILE C CA 1
ATOM 12223 C C . ILE C 1 494 ? 80.827 -27.134 47.519 1.000 66.438 464 ILE C C 1
ATOM 12224 O O . ILE C 1 494 ? 79.693 -26.775 47.888 1.000 63.962 464 ILE C O 1
ATOM 12229 N N . ILE C 1 495 ? 81.073 -28.136 46.674 1.000 64.881 465 ILE C N 1
ATOM 12230 C CA . ILE C 1 495 ? 80.063 -29.138 46.229 1.000 67.965 465 ILE C CA 1
ATOM 12231 C C . ILE C 1 495 ? 80.251 -30.369 47.109 1.000 68.190 465 ILE C C 1
ATOM 12232 O O . ILE C 1 495 ? 81.113 -31.198 46.832 1.000 69.430 465 ILE C O 1
ATOM 12237 N N . PRO C 1 496 ? 79.472 -30.525 48.202 1.000 66.776 466 PRO C N 1
ATOM 12238 C CA . PRO C 1 496 ? 79.717 -31.602 49.160 1.000 69.626 466 PRO C CA 1
ATOM 12239 C C . PRO C 1 496 ? 79.516 -32.985 48.524 1.000 71.607 466 PRO C C 1
ATOM 12240 O O . PRO C 1 496 ? 78.714 -33.097 47.618 1.000 69.221 466 PRO C O 1
ATOM 12244 N N . ASP C 1 497 ? 80.272 -33.978 49.000 1.000 76.214 467 ASP C N 1
ATOM 12245 C CA . ASP C 1 497 ? 80.073 -35.419 48.694 1.000 76.556 467 ASP C CA 1
ATOM 12246 C C . ASP C 1 497 ? 79.148 -35.986 49.774 1.000 78.340 467 ASP C C 1
ATOM 12247 O O . ASP C 1 497 ? 79.635 -36.268 50.886 1.000 80.576 467 ASP C O 1
ATOM 12252 N N . THR C 1 498 ? 77.863 -36.136 49.445 1.000 81.772 468 THR C N 1
ATOM 12253 C CA . THR C 1 498 ? 76.752 -36.434 50.390 1.000 82.567 468 THR C CA 1
ATOM 12254 C C . THR C 1 498 ? 76.898 -37.855 50.951 1.000 83.275 468 THR C C 1
ATOM 12255 O O . THR C 1 498 ? 76.329 -38.118 52.026 1.000 82.937 468 THR C O 1
ATOM 12259 N N . SER C 1 499 ? 77.627 -38.732 50.250 1.000 87.775 469 SER C N 1
ATOM 12260 C CA . SER C 1 499 ? 77.908 -40.136 50.652 1.000 90.557 469 SER C CA 1
ATOM 12261 C C . SER C 1 499 ? 78.896 -40.180 51.829 1.000 89.414 469 SER C C 1
ATOM 12262 O O . SER C 1 499 ? 78.855 -41.175 52.578 1.000 93.394 469 SER C O 1
ATOM 12265 N N . ILE C 1 500 ? 79.745 -39.155 51.984 1.000 86.028 470 ILE C N 1
ATOM 12266 C CA . ILE C 1 500 ? 80.841 -39.099 53.003 1.000 84.532 470 ILE C CA 1
ATOM 12267 C C . ILE C 1 500 ? 80.544 -37.979 54.011 1.000 82.312 470 ILE C C 1
ATOM 12268 O O . ILE C 1 500 ? 80.303 -38.306 55.188 1.000 83.760 470 ILE C O 1
ATOM 12273 N N . SER C 1 501 ? 80.581 -36.716 53.572 1.000 78.345 471 SER C N 1
ATOM 12274 C CA . SER C 1 501 ? 80.254 -35.512 54.385 1.000 74.122 471 SER C CA 1
ATOM 12275 C C . SER C 1 501 ? 79.292 -34.613 53.601 1.000 71.646 471 SER C C 1
ATOM 12276 O O . SER C 1 501 ? 79.764 -33.868 52.719 1.000 73.467 471 SER C O 1
ATOM 12279 N N . GLY C 1 502 ? 77.995 -34.694 53.916 1.000 69.796 472 GLY C N 1
ATOM 12280 C CA . GLY C 1 502 ? 76.915 -33.972 53.216 1.000 68.589 472 GLY C CA 1
ATOM 12281 C C . GLY C 1 502 ? 76.585 -32.647 53.884 1.000 66.649 472 GLY C C 1
ATOM 12282 O O . GLY C 1 502 ? 77.488 -32.041 54.498 1.000 71.020 472 GLY C O 1
ATOM 12283 N N . TRP C 1 503 ? 75.335 -32.202 53.742 1.000 61.491 473 TRP C N 1
ATOM 12284 C CA . TRP C 1 503 ? 74.818 -30.933 54.312 1.000 59.211 473 TRP C CA 1
ATOM 12285 C C . TRP C 1 503 ? 74.477 -31.152 55.786 1.000 61.794 473 TRP C C 1
ATOM 12286 O O . TRP C 1 503 ? 73.702 -32.083 56.078 1.000 69.218 473 TRP C O 1
ATOM 12297 N N . ILE C 1 504 ? 75.054 -30.340 56.673 1.000 63.152 474 ILE C N 1
ATOM 12298 C CA . ILE C 1 504 ? 74.833 -30.408 58.147 1.000 62.078 474 ILE C CA 1
ATOM 12299 C C . ILE C 1 504 ? 74.243 -29.069 58.594 1.000 61.958 474 ILE C C 1
ATOM 12300 O O . ILE C 1 504 ? 74.905 -28.032 58.382 1.000 64.702 474 ILE C O 1
ATOM 12305 N N . ASN C 1 505 ? 73.041 -29.103 59.173 1.000 60.124 475 ASN C N 1
ATOM 12306 C CA . ASN C 1 505 ? 72.333 -27.909 59.701 1.000 60.215 475 ASN C CA 1
ATOM 12307 C C . ASN C 1 505 ? 73.134 -27.378 60.896 1.000 60.122 475 ASN C C 1
ATOM 12308 O O . ASN C 1 505 ? 73.363 -28.151 61.841 1.000 62.099 475 ASN C O 1
ATOM 12313 N N . SER C 1 506 ? 73.567 -26.116 60.837 1.000 58.653 476 SER C N 1
ATOM 12314 C CA . SER C 1 506 ? 74.319 -25.425 61.917 1.000 57.579 476 SER C CA 1
ATOM 12315 C C . SER C 1 506 ? 73.352 -24.988 63.024 1.000 60.636 476 SER C C 1
ATOM 12316 O O . SER C 1 506 ? 73.823 -24.738 64.151 1.000 65.286 476 SER C O 1
ATOM 12319 N N . GLY C 1 507 ? 72.059 -24.871 62.704 1.000 59.981 477 GLY C N 1
ATOM 12320 C CA . GLY C 1 507 ? 71.018 -24.369 63.619 1.000 58.456 477 GLY C CA 1
ATOM 12321 C C . GLY C 1 507 ? 70.879 -22.858 63.541 1.000 58.954 477 GLY C C 1
ATOM 12322 O O . GLY C 1 507 ? 69.897 -22.322 64.100 1.000 59.315 477 GLY C O 1
ATOM 12323 N N . GLU C 1 508 ? 71.819 -22.185 62.872 1.000 59.487 478 GLU C N 1
ATOM 12324 C CA . GLU C 1 508 ? 71.844 -20.707 62.752 1.000 64.453 478 GLU C CA 1
ATOM 12325 C C . GLU C 1 508 ? 70.819 -20.284 61.696 1.000 66.212 478 GLU C C 1
ATOM 12326 O O . GLU C 1 508 ? 70.454 -21.118 60.845 1.000 63.402 478 GLU C O 1
ATOM 12332 N N . CYS C 1 509 ? 70.365 -19.033 61.781 1.000 66.530 479 CYS C N 1
ATOM 12333 C CA . CYS C 1 509 ? 69.281 -18.461 60.945 1.000 66.111 479 CYS C CA 1
ATOM 12334 C C . CYS C 1 509 ? 68.038 -19.356 61.036 1.000 65.401 479 CYS C C 1
ATOM 12335 O O . CYS C 1 509 ? 67.431 -19.652 59.981 1.000 63.212 479 CYS C O 1
ATOM 12338 N N . PHE C 1 510 ? 67.683 -19.777 62.254 1.000 64.574 480 PHE C N 1
ATOM 12339 C CA . PHE C 1 510 ? 66.438 -20.524 62.573 1.000 65.649 480 PHE C CA 1
ATOM 12340 C C . PHE C 1 510 ? 66.435 -21.863 61.819 1.000 64.655 480 PHE C C 1
ATOM 12341 O O . PHE C 1 510 ? 65.392 -22.247 61.266 1.000 64.703 480 PHE C O 1
ATOM 12349 N N . LEU C 1 511 ? 67.583 -22.551 61.825 1.000 65.483 481 LEU C N 1
ATOM 12350 C CA . LEU C 1 511 ? 67.825 -23.882 61.197 1.000 65.650 481 LEU C CA 1
ATOM 12351 C C . LEU C 1 511 ? 67.740 -23.782 59.670 1.000 63.966 481 LEU C C 1
ATOM 12352 O O . LEU C 1 511 ? 67.338 -24.782 59.050 1.000 64.071 481 LEU C O 1
ATOM 12357 N N . PHE C 1 512 ? 68.135 -22.642 59.088 1.000 63.852 482 PHE C N 1
ATOM 12358 C CA . PHE C 1 512 ? 68.227 -22.430 57.616 1.000 64.507 482 PHE C CA 1
ATOM 12359 C C . PHE C 1 512 ? 69.696 -22.399 57.165 1.000 61.981 482 PHE C C 1
ATOM 12360 O O . PHE C 1 512 ? 69.945 -22.526 55.948 1.000 62.083 482 PHE C O 1
ATOM 12368 N N . ASN C 1 513 ? 70.632 -22.227 58.106 1.000 60.352 483 ASN C N 1
ATOM 12369 C CA . ASN C 1 513 ? 72.098 -22.221 57.846 1.000 58.282 483 ASN C CA 1
ATOM 12370 C C . ASN C 1 513 ? 72.600 -23.668 57.794 1.000 56.055 483 ASN C C 1
ATOM 12371 O O . ASN C 1 513 ? 72.301 -24.423 58.727 1.000 57.155 483 ASN C O 1
ATOM 12376 N N . TYR C 1 514 ? 73.340 -24.024 56.742 1.000 56.151 484 TYR C N 1
ATOM 12377 C CA . TYR C 1 514 ? 73.923 -25.372 56.506 1.000 57.584 484 TYR C CA 1
ATOM 12378 C C . TYR C 1 514 ? 75.444 -25.252 56.339 1.000 59.756 484 TYR C C 1
ATOM 12379 O O . TYR C 1 514 ? 75.902 -24.261 55.736 1.000 56.084 484 TYR C O 1
ATOM 12388 N N . CYS C 1 515 ? 76.193 -26.239 56.846 1.000 63.065 485 CYS C N 1
ATOM 12389 C CA . CYS C 1 515 ? 77.673 -26.337 56.739 1.000 65.540 485 CYS C CA 1
ATOM 12390 C C . CYS C 1 515 ? 78.056 -27.469 55.777 1.000 66.268 485 CYS C C 1
ATOM 12391 O O . CYS C 1 515 ? 77.487 -28.577 55.902 1.000 65.560 485 CYS C O 1
ATOM 12394 N N . THR C 1 516 ? 78.987 -27.188 54.859 1.000 66.526 486 THR C N 1
ATOM 12395 C CA . THR C 1 516 ? 79.554 -28.148 53.875 1.000 68.466 486 THR C CA 1
ATOM 12396 C C . THR C 1 516 ? 81.072 -28.218 54.073 1.000 69.183 486 THR C C 1
ATOM 12397 O O . THR C 1 516 ? 81.696 -27.144 54.200 1.000 66.465 486 THR C O 1
ATOM 12401 N N . LEU C 1 517 ? 81.632 -29.432 54.103 1.000 70.865 487 LEU C N 1
ATOM 12402 C CA . LEU C 1 517 ? 83.078 -29.684 54.341 1.000 73.744 487 LEU C CA 1
ATOM 12403 C C . LEU C 1 517 ? 83.734 -30.197 53.055 1.000 74.908 487 LEU C C 1
ATOM 12404 O O . LEU C 1 517 ? 83.117 -31.031 52.356 1.000 71.606 487 LEU C O 1
ATOM 12409 N N . PHE C 1 518 ? 84.947 -29.710 52.767 1.000 79.680 488 PHE C N 1
ATOM 12410 C CA . PHE C 1 518 ? 85.837 -30.188 51.676 1.000 83.625 488 PHE C CA 1
ATOM 12411 C C . PHE C 1 518 ? 87.210 -30.544 52.257 1.000 84.653 488 PHE C C 1
ATOM 12412 O O . PHE C 1 518 ? 87.789 -29.698 52.961 1.000 78.456 488 PHE C O 1
ATOM 12420 N N . LYS C 1 519 ? 87.704 -31.750 51.956 1.000 91.156 489 LYS C N 1
ATOM 12421 C CA . LYS C 1 519 ? 89.068 -32.228 52.309 1.000 96.325 489 LYS C CA 1
ATOM 12422 C C . LYS C 1 519 ? 89.731 -32.789 51.043 1.000 93.344 489 LYS C C 1
ATOM 12423 O O . LYS C 1 519 ? 89.110 -33.646 50.390 1.000 85.821 489 LYS C O 1
ATOM 12429 N N . GLU C 1 520 ? 90.944 -32.313 50.729 1.000 92.938 490 GLU C N 1
ATOM 12430 C CA . GLU C 1 520 ? 91.703 -32.627 49.486 1.000 95.461 490 GLU C CA 1
ATOM 12431 C C . GLU C 1 520 ? 91.882 -34.146 49.369 1.000 91.714 490 GLU C C 1
ATOM 12432 O O . GLU C 1 520 ? 92.372 -34.761 50.335 1.000 86.602 490 GLU C O 1
ATOM 12438 N N . GLY C 1 521 ? 91.449 -34.727 48.246 1.000 91.861 491 GLY C N 1
ATOM 12439 C CA . GLY C 1 521 ? 91.629 -36.153 47.911 1.000 93.264 491 GLY C CA 1
ATOM 12440 C C . GLY C 1 521 ? 90.812 -37.087 48.790 1.000 95.041 491 GLY C C 1
ATOM 12441 O O . GLY C 1 521 ? 90.970 -38.312 48.625 1.000 93.531 491 GLY C O 1
ATOM 12442 N N . GLU C 1 522 ? 89.945 -36.550 49.658 1.000 97.878 492 GLU C N 1
ATOM 12443 C CA . GLU C 1 522 ? 89.135 -37.338 50.630 1.000 101.301 492 GLU C CA 1
ATOM 12444 C C . GLU C 1 522 ? 87.653 -37.264 50.238 1.000 97.710 492 GLU C C 1
ATOM 12445 O O . GLU C 1 522 ? 87.075 -38.329 49.947 1.000 97.809 492 GLU C O 1
ATOM 12451 N N . PHE C 1 523 ? 87.064 -36.060 50.229 1.000 94.828 493 PHE C N 1
ATOM 12452 C CA . PHE C 1 523 ? 85.630 -35.836 49.901 1.000 90.577 493 PHE C CA 1
ATOM 12453 C C . PHE C 1 523 ? 85.386 -34.394 49.441 1.000 88.280 493 PHE C C 1
ATOM 12454 O O . PHE C 1 523 ? 86.009 -33.459 49.985 1.000 87.744 493 PHE C O 1
ATOM 12462 N N . GLY C 1 524 ? 84.501 -34.240 48.450 1.000 86.882 494 GLY C N 1
ATOM 12463 C CA . GLY C 1 524 ? 83.962 -32.947 47.987 1.000 85.930 494 GLY C CA 1
ATOM 12464 C C . GLY C 1 524 ? 84.777 -32.350 46.853 1.000 83.426 494 GLY C C 1
ATOM 12465 O O . GLY C 1 524 ? 85.862 -32.880 46.561 1.000 86.025 494 GLY C O 1
ATOM 12466 N N . LYS C 1 525 ? 84.257 -31.281 46.242 1.000 83.160 495 LYS C N 1
ATOM 12467 C CA . LYS C 1 525 ? 84.939 -30.469 45.199 1.000 84.729 495 LYS C CA 1
ATOM 12468 C C . LYS C 1 525 ? 84.986 -29.011 45.669 1.000 84.116 495 LYS C C 1
ATOM 12469 O O . LYS C 1 525 ? 83.942 -28.506 46.119 1.000 82.641 495 LYS C O 1
ATOM 12475 N N . LEU C 1 526 ? 86.158 -28.377 45.579 1.000 85.328 496 LEU C N 1
ATOM 12476 C CA . LEU C 1 526 ? 86.366 -26.945 45.926 1.000 85.467 496 LEU C CA 1
ATOM 12477 C C . LEU C 1 526 ? 86.417 -26.124 44.634 1.000 82.947 496 LEU C C 1
ATOM 12478 O O . LEU C 1 526 ? 86.873 -26.662 43.609 1.000 85.197 496 LEU C O 1
ATOM 12483 N N . ILE C 1 527 ? 85.938 -24.880 44.691 1.000 78.938 497 ILE C N 1
ATOM 12484 C CA . ILE C 1 527 ? 86.025 -23.872 43.595 1.000 78.905 497 ILE C CA 1
ATOM 12485 C C . ILE C 1 527 ? 86.400 -22.536 44.243 1.000 81.244 497 ILE C C 1
ATOM 12486 O O . ILE C 1 527 ? 85.510 -21.894 44.828 1.000 79.659 497 ILE C O 1
ATOM 12491 N N . LYS C 1 528 ? 87.681 -22.164 44.168 1.000 88.204 498 LYS C N 1
ATOM 12492 C CA . LYS C 1 528 ? 88.220 -20.867 44.655 1.000 88.696 498 LYS C CA 1
ATOM 12493 C C . LYS C 1 528 ? 88.058 -19.823 43.545 1.000 87.944 498 LYS C C 1
ATOM 12494 O O . LYS C 1 528 ? 88.554 -20.066 42.431 1.000 88.097 498 LYS C O 1
ATOM 12500 N N . PHE C 1 529 ? 87.373 -18.715 43.830 1.000 91.482 499 PHE C N 1
ATOM 12501 C CA . PHE C 1 529 ? 87.179 -17.586 42.882 1.000 98.220 499 PHE C CA 1
ATOM 12502 C C . PHE C 1 529 ? 88.515 -16.863 42.686 1.000 107.165 499 PHE C C 1
ATOM 12503 O O . PHE C 1 529 ? 89.248 -16.693 43.677 1.000 116.204 499 PHE C O 1
ATOM 12511 N N . LYS C 1 530 ? 88.814 -16.459 41.446 1.000 109.412 500 LYS C N 1
ATOM 12512 C CA . LYS C 1 530 ? 89.971 -15.592 41.098 1.000 111.993 500 LYS C CA 1
ATOM 12513 C C . LYS C 1 530 ? 89.658 -14.159 41.537 1.000 112.275 500 LYS C C 1
ATOM 12514 O O . LYS C 1 530 ? 88.465 -13.851 41.716 1.000 118.358 500 LYS C O 1
ATOM 12520 N N . GLU C 1 531 ? 90.688 -13.320 41.685 1.000 111.372 501 GLU C N 1
ATOM 12521 C CA . GLU C 1 531 ? 90.561 -11.923 42.190 1.000 113.491 501 GLU C CA 1
ATOM 12522 C C . GLU C 1 531 ? 89.629 -11.124 41.268 1.000 113.639 501 GLU C C 1
ATOM 12523 O O . GLU C 1 531 ? 88.907 -10.251 41.783 1.000 112.226 501 GLU C O 1
ATOM 12529 N N . ASP C 1 532 ? 89.648 -11.420 39.963 1.000 114.261 502 ASP C N 1
ATOM 12530 C CA . ASP C 1 532 ? 88.749 -10.819 38.937 1.000 114.862 502 ASP C CA 1
ATOM 12531 C C . ASP C 1 532 ? 87.291 -11.151 39.281 1.000 111.002 502 ASP C C 1
ATOM 12532 O O . ASP C 1 532 ? 86.456 -10.225 39.283 1.000 106.444 502 ASP C O 1
ATOM 12537 N N . GLU C 1 533 ? 87.010 -12.430 39.551 1.000 110.125 503 GLU C N 1
ATOM 12538 C CA . GLU C 1 533 ? 85.659 -12.964 39.875 1.000 108.645 503 GLU C CA 1
ATOM 12539 C C . GLU C 1 533 ? 85.219 -12.411 41.238 1.000 103.858 503 GLU C C 1
ATOM 12540 O O . GLU C 1 533 ? 84.121 -11.823 41.302 1.000 97.652 503 GLU C O 1
ATOM 12546 N N . LYS C 1 534 ? 86.054 -12.580 42.272 1.000 95.699 504 LYS C N 1
ATOM 12547 C CA . LYS C 1 534 ? 85.823 -12.071 43.653 1.000 91.044 504 LYS C CA 1
ATOM 12548 C C . LYS C 1 534 ? 85.394 -10.599 43.602 1.000 90.408 504 LYS C C 1
ATOM 12549 O O . LYS C 1 534 ? 84.500 -10.219 44.380 1.000 93.928 504 LYS C O 1
ATOM 12555 N N . LEU C 1 535 ? 86.016 -9.809 42.720 1.000 90.870 505 LEU C N 1
ATOM 12556 C CA . LEU C 1 535 ? 85.746 -8.356 42.538 1.000 91.328 505 LEU C CA 1
ATOM 12557 C C . LEU C 1 535 ? 84.343 -8.163 41.941 1.000 87.536 505 LEU C C 1
ATOM 12558 O O . LEU C 1 535 ? 83.595 -7.319 42.474 1.000 86.827 505 LEU C O 1
ATOM 12563 N N . ARG C 1 536 ? 83.993 -8.914 40.888 1.000 84.319 506 ARG C N 1
ATOM 12564 C CA . ARG C 1 536 ? 82.657 -8.841 40.231 1.000 83.539 506 ARG C CA 1
ATOM 12565 C C . ARG C 1 536 ? 81.581 -9.208 41.260 1.000 80.777 506 ARG C C 1
ATOM 12566 O O . ARG C 1 536 ? 80.608 -8.437 41.400 1.000 80.950 506 ARG C O 1
ATOM 12574 N N . LEU C 1 537 ? 81.768 -10.332 41.961 1.000 77.920 507 LEU C N 1
ATOM 12575 C CA . LEU C 1 537 ? 80.823 -10.856 42.984 1.000 74.312 507 LEU C CA 1
ATOM 12576 C C . LEU C 1 537 ? 80.678 -9.825 44.108 1.000 72.435 507 LEU C C 1
ATOM 12577 O O . LEU C 1 537 ? 79.525 -9.510 44.465 1.000 72.944 507 LEU C O 1
ATOM 12582 N N . SER C 1 538 ? 81.795 -9.296 44.621 1.000 72.409 508 SER C N 1
ATOM 12583 C CA . SER C 1 538 ? 81.821 -8.265 45.695 1.000 75.117 508 SER C CA 1
ATOM 12584 C C . SER C 1 538 ? 81.028 -7.028 45.252 1.000 73.879 508 SER C C 1
ATOM 12585 O O . SER C 1 538 ? 80.383 -6.413 46.114 1.000 72.721 508 SER C O 1
ATOM 12588 N N . GLN C 1 539 ? 81.071 -6.684 43.961 1.000 76.209 509 GLN C N 1
ATOM 12589 C CA . GLN C 1 539 ? 80.314 -5.537 43.383 1.000 78.615 509 GLN C CA 1
ATOM 12590 C C . GLN C 1 539 ? 78.816 -5.864 43.385 1.000 76.970 509 GLN C C 1
ATOM 12591 O O . GLN C 1 539 ? 78.014 -4.944 43.658 1.000 75.896 509 GLN C O 1
ATOM 12597 N N . ILE C 1 540 ? 78.461 -7.122 43.097 1.000 76.517 510 ILE C N 1
ATOM 12598 C CA . ILE C 1 540 ? 77.049 -7.611 43.032 1.000 72.974 510 ILE C CA 1
ATOM 12599 C C . ILE C 1 540 ? 76.462 -7.658 44.452 1.000 71.511 510 ILE C C 1
ATOM 12600 O O . ILE C 1 540 ? 75.311 -7.216 44.618 1.000 69.740 510 ILE C O 1
ATOM 12605 N N . VAL C 1 541 ? 77.213 -8.162 45.437 1.000 71.079 511 VAL C N 1
ATOM 12606 C CA . VAL C 1 541 ? 76.762 -8.212 46.863 1.000 73.871 511 VAL C CA 1
ATOM 12607 C C . VAL C 1 541 ? 76.598 -6.774 47.371 1.000 76.004 511 VAL C C 1
ATOM 12608 O O . VAL C 1 541 ? 75.648 -6.536 48.137 1.000 74.807 511 VAL C O 1
ATOM 12612 N N . ASP C 1 542 ? 77.473 -5.856 46.943 1.000 82.019 512 ASP C N 1
ATOM 12613 C CA . ASP C 1 542 ? 77.456 -4.423 47.348 1.000 86.627 512 ASP C CA 1
ATOM 12614 C C . ASP C 1 542 ? 76.153 -3.773 46.867 1.000 84.978 512 ASP C C 1
ATOM 12615 O O . ASP C 1 542 ? 75.475 -3.147 47.706 1.000 88.750 512 ASP C O 1
ATOM 12620 N N . ILE C 1 543 ? 75.820 -3.923 45.579 1.000 80.836 513 ILE C N 1
ATOM 12621 C CA . ILE C 1 543 ? 74.609 -3.312 44.945 1.000 80.738 513 ILE C CA 1
ATOM 12622 C C . ILE C 1 543 ? 73.341 -3.966 45.520 1.000 78.516 513 ILE C C 1
ATOM 12623 O O . ILE C 1 543 ? 72.320 -3.250 45.650 1.000 77.841 513 ILE C O 1
ATOM 12628 N N . TRP C 1 544 ? 73.401 -5.256 45.871 1.000 76.523 514 TRP C N 1
ATOM 12629 C CA . TRP C 1 544 ? 72.265 -6.011 46.466 1.000 73.642 514 TRP C CA 1
ATOM 12630 C C . TRP C 1 544 ? 71.967 -5.477 47.874 1.000 70.858 514 TRP C C 1
ATOM 12631 O O . TRP C 1 544 ? 70.777 -5.268 48.178 1.000 67.165 514 TRP C O 1
ATOM 12642 N N . ASN C 1 545 ? 73.006 -5.238 48.684 1.000 71.988 515 ASN C N 1
ATOM 12643 C CA . ASN C 1 545 ? 72.891 -4.924 50.136 1.000 74.807 515 ASN C CA 1
ATOM 12644 C C . ASN C 1 545 ? 72.727 -3.415 50.374 1.000 82.444 515 ASN C C 1
ATOM 12645 O O . ASN C 1 545 ? 72.663 -3.034 51.558 1.000 84.184 515 ASN C O 1
ATOM 12650 N N . LYS C 1 546 ? 72.610 -2.600 49.315 1.000 89.954 516 LYS C N 1
ATOM 12651 C CA . LYS C 1 546 ? 72.436 -1.123 49.404 1.000 92.744 516 LYS C CA 1
ATOM 12652 C C . LYS C 1 546 ? 71.089 -0.813 50.069 1.000 92.526 516 LYS C C 1
ATOM 12653 O O . LYS C 1 546 ? 70.100 -1.486 49.727 1.000 93.618 516 LYS C O 1
ATOM 12659 N N . ASP C 1 547 ? 71.059 0.161 50.985 1.000 98.336 517 ASP C N 1
ATOM 12660 C CA . ASP C 1 547 ? 69.865 0.492 51.808 1.000 105.013 517 ASP C CA 1
ATOM 12661 C C . ASP C 1 547 ? 68.679 0.785 50.882 1.000 108.261 517 ASP C C 1
ATOM 12662 O O . ASP C 1 547 ? 68.880 1.495 49.880 1.000 107.300 517 ASP C O 1
ATOM 12667 N N . ILE C 1 548 ? 67.503 0.237 51.215 1.000 112.626 518 ILE C N 1
ATOM 12668 C CA . ILE C 1 548 ? 66.231 0.319 50.430 1.000 113.975 518 ILE C CA 1
ATOM 12669 C C . ILE C 1 548 ? 66.533 0.121 48.941 1.000 114.883 518 ILE C C 1
ATOM 12670 O O . ILE C 1 548 ? 67.247 -0.806 48.551 1.000 117.272 518 ILE C O 1
ATOM 12675 N N . CYS D 1 34 ? 5.049 1.334 64.774 1.000 114.184 4 CYS D N 1
ATOM 12676 C CA . CYS D 1 34 ? 5.096 2.174 66.006 1.000 115.474 4 CYS D CA 1
ATOM 12677 C C . CYS D 1 34 ? 4.156 1.638 67.099 1.000 112.408 4 CYS D C 1
ATOM 12678 O O . CYS D 1 34 ? 4.398 2.002 68.258 1.000 104.411 4 CYS D O 1
ATOM 12681 N N . TRP D 1 35 ? 3.144 0.815 66.765 1.000 112.917 5 TRP D N 1
ATOM 12682 C CA . TRP D 1 35 ? 2.295 0.061 67.731 1.000 113.694 5 TRP D CA 1
ATOM 12683 C C . TRP D 1 35 ? 3.193 -0.696 68.721 1.000 110.922 5 TRP D C 1
ATOM 12684 O O . TRP D 1 35 ? 2.779 -0.889 69.867 1.000 110.491 5 TRP D O 1
ATOM 12695 N N . SER D 1 36 ? 4.369 -1.124 68.246 1.000 106.951 6 SER D N 1
ATOM 12696 C CA . SER D 1 36 ? 5.408 -1.897 68.975 1.000 103.398 6 SER D CA 1
ATOM 12697 C C . SER D 1 36 ? 5.690 -1.293 70.353 1.000 103.708 6 SER D C 1
ATOM 12698 O O . SER D 1 36 ? 5.881 -2.083 71.290 1.000 106.259 6 SER D O 1
ATOM 12701 N N . TYR D 1 37 ? 5.732 0.039 70.473 1.000 102.273 7 TYR D N 1
ATOM 12702 C CA . TYR D 1 37 ? 5.966 0.766 71.750 1.000 99.813 7 TYR D CA 1
ATOM 12703 C C . TYR D 1 37 ? 4.984 0.255 72.815 1.000 99.194 7 TYR D C 1
ATOM 12704 O O . TYR D 1 37 ? 5.450 -0.174 73.893 1.000 98.295 7 TYR D O 1
ATOM 12713 N N . TYR D 1 38 ? 3.683 0.278 72.500 1.000 96.829 8 TYR D N 1
ATOM 12714 C CA . TYR D 1 38 ? 2.563 -0.045 73.427 1.000 99.346 8 TYR D CA 1
ATOM 12715 C C . TYR D 1 38 ? 2.537 -1.549 73.731 1.000 98.662 8 TYR D C 1
ATOM 12716 O O . TYR D 1 38 ? 2.083 -1.933 74.825 1.000 101.690 8 TYR D O 1
ATOM 12725 N N . GLU D 1 39 ? 3.005 -2.372 72.789 1.000 101.988 9 GLU D N 1
ATOM 12726 C CA . GLU D 1 39 ? 3.164 -3.842 72.955 1.000 104.006 9 GLU D CA 1
ATOM 12727 C C . GLU D 1 39 ? 4.375 -4.118 73.860 1.000 102.384 9 GLU D C 1
ATOM 12728 O O . GLU D 1 39 ? 4.379 -5.163 74.534 1.000 98.404 9 GLU D O 1
ATOM 12734 N N . GLY D 1 40 ? 5.358 -3.209 73.871 1.000 104.627 10 GLY D N 1
ATOM 12735 C CA . GLY D 1 40 ? 6.556 -3.263 74.732 1.000 107.499 10 GLY D CA 1
ATOM 12736 C C . GLY D 1 40 ? 6.251 -2.910 76.180 1.000 109.900 10 GLY D C 1
ATOM 12737 O O . GLY D 1 40 ? 6.984 -3.392 77.066 1.000 108.413 10 GLY D O 1
ATOM 12738 N N . LEU D 1 41 ? 5.210 -2.103 76.422 1.000 111.992 11 LEU D N 1
ATOM 12739 C CA . LEU D 1 41 ? 4.773 -1.684 77.784 1.000 110.779 11 LEU D CA 1
ATOM 12740 C C . LEU D 1 41 ? 4.225 -2.903 78.536 1.000 107.145 11 LEU D C 1
ATOM 12741 O O . LEU D 1 41 ? 3.873 -3.896 77.875 1.000 103.329 11 LEU D O 1
ATOM 12746 N N . THR D 1 42 ? 4.165 -2.824 79.870 1.000 105.153 12 THR D N 1
ATOM 12747 C CA . THR D 1 42 ? 3.566 -3.845 80.774 1.000 104.095 12 THR D CA 1
ATOM 12748 C C . THR D 1 42 ? 2.108 -4.067 80.379 1.000 104.845 12 THR D C 1
ATOM 12749 O O . THR D 1 42 ? 1.391 -3.105 80.135 1.000 107.814 12 THR D O 1
ATOM 12753 N N . PRO D 1 43 ? 1.612 -5.324 80.307 1.000 112.255 13 PRO D N 1
ATOM 12754 C CA . PRO D 1 43 ? 0.239 -5.591 79.862 1.000 112.639 13 PRO D CA 1
ATOM 12755 C C . PRO D 1 43 ? -0.859 -4.765 80.555 1.000 108.656 13 PRO D C 1
ATOM 12756 O O . PRO D 1 43 ? -1.825 -4.426 79.893 1.000 109.335 13 PRO D O 1
ATOM 12760 N N . GLY D 1 44 ? -0.691 -4.460 81.846 1.000 104.365 14 GLY D N 1
ATOM 12761 C CA . GLY D 1 44 ? -1.684 -3.726 82.658 1.000 103.151 14 GLY D CA 1
ATOM 12762 C C . GLY D 1 44 ? -1.455 -2.220 82.677 1.000 97.466 14 GLY D C 1
ATOM 12763 O O . GLY D 1 44 ? -2.095 -1.548 83.512 1.000 90.341 14 GLY D O 1
ATOM 12764 N N . TRP D 1 45 ? -0.604 -1.690 81.789 1.000 94.600 15 TRP D N 1
ATOM 12765 C CA . TRP D 1 45 ? -0.229 -0.249 81.746 1.000 92.312 15 TRP D CA 1
ATOM 12766 C C . TRP D 1 45 ? -1.496 0.606 81.631 1.000 92.381 15 TRP D C 1
ATOM 12767 O O . TRP D 1 45 ? -2.485 0.143 81.027 1.000 88.202 15 TRP D O 1
ATOM 12778 N N . LEU D 1 46 ? -1.457 1.806 82.215 1.000 90.435 16 LEU D N 1
ATOM 12779 C CA . LEU D 1 46 ? -2.622 2.717 82.350 1.000 82.783 16 LEU D CA 1
ATOM 12780 C C . LEU D 1 46 ? -2.114 4.135 82.626 1.000 81.814 16 LEU D C 1
ATOM 12781 O O . LEU D 1 46 ? -1.172 4.271 83.429 1.000 86.316 16 LEU D O 1
ATOM 12786 N N . ASN D 1 47 ? -2.688 5.141 81.959 1.000 79.399 17 ASN D N 1
ATOM 12787 C CA . ASN D 1 47 ? -2.554 6.573 82.342 1.000 75.855 17 ASN D CA 1
ATOM 12788 C C . ASN D 1 47 ? -3.611 6.854 83.413 1.000 72.819 17 ASN D C 1
ATOM 12789 O O . ASN D 1 47 ? -4.639 7.482 83.098 1.000 66.795 17 ASN D O 1
ATOM 12794 N N . ASP D 1 48 ? -3.356 6.372 84.631 1.000 73.000 18 ASP D N 1
ATOM 12795 C CA . ASP D 1 48 ? -4.313 6.409 85.766 1.000 73.905 18 ASP D CA 1
ATOM 12796 C C . ASP D 1 48 ? -4.165 7.747 86.492 1.000 69.033 18 ASP D C 1
ATOM 12797 O O . ASP D 1 48 ? -3.098 8.379 86.376 1.000 68.526 18 ASP D O 1
ATOM 12802 N N . PHE D 1 49 ? -5.216 8.158 87.202 1.000 68.144 19 PHE D N 1
ATOM 12803 C CA . PHE D 1 49 ? -5.218 9.334 88.106 1.000 67.999 19 PHE D CA 1
ATOM 12804 C C . PHE D 1 49 ? -4.480 8.930 89.381 1.000 71.156 19 PHE D C 1
ATOM 12805 O O . PHE D 1 49 ? -4.934 7.985 90.054 1.000 67.378 19 PHE D O 1
ATOM 12813 N N . TYR D 1 50 ? -3.361 9.601 89.670 1.000 80.202 20 TYR D N 1
ATOM 12814 C CA . TYR D 1 50 ? -2.502 9.360 90.860 1.000 84.898 20 TYR D CA 1
ATOM 12815 C C . TYR D 1 50 ? -3.346 9.536 92.126 1.000 88.014 20 TYR D C 1
ATOM 12816 O O . TYR D 1 50 ? -4.212 10.455 92.158 1.000 88.538 20 TYR D O 1
ATOM 12825 N N . ASP D 1 51 ? -3.104 8.683 93.122 1.000 96.339 21 ASP D N 1
ATOM 12826 C CA . ASP D 1 51 ? -3.735 8.795 94.461 1.000 102.054 21 ASP D CA 1
ATOM 12827 C C . ASP D 1 51 ? -2.639 9.006 95.509 1.000 104.890 21 ASP D C 1
ATOM 12828 O O . ASP D 1 51 ? -1.632 8.265 95.482 1.000 100.650 21 ASP D O 1
ATOM 12833 N N . VAL D 1 52 ? -2.844 10.008 96.365 1.000 112.511 22 VAL D N 1
ATOM 12834 C CA . VAL D 1 52 ? -1.779 10.530 97.274 1.000 117.564 22 VAL D CA 1
ATOM 12835 C C . VAL D 1 52 ? -1.456 9.430 98.293 1.000 118.566 22 VAL D C 1
ATOM 12836 O O . VAL D 1 52 ? -0.304 9.389 98.757 1.000 119.044 22 VAL D O 1
ATOM 12840 N N . ASN D 1 53 ? -2.425 8.557 98.603 1.000 119.912 23 ASN D N 1
ATOM 12841 C CA . ASN D 1 53 ? -2.272 7.423 99.557 1.000 124.528 23 ASN D CA 1
ATOM 12842 C C . ASN D 1 53 ? -1.267 6.404 99.002 1.000 125.733 23 ASN D C 1
ATOM 12843 O O . ASN D 1 53 ? -0.443 5.903 99.798 1.000 127.578 23 ASN D O 1
ATOM 12848 N N . GLN D 1 54 ? -1.335 6.104 97.700 1.000 126.045 24 GLN D N 1
ATOM 12849 C CA . GLN D 1 54 ? -0.406 5.175 96.996 1.000 126.313 24 GLN D CA 1
ATOM 12850 C C . GLN D 1 54 ? 0.785 6.001 96.500 1.000 122.826 24 GLN D C 1
ATOM 12851 O O . GLN D 1 54 ? 0.762 6.410 95.321 1.000 128.040 24 GLN D O 1
ATOM 12857 N N . ILE D 1 55 ? 1.758 6.286 97.375 1.000 116.082 25 ILE D N 1
ATOM 12858 C CA . ILE D 1 55 ? 2.962 7.100 97.027 1.000 115.383 25 ILE D CA 1
ATOM 12859 C C . ILE D 1 55 ? 3.865 6.240 96.134 1.000 112.353 25 ILE D C 1
ATOM 12860 O O . ILE D 1 55 ? 4.251 5.132 96.565 1.000 114.934 25 ILE D O 1
ATOM 12865 N N . THR D 1 56 ? 4.170 6.735 94.932 1.000 107.129 26 THR D N 1
ATOM 12866 C CA . THR D 1 56 ? 5.056 6.063 93.949 1.000 103.954 26 THR D CA 1
ATOM 12867 C C . THR D 1 56 ? 6.507 6.292 94.376 1.000 101.674 26 THR D C 1
ATOM 12868 O O . THR D 1 56 ? 6.888 7.392 94.774 1.000 91.951 26 THR D O 1
ATOM 12872 N N . PRO D 1 57 ? 7.354 5.239 94.350 1.000 104.689 27 PRO D N 1
ATOM 12873 C CA . PRO D 1 57 ? 8.789 5.388 94.594 1.000 105.263 27 PRO D CA 1
ATOM 12874 C C . PRO D 1 57 ? 9.526 6.169 93.495 1.000 106.144 27 PRO D C 1
ATOM 12875 O O . PRO D 1 57 ? 10.516 6.800 93.828 1.000 103.840 27 PRO D O 1
ATOM 12879 N N . ASN D 1 58 ? 9.038 6.116 92.248 1.000 111.121 28 ASN D N 1
ATOM 12880 C CA . ASN D 1 58 ? 9.679 6.764 91.062 1.000 112.428 28 ASN D CA 1
ATOM 12881 C C . ASN D 1 58 ? 8.707 7.749 90.407 1.000 101.915 28 ASN D C 1
ATOM 12882 O O . ASN D 1 58 ? 8.171 7.467 89.338 1.000 98.371 28 ASN D O 1
ATOM 12887 N N . PRO D 1 59 ? 8.459 8.930 91.020 1.000 95.400 29 PRO D N 1
ATOM 12888 C CA . PRO D 1 59 ? 7.507 9.900 90.478 1.000 91.286 29 PRO D CA 1
ATOM 12889 C C . PRO D 1 59 ? 7.931 10.477 89.121 1.000 83.117 29 PRO D C 1
ATOM 12890 O O . PRO D 1 59 ? 7.097 10.559 88.247 1.000 84.682 29 PRO D O 1
ATOM 12894 N N . ALA D 1 60 ? 9.205 10.854 88.985 1.000 78.389 30 ALA D N 1
ATOM 12895 C CA . ALA D 1 60 ? 9.779 11.471 87.767 1.000 82.172 30 ALA D CA 1
ATOM 12896 C C . ALA D 1 60 ? 9.535 10.560 86.560 1.000 86.705 30 ALA D C 1
ATOM 12897 O O . ALA D 1 60 ? 9.061 11.073 85.524 1.000 88.875 30 ALA D O 1
ATOM 12899 N N . LYS D 1 61 ? 9.813 9.258 86.707 1.000 89.901 31 LYS D N 1
ATOM 12900 C CA . LYS D 1 61 ? 9.701 8.248 85.620 1.000 90.224 31 LYS D CA 1
ATOM 12901 C C . LYS D 1 61 ? 8.219 8.053 85.273 1.000 84.323 31 LYS D C 1
ATOM 12902 O O . LYS D 1 61 ? 7.908 7.959 84.062 1.000 86.426 31 LYS D O 1
ATOM 12908 N N . ASP D 1 62 ? 7.346 8.013 86.289 1.000 79.227 32 ASP D N 1
ATOM 12909 C CA . ASP D 1 62 ? 5.877 7.838 86.130 1.000 78.589 32 ASP D CA 1
ATOM 12910 C C . ASP D 1 62 ? 5.314 8.978 85.270 1.000 76.027 32 ASP D C 1
ATOM 12911 O O . ASP D 1 62 ? 4.516 8.691 84.356 1.000 76.433 32 ASP D O 1
ATOM 12916 N N . VAL D 1 63 ? 5.711 10.222 85.555 1.000 71.323 33 VAL D N 1
ATOM 12917 C CA . VAL D 1 63 ? 5.252 11.434 84.813 1.000 69.747 33 VAL D CA 1
ATOM 12918 C C . VAL D 1 63 ? 5.775 11.352 83.374 1.000 67.595 33 VAL D C 1
ATOM 12919 O O . VAL D 1 63 ? 4.976 11.607 82.455 1.000 67.553 33 VAL D O 1
ATOM 12923 N N . ILE D 1 64 ? 7.054 11.004 83.192 1.000 67.893 34 ILE D N 1
ATOM 12924 C CA . ILE D 1 64 ? 7.710 10.892 81.853 1.000 68.161 34 ILE D CA 1
ATOM 12925 C C . ILE D 1 64 ? 6.927 9.884 81.003 1.000 69.033 34 ILE D C 1
ATOM 12926 O O . ILE D 1 64 ? 6.715 10.173 79.803 1.000 66.670 34 ILE D O 1
ATOM 12931 N N . GLU D 1 65 ? 6.500 8.764 81.603 1.000 71.595 35 GLU D N 1
ATOM 12932 C CA . GLU D 1 65 ? 5.701 7.717 80.913 1.000 76.082 35 GLU D CA 1
ATOM 12933 C C . GLU D 1 65 ? 4.373 8.326 80.439 1.000 75.005 35 GLU D C 1
ATOM 12934 O O . GLU D 1 65 ? 4.077 8.214 79.229 1.000 77.424 35 GLU D O 1
ATOM 12940 N N . LEU D 1 66 ? 3.619 8.964 81.343 1.000 72.597 36 LEU D N 1
ATOM 12941 C CA . LEU D 1 66 ? 2.298 9.580 81.037 1.000 68.965 36 LEU D CA 1
ATOM 12942 C C . LEU D 1 66 ? 2.440 10.499 79.817 1.000 68.058 36 LEU D C 1
ATOM 12943 O O . LEU D 1 66 ? 1.616 10.381 78.888 1.000 68.151 36 LEU D O 1
ATOM 12948 N N . VAL D 1 67 ? 3.454 11.371 79.824 1.000 64.398 37 VAL D N 1
ATOM 12949 C CA . VAL D 1 67 ? 3.698 12.398 78.768 1.000 64.113 37 VAL D CA 1
ATOM 12950 C C . VAL D 1 67 ? 4.087 11.691 77.464 1.000 70.099 37 VAL D C 1
ATOM 12951 O O . VAL D 1 67 ? 3.525 12.051 76.407 1.000 75.475 37 VAL D O 1
ATOM 12955 N N . THR D 1 68 ? 5.017 10.731 77.538 1.000 73.213 38 THR D N 1
ATOM 12956 C CA . THR D 1 68 ? 5.598 10.019 76.367 1.000 71.668 38 THR D CA 1
ATOM 12957 C C . THR D 1 68 ? 4.505 9.206 75.664 1.000 68.408 38 THR D C 1
ATOM 12958 O O . THR D 1 68 ? 4.400 9.324 74.431 1.000 67.452 38 THR D O 1
ATOM 12962 N N . ARG D 1 69 ? 3.721 8.428 76.418 1.000 65.663 39 ARG D N 1
ATOM 12963 C CA . ARG D 1 69 ? 2.628 7.574 75.878 1.000 68.753 39 ARG D CA 1
ATOM 12964 C C . ARG D 1 69 ? 1.664 8.424 75.038 1.000 71.504 39 ARG D C 1
ATOM 12965 O O . ARG D 1 69 ? 1.209 7.931 73.987 1.000 74.708 39 ARG D O 1
ATOM 12973 N N . ILE D 1 70 ? 1.364 9.648 75.488 1.000 72.427 40 ILE D N 1
ATOM 12974 C CA . ILE D 1 70 ? 0.452 10.604 74.787 1.000 71.736 40 ILE D CA 1
ATOM 12975 C C . ILE D 1 70 ? 1.175 11.186 73.564 1.000 74.078 40 ILE D C 1
ATOM 12976 O O . ILE D 1 70 ? 0.520 11.338 72.524 1.000 77.487 40 ILE D O 1
ATOM 12981 N N . LYS D 1 71 ? 2.469 11.501 73.681 1.000 76.357 41 LYS D N 1
ATOM 12982 C CA . LYS D 1 71 ? 3.301 12.034 72.565 1.000 78.347 41 LYS D CA 1
ATOM 12983 C C . LYS D 1 71 ? 3.366 11.005 71.431 1.000 78.467 41 LYS D C 1
ATOM 12984 O O . LYS D 1 71 ? 3.088 11.386 70.279 1.000 78.556 41 LYS D O 1
ATOM 12990 N N . ILE D 1 72 ? 3.717 9.757 71.757 1.000 77.818 42 ILE D N 1
ATOM 12991 C CA . ILE D 1 72 ? 3.853 8.627 70.787 1.000 77.542 42 ILE D CA 1
ATOM 12992 C C . ILE D 1 72 ? 2.523 8.464 70.038 1.000 74.160 42 ILE D C 1
ATOM 12993 O O . ILE D 1 72 ? 2.565 8.328 68.800 1.000 74.238 42 ILE D O 1
ATOM 12998 N N . PHE D 1 73 ? 1.399 8.497 70.763 1.000 70.955 43 PHE D N 1
ATOM 12999 C CA . PHE D 1 73 ? 0.026 8.286 70.233 1.000 74.451 43 PHE D CA 1
ATOM 13000 C C . PHE D 1 73 ? -0.265 9.281 69.102 1.000 76.899 43 PHE D C 1
ATOM 13001 O O . PHE D 1 73 ? -0.628 8.843 68.002 1.000 85.082 43 PHE D O 1
ATOM 13009 N N . PHE D 1 74 ? -0.103 10.580 69.362 1.000 79.754 44 PHE D N 1
ATOM 13010 C CA . PHE D 1 74 ? -0.455 11.680 68.422 1.000 82.268 44 PHE D CA 1
ATOM 13011 C C . PHE D 1 74 ? 0.616 11.825 67.331 1.000 83.867 44 PHE D C 1
ATOM 13012 O O . PHE D 1 74 ? 0.350 12.539 66.349 1.000 85.339 44 PHE D O 1
ATOM 13020 N N . ASN D 1 75 ? 1.771 11.169 67.485 1.000 89.528 45 ASN D N 1
ATOM 13021 C CA . ASN D 1 75 ? 2.830 11.079 66.441 1.000 94.900 45 ASN D CA 1
ATOM 13022 C C . ASN D 1 75 ? 2.521 9.907 65.501 1.000 98.201 45 ASN D C 1
ATOM 13023 O O . ASN D 1 75 ? 2.724 10.074 64.286 1.000 99.958 45 ASN D O 1
ATOM 13028 N N . CYS D 1 76 ? 2.054 8.775 66.045 1.000 104.037 46 CYS D N 1
ATOM 13029 C CA . CYS D 1 76 ? 1.662 7.549 65.294 1.000 108.070 46 CYS D CA 1
ATOM 13030 C C . CYS D 1 76 ? 0.385 7.791 64.474 1.000 110.853 46 CYS D C 1
ATOM 13031 O O . CYS D 1 76 ? 0.200 7.108 63.448 1.000 111.622 46 CYS D O 1
ATOM 13034 N N . LEU D 1 77 ? -0.481 8.707 64.923 1.000 115.255 47 LEU D N 1
ATOM 13035 C CA . LEU D 1 77 ? -1.696 9.133 64.177 1.000 115.614 47 LEU D CA 1
ATOM 13036 C C . LEU D 1 77 ? -1.254 10.073 63.053 1.000 113.189 47 LEU D C 1
ATOM 13037 O O . LEU D 1 77 ? -0.776 9.552 62.029 1.000 109.779 47 LEU D O 1
ATOM 13042 N N . ASN D 1 84 ? -7.373 -2.548 62.312 1.000 119.300 54 ASN D N 1
ATOM 13043 C CA . ASN D 1 84 ? -6.620 -2.260 63.565 1.000 119.451 54 ASN D CA 1
ATOM 13044 C C . ASN D 1 84 ? -7.342 -1.194 64.406 1.000 117.028 54 ASN D C 1
ATOM 13045 O O . ASN D 1 84 ? -6.701 -0.633 65.323 1.000 116.887 54 ASN D O 1
ATOM 13050 N N . ILE D 1 85 ? -8.624 -0.943 64.115 1.000 113.486 55 ILE D N 1
ATOM 13051 C CA . ILE D 1 85 ? -9.522 -0.016 64.869 1.000 113.481 55 ILE D CA 1
ATOM 13052 C C . ILE D 1 85 ? -9.569 -0.437 66.344 1.000 108.721 55 ILE D C 1
ATOM 13053 O O . ILE D 1 85 ? -9.484 0.457 67.210 1.000 105.798 55 ILE D O 1
ATOM 13058 N N . GLN D 1 86 ? -9.706 -1.741 66.616 1.000 107.273 56 GLN D N 1
ATOM 13059 C CA . GLN D 1 86 ? -9.920 -2.296 67.979 1.000 107.589 56 GLN D CA 1
ATOM 13060 C C . GLN D 1 86 ? -8.631 -2.139 68.798 1.000 104.550 56 GLN D C 1
ATOM 13061 O O . GLN D 1 86 ? -8.743 -1.937 70.022 1.000 103.861 56 GLN D O 1
ATOM 13067 N N . ARG D 1 87 ? -7.462 -2.211 68.148 1.000 101.007 57 ARG D N 1
ATOM 13068 C CA . ARG D 1 87 ? -6.140 -2.009 68.798 1.000 102.885 57 ARG D CA 1
ATOM 13069 C C . ARG D 1 87 ? -6.031 -0.553 69.266 1.000 102.559 57 ARG D C 1
ATOM 13070 O O . ARG D 1 87 ? -5.633 -0.345 70.421 1.000 111.474 57 ARG D O 1
ATOM 13078 N N . LEU D 1 88 ? -6.365 0.404 68.392 1.000 98.393 58 LEU D N 1
ATOM 13079 C CA . LEU D 1 88 ? -6.344 1.864 68.686 1.000 91.674 58 LEU D CA 1
ATOM 13080 C C . LEU D 1 88 ? -7.204 2.142 69.924 1.000 87.119 58 LEU D C 1
ATOM 13081 O O . LEU D 1 88 ? -6.704 2.803 70.851 1.000 86.772 58 LEU D O 1
ATOM 13086 N N . ARG D 1 89 ? -8.442 1.641 69.931 1.000 85.019 59 ARG D N 1
ATOM 13087 C CA . ARG D 1 89 ? -9.433 1.850 71.022 1.000 85.274 59 ARG D CA 1
ATOM 13088 C C . ARG D 1 89 ? -8.878 1.287 72.340 1.000 91.502 59 ARG D C 1
ATOM 13089 O O . ARG D 1 89 ? -9.147 1.895 73.394 1.000 95.490 59 ARG D O 1
ATOM 13097 N N . ASP D 1 90 ? -8.137 0.174 72.287 1.000 96.117 60 ASP D N 1
ATOM 13098 C CA . ASP D 1 90 ? -7.523 -0.478 73.476 1.000 97.988 60 ASP D CA 1
ATOM 13099 C C . ASP D 1 90 ? -6.434 0.431 74.060 1.000 95.786 60 ASP D C 1
ATOM 13100 O O . ASP D 1 90 ? -6.296 0.445 75.297 1.000 95.286 60 ASP D O 1
ATOM 13105 N N . ILE D 1 91 ? -5.696 1.154 73.208 1.000 94.465 61 ILE D N 1
ATOM 13106 C CA . ILE D 1 91 ? -4.660 2.147 73.631 1.000 92.520 61 ILE D CA 1
ATOM 13107 C C . ILE D 1 91 ? -5.378 3.362 74.230 1.000 91.336 61 ILE D C 1
ATOM 13108 O O . ILE D 1 91 ? -4.946 3.824 75.304 1.000 92.664 61 ILE D O 1
ATOM 13113 N N . GLU D 1 92 ? -6.431 3.846 73.561 1.000 90.637 62 GLU D N 1
ATOM 13114 C CA . GLU D 1 92 ? -7.263 5.003 73.995 1.000 90.823 62 GLU D CA 1
ATOM 13115 C C . GLU D 1 92 ? -7.833 4.737 75.397 1.000 89.791 62 GLU D C 1
ATOM 13116 O O . GLU D 1 92 ? -7.840 5.679 76.215 1.000 93.041 62 GLU D O 1
ATOM 13122 N N . LYS D 1 93 ? -8.284 3.505 75.663 1.000 85.362 63 LYS D N 1
ATOM 13123 C CA . LYS D 1 93 ? -8.905 3.091 76.953 1.000 84.688 63 LYS D CA 1
ATOM 13124 C C . LYS D 1 93 ? -7.864 3.103 78.079 1.000 80.407 63 LYS D C 1
ATOM 13125 O O . LYS D 1 93 ? -8.274 3.233 79.250 1.000 77.772 63 LYS D O 1
ATOM 13131 N N . LYS D 1 94 ? -6.581 2.949 77.737 1.000 77.019 64 LYS D N 1
ATOM 13132 C CA . LYS D 1 94 ? -5.443 2.921 78.694 1.000 79.453 64 LYS D CA 1
ATOM 13133 C C . LYS D 1 94 ? -4.790 4.310 78.773 1.000 76.502 64 LYS D C 1
ATOM 13134 O O . LYS D 1 94 ? -4.217 4.623 79.833 1.000 79.156 64 LYS D O 1
ATOM 13140 N N . LEU D 1 95 ? -4.877 5.110 77.704 1.000 71.378 65 LEU D N 1
ATOM 13141 C CA . LEU D 1 95 ? -4.344 6.500 77.652 1.000 68.687 65 LEU D CA 1
ATOM 13142 C C . LEU D 1 95 ? -5.322 7.467 78.329 1.000 70.731 65 LEU D C 1
ATOM 13143 O O . LEU D 1 95 ? -4.848 8.376 79.037 1.000 74.402 65 LEU D O 1
ATOM 13148 N N . PHE D 1 96 ? -6.627 7.293 78.093 1.000 69.604 66 PHE D N 1
ATOM 13149 C CA . PHE D 1 96 ? -7.699 8.247 78.480 1.000 67.743 66 PHE D CA 1
ATOM 13150 C C . PHE D 1 96 ? -8.827 7.499 79.184 1.000 66.425 66 PHE D C 1
ATOM 13151 O O . PHE D 1 96 ? -9.979 7.574 78.765 1.000 67.712 66 PHE D O 1
ATOM 13159 N N . PRO D 1 97 ? -8.548 6.803 80.309 1.000 66.496 67 PRO D N 1
ATOM 13160 C CA . PRO D 1 97 ? -9.558 5.975 80.970 1.000 66.971 67 PRO D CA 1
ATOM 13161 C C . PRO D 1 97 ? -10.742 6.786 81.519 1.000 67.218 67 PRO D C 1
ATOM 13162 O O . PRO D 1 97 ? -11.765 6.195 81.795 1.000 72.650 67 PRO D O 1
ATOM 13166 N N . TYR D 1 98 ? -10.574 8.104 81.658 1.000 67.442 68 TYR D N 1
ATOM 13167 C CA . TYR D 1 98 ? -11.612 9.046 82.155 1.000 66.911 68 TYR D CA 1
ATOM 13168 C C . TYR D 1 98 ? -12.739 9.186 81.121 1.000 67.975 68 TYR D C 1
ATOM 13169 O O . TYR D 1 98 ? -13.842 9.619 81.510 1.000 65.632 68 TYR D O 1
ATOM 13178 N N . ILE D 1 99 ? -12.479 8.835 79.857 1.000 69.520 69 ILE D N 1
ATOM 13179 C CA . ILE D 1 99 ? -13.512 8.779 78.779 1.000 73.891 69 ILE D CA 1
ATOM 13180 C C . ILE D 1 99 ? -14.287 7.463 78.930 1.000 77.939 69 ILE D C 1
ATOM 13181 O O . ILE D 1 99 ? -13.640 6.408 79.123 1.000 78.808 69 ILE D O 1
ATOM 13186 N N . ASN D 1 100 ? -15.619 7.531 78.849 1.000 78.528 70 ASN D N 1
ATOM 13187 C CA . ASN D 1 100 ? -16.535 6.368 78.985 1.000 85.481 70 ASN D CA 1
ATOM 13188 C C . ASN D 1 100 ? -16.667 5.680 77.619 1.000 89.150 70 ASN D C 1
ATOM 13189 O O . ASN D 1 100 ? -17.754 5.767 77.016 1.000 90.003 70 ASN D O 1
ATOM 13194 N N . PHE D 1 101 ? -15.599 5.018 77.159 1.000 89.150 71 PHE D N 1
ATOM 13195 C CA . PHE D 1 101 ? -15.531 4.314 75.850 1.000 91.341 71 PHE D CA 1
ATOM 13196 C C . PHE D 1 101 ? -16.554 3.170 75.815 1.000 94.935 71 PHE D C 1
ATOM 13197 O O . PHE D 1 101 ? -17.063 2.858 74.722 1.000 100.059 71 PHE D O 1
ATOM 13205 N N . GLU D 1 102 ? -16.842 2.566 76.974 1.000 97.710 72 GLU D N 1
ATOM 13206 C CA . GLU D 1 102 ? -17.824 1.456 77.124 1.000 100.034 72 GLU D CA 1
ATOM 13207 C C . GLU D 1 102 ? -19.196 1.930 76.631 1.000 96.197 72 GLU D C 1
ATOM 13208 O O . GLU D 1 102 ? -19.820 1.196 75.848 1.000 95.886 72 GLU D O 1
ATOM 13214 N N . LYS D 1 103 ? -19.626 3.123 77.051 1.000 92.945 73 LYS D N 1
ATOM 13215 C CA . LYS D 1 103 ? -20.937 3.725 76.684 1.000 92.318 73 LYS D CA 1
ATOM 13216 C C . LYS D 1 103 ? -20.917 4.185 75.220 1.000 90.760 73 LYS D C 1
ATOM 13217 O O . LYS D 1 103 ? -21.982 4.124 74.581 1.000 91.799 73 LYS D O 1
ATOM 13223 N N . LEU D 1 104 ? -19.768 4.643 74.709 1.000 89.200 74 LEU D N 1
ATOM 13224 C CA . LEU D 1 104 ? -19.597 5.045 73.283 1.000 91.272 74 LEU D CA 1
ATOM 13225 C C . LEU D 1 104 ? -19.853 3.823 72.392 1.000 93.898 74 LEU D C 1
ATOM 13226 O O . LEU D 1 104 ? -20.519 3.976 71.353 1.000 92.457 74 LEU D O 1
ATOM 13231 N N . GLU D 1 105 ? -19.343 2.659 72.805 1.000 97.840 75 GLU D N 1
ATOM 13232 C CA . GLU D 1 105 ? -19.437 1.369 72.068 1.000 100.540 75 GLU D CA 1
ATOM 13233 C C . GLU D 1 105 ? -20.852 0.787 72.201 1.000 103.827 75 GLU D C 1
ATOM 13234 O O . GLU D 1 105 ? -21.349 0.232 71.206 1.000 104.889 75 GLU D O 1
ATOM 13240 N N . THR D 1 106 ? -21.465 0.910 73.383 1.000 109.005 76 THR D N 1
ATOM 13241 C CA . THR D 1 106 ? -22.804 0.354 73.729 1.000 111.822 76 THR D CA 1
ATOM 13242 C C . THR D 1 106 ? -23.739 1.483 74.178 1.000 115.749 76 THR D C 1
ATOM 13243 O O . THR D 1 106 ? -23.532 1.998 75.294 1.000 126.227 76 THR D O 1
ATOM 13247 N N . ASP D 1 107 ? -24.735 1.830 73.357 1.000 113.915 77 ASP D N 1
ATOM 13248 C CA . ASP D 1 107 ? -25.723 2.909 73.634 1.000 111.964 77 ASP D CA 1
ATOM 13249 C C . ASP D 1 107 ? -25.029 4.264 73.427 1.000 110.830 77 ASP D C 1
ATOM 13250 O O . ASP D 1 107 ? -25.000 5.078 74.373 1.000 112.405 77 ASP D O 1
ATOM 13255 N N . GLU D 1 108 ? -24.507 4.481 72.215 1.000 111.122 78 GLU D N 1
ATOM 13256 C CA . GLU D 1 108 ? -23.742 5.688 71.795 1.000 110.659 78 GLU D CA 1
ATOM 13257 C C . GLU D 1 108 ? -24.508 6.962 72.178 1.000 110.722 78 GLU D C 1
ATOM 13258 O O . GLU D 1 108 ? -23.855 7.932 72.607 1.000 117.344 78 GLU D O 1
ATOM 13264 N N . SER D 1 109 ? -25.835 6.960 72.024 1.000 110.380 79 SER D N 1
ATOM 13265 C CA . SER D 1 109 ? -26.732 8.118 72.288 1.000 112.309 79 SER D CA 1
ATOM 13266 C C . SER D 1 109 ? -26.686 8.523 73.769 1.000 109.438 79 SER D C 1
ATOM 13267 O O . SER D 1 109 ? -26.872 9.724 74.054 1.000 110.232 79 SER D O 1
ATOM 13270 N N . ALA D 1 110 ? -26.467 7.563 74.673 1.000 102.721 80 ALA D N 1
ATOM 13271 C CA . ALA D 1 110 ? -26.368 7.787 76.135 1.000 101.082 80 ALA D CA 1
ATOM 13272 C C . ALA D 1 110 ? -24.996 8.379 76.487 1.000 99.131 80 ALA D C 1
ATOM 13273 O O . ALA D 1 110 ? -24.933 9.138 77.473 1.000 99.335 80 ALA D O 1
ATOM 13275 N N . PHE D 1 111 ? -23.952 8.040 75.718 1.000 93.679 81 PHE D N 1
ATOM 13276 C CA . PHE D 1 111 ? -22.547 8.496 75.913 1.000 89.720 81 PHE D CA 1
ATOM 13277 C C . PHE D 1 111 ? -22.425 9.994 75.614 1.000 85.856 81 PHE D C 1
ATOM 13278 O O . PHE D 1 111 ? -21.900 10.728 76.469 1.000 86.961 81 PHE D O 1
ATOM 13286 N N . TRP D 1 112 ? -22.862 10.423 74.428 1.000 80.948 82 TRP D N 1
ATOM 13287 C CA . TRP D 1 112 ? -22.664 11.811 73.933 1.000 79.897 82 TRP D CA 1
ATOM 13288 C C . TRP D 1 112 ? -23.212 12.818 74.950 1.000 78.433 82 TRP D C 1
ATOM 13289 O O . TRP D 1 112 ? -24.214 12.517 75.624 1.000 78.010 82 TRP D O 1
ATOM 13300 N N . HIS D 1 113 ? -22.532 13.958 75.061 1.000 77.322 83 HIS D N 1
ATOM 13301 C CA . HIS D 1 113 ? -22.910 15.131 75.892 1.000 75.288 83 HIS D CA 1
ATOM 13302 C C . HIS D 1 113 ? -24.203 15.758 75.361 1.000 75.544 83 HIS D C 1
ATOM 13303 O O . HIS D 1 113 ? -24.548 15.506 74.195 1.000 76.358 83 HIS D O 1
ATOM 13310 N N . THR D 1 114 ? -24.869 16.563 76.192 1.000 77.252 84 THR D N 1
ATOM 13311 C CA . THR D 1 114 ? -26.108 17.313 75.857 1.000 79.236 84 THR D CA 1
ATOM 13312 C C . THR D 1 114 ? -25.867 18.810 76.063 1.000 79.109 84 THR D C 1
ATOM 13313 O O . THR D 1 114 ? -25.546 19.199 77.201 1.000 83.895 84 THR D O 1
ATOM 13317 N N . THR D 1 115 ? -26.028 19.612 75.008 1.000 78.957 85 THR D N 1
ATOM 13318 C CA . THR D 1 115 ? -26.027 21.098 75.072 1.000 82.463 85 THR D CA 1
ATOM 13319 C C . THR D 1 115 ? -27.481 21.575 75.197 1.000 82.923 85 THR D C 1
ATOM 13320 O O . THR D 1 115 ? -28.362 20.921 74.616 1.000 84.702 85 THR D O 1
ATOM 13324 N N . THR D 1 116 ? -27.712 22.653 75.952 1.000 83.765 86 THR D N 1
ATOM 13325 C CA . THR D 1 116 ? -29.041 23.284 76.176 1.000 81.766 86 THR D CA 1
ATOM 13326 C C . THR D 1 116 ? -28.925 24.790 75.931 1.000 81.045 86 THR D C 1
ATOM 13327 O O . THR D 1 116 ? -28.138 25.437 76.643 1.000 79.064 86 THR D O 1
ATOM 13331 N N . ARG D 1 117 ? -29.685 25.317 74.967 1.000 81.781 87 ARG D N 1
ATOM 13332 C CA . ARG D 1 117 ? -29.682 26.755 74.589 1.000 79.323 87 ARG D CA 1
ATOM 13333 C C . ARG D 1 117 ? -30.558 27.533 75.578 1.000 83.134 87 ARG D C 1
ATOM 13334 O O . ARG D 1 117 ? -31.422 26.904 76.226 1.000 87.782 87 ARG D O 1
ATOM 13342 N N . TRP D 1 118 ? -30.320 28.844 75.695 1.000 86.224 88 TRP D N 1
ATOM 13343 C CA . TRP D 1 118 ? -31.061 29.788 76.579 1.000 89.828 88 TRP D CA 1
ATOM 13344 C C . TRP D 1 118 ? -32.571 29.699 76.324 1.000 90.259 88 TRP D C 1
ATOM 13345 O O . TRP D 1 118 ? -33.338 29.786 77.303 1.000 88.387 88 TRP D O 1
ATOM 13356 N N . ASN D 1 119 ? -32.973 29.534 75.059 1.000 92.328 89 ASN D N 1
ATOM 13357 C CA . ASN D 1 119 ? -34.394 29.489 74.620 1.000 92.703 89 ASN D CA 1
ATOM 13358 C C . ASN D 1 119 ? -35.085 28.243 75.200 1.000 95.560 89 ASN D C 1
ATOM 13359 O O . ASN D 1 119 ? -36.330 28.241 75.239 1.000 108.371 89 ASN D O 1
ATOM 13364 N N . GLY D 1 120 ? -34.317 27.228 75.618 1.000 91.655 90 GLY D N 1
ATOM 13365 C CA . GLY D 1 120 ? -34.827 26.009 76.279 1.000 87.867 90 GLY D CA 1
ATOM 13366 C C . GLY D 1 120 ? -34.668 24.770 75.413 1.000 86.968 90 GLY D C 1
ATOM 13367 O O . GLY D 1 120 ? -34.871 23.658 75.941 1.000 82.162 90 GLY D O 1
ATOM 13368 N N . GLU D 1 121 ? -34.321 24.948 74.131 1.000 90.570 91 GLU D N 1
ATOM 13369 C CA . GLU D 1 121 ? -34.072 23.849 73.157 1.000 95.561 91 GLU D CA 1
ATOM 13370 C C . GLU D 1 121 ? -32.910 22.980 73.657 1.000 95.006 91 GLU D C 1
ATOM 13371 O O . GLU D 1 121 ? -31.934 23.541 74.189 1.000 98.791 91 GLU D O 1
ATOM 13377 N N . VAL D 1 122 ? -33.020 21.661 73.479 1.000 92.205 92 VAL D N 1
ATOM 13378 C CA . VAL D 1 122 ? -32.036 20.638 73.942 1.000 88.779 92 VAL D CA 1
ATOM 13379 C C . VAL D 1 122 ? -31.507 19.890 72.713 1.000 87.763 92 VAL D C 1
ATOM 13380 O O . VAL D 1 122 ? -32.324 19.547 71.837 1.000 89.628 92 VAL D O 1
ATOM 13384 N N . TYR D 1 123 ? -30.192 19.653 72.653 1.000 87.605 93 TYR D N 1
ATOM 13385 C CA . TYR D 1 123 ? -29.489 18.998 71.517 1.000 88.135 93 TYR D CA 1
ATOM 13386 C C . TYR D 1 123 ? -28.668 17.809 72.033 1.000 87.389 93 TYR D C 1
ATOM 13387 O O . TYR D 1 123 ? -27.734 18.032 72.822 1.000 90.381 93 TYR D O 1
ATOM 13396 N N . HIS D 1 124 ? -29.013 16.592 71.600 1.000 86.814 94 HIS D N 1
ATOM 13397 C CA . HIS D 1 124 ? -28.285 15.328 71.903 1.000 87.752 94 HIS D CA 1
ATOM 13398 C C . HIS D 1 124 ? -27.389 14.962 70.715 1.000 86.677 94 HIS D C 1
ATOM 13399 O O . HIS D 1 124 ? -27.801 15.225 69.572 1.000 85.693 94 HIS D O 1
ATOM 13406 N N . ALA D 1 125 ? -26.210 14.392 70.988 1.000 87.201 95 ALA D N 1
ATOM 13407 C CA . ALA D 1 125 ? -25.221 13.911 69.992 1.000 85.433 95 ALA D CA 1
ATOM 13408 C C . ALA D 1 125 ? -25.192 14.848 68.777 1.000 83.659 95 ALA D C 1
ATOM 13409 O O . ALA D 1 125 ? -25.304 14.348 67.643 1.000 85.783 95 ALA D O 1
ATOM 13411 N N . SER D 1 126 ? -25.036 16.155 69.012 1.000 84.275 96 SER D N 1
ATOM 13412 C CA . SER D 1 126 ? -25.118 17.227 67.984 1.000 85.383 96 SER D CA 1
ATOM 13413 C C . SER D 1 126 ? -23.876 18.128 68.042 1.000 82.437 96 SER D C 1
ATOM 13414 O O . SER D 1 126 ? -23.313 18.294 69.141 1.000 83.217 96 SER D O 1
ATOM 13417 N N . MET D 1 127 ? -23.478 18.678 66.889 1.000 78.533 97 MET D N 1
ATOM 13418 C CA . MET D 1 127 ? -22.357 19.644 66.730 1.000 76.601 97 MET D CA 1
ATOM 13419 C C . MET D 1 127 ? -22.936 21.041 66.485 1.000 77.846 97 MET D C 1
ATOM 13420 O O . MET D 1 127 ? -23.552 21.242 65.424 1.000 84.131 97 MET D O 1
ATOM 13425 N N . LEU D 1 128 ? -22.721 21.971 67.419 1.000 75.119 98 LEU D N 1
ATOM 13426 C CA . LEU D 1 128 ? -23.196 23.377 67.319 1.000 71.763 98 LEU D CA 1
ATOM 13427 C C . LEU D 1 128 ? -22.311 24.126 66.316 1.000 71.355 98 LEU D C 1
ATOM 13428 O O . LEU D 1 128 ? -21.079 24.028 66.438 1.000 74.714 98 LEU D O 1
ATOM 13433 N N . GLU D 1 129 ? -22.922 24.827 65.355 1.000 72.859 99 GLU D N 1
ATOM 13434 C CA . GLU D 1 129 ? -22.229 25.691 64.359 1.000 72.523 99 GLU D CA 1
ATOM 13435 C C . GLU D 1 129 ? -22.593 27.156 64.634 1.000 70.747 99 GLU D C 1
ATOM 13436 O O . GLU D 1 129 ? -23.768 27.420 64.938 1.000 71.799 99 GLU D O 1
ATOM 13442 N N . PHE D 1 130 ? -21.615 28.062 64.535 1.000 67.776 100 PHE D N 1
ATOM 13443 C CA . PHE D 1 130 ? -21.763 29.526 64.748 1.000 67.853 100 PHE D CA 1
ATOM 13444 C C . PHE D 1 130 ? -21.138 30.268 63.566 1.000 71.183 100 PHE D C 1
ATOM 13445 O O . PHE D 1 130 ? -20.228 29.719 62.917 1.000 76.953 100 PHE D O 1
ATOM 13453 N N . ASP D 1 131 ? -21.619 31.485 63.307 1.000 74.467 101 ASP D N 1
ATOM 13454 C CA . ASP D 1 131 ? -21.112 32.383 62.237 1.000 77.296 101 ASP D CA 1
ATOM 13455 C C . ASP D 1 131 ? -19.810 33.008 62.732 1.000 75.452 101 ASP D C 1
ATOM 13456 O O . ASP D 1 131 ? -19.817 33.745 63.712 1.000 71.876 101 ASP D O 1
ATOM 13461 N N . PRO D 1 132 ? -18.652 32.731 62.087 1.000 77.022 102 PRO D N 1
ATOM 13462 C CA . PRO D 1 132 ? -17.376 33.318 62.505 1.000 80.556 102 PRO D CA 1
ATOM 13463 C C . PRO D 1 132 ? -17.331 34.854 62.579 1.000 82.420 102 PRO D C 1
ATOM 13464 O O . PRO D 1 132 ? -16.522 35.361 63.336 1.000 83.317 102 PRO D O 1
ATOM 13468 N N . LYS D 1 133 ? -18.177 35.549 61.810 1.000 87.194 103 LYS D N 1
ATOM 13469 C CA . LYS D 1 133 ? -18.129 37.029 61.641 1.000 90.577 103 LYS D CA 1
ATOM 13470 C C . LYS D 1 133 ? -18.998 37.723 62.699 1.000 88.982 103 LYS D C 1
ATOM 13471 O O . LYS D 1 133 ? -18.493 38.669 63.331 1.000 88.786 103 LYS D O 1
ATOM 13477 N N . ASN D 1 134 ? -20.253 37.292 62.870 1.000 87.355 104 ASN D N 1
ATOM 13478 C CA . ASN D 1 134 ? -21.238 37.922 63.794 1.000 86.660 104 ASN D CA 1
ATOM 13479 C C . ASN D 1 134 ? -21.344 37.111 65.096 1.000 81.865 104 ASN D C 1
ATOM 13480 O O . ASN D 1 134 ? -21.962 37.623 66.051 1.000 82.002 104 ASN D O 1
ATOM 13485 N N . HIS D 1 135 ? -20.802 35.886 65.115 1.000 80.021 105 HIS D N 1
ATOM 13486 C CA . HIS D 1 135 ? -20.679 34.990 66.301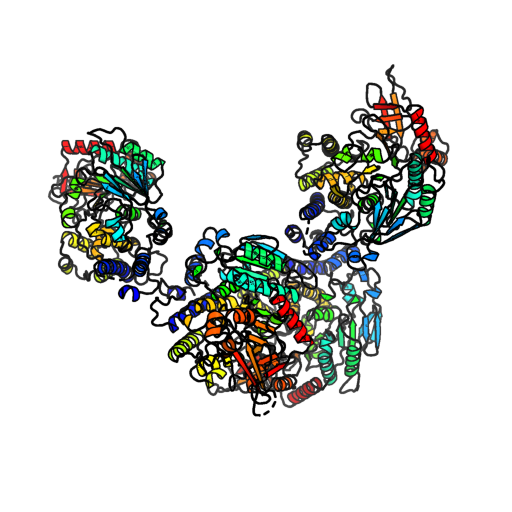 1.000 78.109 105 HIS D CA 1
ATOM 13487 C C . HIS D 1 135 ? -22.040 34.394 66.691 1.000 81.702 105 HIS D C 1
ATOM 13488 O O . HIS D 1 135 ? -22.094 33.689 67.715 1.000 84.695 105 HIS D O 1
ATOM 13495 N N . GLN D 1 136 ? -23.090 34.623 65.895 1.000 83.483 106 GLN D N 1
ATOM 13496 C CA . GLN D 1 136 ? -24.473 34.165 66.200 1.000 84.513 106 GLN D CA 1
ATOM 13497 C C . GLN D 1 136 ? -24.624 32.693 65.804 1.000 81.111 106 GLN D C 1
ATOM 13498 O O . GLN D 1 136 ? -23.934 32.254 64.868 1.000 82.586 106 GLN D O 1
ATOM 13504 N N . PHE D 1 137 ? -25.494 31.966 66.508 1.000 80.069 107 PHE D N 1
ATOM 13505 C CA . PHE D 1 137 ? -25.787 30.526 66.290 1.000 79.920 107 PHE D CA 1
ATOM 13506 C C . PHE D 1 137 ? -26.439 30.339 64.916 1.000 84.600 107 PHE D C 1
ATOM 13507 O O . PHE D 1 137 ? -27.313 31.149 64.561 1.000 89.677 107 PHE D O 1
ATOM 13515 N N . LEU D 1 138 ? -26.026 29.302 64.179 1.000 83.570 108 LEU D N 1
ATOM 13516 C CA . LEU D 1 138 ? -26.569 28.956 62.838 1.000 81.478 108 LEU D CA 1
ATOM 13517 C C . LEU D 1 138 ? -27.424 27.688 62.946 1.000 81.571 108 LEU D C 1
ATOM 13518 O O . LEU D 1 138 ? -28.661 27.818 62.861 1.000 86.346 108 LEU D O 1
ATOM 13523 N N . ARG D 1 139 ? -26.802 26.518 63.132 1.000 81.195 109 ARG D N 1
ATOM 13524 C CA . ARG D 1 139 ? -27.489 25.196 63.076 1.000 81.447 109 ARG D CA 1
ATOM 13525 C C . ARG D 1 139 ? -26.813 24.213 64.039 1.000 80.670 109 ARG D C 1
ATOM 13526 O O . ARG D 1 139 ? -25.817 24.599 64.672 1.000 78.864 109 ARG D O 1
ATOM 13534 N N . SER D 1 140 ? -27.352 22.995 64.138 1.000 81.132 110 SER D N 1
ATOM 13535 C CA . SER D 1 140 ? -26.821 21.886 64.969 1.000 85.788 110 SER D CA 1
ATOM 13536 C C . SER D 1 140 ? -26.900 20.565 64.190 1.000 91.119 110 SER D C 1
ATOM 13537 O O . SER D 1 140 ? -27.849 19.788 64.433 1.000 89.597 110 SER D O 1
ATOM 13540 N N . LYS D 1 141 ? -25.938 20.322 63.292 1.000 95.314 111 LYS D N 1
ATOM 13541 C CA . LYS D 1 141 ? -25.825 19.051 62.523 1.000 97.049 111 LYS D CA 1
ATOM 13542 C C . LYS D 1 141 ? -25.513 17.916 63.498 1.000 94.949 111 LYS D C 1
ATOM 13543 O O . LYS D 1 141 ? -24.776 18.116 64.461 1.000 97.158 111 LYS D O 1
ATOM 13549 N N . PRO D 1 142 ? -26.068 16.698 63.297 1.000 94.989 112 PRO D N 1
ATOM 13550 C CA . PRO D 1 142 ? -25.817 15.577 64.205 1.000 92.873 112 PRO D CA 1
ATOM 13551 C C . PRO D 1 142 ? -24.389 15.023 64.075 1.000 91.715 112 PRO D C 1
ATOM 13552 O O . PRO D 1 142 ? -23.802 15.153 63.020 1.000 91.451 112 PRO D O 1
ATOM 13556 N N . ILE D 1 143 ? -23.880 14.422 65.154 1.000 93.450 113 ILE D N 1
ATOM 13557 C CA . ILE D 1 143 ? -22.503 13.851 65.245 1.000 95.402 113 ILE D CA 1
ATOM 13558 C C . ILE D 1 143 ? -22.493 12.492 64.535 1.000 94.942 113 ILE D C 1
ATOM 13559 O O . ILE D 1 143 ? -23.197 11.579 65.005 1.000 96.016 113 ILE D O 1
ATOM 13564 N N . ASN D 1 144 ? -21.726 12.377 63.447 1.000 94.173 114 ASN D N 1
ATOM 13565 C CA . ASN D 1 144 ? -21.479 11.105 62.713 1.000 95.316 114 ASN D CA 1
ATOM 13566 C C . ASN D 1 144 ? -20.065 10.616 63.047 1.000 91.980 114 ASN D C 1
ATOM 13567 O O . ASN D 1 144 ? -19.124 10.994 62.317 1.000 91.556 114 ASN D O 1
ATOM 13572 N N . PHE D 1 145 ? -19.927 9.814 64.109 1.000 87.320 115 PHE D N 1
ATOM 13573 C CA . PHE D 1 145 ? -18.632 9.271 64.600 1.000 87.892 115 PHE D CA 1
ATOM 13574 C C . PHE D 1 145 ? -18.006 8.388 63.513 1.000 90.000 115 PHE D C 1
ATOM 13575 O O . PHE D 1 145 ? -18.512 7.275 63.276 1.000 97.412 115 PHE D O 1
ATOM 13583 N N . ASP D 1 146 ? -16.951 8.888 62.862 1.000 90.135 116 ASP D N 1
ATOM 13584 C CA . ASP D 1 146 ? -16.130 8.141 61.872 1.000 92.030 116 ASP D CA 1
ATOM 13585 C C . ASP D 1 146 ? -15.259 7.134 62.634 1.000 95.893 116 ASP D C 1
ATOM 13586 O O . ASP D 1 146 ? -14.304 7.571 63.308 1.000 99.465 116 ASP D O 1
ATOM 13591 N N . THR D 1 147 ? -15.583 5.841 62.532 1.000 97.982 117 THR D N 1
ATOM 13592 C CA . THR D 1 147 ? -14.864 4.713 63.190 1.000 98.033 117 THR D CA 1
ATOM 13593 C C . THR D 1 147 ? -13.428 4.620 62.654 1.000 96.409 117 THR D C 1
ATOM 13594 O O . THR D 1 147 ? -12.573 4.068 63.371 1.000 94.464 117 THR D O 1
ATOM 13598 N N . GLY D 1 148 ? -13.181 5.134 61.443 1.000 95.471 118 GLY D N 1
ATOM 13599 C CA . GLY D 1 148 ? -11.851 5.164 60.798 1.000 96.972 118 GLY D CA 1
ATOM 13600 C C . GLY D 1 148 ? -10.903 6.163 61.444 1.000 97.191 118 GLY D C 1
ATOM 13601 O O . GLY D 1 148 ? -9.680 5.997 61.273 1.000 98.821 118 GLY D O 1
ATOM 13602 N N . LEU D 1 149 ? -11.443 7.172 62.142 1.000 95.851 119 LEU D N 1
ATOM 13603 C CA . LEU D 1 149 ? -10.674 8.228 62.862 1.000 91.252 119 LEU D CA 1
ATOM 13604 C C . LEU D 1 149 ? -10.617 7.895 64.358 1.000 91.596 119 LEU D C 1
ATOM 13605 O O . LEU D 1 149 ? -11.500 7.148 64.839 1.000 86.206 119 LEU D O 1
ATOM 13610 N N . SER D 1 150 ? -9.613 8.438 65.059 1.000 94.094 120 SER D N 1
ATOM 13611 C CA . SER D 1 150 ? -9.436 8.368 66.536 1.000 92.715 120 SER D CA 1
ATOM 13612 C C . SER D 1 150 ? -10.552 9.159 67.229 1.000 87.923 120 SER D C 1
ATOM 13613 O O . SER D 1 150 ? -11.163 10.021 66.562 1.000 92.008 120 SER D O 1
ATOM 13616 N N . PHE D 1 151 ? -10.794 8.890 68.517 1.000 83.401 121 PHE D N 1
ATOM 13617 C CA . PHE D 1 151 ? -11.829 9.578 69.334 1.000 81.154 121 PHE D CA 1
ATOM 13618 C C . PHE D 1 151 ? -11.582 11.095 69.326 1.000 78.073 121 PHE D C 1
ATOM 13619 O O . PHE D 1 151 ? -12.544 11.859 69.128 1.000 76.113 121 PHE D O 1
ATOM 13627 N N . TRP D 1 152 ? -10.332 11.515 69.539 1.000 75.536 122 TRP D N 1
ATOM 13628 C CA . TRP D 1 152 ? -9.939 12.945 69.658 1.000 73.515 122 TRP D CA 1
ATOM 13629 C C . TRP D 1 152 ? -9.925 13.610 68.278 1.000 72.625 122 TRP D C 1
ATOM 13630 O O . TRP D 1 152 ? -10.216 14.821 68.213 1.000 75.774 122 TRP D O 1
ATOM 13641 N N . GLU D 1 153 ? -9.602 12.855 67.221 1.000 73.009 123 GLU D N 1
ATOM 13642 C CA . GLU D 1 153 ? -9.745 13.315 65.816 1.000 75.868 123 GLU D CA 1
ATOM 13643 C C . GLU D 1 153 ? -11.233 13.527 65.519 1.000 74.486 123 GLU D C 1
ATOM 13644 O O . GLU D 1 153 ? -11.569 14.569 64.922 1.000 70.038 123 GLU D O 1
ATOM 13650 N N . ASN D 1 154 ? -12.080 12.586 65.944 1.000 74.961 124 ASN D N 1
ATOM 13651 C CA . ASN D 1 154 ? -13.561 12.704 65.863 1.000 78.066 124 ASN D CA 1
ATOM 13652 C C . ASN D 1 154 ? -13.998 13.980 66.588 1.000 76.753 124 ASN D C 1
ATOM 13653 O O . ASN D 1 154 ? -14.813 14.730 66.013 1.000 80.929 124 ASN D O 1
ATOM 13658 N N . TRP D 1 155 ? -13.453 14.229 67.784 1.000 74.500 125 TRP D N 1
ATOM 13659 C CA . TRP D 1 155 ? -13.847 15.379 68.641 1.000 72.434 125 TRP D CA 1
ATOM 13660 C C . TRP D 1 155 ? -13.592 16.707 67.918 1.000 70.783 125 TRP D C 1
ATOM 13661 O O . TRP D 1 155 ? -14.401 17.634 68.107 1.000 70.915 125 TRP D O 1
ATOM 13672 N N . LEU D 1 156 ? -12.518 16.799 67.130 1.000 71.615 126 LEU D N 1
ATOM 13673 C CA . LEU D 1 156 ? -12.094 18.056 66.453 1.000 75.688 126 LEU D CA 1
ATOM 13674 C C . LEU D 1 156 ? -12.836 18.239 65.122 1.000 77.260 126 LEU D C 1
ATOM 13675 O O . LEU D 1 156 ? -13.018 19.406 64.724 1.000 81.622 126 LEU D O 1
ATOM 13680 N N . HIS D 1 157 ? -13.232 17.147 64.457 1.000 79.051 127 HIS D N 1
ATOM 13681 C CA . HIS D 1 157 ? -13.720 17.154 63.050 1.000 78.700 127 HIS D CA 1
ATOM 13682 C C . HIS D 1 157 ? -15.231 16.899 62.982 1.000 76.378 127 HIS D C 1
ATOM 13683 O O . HIS D 1 157 ? -15.901 17.639 62.243 1.000 77.250 127 HIS D O 1
ATOM 13690 N N . THR D 1 158 ? -15.750 15.910 63.719 1.000 76.355 128 THR D N 1
ATOM 13691 C CA . THR D 1 158 ? -17.174 15.471 63.657 1.000 77.227 128 THR D CA 1
ATOM 13692 C C . THR D 1 158 ? -18.004 16.120 64.775 1.000 74.724 128 THR D C 1
ATOM 13693 O O . THR D 1 158 ? -19.206 16.344 64.537 1.000 72.918 128 THR D O 1
ATOM 13697 N N . VAL D 1 159 ? -17.401 16.399 65.940 1.000 73.728 129 VAL D N 1
ATOM 13698 C CA . VAL D 1 159 ? -18.103 16.902 67.163 1.000 70.707 129 VAL D CA 1
ATOM 13699 C C . VAL D 1 159 ? -18.019 18.434 67.236 1.000 68.844 129 VAL D C 1
ATOM 13700 O O . VAL D 1 159 ? -18.977 19.044 67.743 1.000 70.101 129 VAL D O 1
ATOM 13704 N N . THR D 1 160 ? -16.919 19.032 66.772 1.000 68.369 130 THR D N 1
ATOM 13705 C CA . THR D 1 160 ? -16.599 20.473 66.966 1.000 67.176 130 THR D CA 1
ATOM 13706 C C . THR D 1 160 ? -16.509 21.177 65.607 1.000 67.936 130 THR D C 1
ATOM 13707 O O . THR D 1 160 ? -15.942 20.591 64.669 1.000 67.799 130 THR D O 1
ATOM 13711 N N . GLN D 1 161 ? -17.040 22.397 65.525 1.000 68.832 131 GLN D N 1
ATOM 13712 C CA . GLN D 1 161 ? -16.966 23.267 64.323 1.000 68.332 131 GLN D CA 1
ATOM 13713 C C . GLN D 1 161 ? -15.590 23.936 64.286 1.000 68.027 131 GLN D C 1
ATOM 13714 O O . GLN D 1 161 ? -15.234 24.598 65.273 1.000 72.110 131 GLN D O 1
ATOM 13720 N N . SER D 1 162 ? -14.852 23.772 63.187 1.000 69.134 132 SER D N 1
ATOM 13721 C CA . SER D 1 162 ? -13.551 24.442 62.934 1.000 68.462 132 SER D CA 1
ATOM 13722 C C . SER D 1 162 ? -13.725 25.961 63.052 1.000 65.625 132 SER D C 1
ATOM 13723 O O . SER D 1 162 ? -14.689 26.489 62.474 1.000 66.079 132 SER D O 1
ATOM 13726 N N . GLY D 1 163 ? -12.835 26.622 63.799 1.000 64.040 133 GLY D N 1
ATOM 13727 C CA . GLY D 1 163 ? -12.739 28.093 63.885 1.000 62.819 133 GLY D CA 1
ATOM 13728 C C . GLY D 1 163 ? -13.755 28.712 64.837 1.000 60.839 133 GLY D C 1
ATOM 13729 O O . GLY D 1 163 ? -13.732 29.955 64.979 1.000 57.115 133 GLY D O 1
ATOM 13730 N N . SER D 1 164 ? -14.612 27.903 65.473 1.000 56.242 134 SER D N 1
ATOM 13731 C CA . SER D 1 164 ? -15.667 28.374 66.408 1.000 56.747 134 SER D CA 1
ATOM 13732 C C . SER D 1 164 ? -15.016 28.964 67.664 1.000 58.499 134 SER D C 1
ATOM 13733 O O . SER D 1 164 ? -14.228 28.251 68.317 1.000 60.666 134 SER D O 1
ATOM 13736 N N . LYS D 1 165 ? -15.331 30.226 67.965 1.000 58.049 135 LYS D N 1
ATOM 13737 C CA . LYS D 1 165 ? -14.859 30.967 69.162 1.000 57.212 135 LYS D CA 1
ATOM 13738 C C . LYS D 1 165 ? -16.039 31.184 70.114 1.000 59.925 135 LYS D C 1
ATOM 13739 O O . LYS D 1 165 ? -17.158 31.412 69.626 1.000 62.355 135 LYS D O 1
ATOM 13745 N N . GLY D 1 166 ? -15.793 31.118 71.424 1.000 62.472 136 GLY D N 1
ATOM 13746 C CA . GLY D 1 166 ? -16.826 31.334 72.453 1.000 62.916 136 GLY D CA 1
ATOM 13747 C C . GLY D 1 166 ? -16.243 31.385 73.853 1.000 63.597 136 GLY D C 1
ATOM 13748 O O . GLY D 1 166 ? -15.184 30.770 74.084 1.000 66.443 136 GLY D O 1
ATOM 13749 N N . ILE D 1 167 ? -16.925 32.094 74.755 1.000 61.238 137 ILE D N 1
ATOM 13750 C CA . ILE D 1 167 ? -16.569 32.205 76.197 1.000 58.578 137 ILE D CA 1
ATOM 13751 C C . ILE D 1 167 ? -17.002 30.908 76.884 1.000 56.744 137 ILE D C 1
ATOM 13752 O O . ILE D 1 167 ? -18.130 30.464 76.634 1.000 52.993 137 ILE D O 1
ATOM 13757 N N . VAL D 1 168 ? -16.122 30.322 77.700 1.000 57.496 138 VAL D N 1
ATOM 13758 C CA . VAL D 1 168 ? -16.391 29.067 78.460 1.000 58.077 138 VAL D CA 1
ATOM 13759 C C . VAL D 1 168 ? -16.192 29.352 79.952 1.000 60.112 138 VAL D C 1
ATOM 13760 O O . VAL D 1 168 ? -15.192 30.008 80.300 1.000 59.159 138 VAL D O 1
ATOM 13764 N N . ILE D 1 169 ? -17.126 28.883 80.784 1.000 60.331 139 ILE D N 1
ATOM 13765 C CA . ILE D 1 169 ? -17.077 29.002 82.270 1.000 62.448 139 ILE D CA 1
ATOM 13766 C C . ILE D 1 169 ? -17.360 27.621 82.863 1.000 63.064 139 ILE D C 1
ATOM 13767 O O . ILE D 1 169 ? -18.370 27.010 82.467 1.000 64.321 139 ILE D O 1
ATOM 13772 N N . SER D 1 170 ? -16.490 27.145 83.758 1.000 61.804 140 SER D N 1
ATOM 13773 C CA . SER D 1 170 ? -16.745 25.957 84.611 1.000 62.844 140 SER D CA 1
ATOM 13774 C C . SER D 1 170 ? -17.518 26.421 85.847 1.000 64.518 140 SER D C 1
ATOM 13775 O O . SER D 1 170 ? -16.996 27.289 86.573 1.000 63.341 140 SER D O 1
ATOM 13778 N N . ALA D 1 171 ? -18.725 25.887 86.051 1.000 67.022 141 ALA D N 1
ATOM 13779 C CA . ALA D 1 171 ? -19.651 26.301 87.127 1.000 68.902 141 ALA D CA 1
ATOM 13780 C C . ALA D 1 171 ? -20.413 25.091 87.673 1.000 71.817 141 ALA D C 1
ATOM 13781 O O . ALA D 1 171 ? -20.931 24.301 86.867 1.000 75.089 141 ALA D O 1
ATOM 13783 N N . SER D 1 172 ? -20.437 24.954 89.000 1.000 71.087 142 SER D N 1
ATOM 13784 C CA . SER D 1 172 ? -21.434 24.172 89.775 1.000 70.817 142 SER D CA 1
ATOM 13785 C C . SER D 1 172 ? -22.443 25.171 90.354 1.000 73.704 142 SER D C 1
ATOM 13786 O O . SER D 1 172 ? -22.344 26.364 90.001 1.000 69.613 142 SER D O 1
ATOM 13789 N N . ASP D 1 173 ? -23.372 24.717 91.203 1.000 74.676 143 ASP D N 1
ATOM 13790 C CA . ASP D 1 173 ? -24.347 25.598 91.901 1.000 75.480 143 ASP D CA 1
ATOM 13791 C C . ASP D 1 173 ? -23.575 26.609 92.763 1.000 73.306 143 ASP D C 1
ATOM 13792 O O . ASP D 1 173 ? -24.053 27.751 92.894 1.000 71.307 143 ASP D O 1
ATOM 13797 N N . VAL D 1 174 ? -22.415 26.212 93.297 1.000 69.704 144 VAL D N 1
ATOM 13798 C CA . VAL D 1 174 ? -21.536 27.070 94.148 1.000 70.810 144 VAL D CA 1
ATOM 13799 C C . VAL D 1 174 ? -21.170 28.352 93.383 1.000 69.530 144 VAL D C 1
ATOM 13800 O O . VAL D 1 174 ? -21.121 29.418 94.022 1.000 68.946 144 VAL D O 1
ATOM 13804 N N . GLN D 1 175 ? -20.935 28.257 92.070 1.000 68.574 145 GLN D N 1
ATOM 13805 C CA . GLN D 1 175 ? -20.400 29.369 91.233 1.000 69.635 145 GLN D CA 1
ATOM 13806 C C . GLN D 1 175 ? -21.539 30.208 90.632 1.000 66.314 145 GLN D C 1
ATOM 13807 O O . GLN D 1 175 ? -21.227 31.124 89.844 1.000 60.734 145 GLN D O 1
ATOM 13813 N N . LEU D 1 176 ? -22.797 29.938 91.005 1.000 66.496 146 LEU D N 1
ATOM 13814 C CA . LEU D 1 176 ? -24.010 30.596 90.437 1.000 65.580 146 LEU D CA 1
ATOM 13815 C C . LEU D 1 176 ? -23.840 32.120 90.480 1.000 66.169 146 LEU D C 1
ATOM 13816 O O . LEU D 1 176 ? -23.814 32.733 89.406 1.000 64.910 146 LEU D O 1
ATOM 13821 N N . ASN D 1 177 ? -23.719 32.698 91.678 1.000 69.922 147 ASN D N 1
ATOM 13822 C CA . ASN D 1 177 ? -23.684 34.168 91.906 1.000 73.909 147 ASN D CA 1
ATOM 13823 C C . ASN D 1 177 ? -22.560 34.803 91.078 1.000 73.215 147 ASN D C 1
ATOM 13824 O O . ASN D 1 177 ? -22.858 35.749 90.331 1.000 73.608 147 ASN D O 1
ATOM 13829 N N . GLU D 1 178 ? -21.328 34.301 91.203 1.000 71.351 148 GLU D N 1
ATOM 13830 C CA . GLU D 1 178 ? -20.131 34.830 90.488 1.000 70.772 148 GLU D CA 1
ATOM 13831 C C . GLU D 1 178 ? -20.382 34.814 88.972 1.000 69.059 148 GLU D C 1
ATOM 13832 O O . GLU D 1 178 ? -20.015 35.797 88.306 1.000 70.575 148 GLU D O 1
ATOM 13838 N N . THR D 1 179 ? -20.999 33.748 88.451 1.000 64.109 149 THR D N 1
ATOM 13839 C CA . THR D 1 179 ? -21.334 33.579 87.009 1.000 62.870 149 THR D CA 1
ATOM 13840 C C . THR D 1 179 ? -22.343 34.652 86.574 1.000 63.928 149 THR D C 1
ATOM 13841 O O . THR D 1 179 ? -22.158 35.207 85.473 1.000 62.741 149 THR D O 1
ATOM 13845 N N . ILE D 1 180 ? -23.363 34.926 87.397 1.000 67.132 150 ILE D N 1
ATOM 13846 C CA . ILE D 1 180 ? -24.396 35.978 87.140 1.000 68.189 150 ILE D CA 1
ATOM 13847 C C . ILE D 1 180 ? -23.673 37.318 86.967 1.000 66.886 150 ILE D C 1
ATOM 13848 O O . ILE D 1 180 ? -23.970 38.034 85.995 1.000 65.243 150 ILE D O 1
ATOM 13853 N N . ARG D 1 181 ? -22.758 37.629 87.886 1.000 67.345 151 ARG D N 1
ATOM 13854 C CA . ARG D 1 181 ? -22.052 38.934 87.968 1.000 71.171 151 ARG D CA 1
ATOM 13855 C C . ARG D 1 181 ? -21.160 39.107 86.732 1.000 72.771 151 ARG D C 1
ATOM 13856 O O . ARG D 1 181 ? -21.051 40.251 86.243 1.000 77.423 151 ARG D O 1
ATOM 13864 N N . LEU D 1 182 ? -20.561 38.016 86.242 1.000 70.299 152 LEU D N 1
ATOM 13865 C CA . LEU D 1 182 ? -19.742 38.014 85.001 1.000 70.133 152 LEU D CA 1
ATOM 13866 C C . LEU D 1 182 ? -20.655 38.319 83.804 1.000 68.321 152 LEU D C 1
ATOM 13867 O O . LEU D 1 182 ? -20.290 39.202 83.000 1.000 67.982 152 LEU D O 1
ATOM 13872 N N . LEU D 1 183 ? -21.799 37.632 83.705 1.000 64.796 153 LEU D N 1
ATOM 13873 C CA . LEU D 1 183 ? -22.805 37.843 82.627 1.000 67.252 153 LEU D CA 1
ATOM 13874 C C . LEU D 1 183 ? -23.173 39.327 82.547 1.000 69.759 153 LEU D C 1
ATOM 13875 O O . LEU D 1 183 ? -23.111 39.887 81.439 1.000 72.643 153 LEU D O 1
ATOM 13880 N N . LYS D 1 184 ? -23.532 39.932 83.682 1.000 71.645 154 LYS D N 1
ATOM 13881 C CA . LYS D 1 184 ? -23.933 41.361 83.774 1.000 72.930 154 LYS D CA 1
ATOM 13882 C C . LYS D 1 184 ? -22.845 42.239 83.146 1.000 71.708 154 LYS D C 1
ATOM 13883 O O . LYS D 1 184 ? -23.199 43.133 82.350 1.000 77.224 154 LYS D O 1
ATOM 13889 N N . VAL D 1 185 ? -21.575 41.985 83.471 1.000 66.173 155 VAL D N 1
ATOM 13890 C CA . VAL D 1 185 ? -20.415 42.775 82.956 1.000 62.673 155 VAL D CA 1
ATOM 13891 C C . VAL D 1 185 ? -20.277 42.541 81.447 1.000 62.001 155 VAL D C 1
ATOM 13892 O O . VAL D 1 185 ? -20.048 43.524 80.718 1.000 60.009 155 VAL D O 1
ATOM 13896 N N . LEU D 1 186 ? -20.413 41.293 80.992 1.000 63.020 156 LEU D N 1
ATOM 13897 C CA . LEU D 1 186 ? -20.346 40.936 79.549 1.000 65.462 156 LEU D CA 1
ATOM 13898 C C . LEU D 1 186 ? -21.427 41.707 78.780 1.000 67.197 156 LEU D C 1
ATOM 13899 O O . LEU D 1 186 ? -21.112 42.229 77.690 1.000 66.838 156 LEU D O 1
ATOM 13904 N N . ARG D 1 187 ? -22.639 41.791 79.342 1.000 68.497 157 ARG D N 1
ATOM 13905 C CA . ARG D 1 187 ? -23.787 42.539 78.759 1.000 69.744 157 ARG D CA 1
ATOM 13906 C C . ARG D 1 187 ? -23.472 44.040 78.775 1.000 68.576 157 ARG D C 1
ATOM 13907 O O . ARG D 1 187 ? -23.699 44.692 77.745 1.000 69.579 157 ARG D O 1
ATOM 13915 N N . PHE D 1 188 ? -22.934 44.559 79.880 1.000 68.242 158 PHE D N 1
ATOM 13916 C CA . PHE D 1 188 ? -22.594 45.998 80.042 1.000 69.922 158 PHE D CA 1
ATOM 13917 C C . PHE D 1 188 ? -21.584 46.431 78.969 1.000 70.957 158 PHE D C 1
ATOM 13918 O O . PHE D 1 188 ? -21.700 47.575 78.492 1.000 73.535 158 PHE D O 1
ATOM 13926 N N . ILE D 1 189 ? -20.623 45.567 78.614 1.000 71.047 159 ILE D N 1
ATOM 13927 C CA . ILE D 1 189 ? -19.558 45.870 77.606 1.000 71.891 159 ILE D CA 1
ATOM 13928 C C . ILE D 1 189 ? -20.017 45.405 76.216 1.000 73.208 159 ILE D C 1
ATOM 13929 O O . ILE D 1 189 ? -19.209 45.504 75.276 1.000 73.031 159 ILE D O 1
ATOM 13934 N N . LYS D 1 190 ? -21.256 44.915 76.099 1.000 75.956 160 LYS D N 1
ATOM 13935 C CA . LYS D 1 190 ? -21.938 44.603 74.811 1.000 78.538 160 LYS D CA 1
ATOM 13936 C C . LYS D 1 190 ? -21.211 43.445 74.118 1.000 75.756 160 LYS D C 1
ATOM 13937 O O . LYS D 1 190 ? -20.848 43.590 72.938 1.000 78.226 160 LYS D O 1
ATOM 13943 N N . ASN D 1 191 ? -21.011 42.338 74.832 1.000 75.730 161 ASN D N 1
ATOM 13944 C CA . ASN D 1 191 ? -20.393 41.102 74.287 1.000 74.427 161 ASN D CA 1
ATOM 13945 C C . ASN D 1 191 ? -21.326 40.503 73.227 1.000 76.408 161 ASN D C 1
ATOM 13946 O O . ASN D 1 191 ? -22.537 40.415 73.503 1.000 77.099 161 ASN D O 1
ATOM 13951 N N . ASP D 1 192 ? -20.768 40.101 72.079 1.000 75.821 162 ASP D N 1
ATOM 13952 C CA . ASP D 1 192 ? -21.490 39.439 70.956 1.000 77.614 162 ASP D CA 1
ATOM 13953 C C . ASP D 1 192 ? -21.102 37.955 70.864 1.000 73.640 162 ASP D C 1
ATOM 13954 O O . ASP D 1 192 ? -21.830 37.199 70.188 1.000 75.718 162 ASP D O 1
ATOM 13959 N N . TYR D 1 193 ? -19.998 37.547 71.500 1.000 69.453 163 TYR D N 1
ATOM 13960 C CA . TYR D 1 193 ? -19.485 36.148 71.482 1.000 65.593 163 TYR D CA 1
ATOM 13961 C C . TYR D 1 193 ? -20.425 35.258 72.286 1.000 60.834 163 TYR D C 1
ATOM 13962 O O . TYR D 1 193 ? -20.924 35.672 73.327 1.000 63.283 163 TYR D O 1
ATOM 13971 N N . PRO D 1 194 ? -20.679 34.005 71.846 1.000 58.790 164 PRO D N 1
ATOM 13972 C CA . PRO D 1 194 ? -21.515 33.085 72.613 1.000 59.110 164 PRO D CA 1
ATOM 13973 C C . PRO D 1 194 ? -20.823 32.704 73.928 1.000 62.424 164 PRO D C 1
ATOM 13974 O O . PRO D 1 194 ? -19.611 32.767 73.991 1.000 64.641 164 PRO D O 1
ATOM 13978 N N . ILE D 1 195 ? -21.615 32.343 74.937 1.000 64.522 165 ILE D N 1
ATOM 13979 C CA . ILE D 1 195 ? -21.139 31.889 76.275 1.000 64.024 165 ILE D CA 1
ATOM 13980 C C . ILE D 1 195 ? -21.668 30.472 76.489 1.000 63.496 165 ILE D C 1
ATOM 13981 O O . ILE D 1 195 ? -22.851 30.243 76.197 1.000 68.108 165 ILE D O 1
ATOM 13986 N N . GLN D 1 196 ? -20.814 29.559 76.955 1.000 60.067 166 GLN D N 1
ATOM 13987 C CA . GLN D 1 196 ? -21.207 28.178 77.326 1.000 60.192 166 GLN D CA 1
ATOM 13988 C C . GLN D 1 196 ? -20.785 27.932 78.774 1.000 59.996 166 GLN D C 1
ATOM 13989 O O . GLN D 1 196 ? -19.589 28.093 79.072 1.000 58.540 166 GLN D O 1
ATOM 13995 N N . ILE D 1 197 ? -21.746 27.583 79.631 1.000 60.539 167 ILE D N 1
ATOM 13996 C CA . ILE D 1 197 ? -21.507 27.203 81.050 1.000 64.006 167 ILE D CA 1
ATOM 13997 C C . ILE D 1 197 ? -21.456 25.674 81.109 1.000 66.302 167 ILE D C 1
ATOM 13998 O O . ILE D 1 197 ? -22.501 25.039 80.888 1.000 66.986 167 ILE D O 1
ATOM 14003 N N . VAL D 1 198 ? -20.267 25.115 81.352 1.000 67.950 168 VAL D N 1
ATOM 14004 C CA . VAL D 1 198 ? -20.029 23.643 81.396 1.000 66.547 168 VAL D CA 1
ATOM 14005 C C . VAL D 1 198 ? -20.113 23.184 82.854 1.000 65.183 168 VAL D C 1
ATOM 14006 O O . VAL D 1 198 ? -19.514 23.853 83.715 1.000 63.500 168 VAL D O 1
ATOM 14010 N N . HIS D 1 199 ? -20.848 22.098 83.101 1.000 64.102 169 HIS D N 1
ATOM 14011 C CA . HIS D 1 199 ? -21.042 21.475 84.437 1.000 67.396 169 HIS D CA 1
ATOM 14012 C C . HIS D 1 199 ? -21.002 19.952 84.283 1.000 66.987 169 HIS D C 1
ATOM 14013 O O . HIS D 1 199 ? -21.142 19.481 83.144 1.000 66.024 169 HIS D O 1
ATOM 14020 N N . ASN D 1 200 ? -20.799 19.233 85.390 1.000 69.778 170 ASN D N 1
ATOM 14021 C CA . ASN D 1 200 ? -20.720 17.748 85.445 1.000 71.482 170 ASN D CA 1
ATOM 14022 C C . ASN D 1 200 ? -21.935 17.223 86.222 1.000 72.915 170 ASN D C 1
ATOM 14023 O O . ASN D 1 200 ? -21.742 16.553 87.255 1.000 68.650 170 ASN D O 1
ATOM 14028 N N . ALA D 1 201 ? -23.141 17.532 85.732 1.000 78.191 171 ALA D N 1
ATOM 14029 C CA . ALA D 1 201 ? -24.443 17.184 86.350 1.000 81.560 171 ALA D CA 1
ATOM 14030 C C . ALA D 1 201 ? -24.483 17.688 87.797 1.000 81.769 171 ALA D C 1
ATOM 14031 O O . ALA D 1 201 ? -24.968 16.942 88.668 1.000 82.613 171 ALA D O 1
ATOM 14033 N N . ASP D 1 202 ? -23.973 18.900 88.039 1.000 83.534 172 ASP D N 1
ATOM 14034 C CA . ASP D 1 202 ? -23.923 19.541 89.382 1.000 82.912 172 ASP D CA 1
ATOM 14035 C C . ASP D 1 202 ? -24.363 21.008 89.263 1.000 82.575 172 ASP D C 1
ATOM 14036 O O . ASP D 1 202 ? -23.952 21.815 90.114 1.000 85.043 172 ASP D O 1
ATOM 14041 N N . LEU D 1 203 ? -25.181 21.326 88.251 1.000 82.126 173 LEU D N 1
ATOM 14042 C CA . LEU D 1 203 ? -25.846 22.645 88.078 1.000 82.802 173 LEU D CA 1
ATOM 14043 C C . LEU D 1 203 ? -27.361 22.415 87.996 1.000 84.354 173 LEU D C 1
ATOM 14044 O O . LEU D 1 203 ? -27.805 21.735 87.049 1.000 81.688 173 LEU D O 1
ATOM 14049 N N . SER D 1 204 ? -28.113 22.955 88.961 1.000 85.682 174 SER D N 1
ATOM 14050 C CA . SER D 1 204 ? -29.574 22.739 89.136 1.000 86.482 174 SER D CA 1
ATOM 14051 C C . SER D 1 204 ? -30.349 23.481 88.041 1.000 91.103 174 SER D C 1
ATOM 14052 O O . SER D 1 204 ? -29.787 24.427 87.453 1.000 88.921 174 SER D O 1
ATOM 14055 N N . GLN D 1 205 ? -31.594 23.062 87.791 1.000 94.929 175 GLN D N 1
ATOM 14056 C CA . GLN D 1 205 ? -32.527 23.717 86.833 1.000 95.652 175 GLN D CA 1
ATOM 14057 C C . GLN D 1 205 ? -32.798 25.154 87.302 1.000 92.960 175 GLN D C 1
ATOM 14058 O O . GLN D 1 205 ? -32.836 26.057 86.446 1.000 87.696 175 GLN D O 1
ATOM 14064 N N . ASP D 1 206 ? -32.960 25.351 88.616 1.000 93.552 176 ASP D N 1
ATOM 14065 C CA . ASP D 1 206 ? -33.160 26.680 89.259 1.000 96.769 176 ASP D CA 1
ATOM 14066 C C . ASP D 1 206 ? -32.008 27.616 88.877 1.000 94.541 176 ASP D C 1
ATOM 14067 O O . ASP D 1 206 ? -32.290 28.764 88.473 1.000 95.833 176 ASP D O 1
ATOM 14072 N N . SER D 1 207 ? -30.765 27.143 89.007 1.000 90.425 177 SER D N 1
ATOM 14073 C CA . SER D 1 207 ? -29.525 27.904 88.698 1.000 88.030 177 SER D CA 1
ATOM 14074 C C . SER D 1 207 ? -29.509 28.294 87.215 1.000 85.929 177 SER D C 1
ATOM 14075 O O . SER D 1 207 ? -29.255 29.478 86.918 1.000 80.799 177 SER D O 1
ATOM 14078 N N . MET D 1 208 ? -29.786 27.338 86.323 1.000 86.052 178 MET D N 1
ATOM 14079 C CA . MET D 1 208 ? -29.815 27.555 84.852 1.000 89.171 178 MET D CA 1
ATOM 14080 C C . MET D 1 208 ? -30.880 28.606 84.514 1.000 92.150 178 MET D C 1
ATOM 14081 O O . MET D 1 208 ? -30.566 29.529 83.741 1.000 93.083 178 MET D O 1
ATOM 14086 N N . LYS D 1 209 ? -32.082 28.480 85.089 1.000 96.205 179 LYS D N 1
ATOM 14087 C CA . LYS D 1 209 ? -33.218 29.426 84.898 1.000 100.562 179 LYS D CA 1
ATOM 14088 C C . LYS D 1 209 ? -32.784 30.843 85.288 1.000 93.605 179 LYS D C 1
ATOM 14089 O O . LYS D 1 209 ? -33.059 31.778 84.512 1.000 91.305 179 LYS D O 1
ATOM 14095 N N . SER D 1 210 ? -32.142 30.984 86.450 1.000 87.537 180 SER D N 1
ATOM 14096 C CA . SER D 1 210 ? -31.649 32.273 87.003 1.000 86.567 180 SER D CA 1
ATOM 14097 C C . SER D 1 210 ? -30.575 32.868 86.080 1.000 85.932 180 SER D C 1
ATOM 14098 O O . SER D 1 210 ? -30.611 34.090 85.850 1.000 83.163 180 SER D O 1
ATOM 14101 N N . ILE D 1 211 ? -29.666 32.031 85.569 1.000 83.662 181 ILE D N 1
ATOM 14102 C CA . ILE D 1 211 ? -28.585 32.428 84.614 1.000 82.052 181 ILE D CA 1
ATOM 14103 C C . ILE D 1 211 ? -29.235 32.945 83.321 1.000 81.946 181 ILE D C 1
ATOM 14104 O O . ILE D 1 211 ? -28.849 34.046 82.869 1.000 79.657 181 ILE D O 1
ATOM 14109 N N . ILE D 1 212 ? -30.195 32.197 82.765 1.000 81.202 182 ILE D N 1
ATOM 14110 C CA . ILE D 1 212 ? -30.922 32.554 81.506 1.000 83.123 182 ILE D CA 1
ATOM 14111 C C . ILE D 1 212 ? -31.629 33.904 81.698 1.000 82.603 182 ILE D C 1
ATOM 14112 O O . ILE D 1 212 ? -31.602 34.721 80.755 1.000 76.940 182 ILE D O 1
ATOM 14117 N N . LYS D 1 213 ? -32.240 34.118 82.869 1.000 85.150 183 LYS D N 1
ATOM 14118 C CA . LYS D 1 213 ? -32.952 35.374 83.234 1.000 86.192 183 LYS D CA 1
ATOM 14119 C C . LYS D 1 213 ? -31.994 36.560 83.054 1.000 82.731 183 LYS D C 1
ATOM 14120 O O . LYS D 1 213 ? -32.311 37.446 82.242 1.000 80.902 183 LYS D O 1
ATOM 14126 N N . TYR D 1 214 ? -30.859 36.558 83.764 1.000 79.282 184 TYR D N 1
ATOM 14127 C CA . TYR D 1 214 ? -29.864 37.665 83.778 1.000 76.674 184 TYR D CA 1
ATOM 14128 C C . TYR D 1 214 ? -29.135 37.752 82.431 1.000 76.802 184 TYR D C 1
ATOM 14129 O O . TYR D 1 214 ? -28.588 38.826 82.122 1.000 73.171 184 TYR D O 1
ATOM 14138 N N . ALA D 1 215 ? -29.128 36.660 81.661 1.000 81.247 185 ALA D N 1
ATOM 14139 C CA . ALA D 1 215 ? -28.498 36.569 80.323 1.000 83.393 185 ALA D CA 1
ATOM 14140 C C . ALA D 1 215 ? -29.382 37.237 79.260 1.000 84.385 185 ALA D C 1
ATOM 14141 O O . ALA D 1 215 ? -28.809 37.862 78.343 1.000 80.585 185 ALA D O 1
ATOM 14143 N N . ARG D 1 216 ? -30.713 37.115 79.375 1.000 87.402 186 ARG D N 1
ATOM 14144 C CA . ARG D 1 216 ? -31.681 37.456 78.293 1.000 90.234 186 ARG D CA 1
ATOM 14145 C C . ARG D 1 216 ? -32.513 38.703 78.642 1.000 91.250 186 ARG D C 1
ATOM 14146 O O . ARG D 1 216 ? -32.688 39.546 77.739 1.000 93.009 186 ARG D O 1
ATOM 14154 N N . SER D 1 217 ? -33.010 38.823 79.880 1.000 90.589 187 SER D N 1
ATOM 14155 C CA . SER D 1 217 ? -33.963 39.880 80.323 1.000 89.847 187 SER D CA 1
ATOM 14156 C C . SER D 1 217 ? -33.446 41.283 79.965 1.000 91.419 187 SER D C 1
ATOM 14157 O O . SER D 1 217 ? -32.219 41.483 79.975 1.000 92.382 187 SER D O 1
ATOM 14160 N N . LEU D 1 218 ? -34.366 42.210 79.671 1.000 93.638 188 LEU D N 1
ATOM 14161 C CA . LEU D 1 218 ? -34.108 43.650 79.376 1.000 92.537 188 LEU D CA 1
ATOM 14162 C C . LEU D 1 218 ? -33.132 43.783 78.198 1.000 89.411 188 LEU D C 1
ATOM 14163 O O . LEU D 1 218 ? -32.175 44.576 78.314 1.000 85.602 188 LEU D O 1
ATOM 14168 N N . ASP D 1 219 ? -33.386 43.056 77.104 1.000 85.993 189 ASP D N 1
ATOM 14169 C CA . ASP D 1 219 ? -32.564 43.076 75.864 1.000 87.035 189 ASP D CA 1
ATOM 14170 C C . ASP D 1 219 ? -32.623 44.481 75.249 1.000 88.299 189 ASP D C 1
ATOM 14171 O O . ASP D 1 219 ? -33.742 44.983 75.043 1.000 91.285 189 ASP D O 1
ATOM 14176 N N . THR D 1 220 ? -31.460 45.084 74.979 1.000 90.375 190 THR D N 1
ATOM 14177 C CA . THR D 1 220 ? -31.300 46.437 74.374 1.000 92.419 190 THR D CA 1
ATOM 14178 C C . THR D 1 220 ? -29.933 46.513 73.684 1.000 93.555 190 THR D C 1
ATOM 14179 O O . THR D 1 220 ? -29.116 45.607 73.904 1.000 96.616 190 THR D O 1
ATOM 14183 N N . ALA D 1 221 ? -29.704 47.543 72.866 1.000 94.982 191 ALA D N 1
ATOM 14184 C CA . ALA D 1 221 ? -28.439 47.775 72.126 1.000 94.833 191 ALA D CA 1
ATOM 14185 C C . ALA D 1 221 ? -27.300 48.077 73.109 1.000 93.647 191 ALA D C 1
ATOM 14186 O O . ALA D 1 221 ? -26.146 47.737 72.786 1.000 99.006 191 ALA D O 1
ATOM 14188 N N . GLU D 1 222 ? -27.613 48.698 74.254 1.000 89.520 192 GLU D N 1
ATOM 14189 C CA . GLU D 1 222 ? -26.628 49.106 75.296 1.000 90.347 192 GLU D CA 1
ATOM 14190 C C . GLU D 1 222 ? -26.349 47.945 76.256 1.000 83.175 192 GLU D C 1
ATOM 14191 O O . GLU D 1 222 ? -25.234 47.905 76.813 1.000 79.173 192 GLU D O 1
ATOM 14197 N N . TYR D 1 223 ? -27.317 47.040 76.433 1.000 77.066 193 TYR D N 1
ATOM 14198 C CA . TYR D 1 223 ? -27.268 45.878 77.363 1.000 74.332 193 TYR D CA 1
ATOM 14199 C C . TYR D 1 223 ? -27.817 44.650 76.633 1.000 72.850 193 TYR D C 1
ATOM 14200 O O . TYR D 1 223 ? -28.835 44.086 77.028 1.000 72.880 193 TYR D O 1
ATOM 14209 N N . PRO D 1 224 ? -27.162 44.201 75.537 1.000 72.614 194 PRO D N 1
ATOM 14210 C CA . PRO D 1 224 ? -27.691 43.118 74.704 1.000 70.842 194 PRO D CA 1
ATOM 14211 C C . PRO D 1 224 ? -27.727 41.756 75.406 1.000 68.730 194 PRO D C 1
ATOM 14212 O O . PRO D 1 224 ? -26.870 41.495 76.221 1.000 72.950 194 PRO D O 1
ATOM 14216 N N . ALA D 1 225 ? -28.724 40.937 75.071 1.000 69.328 195 ALA D N 1
ATOM 14217 C CA . ALA D 1 225 ? -28.869 39.546 75.559 1.000 73.537 195 ALA D CA 1
ATOM 14218 C C . ALA D 1 225 ? -27.701 38.713 75.023 1.000 74.020 195 ALA D C 1
ATOM 14219 O O . ALA D 1 225 ? -27.203 39.027 73.923 1.000 72.785 195 ALA D O 1
ATOM 14221 N N . GLN D 1 226 ? -27.287 37.696 75.781 1.000 73.075 196 GLN D N 1
ATOM 14222 C CA . GLN D 1 226 ? -26.100 36.856 75.482 1.000 72.668 196 GLN D CA 1
ATOM 14223 C C . GLN D 1 226 ? -26.565 35.520 74.900 1.000 72.641 196 GLN D C 1
ATOM 14224 O O . GLN D 1 226 ? -27.531 34.948 75.444 1.000 71.772 196 GLN D O 1
ATOM 14230 N N . GLU D 1 227 ? -25.904 35.055 73.836 1.000 70.434 197 GLU D N 1
ATOM 14231 C CA . GLU D 1 227 ? -26.120 33.707 73.244 1.000 72.367 197 GLU D CA 1
ATOM 14232 C C . GLU D 1 227 ? -25.540 32.671 74.217 1.000 70.873 197 GLU D C 1
ATOM 14233 O O . GLU D 1 227 ? -24.435 32.160 73.954 1.000 73.346 197 GLU D O 1
ATOM 14239 N N . LEU D 1 228 ? -26.249 32.401 75.317 1.000 69.385 198 LEU D N 1
ATOM 14240 C CA . LEU D 1 228 ? -25.773 31.514 76.412 1.000 69.873 198 LEU D CA 1
ATOM 14241 C C . LEU D 1 228 ? -26.177 30.070 76.111 1.000 67.705 198 LEU D C 1
ATOM 14242 O O . LEU D 1 228 ? -27.285 29.866 75.599 1.000 67.073 198 LEU D O 1
ATOM 14247 N N . TRP D 1 229 ? -25.296 29.116 76.425 1.000 66.686 199 TRP D N 1
ATOM 14248 C CA . TRP D 1 229 ? -25.552 27.655 76.336 1.000 67.457 199 TRP D CA 1
ATOM 14249 C C . TRP D 1 229 ? -25.148 26.990 77.651 1.000 67.368 199 TRP D C 1
ATOM 14250 O O . TRP D 1 229 ? -24.348 27.583 78.389 1.000 70.626 199 TRP D O 1
ATOM 14261 N N . PHE D 1 230 ? -25.694 25.803 77.918 1.000 69.960 200 PHE D N 1
ATOM 14262 C CA . PHE D 1 230 ? -25.277 24.893 79.014 1.000 72.084 200 PHE D CA 1
ATOM 14263 C C . PHE D 1 230 ? -24.773 23.595 78.379 1.000 72.910 200 PHE D C 1
ATOM 14264 O O . PHE D 1 230 ? -25.275 23.228 77.304 1.000 72.349 200 PHE D O 1
ATOM 14272 N N . LEU D 1 231 ? -23.791 22.952 79.012 1.000 72.937 201 LEU D N 1
ATOM 14273 C CA . LEU D 1 231 ? -23.177 21.685 78.538 1.000 73.493 201 LEU D CA 1
ATOM 14274 C C . LEU D 1 231 ? -22.962 20.764 79.741 1.000 74.559 201 LEU D C 1
ATOM 14275 O O . LEU D 1 231 ? -22.300 21.197 80.703 1.000 74.913 201 LEU D O 1
ATOM 14280 N N . ASN D 1 232 ? -23.537 19.560 79.693 1.000 75.018 202 ASN D N 1
ATOM 14281 C CA . ASN D 1 232 ? -23.329 18.487 80.699 1.000 76.383 202 ASN D CA 1
ATOM 14282 C C . ASN D 1 232 ? -22.418 17.426 80.080 1.000 76.399 202 ASN D C 1
ATOM 14283 O O . ASN D 1 232 ? -22.798 16.859 79.043 1.000 78.044 202 ASN D O 1
ATOM 14288 N N . VAL D 1 233 ? -21.269 17.175 80.710 1.000 75.430 203 VAL D N 1
ATOM 14289 C CA . VAL D 1 233 ? -20.206 16.260 80.202 1.000 76.950 203 VAL D CA 1
ATOM 14290 C C . VAL D 1 233 ? -20.308 14.908 80.919 1.000 79.477 203 VAL D C 1
ATOM 14291 O O . VAL D 1 233 ? -19.584 13.985 80.506 1.000 82.984 203 VAL D O 1
ATOM 14295 N N . HIS D 1 234 ? -21.187 14.787 81.923 1.000 80.962 204 HIS D N 1
ATOM 14296 C CA . HIS D 1 234 ? -21.281 13.619 82.845 1.000 84.521 204 HIS D CA 1
ATOM 14297 C C . HIS D 1 234 ? -21.351 12.303 82.061 1.000 82.363 204 HIS D C 1
ATOM 14298 O O . HIS D 1 234 ? -20.724 11.321 82.501 1.000 80.800 204 HIS D O 1
ATOM 14305 N N . SER D 1 235 ? -22.093 12.290 80.951 1.000 81.186 205 SER D N 1
ATOM 14306 C CA . SER D 1 235 ? -22.292 11.107 80.076 1.000 80.045 205 SER D CA 1
ATOM 14307 C C . SER D 1 235 ? -20.954 10.665 79.463 1.000 79.989 205 SER D C 1
ATOM 14308 O O . SER D 1 235 ? -20.734 9.439 79.371 1.000 83.281 205 SER D O 1
ATOM 14311 N N . LEU D 1 236 ? -20.094 11.620 79.079 1.000 77.604 206 LEU D N 1
ATOM 14312 C CA . LEU D 1 236 ? -18.781 11.369 78.416 1.000 75.985 206 LEU D CA 1
ATOM 14313 C C . LEU D 1 236 ? -17.812 10.709 79.401 1.000 74.585 206 LEU D C 1
ATOM 14314 O O . LEU D 1 236 ? -16.971 9.906 78.952 1.000 76.762 206 LEU D O 1
ATOM 14319 N N . LEU D 1 237 ? -17.907 11.061 80.686 1.000 73.818 207 LEU D N 1
ATOM 14320 C CA . LEU D 1 237 ? -16.941 10.641 81.735 1.000 75.329 207 LEU D CA 1
ATOM 14321 C C . LEU D 1 237 ? -17.315 9.249 82.248 1.000 77.500 207 LEU D C 1
ATOM 14322 O O . LEU D 1 237 ? -18.505 9.021 82.541 1.000 80.206 207 LEU D O 1
ATOM 14327 N N . ASN D 1 238 ? -16.323 8.361 82.356 1.000 77.581 208 ASN D N 1
ATOM 14328 C CA . ASN D 1 238 ? -16.475 6.996 82.924 1.000 79.062 208 ASN D CA 1
ATOM 14329 C C . ASN D 1 238 ? -16.697 7.140 84.431 1.000 81.403 208 ASN D C 1
ATOM 14330 O O . ASN D 1 238 ? -15.911 7.800 85.106 1.000 78.587 208 ASN D O 1
ATOM 14335 N N . PRO D 1 239 ? -17.780 6.549 84.996 1.000 85.820 209 PRO D N 1
ATOM 14336 C CA . PRO D 1 239 ? -18.163 6.771 86.395 1.000 87.442 209 PRO D CA 1
ATOM 14337 C C . PRO D 1 239 ? -17.058 6.700 87.464 1.000 89.714 209 PRO D C 1
ATOM 14338 O O . PRO D 1 239 ? -17.212 7.344 88.485 1.000 91.844 209 PRO D O 1
ATOM 14342 N N . LYS D 1 240 ? -16.000 5.920 87.227 1.000 91.090 210 LYS D N 1
ATOM 14343 C CA . LYS D 1 240 ? -14.833 5.794 88.140 1.000 93.309 210 LYS D CA 1
ATOM 14344 C C . LYS D 1 240 ? -14.135 7.153 88.273 1.000 88.500 210 LYS D C 1
ATOM 14345 O O . LYS D 1 240 ? -13.882 7.567 89.421 1.000 89.721 210 LYS D O 1
ATOM 14351 N N . TYR D 1 241 ? -13.862 7.820 87.146 1.000 82.811 211 TYR D N 1
ATOM 14352 C CA . TYR D 1 241 ? -13.073 9.080 87.062 1.000 80.741 211 TYR D CA 1
ATOM 14353 C C . TYR D 1 241 ? -13.984 10.316 87.127 1.000 79.298 211 TYR D C 1
ATOM 14354 O O . TYR D 1 241 ? -13.455 11.411 87.374 1.000 77.145 211 TYR D O 1
ATOM 14363 N N . SER D 1 242 ? -15.299 10.157 86.926 1.000 79.289 212 SER D N 1
ATOM 14364 C CA . SER D 1 242 ? -16.285 11.267 86.816 1.000 82.153 212 SER D CA 1
ATOM 14365 C C . SER D 1 242 ? -16.266 12.136 88.081 1.000 84.455 212 SER D C 1
ATOM 14366 O O . SER D 1 242 ? -16.523 13.348 87.953 1.000 91.004 212 SER D O 1
ATOM 14369 N N . LYS D 1 243 ? -15.960 11.547 89.239 1.000 88.129 213 LYS D N 1
ATOM 14370 C CA . LYS D 1 243 ? -15.975 12.225 90.567 1.000 89.940 213 LYS D CA 1
ATOM 14371 C C . LYS D 1 243 ? -14.574 12.758 90.920 1.000 85.021 213 LYS D C 1
ATOM 14372 O O . LYS D 1 243 ? -14.481 13.569 91.859 1.000 76.435 213 LYS D O 1
ATOM 14378 N N . LYS D 1 244 ? -13.530 12.315 90.208 1.000 85.039 214 LYS D N 1
ATOM 14379 C CA . LYS D 1 244 ? -12.111 12.664 90.488 1.000 83.287 214 LYS D CA 1
ATOM 14380 C C . LYS D 1 244 ? -11.818 14.097 90.023 1.000 77.645 214 LYS D C 1
ATOM 14381 O O . LYS D 1 244 ? -10.928 14.728 90.620 1.000 73.966 214 LYS D O 1
ATOM 14387 N N . PHE D 1 245 ? -12.507 14.586 88.983 1.000 77.063 215 PHE D N 1
ATOM 14388 C CA . PHE D 1 245 ? -12.424 15.999 88.521 1.000 75.361 215 PHE D CA 1
ATOM 14389 C C . PHE D 1 245 ? -13.139 16.875 89.551 1.000 74.236 215 PHE D C 1
ATOM 14390 O O . PHE D 1 245 ? -14.386 16.919 89.549 1.000 77.279 215 PHE D O 1
ATOM 14398 N N . THR D 1 246 ? -12.367 17.533 90.417 1.000 72.490 216 THR D N 1
ATOM 14399 C CA . THR D 1 246 ? -12.866 18.295 91.591 1.000 71.429 216 THR D CA 1
ATOM 14400 C C . THR D 1 246 ? -12.252 19.699 91.603 1.000 69.452 216 THR D C 1
ATOM 14401 O O . THR D 1 246 ? -11.092 19.838 91.176 1.000 69.999 216 THR D O 1
ATOM 14405 N N . THR D 1 247 ? -13.017 20.679 92.093 1.000 67.341 217 THR D N 1
ATOM 14406 C CA . THR D 1 247 ? -12.646 22.117 92.201 1.000 69.383 217 THR D CA 1
ATOM 14407 C C . THR D 1 247 ? -12.110 22.604 90.850 1.000 64.261 217 THR D C 1
ATOM 14408 O O . THR D 1 247 ? -12.899 22.628 89.889 1.000 66.959 217 THR D O 1
ATOM 14412 N N . TYR D 1 248 ? -10.819 22.937 90.780 1.000 59.389 218 TYR D N 1
ATOM 14413 C CA . TYR D 1 248 ? -10.176 23.614 89.624 1.000 60.792 218 TYR D CA 1
ATOM 14414 C C . TYR D 1 248 ? -10.060 22.644 88.448 1.000 61.922 218 TYR D C 1
ATOM 14415 O O . TYR D 1 248 ? -10.042 23.120 87.302 1.000 66.567 218 TYR D O 1
ATOM 14424 N N . SER D 1 249 ? -9.983 21.339 88.729 1.000 62.699 219 SER D N 1
ATOM 14425 C CA . SER D 1 249 ? -9.899 20.253 87.715 1.000 61.453 219 SER D CA 1
ATOM 14426 C C . SER D 1 249 ? -11.095 20.329 86.762 1.000 58.085 219 SER D C 1
ATOM 14427 O O . SER D 1 249 ? -10.930 19.938 85.594 1.000 61.181 219 SER D O 1
ATOM 14430 N N . ASN D 1 250 ? -12.246 20.817 87.241 1.000 56.619 220 ASN D N 1
ATOM 14431 C CA . ASN D 1 250 ? -13.488 20.961 86.434 1.000 58.807 220 ASN D CA 1
ATOM 14432 C C . ASN D 1 250 ? -13.194 21.831 85.206 1.000 58.249 220 ASN D C 1
ATOM 14433 O O . ASN D 1 250 ? -13.832 21.604 84.165 1.000 61.082 220 ASN D O 1
ATOM 14438 N N . LYS D 1 251 ? -12.256 22.776 85.315 1.000 56.734 221 LYS D N 1
ATOM 14439 C CA . LYS D 1 251 ? -11.887 23.701 84.209 1.000 57.614 221 LYS D CA 1
ATOM 14440 C C . LYS D 1 251 ? -11.347 22.911 83.011 1.000 58.724 221 LYS D C 1
ATOM 14441 O O . LYS D 1 251 ? -11.496 23.404 81.874 1.000 58.498 221 LYS D O 1
ATOM 14447 N N . TRP D 1 252 ? -10.744 21.739 83.236 1.000 57.270 222 TRP D N 1
ATOM 14448 C CA . TRP D 1 252 ? -10.275 20.847 82.139 1.000 56.761 222 TRP D CA 1
ATOM 14449 C C . TRP D 1 252 ? -11.486 20.291 81.380 1.000 53.996 222 TRP D C 1
ATOM 14450 O O . TRP D 1 252 ? -11.423 20.246 80.141 1.000 56.006 222 TRP D O 1
ATOM 14461 N N . LEU D 1 253 ? -12.543 19.898 82.098 1.000 53.483 223 LEU D N 1
ATOM 14462 C CA . LEU D 1 253 ? -13.817 19.409 81.501 1.000 56.139 223 LEU D CA 1
ATOM 14463 C C . LEU D 1 253 ? -14.445 20.544 80.685 1.000 56.823 223 LEU D C 1
ATOM 14464 O O . LEU D 1 253 ? -14.833 20.300 79.527 1.000 61.288 223 LEU D O 1
ATOM 14469 N N . ALA D 1 254 ? -14.519 21.742 81.270 1.000 55.405 224 ALA D N 1
ATOM 14470 C CA . ALA D 1 254 ? -15.069 22.956 80.628 1.000 57.018 224 ALA D CA 1
ATOM 14471 C C . ALA D 1 254 ? -14.315 23.235 79.325 1.000 56.363 224 ALA D C 1
ATOM 14472 O O . ALA D 1 254 ? -14.965 23.340 78.277 1.000 59.476 224 ALA D O 1
ATOM 14474 N N . LEU D 1 255 ? -12.987 23.327 79.397 1.000 55.846 225 LEU D N 1
ATOM 14475 C CA . LEU D 1 255 ? -12.116 23.699 78.253 1.000 58.143 225 LEU D CA 1
ATOM 14476 C C . LEU D 1 255 ? -12.175 22.609 77.178 1.000 59.479 225 LEU D C 1
ATOM 14477 O O . LEU D 1 255 ? -12.488 22.942 76.028 1.000 61.500 225 LEU D O 1
ATOM 14482 N N . THR D 1 256 ? -11.877 21.362 77.549 1.000 62.595 226 THR D N 1
ATOM 14483 C CA . THR D 1 256 ? -11.724 20.209 76.622 1.000 63.330 226 THR D CA 1
ATOM 14484 C C . THR D 1 256 ? -13.024 19.984 75.839 1.000 66.458 226 THR D C 1
ATOM 14485 O O . THR D 1 256 ? -12.952 19.900 74.601 1.000 69.590 226 THR D O 1
ATOM 14489 N N . PHE D 1 257 ? -14.160 19.892 76.532 1.000 69.140 227 PHE D N 1
ATOM 14490 C CA . PHE D 1 257 ? -15.442 19.396 75.969 1.000 70.569 227 PHE D CA 1
ATOM 14491 C C . PHE D 1 257 ? -16.324 20.548 75.463 1.000 70.229 227 PHE D C 1
ATOM 14492 O O . PHE D 1 257 ? -17.361 20.252 74.840 1.000 69.735 227 PHE D O 1
ATOM 14500 N N . SER D 1 258 ? -15.929 21.807 75.682 1.000 68.718 228 SER D N 1
ATOM 14501 C CA . SER D 1 258 ? -16.659 23.005 75.187 1.000 67.577 228 SER D CA 1
ATOM 14502 C C . SER D 1 258 ? -16.929 22.853 73.686 1.000 68.928 228 SER D C 1
ATOM 14503 O O . SER D 1 258 ? -16.105 22.224 72.994 1.000 67.112 228 SER D O 1
ATOM 14506 N N . SER D 1 259 ? -18.036 23.433 73.210 1.000 71.075 229 SER D N 1
ATOM 14507 C CA . SER D 1 259 ? -18.540 23.325 71.815 1.000 69.115 229 SER D CA 1
ATOM 14508 C C . SER D 1 259 ? -17.717 24.198 70.859 1.000 68.698 229 SER D C 1
ATOM 14509 O O . SER D 1 259 ? -18.012 24.159 69.652 1.000 74.702 229 SER D O 1
ATOM 14512 N N . PHE D 1 260 ? -16.742 24.959 71.366 1.000 67.313 230 PHE D N 1
ATOM 14513 C CA . PHE D 1 260 ? -15.866 25.850 70.560 1.000 69.029 230 PHE D CA 1
ATOM 14514 C C . PHE D 1 260 ? -14.506 25.172 70.356 1.000 66.120 230 PHE D C 1
ATOM 14515 O O . PHE D 1 260 ? -14.012 24.519 71.291 1.000 65.588 230 PHE D O 1
ATOM 14523 N N . GLU D 1 261 ? -13.934 25.304 69.155 1.000 65.349 231 GLU D N 1
ATOM 14524 C CA . GLU D 1 261 ? -12.561 24.827 68.839 1.000 66.911 231 GLU D CA 1
ATOM 14525 C C . GLU D 1 261 ? -11.552 25.750 69.530 1.000 62.718 231 GLU D C 1
ATOM 14526 O O . GLU D 1 261 ? -10.518 25.245 69.993 1.000 62.296 231 GLU D O 1
ATOM 14532 N N . ILE D 1 262 ? -11.861 27.047 69.593 1.000 59.199 232 ILE D N 1
ATOM 14533 C CA . ILE D 1 262 ? -10.962 28.115 70.120 1.000 58.028 232 ILE D CA 1
ATOM 14534 C C . ILE D 1 262 ? -11.654 28.809 71.292 1.000 56.681 232 ILE D C 1
ATOM 14535 O O . ILE D 1 262 ? -11.957 30.001 71.223 1.000 52.187 232 ILE D O 1
ATOM 14540 N N . PRO D 1 263 ? -11.905 28.095 72.415 1.000 53.996 233 PRO D N 1
ATOM 14541 C CA . PRO D 1 263 ? -12.580 28.690 73.565 1.000 55.101 233 PRO D CA 1
ATOM 14542 C C . PRO D 1 263 ? -11.702 29.735 74.262 1.000 54.278 233 PRO D C 1
ATOM 14543 O O . PRO D 1 263 ? -10.494 29.583 74.241 1.000 54.467 233 PRO D O 1
ATOM 14547 N N . ILE D 1 264 ? -12.332 30.762 74.836 1.000 53.199 234 ILE D N 1
ATOM 14548 C CA . ILE D 1 264 ? -11.699 31.692 75.817 1.000 54.061 234 ILE D CA 1
ATOM 14549 C C . ILE D 1 264 ? -12.278 31.342 77.194 1.000 54.430 234 ILE D C 1
ATOM 14550 O O . ILE D 1 264 ? -13.411 31.755 77.493 1.000 49.295 234 ILE D O 1
ATOM 14555 N N . LEU D 1 265 ? -11.538 30.538 77.965 1.000 57.391 235 LEU D N 1
ATOM 14556 C CA . LEU D 1 265 ? -11.934 30.067 79.317 1.000 58.460 235 LEU D CA 1
ATOM 14557 C C . LEU D 1 265 ? -11.808 31.236 80.295 1.000 56.303 235 LEU D C 1
ATOM 14558 O O . LEU D 1 265 ? -10.792 31.959 80.223 1.000 56.450 235 LEU D O 1
ATOM 14563 N N . MET D 1 266 ? -12.816 31.421 81.151 1.000 56.518 236 MET D N 1
ATOM 14564 C CA . MET D 1 266 ? -12.843 32.481 82.190 1.000 57.710 236 MET D CA 1
ATOM 14565 C C . MET D 1 266 ? -13.261 31.861 83.523 1.000 56.180 236 MET D C 1
ATOM 14566 O O . MET D 1 266 ? -14.166 30.992 83.526 1.000 57.340 236 MET D O 1
ATOM 14571 N N . ASP D 1 267 ? -12.604 32.282 84.605 1.000 56.281 237 ASP D N 1
ATOM 14572 C CA . ASP D 1 267 ? -13.086 32.073 85.992 1.000 56.767 237 ASP D CA 1
ATOM 14573 C C . ASP D 1 267 ? -14.441 32.767 86.137 1.000 55.740 237 ASP D C 1
ATOM 14574 O O . ASP D 1 267 ? -14.650 33.798 85.455 1.000 55.340 237 ASP D O 1
ATOM 14579 N N . SER D 1 268 ? -15.308 32.260 87.014 1.000 55.206 238 SER D N 1
ATOM 14580 C CA . SER D 1 268 ? -16.560 32.959 87.403 1.000 57.181 238 SER D CA 1
ATOM 14581 C C . SER D 1 268 ? -16.200 34.269 88.121 1.000 54.152 238 SER D C 1
ATOM 14582 O O . SER D 1 268 ? -16.965 35.245 87.965 1.000 56.413 238 SER D O 1
ATOM 14585 N N . ASP D 1 269 ? -15.055 34.307 88.818 1.000 54.002 239 ASP D N 1
ATOM 14586 C CA . ASP D 1 269 ? -14.537 35.500 89.550 1.000 54.918 239 ASP D CA 1
ATOM 14587 C C . ASP D 1 269 ? -13.729 36.412 88.608 1.000 55.389 239 ASP D C 1
ATOM 14588 O O . ASP D 1 269 ? -13.282 37.480 89.076 1.000 56.612 239 ASP D O 1
ATOM 14593 N N . THR D 1 270 ? -13.550 36.040 87.334 1.000 57.303 240 THR D N 1
ATOM 14594 C CA . THR D 1 270 ? -12.820 36.860 86.322 1.000 58.161 240 THR D CA 1
ATOM 14595 C C . THR D 1 270 ? -13.720 38.013 85.860 1.000 57.562 240 THR D C 1
ATOM 14596 O O . THR D 1 270 ? -14.954 37.816 85.802 1.000 62.328 240 THR D O 1
ATOM 14600 N N . VAL D 1 271 ? -13.114 39.164 85.550 1.000 54.505 241 VAL D N 1
ATOM 14601 C CA . VAL D 1 271 ? -13.804 40.380 85.026 1.000 54.957 241 VAL D CA 1
ATOM 14602 C C . VAL D 1 271 ? -13.004 40.916 83.842 1.000 56.760 241 VAL D C 1
ATOM 14603 O O . VAL D 1 271 ? -11.888 41.391 84.024 1.000 55.274 241 VAL D O 1
ATOM 14607 N N . PRO D 1 272 ? -13.533 40.836 82.600 1.000 58.564 242 PRO D N 1
ATOM 14608 C CA . PRO D 1 272 ? -12.901 41.472 81.445 1.000 60.313 242 PRO D CA 1
ATOM 14609 C C . PRO D 1 272 ? -13.328 42.941 81.312 1.000 62.191 242 PRO D C 1
ATOM 14610 O O . PRO D 1 272 ? -14.498 43.216 81.485 1.000 63.056 242 PRO D O 1
ATOM 14614 N N . PHE D 1 273 ? -12.377 43.834 81.019 1.000 63.309 243 PHE D N 1
ATOM 14615 C CA . PHE D 1 273 ? -12.597 45.298 80.875 1.000 65.523 243 PHE D CA 1
ATOM 14616 C C . PHE D 1 273 ? -12.412 45.733 79.414 1.000 65.658 243 PHE D C 1
ATOM 14617 O O . PHE D 1 273 ? -12.450 46.957 79.150 1.000 68.747 243 PHE D O 1
ATOM 14625 N N . VAL D 1 274 ? -12.236 44.776 78.498 1.000 66.941 244 VAL D N 1
ATOM 14626 C CA . VAL D 1 274 ? -12.130 45.021 77.029 1.000 67.373 244 VAL D CA 1
ATOM 14627 C C . VAL D 1 274 ? -13.029 44.007 76.316 1.000 70.627 244 VAL D C 1
ATOM 14628 O O . VAL D 1 274 ? -13.370 42.981 76.938 1.000 74.776 244 VAL D O 1
ATOM 14632 N N . SER D 1 275 ? -13.409 44.294 75.071 1.000 72.577 245 SER D N 1
ATOM 14633 C CA . SER D 1 275 ? -14.197 43.376 74.210 1.000 76.189 245 SER D CA 1
ATOM 14634 C C . SER D 1 275 ? -13.396 42.086 73.995 1.000 72.805 245 SER D C 1
ATOM 14635 O O . SER D 1 275 ? -12.160 42.166 73.848 1.000 67.575 245 SER D O 1
ATOM 14638 N N . ILE D 1 276 ? -14.087 40.945 73.985 1.000 70.769 246 ILE D N 1
ATOM 14639 C CA . ILE D 1 276 ? -13.481 39.583 73.889 1.000 70.236 246 ILE D CA 1
ATOM 14640 C C . ILE D 1 276 ? -12.567 39.513 72.660 1.000 71.420 246 ILE D C 1
ATOM 14641 O O . ILE D 1 276 ? -11.517 38.859 72.759 1.000 75.774 246 ILE D O 1
ATOM 14646 N N . LYS D 1 277 ? -12.937 40.169 71.555 1.000 73.855 247 LYS D N 1
ATOM 14647 C CA . LYS D 1 277 ? -12.168 40.135 70.279 1.000 75.161 247 LYS D CA 1
ATOM 14648 C C . LYS D 1 277 ? -10.748 40.677 70.507 1.000 72.196 247 LYS D C 1
ATOM 14649 O O . LYS D 1 277 ? -9.830 40.197 69.815 1.000 68.802 247 LYS D O 1
ATOM 14655 N N . LYS D 1 278 ? -10.568 41.618 71.442 1.000 70.805 248 LYS D N 1
ATOM 14656 C CA . LYS D 1 278 ? -9.247 42.232 71.760 1.000 72.607 248 LYS D CA 1
ATOM 14657 C C . LYS D 1 278 ? -8.284 41.163 72.297 1.000 68.312 248 LYS D C 1
ATOM 14658 O O . LYS D 1 278 ? -7.076 41.263 71.998 1.000 67.130 248 LYS D O 1
ATOM 14664 N N . PHE D 1 279 ? -8.790 40.186 73.057 1.000 62.880 249 PHE D N 1
ATOM 14665 C CA . PHE D 1 279 ? -7.989 39.062 73.616 1.000 60.248 249 PHE D CA 1
ATOM 14666 C C . PHE D 1 279 ? -7.489 38.180 72.466 1.000 56.852 249 PHE D C 1
ATOM 14667 O O . PHE D 1 279 ? -6.282 37.891 72.412 1.000 53.247 249 PHE D O 1
ATOM 14675 N N . TYR D 1 280 ? -8.401 37.777 71.574 1.000 57.372 250 TYR D N 1
ATOM 14676 C CA . TYR D 1 280 ? -8.113 36.970 70.357 1.000 55.936 250 TYR D CA 1
ATOM 14677 C C . TYR D 1 280 ? -7.125 37.716 69.447 1.000 57.278 250 TYR D C 1
ATOM 14678 O O . TYR D 1 280 ? -6.324 37.050 68.776 1.000 57.574 250 TYR D O 1
ATOM 14687 N N . GLU D 1 281 ? -7.181 39.052 69.428 1.000 60.022 251 GLU D N 1
ATOM 14688 C CA . GLU D 1 281 ? -6.334 39.916 68.560 1.000 62.319 251 GLU D CA 1
ATOM 14689 C C . GLU D 1 281 ? -4.898 39.984 69.098 1.000 59.696 251 GLU D C 1
ATOM 14690 O O . GLU D 1 281 ? -4.009 40.361 68.309 1.000 59.035 251 GLU D O 1
ATOM 14696 N N . LEU D 1 282 ? -4.673 39.661 70.378 1.000 59.477 252 LEU D N 1
ATOM 14697 C CA . LEU D 1 282 ? -3.323 39.709 71.010 1.000 59.357 252 LEU D CA 1
ATOM 14698 C C . LEU D 1 282 ? -2.360 38.829 70.204 1.000 61.137 252 LEU D C 1
ATOM 14699 O O . LEU D 1 282 ? -2.745 37.694 69.845 1.000 61.329 252 LEU D O 1
ATOM 14704 N N . GLU D 1 283 ? -1.157 39.346 69.936 1.000 63.009 253 GLU D N 1
ATOM 14705 C CA . GLU D 1 283 ? -0.173 38.751 68.993 1.000 65.535 253 GLU D CA 1
ATOM 14706 C C . GLU D 1 283 ? 0.272 37.378 69.510 1.000 63.976 253 GLU D C 1
ATOM 14707 O O . GLU D 1 283 ? 0.474 36.475 68.674 1.000 59.899 253 GLU D O 1
ATOM 14713 N N . GLU D 1 284 ? 0.384 37.218 70.832 1.000 61.733 254 GLU D N 1
ATOM 14714 C CA . GLU D 1 284 ? 0.809 35.949 71.485 1.000 58.932 254 GLU D CA 1
ATOM 14715 C C . GLU D 1 284 ? -0.111 34.808 71.030 1.000 57.714 254 GLU D C 1
ATOM 14716 O O . GLU D 1 284 ? 0.416 33.758 70.618 1.000 56.018 254 GLU D O 1
ATOM 14722 N N . PHE D 1 285 ? -1.432 35.005 71.075 1.000 56.888 255 PHE D N 1
ATOM 14723 C CA . PHE D 1 285 ? -2.423 33.990 70.629 1.000 57.600 255 PHE D CA 1
ATOM 14724 C C . PHE D 1 285 ? -2.318 33.779 69.113 1.000 58.462 255 PHE D C 1
ATOM 14725 O O . PHE D 1 285 ? -2.358 32.615 68.668 1.000 58.540 255 PHE D O 1
ATOM 14733 N N . GLN D 1 286 ? -2.220 34.867 68.343 1.000 62.939 256 GLN D N 1
ATOM 14734 C CA . GLN D 1 286 ? -2.159 34.827 66.855 1.000 64.261 256 GLN D CA 1
ATOM 14735 C C . GLN D 1 286 ? -1.006 33.918 66.412 1.000 62.444 256 GLN D C 1
ATOM 14736 O O . GLN D 1 286 ? -1.218 33.123 65.479 1.000 65.233 256 GLN D O 1
ATOM 14742 N N . LYS D 1 287 ? 0.149 34.010 67.079 1.000 61.589 257 LYS D N 1
ATOM 14743 C CA . LYS D 1 287 ? 1.423 33.373 66.648 1.000 60.945 257 LYS D CA 1
ATOM 14744 C C . LYS D 1 287 ? 1.552 31.944 67.186 1.000 57.665 257 LYS D C 1
ATOM 14745 O O . LYS D 1 287 ? 2.231 31.149 66.513 1.000 60.603 257 LYS D O 1
ATOM 14751 N N . THR D 1 288 ? 0.957 31.637 68.344 1.000 53.869 258 THR D N 1
ATOM 14752 C CA . THR D 1 288 ? 1.174 30.366 69.094 1.000 51.870 258 THR D CA 1
ATOM 14753 C C . THR D 1 288 ? -0.119 29.554 69.211 1.000 49.600 258 THR D C 1
ATOM 14754 O O . THR D 1 288 ? -0.017 28.317 69.268 1.000 51.973 258 THR D O 1
ATOM 14758 N N . GLY D 1 289 ? -1.278 30.212 69.287 1.000 48.278 259 GLY D N 1
ATOM 14759 C CA . GLY D 1 289 ? -2.586 29.551 69.461 1.000 48.865 259 GLY D CA 1
ATOM 14760 C C . GLY D 1 289 ? -2.917 29.296 70.925 1.000 49.994 259 GLY D C 1
ATOM 14761 O O . GLY D 1 289 ? -3.869 28.528 71.186 1.000 49.808 259 GLY D O 1
ATOM 14762 N N . VAL D 1 290 ? -2.163 29.900 71.851 1.000 49.634 260 VAL D N 1
ATOM 14763 C CA . VAL D 1 290 ? -2.510 29.953 73.302 1.000 50.995 260 VAL D CA 1
ATOM 14764 C C . VAL D 1 290 ? -2.321 31.393 73.787 1.000 51.090 260 VAL D C 1
ATOM 14765 O O . VAL D 1 290 ? -1.353 32.047 73.350 1.000 50.418 260 VAL D O 1
ATOM 14769 N N . LEU D 1 291 ? -3.233 31.863 74.643 1.000 49.772 261 LEU D N 1
ATOM 14770 C CA . LEU D 1 291 ? -3.068 33.113 75.425 1.000 48.002 261 LEU D CA 1
ATOM 14771 C C . LEU D 1 291 ? -2.941 32.732 76.902 1.000 46.934 261 LEU D C 1
ATOM 14772 O O . LEU D 1 291 ? -3.960 32.333 77.501 1.000 50.319 261 LEU D O 1
ATOM 14777 N N . PHE D 1 292 ? -1.721 32.811 77.433 1.000 45.449 262 PHE D N 1
ATOM 14778 C CA . PHE D 1 292 ? -1.365 32.539 78.846 1.000 47.479 262 PHE D CA 1
ATOM 14779 C C . PHE D 1 292 ? -0.884 33.844 79.490 1.000 48.984 262 PHE D C 1
ATOM 14780 O O . PHE D 1 292 ? -0.048 34.534 78.876 1.000 50.590 262 PHE D O 1
ATOM 14788 N N . PHE D 1 293 ? -1.382 34.164 80.687 1.000 49.823 263 PHE D N 1
ATOM 14789 C CA . PHE D 1 293 ? -0.974 35.358 81.476 1.000 50.374 263 PHE D CA 1
ATOM 14790 C C . PHE D 1 293 ? -0.116 34.915 82.665 1.000 51.234 263 PHE D C 1
ATOM 14791 O O . PHE D 1 293 ? -0.312 33.787 83.164 1.000 53.175 263 PHE D O 1
ATOM 14799 N N . LYS D 1 294 ? 0.814 35.781 83.078 1.000 52.472 264 LYS D N 1
ATOM 14800 C CA . LYS D 1 294 ? 1.758 35.533 84.198 1.000 52.863 264 LYS D CA 1
ATOM 14801 C C . LYS D 1 294 ? 1.026 35.766 85.520 1.000 51.066 264 LYS D C 1
ATOM 14802 O O . LYS D 1 294 ? 0.102 36.602 85.538 1.000 50.832 264 LYS D O 1
ATOM 14808 N N . ASP D 1 295 ? 1.433 35.046 86.571 1.000 50.582 265 ASP D N 1
ATOM 14809 C CA . ASP D 1 295 ? 0.842 35.102 87.935 1.000 53.119 265 ASP D CA 1
ATOM 14810 C C . ASP D 1 295 ? 1.660 36.078 88.791 1.000 52.048 265 ASP D C 1
ATOM 14811 O O . ASP D 1 295 ? 2.686 36.574 88.293 1.000 49.695 265 ASP D O 1
ATOM 14816 N N . ARG D 1 296 ? 1.220 36.344 90.029 1.000 54.507 266 ARG D N 1
ATOM 14817 C CA . ARG D 1 296 ? 2.040 37.016 91.073 1.000 55.033 266 ARG D CA 1
ATOM 14818 C C . ARG D 1 296 ? 3.377 36.273 91.191 1.000 56.225 266 ARG D C 1
ATOM 14819 O O . ARG D 1 296 ? 3.376 35.028 91.023 1.000 58.828 266 ARG D O 1
ATOM 14827 N N . VAL D 1 297 ? 4.461 36.992 91.486 1.000 56.349 267 VAL D N 1
ATOM 14828 C CA . VAL D 1 297 ? 5.744 36.385 91.953 1.000 59.264 267 VAL D CA 1
ATOM 14829 C C . VAL D 1 297 ? 5.657 36.218 93.475 1.000 61.999 267 VAL D C 1
ATOM 14830 O O . VAL D 1 297 ? 5.609 37.250 94.170 1.000 65.051 267 VAL D O 1
ATOM 14834 N N . ILE D 1 298 ? 5.595 34.974 93.958 1.000 67.115 268 ILE D N 1
ATOM 14835 C CA . ILE D 1 298 ? 5.532 34.622 95.408 1.000 68.865 268 ILE D CA 1
ATOM 14836 C C . ILE D 1 298 ? 6.894 34.060 95.827 1.000 71.671 268 ILE D C 1
ATOM 14837 O O . ILE D 1 298 ? 7.169 32.884 95.507 1.000 72.981 268 ILE D O 1
ATOM 14842 N N . SER D 1 299 ? 7.695 34.865 96.533 1.000 75.670 269 SER D N 1
ATOM 14843 C CA . SER D 1 299 ? 9.058 34.517 97.017 1.000 78.726 269 SER D CA 1
ATOM 14844 C C . SER D 1 299 ? 8.992 33.854 98.401 1.000 82.895 269 SER D C 1
ATOM 14845 O O . SER D 1 299 ? 10.057 33.453 98.907 1.000 84.013 269 SER D O 1
ATOM 14848 N N . ASP D 1 300 ? 7.793 33.749 98.984 1.000 88.951 270 ASP D N 1
ATOM 14849 C CA . ASP D 1 300 ? 7.525 33.076 100.285 1.000 91.601 270 ASP D CA 1
ATOM 14850 C C . ASP D 1 300 ? 7.579 31.552 100.100 1.000 87.154 270 ASP D C 1
ATOM 14851 O O . ASP D 1 300 ? 8.231 30.875 100.917 1.000 86.364 270 ASP D O 1
ATOM 14856 N N . ASP D 1 301 ? 6.899 31.047 99.066 1.000 82.474 271 ASP D N 1
ATOM 14857 C CA . ASP D 1 301 ? 6.562 29.611 98.865 1.000 78.477 271 ASP D CA 1
ATOM 14858 C C . ASP D 1 301 ? 7.479 29.044 97.777 1.000 72.239 271 ASP D C 1
ATOM 14859 O O . ASP D 1 301 ? 7.142 29.194 96.588 1.000 69.321 271 ASP D O 1
ATOM 14864 N N . LEU D 1 302 ? 8.595 28.429 98.185 1.000 69.064 272 LEU D N 1
ATOM 14865 C CA . LEU D 1 302 ? 9.676 27.950 97.285 1.000 67.234 272 LEU D CA 1
ATOM 14866 C C . LEU D 1 302 ? 9.700 26.418 97.258 1.000 66.022 272 LEU D C 1
ATOM 14867 O O . LEU D 1 302 ? 9.355 25.804 98.275 1.000 61.355 272 LEU D O 1
ATOM 14872 N N . PHE D 1 303 ? 10.111 25.846 96.122 1.000 68.733 273 PHE D N 1
ATOM 14873 C CA . PHE D 1 303 ? 10.308 24.388 95.924 1.000 70.431 273 PHE D CA 1
ATOM 14874 C C . PHE D 1 303 ? 11.495 23.917 96.771 1.000 72.849 273 PHE D C 1
ATOM 14875 O O . PHE D 1 303 ? 12.493 24.655 96.879 1.000 70.545 273 PHE D O 1
ATOM 14883 N N . GLU D 1 304 ? 11.386 22.715 97.343 1.000 77.910 274 GLU D N 1
ATOM 14884 C CA . GLU D 1 304 ? 12.517 21.979 97.969 1.000 83.165 274 GLU D CA 1
ATOM 14885 C C . GLU D 1 304 ? 13.446 21.493 96.852 1.000 81.458 274 GLU D C 1
ATOM 14886 O O . GLU D 1 304 ? 12.957 21.312 95.720 1.000 82.541 274 GLU D O 1
ATOM 14892 N N . SER D 1 305 ? 14.729 21.285 97.159 1.000 81.672 275 SER D N 1
ATOM 14893 C CA . SER D 1 305 ? 15.751 20.769 96.209 1.000 82.667 275 SER D CA 1
ATOM 14894 C C . SER D 1 305 ? 15.316 19.406 95.659 1.000 78.886 275 SER D C 1
ATOM 14895 O O . SER D 1 305 ? 15.552 19.160 94.461 1.000 81.913 275 SER D O 1
ATOM 14898 N N . SER D 1 306 ? 14.697 18.570 96.500 1.000 73.575 276 SER D N 1
ATOM 14899 C CA . SER D 1 306 ? 14.172 17.224 96.144 1.000 72.423 276 SER D CA 1
ATOM 14900 C C . SER D 1 306 ? 13.082 17.349 95.073 1.000 73.056 276 SER D C 1
ATOM 14901 O O . SER D 1 306 ? 13.055 16.504 94.159 1.000 71.634 276 SER D O 1
ATOM 14904 N N . GLU D 1 307 ? 12.219 18.363 95.199 1.000 74.588 277 GLU D N 1
ATOM 14905 C CA . GLU D 1 307 ? 11.094 18.639 94.265 1.000 74.879 277 GLU D CA 1
ATOM 14906 C C . GLU D 1 307 ? 11.666 19.088 92.914 1.000 73.578 277 GLU D C 1
ATOM 14907 O O . GLU D 1 307 ? 11.229 18.548 91.884 1.000 71.556 277 GLU D O 1
ATOM 14913 N N . LEU D 1 308 ? 12.621 20.021 92.921 1.000 71.731 278 LEU D N 1
ATOM 14914 C CA . LEU D 1 308 ? 13.263 20.562 91.693 1.000 75.848 278 LEU D CA 1
ATOM 14915 C C . LEU D 1 308 ? 14.029 19.453 90.967 1.000 78.555 278 LEU D C 1
ATOM 14916 O O . LEU D 1 308 ? 14.000 19.447 89.721 1.000 85.027 278 LEU D O 1
ATOM 14921 N N . LYS D 1 309 ? 14.690 18.558 91.709 1.000 79.870 279 LYS D N 1
ATOM 14922 C CA . LYS D 1 309 ? 15.445 17.406 91.142 1.000 79.802 279 LYS D CA 1
ATOM 14923 C C . LYS D 1 309 ? 14.480 16.558 90.306 1.000 73.551 279 LYS D C 1
ATOM 14924 O O . LYS D 1 309 ? 14.851 16.186 89.185 1.000 74.041 279 LYS D O 1
ATOM 14930 N N . ILE D 1 310 ? 13.288 16.281 90.843 1.000 67.449 280 ILE D N 1
ATOM 14931 C CA . ILE D 1 310 ? 12.227 15.464 90.183 1.000 65.288 280 ILE D CA 1
ATOM 14932 C C . ILE D 1 310 ? 11.716 16.205 88.939 1.000 64.769 280 ILE D C 1
ATOM 14933 O O . ILE D 1 310 ? 11.555 15.551 87.898 1.000 66.715 280 ILE D O 1
ATOM 14938 N N . LEU D 1 311 ? 11.486 17.518 89.032 1.000 65.810 281 LEU D N 1
ATOM 14939 C CA . LEU D 1 311 ? 11.008 18.354 87.896 1.000 66.421 281 LEU D CA 1
ATOM 14940 C C . LEU D 1 311 ? 12.079 18.391 86.796 1.000 67.164 281 LEU D C 1
ATOM 14941 O O . LEU D 1 311 ? 11.698 18.306 85.615 1.000 68.634 281 LEU D O 1
ATOM 14946 N N . ARG D 1 312 ? 13.361 18.499 87.168 1.000 66.840 282 ARG D N 1
ATOM 14947 C CA . ARG D 1 312 ? 14.511 18.535 86.219 1.000 67.819 282 ARG D CA 1
ATOM 14948 C C . ARG D 1 312 ? 14.581 17.214 85.444 1.000 67.499 282 ARG D C 1
ATOM 14949 O O . ARG D 1 312 ? 14.847 17.268 84.231 1.000 67.069 282 ARG D O 1
ATOM 14957 N N . GLU D 1 313 ? 14.365 16.082 86.123 1.000 71.136 283 GLU D N 1
ATOM 14958 C CA . GLU D 1 313 ? 14.395 14.722 85.517 1.000 74.403 283 GLU D CA 1
ATOM 14959 C C . GLU D 1 313 ? 13.236 14.585 84.524 1.000 69.503 283 GLU D C 1
ATOM 14960 O O . GLU D 1 313 ? 13.466 14.021 83.435 1.000 68.245 283 GLU D O 1
ATOM 14966 N N . ILE D 1 314 ? 12.049 15.081 84.890 1.000 62.786 284 ILE D N 1
ATOM 14967 C CA . ILE D 1 314 ? 10.818 15.027 84.046 1.000 60.011 284 ILE D CA 1
ATOM 14968 C C . ILE D 1 314 ? 11.069 15.818 82.756 1.000 57.174 284 ILE D C 1
ATOM 14969 O O . ILE D 1 314 ? 10.767 15.288 81.667 1.000 57.997 284 ILE D O 1
ATOM 14974 N N . VAL D 1 315 ? 11.604 17.034 82.880 1.000 54.472 285 VAL D N 1
ATOM 14975 C CA . VAL D 1 315 ? 11.847 17.960 81.734 1.000 57.916 285 VAL D CA 1
ATOM 14976 C C . VAL D 1 315 ? 12.871 17.314 80.793 1.000 62.894 285 VAL D C 1
ATOM 14977 O O . VAL D 1 315 ? 12.603 17.274 79.578 1.000 63.649 285 VAL D O 1
ATOM 14981 N N . TYR D 1 316 ? 13.990 16.821 81.334 1.000 67.073 286 TYR D N 1
ATOM 14982 C CA . TYR D 1 316 ? 15.066 16.157 80.554 1.000 68.251 286 TYR D CA 1
ATOM 14983 C C . TYR D 1 316 ? 14.517 14.873 79.921 1.000 68.472 286 TYR D C 1
ATOM 14984 O O . TYR D 1 316 ? 14.794 14.624 78.735 1.000 68.572 286 TYR D O 1
ATOM 14993 N N . GLY D 1 317 ? 13.757 14.089 80.691 1.000 64.991 287 GLY D N 1
ATOM 14994 C CA . GLY D 1 317 ? 13.139 12.829 80.238 1.000 65.933 287 GLY D CA 1
ATOM 14995 C C . GLY D 1 317 ? 12.160 13.042 79.093 1.000 67.966 287 GLY D C 1
ATOM 14996 O O . GLY D 1 317 ? 12.020 12.124 78.264 1.000 66.908 287 GLY D O 1
ATOM 14997 N N . CYS D 1 318 ? 11.505 14.206 79.040 1.000 69.674 288 CYS D N 1
ATOM 14998 C CA . CYS D 1 318 ? 10.397 14.510 78.096 1.000 68.064 288 CYS D CA 1
ATOM 14999 C C . CYS D 1 318 ? 10.935 15.184 76.828 1.000 68.958 288 CYS D C 1
ATOM 15000 O O . CYS D 1 318 ? 10.527 14.757 75.737 1.000 71.639 288 CYS D O 1
ATOM 15003 N N . ILE D 1 319 ? 11.804 16.193 76.960 1.000 67.579 289 ILE D N 1
ATOM 15004 C CA . ILE D 1 319 ? 12.249 17.050 75.817 1.000 68.834 289 ILE D CA 1
ATOM 15005 C C . ILE D 1 319 ? 13.778 17.211 75.794 1.000 70.991 289 ILE D C 1
ATOM 15006 O O . ILE D 1 319 ? 14.253 18.065 75.021 1.000 69.614 289 ILE D O 1
ATOM 15011 N N . GLY D 1 320 ? 14.522 16.428 76.584 1.000 76.981 290 GLY D N 1
ATOM 15012 C CA . GLY D 1 320 ? 16.002 16.421 76.597 1.000 78.994 290 GLY D CA 1
ATOM 15013 C C . GLY D 1 320 ? 16.605 17.775 76.943 1.000 82.533 290 GLY D C 1
ATOM 15014 O O . GLY D 1 320 ? 17.733 18.046 76.480 1.000 82.073 290 GLY D O 1
ATOM 15015 N N . LEU D 1 321 ? 15.902 18.590 77.736 1.000 86.631 291 LEU D N 1
ATOM 15016 C CA . LEU D 1 321 ? 16.358 19.938 78.170 1.000 89.228 291 LEU D CA 1
ATOM 15017 C C . LEU D 1 321 ? 17.049 19.811 79.534 1.000 88.402 291 LEU D C 1
ATOM 15018 O O . LEU D 1 321 ? 16.413 19.274 80.469 1.000 89.747 291 LEU D O 1
ATOM 15023 N N . ASP D 1 322 ? 18.302 20.270 79.631 1.000 92.672 292 ASP D N 1
ATOM 15024 C CA . ASP D 1 322 ? 19.131 20.229 80.867 1.000 99.707 292 ASP D CA 1
ATOM 15025 C C . ASP D 1 322 ? 19.050 21.592 81.566 1.000 99.170 292 ASP D C 1
ATOM 15026 O O . ASP D 1 322 ? 19.448 22.594 80.944 1.000 101.664 292 ASP D O 1
ATOM 15031 N N . LEU D 1 323 ? 18.557 21.619 82.809 1.000 101.271 293 LEU D N 1
ATOM 15032 C CA . LEU D 1 323 ? 18.304 22.851 83.606 1.000 105.657 293 LEU D CA 1
ATOM 15033 C C . LEU D 1 323 ? 19.277 22.922 84.791 1.000 111.551 293 LEU D C 1
ATOM 15034 O O . LEU D 1 323 ? 18.848 23.367 85.876 1.000 115.957 293 LEU D O 1
ATOM 15039 N N . GLU D 1 324 ? 20.535 22.523 84.579 1.000 118.746 294 GLU D N 1
ATOM 15040 C CA . GLU D 1 324 ? 21.545 22.345 85.661 1.000 122.366 294 GLU D CA 1
ATOM 15041 C C . GLU D 1 324 ? 22.021 23.717 86.158 1.000 126.324 294 GLU D C 1
ATOM 15042 O O . GLU D 1 324 ? 22.010 23.930 87.385 1.000 133.878 294 GLU D O 1
ATOM 15048 N N . ASP D 1 325 ? 22.412 24.609 85.242 1.000 124.000 295 ASP D N 1
ATOM 15049 C CA . ASP D 1 325 ? 22.910 25.977 85.555 1.000 122.043 295 ASP D CA 1
ATOM 15050 C C . ASP D 1 325 ? 22.104 27.012 84.766 1.000 117.933 295 ASP D C 1
ATOM 15051 O O . ASP D 1 325 ? 21.649 26.696 83.654 1.000 115.942 295 ASP D O 1
ATOM 15056 N N . GLU D 1 326 ? 21.959 28.211 85.339 1.000 118.915 296 GLU D N 1
ATOM 15057 C CA . GLU D 1 326 ? 21.159 29.351 84.802 1.000 123.541 296 GLU D CA 1
ATOM 15058 C C . GLU D 1 326 ? 21.647 29.731 83.398 1.000 117.913 296 GLU D C 1
ATOM 15059 O O . GLU D 1 326 ? 20.792 30.103 82.571 1.000 109.627 296 GLU D O 1
ATOM 15065 N N . SER D 1 327 ? 22.961 29.672 83.160 1.000 119.151 297 SER D N 1
ATOM 15066 C CA . SER D 1 327 ? 23.624 30.134 81.912 1.000 118.541 297 SER D CA 1
ATOM 15067 C C . SER D 1 327 ? 23.071 29.386 80.693 1.000 115.671 297 SER D C 1
ATOM 15068 O O . SER D 1 327 ? 22.885 30.042 79.651 1.000 121.742 297 SER D O 1
ATOM 15071 N N . LYS D 1 328 ? 22.809 28.079 80.819 1.000 110.564 298 LYS D N 1
ATOM 15072 C CA . LYS D 1 328 ? 22.453 27.184 79.680 1.000 109.509 298 LYS D CA 1
ATOM 15073 C C . LYS D 1 328 ? 20.928 27.106 79.490 1.000 103.213 298 LYS D C 1
ATOM 15074 O O . LYS D 1 328 ? 20.499 26.440 78.523 1.000 98.397 298 LYS D O 1
ATOM 15080 N N . ILE D 1 329 ? 20.140 27.758 80.357 1.000 99.233 299 ILE D N 1
ATOM 15081 C CA . ILE D 1 329 ? 18.654 27.840 80.218 1.000 96.073 299 ILE D CA 1
ATOM 15082 C C . ILE D 1 329 ? 18.339 28.802 79.068 1.000 100.024 299 ILE D C 1
ATOM 15083 O O . ILE D 1 329 ? 17.631 28.383 78.139 1.000 101.522 299 ILE D O 1
ATOM 15088 N N . HIS D 1 330 ? 18.863 30.031 79.131 1.000 105.896 300 HIS D N 1
ATOM 15089 C CA . HIS D 1 330 ? 18.711 31.082 78.085 1.000 109.856 300 HIS D CA 1
ATOM 15090 C C . HIS D 1 330 ? 19.128 30.531 76.716 1.000 108.148 300 HIS D C 1
ATOM 15091 O O . HIS D 1 330 ? 18.515 30.948 75.711 1.000 116.163 300 HIS D O 1
ATOM 15098 N N . GLU D 1 331 ? 20.119 29.633 76.677 1.000 103.914 301 GLU D N 1
ATOM 15099 C CA . GLU D 1 331 ? 20.666 29.035 75.427 1.000 103.464 301 GLU D CA 1
ATOM 15100 C C . GLU D 1 331 ? 19.637 28.095 74.780 1.000 97.133 301 GLU D C 1
ATOM 15101 O O . GLU D 1 331 ? 19.430 28.212 73.560 1.000 99.842 301 GLU D O 1
ATOM 15107 N N . GLN D 1 332 ? 19.027 27.199 75.564 1.000 86.892 302 GLN D N 1
ATOM 15108 C CA . GLN D 1 332 ? 18.204 26.062 75.062 1.000 82.239 302 GLN D CA 1
ATOM 15109 C C . GLN D 1 332 ? 16.741 26.473 74.834 1.000 77.540 302 GLN D C 1
ATOM 15110 O O . GLN D 1 332 ? 15.998 25.647 74.266 1.000 73.539 302 GLN D O 1
ATOM 15116 N N . VAL D 1 333 ? 16.334 27.670 75.276 1.000 72.730 303 VAL D N 1
ATOM 15117 C CA . VAL D 1 333 ? 14.930 28.178 75.168 1.000 70.977 303 VAL D CA 1
ATOM 15118 C C . VAL D 1 333 ? 14.950 29.467 74.339 1.000 69.794 303 VAL D C 1
ATOM 15119 O O . VAL D 1 333 ? 15.456 30.491 74.848 1.000 67.911 303 VAL D O 1
ATOM 15123 N N . GLU D 1 334 ? 14.400 29.418 73.122 1.000 68.966 304 GLU D N 1
ATOM 15124 C CA . GLU D 1 334 ? 14.502 30.495 72.097 1.000 68.320 304 GLU D CA 1
ATOM 15125 C C . GLU D 1 334 ? 13.656 31.709 72.506 1.000 66.095 304 GLU D C 1
ATOM 15126 O O . GLU D 1 334 ? 14.057 32.834 72.155 1.000 68.901 304 GLU D O 1
ATOM 15132 N N . ASP D 1 335 ? 12.534 31.493 73.202 1.000 65.202 305 ASP D N 1
ATOM 15133 C CA . ASP D 1 335 ? 11.605 32.564 73.658 1.000 63.046 305 ASP D CA 1
ATOM 15134 C C . ASP D 1 335 ? 12.028 33.038 75.048 1.000 63.330 305 ASP D C 1
ATOM 15135 O O . ASP D 1 335 ? 11.848 32.321 76.033 1.000 62.428 305 ASP D O 1
ATOM 15140 N N . PRO D 1 336 ? 12.590 34.265 75.172 1.000 65.877 306 PRO D N 1
ATOM 15141 C CA . PRO D 1 336 ? 13.057 34.780 76.461 1.000 65.308 306 PRO D CA 1
ATOM 15142 C C . PRO D 1 336 ? 11.961 34.867 77.535 1.000 63.428 306 PRO D C 1
ATOM 15143 O O . PRO D 1 336 ? 12.294 34.746 78.696 1.000 65.923 306 PRO D O 1
ATOM 15147 N N . VAL D 1 337 ? 10.707 35.092 77.126 1.000 60.923 307 VAL D N 1
ATOM 15148 C CA . VAL D 1 337 ? 9.526 35.152 78.035 1.000 59.971 307 VAL D CA 1
ATOM 15149 C C . VAL D 1 337 ? 9.381 33.790 78.719 1.000 61.838 307 VAL D C 1
ATOM 15150 O O . VAL D 1 337 ? 9.156 33.768 79.948 1.000 63.087 307 VAL D O 1
ATOM 15154 N N . VAL D 1 338 ? 9.516 32.705 77.952 1.000 59.538 308 VAL D N 1
ATOM 15155 C CA . VAL D 1 338 ? 9.406 31.305 78.457 1.000 58.476 308 VAL D CA 1
ATOM 15156 C C . VAL D 1 338 ? 10.666 30.972 79.263 1.000 59.516 308 VAL D C 1
ATOM 15157 O O . VAL D 1 338 ? 10.535 30.294 80.309 1.000 60.434 308 VAL D O 1
ATOM 15161 N N . ALA D 1 339 ? 11.833 31.428 78.794 1.000 59.476 309 ALA D N 1
ATOM 15162 C CA . ALA D 1 339 ? 13.140 31.249 79.468 1.000 60.280 309 ALA D CA 1
ATOM 15163 C C . ALA D 1 339 ? 13.071 31.850 80.879 1.000 60.806 309 ALA D C 1
ATOM 15164 O O . ALA D 1 339 ? 13.510 31.181 81.834 1.000 58.214 309 ALA D O 1
ATOM 15166 N N . GLN D 1 340 ? 12.521 33.061 80.997 1.000 60.456 310 GLN D N 1
ATOM 15167 C CA . GLN D 1 340 ? 12.363 33.795 82.280 1.000 61.030 310 GLN D CA 1
ATOM 15168 C C . GLN D 1 340 ? 11.527 32.950 83.250 1.000 58.299 310 GLN D C 1
ATOM 15169 O O . GLN D 1 340 ? 11.878 32.906 84.445 1.000 58.495 310 GLN D O 1
ATOM 15175 N N . VAL D 1 341 ? 10.469 32.301 82.756 1.000 54.466 311 VAL D N 1
ATOM 15176 C CA . VAL D 1 341 ? 9.553 31.457 83.578 1.000 53.844 311 VAL D CA 1
ATOM 15177 C C . VAL D 1 341 ? 10.335 30.242 84.094 1.000 55.703 311 VAL D C 1
ATOM 15178 O O . VAL D 1 341 ? 10.185 29.917 85.287 1.000 58.242 311 VAL D O 1
ATOM 15182 N N . LEU D 1 342 ? 11.147 29.612 83.241 1.000 58.171 312 LEU D N 1
ATOM 15183 C CA . LEU D 1 342 ? 11.970 28.425 83.610 1.000 59.851 312 LEU D CA 1
ATOM 15184 C C . LEU D 1 342 ? 13.092 28.849 84.572 1.000 61.340 312 LEU D C 1
ATOM 15185 O O . LEU D 1 342 ? 13.366 28.088 85.521 1.000 58.071 312 LEU D O 1
ATOM 15190 N N . GLU D 1 343 ? 13.707 30.015 84.349 1.000 63.895 313 GLU D N 1
ATOM 15191 C CA . GLU D 1 343 ? 14.708 30.603 85.280 1.000 68.799 313 GLU D CA 1
ATOM 15192 C C . GLU D 1 343 ? 14.057 30.755 86.660 1.000 69.651 313 GLU D C 1
ATOM 15193 O O . GLU D 1 343 ? 14.635 30.260 87.641 1.000 72.252 313 GLU D O 1
ATOM 15199 N N . ASN D 1 344 ? 12.879 31.384 86.716 1.000 67.783 314 ASN D N 1
ATOM 15200 C CA . ASN D 1 344 ? 12.122 31.642 87.970 1.000 68.534 314 ASN D CA 1
ATOM 15201 C C . ASN D 1 344 ? 11.847 30.326 88.707 1.000 70.466 314 ASN D C 1
ATOM 15202 O O . ASN D 1 344 ? 11.894 30.329 89.949 1.000 74.089 314 ASN D O 1
ATOM 15207 N N . MET D 1 345 ? 11.569 29.247 87.975 1.000 71.395 315 MET D N 1
ATOM 15208 C CA . MET D 1 345 ? 11.142 27.952 88.564 1.000 69.327 315 MET D CA 1
ATOM 15209 C C . MET D 1 345 ? 12.355 27.187 89.105 1.000 68.419 315 MET D C 1
ATOM 15210 O O . MET D 1 345 ? 12.269 26.701 90.238 1.000 71.012 315 MET D O 1
ATOM 15215 N N . PHE D 1 346 ? 13.430 27.074 88.321 1.000 68.593 316 PHE D N 1
ATOM 15216 C CA . PHE D 1 346 ? 14.548 26.120 88.559 1.000 69.286 316 PHE D CA 1
ATOM 15217 C C . PHE D 1 346 ? 15.748 26.806 89.231 1.000 68.444 316 PHE D C 1
ATOM 15218 O O . PHE D 1 346 ? 16.577 26.074 89.805 1.000 68.362 316 PHE D O 1
ATOM 15226 N N . ILE D 1 347 ? 15.845 28.139 89.176 1.000 70.392 317 ILE D N 1
ATOM 15227 C CA . ILE D 1 347 ? 16.923 28.931 89.845 1.000 73.224 317 ILE D CA 1
ATOM 15228 C C . ILE D 1 347 ? 16.354 29.560 91.123 1.000 72.838 317 ILE D C 1
ATOM 15229 O O . ILE D 1 347 ? 16.895 29.274 92.209 1.000 74.259 317 ILE D O 1
ATOM 15234 N N . LYS D 1 348 ? 15.301 30.375 90.986 1.000 71.404 318 LYS D N 1
ATOM 15235 C CA . LYS D 1 348 ? 14.675 31.159 92.087 1.000 70.407 318 LYS D CA 1
ATOM 15236 C C . LYS D 1 348 ? 13.679 30.282 92.860 1.000 69.622 318 LYS D C 1
ATOM 15237 O O . LYS D 1 348 ? 13.226 30.724 93.941 1.000 70.677 318 LYS D O 1
ATOM 15243 N N . LYS D 1 349 ? 13.341 29.104 92.321 1.000 66.532 319 LYS D N 1
ATOM 15244 C CA . LYS D 1 349 ? 12.588 28.022 93.016 1.000 68.413 319 LYS D CA 1
ATOM 15245 C C . LYS D 1 349 ? 11.119 28.422 93.219 1.000 65.783 319 LYS D C 1
ATOM 15246 O O . LYS D 1 349 ? 10.479 27.823 94.100 1.000 64.155 319 LYS D O 1
ATOM 15252 N N . TYR D 1 350 ? 10.592 29.353 92.411 1.000 64.885 320 TYR D N 1
ATOM 15253 C CA . TYR D 1 350 ? 9.186 29.843 92.479 1.000 64.753 320 TYR D CA 1
ATOM 15254 C C . TYR D 1 350 ? 8.234 28.754 91.962 1.000 63.416 320 TYR D C 1
ATOM 15255 O O . TYR D 1 350 ? 8.637 27.962 91.092 1.000 58.027 320 TYR D O 1
ATOM 15264 N N . LYS D 1 351 ? 7.002 28.729 92.483 1.000 65.951 321 LYS D N 1
ATOM 15265 C CA . LYS D 1 351 ? 5.993 27.663 92.227 1.000 67.675 321 LYS D CA 1
ATOM 15266 C C . LYS D 1 351 ? 4.842 28.181 91.351 1.000 65.789 321 LYS D C 1
ATOM 15267 O O . LYS D 1 351 ? 4.150 27.331 90.742 1.000 69.093 321 LYS D O 1
ATOM 15273 N N . HIS D 1 352 ? 4.638 29.503 91.277 1.000 60.736 322 HIS D N 1
ATOM 15274 C CA . HIS D 1 352 ? 3.464 30.147 90.626 1.000 56.304 322 HIS D CA 1
ATOM 15275 C C . HIS D 1 352 ? 3.912 30.972 89.416 1.000 55.134 322 HIS D C 1
ATOM 15276 O O . HIS D 1 352 ? 4.628 31.966 89.623 1.000 59.340 322 HIS D O 1
ATOM 15283 N N . HIS D 1 353 ? 3.486 30.579 88.210 1.000 54.600 323 HIS D N 1
ATOM 15284 C CA . HIS D 1 353 ? 3.980 31.126 86.915 1.000 54.583 323 HIS D CA 1
ATOM 15285 C C . HIS D 1 353 ? 2.819 31.589 86.025 1.000 55.106 323 HIS D C 1
ATOM 15286 O O . HIS D 1 353 ? 2.962 32.655 85.408 1.000 57.462 323 HIS D O 1
ATOM 15293 N N . LEU D 1 354 ? 1.729 30.821 85.952 1.000 53.162 324 LEU D N 1
ATOM 15294 C CA . LEU D 1 354 ? 0.572 31.105 85.065 1.000 53.588 324 LEU D CA 1
ATOM 15295 C C . LEU D 1 354 ? -0.660 31.404 85.923 1.000 53.404 324 LEU D C 1
ATOM 15296 O O . LEU D 1 354 ? -0.841 30.735 86.951 1.000 52.837 324 LEU D O 1
ATOM 15301 N N . GLU D 1 355 ? -1.466 32.387 85.513 1.000 52.250 325 GLU D N 1
ATOM 15302 C CA . GLU D 1 355 ? -2.817 32.650 86.079 1.000 54.634 325 GLU D CA 1
ATOM 15303 C C . GLU D 1 355 ? -3.864 32.243 85.039 1.000 52.582 325 GLU D C 1
ATOM 15304 O O . GLU D 1 355 ? -3.913 32.903 83.982 1.000 55.112 325 GLU D O 1
ATOM 15310 N N . SER D 1 356 ? -4.666 31.215 85.333 1.000 51.695 326 SER D N 1
ATOM 15311 C CA . SER D 1 356 ? -5.614 30.572 84.380 1.000 52.071 326 SER D CA 1
ATOM 15312 C C . SER D 1 356 ? -7.004 31.216 84.466 1.000 51.347 326 SER D C 1
ATOM 15313 O O . SER D 1 356 ? -7.972 30.576 84.019 1.000 51.131 326 SER D O 1
ATOM 15316 N N . GLY D 1 357 ? -7.095 32.439 84.998 1.000 52.685 327 GLY D N 1
ATOM 15317 C CA . GLY D 1 357 ? -8.355 33.188 85.141 1.000 53.157 327 GLY D CA 1
ATOM 15318 C C . GLY D 1 357 ? -8.958 33.519 83.790 1.000 53.277 327 GLY D C 1
ATOM 15319 O O . GLY D 1 357 ? -10.195 33.514 83.670 1.000 54.728 327 GLY D O 1
ATOM 15320 N N . LEU D 1 358 ? -8.099 33.807 82.814 1.000 51.811 328 LEU D N 1
ATOM 15321 C CA . LEU D 1 358 ? -8.462 33.995 81.391 1.000 53.486 328 LEU D CA 1
ATOM 15322 C C . LEU D 1 358 ? -7.436 33.235 80.547 1.000 52.955 328 LEU D C 1
ATOM 15323 O O . LEU D 1 358 ? -6.227 33.529 80.674 1.000 55.436 328 LEU D O 1
ATOM 15328 N N . VAL D 1 359 ? -7.900 32.265 79.761 1.000 52.083 329 VAL D N 1
ATOM 15329 C CA . VAL D 1 359 ? -7.040 31.409 78.894 1.000 52.660 329 VAL D CA 1
ATOM 15330 C C . VAL D 1 359 ? -7.741 31.238 77.547 1.000 51.046 329 VAL D C 1
ATOM 15331 O O . VAL D 1 359 ? -8.934 30.883 77.547 1.000 49.010 329 VAL D O 1
ATOM 15335 N N . ILE D 1 360 ? -7.020 31.496 76.457 1.000 51.180 330 ILE D N 1
ATOM 15336 C CA . ILE D 1 360 ? -7.429 31.112 75.075 1.000 54.270 330 ILE D CA 1
ATOM 15337 C C . ILE D 1 360 ? -6.523 29.957 74.648 1.000 55.539 330 ILE D C 1
ATOM 15338 O O . ILE D 1 360 ? -5.297 30.075 74.828 1.000 54.741 330 ILE D O 1
ATOM 15343 N N . LEU D 1 361 ? -7.118 28.894 74.107 1.000 57.337 331 LEU D N 1
ATOM 15344 C CA . LEU D 1 361 ? -6.404 27.682 73.633 1.000 57.826 331 LEU D CA 1
ATOM 15345 C C . LEU D 1 361 ? -7.083 27.166 72.359 1.000 56.173 331 LEU D C 1
ATOM 15346 O O . LEU D 1 361 ? -8.262 26.792 72.426 1.000 54.866 331 LEU D O 1
ATOM 15351 N N . HIS D 1 362 ? -6.357 27.177 71.239 1.000 58.110 332 HIS D N 1
ATOM 15352 C CA . HIS D 1 362 ? -6.803 26.657 69.919 1.000 59.155 332 HIS D CA 1
ATOM 15353 C C . HIS D 1 362 ? -6.640 25.132 69.898 1.000 59.926 332 HIS D C 1
ATOM 15354 O O . HIS D 1 362 ? -5.504 24.674 69.681 1.000 64.462 332 HIS D O 1
ATOM 15361 N N . LYS D 1 363 ? -7.731 24.385 70.100 1.000 58.709 333 LYS D N 1
ATOM 15362 C CA . LYS D 1 363 ? -7.731 22.899 70.214 1.000 60.694 333 LYS D CA 1
ATOM 15363 C C . LYS D 1 363 ? -7.202 22.256 68.925 1.000 62.247 333 LYS D C 1
ATOM 15364 O O . LYS D 1 363 ? -6.656 21.141 69.010 1.000 66.268 333 LYS D O 1
ATOM 15370 N N . GLY D 1 364 ? -7.382 22.915 67.780 1.000 62.211 334 GLY D N 1
ATOM 15371 C CA . GLY D 1 364 ? -6.826 22.479 66.486 1.000 63.241 334 GLY D CA 1
ATOM 15372 C C . GLY D 1 364 ? -5.318 22.301 66.551 1.000 64.301 334 GLY D C 1
ATOM 15373 O O . GLY D 1 364 ? -4.809 21.390 65.876 1.000 64.577 334 GLY D O 1
ATOM 15374 N N . LYS D 1 365 ? -4.634 23.130 67.346 1.000 65.591 335 LYS D N 1
ATOM 15375 C CA . LYS D 1 365 ? -3.152 23.173 67.444 1.000 64.119 335 LYS D CA 1
ATOM 15376 C C . LYS D 1 365 ? -2.659 22.675 68.808 1.000 61.372 335 LYS D C 1
ATOM 15377 O O . LYS D 1 365 ? -1.442 22.455 68.921 1.000 61.224 335 LYS D O 1
ATOM 15383 N N . HIS D 1 366 ? -3.536 22.515 69.807 1.000 60.874 336 HIS D N 1
ATOM 15384 C CA . HIS D 1 366 ? -3.131 22.353 71.232 1.000 59.643 336 HIS D CA 1
ATOM 15385 C C . HIS D 1 366 ? -3.922 21.273 71.979 1.000 60.398 336 HIS D C 1
ATOM 15386 O O . HIS D 1 366 ? -3.746 21.201 73.210 1.000 64.555 336 HIS D O 1
ATOM 15393 N N . LEU D 1 367 ? -4.720 20.442 71.305 1.000 61.346 337 LEU D N 1
ATOM 15394 C CA . LEU D 1 367 ? -5.538 19.403 71.989 1.000 65.400 337 LEU D CA 1
ATOM 15395 C C . LEU D 1 367 ? -4.608 18.397 72.682 1.000 65.009 337 LEU D C 1
ATOM 15396 O O . LEU D 1 367 ? -4.847 18.105 73.866 1.000 63.758 337 LEU D O 1
ATOM 15401 N N . PHE D 1 368 ? -3.590 17.895 71.975 1.000 69.645 338 PHE D N 1
ATOM 15402 C CA . PHE D 1 368 ? -2.652 16.853 72.475 1.000 73.642 338 PHE D CA 1
ATOM 15403 C C . PHE D 1 368 ? -1.890 17.395 73.695 1.000 70.451 338 PHE D C 1
ATOM 15404 O O . PHE D 1 368 ? -1.671 16.619 74.654 1.000 66.907 338 PHE D O 1
ATOM 15412 N N . SER D 1 369 ? -1.524 18.683 73.677 1.000 65.702 339 SER D N 1
ATOM 15413 C CA . SER D 1 369 ? -0.885 19.401 74.813 1.000 64.066 339 SER D CA 1
ATOM 15414 C C . SER D 1 369 ? -1.844 19.445 76.006 1.000 63.422 339 SER D C 1
ATOM 15415 O O . SER D 1 369 ? -1.404 19.169 77.136 1.000 60.911 339 SER D O 1
ATOM 15418 N N . MET D 1 370 ? -3.104 19.803 75.744 1.000 64.996 340 MET D N 1
ATOM 15419 C CA . MET D 1 370 ? -4.188 19.928 76.752 1.000 67.512 340 MET D CA 1
ATOM 15420 C C . MET D 1 370 ? -4.392 18.578 77.450 1.000 65.184 340 MET D C 1
ATOM 15421 O O . MET D 1 370 ? -4.553 18.567 78.683 1.000 67.415 340 MET D O 1
ATOM 15426 N N . LEU D 1 371 ? -4.398 17.483 76.685 1.000 62.189 341 LEU D N 1
ATOM 15427 C CA . LEU D 1 371 ? -4.617 16.109 77.209 1.000 60.338 341 LEU D CA 1
ATOM 15428 C C . LEU D 1 371 ? -3.417 15.689 78.066 1.000 57.213 341 LEU D C 1
ATOM 15429 O O . LEU D 1 371 ? -3.619 14.896 79.004 1.000 58.539 341 LEU D O 1
ATOM 15434 N N . THR D 1 372 ? -2.221 16.201 77.759 1.000 53.220 342 THR D N 1
ATOM 15435 C CA . THR D 1 372 ? -1.001 16.038 78.592 1.000 52.797 342 THR D CA 1
ATOM 15436 C C . THR D 1 372 ? -1.185 16.817 79.902 1.000 54.208 342 THR D C 1
ATOM 15437 O O . THR D 1 372 ? -0.854 16.263 80.966 1.000 55.161 342 THR D O 1
ATOM 15441 N N . SER D 1 373 ? -1.691 18.054 79.828 1.000 52.885 343 SER D N 1
ATOM 15442 C CA . SER D 1 373 ? -2.000 18.904 81.007 1.000 54.645 343 SER D CA 1
ATOM 15443 C C . SER D 1 373 ? -2.905 18.122 81.970 1.000 55.177 343 SER D C 1
ATOM 15444 O O . SER D 1 373 ? -2.635 18.131 83.182 1.000 54.237 343 SER D O 1
ATOM 15447 N N . ILE D 1 374 ? -3.925 17.447 81.438 1.000 56.688 344 ILE D N 1
ATOM 15448 C CA . ILE D 1 374 ? -4.903 16.640 82.229 1.000 58.393 344 ILE D CA 1
ATOM 15449 C C . ILE D 1 374 ? -4.164 15.473 82.899 1.000 60.136 344 ILE D C 1
ATOM 15450 O O . ILE D 1 374 ? -4.396 15.241 84.100 1.000 60.347 344 ILE D O 1
ATOM 15455 N N . ALA D 1 375 ? -3.307 14.768 82.154 1.000 60.303 345 ALA D N 1
ATOM 15456 C CA . ALA D 1 375 ? -2.474 13.654 82.667 1.000 61.076 345 ALA D CA 1
ATOM 15457 C C . ALA D 1 375 ? -1.641 14.151 83.856 1.000 61.157 345 ALA D C 1
ATOM 15458 O O . ALA D 1 375 ? -1.653 13.475 84.898 1.000 61.945 345 ALA D O 1
ATOM 15460 N N . LEU D 1 376 ? -0.973 15.300 83.694 1.000 59.773 346 LEU D N 1
ATOM 15461 C CA . LEU D 1 376 ? -0.106 15.944 84.719 1.000 58.051 346 LEU D CA 1
ATOM 15462 C C . LEU D 1 376 ? -0.947 16.385 85.924 1.000 58.002 346 LEU D C 1
ATOM 15463 O O . LEU D 1 376 ? -0.458 16.256 87.059 1.000 57.905 346 LEU D O 1
ATOM 15468 N N . GLN D 1 377 ? -2.157 16.896 85.681 1.000 58.666 347 GLN D N 1
ATOM 15469 C CA . GLN D 1 377 ? -3.101 17.373 86.730 1.000 58.824 347 GLN D CA 1
ATOM 15470 C C . GLN D 1 377 ? -3.377 16.241 87.729 1.000 60.500 347 GLN D C 1
ATOM 15471 O O . GLN D 1 377 ? -3.540 16.540 88.929 1.000 64.621 347 GLN D O 1
ATOM 15477 N N . PHE D 1 378 ? -3.435 14.996 87.248 1.000 59.807 348 PHE D N 1
ATOM 15478 C CA . PHE D 1 378 ? -3.720 13.784 88.060 1.000 58.466 348 PHE D CA 1
ATOM 15479 C C . PHE D 1 378 ? -2.489 12.870 88.074 1.000 60.719 348 PHE D C 1
ATOM 15480 O O . PHE D 1 378 ? -2.646 11.637 88.003 1.000 61.695 348 PHE D O 1
ATOM 15488 N N . SER D 1 379 ? -1.300 13.469 88.180 1.000 62.678 349 SER D N 1
ATOM 15489 C CA . SER D 1 379 ? 0.017 12.784 88.220 1.000 62.718 349 SER D CA 1
ATOM 15490 C C . SER D 1 379 ? 0.611 12.923 89.618 1.000 64.927 349 SER D C 1
ATOM 15491 O O . SER D 1 379 ? 0.071 13.643 90.456 1.000 60.360 349 SER D O 1
ATOM 15494 N N . PRO D 1 380 ? 1.728 12.219 89.913 1.000 67.409 350 PRO D N 1
ATOM 15495 C CA . PRO D 1 380 ? 2.466 12.418 91.158 1.000 68.892 350 PRO D CA 1
ATOM 15496 C C . PRO D 1 380 ? 2.874 13.858 91.502 1.000 67.952 350 PRO D C 1
ATOM 15497 O O . PRO D 1 380 ? 3.045 14.124 92.675 1.000 72.009 350 PRO D O 1
ATOM 15501 N N . ILE D 1 381 ? 3.015 14.736 90.503 1.000 64.735 351 ILE D N 1
ATOM 15502 C CA . ILE D 1 381 ? 3.454 16.156 90.698 1.000 62.607 351 ILE D CA 1
ATOM 15503 C C . ILE D 1 381 ? 2.235 17.086 90.804 1.000 58.982 351 ILE D C 1
ATOM 15504 O O . ILE D 1 381 ? 2.447 18.312 90.794 1.000 59.082 351 ILE D O 1
ATOM 15509 N N . ALA D 1 382 ? 1.022 16.537 90.927 1.000 57.417 352 ALA D N 1
ATOM 15510 C CA . ALA D 1 382 ? -0.234 17.295 91.151 1.000 58.602 352 ALA D CA 1
ATOM 15511 C C . ALA D 1 382 ? -0.103 18.166 92.408 1.000 59.635 352 ALA D C 1
ATOM 15512 O O . ALA D 1 382 ? -0.550 19.323 92.375 1.000 59.221 352 ALA D O 1
ATOM 15514 N N . GLU D 1 383 ? 0.511 17.622 93.464 1.000 67.270 353 GLU D N 1
ATOM 15515 C CA . GLU D 1 383 ? 0.627 18.254 94.808 1.000 69.439 353 GLU D CA 1
ATOM 15516 C C . GLU D 1 383 ? 1.660 19.392 94.798 1.000 63.272 353 GLU D C 1
ATOM 15517 O O . GLU D 1 383 ? 1.665 20.171 95.759 1.000 61.976 353 GLU D O 1
ATOM 15523 N N . TYR D 1 384 ? 2.510 19.480 93.772 1.000 63.581 354 TYR D N 1
ATOM 15524 C CA . TYR D 1 384 ? 3.603 20.486 93.665 1.000 66.228 354 TYR D CA 1
ATOM 15525 C C . TYR D 1 384 ? 3.021 21.871 93.352 1.000 65.215 354 TYR D C 1
ATOM 15526 O O . TYR D 1 384 ? 3.632 22.881 93.761 1.000 66.796 354 TYR D O 1
ATOM 15535 N N . PHE D 1 385 ? 1.893 21.915 92.634 1.000 60.789 355 PHE D N 1
ATOM 15536 C CA . PHE D 1 385 ? 1.275 23.156 92.099 1.000 57.202 355 PHE D CA 1
ATOM 15537 C C . PHE D 1 385 ? -0.149 23.309 92.640 1.000 57.618 355 PHE D C 1
ATOM 15538 O O . PHE D 1 385 ? -0.795 22.295 92.951 1.000 59.646 355 PHE D O 1
ATOM 15546 N N . HIS D 1 386 ? -0.616 24.558 92.726 1.000 58.980 356 HIS D N 1
ATOM 15547 C CA . HIS D 1 386 ? -1.962 24.944 93.220 1.000 58.998 356 HIS D CA 1
ATOM 15548 C C . HIS D 1 386 ? -2.958 24.899 92.053 1.000 59.236 356 HIS D C 1
ATOM 15549 O O . HIS D 1 386 ? -2.837 25.738 91.136 1.000 59.079 356 HIS D O 1
ATOM 15556 N N . GLY D 1 387 ? -3.890 23.941 92.095 1.000 58.254 357 GLY D N 1
ATOM 15557 C CA . GLY D 1 387 ? -4.966 23.761 91.102 1.000 56.498 357 GLY D CA 1
ATOM 15558 C C . GLY D 1 387 ? -4.423 23.482 89.712 1.000 55.245 357 GLY D C 1
ATOM 15559 O O . GLY D 1 387 ? -3.406 22.777 89.611 1.000 53.514 357 GLY D O 1
ATOM 15560 N N . ASP D 1 388 ? -5.064 24.064 88.694 1.000 56.658 358 ASP D N 1
ATOM 15561 C CA . ASP D 1 388 ? -4.896 23.750 87.248 1.000 56.920 358 ASP D CA 1
ATOM 15562 C C . ASP D 1 388 ? -3.835 24.649 86.597 1.000 56.282 358 ASP D C 1
ATOM 15563 O O . ASP D 1 388 ? -3.164 24.185 85.651 1.000 57.298 358 ASP D O 1
ATOM 15568 N N . LYS D 1 389 ? -3.716 25.893 87.062 1.000 55.026 359 LYS D N 1
ATOM 15569 C CA . LYS D 1 389 ? -3.128 27.025 86.297 1.000 54.659 359 LYS D CA 1
ATOM 15570 C C . LYS D 1 389 ? -1.788 26.627 85.666 1.000 54.945 359 LYS D C 1
ATOM 15571 O O . LYS D 1 389 ? -1.619 26.878 84.458 1.000 55.171 359 LYS D O 1
ATOM 15577 N N . ASP D 1 390 ? -0.872 26.030 86.435 1.000 55.126 360 ASP D N 1
ATOM 15578 C CA . ASP D 1 390 ? 0.544 25.857 86.013 1.000 53.338 360 ASP D CA 1
ATOM 15579 C C . ASP D 1 390 ? 0.685 24.621 85.111 1.000 51.842 360 ASP D C 1
ATOM 15580 O O . ASP D 1 390 ? 1.725 24.523 84.427 1.000 51.460 360 ASP D O 1
ATOM 15585 N N . PHE D 1 391 ? -0.318 23.736 85.072 1.000 49.220 361 PHE D N 1
ATOM 15586 C CA . PHE D 1 391 ? -0.314 22.522 84.210 1.000 50.458 361 PHE D CA 1
ATOM 15587 C C . PHE D 1 391 ? -0.645 22.892 82.759 1.000 52.164 361 PHE D C 1
ATOM 15588 O O . PHE D 1 391 ? -0.410 22.057 81.868 1.000 53.565 361 PHE D O 1
ATOM 15596 N N . PHE D 1 392 ? -1.167 24.099 82.529 1.000 52.875 362 PHE D N 1
ATOM 15597 C CA . PHE D 1 392 ? -1.437 24.646 81.175 1.000 52.831 362 PHE D CA 1
ATOM 15598 C C . PHE D 1 392 ? -0.129 24.710 80.379 1.000 52.117 362 PHE D C 1
ATOM 15599 O O . PHE D 1 392 ? -0.078 24.135 79.279 1.000 52.942 362 PHE D O 1
ATOM 15607 N N . TRP D 1 393 ? 0.891 25.370 80.932 1.000 52.399 363 TRP D N 1
ATOM 15608 C CA . TRP D 1 393 ? 2.195 25.609 80.256 1.000 53.875 363 TRP D CA 1
ATOM 15609 C C . TRP D 1 393 ? 3.117 24.389 80.400 1.000 56.382 363 TRP D C 1
ATOM 15610 O O . TRP D 1 393 ? 3.900 24.145 79.464 1.000 59.402 363 TRP D O 1
ATOM 15621 N N . LEU D 1 394 ? 3.035 23.647 81.509 1.000 57.364 364 LEU D N 1
ATOM 15622 C CA . LEU D 1 394 ? 3.826 22.400 81.708 1.000 60.479 364 LEU D CA 1
ATOM 15623 C C . LEU D 1 394 ? 3.417 21.356 80.663 1.000 58.229 364 LEU D C 1
ATOM 15624 O O . LEU D 1 394 ? 4.312 20.667 80.142 1.000 58.061 364 LEU D O 1
ATOM 15629 N N . GLY D 1 395 ? 2.118 21.245 80.378 1.000 58.501 365 GLY D N 1
ATOM 15630 C CA . GLY D 1 395 ? 1.582 20.379 79.309 1.000 57.691 365 GLY D CA 1
ATOM 15631 C C . GLY D 1 395 ? 2.178 20.739 77.958 1.000 57.920 365 GLY D C 1
ATOM 15632 O O . GLY D 1 395 ? 2.570 19.822 77.229 1.000 57.521 365 GLY D O 1
ATOM 15633 N N . GLU D 1 396 ? 2.260 22.038 77.652 1.000 59.539 366 GLU D N 1
ATOM 15634 C CA . GLU D 1 396 ? 2.841 22.566 76.388 1.000 62.592 366 GLU D CA 1
ATOM 15635 C C . GLU D 1 396 ? 4.335 22.232 76.347 1.000 60.996 366 GLU D C 1
ATOM 15636 O O . GLU D 1 396 ? 4.791 21.726 75.307 1.000 61.267 366 GLU D O 1
ATOM 15642 N N . LEU D 1 397 ? 5.057 22.508 77.439 1.000 59.224 367 LEU D N 1
ATOM 15643 C CA . LEU D 1 397 ? 6.532 22.336 77.538 1.000 58.698 367 LEU D CA 1
ATOM 15644 C C . LEU D 1 397 ? 6.898 20.860 77.340 1.000 59.140 367 LEU D C 1
ATOM 15645 O O . LEU D 1 397 ? 7.753 20.579 76.477 1.000 62.403 367 LEU D O 1
ATOM 15650 N N . LEU D 1 398 ? 6.268 19.963 78.103 1.000 58.192 368 LEU D N 1
ATOM 15651 C CA . LEU D 1 398 ? 6.623 18.518 78.157 1.000 59.928 368 LEU D CA 1
ATOM 15652 C C . LEU D 1 398 ? 6.135 17.791 76.896 1.000 62.763 368 LEU D C 1
ATOM 15653 O O . LEU D 1 398 ? 6.742 16.758 76.561 1.000 63.997 368 LEU D O 1
ATOM 15658 N N . SER D 1 399 ? 5.095 18.303 76.225 1.000 64.417 369 SER D N 1
ATOM 15659 C CA . SER D 1 399 ? 4.551 17.761 74.947 1.000 64.991 369 SER D CA 1
ATOM 15660 C C . SER D 1 399 ? 5.389 18.259 73.761 1.000 61.899 369 SER D C 1
ATOM 15661 O O . SER D 1 399 ? 5.195 17.744 72.640 1.000 59.252 369 SER D O 1
ATOM 15664 N N . ASN D 1 400 ? 6.272 19.232 74.000 1.000 61.295 370 ASN D N 1
ATOM 15665 C CA . ASN D 1 400 ? 7.165 19.844 72.982 1.000 64.016 370 ASN D CA 1
ATOM 15666 C C . ASN D 1 400 ? 6.313 20.575 71.933 1.000 64.730 370 ASN D C 1
ATOM 15667 O O . ASN D 1 400 ? 6.665 20.523 70.742 1.000 70.296 370 ASN D O 1
ATOM 15672 N N . ASN D 1 401 ? 5.247 21.248 72.369 1.000 64.567 371 ASN D N 1
ATOM 15673 C CA . ASN D 1 401 ? 4.366 22.088 71.514 1.000 65.892 371 ASN D CA 1
ATOM 15674 C C . ASN D 1 401 ? 4.768 23.556 71.695 1.000 63.023 371 ASN D C 1
ATOM 15675 O O . ASN D 1 401 ? 5.129 23.924 72.825 1.000 62.279 371 ASN D O 1
ATOM 15680 N N . ARG D 1 402 ? 4.719 24.354 70.622 1.000 65.800 372 ARG D N 1
ATOM 15681 C CA . ARG D 1 402 ? 5.047 25.806 70.650 1.000 68.692 372 ARG D CA 1
ATOM 15682 C C . ARG D 1 402 ? 4.029 26.521 71.545 1.000 66.750 372 ARG D C 1
ATOM 15683 O O . ARG D 1 402 ? 2.820 26.307 71.352 1.000 65.272 372 ARG D O 1
ATOM 15691 N N . PHE D 1 403 ? 4.508 27.333 72.489 1.000 62.063 373 PHE D N 1
ATOM 15692 C CA . PHE D 1 403 ? 3.673 28.191 73.366 1.000 58.629 373 PHE D CA 1
ATOM 15693 C C . PHE D 1 403 ? 4.493 29.403 73.816 1.000 56.306 373 PHE D C 1
ATOM 15694 O O . PHE D 1 403 ? 5.718 29.400 73.638 1.000 57.107 373 PHE D O 1
ATOM 15702 N N . THR D 1 404 ? 3.824 30.405 74.383 1.000 53.258 374 THR D N 1
ATOM 15703 C CA . THR D 1 404 ? 4.464 31.565 75.053 1.000 51.403 374 THR D CA 1
ATOM 15704 C C . THR D 1 404 ? 3.488 32.155 76.076 1.000 50.485 374 THR D C 1
ATOM 15705 O O . THR D 1 404 ? 2.352 31.652 76.175 1.000 51.887 374 THR D O 1
ATOM 15709 N N . PHE D 1 405 ? 3.932 33.167 76.819 1.000 50.743 375 PHE D N 1
ATOM 15710 C CA . PHE D 1 405 ? 3.099 33.965 77.754 1.000 52.881 375 PHE D CA 1
ATOM 15711 C C . PHE D 1 405 ? 2.963 35.378 77.197 1.000 53.443 375 PHE D C 1
ATOM 15712 O O . PHE D 1 405 ? 3.848 35.807 76.431 1.000 50.719 375 PHE D O 1
ATOM 15720 N N . HIS D 1 406 ? 1.892 36.074 77.577 1.000 56.221 376 HIS D N 1
ATOM 15721 C CA . HIS D 1 406 ? 1.815 37.552 77.494 1.000 57.954 376 HIS D CA 1
ATOM 15722 C C . HIS D 1 406 ? 2.911 38.098 78.402 1.000 58.412 376 HIS D C 1
ATOM 15723 O O . HIS D 1 406 ? 2.938 37.787 79.590 1.000 64.630 376 HIS D O 1
ATOM 15730 N N . PRO D 1 407 ? 3.861 38.895 77.870 1.000 57.281 377 PRO D N 1
ATOM 15731 C CA . PRO D 1 407 ? 5.078 39.241 78.607 1.000 58.032 377 PRO D CA 1
ATOM 15732 C C . PRO D 1 407 ? 4.896 40.208 79.790 1.000 58.174 377 PRO D C 1
ATOM 15733 O O . PRO D 1 407 ? 5.828 40.330 80.561 1.000 59.206 377 PRO D O 1
ATOM 15737 N N . VAL D 1 408 ? 3.733 40.857 79.917 1.000 58.672 378 VAL D N 1
ATOM 15738 C CA . VAL D 1 408 ? 3.469 41.879 80.976 1.000 60.540 378 VAL D CA 1
ATOM 15739 C C . VAL D 1 408 ? 3.234 41.169 82.315 1.000 60.107 378 VAL D C 1
ATOM 15740 O O . VAL D 1 408 ? 2.393 40.249 82.367 1.000 61.473 378 VAL D O 1
ATOM 15744 N N . ASP D 1 409 ? 3.960 41.598 83.353 1.000 62.880 379 ASP D N 1
ATOM 15745 C CA . ASP D 1 409 ? 3.857 41.072 84.739 1.000 62.892 379 ASP D CA 1
ATOM 15746 C C . ASP D 1 409 ? 2.464 41.380 85.291 1.000 60.834 379 ASP D C 1
ATOM 15747 O O . ASP D 1 409 ? 1.914 42.444 84.958 1.000 59.900 379 ASP D O 1
ATOM 15752 N N . ALA D 1 410 ? 1.923 40.469 86.102 1.000 61.664 380 ALA D N 1
ATOM 15753 C CA . ALA D 1 410 ? 0.655 40.643 86.846 1.000 60.083 380 ALA D CA 1
ATOM 15754 C C . ALA D 1 410 ? 0.781 41.884 87.732 1.000 60.153 380 ALA D C 1
ATOM 15755 O O . ALA D 1 410 ? 1.915 42.220 88.134 1.000 60.139 380 ALA D O 1
ATOM 15757 N N . SER D 1 411 ? -0.347 42.523 88.031 1.000 59.710 381 SER D N 1
ATOM 15758 C CA . SER D 1 411 ? -0.418 43.829 88.732 1.000 60.080 381 SER D CA 1
ATOM 15759 C C . SER D 1 411 ? -1.524 43.811 89.789 1.000 60.753 381 SER D C 1
ATOM 15760 O O . SER D 1 411 ? -2.423 42.956 89.707 1.000 61.194 381 SER D O 1
ATOM 15763 N N . ASN D 1 412 ? -1.425 44.722 90.758 1.000 64.127 382 ASN D N 1
ATOM 15764 C CA . ASN D 1 412 ? -2.436 44.954 91.822 1.000 64.383 382 ASN D CA 1
ATOM 15765 C C . ASN D 1 412 ? -3.299 46.149 91.402 1.000 64.962 382 ASN D C 1
ATOM 15766 O O . ASN D 1 412 ? -2.764 47.052 90.730 1.000 62.709 382 ASN D O 1
ATOM 15771 N N . ILE D 1 413 ? -4.582 46.150 91.775 1.000 67.321 383 ILE D N 1
ATOM 15772 C CA . ILE D 1 413 ? -5.568 47.190 91.359 1.000 67.822 383 ILE D CA 1
ATOM 15773 C C . ILE D 1 413 ? -6.475 47.537 92.545 1.000 70.875 383 ILE D C 1
ATOM 15774 O O . ILE D 1 413 ? -6.979 46.614 93.216 1.000 70.068 383 ILE D O 1
ATOM 15779 N N . GLY D 1 414 ? -6.669 48.835 92.788 1.000 78.814 384 GLY D N 1
ATOM 15780 C CA . GLY D 1 414 ? -7.540 49.359 93.859 1.000 79.914 384 GLY D CA 1
ATOM 15781 C C . GLY D 1 414 ? -7.269 50.826 94.137 1.000 78.478 384 GLY D C 1
ATOM 15782 O O . GLY D 1 414 ? -7.039 51.574 93.161 1.000 74.003 384 GLY D O 1
ATOM 15783 N N . GLN D 1 415 ? -7.290 51.218 95.415 1.000 82.212 385 GLN D N 1
ATOM 15784 C CA . GLN D 1 415 ? -7.066 52.615 95.871 1.000 81.347 385 GLN D CA 1
ATOM 15785 C C . GLN D 1 415 ? -5.567 52.841 96.075 1.000 80.171 385 GLN D C 1
ATOM 15786 O O . GLN D 1 415 ? -4.918 51.966 96.665 1.000 74.116 385 GLN D O 1
ATOM 15792 N N . LEU D 1 416 ? -5.059 53.979 95.598 1.000 85.484 386 LEU D N 1
ATOM 15793 C CA . LEU D 1 416 ? -3.629 54.372 95.702 1.000 92.098 386 LEU D CA 1
ATOM 15794 C C . LEU D 1 416 ? -3.429 55.090 97.041 1.000 97.250 386 LEU D C 1
ATOM 15795 O O . LEU D 1 416 ? -3.411 56.333 97.049 1.000 104.800 386 LEU D O 1
ATOM 15800 N N . GLY D 1 417 ? -3.318 54.328 98.134 1.000 100.533 387 GLY D N 1
ATOM 15801 C CA . GLY D 1 417 ? -3.026 54.850 99.481 1.000 103.154 387 GLY D CA 1
ATOM 15802 C C . GLY D 1 417 ? -1.657 55.507 99.524 1.000 107.272 387 GLY D C 1
ATOM 15803 O O . GLY D 1 417 ? -0.695 54.904 98.995 1.000 104.562 387 GLY D O 1
ATOM 15804 N N . ASN D 1 418 ? -1.574 56.715 100.099 1.000 112.900 388 ASN D N 1
ATOM 15805 C CA . ASN D 1 418 ? -0.317 57.508 100.185 1.000 114.684 388 ASN D CA 1
ATOM 15806 C C . ASN D 1 418 ? 0.522 56.923 101.323 1.000 113.907 388 ASN D C 1
ATOM 15807 O O . ASN D 1 418 ? -0.039 56.741 102.427 1.000 111.033 388 ASN D O 1
ATOM 15812 N N . VAL D 1 419 ? 1.800 56.629 101.063 1.000 120.576 389 VAL D N 1
ATOM 15813 C CA . VAL D 1 419 ? 2.754 56.144 102.106 1.000 130.314 389 VAL D CA 1
ATOM 15814 C C . VAL D 1 419 ? 3.633 57.327 102.507 1.000 137.997 389 VAL D C 1
ATOM 15815 O O . VAL D 1 419 ? 4.173 57.972 101.599 1.000 141.568 389 VAL D O 1
ATOM 15819 N N . VAL D 1 420 ? 3.753 57.587 103.813 1.000 144.102 390 VAL D N 1
ATOM 15820 C CA . VAL D 1 420 ? 4.590 58.676 104.405 1.000 146.892 390 VAL D CA 1
ATOM 15821 C C . VAL D 1 420 ? 6.077 58.331 104.210 1.000 150.275 390 VAL D C 1
ATOM 15822 O O . VAL D 1 420 ? 6.512 57.258 104.672 1.000 146.159 390 VAL D O 1
ATOM 15826 N N . SER D 1 421 ? 6.821 59.226 103.551 1.000 154.236 391 SER D N 1
ATOM 15827 C CA . SER D 1 421 ? 8.173 58.984 102.983 1.000 159.955 391 SER D CA 1
ATOM 15828 C C . SER D 1 421 ? 9.136 60.030 103.553 1.000 165.539 391 SER D C 1
ATOM 15829 O O . SER D 1 421 ? 8.869 61.226 103.346 1.000 166.882 391 SER D O 1
ATOM 15832 N N . LYS D 1 422 ? 10.164 59.584 104.281 1.000 170.837 392 LYS D N 1
ATOM 15833 C CA . LYS D 1 422 ? 11.240 60.436 104.853 1.000 171.546 392 LYS D CA 1
ATOM 15834 C C . LYS D 1 422 ? 11.988 61.140 103.710 1.000 170.847 392 LYS D C 1
ATOM 15835 O O . LYS D 1 422 ? 12.382 62.303 103.907 1.000 167.889 392 LYS D O 1
ATOM 15841 N N . GLU D 1 423 ? 12.146 60.464 102.563 1.000 170.679 393 GLU D N 1
ATOM 15842 C CA . GLU D 1 423 ? 12.696 61.026 101.300 1.000 165.150 393 GLU D CA 1
ATOM 15843 C C . GLU D 1 423 ? 11.663 61.986 100.693 1.000 165.324 393 GLU D C 1
ATOM 15844 O O . GLU D 1 423 ? 10.641 61.502 100.156 1.000 160.087 393 GLU D O 1
ATOM 15850 N N . SER D 1 424 ? 11.942 63.294 100.734 1.000 168.634 394 SER D N 1
ATOM 15851 C CA . SER D 1 424 ? 11.104 64.383 100.168 1.000 171.586 394 SER D CA 1
ATOM 15852 C C . SER D 1 424 ? 11.093 64.284 98.640 1.000 173.318 394 SER D C 1
ATOM 15853 O O . SER D 1 424 ? 12.025 63.678 98.090 1.000 181.557 394 SER D O 1
ATOM 15856 N N . THR D 1 425 ? 10.084 64.878 97.993 1.000 166.028 395 THR D N 1
ATOM 15857 C CA . THR D 1 425 ? 9.897 64.936 96.517 1.000 160.078 395 THR D CA 1
ATOM 15858 C C . THR D 1 425 ? 9.866 63.512 95.939 1.000 155.155 395 THR D C 1
ATOM 15859 O O . THR D 1 425 ? 10.279 63.338 94.772 1.000 158.760 395 THR D O 1
ATOM 15863 N N . GLY D 1 426 ? 9.376 62.540 96.715 1.000 144.563 396 GLY D N 1
ATOM 15864 C CA . GLY D 1 426 ? 9.087 61.170 96.245 1.000 139.675 396 GLY D CA 1
ATOM 15865 C C . GLY D 1 426 ? 7.597 60.896 96.293 1.000 135.265 396 GLY D C 1
ATOM 15866 O O . GLY D 1 426 ? 6.987 61.246 97.320 1.000 134.160 396 GLY D O 1
ATOM 15867 N N . GLU D 1 427 ? 7.029 60.316 95.228 1.000 127.814 397 GLU D N 1
ATOM 15868 C CA . GLU D 1 427 ? 5.590 59.933 95.147 1.000 120.622 397 GLU D CA 1
ATOM 15869 C C . GLU D 1 427 ? 5.456 58.435 95.452 1.000 116.567 397 GLU D C 1
ATOM 15870 O O . GLU D 1 427 ? 5.925 57.641 94.613 1.000 113.853 397 GLU D O 1
ATOM 15876 N N . PHE D 1 428 ? 4.935 58.091 96.633 1.000 110.603 398 PHE D N 1
ATOM 15877 C CA . PHE D 1 428 ? 4.970 56.728 97.228 1.000 105.223 398 PHE D CA 1
ATOM 15878 C C . PHE D 1 428 ? 3.524 56.260 97.412 1.000 103.972 398 PHE D C 1
ATOM 15879 O O . PHE D 1 428 ? 2.801 56.855 98.240 1.000 102.363 398 PHE D O 1
ATOM 15887 N N . TYR D 1 429 ? 3.111 55.233 96.658 1.000 102.999 399 TYR D N 1
ATOM 15888 C CA . TYR D 1 429 ? 1.739 54.654 96.707 1.000 98.462 399 TYR D CA 1
ATOM 15889 C C . TYR D 1 429 ? 1.790 53.176 97.106 1.000 90.144 399 TYR D C 1
ATOM 15890 O O . TYR D 1 429 ? 2.835 52.518 96.914 1.000 85.159 399 TYR D O 1
ATOM 15899 N N . GLN D 1 430 ? 0.667 52.684 97.641 1.000 85.063 400 GLN D N 1
ATOM 15900 C CA . GLN D 1 430 ? 0.461 51.269 98.046 1.000 81.342 400 GLN D CA 1
ATOM 15901 C C . GLN D 1 430 ? -0.969 50.850 97.695 1.000 77.390 400 GLN D C 1
ATOM 15902 O O . GLN D 1 430 ? -1.895 51.619 97.990 1.000 75.668 400 GLN D O 1
ATOM 15908 N N . ILE D 1 431 ? -1.127 49.672 97.088 1.000 75.503 401 ILE D N 1
ATOM 15909 C CA . ILE D 1 431 ? -2.440 48.990 96.888 1.000 72.998 401 ILE D CA 1
ATOM 15910 C C . ILE D 1 431 ? -2.390 47.667 97.645 1.000 70.443 401 ILE D C 1
ATOM 15911 O O . ILE D 1 431 ? -1.406 46.938 97.458 1.000 69.485 401 ILE D O 1
ATOM 15916 N N . CYS D 1 432 ? -3.395 47.402 98.484 1.000 69.236 402 CYS D N 1
ATOM 15917 C CA . CYS D 1 432 ? -3.601 46.106 99.180 1.000 69.186 402 CYS D CA 1
ATOM 15918 C C . CYS D 1 432 ? -4.959 45.539 98.757 1.000 66.432 402 CYS D C 1
ATOM 15919 O O . CYS D 1 432 ? -5.986 46.140 99.118 1.000 66.554 402 CYS D O 1
ATOM 15922 N N . SER D 1 433 ? -4.966 44.436 98.003 1.000 65.211 403 SER D N 1
ATOM 15923 C CA . SER D 1 433 ? -6.207 43.818 97.467 1.000 64.806 403 SER D CA 1
ATOM 15924 C C . SER D 1 433 ? -6.031 42.313 97.250 1.000 62.451 403 SER D C 1
ATOM 15925 O O . SER D 1 433 ? -4.892 41.822 97.287 1.000 62.798 403 SER D O 1
ATOM 15928 N N . VAL D 1 434 ? -7.158 41.631 97.031 1.000 61.665 404 VAL D N 1
ATOM 15929 C CA . VAL D 1 434 ? -7.265 40.211 96.586 1.000 61.149 404 VAL D CA 1
ATOM 15930 C C . VAL D 1 434 ? -7.295 40.186 95.053 1.000 58.716 404 VAL D C 1
ATOM 15931 O O . VAL D 1 434 ? -7.117 39.099 94.466 1.000 57.456 404 VAL D O 1
ATOM 15935 N N . GLN D 1 435 ? -7.539 41.336 94.419 1.000 59.320 405 GLN D N 1
ATOM 15936 C CA . GLN D 1 435 ? -7.661 41.451 92.939 1.000 60.222 405 GLN D CA 1
ATOM 15937 C C . GLN D 1 435 ? -6.268 41.357 92.314 1.000 60.126 405 GLN D C 1
ATOM 15938 O O . GLN D 1 435 ? -5.336 42.023 92.822 1.000 66.344 405 GLN D O 1
ATOM 15944 N N . LEU D 1 436 ? -6.146 40.536 91.270 1.000 56.688 406 LEU D N 1
ATOM 15945 C CA . LEU D 1 436 ? -4.929 40.390 90.435 1.000 54.828 406 LEU D CA 1
ATOM 15946 C C . LEU D 1 436 ? -5.272 40.858 89.018 1.000 53.513 406 LEU D C 1
ATOM 15947 O O . LEU D 1 436 ? -6.066 40.180 88.350 1.000 53.624 406 LEU D O 1
ATOM 15952 N N . SER D 1 437 ? -4.719 41.999 88.605 1.000 54.321 407 SER D N 1
ATOM 15953 C CA . SER D 1 437 ? -5.012 42.666 87.310 1.000 56.954 407 SER D CA 1
ATOM 15954 C C . SER D 1 437 ? -3.966 42.267 86.261 1.000 57.548 407 SER D C 1
ATOM 15955 O O . SER D 1 437 ? -2.863 41.835 86.648 1.000 54.373 407 SER D O 1
ATOM 15958 N N . HIS D 1 438 ? -4.322 42.403 84.982 1.000 59.273 408 HIS D N 1
ATOM 15959 C CA . HIS D 1 438 ? -3.449 42.141 83.808 1.000 60.930 408 HIS D CA 1
ATOM 15960 C C . HIS D 1 438 ? -3.615 43.278 82.796 1.000 63.012 408 HIS D C 1
ATOM 15961 O O . HIS D 1 438 ? -4.748 43.495 82.325 1.000 61.648 408 HIS D O 1
ATOM 15968 N N . THR D 1 439 ? -2.525 43.987 82.503 1.000 66.519 409 THR D N 1
ATOM 15969 C CA . THR D 1 439 ? -2.490 45.157 81.591 1.000 68.302 409 THR D CA 1
ATOM 15970 C C . THR D 1 439 ? -1.816 44.758 80.275 1.000 72.170 409 THR D C 1
ATOM 15971 O O . THR D 1 439 ? -1.037 43.777 80.276 1.000 70.570 409 THR D O 1
ATOM 15975 N N . ASP D 1 440 ? -2.114 45.497 79.203 1.000 76.961 410 ASP D N 1
ATOM 15976 C CA . ASP D 1 440 ? -1.417 45.410 77.892 1.000 81.255 410 ASP D CA 1
ATOM 15977 C C . ASP D 1 440 ? -0.112 46.207 78.004 1.000 82.474 410 ASP D C 1
ATOM 15978 O O . ASP D 1 440 ? 0.109 46.843 79.054 1.000 83.498 410 ASP D O 1
ATOM 15983 N N . ARG D 1 441 ? 0.720 46.165 76.962 1.000 87.415 411 ARG D N 1
ATOM 15984 C CA . ARG D 1 441 ? 2.022 46.880 76.900 1.000 91.075 411 ARG D CA 1
ATOM 15985 C C . ARG D 1 441 ? 1.786 48.391 77.037 1.000 91.502 411 ARG D C 1
ATOM 15986 O O . ARG D 1 441 ? 2.583 49.052 77.735 1.000 89.127 411 ARG D O 1
ATOM 15994 N N . ASP D 1 442 ? 0.726 48.908 76.407 1.000 93.153 412 ASP D N 1
ATOM 15995 C CA . ASP D 1 442 ? 0.357 50.352 76.405 1.000 93.950 412 ASP D CA 1
ATOM 15996 C C . ASP D 1 442 ? -0.106 50.783 77.807 1.000 91.816 412 ASP D C 1
ATOM 15997 O O . ASP D 1 442 ? -0.026 51.994 78.099 1.000 92.448 412 ASP D O 1
ATOM 16002 N N . GLY D 1 443 ? -0.579 49.840 78.633 1.000 89.517 413 GLY D N 1
ATOM 16003 C CA . GLY D 1 443 ? -0.948 50.067 80.045 1.000 84.258 413 GLY D CA 1
ATOM 16004 C C . GLY D 1 443 ? -2.451 50.043 80.271 1.000 79.675 413 GLY D C 1
ATOM 16005 O O . GLY D 1 443 ? -2.875 50.405 81.382 1.000 79.515 413 GLY D O 1
ATOM 16006 N N . SER D 1 444 ? -3.243 49.655 79.259 1.000 76.161 414 SER D N 1
ATOM 16007 C CA . SER D 1 444 ? -4.714 49.463 79.369 1.000 79.576 414 SER D CA 1
ATOM 16008 C C . SER D 1 444 ? -5.008 48.212 80.206 1.000 78.215 414 SER D C 1
ATOM 16009 O O . SER D 1 444 ? -4.282 47.214 80.054 1.000 77.940 414 SER D O 1
ATOM 16012 N N . LEU D 1 445 ? -6.044 48.268 81.046 1.000 73.262 415 LEU D N 1
ATOM 16013 C CA . LEU D 1 445 ? -6.526 47.121 81.856 1.000 69.310 415 LEU D CA 1
ATOM 16014 C C . LEU D 1 445 ? -7.278 46.161 80.932 1.000 66.416 415 LEU D C 1
ATOM 16015 O O . LEU D 1 445 ? -8.262 46.602 80.302 1.000 71.984 415 LEU D O 1
ATOM 16020 N N . LEU D 1 446 ? -6.833 44.903 80.865 1.000 62.289 416 LEU D N 1
ATOM 16021 C CA . LEU D 1 446 ? -7.462 43.840 80.041 1.000 60.469 416 LEU D CA 1
ATOM 16022 C C . LEU D 1 446 ? -8.491 43.084 80.887 1.000 59.372 416 LEU D C 1
ATOM 16023 O O . LEU D 1 446 ? -9.642 42.964 80.432 1.000 63.554 416 LEU D O 1
ATOM 16028 N N . TRP D 1 447 ? -8.091 42.594 82.065 1.000 57.603 417 TRP D N 1
ATOM 16029 C CA . TRP D 1 447 ? -8.950 41.775 82.962 1.000 55.981 417 TRP D CA 1
ATOM 16030 C C . TRP D 1 447 ? -8.314 41.637 84.349 1.000 55.165 417 TRP D C 1
ATOM 16031 O O . TRP D 1 447 ? -7.120 41.981 84.493 1.000 55.273 417 TRP D O 1
ATOM 16042 N N . LEU D 1 448 ? -9.092 41.152 85.325 1.000 54.089 418 LEU D N 1
ATOM 16043 C CA . LEU D 1 448 ? -8.595 40.744 86.670 1.000 56.936 418 LEU D CA 1
ATOM 16044 C C . LEU D 1 448 ? -9.331 39.483 87.139 1.000 55.817 418 LEU D C 1
ATOM 16045 O O . LEU D 1 448 ? -10.420 39.195 86.584 1.000 53.632 418 LEU D O 1
ATOM 16050 N N . ASN D 1 449 ? -8.737 38.757 88.094 1.000 55.864 419 ASN D N 1
ATOM 16051 C CA . ASN D 1 449 ? -9.399 37.667 88.862 1.000 59.734 419 ASN D CA 1
ATOM 16052 C C . ASN D 1 449 ? -9.563 38.160 90.304 1.000 57.165 419 ASN D C 1
ATOM 16053 O O . ASN D 1 449 ? -8.762 39.031 90.740 1.000 59.295 419 ASN D O 1
ATOM 16058 N N . GLY D 1 450 ? -10.568 37.636 91.009 1.000 56.950 420 GLY D N 1
ATOM 16059 C CA . GLY D 1 450 ? -10.817 37.909 92.438 1.000 60.079 420 GLY D CA 1
ATOM 16060 C C . GLY D 1 450 ? -12.116 38.654 92.670 1.000 61.199 420 GLY D C 1
ATOM 16061 O O . GLY D 1 450 ? -12.334 39.064 93.809 1.000 65.162 420 GLY D O 1
ATOM 16062 N N . GLY D 1 451 ? -12.940 38.825 91.631 1.000 62.558 421 GLY D N 1
ATOM 16063 C CA . GLY D 1 451 ? -14.200 39.588 91.685 1.000 62.629 421 GLY D CA 1
ATOM 16064 C C . GLY D 1 451 ? -13.941 41.059 91.946 1.000 63.047 421 GLY D C 1
ATOM 16065 O O . GLY D 1 451 ? -12.780 41.497 91.811 1.000 57.328 421 GLY D O 1
ATOM 16066 N N . LEU D 1 452 ? -14.983 41.798 92.337 1.000 63.231 422 LEU D N 1
ATOM 16067 C CA . LEU D 1 452 ? -14.916 43.266 92.577 1.000 63.940 422 LEU D CA 1
ATOM 16068 C C . LEU D 1 452 ? -15.465 43.616 93.969 1.000 65.140 422 LEU D C 1
ATOM 16069 O O . LEU D 1 452 ? -15.851 44.780 94.171 1.000 63.036 422 LEU D O 1
ATOM 16074 N N . ASN D 1 453 ? -15.464 42.648 94.895 1.000 66.764 423 ASN D N 1
ATOM 16075 C CA . ASN D 1 453 ? -15.687 42.868 96.346 1.000 66.945 423 ASN D CA 1
ATOM 16076 C C . ASN D 1 453 ? -14.337 42.763 97.067 1.000 64.596 423 ASN D C 1
ATOM 16077 O O . ASN D 1 453 ? -13.394 42.224 96.471 1.000 64.363 423 ASN D O 1
ATOM 16082 N N . ILE D 1 454 ? -14.265 43.273 98.299 1.000 63.376 424 ILE D N 1
ATOM 16083 C CA . ILE D 1 454 ? -13.009 43.401 99.100 1.000 62.820 424 ILE D CA 1
ATOM 16084 C C . ILE D 1 454 ? -12.396 42.011 99.314 1.000 61.416 424 ILE D C 1
ATOM 16085 O O . ILE D 1 454 ? -11.175 41.888 99.133 1.000 60.729 424 ILE D O 1
ATOM 16090 N N . CYS D 1 455 ? -13.208 41.011 99.677 1.000 62.017 425 CYS D N 1
ATOM 16091 C CA . CYS D 1 455 ? -12.751 39.651 100.080 1.000 63.260 425 CYS D CA 1
ATOM 16092 C C . CYS D 1 455 ? -13.858 38.616 99.847 1.000 63.860 425 CYS D C 1
ATOM 16093 O O . CYS D 1 455 ? -14.931 38.752 100.458 1.000 67.455 425 CYS D O 1
ATOM 16096 N N . LYS D 1 456 ? -13.592 37.592 99.030 1.000 65.338 426 LYS D N 1
ATOM 16097 C CA . LYS D 1 456 ? -14.587 36.532 98.686 1.000 67.144 426 LYS D CA 1
ATOM 16098 C C . LYS D 1 456 ? -14.546 35.409 99.731 1.000 63.843 426 LYS D C 1
ATOM 16099 O O . LYS D 1 456 ? -15.529 34.636 99.789 1.000 61.670 426 LYS D O 1
ATOM 16105 N N . LYS D 1 457 ? -13.483 35.338 100.541 1.000 63.457 427 LYS D N 1
ATOM 16106 C CA . LYS D 1 457 ? -13.274 34.264 101.556 1.000 65.282 427 LYS D CA 1
ATOM 16107 C C . LYS D 1 457 ? -14.129 34.526 102.804 1.000 63.686 427 LYS D C 1
ATOM 16108 O O . LYS D 1 457 ? -14.304 35.704 103.173 1.000 65.389 427 LYS D O 1
ATOM 16114 N N . THR D 1 458 ? -14.620 33.452 103.426 1.000 64.789 428 THR D N 1
ATOM 16115 C CA . THR D 1 458 ? -15.471 33.479 104.643 1.000 66.651 428 THR D CA 1
ATOM 16116 C C . THR D 1 458 ? -14.581 33.392 105.888 1.000 65.116 428 THR D C 1
ATOM 16117 O O . THR D 1 458 ? -14.688 32.390 106.617 1.000 66.382 428 THR D O 1
ATOM 16121 N N . SER D 1 459 ? -13.739 34.407 106.111 1.000 64.095 429 SER D N 1
ATOM 16122 C CA . SER D 1 459 ? -12.625 34.409 107.097 1.000 62.227 429 SER D CA 1
ATOM 16123 C C . SER D 1 459 ? -12.746 35.567 108.095 1.000 63.957 429 SER D C 1
ATOM 16124 O O . SER D 1 459 ? -11.759 35.816 108.825 1.000 64.328 429 SER D O 1
ATOM 16127 N N . TRP D 1 460 ? -13.892 36.258 108.127 1.000 65.446 430 TRP D N 1
ATOM 16128 C CA . TRP D 1 460 ? -14.097 37.488 108.940 1.000 66.495 430 TRP D CA 1
ATOM 16129 C C . TRP D 1 460 ? -13.958 37.167 110.435 1.000 66.473 430 TRP D C 1
ATOM 16130 O O . TRP D 1 460 ? -13.501 38.050 111.181 1.000 70.083 430 TRP D O 1
ATOM 16141 N N . GLU D 1 461 ? -14.331 35.954 110.850 1.000 66.572 431 GLU D N 1
ATOM 16142 C CA . GLU D 1 461 ? -14.252 35.503 112.263 1.000 67.386 431 GLU D CA 1
ATOM 16143 C C . GLU D 1 461 ? -12.782 35.460 112.705 1.000 64.110 431 GLU D C 1
ATOM 16144 O O . GLU D 1 461 ? -12.457 36.079 113.732 1.000 64.177 431 GLU D O 1
ATOM 16150 N N . TYR D 1 462 ? -11.927 34.773 111.944 1.000 63.363 432 TYR D N 1
ATOM 16151 C CA . TYR D 1 462 ? -10.465 34.651 112.206 1.000 59.927 432 TYR D CA 1
ATOM 16152 C C . TYR D 1 462 ? -9.798 36.022 112.041 1.000 59.657 432 TYR D C 1
ATOM 16153 O O . TYR D 1 462 ? -9.054 36.442 112.950 1.000 56.550 432 TYR D O 1
ATOM 16162 N N . ASP D 1 463 ? -10.066 36.689 110.911 1.000 62.154 433 ASP D N 1
ATOM 16163 C CA . ASP D 1 463 ? -9.374 37.932 110.476 1.000 63.039 433 ASP D CA 1
ATOM 16164 C C . ASP D 1 463 ? -9.612 39.043 111.507 1.000 63.185 433 ASP D C 1
ATOM 16165 O O . ASP D 1 463 ? -8.653 39.786 111.799 1.000 62.156 433 ASP D O 1
ATOM 16170 N N . TYR D 1 464 ? -10.833 39.152 112.043 1.000 65.199 434 TYR D N 1
ATOM 16171 C CA . TYR D 1 464 ? -11.212 40.194 113.035 1.000 67.072 434 TYR D CA 1
ATOM 16172 C C . TYR D 1 464 ? -10.395 40.027 114.323 1.000 67.025 434 TYR D C 1
ATOM 16173 O O . TYR D 1 464 ? -9.993 41.045 114.910 1.000 65.833 434 TYR D O 1
ATOM 16182 N N . GLU D 1 465 ? -10.179 38.781 114.754 1.000 70.350 435 GLU D N 1
ATOM 16183 C CA . GLU D 1 465 ? -9.504 38.439 116.037 1.000 72.317 435 GLU D CA 1
ATOM 16184 C C . GLU D 1 465 ? -7.985 38.618 115.899 1.000 69.501 435 GLU D C 1
ATOM 16185 O O . GLU D 1 465 ? -7.352 38.949 116.914 1.000 71.492 435 GLU D O 1
ATOM 16191 N N . HIS D 1 466 ? -7.431 38.414 114.698 1.000 66.201 436 HIS D N 1
ATOM 16192 C CA . HIS D 1 466 ? -5.976 38.211 114.456 1.000 63.502 436 HIS D CA 1
ATOM 16193 C C . HIS D 1 466 ? -5.334 39.389 113.710 1.000 61.601 436 HIS D C 1
ATOM 16194 O O . HIS D 1 466 ? -4.086 39.471 113.741 1.000 56.541 436 HIS D O 1
ATOM 16201 N N . ARG D 1 467 ? -6.119 40.253 113.050 1.000 63.440 437 ARG D N 1
ATOM 16202 C CA . ARG D 1 467 ? -5.605 41.429 112.287 1.000 66.118 437 ARG D CA 1
ATOM 16203 C C . ARG D 1 467 ? -5.949 42.726 113.035 1.000 66.891 437 ARG D C 1
ATOM 16204 O O . ARG D 1 467 ? -7.149 43.009 113.206 1.000 66.739 437 ARG D O 1
ATOM 16212 N N . GLN D 1 468 ? -4.932 43.502 113.428 1.000 72.543 438 GLN D N 1
ATOM 16213 C CA . GLN D 1 468 ? -5.090 44.772 114.189 1.000 78.068 438 GLN D CA 1
ATOM 16214 C C . GLN D 1 468 ? -5.987 45.738 113.407 1.000 76.721 438 GLN D C 1
ATOM 16215 O O . GLN D 1 468 ? -7.018 46.154 113.970 1.000 78.733 438 GLN D O 1
ATOM 16221 N N . ARG D 1 469 ? -5.605 46.082 112.171 1.000 73.570 439 ARG D N 1
ATOM 16222 C CA . ARG D 1 469 ? -6.314 47.080 111.327 1.000 72.678 439 ARG D CA 1
ATOM 16223 C C . ARG D 1 469 ? -7.819 46.791 111.359 1.000 72.094 439 ARG D C 1
ATOM 16224 O O . ARG D 1 469 ? -8.593 47.735 111.595 1.000 75.949 439 ARG D O 1
ATOM 16232 N N . LEU D 1 470 ? -8.208 45.532 111.148 1.000 68.955 440 LEU D N 1
ATOM 16233 C CA . LEU D 1 470 ? -9.625 45.096 111.075 1.000 69.436 440 LEU D CA 1
ATOM 16234 C C . LEU D 1 470 ? -10.229 45.100 112.484 1.000 70.492 440 LEU D C 1
ATOM 16235 O O . LEU D 1 470 ? -11.379 45.546 112.626 1.000 71.238 440 LEU D O 1
ATOM 16240 N N . ASN D 1 471 ? -9.477 44.629 113.483 1.000 73.263 441 ASN D N 1
ATOM 16241 C CA . ASN D 1 471 ? -9.915 44.541 114.902 1.000 75.930 441 ASN D CA 1
ATOM 16242 C C . ASN D 1 471 ? -10.261 45.938 115.437 1.000 79.844 441 ASN D C 1
ATOM 16243 O O . ASN D 1 471 ? -11.303 46.073 116.109 1.000 85.770 441 ASN D O 1
ATOM 16248 N N . ASP D 1 472 ? -9.396 46.927 115.178 1.000 83.056 442 ASP D N 1
ATOM 16249 C CA . ASP D 1 472 ? -9.576 48.341 115.608 1.000 85.562 442 ASP D CA 1
ATOM 16250 C C . ASP D 1 472 ? -10.729 48.967 114.818 1.000 85.381 442 ASP D C 1
ATOM 16251 O O . ASP D 1 472 ? -11.642 49.529 115.453 1.000 88.888 442 ASP D O 1
ATOM 16256 N N . MET D 1 473 ? -10.681 48.844 113.489 1.000 85.473 443 MET D N 1
ATOM 16257 C CA . MET D 1 473 ? -11.581 49.518 112.512 1.000 83.905 443 MET D CA 1
ATOM 16258 C C . MET D 1 473 ? -13.050 49.132 112.748 1.000 80.296 443 MET D C 1
ATOM 16259 O O . MET D 1 473 ? -13.912 49.993 112.507 1.000 76.659 443 MET D O 1
ATOM 16264 N N . PHE D 1 474 ? -13.332 47.898 113.184 1.000 81.754 444 PHE D N 1
ATOM 16265 C CA . PHE D 1 474 ? -14.710 47.354 113.349 1.000 83.709 444 PHE D CA 1
ATOM 16266 C C . PHE D 1 474 ? -14.964 46.944 114.805 1.000 85.797 444 PHE D C 1
ATOM 16267 O O . PHE D 1 474 ? -13.990 46.808 115.580 1.000 88.112 444 PHE D O 1
ATOM 16275 N N . GLN D 1 475 ? -16.244 46.766 115.156 1.000 88.254 445 GLN D N 1
ATOM 16276 C CA . GLN D 1 475 ? -16.709 46.500 116.544 1.000 93.130 445 GLN D CA 1
ATOM 16277 C C . GLN D 1 475 ? -16.984 45.005 116.737 1.000 89.337 445 GLN D C 1
ATOM 16278 O O . GLN D 1 475 ? -16.722 44.516 117.849 1.000 90.179 445 GLN D O 1
ATOM 16284 N N . ASN D 1 476 ? -17.498 44.316 115.710 1.000 89.614 446 ASN D N 1
ATOM 16285 C CA . ASN D 1 476 ? -17.671 42.833 115.699 1.000 87.656 446 ASN D CA 1
ATOM 16286 C C . ASN D 1 476 ? -17.054 42.266 114.419 1.000 84.016 446 ASN D C 1
ATOM 16287 O O . ASN D 1 476 ? -16.649 43.052 113.547 1.000 75.812 446 ASN D O 1
ATOM 16292 N N . ALA D 1 477 ? -16.973 40.935 114.329 1.000 81.885 447 ALA D N 1
ATOM 16293 C CA . ALA D 1 477 ? -16.578 40.179 113.123 1.000 82.730 447 ALA D CA 1
ATOM 16294 C C . ALA D 1 477 ? -17.655 40.341 112.042 1.000 85.538 447 ALA D C 1
ATOM 16295 O O . ALA D 1 477 ? -17.309 40.218 110.849 1.000 85.031 447 ALA D O 1
ATOM 16297 N N . ASP D 1 478 ? -18.907 40.603 112.446 1.000 87.709 448 ASP D N 1
ATOM 16298 C CA . ASP D 1 478 ? -20.059 40.754 111.515 1.000 89.110 448 ASP D CA 1
ATOM 16299 C C . ASP D 1 478 ? -19.895 42.042 110.695 1.000 86.872 448 ASP D C 1
ATOM 16300 O O . ASP D 1 478 ? -20.266 42.035 109.508 1.000 86.647 448 ASP D O 1
ATOM 16305 N N . GLU D 1 479 ? -19.366 43.109 111.304 1.000 86.551 449 GLU D N 1
ATOM 16306 C CA . GLU D 1 479 ? -19.062 44.383 110.598 1.000 85.962 449 GLU D CA 1
ATOM 16307 C C . GLU D 1 479 ? -17.969 44.135 109.549 1.000 82.730 449 GLU D C 1
ATOM 16308 O O . GLU D 1 479 ? -18.071 44.719 108.458 1.000 84.223 449 GLU D O 1
ATOM 16314 N N . LEU D 1 480 ? -16.970 43.305 109.868 1.000 78.514 450 LEU D N 1
ATOM 16315 C CA . LEU D 1 480 ? -15.876 42.927 108.929 1.000 73.178 450 LEU D CA 1
ATOM 16316 C C . LEU D 1 480 ? -16.457 42.111 107.766 1.000 71.714 450 LEU D C 1
ATOM 16317 O O . LEU D 1 480 ? -16.006 42.321 106.632 1.000 70.614 450 LEU D O 1
ATOM 16322 N N . ARG D 1 481 ? -17.420 41.226 108.038 1.000 72.897 451 ARG D N 1
ATOM 16323 C CA . ARG D 1 481 ? -18.131 40.420 107.005 1.000 73.761 451 ARG D CA 1
ATOM 16324 C C . ARG D 1 481 ? -18.742 41.370 105.958 1.000 73.631 451 ARG D C 1
ATOM 16325 O O . ARG D 1 481 ? -18.616 41.089 104.748 1.000 72.416 451 ARG D O 1
ATOM 16333 N N . GLU D 1 482 ? -19.380 42.454 106.409 1.000 74.950 452 GLU D N 1
ATOM 16334 C CA . GLU D 1 482 ? -20.050 43.456 105.536 1.000 76.466 452 GLU D CA 1
ATOM 16335 C C . GLU D 1 482 ? -19.000 44.227 104.728 1.000 72.090 452 GLU D C 1
ATOM 16336 O O . GLU D 1 482 ? -19.252 44.491 103.546 1.000 72.968 452 GLU D O 1
ATOM 16342 N N . TYR D 1 483 ? -17.865 44.574 105.342 1.000 69.526 453 TYR D N 1
ATOM 16343 C CA . TYR D 1 483 ? -16.720 45.256 104.678 1.000 67.360 453 TYR D CA 1
ATOM 16344 C C . TYR D 1 483 ? -16.171 44.356 103.562 1.000 67.916 453 TYR D C 1
ATOM 16345 O O . TYR D 1 483 ? -15.927 44.849 102.440 1.000 68.832 453 TYR D O 1
ATOM 16354 N N . TYR D 1 484 ? -15.997 43.067 103.860 1.000 63.769 454 TYR D N 1
ATOM 16355 C CA . TYR D 1 484 ? -15.497 42.032 102.920 1.000 61.678 454 TYR D CA 1
ATOM 16356 C C . TYR D 1 484 ? -16.457 41.911 101.722 1.000 61.602 454 TYR D C 1
ATOM 16357 O O . TYR D 1 484 ? -15.986 41.728 100.595 1.000 61.558 454 TYR D O 1
ATOM 16366 N N . ALA D 1 485 ? -17.765 42.028 101.947 1.000 62.162 455 ALA D N 1
ATOM 16367 C CA . ALA D 1 485 ? -18.816 41.929 100.902 1.000 61.685 455 ALA D CA 1
ATOM 16368 C C . ALA D 1 485 ? -18.969 43.262 100.138 1.000 62.661 455 ALA D C 1
ATOM 16369 O O . ALA D 1 485 ? -19.581 43.265 99.068 1.000 62.369 455 ALA D O 1
ATOM 16371 N N . SER D 1 486 ? -18.460 44.368 100.685 1.000 65.567 456 SER D N 1
ATOM 16372 C CA . SER D 1 486 ? -18.599 45.739 100.114 1.000 66.854 456 SER D CA 1
ATOM 16373 C C . SER D 1 486 ? -17.818 45.833 98.802 1.000 68.968 456 SER D C 1
ATOM 16374 O O . SER D 1 486 ? -16.832 45.132 98.627 1.000 70.082 456 SER D O 1
ATOM 16377 N N . PRO D 1 487 ? -18.234 46.697 97.851 1.000 72.480 457 PRO D N 1
ATOM 16378 C CA . PRO D 1 487 ? -17.519 46.875 96.591 1.000 70.444 457 PRO D CA 1
ATOM 16379 C C . PRO D 1 487 ? -16.122 47.489 96.726 1.000 68.880 457 PRO D C 1
ATOM 16380 O O . PRO D 1 487 ? -15.912 48.264 97.612 1.000 65.766 457 PRO D O 1
ATOM 16384 N N . VAL D 1 488 ? -15.216 47.097 95.828 1.000 70.701 458 VAL D N 1
ATOM 16385 C CA . VAL D 1 488 ? -13.831 47.639 95.697 1.000 72.708 458 VAL D CA 1
ATOM 16386 C C . VAL D 1 488 ? -13.907 48.939 94.884 1.000 71.405 458 VAL D C 1
ATOM 16387 O O . VAL D 1 488 ? -14.929 49.131 94.201 1.000 70.402 458 VAL D O 1
ATOM 16391 N N . LYS D 1 489 ? -12.875 49.792 94.949 1.000 71.247 459 LYS D N 1
ATOM 16392 C CA . LYS D 1 489 ? -12.791 51.081 94.208 1.000 74.720 459 LYS D CA 1
ATOM 16393 C C . LYS D 1 489 ? -11.510 51.104 93.362 1.000 75.669 459 LYS D C 1
ATOM 16394 O O . LYS D 1 489 ? -10.411 51.239 93.947 1.000 76.042 459 LYS D O 1
ATOM 16400 N N . LEU D 1 490 ? -11.655 50.993 92.038 1.000 73.614 460 LEU D N 1
ATOM 16401 C CA . LEU D 1 490 ? -10.534 50.877 91.063 1.000 73.801 460 LEU D CA 1
ATOM 16402 C C . LEU D 1 490 ? -10.068 52.280 90.652 1.000 74.044 460 LEU D C 1
ATOM 16403 O O . LEU D 1 490 ? -10.723 52.891 89.785 1.000 73.994 460 LEU D O 1
ATOM 16408 N N . GLU D 1 491 ? -8.989 52.768 91.270 1.000 75.877 461 GLU D N 1
ATOM 16409 C CA . GLU D 1 491 ? -8.451 54.146 91.090 1.000 79.119 461 GLU D CA 1
ATOM 16410 C C . GLU D 1 491 ? -7.088 54.109 90.387 1.000 76.583 461 GLU D C 1
ATOM 16411 O O . GLU D 1 491 ? -6.745 55.108 89.723 1.000 81.418 461 GLU D O 1
ATOM 16417 N N . GLY D 1 492 ? -6.326 53.022 90.534 1.000 74.121 462 GLY D N 1
ATOM 16418 C CA . GLY D 1 492 ? -4.998 52.873 89.901 1.000 72.984 462 GLY D CA 1
ATOM 16419 C C . GLY D 1 492 ? -4.515 51.433 89.870 1.000 69.712 462 GLY D C 1
ATOM 16420 O O . GLY D 1 492 ? -5.179 50.569 90.473 1.000 65.504 462 GLY D O 1
ATOM 16421 N N . ILE D 1 493 ? -3.388 51.202 89.190 1.000 66.822 463 ILE D N 1
ATOM 16422 C CA . ILE D 1 493 ? -2.710 49.880 89.048 1.000 65.260 463 ILE D CA 1
ATOM 16423 C C . ILE D 1 493 ? -1.230 50.064 89.392 1.000 66.814 463 ILE D C 1
ATOM 16424 O O . ILE D 1 493 ? -0.637 51.057 88.933 1.000 72.344 463 ILE D O 1
ATOM 16429 N N . ILE D 1 494 ? -0.658 49.143 90.172 1.000 69.640 464 ILE D N 1
ATOM 16430 C CA . ILE D 1 494 ? 0.811 49.066 90.437 1.000 68.592 464 ILE D CA 1
ATOM 16431 C C . ILE D 1 494 ? 1.323 47.736 89.879 1.000 70.939 464 ILE D C 1
ATOM 16432 O O . ILE D 1 494 ? 0.764 46.686 90.253 1.000 70.352 464 ILE D O 1
ATOM 16437 N N . ILE D 1 495 ? 2.329 47.796 89.003 1.000 73.151 465 ILE D N 1
ATOM 16438 C CA . ILE D 1 495 ? 3.106 46.615 88.528 1.000 72.891 465 ILE D CA 1
ATOM 16439 C C . ILE D 1 495 ? 4.374 46.558 89.369 1.000 71.988 465 ILE D C 1
ATOM 16440 O O . ILE D 1 495 ? 5.343 47.253 89.071 1.000 74.189 465 ILE D O 1
ATOM 16445 N N . PRO D 1 496 ? 4.410 45.750 90.454 1.000 69.874 466 PRO D N 1
ATOM 16446 C CA . PRO D 1 496 ? 5.545 45.768 91.374 1.000 69.499 466 PRO D CA 1
ATOM 16447 C C . PRO D 1 496 ? 6.841 45.319 90.688 1.000 71.596 466 PRO D C 1
ATOM 16448 O O . PRO D 1 496 ? 6.768 44.522 89.771 1.000 72.463 466 PRO D O 1
ATOM 16452 N N . ASP D 1 497 ? 7.976 45.870 91.127 1.000 79.034 467 ASP D N 1
ATOM 16453 C CA . ASP D 1 497 ? 9.342 45.397 90.776 1.000 83.801 467 ASP D CA 1
ATOM 16454 C C . ASP D 1 497 ? 9.752 44.372 91.837 1.000 83.816 467 ASP D C 1
ATOM 16455 O O . ASP D 1 497 ? 10.160 44.797 92.939 1.000 89.644 467 ASP D O 1
ATOM 16460 N N . THR D 1 498 ? 9.641 43.081 91.508 1.000 81.574 468 THR D N 1
ATOM 16461 C CA . THR D 1 498 ? 9.750 41.936 92.454 1.000 81.455 468 THR D CA 1
ATOM 16462 C C . THR D 1 498 ? 11.188 41.806 92.975 1.000 85.147 468 THR D C 1
ATOM 16463 O O . THR D 1 498 ? 11.367 41.199 94.050 1.000 83.865 468 THR D O 1
ATOM 16467 N N . SER D 1 499 ? 12.165 42.351 92.242 1.000 90.292 469 SER D N 1
ATOM 16468 C CA . SER D 1 499 ? 13.609 42.358 92.602 1.000 91.612 469 SER D CA 1
ATOM 16469 C C . SER D 1 499 ? 13.880 43.316 93.772 1.000 92.397 469 SER D C 1
ATOM 16470 O O . SER D 1 499 ? 14.870 43.082 94.492 1.000 91.217 469 SER D O 1
ATOM 16473 N N . ILE D 1 500 ? 13.043 44.347 93.953 1.000 94.674 470 ILE D N 1
ATOM 16474 C CA . ILE D 1 500 ? 13.229 45.428 94.972 1.000 97.445 470 ILE D CA 1
ATOM 16475 C C . ILE D 1 500 ? 12.101 45.347 96.013 1.000 98.030 470 ILE D C 1
ATOM 16476 O O . ILE D 1 500 ? 12.406 45.036 97.181 1.000 96.480 470 ILE D O 1
ATOM 16481 N N . SER D 1 501 ? 10.857 45.636 95.611 1.000 96.614 471 SER D N 1
ATOM 16482 C CA . SER D 1 501 ? 9.638 45.546 96.461 1.000 96.075 471 SER D CA 1
ATOM 16483 C C . SER D 1 501 ? 8.542 44.797 95.695 1.000 92.378 471 SER D C 1
ATOM 16484 O O . SER D 1 501 ? 7.886 45.426 94.833 1.000 93.497 471 SER D O 1
ATOM 16487 N N . GLY D 1 502 ? 8.366 43.508 96.002 1.000 83.629 472 GLY D N 1
ATOM 16488 C CA . GLY D 1 502 ? 7.434 42.605 95.300 1.000 79.689 472 GLY D CA 1
ATOM 16489 C C . GLY D 1 502 ? 6.086 42.527 95.986 1.000 75.905 472 GLY D C 1
ATOM 16490 O O . GLY D 1 502 ? 5.670 43.529 96.599 1.000 79.577 472 GLY D O 1
ATOM 16491 N N . TRP D 1 503 ? 5.425 41.372 95.877 1.000 69.845 473 TRP D N 1
ATOM 16492 C CA . TRP D 1 503 ? 4.108 41.087 96.504 1.000 65.840 473 TRP D CA 1
ATOM 16493 C C . TRP D 1 503 ? 4.327 40.725 97.974 1.000 69.590 473 TRP D C 1
ATOM 16494 O O . TRP D 1 503 ? 5.104 39.796 98.238 1.000 69.810 473 TRP D O 1
ATOM 16505 N N . ILE D 1 504 ? 3.681 41.452 98.887 1.000 73.945 474 ILE D N 1
ATOM 16506 C CA . ILE D 1 504 ? 3.784 41.257 100.363 1.000 76.214 474 ILE D CA 1
ATOM 16507 C C . ILE D 1 504 ? 2.380 40.943 100.887 1.000 75.375 474 ILE D C 1
ATOM 16508 O O . ILE D 1 504 ? 1.459 41.744 100.674 1.000 73.404 474 ILE D O 1
ATOM 16513 N N . ASN D 1 505 ? 2.232 39.791 101.530 1.000 73.559 475 ASN D N 1
ATOM 16514 C CA . ASN D 1 505 ? 0.956 39.335 102.127 1.000 72.771 475 ASN D CA 1
ATOM 16515 C C . ASN D 1 505 ? 0.592 40.262 103.293 1.000 73.907 475 ASN D C 1
ATOM 16516 O O . ASN D 1 505 ? 1.421 40.399 104.209 1.000 78.243 475 ASN D O 1
ATOM 16521 N N . SER D 1 506 ? -0.587 40.887 103.248 1.000 73.157 476 SER D N 1
ATOM 16522 C CA . SER D 1 506 ? -1.117 41.753 104.335 1.000 72.877 476 SER D CA 1
ATOM 16523 C C . SER D 1 506 ? -1.672 40.891 105.478 1.000 74.926 476 SER D C 1
ATOM 16524 O O . SER D 1 506 ? -1.798 41.414 106.604 1.000 74.205 476 SER D O 1
ATOM 16527 N N . GLY D 1 507 ? -2.017 39.632 105.187 1.000 74.061 477 GLY D N 1
ATOM 16528 C CA . GLY D 1 507 ? -2.661 38.715 106.147 1.000 73.160 477 GLY D CA 1
ATOM 16529 C C . GLY D 1 507 ? -4.179 38.824 106.125 1.000 69.676 477 GLY D C 1
ATOM 16530 O O . GLY D 1 507 ? -4.848 37.941 106.693 1.000 70.817 477 GLY D O 1
ATOM 16531 N N . GLU D 1 508 ? -4.710 39.854 105.463 1.000 70.184 478 GLU D N 1
ATOM 16532 C CA . GLU D 1 508 ? -6.172 40.117 105.359 1.000 71.148 478 GLU D CA 1
ATOM 16533 C C . GLU D 1 508 ? -6.768 39.158 104.324 1.000 70.815 478 GLU D C 1
ATOM 16534 O O . GLU D 1 508 ? -6.006 38.661 103.454 1.000 73.547 478 GLU D O 1
ATOM 16540 N N . CYS D 1 509 ? -8.073 38.902 104.424 1.000 70.481 479 CYS D N 1
ATOM 16541 C CA . CYS D 1 509 ? -8.808 37.922 103.581 1.000 70.465 479 CYS D CA 1
ATOM 16542 C C . CYS D 1 509 ? -8.113 36.552 103.661 1.000 69.079 479 CYS D C 1
ATOM 16543 O O . CYS D 1 509 ? -7.955 35.909 102.621 1.000 66.572 479 CYS D O 1
ATOM 16546 N N . PHE D 1 510 ? -7.730 36.128 104.871 1.000 66.768 480 PHE D N 1
ATOM 16547 C CA . PHE D 1 510 ? -7.177 34.783 105.178 1.000 69.014 480 PHE D CA 1
ATOM 16548 C C . PHE D 1 510 ? -5.869 34.589 104.403 1.000 68.406 480 PHE D C 1
ATOM 16549 O O . PHE D 1 510 ? -5.652 33.491 103.831 1.000 71.853 480 PHE D O 1
ATOM 16557 N N . LEU D 1 511 ? -5.016 35.618 104.401 1.000 66.690 481 LEU D N 1
ATOM 16558 C CA . LEU D 1 511 ? -3.686 35.637 103.739 1.000 66.922 481 LEU D CA 1
ATOM 16559 C C . LEU D 1 511 ? -3.835 35.570 102.207 1.000 66.206 481 LEU D C 1
ATOM 16560 O O . LEU D 1 511 ? -2.931 35.017 101.559 1.000 68.823 481 LEU D O 1
ATOM 16565 N N . PHE D 1 512 ? -4.918 36.119 101.651 1.000 67.003 482 PHE D N 1
ATOM 16566 C CA . PHE D 1 512 ? -5.171 36.214 100.186 1.000 66.415 482 PHE D CA 1
ATOM 16567 C C . PHE D 1 512 ? -5.047 37.669 99.721 1.000 66.501 482 PHE D C 1
ATOM 16568 O O . PHE D 1 512 ? -4.938 37.891 98.493 1.000 66.872 482 PHE D O 1
ATOM 16576 N N . ASN D 1 513 ? -5.038 38.627 100.656 1.000 65.421 483 ASN D N 1
ATOM 16577 C CA . ASN D 1 513 ? -4.790 40.068 100.387 1.000 63.654 483 ASN D CA 1
ATOM 16578 C C . ASN D 1 513 ? -3.274 40.292 100.291 1.000 61.542 483 ASN D C 1
ATOM 16579 O O . ASN D 1 513 ? -2.537 39.864 101.214 1.000 62.475 483 ASN D O 1
ATOM 16584 N N . TYR D 1 514 ? -2.836 40.946 99.210 1.000 61.524 484 TYR D N 1
ATOM 16585 C CA . TYR D 1 514 ? -1.416 41.259 98.909 1.000 63.222 484 TYR D CA 1
ATOM 16586 C C . TYR D 1 514 ? -1.264 42.774 98.739 1.000 64.458 484 TYR D C 1
ATOM 16587 O O . TYR D 1 514 ? -2.176 43.406 98.171 1.000 61.371 484 TYR D O 1
ATOM 16596 N N . CYS D 1 515 ? -0.140 43.322 99.210 1.000 68.834 485 CYS D N 1
ATOM 16597 C CA . CYS D 1 515 ? 0.229 44.759 99.096 1.000 73.285 485 CYS D CA 1
ATOM 16598 C C . CYS D 1 515 ? 1.377 44.919 98.090 1.000 73.612 485 CYS D C 1
ATOM 16599 O O . CYS D 1 515 ? 2.356 44.157 98.169 1.000 69.419 485 CYS D O 1
ATOM 16602 N N . THR D 1 516 ? 1.239 45.881 97.174 1.000 72.995 486 THR D N 1
ATOM 16603 C CA . THR D 1 516 ? 2.256 46.268 96.161 1.000 75.244 486 THR D CA 1
ATOM 16604 C C . THR D 1 516 ? 2.619 47.743 96.369 1.000 77.254 486 THR D C 1
ATOM 16605 O O . THR D 1 516 ? 1.691 48.553 96.537 1.000 74.758 486 THR D O 1
ATOM 16609 N N . LEU D 1 517 ? 3.918 48.057 96.385 1.000 78.904 487 LEU D N 1
ATOM 16610 C CA . LEU D 1 517 ? 4.448 49.427 96.626 1.000 81.752 487 LEU D CA 1
ATOM 16611 C C . LEU D 1 517 ? 5.043 49.989 95.330 1.000 82.595 487 LEU D C 1
ATOM 16612 O O . LEU D 1 517 ? 5.725 49.232 94.602 1.000 80.055 487 LEU D O 1
ATOM 16617 N N . PHE D 1 518 ? 4.785 51.274 95.069 1.000 88.770 488 PHE D N 1
ATOM 16618 C CA . PHE D 1 518 ? 5.387 52.068 93.967 1.000 94.367 488 PHE D CA 1
ATOM 16619 C C . PHE D 1 518 ? 6.012 53.341 94.546 1.000 96.278 488 PHE D C 1
ATOM 16620 O O . PHE D 1 518 ? 5.303 54.070 95.273 1.000 97.552 488 PHE D O 1
ATOM 16628 N N . LYS D 1 519 ? 7.282 53.595 94.216 1.000 102.067 489 LYS D N 1
ATOM 16629 C CA . LYS D 1 519 ? 8.023 54.832 94.579 1.000 103.599 489 LYS D CA 1
ATOM 16630 C C . LYS D 1 519 ? 8.678 55.394 93.311 1.000 100.754 489 LYS D C 1
ATOM 16631 O O . LYS D 1 519 ? 9.389 54.626 92.628 1.000 96.659 489 LYS D O 1
ATOM 16637 N N . GLU D 1 520 ? 8.432 56.680 93.019 1.000 99.216 490 GLU D N 1
ATOM 16638 C CA . GLU D 1 520 ? 8.864 57.369 91.772 1.000 100.488 490 GLU D CA 1
ATOM 16639 C C . GLU D 1 520 ? 10.390 57.267 91.635 1.000 96.162 490 GLU D C 1
ATOM 16640 O O . GLU D 1 520 ? 11.099 57.616 92.593 1.000 94.632 490 GLU D O 1
ATOM 16646 N N . GLY D 1 521 ? 10.862 56.755 90.495 1.000 93.558 491 GLY D N 1
ATOM 16647 C CA . GLY D 1 521 ? 12.291 56.672 90.137 1.000 94.390 491 GLY D CA 1
ATOM 16648 C C . GLY D 1 521 ? 13.065 55.674 90.982 1.000 96.756 491 GLY D C 1
ATOM 16649 O O . GLY D 1 521 ? 14.296 55.599 90.797 1.000 94.253 491 GLY D O 1
ATOM 16650 N N . GLU D 1 522 ? 12.386 54.907 91.844 1.000 102.302 492 GLU D N 1
ATOM 16651 C CA . GLU D 1 522 ? 13.019 53.937 92.783 1.000 105.203 492 GLU D CA 1
ATOM 16652 C C . GLU D 1 522 ? 12.655 52.507 92.358 1.000 101.074 492 GLU D C 1
ATOM 16653 O O . GLU D 1 522 ? 13.587 51.741 92.033 1.000 99.277 492 GLU D O 1
ATOM 16659 N N . PHE D 1 523 ? 11.361 52.159 92.362 1.000 99.802 493 PHE D N 1
ATOM 16660 C CA . PHE D 1 523 ? 10.859 50.800 92.024 1.000 98.606 493 PHE D CA 1
ATOM 16661 C C . PHE D 1 523 ? 9.383 50.841 91.607 1.000 95.259 493 PHE D C 1
ATOM 16662 O O . PHE D 1 523 ? 8.598 51.632 92.184 1.000 93.961 493 PHE D O 1
ATOM 16670 N N . GLY D 1 524 ? 9.029 49.993 90.630 1.000 90.537 494 GLY D N 1
ATOM 16671 C CA . GLY D 1 524 ? 7.643 49.713 90.206 1.000 87.952 494 GLY D CA 1
ATOM 16672 C C . GLY D 1 524 ? 7.182 50.632 89.088 1.000 87.228 494 GLY D C 1
ATOM 16673 O O . GLY D 1 524 ? 7.907 51.602 88.782 1.000 90.915 494 GLY D O 1
ATOM 16674 N N . LYS D 1 525 ? 6.019 50.331 88.501 1.000 86.440 495 LYS D N 1
ATOM 16675 C CA . LYS D 1 525 ? 5.331 51.176 87.489 1.000 86.567 495 LYS D CA 1
ATOM 16676 C C . LYS D 1 525 ? 3.918 51.485 87.994 1.000 84.851 495 LYS D C 1
ATOM 16677 O O . LYS D 1 525 ? 3.228 50.542 88.424 1.000 83.732 495 LYS D O 1
ATOM 16683 N N . LEU D 1 526 ? 3.517 52.759 87.941 1.000 85.319 496 LEU D N 1
ATOM 16684 C CA . LEU D 1 526 ? 2.162 53.228 88.328 1.000 86.804 496 LEU D CA 1
ATOM 16685 C C . LEU D 1 526 ? 1.327 53.449 87.064 1.000 84.821 496 LEU D C 1
ATOM 16686 O O . LEU D 1 526 ? 1.910 53.810 86.023 1.000 86.269 496 LEU D O 1
ATOM 16691 N N . ILE D 1 527 ? 0.017 53.216 87.164 1.000 83.724 497 ILE D N 1
ATOM 16692 C CA . ILE D 1 527 ? -0.994 53.528 86.112 1.000 87.976 497 ILE D CA 1
ATOM 16693 C C . ILE D 1 527 ? -2.210 54.132 86.821 1.000 94.905 497 ILE D C 1
ATOM 16694 O O . ILE D 1 527 ? -3.001 53.361 87.399 1.000 99.956 497 ILE D O 1
ATOM 16699 N N . LYS D 1 528 ? -2.318 55.463 86.823 1.000 101.768 498 LYS D N 1
ATOM 16700 C CA . LYS D 1 528 ? -3.465 56.215 87.402 1.000 102.405 498 LYS D CA 1
ATOM 16701 C C . LYS D 1 528 ? -4.545 56.338 86.328 1.000 100.801 498 LYS D C 1
ATOM 16702 O O . LYS D 1 528 ? -4.229 56.855 85.236 1.000 97.765 498 LYS D O 1
ATOM 16708 N N . PHE D 1 529 ? -5.762 55.865 86.622 1.000 102.931 499 PHE D N 1
ATOM 16709 C CA . PHE D 1 529 ? -6.925 55.931 85.701 1.000 107.559 499 PHE D CA 1
ATOM 16710 C C . PHE D 1 529 ? -7.373 57.392 85.578 1.000 109.773 499 PHE D C 1
ATOM 16711 O O . PHE D 1 529 ? -7.368 58.113 86.594 1.000 109.162 499 PHE D O 1
ATOM 16719 N N . LYS D 1 530 ? -7.733 57.819 84.361 1.000 112.240 500 LYS D N 1
ATOM 16720 C CA . LYS D 1 530 ? -8.333 59.152 84.084 1.000 111.294 500 LYS D CA 1
ATOM 16721 C C . LYS D 1 530 ? -9.801 59.112 84.520 1.000 113.885 500 LYS D C 1
ATOM 16722 O O . LYS D 1 530 ? -10.334 57.996 84.672 1.000 114.748 500 LYS D O 1
ATOM 16728 N N . GLU D 1 531 ? -10.421 60.280 84.720 1.000 114.541 501 GLU D N 1
ATOM 16729 C CA . GLU D 1 531 ? -11.805 60.417 85.257 1.000 112.809 501 GLU D CA 1
ATOM 16730 C C . GLU D 1 531 ? -12.792 59.677 84.343 1.000 110.051 501 GLU D C 1
ATOM 16731 O O . GLU D 1 531 ? -13.772 59.121 84.876 1.000 105.149 501 GLU D O 1
ATOM 16737 N N . ASP D 1 532 ? -12.543 59.672 83.033 1.000 109.883 502 ASP D N 1
ATOM 16738 C CA . ASP D 1 532 ? -13.349 58.934 82.017 1.000 112.185 502 ASP D CA 1
ATOM 16739 C C . ASP D 1 532 ? -13.285 57.432 82.311 1.000 109.335 502 ASP D C 1
ATOM 16740 O O . ASP D 1 532 ? -14.353 56.787 82.331 1.000 107.950 502 ASP D O 1
ATOM 16745 N N . GLU D 1 533 ? -12.074 56.908 82.524 1.000 108.391 503 GLU D N 1
ATOM 16746 C CA . GLU D 1 533 ? -11.802 55.470 82.802 1.000 105.111 503 GLU D CA 1
ATOM 16747 C C . GLU D 1 533 ? -12.381 55.104 84.177 1.000 101.887 503 GLU D C 1
ATOM 16748 O O . GLU D 1 533 ? -13.164 54.140 84.242 1.000 98.796 503 GLU D O 1
ATOM 16754 N N . LYS D 1 534 ? -12.025 55.863 85.219 1.000 97.622 504 LYS D N 1
ATOM 16755 C CA . LYS D 1 534 ? -12.519 55.697 86.616 1.000 93.108 504 LYS D CA 1
ATOM 16756 C C . LYS D 1 534 ? -14.044 55.559 86.614 1.000 87.597 504 LYS D C 1
ATOM 16757 O O . LYS D 1 534 ? -14.559 54.733 87.390 1.000 87.711 504 LYS D O 1
ATOM 16763 N N . LEU D 1 535 ? -14.727 56.345 85.776 1.000 87.305 505 LEU D N 1
ATOM 16764 C CA . LEU D 1 535 ? -16.209 56.365 85.647 1.000 91.090 505 LEU D CA 1
ATOM 16765 C C . LEU D 1 535 ? -16.689 55.042 85.030 1.000 88.887 505 LEU D C 1
ATOM 16766 O O . LEU D 1 535 ? -17.643 54.458 85.579 1.000 84.134 505 LEU D O 1
ATOM 16771 N N . ARG D 1 536 ? -16.059 54.586 83.941 1.000 91.530 506 ARG D N 1
ATOM 16772 C CA . ARG D 1 536 ? -16.405 53.303 83.263 1.000 93.921 506 ARG D CA 1
ATOM 16773 C C . ARG D 1 536 ? -16.214 52.152 84.257 1.000 92.970 506 ARG D C 1
ATOM 16774 O O . ARG D 1 536 ? -17.149 51.344 84.409 1.000 93.582 506 ARG D O 1
ATOM 16782 N N . LEU D 1 537 ? -15.051 52.097 84.913 1.000 88.891 507 LEU D N 1
ATOM 16783 C CA . LEU D 1 537 ? -14.690 51.046 85.903 1.000 85.818 507 LEU D CA 1
ATOM 16784 C C . LEU D 1 537 ? -15.692 51.073 87.065 1.000 84.128 507 LEU D C 1
ATOM 16785 O O . LEU D 1 537 ? -16.205 49.997 87.414 1.000 81.836 507 LEU D O 1
ATOM 16790 N N . SER D 1 538 ? -15.976 52.254 87.619 1.000 86.343 508 SER D N 1
ATOM 16791 C CA . SER D 1 538 ? -16.948 52.448 88.730 1.000 90.255 508 SER D CA 1
ATOM 16792 C C . SER D 1 538 ? -18.329 51.920 88.315 1.000 89.035 508 SER D C 1
ATOM 16793 O O . SER D 1 538 ? -19.033 51.382 89.184 1.000 87.387 508 SER D O 1
ATOM 16796 N N . GLN D 1 539 ? -18.699 52.065 87.039 1.000 88.162 509 GLN D N 1
ATOM 16797 C CA . GLN D 1 539 ? -19.984 51.554 86.484 1.000 91.706 509 GLN D CA 1
ATOM 16798 C C . GLN D 1 539 ? -19.943 50.022 86.438 1.000 90.661 509 GLN D C 1
ATOM 16799 O O . GLN D 1 539 ? -20.985 49.409 86.718 1.000 93.193 509 GLN D O 1
ATOM 16805 N N . ILE D 1 540 ? -18.786 49.438 86.104 1.000 87.987 510 ILE D N 1
ATOM 16806 C CA . ILE D 1 540 ? -18.573 47.963 85.995 1.000 83.667 510 ILE D CA 1
ATOM 16807 C C . ILE D 1 540 ? -18.606 47.340 87.398 1.000 77.673 510 ILE D C 1
ATOM 16808 O O . ILE D 1 540 ? -19.260 46.290 87.546 1.000 72.408 510 ILE D O 1
ATOM 16813 N N . VAL D 1 541 ? -17.940 47.950 88.386 1.000 76.801 511 VAL D N 1
ATOM 16814 C CA . VAL D 1 541 ? -17.946 47.465 89.802 1.000 75.236 511 VAL D CA 1
ATOM 16815 C C . VAL D 1 541 ? -19.382 47.557 90.341 1.000 75.697 511 VAL D C 1
ATOM 16816 O O . VAL D 1 541 ? -19.784 46.644 91.088 1.000 77.544 511 VAL D O 1
ATOM 16820 N N . ASP D 1 542 ? -20.122 48.608 89.962 1.000 79.996 512 ASP D N 1
ATOM 16821 C CA . ASP D 1 542 ? -21.521 48.856 90.406 1.000 82.469 512 ASP D CA 1
ATOM 16822 C C . ASP D 1 542 ? -22.423 47.721 89.909 1.000 80.285 512 ASP D C 1
ATOM 16823 O O . ASP D 1 542 ? -23.148 47.154 90.744 1.000 80.748 512 ASP D O 1
ATOM 16828 N N . ILE D 1 543 ? -22.373 47.406 88.608 1.000 79.178 513 ILE D N 1
ATOM 16829 C CA . ILE D 1 543 ? -23.226 46.362 87.954 1.000 81.026 513 ILE D CA 1
ATOM 16830 C C . ILE D 1 543 ? -22.822 44.974 88.475 1.000 79.901 513 ILE D C 1
ATOM 16831 O O . ILE D 1 543 ? -23.719 44.110 88.594 1.000 79.311 513 ILE D O 1
ATOM 16836 N N . TRP D 1 544 ? -21.536 44.768 88.792 1.000 78.885 514 TRP D N 1
ATOM 16837 C CA . TRP D 1 544 ? -21.005 43.487 89.330 1.000 76.480 514 TRP D CA 1
ATOM 16838 C C . TRP D 1 544 ? -21.554 43.255 90.742 1.000 75.182 514 TRP D C 1
ATOM 16839 O O . TRP D 1 544 ? -21.984 42.126 91.021 1.000 74.251 514 TRP D O 1
ATOM 16850 N N . ASN D 1 545 ? -21.565 44.290 91.590 1.000 77.752 515 ASN D N 1
ATOM 16851 C CA . ASN D 1 545 ? -21.870 44.185 93.047 1.000 80.233 515 ASN D CA 1
ATOM 16852 C C . ASN D 1 545 ? -23.377 44.325 93.320 1.000 84.088 515 ASN D C 1
ATOM 16853 O O . ASN D 1 545 ? -23.744 44.328 94.506 1.000 86.496 515 ASN D O 1
ATOM 16858 N N . LYS D 1 546 ? -24.218 44.400 92.280 1.000 89.974 516 LYS D N 1
ATOM 16859 C CA . LYS D 1 546 ? -25.698 44.516 92.399 1.000 94.952 516 LYS D CA 1
ATOM 16860 C C . LYS D 1 546 ? -26.252 43.233 93.030 1.000 94.929 516 LYS D C 1
ATOM 16861 O O . LYS D 1 546 ? -25.791 42.148 92.649 1.000 100.496 516 LYS D O 1
ATOM 16867 N N . ASP D 1 547 ? -27.205 43.362 93.957 1.000 95.667 517 ASP D N 1
ATOM 16868 C CA . ASP D 1 547 ? -27.767 42.230 94.743 1.000 100.737 517 ASP D CA 1
ATOM 16869 C C . ASP D 1 547 ? -28.289 41.156 93.781 1.000 103.749 517 ASP D C 1
ATOM 16870 O O . ASP D 1 547 ? -28.953 41.529 92.795 1.000 98.343 517 ASP D O 1
ATOM 16875 N N . ILE D 1 548 ? -27.978 39.883 94.066 1.000 111.921 518 ILE D N 1
ATOM 16876 C CA . ILE D 1 548 ? -28.318 38.679 93.240 1.000 112.961 518 ILE D CA 1
ATOM 16877 C C . ILE D 1 548 ? -28.067 38.991 91.759 1.000 115.989 518 ILE D C 1
ATOM 16878 O O . ILE D 1 548 ? -27.016 39.524 91.389 1.000 118.883 518 ILE D O 1
#

B-factor: mean 77.16, std 19.15, range [43.57, 181.56]

Sequence (2041 aa):
CWSYYEGLTPGWLNDFYDVNQITPNPAKDVIELVTRIKIFFNCLQQNIQRLRDIEKKLFPYINFEKLETDESAFWHTTTRWNGEVYHASMLEFDPKNHQFLRSKPINFDTGLSFWENWLHTVTQSGSKGIVISASDVQLNETIRLLKVLRFIKNDYPIQIVHNADLSQDSMKSIIKYARSLDTAEYPAQELWFLNVHSLLNPKYSKKFTTYSNKWLALTFSSFEIPILMDSDTVPFVSIKKFYELEEFQKTGVLFFKDRVISDDLFESSELKILREIVYGCIGLDLEDESKIHEQVEDPVVAQVLENMFIKKYKHHLESGLVILHKGKHLFSMLTSIALQFSPIAEYFHGDKDFFWLGELLSNNRFTFHPVDASNIGQLGNVVSKEFYQICSVQLSHTDRDGSLLWLNGGLNICKKTSWEYDYEHRQRLNDMFQNADELREYYASPVKLEGIIIPDTSISGWINSGECFLFNYCTLFKEGEFGKLIKFKEDEKLRLSQIVDIWNKDICWSYYEGLTPGWLNDFYDVNQITPNPAKDVIELVTRIKIFFNCLQQVGHNIQRLRDIEKKLFPYINFEKLETDESAFWHTTTRWNGEVYHASMLEFDPKNHQFLRSKPINFDTGLSFWENWLHTVTQSGSKGIVISASDVQLNETIRLLKVLRFIKNDYPIQIVHNADLSQDSMKSIIKYARSLDTAEYPAQELWFLNVHSLLNPKYSKKFTTYSNKWLALTFSSFEIPILMDSDTVPFVSIKKFYELEEFQKTGVLFFKDRVISDDLFESSELKILREIVYGCIGLDLEDESKIHEQVEDPVVAQVLENMFIKKYKHHLESGLVILHKGKHLFSMLTSIALQFSPIAEYFHGDKDFFWLGELLSNNRFTFHPVDASNIGQLGNVVSKESTGEFYQICSVQLSHTDRDGSLLWLNGGLNICKKTSWEYDYEHRQRLNDMFQNADELREYYASPVKLEGIIIPDTSISGWINSGECFLFNYCTLFKEGEFGKLIKFKEDEKLRLSQIVDIWNKDIWSYYEGLTPGWLNDFYDVNQITPNPAKDVIELVTRIKIFFNCLQQVNIQRLRDIEKKLFPYINFEKLETDESAFWHTTTRWNGEVYHASMLEFDPKNHQFLRSKPINFDTGLSFWENWLHTVTQSGSKGIVISASDVQLNETIRLLKVLRFIKNDYPIQIVHNADLSQDSMKSIIKYARSLDTAEYPAQELWFLNVHSLLNPKYSKKFTTYSNKWLALTFSSFEIPILMDSDTVPFVSIKKFYELEEFQKTGVLFFKDRVISDDLFESSELKILREIVYGCIGLDLEDESKIHEQVEDPVVAQVLENMFIKKYKHHLESGLVILHKGKHLFSMLTSIALQFSPIAEYFHGDKDFFWLGELLSNNRFTFHPVDASNIGQLGNVVSKESTGEFYQICSVQLSHTDRDGSLLWLNGGLNICKKTSWEYDYEHRQRLNDMFQNADELREYYASPVKLEGIIIPDTSISGWINSGECFLFNYCTLFKEGEFGKLIKFKEDEKLRLSQIVDIWNKDICWSYYEGLTPGWLNDFYDVNQITPNPAKDVIELVTRIKIFFNCLNIQRLRDIEKKLFPYINFEKLETDESAFWHTTTRWNGEVYHASMLEFDPKNHQFLRSKPINFDTGLSFWENWLHTVTQSGSKGIVISASDVQLNETIRLLKVLRFIKNDYPIQIVHNADLSQDSMKSIIKYARSLDTAEYPAQELWFLNVHSLLNPKYSKKFTTYSNKWLALTFSSFEIPILMDSDTVPFVSIKKFYELEEFQKTGVLFFKDRVISDDLFESSELKILREIVYGCIGLDLEDESKIHEQVEDPVVAQVLENMFIKKYKHHLESGLVILHKGKHLFSMLTSIALQFSPIAEYFHGDKDFFWLGELLSNNRFTFHPVDASNIGQLGNVVSKESTGEFYQICSVQLSHTDRDGSLLWLNGGLNICKKTSWEYDYEHRQRLNDMFQNADELREYYASPVKLEGIIIPDTSISGWINSGECFLFNYCTLFKEGEFGKLIKFKEDEKLRLSQIVDIWNKDI

Secondary structure (DSSP, 8-state):
-HHHHHHS-TT---PPP-TTS--S-HHHHHHHHHHHHHHHHHHT---HHHHHHHHHHH-TTB-HHHHHSSHHHHS-EEEETTS-EEESEEEEE-TTT--EEEEEE----TTS-HHHHHHHTSSEEEEEEEEEE--GGGHHHHHHHHHHHHHTT--S-EEEEESS-S-HHHHHHHHHHHHSS--SSSPPP-EEEEE-TTTB-TTTTTT--GGGHHHHHHHHSSEEEEEEE-TT-EE-S-HHHHHHSHHHHHHSEEEEE----SSSB--HHHHHHHHHHHHHHH----SSGGGHHHH-S-HHHHHHHHHHHTS-B---EEEEEEEE-HHHHHHHHHHHHHHHTSTTGGGSSSSTTHHHHHHHHHT------SSPPEEEE--EEPP---EEEEEES-EEEE-TT--EEEEES-SBS--SS-HHHHHHH-HHHHHH-SSHHHHHHHHHSBP---EEEE-BTTTB--EE--HHHHT-EEEEEETTTB-EEEEPPHHHHHHHHHHHHHHTS--/-THHHHHS-TT---PPP-TTS--S-HHHHHHHHHHHHHHHHHHTT-----HHHHHHHHHHH-TTB-HHHHHSSHHHHS-EEEETTS-EEESEEEEE-TTT--EEEEEE----TTS-HHHHHHHTSSEEEEEEEEEE--GGGHHHHHHHHHHHHHTT--S-EEEEESS-S-HHHHHHHHHHHHSS--SSSPPP-EEEEE-TTTB-TTTTTT--GGGHHHHHHHHSSEEEEEEE-TT-EE-S-HHHHHHSHHHHHHSEEEEE----SSSB--HHHHHHHHHHHHHHH----SSGGGHHHH-S-HHHHHHHHHHHTS-B---EEEEEEEE-HHHHHHHHHHHHHHHTSTTGGGSSSSTTHHHHHHHHTT------SSPPEEEE--EEPP-SS--S-EEEEEES-EEEE-TT--EEEEES-SBS--SS-HHHHHHH-HHHHHH-SSHHHHHHHHHSBP---EEEE-BTTTB--EE--HHHHT-EEEEEETTTB-EEEEPPHHHHHHHHHHHHHHSS--/-HHHHHS-TT---PPP-TTS--S-HHHHHHHHHHHHHHHHHHTT---HHHHHHHHHHH-TTB-HHHHHSSHHHHS-EEEETTS-EEESEEEEE-TTT--EEEEEE----TTS-HHHHHHHTSSEEEEEEEEEE--GGGHHHHHHHHHHHHHTT--S-EEEEESS-S-HHHHHHHHHHHHSS--SSSPPP-EEEEE-TTTB-TTTTTT--GGGHHHHHHHHSSEEEEEEE-TT-EE-S-HHHHHHSHHHHHHSEEEEE----SSSB--HHHHHHHHHHHHHHH----SSGGGHHHH-S-HHHHHHHHHHHTS-B---EEEEEEEE-HHHHHHHHHHHHHHHTSTTGGGSSSSTTHHHHHHHHTT-------SPPEEEE--EEPP-SS--S-EEEEEES-EEEE-TT--EEEEES-SBS--SS-HHHHHHH-HHHHHH-SSHHHHHHHHHSBP---EEEE-BTTTB--EE--HHHHT-EEEEEETTTB-EEEEPPHHHHHHHHHHHHHHSS--/-THHHHHS-TT---PPP-TTS--S-HHHHHHHHHHHHHHHHHH--HHHHHHHHHHH-TTB-HHHHHSSHHHHS-EEEETTS-EEESEEEEE-TTT--EEEEEE----TTS-HHHHHHHTSSEEEEEEEEEE--GGGHHHHHHHHHHHHHTT--S-EEEEESS-S-HHHHHHHHHHHHSS--SSSPPP-EEEEE-TTTB-TTTTTT--GGGHHHHHHHHSSEEEEEEE-TT-EE-S-HHHHHHSHHHHHHSEEEEE----SSSB--HHHHHHHHHHHHHHH----SSGGGHHHH-S-HHHHHHHHHHHTS-B---EEEEEEEE-HHHHHHHHHHHHHHHTSTTGGGSSSSTTHHHHHHHHTT------SSPPEEEE--EEPP-SSTT--EEEEEES-EEEE-TT--EEEEES-SBS--SS-HHHHHHH-HHHHHH-SSHHHHHHHHHSBP---EEEE-BTTTB--EE-SHHHHT-EEEEEETTTB-EEEEPPHHHHHHHHHHHHHHSS--

Nearest PDB structures (foldseek):
  7xjv-assembly2_B  TM=1.002E+00  e=0.000E+00  Saccharomyces cerevisiae W303
  7xjv-assembly3_C  TM=1.001E+00  e=6.164E-103  Saccharomyces cerevisiae W303
  7xjv-assembly4_D  TM=9.976E-01  e=8.537E-102  Saccharomyces cerevisiae W303
  7xjv-assembly1_A  TM=1.000E+00  e=1.715E-101  Saccharomyces cerevisiae W303
  5mzo-assembly1_A  TM=4.765E-01  e=5.962E-03  Thermochaetoides thermophila DSM 1495

Radius of gyration: 49.9 Å; Cα contacts (8 Å, |Δi|>4): 3975; chains: 4; bounding box: 138×136×106 Å

Foldseek 3Di:
DLVVVVPDDPLAALDQDDPPDDPPQQLVNLLCLLVLLLVLVVCLVPVLVPNVVSCCRNPVQFPVVCCVPVVQLQFKWKAWLVGDIDTQWAWDADLPQQHTDDTHHQDQDSVHHPLRSCLPRRADPNREAEWEEDACVLLLLLLLQLLLCQQQPARHAYEYEYAPRHDPVSSNSSSCSQPPPADNNRHHHRYMYIHNNSRTDVVCSVVCDDLSSQLVRVQNPSHLWYWYAYSQKHFPHHPVVQCVPVQCVPAVKEWAWDFFDLPDFDDPVLLVSVQSNLCSQPVDHPPDLVCLPVVDVDVQVSVLSCCCNPSRTAGTTDVNIMIHRCVQCVSLSSSLSSCCSGPCVVSHDHRGVSSVVSCSSSVGDHGYQNAAKKAFADFDPDDDCVKTKGKALWIWDAHPVGHTGMIGQHFFRAPAPCLQVCCVPAPVNVVVDDDSVVVVVNRLHGTQGFKIKRWPCVQFGWDQSCPNVSSITMGMDDPPPTIDIGGDDPVRSVSVVVSSCSSSVPD/DCVVVVVDDPLAALDQDDPPDDPPQQLVNLLCLLVLLLVLVVVLVDDPQDLVSLVVSCCRNPVQFPVVCCVPVVQLQFKWKAWLVGDIDTQWAWDADLPQQHTDDTHHADQDSRDHPLRSCLPRRADPNREAEWEEDACVLLLLLLLQLLLCQQQPARHAYEYEYAPRHDPVSSNSSSCSQPPPADNNRHHHRYMYIHNNSRTDVVCSVVCDDLSSQLVRVQNPSHLWYWYAYSQKHFPHHPVVQCVPVQCVPAVKEWAWDFFDLPDFDDPVLLVSVQSNLCSQPVDHPPDLVCLPVVDVDVQVSVLSCCCNPSRTAGTTDVNIMIHRCVQCVSLSSSLSSCCSGPCVVSHDHRGVSSVVSCSSSVGDHGYQNAAKKAFFDFDFDDDPPADFTKTKGKALWIWDAHPVGHTGMIGQHFFRAPAPCLQVCCVPAPVNVVVDDDSVVVVVNRLHGTQGFKIKRWPCVAFGWDQSCPNVSSITMGMDTPPPTIDMGGDDPVRSVSVVVSSVSSSPDD/DVVVVPDDPLAALDQDDPPDDPPQQLVNLLCLLVLLLVLVVVLVPDPLVVNVVSCCRNPVQFPVVCCVPVVQLQFKWKAWLVGDIDTQWAWDADLPQQHTDDTHHADQDSVHHPLRSCLPRRADPNREAEWEEDACVLLLLLLLQLLLCQQQPARHAYEYEYAPRHDPVSSNSSSCSQPPPADNNRHHHRYMYIHNNSRTDVVCSVVCDDLSSQLVRVQNPSHLWYWYAYSQKHFPHHPVVQCVPVQCVPAVKEWAWDFFDLPDFDDPVLLVSVQSNLCSQPVQHPPDLVCLCVVDPDVQVSVLVCCCNPSRTQGTTDVNIMIHRCVQCVSLSSSLSSCCSGPCVVSHDHRGVSSVVSCSSSVGDHGYQNAAKKAFADFDFDDDPVPPAGKTKGKALWIWDAHPVGHTGMIGQHFFRAPAPCLQVCCVPAPVNVVVDDDSVVVVVNRLHGTQGFKIKRWPCVQFGWDQSCPNVSSITMGMDGPPPTIDMGGDDPVRSVSVVVSSVSSSPDD/DLVVVVPDDPLAALDQDDPVPADPQQLVQLLCLLVLLLVLVVVQVLVVNVVSCCRNPVQFPVVCCVPVVQLQFKWKAWLVGDIDTQWAWDADLPQQHTDDTHHADQDSVDHPLRSCLPRRADPNREAEWEEDACVLLLLLLLQLLLCQQQPARHAYEYEYAPRHDPVSSNSSSCSQPPPADNNRHHHRYMYIHNNSRTDVVCSVVCDDLSSQLVRVQNPSHLWYWYAYSQKHFPHHPVVQCVPVQCVPAVKEWAWDFFDLPDFDDPVLLVSVQSNLCSQPVDHPPDLVCLPVVDVDVQVSVLSCCCNPSRTQGTTDVNIMIHRCVQCVSLSSSLSSCCSGSCVVSHDHRGVSSVVSCSSSVGDHGYQNAAKKAFADFDFDDDPDPPKGKTKGKALKIWDAHPVGHTGMIGQHFFRAPAPCLQVCCVPPPVNVVVDDHSVVVVVNRLHGTQGFKIKRWPCVQFGWDQSCPNVSSITMGMDMPPPTIDIGGDDPVRSVSVVVSSVSSSPDD